Protein 6FPG (pdb70)

Solvent-accessible surface area: 72710 Å² total; per-residue (Å²): 120,86,74,60,23,48,117,4,0,77,114,0,12,48,4,48,41,47,28,29,74,18,2,16,0,0,0,0,1,24,0,0,17,15,17,9,7,15,32,5,103,68,1,63,104,56,12,99,44,3,3,64,117,19,62,49,112,42,66,129,99,20,29,105,13,7,111,60,86,14,0,33,103,2,124,16,96,182,41,15,12,20,0,0,55,21,90,6,88,70,99,25,75,165,99,37,72,29,47,132,46,38,80,22,150,3,10,2,36,32,3,14,42,82,93,8,32,56,12,0,14,81,5,26,38,57,25,18,87,81,30,122,154,21,114,87,20,39,55,10,0,0,0,7,1,19,13,0,18,10,14,0,0,4,13,8,0,18,23,0,29,30,2,0,60,4,25,8,65,3,20,54,103,18,1,12,147,21,6,74,49,48,116,38,56,95,80,86,44,34,57,62,0,44,127,64,16,52,30,59,25,42,20,0,23,31,0,9,7,0,39,67,1,1,116,45,2,9,106,83,19,43,112,31,82,90,34,42,120,124,14,65,73,66,0,12,20,0,0,0,0,1,0,14,15,1,6,20,19,0,9,0,0,0,0,16,60,35,22,111,136,62,72,200,79,65,62,56,18,35,109,0,0,72,84,0,12,51,27,47,49,48,30,39,76,18,4,16,0,0,0,0,1,25,0,0,18,17,13,9,5,16,65,2,71,74,5,70,98,53,12,94,26,5,3,67,138,15,39,37,120,47,64,142,90,16,36,101,10,8,117,61,151,14,0,27,112,3,120,14,92,176,31,13,14,17,0,0,48,25,92,7,87,70,100,26,62,162,121,33,60,30,66,125,28,40,76,18,153,3,12,2,35,34,2,14,43,73,70,8,32,56,11,0,22,80,4,29,30,56,27,18,88,87,29,128,117,20,111,87,20,38,54,10,0,0,0,8,1,19,12,0,18,10,14,0,0,5,14,10,0,23,22,0,20,47,2,0,50,0,28,7,60,4,19,65,100,20,1,14,144,21,10,81,52,139,113,32,55,131,82,89,41,44,57,61,0,42,128,65,17,49,34,60,35,44,18,0,18,29,0,14,4,0,46,70,1,1,127,45,1,9,104,80,24,57,108,31,74,89,35,40,117,124,14,69,74,68,0,10,20,0,0,0,0,1,0,14,14,1,5,19,31,0,9,0,2,0,0,26,51,38,37,140,112,65,176,37,120,68,56,26,32,2,6,0,10,46,51,128,30,169,165,13,1,112,90,75,136,100,24,66,3,50,45,41,15,46,110,62,74,69,68,4,194,2,10,0,23,66,58,58,15,45,112,68,123,88,33,0,3,1,0,7,10,111,49,32,75,61,77,106,102,4,0,2,0,0,23,18,2,15,86,76,0,36,30,0,101,94,67,0,49,0,80,7,80,87,66,65,55,13,38,0,42,0,0,8,18,18,10,0,49,18,0,0,0,97,66,37,80,15,71,29,13,18,110,23,43,3,0,20,0,1,24,15,0,0,84,40,0,53,35,86,80,131,95,38,82,17,128,6,33,0,23,75,60,166,178,168,37,110,67,59,28,34,2,4,0,8,34,53,136,33,129,141,122,118,4,0,116,94,54,121,91,17,67,4,49,44,41,14,44,105,65,94,47,69,4,180,2,10,0,19,66,44,44,18,30,93,73,58,110,47,48,32,0,2,1,0,7,5,124,41,36,77,59,82,105,82,4,0,3,0,0,22,20,2,13,86,74,0,35,30,0,102,88,80,0,48,0,74,10,81,81,66,61,53,14,33,0,42,0,0,11,18,20,11,0,54,17,0,0,0,81,64,39,56,15,44,28,12,19,117,23,40,4,0,19,0,1,26,18,0,0,85,46,0,53,36,101,80,133,79,38,76,10,126,8,35,0,25,41,62,158,218,88,183,71,71,59,58,24,50,88,0,0,66,96,0,11,51,20,48,52,52,28,38,75,18,4,16,0,0,0,0,0,23,0,0,18,17,15,10,6,15,60,3,76,70,2,65,103,51,11,100,35,6,5,67,101,12,53,50,106,40,66,137,100,19,47,113,13,8,126,62,165,25,0,33,117,2,120,13,91,172,33,13,13,18,1,0,56,23,91,5,82,68,101,28,70,164,102,36,74,29,45,130,44,40,81,20,153,3,10,3,35,33,3,14,44,82,91,8,30,54,12,0,19,80,5,29,41,58,28,20,85,84,24,128,117,18,113,85,20,37,54,9,0,0,1,8,0,20,14,0,17,11,13,0,0,5,16,12,0,24,22,0,22,43,3,0,60,1,22,6,57,3,13,55,104,8,0,14,136,17,18,81,43,129,118,28,55,154,84,86,42,57,57,55,0,43,139,51,14,53,31,58,29,42,18,0,21,34,0,7,7,0,29,65,1,0,117,52,2,22,101,79,15,46,104,29,78,88,35,38,118,125,14,39,64,64,0,7,19,1,0,0,0,2,0,15,14,0,6,21,27,0,9,0,2,0,0,53,49,49,38,112,109,21,91,224,92,182,70,70,57,59,22,42,86,0,0,76,84,0,11,52,24,48,44,45,29,34,73,16,3,14,0,0,0,0,0,23,0,0,16,16,17,10,6,14,43,2,54,36,1,46,43,49,9,99,17,5,4,54,75,10,62,44,125,38,66,153,87,16,30,110,10,8,126,63,165,24,0,32,112,1,118,14,95,185,41,16,12,18,0,0,52,24,91,7,82,69,100,28,60,161,118,33,61,26,68,125,25,38,78,20,152,4,10,2,37,35,2,13,43,73,72,7,34,56,11,0,12,83,4,25,42,59,28,20,93,84,25,124,100,20,114,84,19,41,54,8,0,0,1,9,1,19,10,0,20,11,14,0,0,5,13,11,0,15,21,0,19,40,2,0,41,0,24,0,34,2,18,54,102,17,1,14,145,25,16,82,47,132,122,40,61,195,67,92,30,47,57,59,0,44,115,64,13,38,33,60,24,43,19,0,17,30,0,16,4,0,53,65,0,1,121,45,1,9,105,79,22,54,117,28,80,91,34,39,118,124,12,75,76,67,1,12,21,0,0,0,0,2,0,14,14,0,6,20,29,0,9,0,1,0,0,65,54,38,45,114,77,21,170,174,37,122,68,64,27,33,2,8,0,7,39,54,135,32,117,131,159,139,24,0,133,92,59,130,88,13,65,4,49,45,42,15,46,105,62,79,66,66,4,176,2,10,0,20,66,53,59,15,42,103,75,116,81,32,0,3,1,0,6,10,109,48,32,76,60,80,107,97,5,0,2,0,0,22,19,2,14,83,76,0,35,30,0,102,88,82,0,50,0,79,7,81,89,64,67,56,14,38,0,43,0,0,12,20,19,11,0,54,16,0,0,0,90,62,38,74,16,78,30,12,19,116,22,44,4,0,20,0,1,22,13,0,0,83,38,0,53,35,84,79,131,93,37,80,15,112,6,36,0,22,77,63,228,179,35,125,64,52,21,34,0,7,0,10,31,53,120,18,126,122,134,134,5,0,95,101,75,127,87,18,68,0,48,45,41,15,46,105,63,101,48,68,3,198,3,11,0,21,68,53,57,17,38,117,72,109,98,36,0,3,1,1,6,5,126,44,36,89,61,83,106,100,3,0,2,0,0,22,21,2,13,84,76,0,37,32,0,101,91,82,0,48,0,76,9,81,83,66,64,49,14,37,0,42,0,0,11,18,20,13,0,44,16,0,0,0,106,67,38,72,15,56,34,14,21,117,24,41,4,0,20,0,0,25,19,0,1,82,46,0,54,39,80,77,130,99,38,82,17,125,7,34,0,24,44,76,210

Secondary structure (DSSP, 8-state):
-HHHHHHHHHHHHHHHHHHHHHTTHHHHHHHHHHHHHH-SBPTTHHHHHHHHHHHSPPPPPHHHHHHTTSHHHHTTPPSTTSPTTTT--PPP-S-TT---SS-BTTTBS---S--TTS-SSHHHHHHHHHHTSPB-SSS-HHHHHHHHHHHHHHHHHHHHTHHHHHHHHHHHTHHHHHHHHT-TTS-HHHHHHHHHHHH--HHHHHHHHHHHHHHHHHHT---TTPPPPPTTHHHHHHHIIIIIIHHHHHHHHHHHHHHTGGG-/-HHHHHHHHHHHHHHHHHHHTTHHHHHHHHHHHHHH-SBPTTHHHHHHHHHHHT-PPPPHHHHHHTTSTTGGGGPPSTTSPTTTT--PPP-S-TT---SS-BTTTBS---S--TTS-SSHHHHHHHHHHTSPB-SSS-HHHHHHHHHHHHHHHHHHHHTHHHHHHHHHHHTHHHHHHHHT-TTS-HHHHHHHHHHHH--HHHHHHHHHHHHHHHHHHT---TTPPPPPTTHHHHHHHIIIIIIHHHHHHHHHHHHHT-GGG-/-----EEEE---TT------TT-EEEE-S--S---TTEEEEEEE----S---PPPTTTS----TTS-EEEEEHHHHGGGTTTT-EEEEEETTS-EEEEEEEEEE--S--SSGGGTTPPPPPSSEEEE-HHHHHHTT--GGG-EEEEEEEE---/-----EEEE---TT----PPP-TT-EEEE-S--S---SSEEEEEEE----STT-S----TTTS----TTS-EEEEEHHHHGGGTTTT-EEEEEETTS-EEEEEEEEEE--S--SSGGGTTPPPPPSSEEEE-HHHHHHHT--GGGSEEEEEEEE---/-HHHHHHHHHHHHHHHHHHHHHTTHHHHHHHHHHHHHH-SBPTTHHHHHHHHHHHS--PPPHHHHHHTTSTTGGGGPPSTTSPTTTT--PPB-S-TT---SS-BTTTBS---SB-TTS-SSHHHHHHHHHHTSPB-SSS-HHHHHHHHHHHHHHHHHHHHTHHHHHHHHHHHTHHHHHHHHT-TTS-HHHHHHHHHHHH--HHHHHHHHHHHHHHHHHHT---TTPPPPPTTHHHHHHHIIIIIIHHHHHHHHHHHHHHTGGG---/-HHHHHHHHHHHHHHHHHHHHHTTHHHHHHHHHHHHHH-SBPTTHHHHHHHHHHHS-----HHHHHHTTSTTGGGGPPSTTSPTTTT--PPB-S-TT---SS-BTTTBS---SB-TTS-SSHHHHHHHHHHTSPB-SSS-HHHHHHHHHHHHHHHHHHHHTHHHHHHHHHHHTHHHHHHHHS-TTS-HHHHHHHHHHHH--HHHHHHHHHHHHHHHHHHT---TTPPPPPTTHHHHHHHIIIIIIHHHHHHHHHHHHHHTGGG--/-----EEEE---TT-----PPPTT-EEEE-S------TTEEEEEEE---SS------TTTS----TTS-EEEEEHHHHGGGTTTT-EEEEEETTS-EEEEEEEEEE--S--SSGGGTTPPPPPSSEEEE-HHHHHHTT--GGG-EEEEEEEE--/-----EEEE---TT----PPP-TT-EEEE-S------SSEEEEEEE----S------TTTS----TTS-EEEEEHHHHGGGTTTT-EEEEEETTS-EEEEEEEEEE--S--SSGGGTTPPPPPSSEEEE-HHHHHHTT--GGG-EEEEEEEE--

GO terms:
  GO:0004106 chorismate mutase activity (F, IDA)
  GO:0140502 effector-mediated suppression of host salicylic acid-mediated innate immune signaling (P, IDA)
  GO:0044164 host cell cytosol (C, TAS)
  GO:0140593 host apoplast (C, TAS)
  GO:0005576 extracellular region (C, EXP)
  GO:0004106 chorismate mutase activity (F, EXP)

Organism: Mycosarcoma maydis (NCBI:txid5270)

Radius of gyration: 48.27 Å; Cα contacts (8 Å, |Δi|>4): 3319; chains: 8; bounding box: 106×134×122 Å

B-factor: mean 40.71, std 14.84, range [15.32, 191.46]

Nearest PDB structures (foldseek):
  6fpg-assembly1_C  TM=9.998E-01  e=3.090E-37  Mycosarcoma maydis
  6h3p-assembly1_B  TM=5.579E-01  e=9.752E-06  Zea mays
  5w6y-assembly1_A  TM=5.296E-01  e=7.271E-04  Physcomitrium patens
  6fpg-assembly2_H  TM=1.007E+00  e=1.158E-33  Zea mays
  6fpg-assembly1_D  TM=1.001E+00  e=5.281E-32  Zea mays

Sequence (1675 aa):
SEAAEIEAGDRLDALRDQLQRYETPIIQTILARSALGGRAPSEQDEVRAALSRNAFEPSEVISEWLQTESGARFRSTRPLPPAVEFITPVVLSRDTVLDKPVVGKGIFPIGRRPQDPTNMDEFLDTSLLSLNQSSTVDLASAVSLDVSLLHLVSARVLLGYPIALAKFDWLHDNFCHILTNTTLSKSQKLANIIQQLTDHKQEVNVLSRVEQKSKSLSHLFRNDIPYPPHTQDRILRLFQAYLIPITTQIEAAAILDHANKCGKSEAAEIEAGDRLDALRDQLQRYETPIIQTILARSALGGRAPSEQDEVRAALSRNAFEPSEVISEWLQTESGARFRSTRPLPPAVEFITPVVLSRDTVLDKPVVGKGIFPIGRRPQDPTNMDEFLDTSLLSLNQSSTVDLASAVSLDVSLLHLVSARVLLGYPIALAKFDWLHDNFCHILTNTTLSKSQKLANIIQQLTDHKQEVNVLSRVEQKSKSLSHLFRNDIPYPPHTQDRILRLFQAYLIPITTQIEAAAILDHANKCTCQPSGSIQGRSGNCNECCKNGRRYTTYGCSPPVTGSTRAVLTLNSFAEGGGGAAACTGKFYDDSKKVVALSTGWYNGGSRCRKHIMIHAGNGNSVSALVVDECDSTVGCDKDHNFEPPCRNNIVDGSPAVWDALGLNKDDGQAQITWSDELETCQPSGSIQGRSGNCNTSECCKNGRRYTTYGCSPPVTGSTRAVLTLNSFAEGGDGGGAAACTGKFYDDSKKVVALSTGWYNGGSRCRKHIMIHAGNGNSVSALVVDECDSTVGCDKDHNFEPPCRNNIVDGSPAVWDALGLNKDDGQAQITWSDELEGKSEAAEIEAGDRLDALRDQLQRYETPIIQTILARSALGGRAPSEQDEVRAALSRNAFEPSEVISEWLQTESGARFRSTRPLPPAVEFITPVVLSRDTVLDKPVVGKGIFPIGRRPQDPTNMDEFLDTSLLSLNQSSTVDLASAVSLDVSLLHLVSARVLLGYPIALAKFDWLHDNFCHILTNTTLSKSQKLANIIQQLTDHKQEVNVLSRVEQKSKSLSHLFRNDIPYPPHTQQDRILRLFQAYLIPITTQIEAAAILDHANKCTLGKSEAAEIEAGDRLDALRDQLQRYETPIIQTILARSALGGRAPSEQDEVRAALSRNAFEPSEVISEWLQTESGARFRSTRPLPPAVEFITPVVLSRDTVLDKPVVGKGIFPIGRRPQDPTNMDEFLDTSLLSLNQSSTVDLASAVSLDVSLLHLVSARVLLGYPIALAKFDWLHDNFCHILTNTTLSKSQKLANIIQQLTDHKQEVNVLSRVEQKSKSLSHLFRNDIPYPPHTQDRILRLFQAYLIPITTQIEAAAILDHANKCTTCQPSGSIQGRSGNCNTEECCKNGRRYTTYGCSPPVTGSTRAVLTLNSFAEGGGGAAACTGKFYDDSKKVVALSTGWYNGGSRCRKHIMIHAGNGNSVSALVVDECDSTVGCDKDHNFEPPCRNNIVDGSPAVWDALGLNKDDGQAQITWSDELTCQPSGSIQGRSGNCNTSECCKNGRRYTTYGCSPPVTGSTRAVLTLNSFAEGGGGAAACTGKFYDDSKKVVALSTGWYNGGSRCRKHIMIHAGNGNSVSALVVDECDSTVGCDKDHNFEPPCRNNIVDGSPAVWDALGLNKDDGQAQITWSDEL

Foldseek 3Di:
DVVLLVVLVVVLVVLVVVLLVLLLVLLVLLLVLLLQAAAEVCLVVVLLVVLVVPQDDDDPVLVVLCVDPLNVLQCDDPPAATNQQRFDDADDEPPDDAADQDPPPGHHAFADYPPADGGNVVLVVVVNVVGDYDPPGDSVVNSVSSNVNRVSLRVSLLSLQSSLVSVCSNVVVLLLVLQVPPVDDLVRSLVSQLVVLDDVVVVCVSLVVSLVSNVVVLDDDDPRDHGPPCSSVSSSCCVRHHSVSSSSSSSSSNSNVCNVVD/DVLVVLLVVLVVLLVVLVVVLLVLLLVLLVLLLVLLQQAAAAVCLLVVLLVVLQVDPDDDDVVLVVLCVPVLNVLQPDDPPAAGNQQRFDDADDEPPDDAADQDPPPGHHAFADYPPADGGNSVLVVVVNVVGDHDPPGDSVVNSVSVNVNRVSLRVSLLSLQSSLVSVCSNVVVVLLVLLVPPVDDPVRSLVVQLVVLDDVVVVCVSLVVSLVSNVVVLDDDPPRDHGPPCSSVSSSCCVRHHSVVSSSSSSSSNSNVVNVVD/DWDWPAKAAADQDPQPVATDHPDIAIFGQAAPDADQWAKFKEFEDAQADDPDFAAPLPRHGDGLQAWEWAAENRVCPVVPQAQFWKWKAAPVGFIDIGGYGHHQARHDACDVNNSRHHGGDRRYIYTGNNRCVSNVHDNVVRIGIMIMHTDDD/DWDWPAKAAADQPPPPVLDFTDHPDIATFGQAADDQDQFAKFKEFEDAQADVPPQAFAAPLPRHGDGLQAWEWAAENRVCPVPPQAQFWKWKAFPVGFIDIGGYGHHQYRHDACDVNNSRNGRGDRRYIYTGNNNCVRNVHDNVVRIGIITMGTDDD/DVLVVLLVVLVVVLVVLVVVLLVLLLVLLVLLLVLLQQAAAEVCLVVVLQVVLQVDPDDDDPVLVVLCVDPLNVLQCDDPPAATNQQRFDDADDEPPDDAADQDVPPGHHAFADYPPADGGNVRLVVVVRVVGDYDPPGDSVVNSVSVNVSRVSLNVSLLSLQSSLVSVCSNVVVLLLVLLPPPVDDPVVSLVSLLVVVDDVVVVCVSLVVSLVCLVVVLDDDDPRDHGPPCSSVSSSCCVRHHSVVSSSSSSSSNSNVVNVVNDD/DVLVVLLVVLVVLLVVLVVVLLVLLLVLLVLLLVLLQQAAAEVCLVVVLLVVLQVDPDADDPVLVVLCVDPLNVLQCDDPPAYTNQQRFDDADDEPPDDAADQDPPPGHHAFADYPPQDGGNVVLVVVVNVPGDYDPPRDSVVNSVSVNVNRVSLRVSLLSLQSSLVSVCSNVVVLLLVLLPPPPDDVVSSVVSLLVVVDDVVVVCVSLVVSLVSNVVVQDDDPPGDHGPPCSSVSSSCCVRHHSVVSSSSSSSSNSNVVNVVRD/DWDFPAKAAADQPPQDPVFATDHPDIATFGQAADDADQWAKFKEFEDAQAPPPDFAAPLPRHGDGLQAWEWAAENRVCPVPPQAQFWKWKAAPVGFIDIGGYGHHQHRHDACDVVNSRGHRGDRRYIYTGNNRCVSNVHDNVVRIGIMIMHTDD/DWDWPAKAAADQPPADDLDATDHPDIATFGQAADDADQFAKFKEFEDAQADPDAFAAPLPRHGDGLQAWEKAAENRVCPVVPQAQFWKWKAFPVGFIDIGGYGHHQYRHDACDVNHSRHGGGDRRYIYTRNNRCVSNVHDNVVRIGIITMGTDD

Structure (mmCIF, N/CA/C/O backbone):
data_6FPG
#
_entry.id   6FPG
#
_cell.length_a   59.507
_cell.length_b   85.660
_cell.length_c   95.785
_cell.angle_alpha   96.16
_cell.angle_beta   92.39
_cell.angle_gamma   90.37
#
_symmetry.space_group_name_H-M   'P 1'
#
loop_
_entity.id
_entity.type
_entity.pdbx_description
1 polymer 'Chromosome 16, whole genome shotgun sequence'
2 polymer 'Ripening-related protein 3'
3 non-polymer 'CITRIC ACID'
4 water water
#
loop_
_atom_site.group_PDB
_atom_site.id
_atom_site.type_symbol
_atom_site.label_atom_id
_atom_site.label_alt_id
_atom_site.label_comp_id
_atom_site.label_asym_id
_atom_site.label_entity_id
_atom_site.label_seq_id
_atom_site.pdbx_PDB_ins_code
_atom_site.Cartn_x
_atom_site.Cartn_y
_atom_site.Cartn_z
_atom_site.occupancy
_atom_site.B_iso_or_equiv
_atom_site.auth_seq_id
_atom_site.auth_comp_id
_atom_site.auth_asym_id
_atom_site.auth_atom_id
_atom_site.pdbx_PDB_model_num
ATOM 1 N N . SER A 1 8 ? 41.636 16.118 -27.203 1.00 75.74 28 SER C N 1
ATOM 2 C CA . SER A 1 8 ? 40.443 15.566 -27.834 1.00 72.07 28 SER C CA 1
ATOM 3 C C . SER A 1 8 ? 40.833 15.027 -29.224 1.00 76.25 28 SER C C 1
ATOM 4 O O . SER A 1 8 ? 40.442 13.876 -29.530 1.00 78.97 28 SER C O 1
ATOM 7 N N . GLU A 1 9 ? 41.562 15.786 -30.080 1.00 73.44 29 GLU C N 1
ATOM 8 C CA . GLU A 1 9 ? 42.134 15.069 -31.230 1.00 71.00 29 GLU C CA 1
ATOM 9 C C . GLU A 1 9 ? 43.034 13.982 -30.778 1.00 73.33 29 GLU C C 1
ATOM 10 O O . GLU A 1 9 ? 43.019 12.865 -31.319 1.00 69.78 29 GLU C O 1
ATOM 16 N N . ALA A 1 10 ? 43.907 14.329 -29.871 1.00 68.92 30 ALA C N 1
ATOM 17 C CA . ALA A 1 10 ? 45.014 13.472 -29.558 1.00 64.47 30 ALA C CA 1
ATOM 18 C C . ALA A 1 10 ? 44.516 12.178 -28.966 1.00 64.97 30 ALA C C 1
ATOM 19 O O . ALA A 1 10 ? 45.015 11.097 -29.289 1.00 61.73 30 ALA C O 1
ATOM 21 N N . ALA A 1 11 ? 43.463 12.277 -28.154 1.00 57.41 31 ALA C N 1
ATOM 22 C CA . ALA A 1 11 ? 42.906 11.075 -27.554 1.00 57.70 31 ALA C CA 1
ATOM 23 C C . ALA A 1 11 ? 42.286 10.158 -28.604 1.00 58.04 31 ALA C C 1
ATOM 24 O O . ALA A 1 11 ? 42.404 8.936 -28.499 1.00 62.62 31 ALA C O 1
ATOM 26 N N . GLU A 1 12 ? 41.624 10.725 -29.625 1.00 52.38 32 GLU C N 1
ATOM 27 C CA . GLU A 1 12 ? 41.052 9.894 -30.688 1.00 58.16 32 GLU C CA 1
ATOM 28 C C . GLU A 1 12 ? 42.140 9.217 -31.508 1.00 54.82 32 GLU C C 1
ATOM 29 O O . GLU A 1 12 ? 41.972 8.071 -31.944 1.00 50.24 32 GLU C O 1
ATOM 35 N N . ILE A 1 13 ? 43.210 9.929 -31.737 1.00 47.91 33 ILE C N 1
ATOM 36 C CA . ILE A 1 13 ? 44.298 9.365 -32.456 1.00 47.01 33 ILE C CA 1
ATOM 37 C C . ILE A 1 13 ? 44.900 8.235 -31.690 1.00 42.75 33 ILE C C 1
ATOM 38 O O . ILE A 1 13 ? 45.102 7.214 -32.219 1.00 38.91 33 ILE C O 1
ATOM 43 N N . GLU A 1 14 ? 45.090 8.422 -30.413 1.00 36.37 34 GLU C N 1
ATOM 44 C CA . GLU A 1 14 ? 45.668 7.406 -29.633 1.00 45.36 34 GLU C CA 1
ATOM 45 C C . GLU A 1 14 ? 44.811 6.168 -29.625 1.00 48.18 34 GLU C C 1
ATOM 46 O O . GLU A 1 14 ? 45.294 5.112 -29.723 1.00 40.88 34 GLU C O 1
ATOM 52 N N . ALA A 1 15 ? 43.527 6.377 -29.503 1.00 43.29 35 ALA C N 1
ATOM 53 C CA . ALA A 1 15 ? 42.580 5.254 -29.500 1.00 34.25 35 ALA C CA 1
ATOM 54 C C . ALA A 1 15 ? 42.595 4.494 -30.821 1.00 31.25 35 ALA C C 1
ATOM 55 O O . ALA A 1 15 ? 42.485 3.264 -30.830 1.00 36.35 35 ALA C O 1
ATOM 57 N N . GLY A 1 16 ? 42.640 5.203 -31.948 1.00 33.10 36 GLY C N 1
ATOM 58 C CA . GLY A 1 16 ? 42.766 4.523 -33.224 1.00 45.21 36 GLY C CA 1
ATOM 59 C C . GLY A 1 16 ? 44.006 3.654 -33.280 1.00 50.05 36 GLY C C 1
ATOM 60 O O . GLY A 1 16 ? 43.969 2.530 -33.788 1.00 35.95 36 GLY C O 1
ATOM 61 N N . ASP A 1 17 ? 45.095 4.135 -32.741 1.00 42.12 37 ASP C N 1
ATOM 62 C CA . ASP A 1 17 ? 46.292 3.390 -32.752 1.00 35.38 37 ASP C CA 1
ATOM 63 C C . ASP A 1 17 ? 46.121 2.165 -31.905 1.00 29.89 37 ASP C C 1
ATOM 64 O O . ASP A 1 17 ? 46.517 1.150 -32.223 1.00 33.12 37 ASP C O 1
ATOM 69 N N . ARG A 1 18 ? 45.525 2.338 -30.796 1.00 30.10 38 ARG C N 1
ATOM 70 C CA . ARG A 1 18 ? 45.320 1.282 -29.884 1.00 32.79 38 ARG C CA 1
ATOM 71 C C . ARG A 1 18 ? 44.391 0.172 -30.473 1.00 33.19 38 ARG C C 1
ATOM 72 O O . ARG A 1 18 ? 44.589 -0.970 -30.275 1.00 34.56 38 ARG C O 1
ATOM 80 N N . LEU A 1 19 ? 43.388 0.593 -31.198 1.00 36.46 39 LEU C N 1
ATOM 81 C CA . LEU A 1 19 ? 42.454 -0.294 -31.840 1.00 39.26 39 LEU C CA 1
ATOM 82 C C . LEU A 1 19 ? 43.134 -1.140 -32.872 1.00 30.91 39 LEU C C 1
ATOM 83 O O . LEU A 1 19 ? 42.946 -2.282 -32.912 1.00 30.83 39 LEU C O 1
ATOM 88 N N . ASP A 1 20 ? 44.006 -0.538 -33.635 1.00 29.57 40 ASP C N 1
ATOM 89 C CA . ASP A 1 20 ? 44.747 -1.247 -34.664 1.00 38.98 40 ASP C CA 1
ATOM 90 C C . ASP A 1 20 ? 45.561 -2.362 -34.053 1.00 33.41 40 ASP C C 1
ATOM 91 O O . ASP A 1 20 ? 45.596 -3.412 -34.583 1.00 27.47 40 ASP C O 1
ATOM 96 N N . ALA A 1 21 ? 46.192 -2.093 -32.924 1.00 30.25 41 ALA C N 1
ATOM 97 C CA . ALA A 1 21 ? 47.001 -3.102 -32.249 1.00 35.86 41 ALA C CA 1
ATOM 98 C C . ALA A 1 21 ? 46.137 -4.220 -31.688 1.00 33.72 41 ALA C C 1
ATOM 99 O O . ALA A 1 21 ? 46.493 -5.400 -31.794 1.00 27.23 41 ALA C O 1
ATOM 101 N N . LEU A 1 22 ? 44.996 -3.868 -31.090 1.00 28.56 42 LEU C N 1
ATOM 102 C CA . LEU A 1 22 ? 44.112 -4.879 -30.522 1.00 26.21 42 LEU C CA 1
ATOM 103 C C . LEU A 1 22 ? 43.478 -5.757 -31.607 1.00 21.45 42 LEU C C 1
ATOM 104 O O . LEU A 1 22 ? 43.230 -6.949 -31.377 1.00 26.30 42 LEU C O 1
ATOM 109 N N . ARG A 1 23 ? 43.174 -5.178 -32.761 1.00 28.88 43 ARG C N 1
ATOM 110 C CA . ARG A 1 23 ? 42.654 -5.965 -33.875 1.00 28.56 43 ARG C CA 1
ATOM 111 C C . ARG A 1 23 ? 43.690 -6.968 -34.364 1.00 33.31 43 ARG C C 1
ATOM 112 O O . ARG A 1 23 ? 43.349 -8.103 -34.730 1.00 26.61 43 ARG C O 1
ATOM 120 N N . ASP A 1 24 ? 44.964 -6.558 -34.402 1.00 30.88 44 ASP C N 1
ATOM 121 C CA . ASP A 1 24 ? 46.027 -7.514 -34.712 1.00 28.74 44 ASP C CA 1
ATOM 122 C C . ASP A 1 24 ? 46.065 -8.642 -33.683 1.00 27.04 44 ASP C C 1
ATOM 123 O O . ASP A 1 24 ? 46.286 -9.802 -34.038 1.00 25.20 44 ASP C O 1
ATOM 128 N N . GLN A 1 25 ? 45.868 -8.319 -32.400 1.00 22.70 45 GLN C N 1
ATOM 129 C CA . GLN A 1 25 ? 45.842 -9.354 -31.374 1.00 23.94 45 GLN C CA 1
ATOM 130 C C . GLN A 1 25 ? 44.654 -10.280 -31.572 1.00 23.69 45 GLN C C 1
ATOM 131 O O . GLN A 1 25 ? 44.758 -11.487 -31.334 1.00 27.60 45 GLN C O 1
ATOM 137 N N . LEU A 1 26 ? 43.519 -9.725 -31.996 1.00 24.23 46 LEU C N 1
ATOM 138 C CA . LEU A 1 26 ? 42.339 -10.553 -32.228 1.00 26.04 46 LEU C CA 1
ATOM 139 C C . LEU A 1 26 ? 42.581 -11.527 -33.373 1.00 24.70 46 LEU C C 1
ATOM 140 O O . LEU A 1 26 ? 42.330 -12.735 -33.234 1.00 23.26 46 LEU C O 1
ATOM 145 N N . GLN A 1 27 ? 43.123 -11.024 -34.491 1.00 26.07 47 GLN C N 1
ATOM 146 C CA . GLN A 1 27 ? 43.390 -11.870 -35.655 1.00 22.14 47 GLN C CA 1
ATOM 147 C C . GLN A 1 27 ? 44.393 -12.962 -35.325 1.00 25.47 47 GLN C C 1
ATOM 148 O O . GLN A 1 27 ? 44.332 -14.064 -35.884 1.00 25.94 47 GLN C O 1
ATOM 154 N N . ARG A 1 28 ? 45.296 -12.685 -34.392 1.00 24.64 48 ARG C N 1
ATOM 155 C CA . ARG A 1 28 ? 46.316 -13.651 -34.015 1.00 24.42 48 ARG C CA 1
ATOM 156 C C . ARG A 1 28 ? 45.740 -14.937 -33.436 1.00 24.42 48 ARG C C 1
ATOM 157 O O . ARG A 1 28 ? 46.429 -15.960 -33.444 1.00 25.36 48 ARG C O 1
ATOM 165 N N . TYR A 1 29 ? 44.507 -14.921 -32.929 1.00 23.86 49 TYR C N 1
ATOM 166 C CA . TYR A 1 29 ? 43.905 -16.151 -32.424 1.00 24.14 49 TYR C CA 1
ATOM 167 C C . TYR A 1 29 ? 43.442 -17.086 -33.531 1.00 21.66 49 TYR C C 1
ATOM 168 O O . TYR A 1 29 ? 43.154 -18.252 -33.250 1.00 23.13 49 TYR C O 1
ATOM 177 N N . GLU A 1 30 ? 43.349 -16.600 -34.765 1.00 22.28 50 GLU C N 1
ATOM 178 C CA . GLU A 1 30 ? 42.730 -17.385 -35.837 1.00 23.08 50 GLU C CA 1
ATOM 179 C C . GLU A 1 30 ? 43.463 -18.699 -36.043 1.00 24.52 50 GLU C C 1
ATOM 180 O O . GLU A 1 30 ? 42.879 -19.785 -35.975 1.00 23.63 50 GLU C O 1
ATOM 186 N N . THR A 1 31 ? 44.752 -18.607 -36.331 1.00 20.66 51 THR C N 1
ATOM 187 C CA . THR A 1 31 ? 45.536 -19.802 -36.611 1.00 23.36 51 THR C CA 1
ATOM 188 C C . THR A 1 31 ? 45.653 -20.721 -35.407 1.00 23.60 51 THR C C 1
ATOM 189 O O . THR A 1 31 ? 45.454 -21.930 -35.577 1.00 20.17 51 THR C O 1
ATOM 193 N N . PRO A 1 32 ? 45.949 -20.250 -34.185 1.00 23.01 52 PRO C N 1
ATOM 194 C CA . PRO A 1 32 ? 45.987 -21.203 -33.057 1.00 20.50 52 PRO C CA 1
ATOM 195 C C . PRO A 1 32 ? 44.674 -21.938 -32.845 1.00 23.31 52 PRO C C 1
ATOM 196 O O . PRO A 1 32 ? 44.690 -23.141 -32.572 1.00 21.20 52 PRO C O 1
ATOM 200 N N . ILE A 1 33 ? 43.534 -21.254 -32.973 1.00 18.36 53 ILE C N 1
ATOM 201 C CA . ILE A 1 33 ? 42.256 -21.933 -32.797 1.00 19.23 53 ILE C CA 1
ATOM 202 C C . ILE A 1 33 ? 42.097 -23.025 -33.846 1.00 24.86 53 ILE C C 1
ATOM 203 O O . ILE A 1 33 ? 41.664 -24.142 -33.546 1.00 20.61 53 ILE C O 1
ATOM 208 N N . ILE A 1 34 ? 42.431 -22.706 -35.096 1.00 20.79 54 ILE C N 1
ATOM 209 C CA . ILE A 1 34 ? 42.238 -23.679 -36.169 1.00 18.70 54 ILE C CA 1
ATOM 210 C C . ILE A 1 34 ? 43.195 -24.853 -36.015 1.00 19.08 54 ILE C C 1
ATOM 211 O O . ILE A 1 34 ? 42.795 -26.019 -36.166 1.00 19.71 54 ILE C O 1
ATOM 216 N N . GLN A 1 35 ? 44.465 -24.575 -35.699 1.00 23.66 55 GLN C N 1
ATOM 217 C CA . GLN A 1 35 ? 45.436 -25.656 -35.531 1.00 22.13 55 GLN C CA 1
ATOM 218 C C . GLN A 1 35 ? 45.050 -26.546 -34.368 1.00 23.70 55 GLN C C 1
ATOM 219 O O . GLN A 1 35 ? 45.283 -27.756 -34.407 1.00 22.45 55 GLN C O 1
ATOM 225 N N . THR A 1 36 ? 44.527 -25.941 -33.292 1.00 21.81 56 THR C N 1
ATOM 226 C CA . THR A 1 36 ? 44.153 -26.735 -32.129 1.00 22.31 56 THR C CA 1
ATOM 227 C C . THR A 1 36 ? 42.950 -27.632 -32.450 1.00 28.62 56 THR C C 1
ATOM 228 O O . THR A 1 36 ? 42.924 -28.808 -32.066 1.00 25.55 56 THR C O 1
ATOM 232 N N . ILE A 1 37 ? 41.963 -27.117 -33.193 1.00 25.27 57 ILE C N 1
ATOM 233 C CA . ILE A 1 37 ? 40.861 -27.980 -33.621 1.00 22.02 57 ILE C CA 1
ATOM 234 C C . ILE A 1 37 ? 41.390 -29.125 -34.469 1.00 23.60 57 ILE C C 1
ATOM 235 O O . ILE A 1 37 ? 41.011 -30.287 -34.273 1.00 23.77 57 ILE C O 1
ATOM 240 N N . LEU A 1 38 ? 42.261 -28.809 -35.438 1.00 22.83 58 LEU C N 1
ATOM 241 C CA . LEU A 1 38 ? 42.806 -29.839 -36.326 1.00 26.21 58 LEU C CA 1
ATOM 242 C C . LEU A 1 38 ? 43.663 -30.848 -35.568 1.00 25.66 58 LEU C C 1
ATOM 243 O O . LEU A 1 38 ? 43.627 -32.048 -35.864 1.00 24.10 58 LEU C O 1
ATOM 248 N N . ALA A 1 39 ? 44.455 -30.386 -34.587 1.00 23.55 59 ALA C N 1
ATOM 249 C CA . ALA A 1 39 ? 45.257 -31.334 -33.810 1.00 20.98 59 ALA C CA 1
ATOM 250 C C . ALA A 1 39 ? 44.359 -32.357 -33.127 1.00 22.12 59 ALA C C 1
ATOM 251 O O . ALA A 1 39 ? 44.650 -33.561 -33.132 1.00 24.50 59 ALA 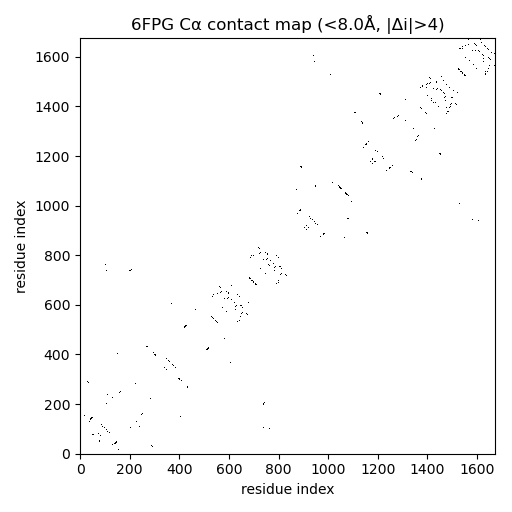C O 1
ATOM 253 N N . ARG A 1 40 ? 43.277 -31.886 -32.503 1.00 22.03 60 ARG C N 1
ATOM 254 C CA . ARG A 1 40 ? 42.372 -32.801 -31.808 1.00 23.98 60 ARG C CA 1
ATOM 255 C C . ARG A 1 40 ? 41.654 -33.703 -32.808 1.00 27.14 60 ARG C C 1
ATOM 256 O O . ARG A 1 40 ? 41.447 -34.893 -32.547 1.00 26.90 60 ARG C O 1
ATOM 264 N N . SER A 1 41 ? 41.288 -33.155 -33.971 1.00 26.54 61 SER C N 1
ATOM 265 C CA . SER A 1 41 ? 40.600 -33.961 -34.980 1.00 22.70 61 SER C CA 1
ATOM 266 C C . SER A 1 41 ? 41.511 -34.992 -35.620 1.00 22.40 61 SER C C 1
ATOM 267 O O . SER A 1 41 ? 41.046 -36.078 -36.008 1.00 29.48 61 SER C O 1
ATOM 270 N N . ALA A 1 42 ? 42.787 -34.662 -35.799 1.00 23.91 62 ALA C N 1
ATOM 271 C CA . ALA A 1 42 ? 43.714 -35.624 -36.370 1.00 29.64 62 ALA C CA 1
ATOM 272 C C . ALA A 1 42 ? 44.057 -36.722 -35.375 1.00 32.34 62 ALA C C 1
ATOM 273 O O . ALA A 1 42 ? 44.440 -37.829 -35.774 1.00 28.87 62 ALA C O 1
ATOM 275 N N . LEU A 1 43 ? 43.939 -36.417 -34.079 1.00 29.12 63 LEU C N 1
ATOM 276 C CA . LEU A 1 43 ? 44.470 -37.284 -33.035 1.00 30.73 63 LEU C CA 1
ATOM 277 C C . LEU A 1 43 ? 43.706 -38.602 -32.958 1.00 25.71 63 LEU C C 1
ATOM 278 O O . LEU A 1 43 ? 44.318 -39.675 -32.900 1.00 31.74 63 LEU C O 1
ATOM 283 N N . GLY A 1 44 ? 42.386 -38.557 -33.002 1.00 31.50 64 GLY C N 1
ATOM 284 C CA . GLY A 1 44 ? 41.622 -39.780 -32.878 1.00 37.42 64 GLY C CA 1
ATOM 285 C C . GLY A 1 44 ? 40.225 -39.498 -32.369 1.00 33.48 64 GLY C C 1
ATOM 286 O O . GLY A 1 44 ? 39.791 -38.354 -32.280 1.00 30.44 64 GLY C O 1
ATOM 287 N N . GLY A 1 45 ? 39.536 -40.584 -32.035 1.00 38.36 65 GLY C N 1
ATOM 288 C CA . GLY A 1 45 ? 38.171 -40.510 -31.579 1.00 29.65 65 GLY C CA 1
ATOM 289 C C . GLY A 1 45 ? 38.078 -40.023 -30.150 1.00 36.51 65 GLY C C 1
ATOM 290 O O . GLY A 1 45 ? 39.022 -39.484 -29.567 1.00 35.81 65 GLY C O 1
ATOM 291 N N . ARG A 1 46 ? 36.883 -40.187 -29.592 1.00 42.07 66 ARG C N 1
ATOM 292 C CA . ARG A 1 46 ? 36.597 -39.705 -28.255 1.00 43.83 66 ARG C CA 1
ATOM 293 C C . ARG A 1 46 ? 36.929 -40.778 -27.222 1.00 42.63 66 ARG C C 1
ATOM 294 O O . ARG A 1 46 ? 36.620 -41.965 -27.414 1.00 34.78 66 ARG C O 1
ATOM 302 N N . ALA A 1 47 ? 37.616 -40.366 -26.152 1.00 39.30 67 ALA C N 1
ATOM 303 C CA . ALA A 1 47 ? 37.973 -41.292 -25.096 1.00 44.26 67 ALA C CA 1
ATOM 304 C C . ALA A 1 47 ? 36.776 -41.513 -24.176 1.00 42.45 67 ALA C C 1
ATOM 305 O O . ALA A 1 47 ? 35.905 -40.644 -24.059 1.00 38.39 67 ALA C O 1
ATOM 307 N N . PRO A 1 48 ? 36.699 -42.675 -23.530 1.00 45.36 68 PRO C N 1
ATOM 308 C CA . PRO A 1 48 ? 35.671 -42.865 -22.493 1.00 51.56 68 PRO C CA 1
ATOM 309 C C . PRO A 1 48 ? 35.789 -41.776 -21.431 1.00 46.24 68 PRO C C 1
ATOM 310 O O . PRO A 1 48 ? 36.882 -41.488 -20.932 1.00 45.10 68 PRO C O 1
ATOM 314 N N . SER A 1 49 ? 34.654 -41.140 -21.122 1.00 41.74 69 SER C N 1
ATOM 315 C CA . SER A 1 49 ? 34.537 -40.112 -20.079 1.00 46.25 69 SER C CA 1
ATOM 316 C C . SER A 1 49 ? 35.369 -38.866 -20.383 1.00 45.83 69 SER C C 1
ATOM 317 O O . SER A 1 49 ? 35.761 -38.130 -19.471 1.00 40.69 69 SER C O 1
ATOM 320 N N . GLU A 1 50 ? 35.623 -38.600 -21.649 1.00 43.82 70 GLU C N 1
ATOM 321 C CA . GLU A 1 50 ? 36.406 -37.431 -21.994 1.00 44.24 70 GLU C CA 1
ATOM 322 C C . GLU A 1 50 ? 35.762 -36.149 -21.551 1.00 40.33 70 GLU C C 1
ATOM 323 O O . GLU A 1 50 ? 36.405 -35.309 -21.062 1.00 36.42 70 GLU C O 1
ATOM 329 N N . GLN A 1 51 ? 34.482 -36.029 -21.711 1.00 35.57 71 GLN C N 1
ATOM 330 C CA . GLN A 1 51 ? 33.838 -34.857 -21.298 1.00 41.47 71 GLN C CA 1
ATOM 331 C C . GLN A 1 51 ? 33.960 -34.619 -19.807 1.00 46.20 71 GLN C C 1
ATOM 332 O O . GLN A 1 51 ? 34.138 -33.540 -19.395 1.00 50.15 71 GLN C O 1
ATOM 338 N N . ASP A 1 52 ? 33.837 -35.638 -18.994 1.00 49.98 72 ASP C N 1
ATOM 339 C CA . ASP A 1 52 ? 33.971 -35.443 -17.599 1.00 52.74 72 ASP C CA 1
ATOM 340 C C . ASP A 1 52 ? 35.358 -35.019 -17.254 1.00 44.82 72 ASP C C 1
ATOM 341 O O . ASP A 1 52 ? 35.546 -34.236 -16.398 1.00 41.31 72 ASP C O 1
ATOM 346 N N . GLU A 1 53 ? 36.326 -35.642 -17.866 1.00 37.70 73 GLU C N 1
ATOM 347 C CA . GLU A 1 53 ? 37.719 -35.299 -17.616 1.00 36.35 73 GLU C CA 1
ATOM 348 C C . GLU A 1 53 ? 38.034 -33.854 -18.002 1.00 36.91 73 GLU C C 1
ATOM 349 O O . GLU A 1 53 ? 38.866 -33.209 -17.349 1.00 40.81 73 GLU C O 1
ATOM 355 N N . VAL A 1 54 ? 37.386 -33.328 -19.049 1.00 36.05 74 VAL C N 1
ATOM 356 C CA . VAL A 1 54 ? 37.550 -31.922 -19.417 1.00 29.97 74 VAL C CA 1
ATOM 357 C C . VAL A 1 54 ? 37.079 -31.012 -18.287 1.00 38.34 74 VAL C C 1
ATOM 358 O O . VAL A 1 54 ? 37.762 -30.049 -17.919 1.00 40.50 74 VAL C O 1
ATOM 362 N N . ARG A 1 55 ? 35.902 -31.303 -17.718 1.00 47.45 75 ARG C N 1
ATOM 363 C CA . ARG A 1 55 ? 35.396 -30.513 -16.595 1.00 43.74 75 ARG C CA 1
ATOM 364 C C . ARG A 1 55 ? 36.331 -30.608 -15.393 1.00 41.28 75 ARG C C 1
ATOM 365 O O . ARG A 1 55 ? 36.616 -29.600 -14.733 1.00 42.25 75 ARG C O 1
ATOM 373 N N . ALA A 1 56 ? 36.817 -31.814 -15.092 1.00 43.82 76 ALA C N 1
ATOM 374 C CA . ALA A 1 56 ? 37.729 -31.980 -13.962 1.00 46.49 76 ALA C CA 1
ATOM 375 C C . ALA A 1 56 ? 39.040 -31.249 -14.198 1.00 48.96 76 ALA C C 1
ATOM 376 O O . ALA A 1 56 ? 39.582 -30.628 -13.282 1.00 40.98 76 ALA C O 1
ATOM 378 N N . ALA A 1 57 ? 39.557 -31.293 -15.426 1.00 44.47 77 ALA C N 1
ATOM 379 C CA . ALA A 1 57 ? 40.787 -30.569 -15.725 1.00 37.04 77 ALA C CA 1
ATOM 380 C C . ALA A 1 57 ? 40.590 -29.074 -15.554 1.00 34.30 77 ALA C C 1
ATOM 381 O O . ALA A 1 57 ? 41.464 -28.380 -15.015 1.00 34.86 77 ALA C O 1
ATOM 383 N N . LEU A 1 58 ? 39.454 -28.550 -16.020 1.00 36.06 78 LEU C N 1
ATOM 384 C CA . LEU A 1 58 ? 39.184 -27.130 -15.835 1.00 35.13 78 LEU C CA 1
ATOM 385 C C . LEU A 1 58 ? 39.116 -26.769 -14.353 1.00 40.13 78 LEU C C 1
ATOM 386 O O . LEU A 1 58 ? 39.509 -25.664 -13.965 1.00 38.03 78 LEU C O 1
ATOM 391 N N . SER A 1 59 ? 38.571 -27.663 -13.522 1.00 41.15 79 SER C N 1
ATOM 392 C CA . SER A 1 59 ? 38.516 -27.408 -12.077 1.00 46.61 79 SER C CA 1
ATOM 393 C C . SER A 1 59 ? 39.902 -27.456 -11.439 1.00 39.92 79 SER C C 1
ATOM 394 O O . SER A 1 59 ? 40.238 -26.612 -10.602 1.00 43.59 79 SER C O 1
ATOM 397 N N . ARG A 1 60 ? 40.723 -28.435 -11.818 1.00 40.79 80 ARG C N 1
ATOM 398 C CA . ARG A 1 60 ? 42.001 -28.620 -11.147 1.00 37.69 80 ARG C CA 1
ATOM 399 C C . ARG A 1 60 ? 43.010 -27.570 -11.573 1.00 44.02 80 ARG C C 1
ATOM 400 O O . ARG A 1 60 ? 43.909 -27.214 -10.801 1.00 39.55 80 ARG C O 1
ATOM 408 N N . ASN A 1 61 ? 42.872 -27.055 -12.787 1.00 39.44 81 ASN C N 1
ATOM 409 C CA . ASN A 1 61 ? 43.766 -26.029 -13.310 1.00 42.04 81 ASN C CA 1
ATOM 410 C C . ASN A 1 61 ? 42.904 -24.821 -13.617 1.00 48.73 81 ASN C C 1
ATOM 411 O O . ASN A 1 61 ? 42.627 -24.506 -14.783 1.00 42.60 81 ASN C O 1
ATOM 416 N N . ALA A 1 62 ? 42.466 -24.144 -12.556 1.00 43.06 82 ALA C N 1
ATOM 417 C CA . ALA A 1 62 ? 41.523 -23.045 -12.679 1.00 44.10 82 ALA C CA 1
ATOM 418 C C . ALA A 1 62 ? 42.332 -21.789 -12.932 1.00 46.14 82 ALA C C 1
ATOM 419 O O . ALA A 1 62 ? 43.012 -21.289 -12.032 1.00 53.78 82 ALA C O 1
ATOM 421 N N . PHE A 1 63 ? 42.236 -21.246 -14.134 1.00 38.25 83 PHE C N 1
ATOM 422 C CA . PHE A 1 63 ? 42.944 -20.020 -14.438 1.00 36.36 83 PHE C CA 1
ATOM 423 C C . PHE A 1 63 ? 41.974 -18.879 -14.196 1.00 44.02 83 PHE C C 1
ATOM 424 O O . PHE A 1 63 ? 40.896 -18.835 -14.798 1.00 50.24 83 PHE C O 1
ATOM 432 N N . GLU A 1 64 ? 42.377 -17.963 -13.406 1.00 42.02 84 GLU C N 1
ATOM 433 C CA . GLU A 1 64 ? 41.397 -16.923 -13.182 1.00 45.31 84 GLU C CA 1
ATOM 434 C C . GLU A 1 64 ? 41.647 -15.824 -14.195 1.00 41.82 84 GLU C C 1
ATOM 435 O O . GLU A 1 64 ? 42.786 -15.636 -14.640 1.00 44.47 84 GLU C O 1
ATOM 441 N N . PRO A 1 65 ? 40.612 -15.124 -14.643 1.00 40.67 85 PRO C N 1
ATOM 442 C CA . PRO A 1 65 ? 40.837 -14.034 -15.596 1.00 41.17 85 PRO C CA 1
ATOM 443 C C . PRO A 1 65 ? 41.628 -12.905 -14.953 1.00 48.97 85 PRO C C 1
ATOM 444 O O . PRO A 1 65 ? 41.888 -12.884 -13.746 1.00 44.35 85 PRO C O 1
ATOM 448 N N . SER A 1 66 ? 42.031 -11.959 -15.796 1.00 47.86 86 SER C N 1
ATOM 449 C CA . SER A 1 66 ? 42.746 -10.795 -15.306 1.00 50.74 86 SER C CA 1
ATOM 450 C C . SER A 1 66 ? 41.852 -10.014 -14.352 1.00 50.47 86 SER C C 1
ATOM 451 O O . SER A 1 66 ? 40.627 -10.137 -14.368 1.00 36.68 86 SER C O 1
ATOM 454 N N . GLU A 1 67 ? 42.470 -9.160 -13.537 1.00 47.66 87 GLU C N 1
ATOM 455 C CA . GLU A 1 67 ? 41.660 -8.383 -12.614 1.00 44.27 87 GLU C CA 1
ATOM 456 C C . GLU A 1 67 ? 40.729 -7.441 -13.377 1.00 45.07 87 GLU C C 1
ATOM 457 O O . GLU A 1 67 ? 39.588 -7.215 -12.961 1.00 44.41 87 GLU C O 1
ATOM 463 N N . VAL A 1 68 ? 41.173 -6.921 -14.525 1.00 41.89 88 VAL C N 1
ATOM 464 C CA . VAL A 1 68 ? 40.293 -6.060 -15.310 1.00 47.62 88 VAL C CA 1
ATOM 465 C C . VAL A 1 68 ? 39.082 -6.859 -15.788 1.00 47.79 88 VAL C C 1
ATOM 466 O O . VAL A 1 68 ? 37.936 -6.412 -15.677 1.00 44.03 88 VAL C O 1
ATOM 470 N N . ILE A 1 69 ? 39.318 -8.068 -16.307 1.00 48.64 89 ILE C N 1
ATOM 471 C CA . ILE A 1 69 ? 38.210 -8.900 -16.782 1.00 45.78 89 ILE C CA 1
ATOM 472 C C . ILE A 1 69 ? 37.344 -9.388 -15.623 1.00 48.76 89 ILE C C 1
ATOM 473 O O . ILE A 1 69 ? 36.109 -9.321 -15.683 1.00 41.34 89 ILE C O 1
ATOM 478 N N . SER A 1 70 ? 37.970 -9.878 -14.548 1.00 48.32 90 SER C N 1
ATOM 479 C CA . SER A 1 70 ? 37.190 -10.396 -13.425 1.00 50.50 90 SER C CA 1
ATOM 480 C C . SER A 1 70 ? 36.299 -9.306 -12.824 1.00 41.40 90 SER C C 1
ATOM 481 O O . SER A 1 70 ? 35.192 -9.597 -12.365 1.00 49.89 90 SER C O 1
ATOM 484 N N . GLU A 1 71 ? 36.760 -8.046 -12.808 1.00 47.20 91 GLU C N 1
ATOM 485 C CA . GLU A 1 71 ? 35.901 -6.992 -12.282 1.00 55.04 91 GLU C CA 1
ATOM 486 C C . GLU A 1 71 ? 34.814 -6.599 -13.277 1.00 56.33 91 GLU C C 1
ATOM 487 O O . GLU A 1 71 ? 33.669 -6.343 -12.881 1.00 59.33 91 GLU C O 1
ATOM 493 N N . TRP A 1 72 ? 35.128 -6.583 -14.575 1.00 47.73 92 TRP C N 1
ATOM 494 C CA . TRP A 1 72 ? 34.074 -6.349 -15.563 1.00 48.23 92 TRP C CA 1
ATOM 495 C C . TRP A 1 72 ? 32.987 -7.416 -15.463 1.00 40.23 92 TRP C C 1
ATOM 496 O O . TRP A 1 72 ? 31.793 -7.107 -15.526 1.00 44.58 92 TRP C O 1
ATOM 507 N N . LEU A 1 73 ? 33.385 -8.678 -15.272 1.00 38.77 93 LEU C N 1
ATOM 508 C CA . LEU A 1 73 ? 32.411 -9.757 -15.156 1.00 43.37 93 LEU C CA 1
ATOM 509 C C . LEU A 1 73 ? 31.542 -9.640 -13.914 1.00 54.98 93 LEU C C 1
ATOM 510 O O . LEU A 1 73 ? 30.581 -10.405 -13.789 1.00 53.03 93 LEU C O 1
ATOM 515 N N . GLN A 1 74 ? 31.866 -8.731 -12.990 1.00 60.46 94 GLN C N 1
ATOM 516 C CA . GLN A 1 74 ? 31.000 -8.472 -11.847 1.00 60.87 94 GLN C CA 1
ATOM 517 C C . GLN A 1 74 ? 30.004 -7.348 -12.100 1.00 64.98 94 GLN C C 1
ATOM 518 O O . GLN A 1 74 ? 28.995 -7.264 -11.391 1.00 70.84 94 GLN C O 1
ATOM 524 N N . THR A 1 75 ? 30.249 -6.500 -13.099 1.00 61.43 95 THR C N 1
ATOM 525 C CA . THR A 1 75 ? 29.298 -5.458 -13.445 1.00 53.78 95 THR C CA 1
ATOM 526 C C . THR A 1 75 ? 28.057 -6.070 -14.103 1.00 54.76 95 THR C C 1
ATOM 527 O O . THR A 1 75 ? 28.029 -7.242 -14.480 1.00 55.61 95 THR C O 1
ATOM 531 N N . GLU A 1 76 ? 27.015 -5.243 -14.226 1.00 59.93 96 GLU C N 1
ATOM 532 C CA . GLU A 1 76 ? 25.719 -5.707 -14.711 1.00 61.50 96 GLU C CA 1
ATOM 533 C C . GLU A 1 76 ? 25.776 -6.174 -16.164 1.00 58.85 96 GLU C C 1
ATOM 534 O O . GLU A 1 76 ? 25.224 -7.224 -16.511 1.00 62.26 96 GLU C O 1
ATOM 540 N N . SER A 1 77 ? 26.455 -5.417 -17.030 1.00 62.20 97 SER C N 1
ATOM 541 C CA . SER A 1 77 ? 26.586 -5.841 -18.421 1.00 64.08 97 SER C CA 1
ATOM 542 C C . SER A 1 77 ? 27.581 -6.988 -18.558 1.00 60.19 97 SER C C 1
ATOM 543 O O . SER A 1 77 ? 27.329 -7.948 -19.297 1.00 61.40 97 SER C O 1
ATOM 546 N N . GLY A 1 78 ? 28.711 -6.913 -17.845 1.00 49.50 98 GLY C N 1
ATOM 547 C CA . GLY A 1 78 ? 29.704 -7.970 -17.930 1.00 34.85 98 GLY C CA 1
ATOM 548 C C . GLY A 1 78 ? 29.236 -9.294 -17.363 1.00 42.73 98 GLY C C 1
ATOM 549 O O . GLY A 1 78 ? 29.660 -10.354 -17.836 1.00 44.12 98 GLY C O 1
ATOM 550 N N . ALA A 1 79 ? 28.346 -9.261 -16.364 1.00 48.11 99 ALA C N 1
ATOM 551 C CA . ALA A 1 79 ? 27.888 -10.496 -15.727 1.00 43.48 99 ALA C CA 1
ATOM 552 C C . ALA A 1 79 ? 27.222 -11.449 -16.715 1.00 40.62 99 ALA C C 1
ATOM 553 O O . ALA A 1 79 ? 27.210 -12.662 -16.495 1.00 43.97 99 ALA C O 1
ATOM 555 N N . ARG A 1 80 ? 26.680 -10.929 -17.814 1.00 46.27 100 ARG C N 1
ATOM 556 C CA . ARG A 1 80 ? 26.042 -11.785 -18.807 1.00 45.12 100 ARG C CA 1
ATOM 557 C C . ARG A 1 80 ? 27.027 -12.763 -19.440 1.00 41.44 100 ARG C C 1
ATOM 558 O O . ARG A 1 80 ? 26.603 -13.747 -20.060 1.00 38.32 100 ARG C O 1
ATOM 566 N N . PHE A 1 81 ? 28.328 -12.520 -19.293 1.00 34.81 101 PHE C N 1
ATOM 567 C CA . PHE A 1 81 ? 29.353 -13.368 -19.884 1.00 38.44 101 PHE C CA 1
ATOM 568 C C . PHE A 1 81 ? 30.094 -14.200 -18.858 1.00 36.19 101 PHE C C 1
ATOM 569 O O . PHE A 1 81 ? 31.081 -14.860 -19.196 1.00 34.56 101 PHE C O 1
ATOM 577 N N . ARG A 1 82 ? 29.638 -14.197 -17.612 1.00 39.99 102 ARG C N 1
ATOM 578 C CA . ARG A 1 82 ? 30.260 -15.028 -16.596 1.00 41.28 102 ARG C CA 1
ATOM 579 C C . ARG A 1 82 ? 29.665 -16.423 -16.688 1.00 38.94 102 ARG C C 1
ATOM 580 O O . ARG A 1 82 ? 28.447 -16.578 -16.806 1.00 51.03 102 ARG C O 1
ATOM 588 N N . SER A 1 83 ? 30.525 -17.433 -16.752 1.00 35.77 103 SER C N 1
ATOM 589 C CA . SER A 1 83 ? 30.065 -18.805 -16.908 1.00 40.15 103 SER C CA 1
ATOM 590 C C . SER A 1 83 ? 29.961 -19.515 -15.560 1.00 45.83 103 SER C C 1
ATOM 591 O O . SER A 1 83 ? 30.587 -19.126 -14.577 1.00 36.98 103 SER C O 1
ATOM 594 N N . THR A 1 84 ? 29.182 -20.595 -15.540 1.00 43.72 104 THR C N 1
ATOM 595 C CA . THR A 1 84 ? 29.191 -21.505 -14.403 1.00 52.80 104 THR C CA 1
ATOM 596 C C . THR A 1 84 ? 30.568 -22.137 -14.239 1.00 48.34 104 THR C C 1
ATOM 597 O O . THR A 1 84 ? 31.151 -22.631 -15.211 1.00 37.71 104 THR C O 1
ATOM 601 N N . ARG A 1 85 ? 31.085 -22.126 -13.010 1.00 46.29 105 ARG C N 1
ATOM 602 C CA . ARG A 1 85 ? 32.365 -22.770 -12.740 1.00 46.01 105 ARG C CA 1
ATOM 603 C C . ARG A 1 85 ? 32.272 -24.247 -13.114 1.00 43.57 105 ARG C C 1
ATOM 604 O O . ARG A 1 85 ? 31.219 -24.871 -12.920 1.00 54.58 105 ARG C O 1
ATOM 612 N N . PRO A 1 86 ? 33.334 -24.835 -13.686 1.00 32.98 106 PRO C N 1
ATOM 613 C CA . PRO A 1 86 ? 34.671 -24.289 -13.909 1.00 34.87 106 PRO C CA 1
ATOM 614 C C . PRO A 1 86 ? 34.906 -23.753 -15.321 1.00 42.61 106 PRO C C 1
ATOM 615 O O . PRO A 1 86 ? 36.072 -23.647 -15.713 1.00 40.73 106 PRO C O 1
ATOM 619 N N . LEU A 1 87 ? 33.836 -23.435 -16.054 1.00 39.92 107 LEU C N 1
ATOM 620 C CA . LEU A 1 87 ? 33.972 -23.005 -17.446 1.00 44.89 107 LEU C CA 1
ATOM 621 C C . LEU A 1 87 ? 34.560 -21.596 -17.548 1.00 38.58 107 LEU C C 1
ATOM 622 O O . LEU A 1 87 ? 34.224 -20.714 -16.750 1.00 36.30 107 LEU C O 1
ATOM 627 N N . PRO A 1 88 ? 35.386 -21.332 -18.560 1.00 33.25 108 PRO C N 1
ATOM 628 C CA . PRO A 1 88 ? 35.938 -19.985 -18.738 1.00 37.72 108 PRO C CA 1
ATOM 629 C C . PRO A 1 88 ? 34.870 -19.010 -19.197 1.00 36.51 108 PRO C C 1
ATOM 630 O O . PRO A 1 88 ? 33.791 -19.431 -19.651 1.00 34.03 108 PRO C O 1
ATOM 634 N N . PRO A 1 89 ? 35.145 -17.706 -19.096 1.00 31.84 109 PRO C N 1
ATOM 635 C CA . PRO A 1 89 ? 34.144 -16.690 -19.442 1.00 30.32 109 PRO C CA 1
ATOM 636 C C . PRO A 1 89 ? 33.653 -16.809 -20.879 1.00 36.17 109 PRO C C 1
ATOM 637 O O . PRO A 1 89 ? 34.416 -17.146 -21.784 1.00 32.47 109 PRO C O 1
ATOM 641 N N . ALA A 1 90 ? 32.378 -16.492 -21.078 1.00 31.64 110 ALA C N 1
ATOM 642 C CA . ALA A 1 90 ? 31.721 -16.264 -22.361 1.00 34.19 110 ALA C CA 1
ATOM 643 C C . ALA A 1 90 ? 31.381 -17.555 -23.090 1.00 30.20 110 ALA C C 1
ATOM 644 O O . ALA A 1 90 ? 30.658 -17.499 -24.094 1.00 33.33 110 ALA C O 1
ATOM 646 N N . VAL A 1 91 ? 31.873 -18.719 -22.652 1.00 28.40 111 VAL C N 1
ATOM 647 C CA . VAL A 1 91 ? 31.608 -19.946 -23.406 1.00 28.71 111 VAL C CA 1
ATOM 648 C C . VAL A 1 91 ? 30.205 -20.486 -23.203 1.00 33.19 111 VAL C C 1
ATOM 649 O O . VAL A 1 91 ? 29.820 -21.438 -23.894 1.00 34.18 111 VAL C O 1
ATOM 653 N N . GLU A 1 92 ? 29.428 -19.908 -22.287 1.00 36.40 112 GLU C N 1
ATOM 654 C CA . GLU A 1 92 ? 28.025 -20.263 -22.112 1.00 38.84 112 GLU C CA 1
ATOM 655 C C . GLU A 1 92 ? 27.074 -19.215 -22.662 1.00 39.40 112 GLU C C 1
ATOM 656 O O . GLU A 1 92 ? 25.854 -19.427 -22.613 1.00 39.41 112 GLU C O 1
ATOM 662 N N . PHE A 1 93 ? 27.591 -18.094 -23.171 1.00 36.71 113 PHE C N 1
ATOM 663 C CA . PHE A 1 93 ? 26.732 -17.008 -23.618 1.00 30.89 113 PHE C CA 1
ATOM 664 C C . PHE A 1 93 ? 25.965 -17.416 -24.877 1.00 38.41 113 PHE C C 1
ATOM 665 O O . PHE A 1 93 ? 26.550 -17.926 -25.837 1.00 30.37 113 PHE C O 1
ATOM 673 N N . ILE A 1 94 ? 24.657 -17.157 -24.881 1.00 37.19 114 ILE C N 1
ATOM 674 C CA . ILE A 1 94 ? 23.762 -17.577 -25.955 1.00 34.43 114 ILE C CA 1
ATOM 675 C C . ILE A 1 94 ? 23.362 -16.347 -26.754 1.00 32.17 114 ILE C C 1
ATOM 676 O O . ILE A 1 94 ? 22.697 -15.448 -26.228 1.00 36.29 114 ILE C O 1
ATOM 681 N N . THR A 1 95 ? 23.767 -16.299 -28.034 1.00 33.02 115 THR C N 1
ATOM 682 C CA . THR A 1 95 ? 23.224 -15.233 -28.861 1.00 32.09 115 THR C CA 1
ATOM 683 C C . THR A 1 95 ? 21.823 -15.601 -29.365 1.00 34.87 115 THR C C 1
ATOM 684 O O . THR A 1 95 ? 21.511 -16.773 -29.544 1.00 37.32 115 THR C O 1
ATOM 688 N N . PRO A 1 96 ? 20.954 -14.611 -29.562 1.00 39.29 116 PRO C N 1
ATOM 689 C CA . PRO A 1 96 ? 19.625 -14.893 -30.115 1.00 42.54 116 PRO C CA 1
ATOM 690 C C . PRO A 1 96 ? 19.721 -15.459 -31.525 1.00 44.45 116 PRO C C 1
ATOM 691 O O . PRO A 1 96 ? 20.571 -15.052 -32.320 1.00 44.37 116 PRO C O 1
ATOM 695 N N . VAL A 1 97 ? 18.814 -16.389 -31.839 1.00 43.32 117 VAL C N 1
ATOM 696 C CA . VAL A 1 97 ? 18.695 -16.895 -33.202 1.00 46.30 117 VAL C CA 1
ATOM 697 C C . VAL A 1 97 ? 18.408 -15.736 -34.145 1.00 40.90 117 VAL C C 1
ATOM 698 O O . VAL A 1 97 ? 17.558 -14.884 -33.864 1.00 39.04 117 VAL C O 1
ATOM 702 N N . VAL A 1 98 ? 19.177 -15.649 -35.233 1.00 39.70 118 VAL C N 1
ATOM 703 C CA . VAL A 1 98 ? 18.968 -14.582 -36.211 1.00 36.20 118 VAL C CA 1
ATOM 704 C C . VAL A 1 98 ? 18.837 -15.103 -37.642 1.00 37.55 118 VAL C C 1
ATOM 705 O O . VAL A 1 98 ? 18.466 -14.347 -38.545 1.00 38.36 118 VAL C O 1
ATOM 709 N N . LEU A 1 99 ? 19.162 -16.370 -37.877 1.00 30.44 119 LEU C N 1
ATOM 710 C CA . LEU A 1 99 ? 19.075 -16.974 -39.199 1.00 35.76 119 LEU C CA 1
ATOM 711 C C . LEU A 1 99 ? 17.950 -17.998 -39.239 1.00 42.38 119 LEU C C 1
ATOM 712 O O . LEU A 1 99 ? 17.466 -18.456 -38.198 1.00 31.99 119 LEU C O 1
ATOM 717 N N . SER A 1 100 ? 17.532 -18.332 -40.464 1.00 47.54 120 SER C N 1
ATOM 718 C CA . SER A 1 100 ? 16.531 -19.357 -40.729 1.00 42.98 120 SER C CA 1
ATOM 719 C C . SER A 1 100 ? 17.178 -20.717 -40.923 1.00 45.09 120 SER C C 1
ATOM 720 O O . SER A 1 100 ? 18.374 -20.856 -41.196 1.00 36.81 120 SER C O 1
ATOM 723 N N . ARG A 1 101 ? 16.382 -21.774 -40.819 1.00 39.42 121 ARG C N 1
ATOM 724 C CA . ARG A 1 101 ? 16.904 -23.109 -40.908 1.00 39.46 121 ARG C CA 1
ATOM 725 C C . ARG A 1 101 ? 17.607 -23.350 -42.162 1.00 43.52 121 ARG C C 1
ATOM 726 O O . ARG A 1 101 ? 18.568 -24.000 -42.166 1.00 40.82 121 ARG C O 1
ATOM 734 N N . ASP A 1 102 ? 17.090 -22.845 -43.254 1.00 39.57 122 ASP C N 1
ATOM 735 C CA . ASP A 1 102 ? 17.702 -23.128 -44.509 1.00 43.10 122 ASP C CA 1
ATOM 736 C C . ASP A 1 102 ? 18.668 -22.076 -45.020 1.00 38.64 122 ASP C C 1
ATOM 737 O O . ASP A 1 102 ? 19.059 -22.154 -46.101 1.00 36.70 122 ASP C O 1
ATOM 742 N N . THR A 1 103 ? 19.009 -21.121 -44.199 1.00 35.74 123 THR C N 1
ATOM 743 C CA . THR A 1 103 ? 19.919 -20.056 -44.611 1.00 39.58 123 THR C CA 1
ATOM 744 C C . THR A 1 103 ? 21.190 -20.668 -45.186 1.00 36.17 123 THR C C 1
ATOM 745 O O . THR A 1 103 ? 21.764 -21.604 -44.617 1.00 33.86 123 THR C O 1
ATOM 749 N N . VAL A 1 104 ? 21.611 -20.170 -46.341 1.00 28.76 124 VAL C N 1
ATOM 750 C CA . VAL A 1 104 ? 22.835 -20.658 -46.960 1.00 24.31 124 VAL C CA 1
ATOM 751 C C . VAL A 1 104 ? 24.009 -19.969 -46.264 1.00 31.24 124 VAL C C 1
ATOM 752 O O . VAL A 1 104 ? 24.055 -18.738 -46.195 1.00 29.57 124 VAL C O 1
ATOM 756 N N . LEU A 1 105 ? 24.942 -20.762 -45.722 1.00 30.17 125 LEU C N 1
ATOM 757 C CA . LEU A 1 105 ? 25.962 -20.236 -44.809 1.00 25.71 125 LEU C CA 1
ATOM 758 C C . LEU A 1 105 ? 27.280 -19.886 -45.481 1.00 27.25 125 LEU C C 1
ATOM 759 O O . LEU A 1 105 ? 27.982 -18.986 -45.010 1.00 29.45 125 LEU C O 1
ATOM 764 N N . ASP A 1 106 ? 27.673 -20.604 -46.538 1.00 31.27 126 ASP C N 1
ATOM 765 C CA . ASP A 1 106 ? 29.068 -20.559 -46.960 1.00 30.87 126 ASP C CA 1
ATOM 766 C C . ASP A 1 106 ? 29.210 -20.457 -48.472 1.00 27.52 126 ASP C C 1
ATOM 767 O O . ASP A 1 106 ? 30.271 -20.800 -49.009 1.00 30.74 126 ASP C O 1
ATOM 772 N N . LYS A 1 107 ? 28.182 -19.982 -49.155 1.00 24.48 127 LYS C N 1
ATOM 773 C CA . LYS A 1 107 ? 28.226 -19.799 -50.594 1.00 27.21 127 LYS C CA 1
ATOM 774 C C . LYS A 1 107 ? 27.579 -18.463 -50.919 1.00 26.42 127 LYS C C 1
ATOM 775 O O . LYS A 1 107 ? 26.704 -17.994 -50.176 1.00 27.06 127 LYS C O 1
ATOM 781 N N . PRO A 1 108 ? 27.985 -17.829 -52.017 1.00 34.92 128 PRO C N 1
ATOM 782 C CA . PRO A 1 108 ? 27.435 -16.504 -52.343 1.00 28.24 128 PRO C CA 1
ATOM 783 C C . PRO A 1 108 ? 25.984 -16.659 -52.752 1.00 35.48 128 PRO C C 1
ATOM 784 O O . PRO A 1 108 ? 25.643 -17.552 -53.527 1.00 35.47 128 PRO C O 1
ATOM 788 N N . VAL A 1 109 ? 25.128 -15.805 -52.210 1.00 36.42 129 VAL C N 1
ATOM 789 C CA . VAL A 1 109 ? 23.697 -15.839 -52.487 1.00 38.18 129 VAL C CA 1
ATOM 790 C C . VAL A 1 109 ? 23.328 -14.560 -53.225 1.00 32.05 129 VAL C C 1
ATOM 791 O O . VAL A 1 109 ? 23.619 -13.458 -52.750 1.00 33.80 129 VAL C O 1
ATOM 795 N N . VAL A 1 110 ? 22.701 -14.710 -54.396 1.00 29.18 130 VAL C N 1
ATOM 796 C CA . VAL A 1 110 ? 22.291 -13.544 -55.173 1.00 30.88 130 VAL C CA 1
ATOM 797 C C . VAL A 1 110 ? 21.346 -12.693 -54.340 1.00 32.84 130 VAL C C 1
ATOM 798 O O . VAL A 1 110 ? 20.406 -13.203 -53.718 1.00 39.01 130 VAL C O 1
ATOM 802 N N . GLY A 1 111 ? 21.632 -11.394 -54.266 1.00 31.08 131 GLY C N 1
ATOM 803 C CA . GLY A 1 111 ? 20.769 -10.501 -53.524 1.00 32.55 131 GLY C CA 1
ATOM 804 C C . GLY A 1 111 ? 20.932 -10.525 -52.021 1.00 33.30 131 GLY C C 1
ATOM 805 O O . GLY A 1 111 ? 20.112 -9.917 -51.318 1.00 35.07 131 GLY C O 1
ATOM 806 N N . LYS A 1 112 ? 21.945 -11.216 -51.495 1.00 35.70 132 LYS C N 1
ATOM 807 C CA . LYS A 1 112 ? 22.193 -11.183 -50.056 1.00 34.74 132 LYS C CA 1
ATOM 808 C C . LYS A 1 112 ? 23.669 -11.026 -49.719 1.00 34.46 132 LYS C C 1
ATOM 809 O O . LYS A 1 112 ? 24.024 -10.244 -48.828 1.00 31.42 132 LYS C O 1
ATOM 815 N N . GLY A 1 113 ? 24.527 -11.811 -50.376 1.00 33.24 133 GLY C N 1
ATOM 816 C CA . GLY A 1 113 ? 25.943 -11.855 -50.059 1.00 38.25 133 GLY C CA 1
ATOM 817 C C . GLY A 1 113 ? 26.366 -13.242 -49.575 1.00 30.89 133 GLY C C 1
ATOM 818 O O . GLY A 1 113 ? 25.883 -14.268 -50.063 1.00 28.22 133 GLY C O 1
ATOM 819 N N . ILE A 1 114 ? 27.275 -13.268 -48.596 1.00 30.57 134 ILE C N 1
ATOM 820 C CA . ILE A 1 114 ? 27.874 -14.529 -48.165 1.00 29.41 134 ILE C CA 1
ATOM 821 C C . ILE A 1 114 ? 28.190 -14.451 -46.677 1.00 30.01 134 ILE C C 1
ATOM 822 O O . ILE A 1 114 ? 28.309 -13.366 -46.095 1.00 28.84 134 ILE C O 1
ATOM 827 N N . PHE A 1 115 ? 28.293 -15.630 -46.051 1.00 28.11 135 PHE C N 1
ATOM 828 C CA . PHE A 1 115 ? 28.697 -15.777 -44.651 1.00 27.71 135 PHE C CA 1
ATOM 829 C C . PHE A 1 115 ? 27.806 -14.988 -43.695 1.00 27.96 135 PHE C C 1
ATOM 830 O O . PHE A 1 115 ? 28.322 -14.209 -42.880 1.00 28.14 135 PHE C O 1
ATOM 838 N N . PRO A 1 116 ? 26.486 -15.161 -43.725 1.00 26.65 136 PRO C N 1
ATOM 839 C CA . PRO A 1 116 ? 25.654 -14.487 -42.729 1.00 24.04 136 PRO C CA 1
ATOM 840 C C . PRO A 1 116 ? 25.998 -14.994 -41.330 1.00 27.61 136 PRO C C 1
ATOM 841 O O . PRO A 1 116 ? 26.177 -16.198 -41.122 1.00 28.27 136 PRO C O 1
ATOM 845 N N . ILE A 1 117 ? 26.078 -14.040 -40.368 1.00 24.24 137 ILE C N 1
ATOM 846 C CA . ILE A 1 117 ? 26.553 -14.268 -39.001 1.00 23.41 137 ILE C CA 1
ATOM 847 C C . ILE A 1 117 ? 25.436 -14.795 -38.105 1.00 27.68 137 ILE C C 1
ATOM 848 O O . ILE A 1 117 ? 24.262 -14.438 -38.254 1.00 29.16 137 ILE C O 1
ATOM 853 N N . GLY A 1 118 ? 25.816 -15.609 -37.115 1.00 33.19 138 GLY C N 1
ATOM 854 C CA . GLY A 1 118 ? 24.922 -15.935 -36.021 1.00 30.59 138 GLY C CA 1
ATOM 855 C C . GLY A 1 118 ? 24.303 -17.314 -36.176 1.00 25.11 138 GLY C C 1
ATOM 856 O O . GLY A 1 118 ? 24.636 -18.097 -37.067 1.00 25.90 138 GLY C O 1
ATOM 857 N N . ARG A 1 119 ? 23.386 -17.595 -35.259 1.00 29.39 139 ARG C N 1
ATOM 858 C CA . ARG A 1 119 ? 22.804 -18.917 -35.096 1.00 30.18 139 ARG C CA 1
ATOM 859 C C . ARG A 1 119 ? 21.505 -19.085 -35.876 1.00 32.14 139 ARG C C 1
ATOM 860 O O . ARG A 1 119 ? 20.667 -18.184 -35.903 1.00 30.29 139 ARG C O 1
ATOM 868 N N . ARG A 1 120 ? 21.345 -20.261 -36.471 1.00 33.17 140 ARG C N 1
ATOM 869 C CA . ARG A 1 120 ? 20.060 -20.787 -36.921 1.00 32.60 140 ARG C CA 1
ATOM 870 C C . ARG A 1 120 ? 19.379 -21.458 -35.736 1.00 39.27 140 ARG C C 1
ATOM 871 O O . ARG A 1 120 ? 20.005 -21.673 -34.696 1.00 32.50 140 ARG C O 1
ATOM 879 N N . PRO A 1 121 ? 18.083 -21.771 -35.839 1.00 43.31 141 PRO C N 1
ATOM 880 C CA . PRO A 1 121 ? 17.424 -22.445 -34.707 1.00 41.17 141 PRO C CA 1
ATOM 881 C C . PRO A 1 121 ? 18.085 -23.759 -34.339 1.00 38.11 141 PRO C C 1
ATOM 882 O O . PRO A 1 121 ? 18.136 -24.103 -33.150 1.00 40.98 141 PRO C O 1
ATOM 886 N N . GLN A 1 122 ? 18.627 -24.491 -35.313 1.00 35.38 142 GLN C N 1
ATOM 887 C CA . GLN A 1 122 ? 19.240 -25.777 -35.017 1.00 36.31 142 GLN C CA 1
ATOM 888 C C . GLN A 1 122 ? 20.681 -25.669 -34.516 1.00 33.71 142 GLN C C 1
ATOM 889 O O . GLN A 1 122 ? 21.265 -26.700 -34.165 1.00 32.16 142 GLN C O 1
ATOM 895 N N . ASP A 1 123 ? 21.275 -24.463 -34.477 1.00 29.55 143 ASP C N 1
ATOM 896 C CA . ASP A 1 123 ? 22.651 -24.423 -33.981 1.00 28.97 143 ASP C CA 1
ATOM 897 C C . ASP A 1 123 ? 22.691 -24.555 -32.461 1.00 30.17 143 ASP C C 1
ATOM 898 O O . ASP A 1 123 ? 21.812 -24.037 -31.774 1.00 31.33 143 ASP C O 1
ATOM 903 N N . PRO A 1 124 ? 23.707 -25.225 -31.920 1.00 29.27 144 PRO C N 1
ATOM 904 C CA . PRO A 1 124 ? 23.864 -25.267 -30.463 1.00 26.70 144 PRO C CA 1
ATOM 905 C C . PRO A 1 124 ? 23.844 -23.867 -29.864 1.00 31.26 144 PRO C C 1
ATOM 906 O O . PRO A 1 124 ? 24.210 -22.876 -30.505 1.00 30.32 144 PRO C O 1
ATOM 910 N N . THR A 1 125 ? 23.400 -23.793 -28.609 1.00 26.27 145 THR C N 1
ATOM 911 C CA . THR A 1 125 ? 23.103 -22.508 -27.997 1.00 24.81 145 THR C CA 1
ATOM 912 C C . THR A 1 125 ? 24.359 -21.666 -27.781 1.00 26.70 145 THR C C 1
ATOM 913 O O . THR A 1 125 ? 24.316 -20.436 -27.917 1.00 30.55 145 THR C O 1
ATOM 917 N N . ASN A 1 126 ? 25.467 -22.298 -27.394 1.00 35.35 146 ASN C N 1
ATOM 918 C CA . ASN A 1 126 ? 26.655 -21.567 -26.960 1.00 32.99 146 ASN C CA 1
ATOM 919 C C . ASN A 1 126 ? 27.894 -22.375 -27.340 1.00 27.41 146 ASN C C 1
ATOM 920 O O . ASN A 1 126 ? 27.797 -23.480 -27.873 1.00 28.13 146 ASN C O 1
ATOM 925 N N . MET A 1 127 ? 29.077 -21.811 -27.061 1.00 27.21 147 MET C N 1
ATOM 926 C CA . MET A 1 127 ? 30.305 -22.460 -27.508 1.00 27.29 147 MET C CA 1
ATOM 927 C C . MET A 1 127 ? 30.547 -23.765 -26.772 1.00 27.21 147 MET C C 1
ATOM 928 O O . MET A 1 127 ? 31.021 -24.739 -27.365 1.00 30.59 147 MET C O 1
ATOM 933 N N . ASP A 1 128 ? 30.219 -23.806 -25.480 1.00 28.77 148 ASP C N 1
ATOM 934 C CA . ASP A 1 128 ? 30.359 -25.043 -24.726 1.00 25.16 148 ASP C CA 1
ATOM 935 C C . ASP A 1 128 ? 29.564 -26.167 -25.395 1.00 29.31 148 ASP C C 1
ATOM 936 O O . ASP A 1 128 ? 30.105 -27.241 -25.698 1.00 32.53 148 ASP C O 1
ATOM 941 N N . GLU A 1 129 ? 28.294 -25.904 -25.715 1.00 30.33 149 GLU C N 1
ATOM 942 C CA . GLU A 1 129 ? 27.483 -26.931 -26.371 1.00 30.80 149 GLU C CA 1
ATOM 943 C C . GLU A 1 129 ? 27.999 -27.243 -27.770 1.00 26.65 149 GLU C C 1
ATOM 944 O O . GLU A 1 129 ? 27.986 -28.403 -28.196 1.00 32.15 149 GLU C O 1
ATOM 950 N N . PHE A 1 130 ? 28.455 -26.221 -28.503 1.00 34.22 150 PHE C N 1
ATOM 951 C CA . PHE A 1 130 ? 28.955 -26.461 -29.853 1.00 27.58 150 PHE C CA 1
ATOM 952 C C . PHE A 1 130 ? 30.151 -27.404 -29.829 1.00 28.48 150 PHE C C 1
ATOM 953 O O . PHE A 1 130 ? 30.227 -28.353 -30.612 1.00 27.47 150 PHE C O 1
ATOM 961 N N . LEU A 1 131 ? 31.103 -27.157 -28.922 1.00 34.88 151 LEU C N 1
ATOM 962 C CA . LEU A 1 131 ? 32.283 -28.013 -28.848 1.00 25.64 151 LEU C CA 1
ATOM 963 C C . LEU A 1 131 ? 31.944 -29.374 -28.271 1.00 29.13 151 LEU C C 1
ATOM 964 O O . LEU A 1 131 ? 32.563 -30.372 -28.651 1.00 37.33 151 LEU C O 1
ATOM 969 N N . ASP A 1 132 ? 30.991 -29.432 -27.334 1.00 31.92 152 ASP C N 1
ATOM 970 C CA . ASP A 1 132 ? 30.540 -30.730 -26.838 1.00 35.85 152 ASP C CA 1
ATOM 971 C C . ASP A 1 132 ? 29.878 -31.543 -27.948 1.00 36.79 152 ASP C C 1
ATOM 972 O O . ASP A 1 132 ? 30.123 -32.748 -28.080 1.00 36.89 152 ASP C O 1
ATOM 977 N N . THR A 1 133 ? 29.049 -30.894 -28.765 1.00 32.51 153 THR C N 1
ATOM 978 C CA . THR A 1 133 ? 28.434 -31.583 -29.899 1.00 39.38 153 THR C CA 1
ATOM 979 C C . THR A 1 133 ? 29.494 -32.097 -30.869 1.00 40.75 153 THR C C 1
ATOM 980 O O . THR A 1 133 ? 29.396 -33.224 -31.368 1.00 34.11 153 THR C O 1
ATOM 984 N N . SER A 1 134 ? 30.520 -31.282 -31.148 1.00 41.24 154 SER C N 1
ATOM 985 C CA . SER A 1 134 ? 31.618 -31.734 -32.004 1.00 41.28 154 SER C CA 1
ATOM 986 C C . SER A 1 134 ? 32.297 -32.964 -31.415 1.00 47.40 154 SER C C 1
ATOM 987 O O . SER A 1 134 ? 32.555 -33.945 -32.124 1.00 50.27 154 SER C O 1
ATOM 990 N N . LEU A 1 135 ? 32.591 -32.929 -30.110 1.00 46.07 155 LEU C N 1
ATOM 991 C CA . LEU A 1 135 ? 33.233 -34.070 -29.466 1.00 41.90 155 LEU C CA 1
ATOM 992 C C . LEU A 1 135 ? 32.358 -35.314 -29.559 1.00 46.93 155 LEU C C 1
ATOM 993 O O . LEU A 1 135 ? 32.854 -36.414 -29.836 1.00 48.99 155 LEU C O 1
ATOM 998 N N . LEU A 1 136 ? 31.055 -35.159 -29.330 1.00 41.10 156 LEU C N 1
ATOM 999 C CA . LEU A 1 136 ? 30.145 -36.297 -29.375 1.00 45.86 156 LEU C CA 1
ATOM 1000 C C . LEU A 1 136 ? 29.995 -36.877 -30.774 1.00 45.94 156 LEU C C 1
ATOM 1001 O O . LEU A 1 136 ? 29.610 -38.042 -30.908 1.00 53.81 156 LEU C O 1
ATOM 1006 N N . SER A 1 137 ? 30.294 -36.104 -31.817 1.00 52.52 157 SER C N 1
ATOM 1007 C CA . SER A 1 137 ? 30.181 -36.622 -33.175 1.00 51.62 157 SER C CA 1
ATOM 1008 C C . SER A 1 137 ? 31.329 -37.547 -33.543 1.00 49.77 157 SER C C 1
ATOM 1009 O O . SER A 1 137 ? 31.275 -38.194 -34.598 1.00 43.93 157 SER C O 1
ATOM 1012 N N . LEU A 1 138 ? 32.362 -37.612 -32.711 1.00 45.70 158 LEU C N 1
ATOM 1013 C CA . LEU A 1 138 ? 33.446 -38.547 -32.936 1.00 51.31 158 LEU C CA 1
ATOM 1014 C C . LEU A 1 138 ? 33.045 -39.953 -32.508 1.00 52.44 158 LEU C C 1
ATOM 1015 O O . LEU A 1 138 ? 32.136 -40.165 -31.692 1.00 54.59 158 LEU C O 1
ATOM 1020 N N . ASN A 1 139 ? 33.716 -40.936 -33.049 1.00 55.00 159 ASN C N 1
ATOM 1021 C CA . ASN A 1 139 ? 33.503 -42.304 -32.629 1.00 57.59 159 ASN C CA 1
ATOM 1022 C C . ASN A 1 139 ? 34.268 -42.530 -31.381 1.00 55.63 159 ASN C C 1
ATOM 1023 O O . ASN A 1 139 ? 35.256 -41.901 -31.155 1.00 46.04 159 ASN C O 1
ATOM 1028 N N . GLN A 1 140 ? 33.798 -43.467 -30.586 1.00 47.79 160 GLN C N 1
ATOM 1029 C CA . GLN A 1 140 ? 34.416 -43.790 -29.344 1.00 52.28 160 GLN C CA 1
ATOM 1030 C C . GLN A 1 140 ? 35.675 -44.516 -29.644 1.00 49.61 160 GLN C C 1
ATOM 1031 O O . GLN A 1 140 ? 35.715 -45.281 -30.541 1.00 46.88 160 GLN C O 1
ATOM 1037 N N . SER A 1 141 ? 36.724 -44.229 -28.913 1.00 45.34 161 SER C N 1
ATOM 1038 C CA . SER A 1 141 ? 37.967 -44.869 -29.173 1.00 40.06 161 SER C CA 1
ATOM 1039 C C . SER A 1 141 ? 38.651 -45.373 -27.963 1.00 43.84 161 SER C C 1
ATOM 1040 O O . SER A 1 141 ? 38.717 -44.718 -27.022 1.00 43.31 161 SER C O 1
ATOM 1043 N N . SER A 1 142 ? 39.193 -46.559 -28.047 1.00 46.22 162 SER C N 1
ATOM 1044 C CA . SER A 1 142 ? 39.967 -47.131 -26.958 1.00 45.91 162 SER C CA 1
ATOM 1045 C C . SER A 1 142 ? 41.468 -46.927 -27.129 1.00 47.51 162 SER C C 1
ATOM 1046 O O . SER A 1 142 ? 42.237 -47.351 -26.260 1.00 46.21 162 SER C O 1
ATOM 1049 N N . THR A 1 143 ? 41.912 -46.307 -28.227 1.00 41.26 163 THR C N 1
ATOM 1050 C CA . THR A 1 143 ? 43.335 -46.124 -28.460 1.00 38.62 163 THR C CA 1
ATOM 1051 C C . THR A 1 143 ? 43.788 -44.678 -28.303 1.00 33.00 163 THR C C 1
ATOM 1052 O O . THR A 1 143 ? 44.992 -44.441 -28.167 1.00 34.43 163 THR C O 1
ATOM 1056 N N . VAL A 1 144 ? 42.862 -43.719 -28.305 1.00 35.69 164 VAL C N 1
ATOM 1057 C CA . VAL A 1 144 ? 43.243 -42.320 -28.168 1.00 38.21 164 VAL C CA 1
ATOM 1058 C C . VAL A 1 144 ? 43.753 -42.073 -26.753 1.00 41.25 164 VAL C C 1
ATOM 1059 O O . VAL A 1 144 ? 43.228 -42.616 -25.772 1.00 37.20 164 VAL C O 1
ATOM 1063 N N . ASP A 1 145 ? 44.804 -41.268 -26.645 1.00 30.63 165 ASP C N 1
ATOM 1064 C CA . ASP A 1 145 ? 45.409 -40.956 -25.360 1.00 31.19 165 ASP C CA 1
ATOM 1065 C C . ASP A 1 145 ? 44.555 -39.940 -24.607 1.00 32.57 165 ASP C C 1
ATOM 1066 O O . ASP A 1 145 ? 44.383 -38.809 -25.065 1.00 29.21 165 ASP C O 1
ATOM 1071 N N . LEU A 1 146 ? 44.053 -40.330 -23.433 1.00 27.86 166 LEU C N 1
ATOM 1072 C CA . LEU A 1 146 ? 43.159 -39.458 -22.667 1.00 28.24 166 LEU C CA 1
ATOM 1073 C C . LEU A 1 146 ? 43.804 -38.114 -22.337 1.00 28.62 166 LEU C C 1
ATOM 1074 O O . LEU A 1 146 ? 43.169 -37.061 -22.475 1.00 28.71 166 LEU C O 1
ATOM 1079 N N . ALA A 1 147 ? 45.050 -38.136 -21.842 1.00 27.28 167 ALA C N 1
ATOM 1080 C CA . ALA A 1 147 ? 45.712 -36.905 -21.421 1.00 26.89 167 ALA C CA 1
ATOM 1081 C C . ALA A 1 147 ? 45.832 -35.922 -22.585 1.00 30.55 167 ALA C C 1
ATOM 1082 O O . ALA A 1 147 ? 45.533 -34.729 -22.438 1.00 30.67 167 ALA C O 1
ATOM 1084 N N . SER A 1 148 ? 46.259 -36.420 -23.754 1.00 29.09 168 SER C N 1
ATOM 1085 C CA . SER A 1 148 ? 46.413 -35.553 -24.923 1.00 23.74 168 SER C CA 1
ATOM 1086 C C . SER A 1 148 ? 45.073 -35.003 -25.367 1.00 21.94 168 SER C C 1
ATOM 1087 O O . SER A 1 148 ? 44.934 -33.804 -25.618 1.00 25.98 168 SER C O 1
ATOM 1090 N N . ALA A 1 149 ? 44.070 -35.875 -25.478 1.00 27.10 169 ALA C N 1
ATOM 1091 C CA . ALA A 1 149 ? 42.768 -35.437 -25.958 1.00 25.72 169 ALA C CA 1
ATOM 1092 C C . ALA A 1 149 ? 42.172 -34.378 -25.038 1.00 32.65 169 ALA C C 1
ATOM 1093 O O . ALA A 1 149 ? 41.722 -33.331 -25.500 1.00 27.69 169 ALA C O 1
ATOM 1095 N N . VAL A 1 150 ? 42.157 -34.629 -23.725 1.00 25.47 170 VAL C N 1
ATOM 1096 C CA . VAL A 1 150 ? 41.572 -33.657 -22.808 1.00 24.32 170 VAL C CA 1
ATOM 1097 C C . VAL A 1 150 ? 42.351 -32.351 -22.835 1.00 20.25 170 VAL C C 1
ATOM 1098 O O . VAL A 1 150 ? 41.765 -31.263 -22.780 1.00 25.00 170 VAL C O 1
ATOM 1102 N N . SER A 1 151 ? 43.681 -32.439 -22.883 1.00 24.49 171 SER C N 1
ATOM 1103 C CA . SER A 1 151 ? 44.503 -31.235 -22.869 1.00 25.71 171 SER C CA 1
ATOM 1104 C C . SER A 1 151 ? 44.243 -30.370 -24.107 1.00 21.71 171 SER C C 1
ATOM 1105 O O . SER A 1 151 ? 44.215 -29.137 -24.014 1.00 23.21 171 SER C O 1
ATOM 1108 N N . LEU A 1 152 ? 44.062 -30.997 -25.280 1.00 27.80 172 LEU C N 1
ATOM 1109 C CA . LEU A 1 152 ? 43.686 -30.219 -26.464 1.00 27.12 172 LEU C CA 1
ATOM 1110 C C . LEU A 1 152 ? 42.276 -29.640 -26.340 1.00 25.43 172 LEU C C 1
ATOM 1111 O O . LEU A 1 152 ? 42.035 -28.506 -26.765 1.00 25.46 172 LEU C O 1
ATOM 1116 N N . ASP A 1 153 ? 41.324 -30.397 -25.772 1.00 23.66 173 ASP C N 1
ATOM 1117 C CA . ASP A 1 153 ? 39.980 -29.849 -25.569 1.00 23.77 173 ASP C CA 1
ATOM 1118 C C . ASP A 1 153 ? 40.029 -28.602 -24.698 1.00 31.41 173 ASP C C 1
ATOM 1119 O O . ASP A 1 153 ? 39.354 -27.595 -24.963 1.00 28.19 173 ASP C O 1
ATOM 1124 N N . VAL A 1 154 ? 40.792 -28.679 -23.613 1.00 28.22 174 VAL C N 1
ATOM 1125 C CA . VAL A 1 154 ? 40.887 -27.565 -22.680 1.00 27.13 174 VAL C CA 1
ATOM 1126 C C . VAL A 1 154 ? 41.575 -26.366 -23.323 1.00 23.36 174 VAL C C 1
ATOM 1127 O O . VAL A 1 154 ? 41.168 -25.211 -23.122 1.00 23.95 174 VAL C O 1
ATOM 1131 N N . SER A 1 155 ? 42.641 -26.614 -24.085 1.00 27.52 175 SER C N 1
ATOM 1132 C CA . SER A 1 155 ? 43.287 -25.531 -24.821 1.00 24.29 175 SER C CA 1
ATOM 1133 C C . SER A 1 155 ? 42.281 -24.763 -25.659 1.00 22.73 175 SER C C 1
ATOM 1134 O O . SER A 1 155 ? 42.277 -23.528 -25.682 1.00 24.94 175 SER C O 1
ATOM 1137 N N . LEU A 1 156 ? 41.440 -25.499 -26.402 1.00 25.05 176 LEU C N 1
ATOM 1138 C CA . LEU A 1 156 ? 40.476 -24.858 -27.285 1.00 21.15 176 LEU C CA 1
ATOM 1139 C C . LEU A 1 156 ? 39.481 -24.012 -26.504 1.00 24.92 176 LEU C C 1
ATOM 1140 O O . LEU A 1 156 ? 39.160 -22.888 -26.906 1.00 23.15 176 LEU C O 1
ATOM 1145 N N . LEU A 1 157 ? 38.999 -24.521 -25.365 1.00 23.77 177 LEU C N 1
ATOM 1146 C CA . LEU A 1 157 ? 38.096 -23.720 -24.546 1.00 24.68 177 LEU C CA 1
ATOM 1147 C C . LEU A 1 157 ? 38.773 -22.451 -24.058 1.00 24.32 177 LEU C C 1
ATOM 1148 O O . LEU A 1 157 ? 38.164 -21.378 -24.053 1.00 26.41 177 LEU C O 1
ATOM 1153 N N . HIS A 1 158 ? 40.028 -22.543 -23.634 1.00 24.76 178 HIS C N 1
ATOM 1154 C CA . HIS A 1 158 ? 40.694 -21.323 -23.196 1.00 23.68 178 HIS C CA 1
ATOM 1155 C C . HIS A 1 158 ? 40.918 -20.364 -24.359 1.00 22.62 178 HIS C C 1
ATOM 1156 O O . HIS A 1 158 ? 40.777 -19.151 -24.201 1.00 21.92 178 HIS C O 1
ATOM 1163 N N . LEU A 1 159 ? 41.248 -20.890 -25.537 1.00 27.70 179 LEU C N 1
ATOM 1164 C CA . LEU A 1 159 ? 41.500 -20.029 -26.694 1.00 23.20 179 LEU C CA 1
ATOM 1165 C C . LEU A 1 159 ? 40.252 -19.254 -27.114 1.00 20.62 179 LEU C C 1
ATOM 1166 O O . LEU A 1 159 ? 40.324 -18.053 -27.402 1.00 25.89 179 LEU C O 1
ATOM 1171 N N . VAL A 1 160 ? 39.105 -19.937 -27.214 1.00 24.48 180 VAL C N 1
ATOM 1172 C CA . VAL A 1 160 ? 37.904 -19.257 -27.685 1.00 26.23 180 VAL C CA 1
ATOM 1173 C C . VAL A 1 160 ? 37.429 -18.252 -26.651 1.00 27.20 180 VAL C C 1
ATOM 1174 O O . VAL A 1 160 ? 36.866 -17.212 -26.993 1.00 24.75 180 VAL C O 1
ATOM 1178 N N . SER A 1 161 ? 37.641 -18.529 -25.372 1.00 27.09 181 SER C N 1
ATOM 1179 C CA . SER A 1 161 ? 37.266 -17.540 -24.371 1.00 22.63 181 SER C CA 1
ATOM 1180 C C . SER A 1 161 ? 38.141 -16.293 -24.483 1.00 24.21 181 SER C C 1
ATOM 1181 O O . SER A 1 161 ? 37.638 -15.168 -24.516 1.00 27.53 181 SER C O 1
ATOM 1184 N N . ALA A 1 162 ? 39.464 -16.471 -24.533 1.00 26.37 182 ALA C N 1
ATOM 1185 C CA . ALA A 1 162 ? 40.353 -15.316 -24.640 1.00 27.35 182 ALA C CA 1
ATOM 1186 C C . ALA A 1 162 ? 40.085 -14.536 -25.924 1.00 24.69 182 ALA C C 1
ATOM 1187 O O . ALA A 1 162 ? 40.146 -13.300 -25.947 1.00 24.85 182 ALA C O 1
ATOM 1189 N N . ARG A 1 163 ? 39.773 -15.244 -27.008 1.00 24.13 183 ARG C N 1
ATOM 1190 C CA . ARG A 1 163 ? 39.529 -14.568 -28.278 1.00 23.41 183 ARG C CA 1
ATOM 1191 C C . ARG A 1 163 ? 38.354 -13.600 -28.173 1.00 21.95 183 ARG C C 1
ATOM 1192 O O . ARG A 1 163 ? 38.464 -12.429 -28.564 1.00 26.38 183 ARG C O 1
ATOM 1200 N N . VAL A 1 164 ? 37.211 -14.067 -27.662 1.00 22.46 184 VAL C N 1
ATOM 1201 C CA . VAL A 1 164 ? 36.041 -13.190 -27.640 1.00 23.01 184 VAL C CA 1
ATOM 1202 C C . VAL A 1 164 ? 36.210 -12.115 -26.565 1.00 24.74 184 VAL C C 1
ATOM 1203 O O . VAL A 1 164 ? 35.732 -10.987 -26.735 1.00 24.74 184 VAL C O 1
ATOM 1207 N N . LEU A 1 165 ? 36.947 -12.413 -25.493 1.00 25.44 185 LEU C N 1
ATOM 1208 C CA . LEU A 1 165 ? 37.138 -11.399 -24.448 1.00 34.29 185 LEU C CA 1
ATOM 1209 C C . LEU A 1 165 ? 37.956 -10.205 -24.914 1.00 34.24 185 LEU C C 1
ATOM 1210 O O . LEU A 1 165 ? 37.938 -9.161 -24.253 1.00 27.68 185 LEU C O 1
ATOM 1215 N N . LEU A 1 166 ? 38.687 -10.327 -26.024 1.00 27.90 186 LEU C N 1
ATOM 1216 C CA . LEU A 1 166 ? 39.333 -9.150 -26.574 1.00 24.80 186 LEU C CA 1
ATOM 1217 C C . LEU A 1 166 ? 38.328 -8.093 -26.983 1.00 28.43 186 LEU C C 1
ATOM 1218 O O . LEU A 1 166 ? 38.709 -6.936 -27.155 1.00 29.61 186 LEU C O 1
ATOM 1223 N N . GLY A 1 167 ? 37.061 -8.464 -27.162 1.00 28.72 187 GLY C N 1
ATOM 1224 C CA . GLY A 1 167 ? 36.043 -7.460 -27.444 1.00 26.13 187 GLY C CA 1
ATOM 1225 C C . GLY A 1 167 ? 35.996 -6.359 -26.402 1.00 26.62 187 GLY C C 1
ATOM 1226 O O . GLY A 1 167 ? 35.621 -5.220 -26.701 1.00 26.74 187 GLY C O 1
ATOM 1227 N N . TYR A 1 168 ? 36.348 -6.680 -25.162 1.00 25.42 188 TYR C N 1
ATOM 1228 C CA . TYR A 1 168 ? 36.246 -5.663 -24.116 1.00 28.40 188 TYR C CA 1
ATOM 1229 C C . TYR A 1 168 ? 37.254 -4.544 -24.342 1.00 26.88 188 TYR C C 1
ATOM 1230 O O . TYR A 1 168 ? 36.827 -3.402 -24.582 1.00 30.55 188 TYR C O 1
ATOM 1239 N N . PRO A 1 169 ? 38.570 -4.795 -24.404 1.00 28.45 189 PRO C N 1
ATOM 1240 C CA . PRO A 1 169 ? 39.482 -3.675 -24.704 1.00 34.02 189 PRO C CA 1
ATOM 1241 C C . PRO A 1 169 ? 39.278 -3.079 -26.088 1.00 34.41 189 PRO C C 1
ATOM 1242 O O . PRO A 1 169 ? 39.537 -1.885 -26.283 1.00 26.28 189 PRO C O 1
ATOM 1246 N N . ILE A 1 170 ? 38.843 -3.879 -27.068 1.00 29.82 190 ILE C N 1
ATOM 1247 C CA . ILE A 1 170 ? 38.533 -3.329 -28.378 1.00 29.53 190 ILE C CA 1
ATOM 1248 C C . ILE A 1 170 ? 37.410 -2.307 -28.275 1.00 26.55 190 ILE C C 1
ATOM 1249 O O . ILE A 1 170 ? 37.475 -1.226 -28.870 1.00 28.52 190 ILE C O 1
ATOM 1254 N N . ALA A 1 171 ? 36.372 -2.625 -27.504 1.00 29.18 191 ALA C N 1
ATOM 1255 C CA . ALA A 1 171 ? 35.241 -1.714 -27.388 1.00 28.67 191 ALA C CA 1
ATOM 1256 C C . ALA A 1 171 ? 35.650 -0.399 -26.734 1.00 24.08 191 ALA C C 1
ATOM 1257 O O . ALA A 1 171 ? 35.210 0.676 -27.158 1.00 31.41 191 ALA C O 1
ATOM 1259 N N . LEU A 1 172 ? 36.495 -0.466 -25.702 1.00 33.00 192 LEU C N 1
ATOM 1260 C CA . LEU A 1 172 ? 36.947 0.755 -25.042 1.00 32.38 192 LEU C CA 1
ATOM 1261 C C . LEU A 1 172 ? 37.712 1.644 -26.004 1.00 38.77 192 LEU C C 1
ATOM 1262 O O . LEU A 1 172 ? 37.533 2.869 -26.009 1.00 34.77 192 LEU C O 1
ATOM 1267 N N . ALA A 1 173 ? 38.563 1.039 -26.841 1.00 34.29 193 ALA C N 1
ATOM 1268 C CA . ALA A 1 173 ? 39.297 1.817 -27.831 1.00 36.82 193 ALA C CA 1
ATOM 1269 C C . ALA A 1 173 ? 38.358 2.376 -28.893 1.00 35.09 193 ALA C C 1
ATOM 1270 O O . ALA A 1 173 ? 38.498 3.533 -29.300 1.00 37.88 193 ALA C O 1
ATOM 1272 N N . LYS A 1 174 ? 37.403 1.566 -29.370 1.00 34.54 194 LYS C N 1
ATOM 1273 C CA . LYS A 1 174 ? 36.435 2.063 -30.346 1.00 29.21 194 LYS C CA 1
ATOM 1274 C C . LYS A 1 174 ? 35.635 3.222 -29.776 1.00 32.32 194 LYS C C 1
ATOM 1275 O O . LYS A 1 174 ? 35.304 4.177 -30.491 1.00 31.30 194 LYS C O 1
ATOM 1281 N N . PHE A 1 175 ? 35.300 3.142 -28.490 1.00 36.08 195 PHE C N 1
ATOM 1282 C CA . PHE A 1 175 ? 34.539 4.216 -27.871 1.00 34.25 195 PHE C CA 1
ATOM 1283 C C . PHE A 1 175 ? 35.298 5.535 -27.960 1.00 44.97 195 PHE C C 1
ATOM 1284 O O . PHE A 1 175 ? 34.736 6.557 -28.361 1.00 41.48 195 PHE C O 1
ATOM 1292 N N . ASP A 1 176 ? 36.592 5.527 -27.634 1.00 41.41 196 ASP C N 1
ATOM 1293 C CA . ASP A 1 176 ? 37.368 6.761 -27.745 1.00 45.60 196 ASP C CA 1
ATOM 1294 C C . ASP A 1 176 ? 37.568 7.189 -29.188 1.00 50.79 196 ASP C C 1
ATOM 1295 O O . ASP A 1 176 ? 37.617 8.390 -29.479 1.00 59.59 196 ASP C O 1
ATOM 1300 N N . TRP A 1 177 ? 37.698 6.226 -30.098 1.00 37.80 197 TRP C N 1
ATOM 1301 C CA . TRP A 1 177 ? 37.948 6.544 -31.498 1.00 42.04 197 TRP C CA 1
ATOM 1302 C C . TRP A 1 177 ? 36.700 7.097 -32.175 1.00 41.47 197 TRP C C 1
ATOM 1303 O O . TRP A 1 177 ? 36.788 7.995 -33.023 1.00 44.93 197 TRP C O 1
ATOM 1314 N N . LEU A 1 178 ? 35.536 6.567 -31.821 1.00 41.14 198 LEU C N 1
ATOM 1315 C CA . LEU A 1 178 ? 34.262 6.907 -32.438 1.00 43.64 198 LEU C CA 1
ATOM 1316 C C . LEU A 1 178 ? 33.320 7.482 -31.386 1.00 47.94 198 LEU C C 1
ATOM 1317 O O . LEU A 1 178 ? 32.133 7.149 -31.331 1.00 42.73 198 LEU C O 1
ATOM 1322 N N . HIS A 1 179 ? 33.876 8.358 -30.542 1.00 50.34 199 HIS C N 1
ATOM 1323 C CA . HIS A 1 179 ? 33.191 8.862 -29.354 1.00 50.85 199 HIS C CA 1
ATOM 1324 C C . HIS A 1 179 ? 31.810 9.420 -29.674 1.00 47.01 199 HIS C C 1
ATOM 1325 O O . HIS A 1 179 ? 30.807 8.992 -29.092 1.00 44.08 199 HIS C O 1
ATOM 1332 N N . ASP A 1 180 ? 31.740 10.360 -30.622 1.00 47.54 200 ASP C N 1
ATOM 1333 C CA . ASP A 1 180 ? 30.478 11.031 -30.916 1.00 48.75 200 ASP C CA 1
ATOM 1334 C C . ASP A 1 180 ? 29.423 10.052 -31.414 1.00 55.51 200 ASP C C 1
ATOM 1335 O O . ASP A 1 180 ? 28.242 10.175 -31.064 1.00 53.64 200 ASP C O 1
ATOM 1340 N N . ASN A 1 181 ? 29.828 9.073 -32.231 1.00 51.18 201 ASN C N 1
ATOM 1341 C CA . ASN A 1 181 ? 28.866 8.112 -32.770 1.00 48.55 201 ASN C CA 1
ATOM 1342 C C . ASN A 1 181 ? 28.147 7.369 -31.650 1.00 47.22 201 ASN C C 1
ATOM 1343 O O . ASN A 1 181 ? 26.917 7.246 -31.657 1.00 58.85 201 ASN C O 1
ATOM 1348 N N . PHE A 1 182 ? 28.905 6.850 -30.683 1.00 37.70 202 PHE C N 1
ATOM 1349 C CA . PHE A 1 182 ? 28.295 6.072 -29.616 1.00 38.98 202 PHE C CA 1
ATOM 1350 C C . PHE A 1 182 ? 27.541 6.970 -28.634 1.00 46.73 202 PHE C C 1
ATOM 1351 O O . PHE A 1 182 ? 26.481 6.591 -28.121 1.00 42.07 202 PHE C O 1
ATOM 1359 N N . CYS A 1 183 ? 28.079 8.155 -28.348 1.00 42.06 203 CYS C N 1
ATOM 1360 C CA . CYS A 1 183 ? 27.433 9.050 -27.393 1.00 47.23 203 CYS C CA 1
ATOM 1361 C C . CYS A 1 183 ? 26.077 9.527 -27.893 1.00 46.13 203 CYS C C 1
ATOM 1362 O O . CYS A 1 183 ? 25.155 9.723 -27.092 1.00 41.75 203 CYS C O 1
ATOM 1365 N N . HIS A 1 184 ? 25.931 9.688 -29.207 1.00 42.48 204 HIS C N 1
ATOM 1366 C CA . HIS A 1 184 ? 24.633 10.034 -29.771 1.00 52.14 204 HIS C CA 1
ATOM 1367 C C . HIS A 1 184 ? 23.574 8.987 -29.445 1.00 44.41 204 HIS C C 1
ATOM 1368 O O . HIS A 1 184 ? 22.400 9.326 -29.269 1.00 44.55 204 HIS C O 1
ATOM 1375 N N . ILE A 1 185 ? 23.971 7.724 -29.336 1.00 39.57 205 ILE C N 1
ATOM 1376 C CA . ILE A 1 185 ? 23.047 6.678 -28.913 1.00 42.21 205 ILE C CA 1
ATOM 1377 C C . ILE A 1 185 ? 22.870 6.697 -27.400 1.00 46.95 205 ILE C C 1
ATOM 1378 O O . ILE A 1 185 ? 21.747 6.623 -26.885 1.00 44.40 205 ILE C O 1
ATOM 1383 N N . LEU A 1 186 ? 23.981 6.800 -26.672 1.00 38.87 206 LEU C N 1
ATOM 1384 C CA . LEU A 1 186 ? 23.950 6.612 -25.228 1.00 42.14 206 LEU C CA 1
ATOM 1385 C C . LEU A 1 186 ? 23.186 7.724 -24.512 1.00 47.28 206 LEU C C 1
ATOM 1386 O O . LEU A 1 186 ? 22.558 7.472 -23.478 1.00 39.97 206 LEU C O 1
ATOM 1391 N N . THR A 1 187 ? 23.237 8.948 -25.026 1.00 48.97 207 THR C N 1
ATOM 1392 C CA . THR A 1 187 ? 22.594 10.091 -24.388 1.00 49.82 207 THR C CA 1
ATOM 1393 C C . THR A 1 187 ? 21.196 10.360 -24.924 1.00 50.97 207 THR C C 1
ATOM 1394 O O . THR A 1 187 ? 20.592 11.375 -24.560 1.00 52.90 207 THR C O 1
ATOM 1398 N N . ASN A 1 188 ? 20.679 9.483 -25.781 1.00 41.15 208 ASN C N 1
ATOM 1399 C CA . ASN A 1 188 ? 19.346 9.632 -26.357 1.00 49.13 208 ASN C CA 1
ATOM 1400 C C . ASN A 1 188 ? 18.323 9.159 -25.330 1.00 46.73 208 ASN C C 1
ATOM 1401 O O . ASN A 1 188 ? 18.189 7.953 -25.093 1.00 50.24 208 ASN C O 1
ATOM 1406 N N . THR A 1 189 ? 17.595 10.101 -24.724 1.00 49.08 209 THR C N 1
ATOM 1407 C CA . THR A 1 189 ? 16.654 9.766 -23.657 1.00 56.24 209 THR C CA 1
ATOM 1408 C C . THR A 1 189 ? 15.330 9.207 -24.168 1.00 60.80 209 THR C C 1
ATOM 1409 O O . THR A 1 189 ? 14.500 8.794 -23.352 1.00 57.67 209 THR C O 1
ATOM 1413 N N . THR A 1 190 ? 15.109 9.186 -25.482 1.00 49.28 210 THR C N 1
ATOM 1414 C CA . THR A 1 190 ? 13.932 8.528 -26.038 1.00 56.57 210 THR C CA 1
ATOM 1415 C C . THR A 1 190 ? 14.081 7.014 -26.177 1.00 60.13 210 THR C C 1
ATOM 1416 O O . THR A 1 190 ? 13.065 6.317 -26.294 1.00 55.89 210 THR C O 1
ATOM 1420 N N . LEU A 1 191 ? 15.307 6.484 -26.182 1.00 60.24 211 LEU C N 1
ATOM 1421 C CA . LEU A 1 191 ? 15.527 5.066 -26.454 1.00 59.28 211 LEU C CA 1
ATOM 1422 C C . LEU A 1 191 ? 15.523 4.241 -25.175 1.00 59.38 211 LEU C C 1
ATOM 1423 O O . LEU A 1 191 ? 16.086 4.649 -24.153 1.00 61.19 211 LEU C O 1
ATOM 1428 N N . SER A 1 192 ? 14.894 3.065 -25.248 1.00 51.25 212 SER C N 1
ATOM 1429 C CA . SER A 1 192 ? 14.983 2.095 -24.165 1.00 60.83 212 SER C CA 1
ATOM 1430 C C . SER A 1 192 ? 16.393 1.510 -24.105 1.00 66.34 212 SER C C 1
ATOM 1431 O O . SER A 1 192 ? 17.176 1.614 -25.055 1.00 66.51 212 SER C O 1
ATOM 1434 N N . LYS A 1 193 ? 16.713 0.891 -22.965 1.00 61.79 213 LYS C N 1
ATOM 1435 C CA . LYS A 1 193 ? 17.993 0.201 -22.827 1.00 62.20 213 LYS C CA 1
ATOM 1436 C C . LYS A 1 193 ? 18.254 -0.774 -23.970 1.00 61.13 213 LYS C C 1
ATOM 1437 O O . LYS A 1 193 ? 19.355 -0.804 -24.535 1.00 58.10 213 LYS C O 1
ATOM 1443 N N . SER A 1 194 ? 17.253 -1.590 -24.318 1.00 63.03 214 SER C N 1
ATOM 1444 C CA . SER A 1 194 ? 17.451 -2.590 -25.361 1.00 60.13 214 SER C CA 1
ATOM 1445 C C . SER A 1 194 ? 17.567 -1.943 -26.739 1.00 55.87 214 SER C C 1
ATOM 1446 O O . SER A 1 194 ? 18.297 -2.458 -27.592 1.00 64.42 214 SER C O 1
ATOM 1449 N N . GLN A 1 195 ? 16.840 -0.852 -27.003 1.00 51.30 215 GLN C N 1
ATOM 1450 C CA . GLN A 1 195 ? 17.042 -0.166 -28.281 1.00 54.52 215 GLN C CA 1
ATOM 1451 C C . GLN A 1 195 ? 18.439 0.441 -28.367 1.00 49.87 215 GLN C C 1
ATOM 1452 O O . GLN A 1 195 ? 19.028 0.501 -29.451 1.00 43.27 215 GLN C O 1
ATOM 1458 N N . LYS A 1 196 ? 18.990 0.904 -27.244 1.00 44.39 216 LYS C N 1
ATOM 1459 C CA . LYS A 1 196 ? 20.366 1.388 -27.264 1.00 49.28 216 LYS C CA 1
ATOM 1460 C C . LYS A 1 196 ? 21.323 0.237 -27.558 1.00 46.90 216 LYS C C 1
ATOM 1461 O O . LYS A 1 196 ? 22.256 0.372 -28.357 1.00 46.56 216 LYS C O 1
ATOM 1467 N N . LEU A 1 197 ? 21.083 -0.921 -26.940 1.00 45.09 217 LEU C N 1
ATOM 1468 C CA . LEU A 1 197 ? 21.902 -2.096 -27.219 1.00 54.55 217 LEU C CA 1
ATOM 1469 C C . LEU A 1 197 ? 21.835 -2.467 -28.699 1.00 48.88 217 LEU C C 1
ATOM 1470 O O . LEU A 1 197 ? 22.865 -2.730 -29.331 1.00 43.26 217 LEU C O 1
ATOM 1475 N N . ALA A 1 198 ? 20.626 -2.486 -29.271 1.00 46.22 218 ALA C N 1
ATOM 1476 C CA . ALA A 1 198 ? 20.473 -2.805 -30.691 1.00 43.49 218 ALA C CA 1
ATOM 1477 C C . ALA A 1 198 ? 21.201 -1.798 -31.566 1.00 41.19 218 ALA C C 1
ATOM 1478 O O . ALA A 1 198 ? 21.863 -2.172 -32.539 1.00 45.85 218 ALA C O 1
ATOM 1480 N N . ASN A 1 199 ? 21.041 -0.504 -31.272 1.00 45.61 219 ASN C N 1
ATOM 1481 C CA . ASN A 1 199 ? 21.673 0.519 -32.100 1.00 42.20 219 ASN C CA 1
ATOM 1482 C C . ASN A 1 199 ? 23.190 0.474 -31.982 1.00 42.91 219 ASN C C 1
ATOM 1483 O O . ASN A 1 199 ? 23.901 0.748 -32.955 1.00 42.98 219 ASN C O 1
ATOM 1488 N N . ILE A 1 200 ? 23.699 0.158 -30.791 1.00 40.25 220 ILE C N 1
ATOM 1489 C CA . ILE A 1 200 ? 25.141 0.039 -30.589 1.00 37.12 220 ILE C CA 1
ATOM 1490 C C . ILE A 1 200 ? 25.692 -1.168 -31.345 1.00 39.06 220 ILE C C 1
ATOM 1491 O O . ILE A 1 200 ? 26.737 -1.078 -32.002 1.00 34.80 220 ILE C O 1
ATOM 1496 N N . ILE A 1 201 ? 25.009 -2.319 -31.247 1.00 39.68 221 ILE C N 1
ATOM 1497 C CA . ILE A 1 201 ? 25.424 -3.509 -31.994 1.00 38.42 221 ILE C CA 1
ATOM 1498 C C . ILE A 1 201 ? 25.482 -3.209 -33.483 1.00 37.39 221 ILE C C 1
ATOM 1499 O O . ILE A 1 201 ? 26.408 -3.637 -34.180 1.00 40.14 221 ILE C O 1
ATOM 1504 N N . GLN A 1 202 ? 24.502 -2.464 -33.995 1.00 35.90 222 GLN C N 1
ATOM 1505 C CA . GLN A 1 202 ? 24.496 -2.150 -35.417 1.00 39.75 222 GLN C CA 1
ATOM 1506 C C . GLN A 1 202 ? 25.664 -1.236 -35.769 1.00 39.89 222 GLN C C 1
ATOM 1507 O O . GLN A 1 202 ? 26.318 -1.414 -36.802 1.00 35.26 222 GLN C O 1
ATOM 1513 N N . GLN A 1 203 ? 25.938 -0.242 -34.919 1.00 38.35 223 GLN C N 1
ATOM 1514 C CA . GLN A 1 203 ? 27.108 0.606 -35.128 1.00 39.43 223 GLN C CA 1
ATOM 1515 C C . GLN A 1 203 ? 28.404 -0.201 -35.125 1.00 30.93 223 GLN C C 1
ATOM 1516 O O . GLN A 1 203 ? 29.317 0.094 -35.903 1.00 34.31 223 GLN C O 1
ATOM 1522 N N . LEU A 1 204 ? 28.484 -1.250 -34.297 1.00 30.84 224 LEU C N 1
ATOM 1523 C CA . LEU A 1 204 ? 29.684 -2.079 -34.202 1.00 31.43 224 LEU C CA 1
ATOM 1524 C C . LEU A 1 204 ? 29.817 -3.090 -35.331 1.00 31.68 224 LEU C C 1
ATOM 1525 O O . LEU A 1 204 ? 30.898 -3.668 -35.492 1.00 32.06 224 LEU C O 1
ATOM 1530 N N . THR A 1 205 ? 28.769 -3.317 -36.110 1.00 32.47 225 THR C N 1
ATOM 1531 C CA . THR A 1 205 ? 28.766 -4.414 -37.070 1.00 30.65 225 THR C CA 1
ATOM 1532 C C . THR A 1 205 ? 29.252 -3.916 -38.422 1.00 31.91 225 THR C C 1
ATOM 1533 O O . THR A 1 205 ? 28.724 -2.942 -38.960 1.00 32.62 225 THR C O 1
ATOM 1537 N N . ASP A 1 206 ? 30.281 -4.574 -38.958 1.00 26.83 226 ASP C N 1
ATOM 1538 C CA . ASP A 1 206 ? 30.773 -4.288 -40.302 1.00 28.62 226 ASP C CA 1
ATOM 1539 C C . ASP A 1 206 ? 30.893 -5.613 -41.052 1.00 27.43 226 ASP C C 1
ATOM 1540 O O . ASP A 1 206 ? 31.892 -6.324 -40.919 1.00 26.91 226 ASP C O 1
ATOM 1545 N N . HIS A 1 207 ? 29.881 -5.944 -41.850 1.00 29.30 227 HIS C N 1
ATOM 1546 C CA . HIS A 1 207 ? 29.867 -7.268 -42.455 1.00 26.38 227 HIS C CA 1
ATOM 1547 C C . HIS A 1 207 ? 30.977 -7.449 -43.485 1.00 29.50 227 HIS C C 1
ATOM 1548 O O . HIS A 1 207 ? 31.450 -8.576 -43.687 1.00 28.01 227 HIS C O 1
ATOM 1555 N N . LYS A 1 208 ? 31.413 -6.370 -44.147 1.00 28.33 228 LYS C N 1
ATOM 1556 C CA . LYS A 1 208 ? 32.512 -6.519 -45.094 1.00 24.16 228 LYS C CA 1
ATOM 1557 C C . LYS A 1 208 ? 33.772 -7.015 -44.399 1.00 27.07 228 LYS C C 1
ATOM 1558 O O . LYS A 1 208 ? 34.480 -7.870 -44.939 1.00 25.18 228 LYS C O 1
ATOM 1564 N N . GLN A 1 209 ? 34.060 -6.507 -43.190 1.00 27.80 229 GLN C N 1
ATOM 1565 C CA . GLN A 1 209 ? 35.180 -7.028 -42.401 1.00 25.10 229 GLN C CA 1
ATOM 1566 C C . GLN A 1 209 ? 34.915 -8.460 -41.937 1.00 28.63 229 GLN C C 1
ATOM 1567 O O . GLN A 1 209 ? 35.843 -9.266 -41.833 1.00 27.83 229 GLN C O 1
ATOM 1573 N N . GLU A 1 210 ? 33.664 -8.779 -41.620 1.00 24.04 230 GLU C N 1
ATOM 1574 C CA . GLU A 1 210 ? 33.326 -10.149 -41.253 1.00 25.48 230 GLU C CA 1
ATOM 1575 C C . GLU A 1 210 ? 33.598 -11.117 -42.411 1.00 24.95 230 GLU C C 1
ATOM 1576 O O . GLU A 1 210 ? 34.135 -12.219 -42.211 1.00 24.52 230 GLU C O 1
ATOM 1582 N N . VAL A 1 211 ? 33.218 -10.730 -43.631 1.00 24.43 231 VAL C N 1
ATOM 1583 C CA . VAL A 1 211 ? 33.489 -11.571 -44.793 1.00 20.62 231 VAL C CA 1
ATOM 1584 C C . VAL A 1 211 ? 34.988 -11.724 -44.991 1.00 31.67 231 VAL C C 1
ATOM 1585 O O . VAL A 1 211 ? 35.474 -12.782 -45.407 1.00 24.44 231 VAL C O 1
ATOM 1589 N N . ASN A 1 212 ? 35.749 -10.657 -44.728 1.00 26.11 232 ASN C N 1
ATOM 1590 C CA . ASN A 1 212 ? 37.199 -10.754 -44.860 1.00 30.16 232 ASN C CA 1
ATOM 1591 C C . ASN A 1 212 ? 37.774 -11.814 -43.923 1.00 24.83 232 ASN C C 1
ATOM 1592 O O . ASN A 1 212 ? 38.583 -12.658 -44.341 1.00 24.17 232 ASN C O 1
ATOM 1597 N N . VAL A 1 213 ? 37.354 -11.793 -42.651 1.00 22.14 233 VAL C N 1
ATOM 1598 C CA . VAL A 1 213 ? 37.808 -12.788 -41.682 1.00 25.51 233 VAL C CA 1
ATOM 1599 C C . VAL A 1 213 ? 37.359 -14.185 -42.092 1.00 21.80 233 VAL C C 1
ATOM 1600 O O . VAL A 1 213 ? 38.148 -15.135 -42.109 1.00 26.17 233 VAL C O 1
ATOM 1604 N N . LEU A 1 214 ? 36.077 -14.339 -42.408 1.00 19.06 234 LEU C N 1
ATOM 1605 C CA . LEU A 1 214 ? 35.569 -15.696 -42.627 1.00 24.23 234 LEU C CA 1
ATOM 1606 C C . LEU A 1 214 ? 36.106 -16.302 -43.923 1.00 25.94 234 LEU C C 1
ATOM 1607 O O . LEU A 1 214 ? 36.372 -17.513 -43.992 1.00 22.82 234 LEU C O 1
ATOM 1612 N N . SER A 1 215 ? 36.307 -15.479 -44.948 1.00 22.93 235 SER C N 1
ATOM 1613 C CA . SER A 1 215 ? 37.015 -15.949 -46.131 1.00 26.02 235 SER C CA 1
ATOM 1614 C C . SER A 1 215 ? 38.411 -16.461 -45.782 1.00 27.89 235 SER C C 1
ATOM 1615 O O . SER A 1 215 ? 38.865 -17.476 -46.328 1.00 25.32 235 SER C O 1
ATOM 1618 N N . ARG A 1 216 ? 39.136 -15.739 -44.919 1.00 25.06 236 ARG C N 1
ATOM 1619 C CA . ARG A 1 216 ? 40.476 -16.180 -44.531 1.00 22.00 236 ARG C CA 1
ATOM 1620 C C . ARG A 1 216 ? 40.405 -17.441 -43.667 1.00 27.39 236 ARG C C 1
ATOM 1621 O O . ARG A 1 216 ? 41.213 -18.361 -43.831 1.00 26.80 236 ARG C O 1
ATOM 1629 N N . VAL A 1 217 ? 39.438 -17.511 -42.752 1.00 22.89 237 VAL C N 1
ATOM 1630 C CA . VAL A 1 217 ? 39.277 -18.723 -41.948 1.00 24.28 237 VAL C CA 1
ATOM 1631 C C . VAL A 1 217 ? 39.007 -19.927 -42.845 1.00 31.15 237 VAL C C 1
ATOM 1632 O O . VAL A 1 217 ? 39.555 -21.019 -42.637 1.00 27.30 237 VAL C O 1
ATOM 1636 N N . GLU A 1 218 ? 38.157 -19.757 -43.858 1.00 26.69 238 GLU C N 1
ATOM 1637 C CA . GLU A 1 218 ? 37.910 -20.873 -44.768 1.00 26.75 238 GLU C CA 1
ATOM 1638 C C . GLU A 1 218 ? 39.190 -21.287 -45.496 1.00 26.12 238 GLU C C 1
ATOM 1639 O O . GLU A 1 218 ? 39.472 -22.485 -45.631 1.00 30.54 238 GLU C O 1
ATOM 1645 N N . GLN A 1 219 ? 39.994 -20.318 -45.948 1.00 25.92 239 GLN C N 1
ATOM 1646 C CA . GLN A 1 219 ? 41.254 -20.667 -46.603 1.00 31.30 239 GLN C CA 1
ATOM 1647 C C . GLN A 1 219 ? 42.189 -21.378 -45.645 1.00 32.54 239 GLN C C 1
ATOM 1648 O O . GLN A 1 219 ? 42.819 -22.379 -46.003 1.00 33.45 239 GLN C O 1
ATOM 1654 N N . LYS A 1 220 ? 42.314 -20.854 -44.423 1.00 27.84 240 LYS C N 1
ATOM 1655 C CA . LYS A 1 220 ? 43.192 -21.492 -43.461 1.00 22.34 240 LYS C CA 1
ATOM 1656 C C . LYS A 1 220 ? 42.729 -22.901 -43.177 1.00 22.08 240 LYS C C 1
ATOM 1657 O O . LYS A 1 220 ? 43.542 -23.833 -43.127 1.00 28.24 240 LYS C O 1
ATOM 1663 N N . SER A 1 221 ? 41.420 -23.095 -43.020 1.00 22.74 241 SER C N 1
ATOM 1664 C CA . SER A 1 221 ? 40.963 -24.441 -42.687 1.00 32.03 241 SER C CA 1
ATOM 1665 C C . SER A 1 221 ? 41.255 -25.423 -43.822 1.00 37.71 241 SER C C 1
ATOM 1666 O O . SER A 1 221 ? 41.636 -26.576 -43.564 1.00 25.25 241 SER C O 1
ATOM 1669 N N . LYS A 1 222 ? 41.174 -24.969 -45.074 1.00 31.16 242 LYS C N 1
ATOM 1670 C CA . LYS A 1 222 ? 41.514 -25.852 -46.190 1.00 30.21 242 LYS C CA 1
ATOM 1671 C C . LYS A 1 222 ? 43.011 -26.115 -46.250 1.00 25.57 242 LYS C C 1
ATOM 1672 O O . LYS A 1 222 ? 43.435 -27.267 -46.400 1.00 33.29 242 LYS C O 1
ATOM 1678 N N . SER A 1 223 ? 43.829 -25.058 -46.153 1.00 27.79 243 SER C N 1
ATOM 1679 C CA . SER A 1 223 ? 45.280 -25.233 -46.255 1.00 30.10 243 SER C CA 1
ATOM 1680 C C . SER A 1 223 ? 45.831 -26.058 -45.098 1.00 32.13 243 SER C C 1
ATOM 1681 O O . SER A 1 223 ? 46.622 -26.982 -45.313 1.00 26.19 243 SER C O 1
ATOM 1684 N N . LEU A 1 224 ? 45.415 -25.756 -43.869 1.00 27.82 244 LEU C N 1
ATOM 1685 C CA . LEU A 1 224 ? 45.987 -26.459 -42.724 1.00 26.46 244 LEU C CA 1
ATOM 1686 C C . LEU A 1 224 ? 45.472 -27.888 -42.558 1.00 30.40 244 LEU C C 1
ATOM 1687 O O . LEU A 1 224 ? 46.061 -28.651 -41.782 1.00 27.15 244 LEU C O 1
ATOM 1692 N N . SER A 1 225 ? 44.430 -28.291 -43.286 1.00 23.77 245 SER C N 1
ATOM 1693 C CA . SER A 1 225 ? 43.907 -29.649 -43.207 1.00 23.08 245 SER C CA 1
ATOM 1694 C C . SER A 1 225 ? 44.415 -30.536 -44.351 1.00 26.73 245 SER C C 1
ATOM 1695 O O . SER A 1 225 ? 43.903 -31.638 -44.551 1.00 26.15 245 SER C O 1
ATOM 1698 N N . HIS A 1 226 ? 45.461 -30.095 -45.039 1.00 27.86 246 HIS C N 1
ATOM 1699 C CA . HIS A 1 226 ? 46.059 -30.840 -46.142 1.00 30.31 246 HIS C CA 1
ATOM 1700 C C . HIS A 1 226 ? 46.501 -32.219 -45.660 1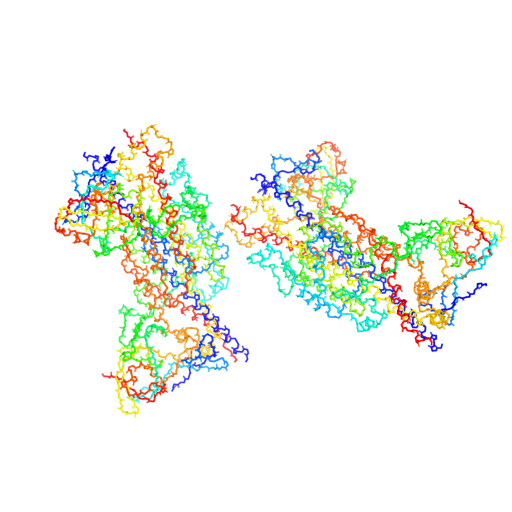.00 40.04 246 HIS C C 1
ATOM 1701 O O . HIS A 1 226 ? 46.969 -32.381 -44.525 1.00 32.18 246 HIS C O 1
ATOM 1708 N N . LEU A 1 227 ? 46.259 -33.234 -46.482 1.00 27.21 247 LEU C N 1
ATOM 1709 C CA . LEU A 1 227 ? 46.664 -34.599 -46.171 1.00 29.38 247 LEU C CA 1
ATOM 1710 C C . LEU A 1 227 ? 47.988 -34.932 -46.836 1.00 36.46 247 LEU C C 1
ATOM 1711 O O . LEU A 1 227 ? 48.251 -34.505 -47.962 1.00 33.35 247 LEU C O 1
ATOM 1716 N N . PHE A 1 228 ? 48.853 -35.615 -46.095 1.00 41.97 248 PHE C N 1
ATOM 1717 C CA . PHE A 1 228 ? 50.156 -36.020 -46.592 1.00 43.33 248 PHE C CA 1
ATOM 1718 C C . PHE A 1 228 ? 50.235 -37.545 -46.678 1.00 39.64 248 PHE C C 1
ATOM 1719 O O . PHE A 1 228 ? 49.290 -38.275 -46.353 1.00 33.29 248 PHE C O 1
ATOM 1727 N N . ARG A 1 229 ? 51.405 -38.019 -47.102 1.00 41.55 249 ARG C N 1
ATOM 1728 C CA . ARG A 1 229 ? 51.638 -39.424 -47.405 1.00 42.39 249 ARG C CA 1
ATOM 1729 C C . ARG A 1 229 ? 51.223 -40.330 -46.250 1.00 45.90 249 ARG C C 1
ATOM 1730 O O . ARG A 1 229 ? 51.764 -40.230 -45.147 1.00 48.17 249 ARG C O 1
ATOM 1738 N N . ASN A 1 230 ? 50.243 -41.203 -46.511 1.00 35.81 250 ASN C N 1
ATOM 1739 C CA . ASN A 1 230 ? 49.742 -42.201 -45.565 1.00 42.23 250 ASN C CA 1
ATOM 1740 C C . ASN A 1 230 ? 48.966 -41.630 -44.378 1.00 37.41 250 ASN C C 1
ATOM 1741 O O . ASN A 1 230 ? 48.686 -42.374 -43.423 1.00 38.99 250 ASN C O 1
ATOM 1746 N N . ASP A 1 231 ? 48.608 -40.348 -44.395 1.00 40.00 251 ASP C N 1
ATOM 1747 C CA . ASP A 1 231 ? 47.809 -39.779 -43.321 1.00 38.35 251 ASP C CA 1
ATOM 1748 C C . ASP A 1 231 ? 46.400 -40.362 -43.323 1.00 42.66 251 ASP C C 1
ATOM 1749 O O . ASP A 1 231 ? 45.818 -40.641 -44.371 1.00 41.09 251 ASP C O 1
ATOM 1754 N N . ILE A 1 232 ? 45.841 -40.502 -42.131 1.00 33.48 252 ILE C N 1
ATOM 1755 C CA . ILE A 1 232 ? 44.419 -40.814 -41.964 1.00 36.96 252 ILE C CA 1
ATOM 1756 C C . ILE A 1 232 ? 43.603 -39.555 -42.256 1.00 46.77 252 ILE C C 1
ATOM 1757 O O . ILE A 1 232 ? 43.958 -38.474 -41.760 1.00 45.28 252 ILE C O 1
ATOM 1762 N N . PRO A 1 233 ? 42.518 -39.639 -43.035 1.00 38.60 253 PRO C N 1
ATOM 1763 C CA . PRO A 1 233 ? 41.710 -38.439 -43.305 1.00 34.56 253 PRO C CA 1
ATOM 1764 C C . PRO A 1 233 ? 41.108 -37.846 -42.035 1.00 34.60 253 PRO C C 1
ATOM 1765 O O . PRO A 1 233 ? 40.948 -38.516 -41.009 1.00 34.10 253 PRO C O 1
ATOM 1769 N N . TYR A 1 234 ? 40.796 -36.554 -42.110 1.00 32.47 254 TYR C N 1
ATOM 1770 C CA . TYR A 1 234 ? 40.045 -35.912 -41.042 1.00 33.63 254 TYR C CA 1
ATOM 1771 C C . TYR A 1 234 ? 38.606 -36.407 -41.072 1.00 36.67 254 TYR C C 1
ATOM 1772 O O . TYR A 1 234 ? 38.108 -36.809 -42.125 1.00 38.97 254 TYR C O 1
ATOM 1781 N N . PRO A 1 235 ? 37.907 -36.372 -39.940 1.00 31.85 255 PRO C N 1
ATOM 1782 C CA . PRO A 1 235 ? 36.498 -36.741 -39.956 1.00 34.30 255 PRO C CA 1
ATOM 1783 C C . PRO A 1 235 ? 35.727 -35.829 -40.894 1.00 38.12 255 PRO C C 1
ATOM 1784 O O . PRO A 1 235 ? 36.109 -34.662 -41.107 1.00 32.30 255 PRO C O 1
ATOM 1788 N N . PRO A 1 236 ? 34.637 -36.320 -41.470 1.00 42.31 256 PRO C N 1
ATOM 1789 C CA . PRO A 1 236 ? 33.823 -35.455 -42.326 1.00 35.00 256 PRO C CA 1
ATOM 1790 C C . PRO A 1 236 ? 33.342 -34.238 -41.550 1.00 31.01 256 PRO C C 1
ATOM 1791 O O . PRO A 1 236 ? 33.146 -34.286 -40.332 1.00 37.85 256 PRO C O 1
ATOM 1795 N N . HIS A 1 237 ? 33.205 -33.126 -42.271 1.00 30.51 257 HIS C N 1
ATOM 1796 C CA . HIS A 1 237 ? 32.684 -31.855 -41.780 1.00 33.62 257 HIS C CA 1
ATOM 1797 C C . HIS A 1 237 ? 33.635 -31.144 -40.832 1.00 29.17 257 HIS C C 1
ATOM 1798 O O . HIS A 1 237 ? 33.225 -30.176 -40.184 1.00 31.43 257 HIS C O 1
ATOM 1805 N N . THR A 1 238 ? 34.883 -31.603 -40.717 1.00 30.52 258 THR C N 1
ATOM 1806 C CA . THR A 1 238 ? 35.834 -30.900 -39.850 1.00 30.62 258 THR C CA 1
ATOM 1807 C C . THR A 1 238 ? 35.983 -29.439 -40.271 1.00 30.06 258 THR C C 1
ATOM 1808 O O . THR A 1 238 ? 35.918 -28.523 -39.435 1.00 27.33 258 THR C O 1
ATOM 1812 N N . GLN A 1 239 ? 36.171 -29.197 -41.570 1.00 30.21 259 GLN C N 1
ATOM 1813 C CA . GLN A 1 239 ? 36.343 -27.821 -42.026 1.00 30.30 259 GLN C CA 1
ATOM 1814 C C . GLN A 1 239 ? 35.059 -27.020 -41.855 1.00 30.25 259 GLN C C 1
ATOM 1815 O O . GLN A 1 239 ? 35.102 -25.824 -41.541 1.00 28.04 259 GLN C O 1
ATOM 1821 N N . ASP A 1 240 ? 33.906 -27.648 -42.088 1.00 27.29 260 ASP C N 1
ATOM 1822 C CA . ASP A 1 240 ? 32.641 -26.943 -41.913 1.00 25.94 260 ASP C CA 1
ATOM 1823 C C . ASP A 1 240 ? 32.492 -26.447 -40.491 1.00 24.29 260 ASP C C 1
ATOM 1824 O O . ASP A 1 240 ? 32.045 -25.314 -40.260 1.00 29.97 260 ASP C O 1
ATOM 1829 N N . ARG A 1 241 ? 32.870 -27.284 -39.515 1.00 24.09 261 ARG C N 1
ATOM 1830 C CA . ARG A 1 241 ? 32.661 -26.899 -38.132 1.00 25.72 261 ARG C CA 1
ATOM 1831 C C . ARG A 1 241 ? 33.668 -25.849 -37.687 1.00 22.04 261 ARG C C 1
ATOM 1832 O O . ARG A 1 241 ? 33.351 -25.045 -36.813 1.00 25.31 261 ARG C O 1
ATOM 1840 N N . ILE A 1 242 ? 34.866 -25.827 -38.277 1.00 27.42 262 ILE C N 1
ATOM 1841 C CA . ILE A 1 242 ? 35.796 -24.734 -37.988 1.00 23.95 262 ILE C CA 1
ATOM 1842 C C . ILE A 1 242 ? 35.188 -23.409 -38.423 1.00 28.88 262 ILE C C 1
ATOM 1843 O O . ILE A 1 242 ? 35.145 -22.443 -37.657 1.00 23.61 262 ILE C O 1
ATOM 1848 N N . LEU A 1 243 ? 34.677 -23.348 -39.659 1.00 25.39 263 LEU C N 1
ATOM 1849 C CA . LEU A 1 243 ? 34.030 -22.115 -40.109 1.00 24.85 263 LEU C CA 1
ATOM 1850 C C . LEU A 1 243 ? 32.843 -21.765 -39.212 1.00 27.08 263 LEU C C 1
ATOM 1851 O O . LEU A 1 243 ? 32.684 -20.616 -38.781 1.00 27.35 263 LEU C O 1
ATOM 1856 N N . ARG A 1 244 ? 32.020 -22.760 -38.876 1.00 25.31 264 ARG C N 1
ATOM 1857 C CA . ARG A 1 244 ? 30.835 -22.480 -38.066 1.00 23.93 264 ARG C CA 1
ATOM 1858 C C . ARG A 1 244 ? 31.213 -21.881 -36.708 1.00 21.55 264 ARG C C 1
ATOM 1859 O O . ARG A 1 244 ? 30.519 -20.987 -36.201 1.00 21.96 264 ARG C O 1
ATOM 1867 N N . LEU A 1 245 ? 32.303 -22.359 -36.112 1.00 25.51 265 LEU C N 1
ATOM 1868 C CA . LEU A 1 245 ? 32.740 -21.791 -34.830 1.00 24.99 265 LEU C CA 1
ATOM 1869 C C . LEU A 1 245 ? 32.941 -20.279 -34.926 1.00 25.43 265 LEU C C 1
ATOM 1870 O O . LEU A 1 245 ? 32.522 -19.530 -34.035 1.00 26.14 265 LEU C O 1
ATOM 1875 N N . PHE A 1 246 ? 33.601 -19.807 -35.995 1.00 27.36 266 PHE C N 1
ATOM 1876 C CA . PHE A 1 246 ? 33.838 -18.370 -36.143 1.00 24.44 266 PHE C CA 1
ATOM 1877 C C . PHE A 1 246 ? 32.573 -17.634 -36.548 1.00 24.66 266 PHE C C 1
ATOM 1878 O O . PHE A 1 246 ? 32.300 -16.540 -36.054 1.00 24.57 266 PHE C O 1
ATOM 1886 N N . GLN A 1 247 ? 31.816 -18.198 -37.495 1.00 25.74 267 GLN C N 1
ATOM 1887 C CA . GLN A 1 247 ? 30.716 -17.472 -38.112 1.00 24.64 267 GLN C CA 1
ATOM 1888 C C . GLN A 1 247 ? 29.508 -17.379 -37.188 1.00 25.89 267 GLN C C 1
ATOM 1889 O O . GLN A 1 247 ? 28.821 -16.349 -37.158 1.00 23.57 267 GLN C O 1
ATOM 1895 N N . ALA A 1 248 ? 29.227 -18.446 -36.428 1.00 23.95 268 ALA C N 1
ATOM 1896 C CA . ALA A 1 248 ? 28.029 -18.488 -35.600 1.00 31.30 268 ALA C CA 1
ATOM 1897 C C . ALA A 1 248 ? 28.291 -18.140 -34.143 1.00 30.01 268 ALA C C 1
ATOM 1898 O O . ALA A 1 248 ? 27.332 -17.858 -33.417 1.00 24.59 268 ALA C O 1
ATOM 1900 N N . TYR A 1 249 ? 29.550 -18.133 -33.707 1.00 25.33 269 TYR C N 1
ATOM 1901 C CA . TYR A 1 249 ? 29.857 -17.888 -32.297 1.00 23.06 269 TYR C CA 1
ATOM 1902 C C . TYR A 1 249 ? 30.906 -16.789 -32.104 1.00 26.10 269 TYR C C 1
ATOM 1903 O O . TYR A 1 249 ? 30.601 -15.718 -31.558 1.00 27.23 269 TYR C O 1
ATOM 1912 N N . LEU A 1 250 ? 32.140 -17.024 -32.552 1.00 26.93 270 LEU C N 1
ATOM 1913 C CA . LEU A 1 250 ? 33.232 -16.120 -32.169 1.00 24.44 270 LEU C CA 1
ATOM 1914 C C . LEU A 1 250 ? 32.957 -14.690 -32.610 1.00 25.72 270 LEU C C 1
ATOM 1915 O O . LEU A 1 250 ? 33.109 -13.743 -31.824 1.00 24.59 270 LEU C O 1
ATOM 1920 N N . ILE A 1 251 ? 32.572 -14.498 -33.867 1.00 23.56 271 ILE C N 1
ATOM 1921 C CA . ILE A 1 251 ? 32.314 -13.138 -34.340 1.00 24.91 271 ILE C CA 1
ATOM 1922 C C . ILE A 1 251 ? 31.113 -12.518 -33.631 1.00 33.63 271 ILE C C 1
ATOM 1923 O O . ILE A 1 251 ? 31.253 -11.421 -33.062 1.00 28.79 271 ILE C O 1
ATOM 1928 N N . PRO A 1 252 ? 29.917 -13.133 -33.619 1.00 26.35 272 PRO C N 1
ATOM 1929 C CA . PRO A 1 252 ? 28.787 -12.435 -32.965 1.00 24.94 272 PRO C CA 1
ATOM 1930 C C . PRO A 1 252 ? 28.962 -12.270 -31.456 1.00 28.27 272 PRO C C 1
ATOM 1931 O O . PRO A 1 252 ? 28.544 -11.238 -30.913 1.00 31.99 272 PRO C O 1
ATOM 1935 N N . ILE A 1 253 ? 29.587 -13.224 -30.759 1.00 26.50 273 ILE C N 1
ATOM 1936 C CA . ILE A 1 253 ? 29.780 -13.038 -29.313 1.00 27.72 273 ILE C CA 1
ATOM 1937 C C . ILE A 1 253 ? 30.755 -11.894 -29.047 1.00 32.52 273 ILE C C 1
ATOM 1938 O O . ILE A 1 253 ? 30.566 -11.109 -28.107 1.00 29.36 273 ILE C O 1
ATOM 1943 N N . THR A 1 254 ? 31.829 -11.802 -29.839 1.00 28.92 274 THR C N 1
ATOM 1944 C CA . THR A 1 254 ? 32.747 -10.677 -29.716 1.00 32.73 274 THR C CA 1
ATOM 1945 C C . THR A 1 254 ? 32.014 -9.346 -29.892 1.00 33.73 274 THR C C 1
ATOM 1946 O O . THR A 1 254 ? 32.213 -8.411 -29.110 1.00 31.20 274 THR C O 1
ATOM 1950 N N . THR A 1 255 ? 31.139 -9.249 -30.901 1.00 29.07 275 THR C N 1
ATOM 1951 C CA . THR A 1 255 ? 30.387 -8.015 -31.109 1.00 28.91 275 THR C CA 1
ATOM 1952 C C . THR A 1 255 ? 29.481 -7.705 -29.915 1.00 24.52 275 THR C C 1
ATOM 1953 O O . THR A 1 255 ? 29.330 -6.538 -29.529 1.00 27.91 275 THR C O 1
ATOM 1957 N N . GLN A 1 256 ? 28.842 -8.724 -29.340 1.00 27.27 276 GLN C N 1
ATOM 1958 C CA . GLN A 1 256 ? 27.983 -8.471 -28.183 1.00 32.77 276 GLN C CA 1
ATOM 1959 C C . GLN A 1 256 ? 28.790 -8.071 -26.961 1.00 35.75 276 GLN C C 1
ATOM 1960 O O . GLN A 1 256 ? 28.312 -7.285 -26.130 1.00 27.62 276 GLN C O 1
ATOM 1966 N N . ILE A 1 257 ? 29.972 -8.660 -26.791 1.00 26.13 277 ILE C N 1
ATOM 1967 C CA . ILE A 1 257 ? 30.824 -8.222 -25.684 1.00 29.36 277 ILE C CA 1
ATOM 1968 C C . ILE A 1 257 ? 31.177 -6.750 -25.847 1.00 34.06 277 ILE C C 1
ATOM 1969 O O . ILE A 1 257 ? 31.070 -5.960 -24.896 1.00 31.02 277 ILE C O 1
ATOM 1974 N N . GLU A 1 258 ? 31.529 -6.344 -27.070 1.00 30.53 278 GLU C N 1
ATOM 1975 C CA . GLU A 1 258 ? 31.826 -4.940 -27.347 1.00 30.41 278 GLU C CA 1
ATOM 1976 C C . GLU A 1 258 ? 30.621 -4.048 -27.064 1.00 34.32 278 GLU C C 1
ATOM 1977 O O . GLU A 1 258 ? 30.766 -2.953 -26.502 1.00 33.39 278 GLU C O 1
ATOM 1983 N N . ALA A 1 259 ? 29.426 -4.475 -27.483 1.00 29.76 279 ALA C N 1
ATOM 1984 C CA . ALA A 1 259 ? 28.239 -3.664 -27.225 1.00 33.87 279 ALA C CA 1
ATOM 1985 C C . ALA A 1 259 ? 27.980 -3.517 -25.731 1.00 30.75 279 ALA C C 1
ATOM 1986 O O . ALA A 1 259 ? 27.690 -2.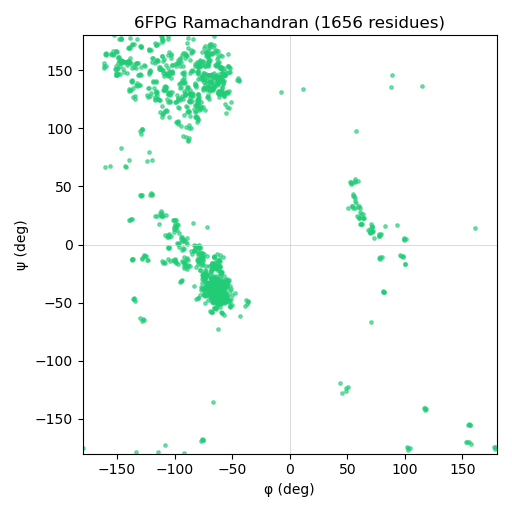416 -25.252 1.00 39.68 279 ALA C O 1
ATOM 1988 N N . ALA A 1 260 ? 28.088 -4.620 -24.984 1.00 35.00 280 ALA C N 1
ATOM 1989 C CA . ALA A 1 260 ? 27.856 -4.577 -23.541 1.00 36.78 280 ALA C CA 1
ATOM 1990 C C . ALA A 1 260 ? 28.819 -3.619 -22.861 1.00 42.95 280 ALA C C 1
ATOM 1991 O O . ALA A 1 260 ? 28.423 -2.852 -21.975 1.00 38.34 280 ALA C O 1
ATOM 1993 N N . ALA A 1 261 ? 30.086 -3.633 -23.282 1.00 35.47 281 ALA C N 1
ATOM 1994 C CA . ALA A 1 261 ? 31.079 -2.744 -22.685 1.00 40.53 281 ALA C CA 1
ATOM 1995 C C . ALA A 1 261 ? 30.746 -1.279 -22.938 1.00 44.63 281 ALA C C 1
ATOM 1996 O O . ALA A 1 261 ? 30.917 -0.434 -22.054 1.00 49.23 281 ALA C O 1
ATOM 1998 N N . ILE A 1 262 ? 30.285 -0.963 -24.148 1.00 36.23 282 ILE C N 1
ATOM 1999 C CA . ILE A 1 262 ? 29.931 0.403 -24.522 1.00 42.63 282 ILE C CA 1
ATOM 2000 C C . ILE A 1 262 ? 28.733 0.892 -23.715 1.00 47.26 282 ILE C C 1
ATOM 2001 O O . ILE A 1 262 ? 28.687 2.051 -23.282 1.00 48.86 282 ILE C O 1
ATOM 2006 N N . LEU A 1 263 ? 27.736 0.018 -23.535 1.00 39.17 283 LEU C N 1
ATOM 2007 C CA . LEU A 1 263 ? 26.404 0.441 -23.114 1.00 36.19 283 LEU C CA 1
ATOM 2008 C C . LEU A 1 263 ? 26.406 1.215 -21.795 1.00 46.13 283 LEU C C 1
ATOM 2009 O O . LEU A 1 263 ? 25.643 2.175 -21.639 1.00 48.88 283 LEU C O 1
ATOM 2014 N N . ASP A 1 264 ? 27.230 0.814 -20.832 1.00 44.79 284 ASP C N 1
ATOM 2015 C CA . ASP A 1 264 ? 27.241 1.514 -19.550 1.00 51.56 284 ASP C CA 1
ATOM 2016 C C . ASP A 1 264 ? 28.125 2.783 -19.523 1.00 55.01 284 ASP C C 1
ATOM 2017 O O . ASP A 1 264 ? 28.417 3.273 -18.424 1.00 47.76 284 ASP C O 1
ATOM 2022 N N . HIS A 1 265 ? 28.503 3.370 -20.662 1.00 53.42 285 HIS C N 1
ATOM 2023 C CA . HIS A 1 265 ? 29.470 4.466 -20.706 1.00 51.03 285 HIS C CA 1
ATOM 2024 C C . HIS A 1 265 ? 28.846 5.826 -21.012 1.00 49.64 285 HIS C C 1
ATOM 2025 O O . HIS A 1 265 ? 29.525 6.713 -21.537 1.00 49.39 285 HIS C O 1
ATOM 2032 N N . ALA A 1 266 ? 27.560 6.018 -20.707 1.00 46.83 286 ALA C N 1
ATOM 2033 C CA . ALA A 1 266 ? 26.965 7.336 -20.924 1.00 49.49 286 ALA C CA 1
ATOM 2034 C C . ALA A 1 266 ? 27.643 8.430 -20.098 1.00 50.57 286 ALA C C 1
ATOM 2035 O O . ALA A 1 266 ? 27.776 9.565 -20.575 1.00 53.30 286 ALA C O 1
ATOM 2037 N N . ASN A 1 267 ? 28.117 8.116 -18.882 1.00 52.58 287 ASN C N 1
ATOM 2038 C CA . ASN A 1 267 ? 28.799 9.152 -18.087 1.00 50.74 287 ASN C CA 1
ATOM 2039 C C . ASN A 1 267 ? 30.081 9.672 -18.723 1.00 57.50 287 ASN C C 1
ATOM 2040 O O . ASN A 1 267 ? 30.601 10.703 -18.281 1.00 60.66 287 ASN C O 1
ATOM 2045 N N . LYS A 1 268 ? 30.606 9.007 -19.743 1.00 50.03 288 LYS C N 1
ATOM 2046 C CA . LYS A 1 268 ? 31.791 9.510 -20.424 1.00 48.91 288 LYS C CA 1
ATOM 2047 C C . LYS A 1 268 ? 31.471 10.372 -21.635 1.00 52.21 288 LYS C C 1
ATOM 2048 O O . LYS A 1 268 ? 32.388 10.779 -22.354 1.00 49.88 288 LYS C O 1
ATOM 2054 N N . CYS A 1 269 ? 30.192 10.644 -21.877 1.00 53.58 289 CYS C N 1
ATOM 2055 C CA . CYS A 1 269 ? 29.771 11.515 -22.961 1.00 62.81 289 CYS C CA 1
ATOM 2056 C C . CYS A 1 269 ? 29.575 12.950 -22.499 1.00 60.58 289 CYS C C 1
ATOM 2057 O O . CYS A 1 269 ? 28.474 13.350 -22.125 1.00 62.44 289 CYS C O 1
ATOM 2060 N N . GLY B 1 6 ? 51.840 -73.305 -38.528 1.00 82.22 26 GLY B N 1
ATOM 2061 C CA . GLY B 1 6 ? 51.664 -74.017 -37.284 1.00 81.28 26 GLY B CA 1
ATOM 2062 C C . GLY B 1 6 ? 51.218 -73.089 -36.213 1.00 77.54 26 GLY B C 1
ATOM 2063 O O . GLY B 1 6 ? 50.817 -71.988 -36.509 1.00 72.73 26 GLY B O 1
ATOM 2064 N N . LYS B 1 7 ? 51.345 -73.495 -34.950 1.00 73.69 27 LYS B N 1
ATOM 2065 C CA . LYS B 1 7 ? 50.944 -72.633 -33.843 1.00 73.97 27 LYS B CA 1
ATOM 2066 C C . LYS B 1 7 ? 51.840 -71.390 -33.841 1.00 75.66 27 LYS B C 1
ATOM 2067 O O . LYS B 1 7 ? 51.399 -70.298 -33.546 1.00 67.19 27 LYS B O 1
ATOM 2073 N N . SER B 1 8 ? 53.113 -71.613 -34.117 1.00 78.73 28 SER B N 1
ATOM 2074 C CA . SER B 1 8 ? 54.084 -70.589 -34.259 1.00 76.12 28 SER B CA 1
ATOM 2075 C C . SER B 1 8 ? 53.791 -69.672 -35.395 1.00 72.10 28 SER B C 1
ATOM 2076 O O . SER B 1 8 ? 53.698 -68.504 -35.203 1.00 74.74 28 SER B O 1
ATOM 2079 N N . GLU B 1 9 ? 53.513 -70.220 -36.555 1.00 70.34 29 GLU B N 1
ATOM 2080 C CA . GLU B 1 9 ? 53.258 -69.417 -37.727 1.00 65.70 29 GLU B CA 1
ATOM 2081 C C . GLU B 1 9 ? 52.038 -68.525 -37.496 1.00 72.90 29 GLU B C 1
ATOM 2082 O O . GLU B 1 9 ? 52.020 -67.361 -37.763 1.00 72.77 29 GLU B O 1
ATOM 2088 N N . ALA B 1 10 ? 51.012 -69.088 -36.931 1.00 69.42 30 ALA B N 1
ATOM 2089 C CA . ALA B 1 10 ? 49.827 -68.276 -36.653 1.00 61.08 30 ALA B CA 1
ATOM 2090 C C . ALA B 1 10 ? 50.139 -67.133 -35.691 1.00 56.91 30 ALA B C 1
ATOM 2091 O O . ALA B 1 10 ? 49.608 -66.023 -35.839 1.00 51.52 30 ALA B O 1
ATOM 2093 N N . ALA B 1 11 ? 50.969 -67.391 -34.675 1.00 58.66 31 ALA B N 1
ATOM 2094 C CA . ALA B 1 11 ? 51.305 -66.344 -33.710 1.00 59.41 31 ALA B CA 1
ATOM 2095 C C . ALA B 1 11 ? 52.092 -65.222 -34.368 1.00 56.61 31 ALA B C 1
ATOM 2096 O O . ALA B 1 11 ? 51.917 -64.047 -34.025 1.00 52.09 31 ALA B O 1
ATOM 2098 N N . GLU B 1 12 ? 52.978 -65.567 -35.300 1.00 58.57 32 GLU B N 1
ATOM 2099 C CA . GLU B 1 12 ? 53.711 -64.539 -36.025 1.00 56.52 32 GLU B CA 1
ATOM 2100 C C . GLU B 1 12 ? 52.771 -63.695 -36.863 1.00 58.78 32 GLU B C 1
ATOM 2101 O O . GLU B 1 12 ? 52.969 -62.487 -37.009 1.00 55.47 32 GLU B O 1
ATOM 2107 N N . ILE B 1 13 ? 51.749 -64.317 -37.429 1.00 49.59 33 ILE B N 1
ATOM 2108 C CA . ILE B 1 13 ? 50.843 -63.581 -38.295 1.00 47.64 33 ILE B CA 1
ATOM 2109 C C . ILE B 1 13 ? 50.008 -62.588 -37.513 1.00 45.43 33 ILE B C 1
ATOM 2110 O O . ILE B 1 13 ? 49.813 -61.448 -37.955 1.00 54.52 33 ILE B O 1
ATOM 2115 N N . GLU B 1 14 ? 49.485 -62.986 -36.347 1.00 46.50 34 GLU B N 1
ATOM 2116 C CA . GLU B 1 14 ? 48.778 -62.027 -35.508 1.00 53.19 34 GLU B CA 1
ATOM 2117 C C . GLU B 1 14 ? 49.694 -60.848 -35.282 1.00 50.31 34 GLU B C 1
ATOM 2118 O O . GLU B 1 14 ? 49.298 -59.676 -35.351 1.00 60.18 34 GLU B O 1
ATOM 2124 N N . ALA B 1 15 ? 50.951 -61.191 -35.002 1.00 49.56 35 ALA B N 1
ATOM 2125 C CA . ALA B 1 15 ? 51.960 -60.244 -34.541 1.00 50.71 35 ALA B CA 1
ATOM 2126 C C . ALA B 1 15 ? 52.204 -59.167 -35.579 1.00 41.82 35 ALA B C 1
ATOM 2127 O O . ALA B 1 15 ? 52.216 -57.973 -35.249 1.00 47.13 35 ALA B O 1
ATOM 2129 N N . GLY B 1 16 ? 52.381 -59.574 -36.835 1.00 44.22 36 GLY B N 1
ATOM 2130 C CA . GLY B 1 16 ? 52.471 -58.613 -37.910 1.00 52.63 36 GLY B CA 1
ATOM 2131 C C . GLY B 1 16 ? 51.219 -57.773 -38.041 1.00 50.36 36 GLY B C 1
ATOM 2132 O O . GLY B 1 16 ? 51.294 -56.555 -38.237 1.00 45.18 36 GLY B O 1
ATOM 2133 N N . ASP B 1 17 ? 50.050 -58.411 -37.942 1.00 50.72 37 ASP B N 1
ATOM 2134 C CA . ASP B 1 17 ? 48.796 -57.665 -37.997 1.00 40.66 37 ASP B CA 1
ATOM 2135 C C . ASP B 1 17 ? 48.756 -56.638 -36.887 1.00 42.93 37 ASP B C 1
ATOM 2136 O O . ASP B 1 17 ? 48.369 -55.485 -37.104 1.00 41.09 37 ASP B O 1
ATOM 2141 N N . ARG B 1 18 ? 49.154 -57.055 -35.685 1.00 38.60 38 ARG B N 1
ATOM 2142 C CA . ARG B 1 18 ? 49.201 -56.177 -34.533 1.00 36.42 38 ARG B CA 1
ATOM 2143 C C . ARG B 1 18 ? 50.204 -55.047 -34.753 1.00 39.07 38 ARG B C 1
ATOM 2144 O O . ARG B 1 18 ? 49.919 -53.886 -34.432 1.00 39.19 38 ARG B O 1
ATOM 2152 N N . LEU B 1 19 ? 51.378 -55.358 -35.325 1.00 43.16 39 LEU B N 1
ATOM 2153 C CA . LEU B 1 19 ? 52.400 -54.335 -35.574 1.00 42.52 39 LEU B CA 1
ATOM 2154 C C . LEU B 1 19 ? 51.922 -53.280 -36.569 1.00 47.86 39 LEU B C 1
ATOM 2155 O O . LEU B 1 19 ? 52.150 -52.080 -36.371 1.00 37.98 39 LEU B O 1
ATOM 2160 N N . ASP B 1 20 ? 51.285 -53.719 -37.665 1.00 48.53 40 ASP B N 1
ATOM 2161 C CA . ASP B 1 20 ? 50.767 -52.790 -38.668 1.00 39.50 40 ASP B CA 1
ATOM 2162 C C . ASP B 1 20 ? 49.837 -51.767 -38.034 1.00 35.85 40 ASP B C 1
ATOM 2163 O O . ASP B 1 20 ? 49.885 -50.571 -38.354 1.00 35.80 40 ASP B O 1
ATOM 2168 N N . ALA B 1 21 ? 48.944 -52.235 -37.166 1.00 37.06 41 ALA B N 1
ATOM 2169 C CA . ALA B 1 21 ? 47.972 -51.348 -36.542 1.00 34.65 41 ALA B CA 1
ATOM 2170 C C . ALA B 1 21 ? 48.650 -50.382 -35.577 1.00 38.71 41 ALA B C 1
ATOM 2171 O O . ALA B 1 21 ? 48.273 -49.211 -35.499 1.00 32.84 41 ALA B O 1
ATOM 2173 N N . LEU B 1 22 ? 49.640 -50.866 -34.823 1.00 36.28 42 LEU B N 1
ATOM 2174 C CA . LEU B 1 22 ? 50.343 -50.002 -33.882 1.00 43.25 42 LEU B CA 1
ATOM 2175 C C . LEU B 1 22 ? 51.169 -48.951 -34.612 1.00 38.77 42 LEU B C 1
ATOM 2176 O O . LEU B 1 22 ? 51.244 -47.796 -34.177 1.00 36.44 42 LEU B O 1
ATOM 2181 N N . ARG B 1 23 ? 51.769 -49.332 -35.741 1.00 31.92 43 ARG B N 1
ATOM 2182 C CA . ARG B 1 23 ? 52.522 -48.377 -36.545 1.00 33.91 43 ARG B CA 1
ATOM 2183 C C . ARG B 1 23 ? 51.618 -47.269 -37.068 1.00 41.47 43 ARG B C 1
ATOM 2184 O O . ARG B 1 23 ? 52.025 -46.098 -37.123 1.00 32.05 43 ARG B O 1
ATOM 2192 N N . ASP B 1 24 ? 50.392 -47.619 -37.473 1.00 34.59 44 ASP B N 1
ATOM 2193 C CA . ASP B 1 24 ? 49.425 -46.593 -37.856 1.00 35.31 44 ASP B CA 1
ATOM 2194 C C . ASP B 1 24 ? 49.142 -45.650 -36.696 1.00 33.63 44 ASP B C 1
ATOM 2195 O O . ASP B 1 24 ? 49.013 -44.434 -36.889 1.00 30.29 44 ASP B O 1
ATOM 2200 N N . GLN B 1 25 ? 49.033 -46.196 -35.487 1.00 33.08 45 GLN B N 1
ATOM 2201 C CA . GLN B 1 25 ? 48.789 -45.367 -34.312 1.00 32.00 45 GLN B CA 1
ATOM 2202 C C . GLN B 1 25 ? 49.971 -44.448 -34.038 1.00 32.57 45 GLN B C 1
ATOM 2203 O O . GLN B 1 25 ? 49.783 -43.293 -33.651 1.00 35.80 45 GLN B O 1
ATOM 2209 N N . LEU B 1 26 ? 51.192 -44.945 -34.253 1.00 35.75 46 LEU B N 1
ATOM 2210 C CA . LEU B 1 26 ? 52.376 -44.118 -34.056 1.00 35.20 46 LEU B CA 1
ATOM 2211 C C . LEU B 1 26 ? 52.378 -42.943 -35.028 1.00 33.17 46 LEU B C 1
ATOM 2212 O O . LEU B 1 26 ? 52.575 -41.789 -34.623 1.00 28.87 46 LEU B O 1
ATOM 2217 N N . GLN B 1 27 ? 52.123 -43.218 -36.317 1.00 28.64 47 GLN B N 1
ATOM 2218 C CA . GLN B 1 27 ? 52.127 -42.147 -37.314 1.00 31.74 47 GLN B CA 1
ATOM 2219 C C . GLN B 1 27 ? 51.038 -41.123 -37.052 1.00 27.89 47 GLN B C 1
ATOM 2220 O O . GLN B 1 27 ? 51.189 -39.947 -37.414 1.00 29.21 47 GLN B O 1
ATOM 2226 N N . ARG B 1 28 ? 49.930 -41.547 -36.446 1.00 25.20 48 ARG B N 1
ATOM 2227 C CA . ARG B 1 28 ? 48.814 -40.641 -36.192 1.00 30.32 48 ARG B CA 1
ATOM 2228 C C . ARG B 1 28 ? 49.172 -39.482 -35.260 1.00 31.54 48 ARG B C 1
ATOM 2229 O O . ARG B 1 28 ? 48.432 -38.489 -35.220 1.00 27.11 48 ARG B O 1
ATOM 2237 N N . TYR B 1 29 ? 50.255 -39.599 -34.488 1.00 25.97 49 TYR B N 1
ATOM 2238 C CA . TYR B 1 29 ? 50.702 -38.505 -33.621 1.00 28.14 49 TYR B CA 1
ATOM 2239 C C . TYR B 1 29 ? 51.421 -37.385 -34.367 1.00 31.15 49 TYR B C 1
ATOM 2240 O O . TYR B 1 29 ? 51.606 -36.304 -33.791 1.00 25.69 49 TYR B O 1
ATOM 2249 N N . GLU B 1 30 ? 51.884 -37.637 -35.596 1.00 26.30 50 GLU B N 1
ATOM 2250 C CA . GLU B 1 30 ? 52.725 -36.675 -36.305 1.00 32.59 50 GLU B CA 1
ATOM 2251 C C . GLU B 1 30 ? 52.020 -35.349 -36.472 1.00 27.21 50 GLU B C 1
ATOM 2252 O O . GLU B 1 30 ? 52.541 -34.293 -36.096 1.00 24.28 50 GLU B O 1
ATOM 2258 N N . THR B 1 31 ? 50.864 -35.377 -37.130 1.00 24.26 51 THR B N 1
ATOM 2259 C CA . THR B 1 31 ? 50.160 -34.128 -37.396 1.00 23.94 51 THR B CA 1
ATOM 2260 C C . THR B 1 31 ? 49.718 -33.435 -36.115 1.00 22.92 51 THR B C 1
ATOM 2261 O O . THR B 1 31 ? 49.956 -32.228 -35.996 1.00 23.50 51 THR B O 1
ATOM 2265 N N . PRO B 1 32 ? 49.111 -34.107 -35.128 1.00 24.41 52 PRO B N 1
ATOM 2266 C CA . PRO B 1 32 ? 48.754 -33.397 -33.881 1.00 22.56 52 PRO B CA 1
ATOM 2267 C C . PRO B 1 32 ? 49.938 -32.753 -33.176 1.00 18.89 52 PRO B C 1
ATOM 2268 O O . PRO B 1 32 ? 49.795 -31.641 -32.655 1.00 21.70 52 PRO B O 1
ATOM 2272 N N . ILE B 1 33 ? 51.092 -33.428 -33.117 1.00 22.56 53 ILE B N 1
ATOM 2273 C CA . ILE B 1 33 ? 52.277 -32.827 -32.504 1.00 22.02 53 ILE B CA 1
ATOM 2274 C C . ILE B 1 33 ? 52.679 -31.569 -33.267 1.00 24.89 53 ILE B C 1
ATOM 2275 O O . ILE B 1 33 ? 52.977 -30.521 -32.681 1.00 23.49 53 ILE B O 1
ATOM 2280 N N . ILE B 1 34 ? 52.690 -31.654 -34.597 1.00 20.48 54 ILE B N 1
ATOM 2281 C CA . ILE B 1 34 ? 53.108 -30.503 -35.391 1.00 21.96 54 ILE B CA 1
ATOM 2282 C C . ILE B 1 34 ? 52.104 -29.352 -35.270 1.00 19.42 54 ILE B C 1
ATOM 2283 O O . ILE B 1 34 ? 52.495 -28.186 -35.121 1.00 19.15 54 ILE B O 1
ATOM 2288 N N . GLN B 1 35 ? 50.804 -29.655 -35.338 1.00 18.28 55 GLN B N 1
ATOM 2289 C CA . GLN B 1 35 ? 49.783 -28.623 -35.204 1.00 18.61 55 GLN B CA 1
ATOM 2290 C C . GLN B 1 35 ? 49.841 -27.977 -33.828 1.00 26.72 55 GLN B C 1
ATOM 2291 O O . GLN B 1 35 ? 49.608 -26.769 -33.688 1.00 21.76 55 GLN B O 1
ATOM 2297 N N . THR B 1 36 ? 50.120 -28.776 -32.800 1.00 21.70 56 THR B N 1
ATOM 2298 C CA . THR B 1 36 ? 50.125 -28.207 -31.449 1.00 17.05 56 THR B CA 1
ATOM 2299 C C . THR B 1 36 ? 51.295 -27.265 -31.265 1.00 22.21 56 THR B C 1
ATOM 2300 O O . THR B 1 36 ? 51.153 -26.198 -30.655 1.00 24.94 56 THR B O 1
ATOM 2304 N N . ILE B 1 37 ? 52.459 -27.634 -31.796 1.00 21.93 57 ILE B N 1
ATOM 2305 C CA . ILE B 1 37 ? 53.617 -26.741 -31.765 1.00 23.47 57 ILE B CA 1
ATOM 2306 C C . ILE B 1 37 ? 53.316 -25.446 -32.507 1.00 21.44 57 ILE B C 1
ATOM 2307 O O . ILE B 1 37 ? 53.624 -24.343 -32.033 1.00 19.65 57 ILE B O 1
ATOM 2312 N N . LEU B 1 38 ? 52.756 -25.566 -33.720 1.00 22.41 58 LEU B N 1
ATOM 2313 C CA . LEU B 1 38 ? 52.453 -24.371 -34.496 1.00 20.07 58 LEU B CA 1
ATOM 2314 C C . LEU B 1 38 ? 51.411 -23.499 -33.799 1.00 23.57 58 LEU B C 1
ATOM 2315 O O . LEU B 1 38 ? 51.509 -22.268 -33.815 1.00 24.45 58 LEU B O 1
ATOM 2320 N N . ALA B 1 39 ? 50.401 -24.112 -33.179 1.00 21.55 59 ALA B N 1
ATOM 2321 C CA . ALA B 1 39 ? 49.403 -23.318 -32.472 1.00 19.05 59 ALA B CA 1
ATOM 2322 C C . ALA B 1 39 ? 50.059 -22.474 -31.376 1.00 21.38 59 ALA B C 1
ATOM 2323 O O . ALA B 1 39 ? 49.782 -21.275 -31.258 1.00 24.03 59 ALA B O 1
ATOM 2325 N N . ARG B 1 40 ? 50.939 -23.085 -30.576 1.00 21.25 60 ARG B N 1
ATOM 2326 C CA . ARG B 1 40 ? 51.600 -22.326 -29.501 1.00 16.56 60 ARG B CA 1
ATOM 2327 C C . ARG B 1 40 ? 52.530 -21.268 -30.086 1.00 24.51 60 ARG B C 1
ATOM 2328 O O . ARG B 1 40 ? 52.625 -20.145 -29.561 1.00 24.07 60 ARG B O 1
ATOM 2336 N N . SER B 1 41 ? 53.234 -21.604 -31.173 1.00 25.34 61 SER B N 1
ATOM 2337 C CA . SER B 1 41 ? 54.162 -20.644 -31.769 1.00 28.57 61 SER B CA 1
ATOM 2338 C C . SER B 1 41 ? 53.425 -19.487 -32.419 1.00 26.42 61 SER B C 1
ATOM 2339 O O . SER B 1 41 ? 53.922 -18.357 -32.405 1.00 24.92 61 SER B O 1
ATOM 2342 N N . ALA B 1 42 ? 52.256 -19.757 -33.000 1.00 20.39 62 ALA B N 1
ATOM 2343 C CA . ALA B 1 42 ? 51.461 -18.696 -33.614 1.00 21.94 62 ALA B CA 1
ATOM 2344 C C . ALA B 1 42 ? 50.831 -17.782 -32.571 1.00 21.97 62 ALA B C 1
ATOM 2345 O O . ALA B 1 42 ? 50.567 -16.604 -32.850 1.00 25.09 62 ALA B O 1
ATOM 2347 N N . LEU B 1 43 ? 50.602 -18.307 -31.360 1.00 22.76 63 LEU B N 1
ATOM 2348 C CA . LEU B 1 43 ? 49.773 -17.624 -30.368 1.00 23.90 63 LEU B CA 1
ATOM 2349 C C . LEU B 1 43 ? 50.449 -16.377 -29.805 1.00 24.65 63 LEU B C 1
ATOM 2350 O O . LEU B 1 43 ? 49.790 -15.346 -29.603 1.00 26.27 63 LEU B O 1
ATOM 2355 N N . GLY B 1 44 ? 51.743 -16.443 -29.533 1.00 25.97 64 GLY B N 1
ATOM 2356 C CA . GLY B 1 44 ? 52.427 -15.292 -28.971 1.00 29.73 64 GLY B CA 1
ATOM 2357 C C . GLY B 1 44 ? 53.690 -15.693 -28.233 1.00 31.50 64 GLY B C 1
ATOM 2358 O O . GLY B 1 44 ? 54.137 -16.838 -28.294 1.00 27.59 64 GLY B O 1
ATOM 2359 N N . GLY B 1 45 ? 54.268 -14.707 -27.538 1.00 27.74 65 GLY B N 1
ATOM 2360 C CA . GLY B 1 45 ? 55.504 -14.916 -26.827 1.00 23.98 65 GLY B CA 1
ATOM 2361 C C . GLY B 1 45 ? 55.281 -15.697 -25.551 1.00 34.55 65 GLY B C 1
ATOM 2362 O O . GLY B 1 45 ? 54.215 -16.267 -25.307 1.00 26.74 65 GLY B O 1
ATOM 2363 N N . ARG B 1 46 ? 56.313 -15.720 -24.710 1.00 28.76 66 ARG B N 1
ATOM 2364 C CA . ARG B 1 46 ? 56.226 -16.522 -23.496 1.00 29.67 66 ARG B CA 1
ATOM 2365 C C . ARG B 1 46 ? 55.626 -15.733 -22.336 1.00 31.78 66 ARG B C 1
ATOM 2366 O O . ARG B 1 46 ? 55.964 -14.567 -22.108 1.00 33.89 66 ARG B O 1
ATOM 2374 N N . ALA B 1 47 ? 54.710 -16.383 -21.615 1.00 26.80 67 ALA B N 1
ATOM 2375 C CA . ALA B 1 47 ? 54.033 -15.746 -20.501 1.00 26.70 67 ALA B CA 1
ATOM 2376 C C . ALA B 1 47 ? 54.961 -15.702 -19.289 1.00 27.38 67 ALA B C 1
ATOM 2377 O O . ALA B 1 47 ? 55.852 -16.541 -19.152 1.00 26.46 67 ALA B O 1
ATOM 2379 N N . PRO B 1 48 ? 54.772 -14.738 -18.393 1.00 39.47 68 PRO B N 1
ATOM 2380 C CA . PRO B 1 48 ? 55.548 -14.743 -17.141 1.00 32.74 68 PRO B CA 1
ATOM 2381 C C . PRO B 1 48 ? 55.384 -16.073 -16.429 1.00 26.60 68 PRO B C 1
ATOM 2382 O O . PRO B 1 48 ? 54.267 -16.579 -16.281 1.00 31.46 68 PRO B O 1
ATOM 2386 N N . SER B 1 49 ? 56.515 -16.660 -16.024 1.00 27.31 69 SER B N 1
ATOM 2387 C CA . SER B 1 49 ? 56.526 -17.880 -15.223 1.00 37.52 69 SER B CA 1
ATOM 2388 C C . SER B 1 49 ? 55.859 -19.035 -15.955 1.00 40.47 69 SER B C 1
ATOM 2389 O O . SER B 1 49 ? 55.294 -19.936 -15.325 1.00 31.11 69 SER B O 1
ATOM 2392 N N . GLU B 1 50 ? 55.937 -19.077 -17.277 1.00 30.33 70 GLU B N 1
ATOM 2393 C CA . GLU B 1 50 ? 55.240 -20.134 -18.013 1.00 24.68 70 GLU B CA 1
ATOM 2394 C C . GLU B 1 50 ? 55.703 -21.503 -17.663 1.00 22.34 70 GLU B C 1
ATOM 2395 O O . GLU B 1 50 ? 54.954 -22.315 -17.456 1.00 28.41 70 GLU B O 1
ATOM 2401 N N . GLN B 1 51 ? 56.980 -21.682 -17.511 1.00 27.18 71 GLN B N 1
ATOM 2402 C CA . GLN B 1 51 ? 57.520 -22.967 -17.189 1.00 33.88 71 GLN B CA 1
ATOM 2403 C C . GLN B 1 51 ? 56.994 -23.470 -15.873 1.00 34.01 71 GLN B C 1
ATOM 2404 O O . GLN B 1 51 ? 56.608 -24.556 -15.759 1.00 29.62 71 GLN B O 1
ATOM 2410 N N . ASP B 1 52 ? 56.965 -22.596 -14.893 1.00 32.25 72 ASP B N 1
ATOM 2411 C CA . ASP B 1 52 ? 56.462 -22.917 -13.608 1.00 26.39 72 ASP B CA 1
ATOM 2412 C C . ASP B 1 52 ? 55.004 -23.265 -13.674 1.00 33.53 72 ASP B C 1
ATOM 2413 O O . ASP B 1 52 ? 54.599 -24.164 -13.028 1.00 29.60 72 ASP B O 1
ATOM 2418 N N . GLU B 1 53 ? 54.248 -22.516 -14.476 1.00 28.02 73 GLU B N 1
ATOM 2419 C CA . GLU B 1 53 ? 52.813 -22.761 -14.615 1.00 24.34 73 GLU B CA 1
ATOM 2420 C C . GLU B 1 53 ? 52.539 -24.095 -15.299 1.00 34.03 73 GLU B C 1
ATOM 2421 O O . GLU B 1 53 ? 51.581 -24.786 -14.942 1.00 29.36 73 GLU B O 1
ATOM 2427 N N . VAL B 1 54 ? 53.391 -24.485 -16.262 1.00 30.28 74 VAL B N 1
ATOM 2428 C CA . VAL B 1 54 ? 53.253 -25.797 -16.896 1.00 28.59 74 VAL B CA 1
ATOM 2429 C C . VAL B 1 54 ? 53.433 -26.918 -15.868 1.00 30.91 74 VAL B C 1
ATOM 2430 O O . VAL B 1 54 ? 52.653 -27.879 -15.823 1.00 29.20 74 VAL B O 1
ATOM 2434 N N . ARG B 1 55 ? 54.466 -26.822 -15.025 1.00 34.19 75 ARG B N 1
ATOM 2435 C CA . ARG B 1 55 ? 54.658 -27.848 -13.993 1.00 29.85 75 ARG B CA 1
ATOM 2436 C C . ARG B 1 55 ? 53.480 -27.891 -13.026 1.00 27.90 75 ARG B C 1
ATOM 2437 O O . ARG B 1 55 ? 53.045 -28.976 -12.620 1.00 35.25 75 ARG B O 1
ATOM 2445 N N . ALA B 1 56 ? 52.974 -26.722 -12.612 1.00 34.82 76 ALA B N 1
ATOM 2446 C CA . ALA B 1 56 ? 51.823 -26.694 -11.716 1.00 32.08 76 ALA B CA 1
ATOM 2447 C C . ALA B 1 56 ? 50.596 -27.296 -12.385 1.00 39.36 76 ALA B C 1
ATOM 2448 O O . ALA B 1 56 ? 49.791 -27.975 -11.737 1.00 35.08 76 ALA B O 1
ATOM 2450 N N . ALA B 1 57 ? 50.418 -27.034 -13.681 1.00 31.57 77 ALA B N 1
ATOM 2451 C CA . ALA B 1 57 ? 49.301 -27.640 -14.399 1.00 26.31 77 ALA B CA 1
ATOM 2452 C C . ALA B 1 57 ? 49.428 -29.156 -14.456 1.00 25.29 77 ALA B C 1
ATOM 2453 O O . ALA B 1 57 ? 48.436 -29.873 -14.281 1.00 32.53 77 ALA B O 1
ATOM 2455 N N . LEU B 1 58 ? 50.634 -29.657 -14.751 1.00 23.92 78 LEU B N 1
ATOM 2456 C CA . LEU B 1 58 ? 50.881 -31.094 -14.787 1.00 25.56 78 LEU B CA 1
ATOM 2457 C C . LEU B 1 58 ? 50.683 -31.722 -13.415 1.00 32.22 78 LEU B C 1
ATOM 2458 O O . LEU B 1 58 ? 50.166 -32.836 -13.297 1.00 28.53 78 LEU B O 1
ATOM 2463 N N . SER B 1 59 ? 51.094 -31.014 -12.365 1.00 34.40 79 SER B N 1
ATOM 2464 C CA . SER B 1 59 ? 50.901 -31.508 -11.006 1.00 39.58 79 SER B CA 1
ATOM 2465 C C . SER B 1 59 ? 49.424 -31.545 -10.621 1.00 37.34 79 SER B C 1
ATOM 2466 O O . SER B 1 59 ? 48.953 -32.525 -10.034 1.00 44.72 79 SER B O 1
ATOM 2469 N N . ARG B 1 60 ? 48.678 -30.492 -10.950 1.00 34.11 80 ARG B N 1
ATOM 2470 C CA . ARG B 1 60 ? 47.284 -30.389 -10.533 1.00 35.29 80 ARG B CA 1
ATOM 2471 C C . ARG B 1 60 ? 46.381 -31.290 -11.348 1.00 41.10 80 ARG B C 1
ATOM 2472 O O . ARG B 1 60 ? 45.316 -31.704 -10.876 1.00 52.99 80 ARG B O 1
ATOM 2480 N N . ASN B 1 61 ? 46.773 -31.584 -12.573 1.00 45.20 81 ASN B N 1
ATOM 2481 C CA . ASN B 1 61 ? 45.984 -32.399 -13.469 1.00 47.41 81 ASN B CA 1
ATOM 2482 C C . ASN B 1 61 ? 46.854 -33.566 -13.911 1.00 51.25 81 ASN B C 1
ATOM 2483 O O . ASN B 1 61 ? 47.336 -33.603 -15.051 1.00 48.36 81 ASN B O 1
ATOM 2488 N N . ALA B 1 62 ? 47.095 -34.505 -12.991 1.00 42.73 82 ALA B N 1
ATOM 2489 C CA . ALA B 1 62 ? 47.985 -35.628 -13.262 1.00 43.90 82 ALA B CA 1
ATOM 2490 C C . ALA B 1 62 ? 47.183 -36.760 -13.859 1.00 49.33 82 ALA B C 1
ATOM 2491 O O . ALA B 1 62 ? 46.282 -37.299 -13.207 1.00 57.96 82 ALA B O 1
ATOM 2493 N N . PHE B 1 63 ? 47.518 -37.134 -15.080 1.00 43.22 83 PHE B N 1
ATOM 2494 C CA . PHE B 1 63 ? 46.871 -38.268 -15.709 1.00 43.38 83 PHE B CA 1
ATOM 2495 C C . PHE B 1 63 ? 47.728 -39.482 -15.439 1.00 51.51 83 PHE B C 1
ATOM 2496 O O . PHE B 1 63 ? 48.925 -39.477 -15.739 1.00 58.23 83 PHE B O 1
ATOM 2504 N N . GLU B 1 64 ? 47.116 -40.530 -14.922 1.00 54.93 84 GLU B N 1
ATOM 2505 C CA . GLU B 1 64 ? 48.121 -41.521 -14.681 1.00 48.62 84 GLU B CA 1
ATOM 2506 C C . GLU B 1 64 ? 48.239 -42.462 -15.864 1.00 40.87 84 GLU B C 1
ATOM 2507 O O . GLU B 1 64 ? 47.282 -42.641 -16.599 1.00 45.72 84 GLU B O 1
ATOM 2513 N N . PRO B 1 65 ? 49.416 -43.059 -16.062 1.00 43.10 85 PRO B N 1
ATOM 2514 C CA . PRO B 1 65 ? 49.557 -44.000 -17.181 1.00 43.57 85 PRO B CA 1
ATOM 2515 C C . PRO B 1 65 ? 48.702 -45.239 -16.959 1.00 54.23 85 PRO B C 1
ATOM 2516 O O . PRO B 1 65 ? 48.172 -45.492 -15.871 1.00 60.70 85 PRO B O 1
ATOM 2520 N N . SER B 1 66 ? 48.608 -46.038 -18.017 1.00 57.25 86 SER B N 1
ATOM 2521 C CA . SER B 1 66 ? 47.904 -47.300 -17.950 1.00 61.29 86 SER B CA 1
ATOM 2522 C C . SER B 1 66 ? 48.565 -48.198 -16.912 1.00 64.91 86 SER B C 1
ATOM 2523 O O . SER B 1 66 ? 49.711 -47.971 -16.495 1.00 60.61 86 SER B O 1
ATOM 2526 N N . GLU B 1 67 ? 47.837 -49.232 -16.482 1.00 69.09 87 GLU B N 1
ATOM 2527 C CA . GLU B 1 67 ? 48.429 -50.114 -15.482 1.00 62.89 87 GLU B CA 1
ATOM 2528 C C . GLU B 1 67 ? 49.639 -50.867 -15.968 1.00 55.77 87 GLU B C 1
ATOM 2529 O O . GLU B 1 67 ? 50.620 -50.985 -15.239 1.00 61.53 87 GLU B O 1
ATOM 2535 N N . VAL B 1 68 ? 49.643 -51.335 -17.185 1.00 60.11 88 VAL B N 1
ATOM 2536 C CA . VAL B 1 68 ? 50.840 -52.002 -17.625 1.00 60.64 88 VAL B CA 1
ATOM 2537 C C . VAL B 1 68 ? 52.031 -51.103 -17.699 1.00 56.93 88 VAL B C 1
ATOM 2538 O O . VAL B 1 68 ? 53.043 -51.457 -17.285 1.00 58.17 88 VAL B O 1
ATOM 2542 N N . ILE B 1 69 ? 51.885 -49.911 -18.228 1.00 54.62 89 ILE B N 1
ATOM 2543 C CA . ILE B 1 69 ? 52.997 -49.010 -18.297 1.00 54.53 89 ILE B CA 1
ATOM 2544 C C . ILE B 1 69 ? 53.459 -48.575 -16.951 1.00 49.90 89 ILE B C 1
ATOM 2545 O O . ILE B 1 69 ? 54.607 -48.491 -16.690 1.00 47.39 89 ILE B O 1
ATOM 2550 N N . SER B 1 70 ? 52.520 -48.332 -16.073 1.00 51.13 90 SER B N 1
ATOM 2551 C CA . SER B 1 70 ? 52.860 -47.869 -14.746 1.00 56.16 90 SER B CA 1
ATOM 2552 C C . SER B 1 70 ? 53.771 -48.824 -13.997 1.00 55.12 90 SER B C 1
ATOM 2553 O O . SER B 1 70 ? 54.728 -48.417 -13.404 1.00 59.43 90 SER B O 1
ATOM 2556 N N . GLU B 1 71 ? 53.467 -50.095 -14.086 1.00 55.75 91 GLU B N 1
ATOM 2557 C CA . GLU B 1 71 ? 54.275 -51.155 -13.537 1.00 68.44 91 GLU B CA 1
ATOM 2558 C C . GLU B 1 71 ? 55.604 -51.249 -14.225 1.00 60.68 91 GLU B C 1
ATOM 2559 O O . GLU B 1 71 ? 56.635 -51.424 -13.602 1.00 54.78 91 GLU B O 1
ATOM 2565 N N . TRP B 1 72 ? 55.583 -51.123 -15.547 1.00 66.26 92 TRP B N 1
ATOM 2566 C CA . TRP B 1 72 ? 56.835 -51.193 -16.280 1.00 60.97 92 TRP B CA 1
ATOM 2567 C C . TRP B 1 72 ? 57.798 -50.128 -15.786 1.00 57.00 92 TRP B C 1
ATOM 2568 O O . TRP B 1 72 ? 58.920 -50.397 -15.505 1.00 53.13 92 TRP B O 1
ATOM 2579 N N . LEU B 1 73 ? 57.282 -48.934 -15.516 1.00 55.60 93 LEU B N 1
ATOM 2580 C CA . LEU B 1 73 ? 58.021 -47.840 -15.001 1.00 52.66 93 LEU B CA 1
ATOM 2581 C C . LEU B 1 73 ? 58.673 -48.098 -13.665 1.00 63.78 93 LEU B C 1
ATOM 2582 O O . LEU B 1 73 ? 59.565 -47.384 -13.336 1.00 61.82 93 LEU B O 1
ATOM 2587 N N . GLN B 1 74 ? 58.099 -48.956 -12.836 1.00 67.87 94 GLN B N 1
ATOM 2588 C CA . GLN B 1 74 ? 58.673 -49.477 -11.599 1.00 65.78 94 GLN B CA 1
ATOM 2589 C C . GLN B 1 74 ? 59.843 -50.419 -11.792 1.00 67.38 94 GLN B C 1
ATOM 2590 O O . GLN B 1 74 ? 60.741 -50.457 -10.983 1.00 66.33 94 GLN B O 1
ATOM 2596 N N . THR B 1 75 ? 59.777 -51.285 -12.777 1.00 59.86 95 THR B N 1
ATOM 2597 C CA . THR B 1 75 ? 60.840 -52.220 -12.996 1.00 60.54 95 THR B CA 1
ATOM 2598 C C . THR B 1 75 ? 62.089 -51.445 -13.361 1.00 75.95 95 THR B C 1
ATOM 2599 O O . THR B 1 75 ? 61.995 -50.342 -13.836 1.00 79.45 95 THR B O 1
ATOM 2603 N N . GLU B 1 76 ? 63.274 -51.972 -13.113 1.00 76.53 96 GLU B N 1
ATOM 2604 C CA . GLU B 1 76 ? 64.446 -51.175 -13.394 1.00 80.02 96 GLU B CA 1
ATOM 2605 C C . GLU B 1 76 ? 64.648 -50.785 -14.818 1.00 78.09 96 GLU B C 1
ATOM 2606 O O . GLU B 1 76 ? 65.234 -49.751 -15.060 1.00 75.14 96 GLU B O 1
ATOM 2612 N N . SER B 1 77 ? 64.329 -51.650 -15.756 1.00 73.60 97 SER B N 1
ATOM 2613 C CA . SER B 1 77 ? 64.540 -51.239 -17.125 1.00 74.55 97 SER B CA 1
ATOM 2614 C C . SER B 1 77 ? 63.636 -50.072 -17.400 1.00 68.99 97 SER B C 1
ATOM 2615 O O . SER B 1 77 ? 64.071 -49.044 -17.775 1.00 71.63 97 SER B O 1
ATOM 2618 N N . GLY B 1 78 ? 62.396 -50.213 -17.014 1.00 64.27 98 GLY B N 1
ATOM 2619 C CA . GLY B 1 78 ? 61.383 -49.211 -17.293 1.00 60.43 98 GLY B CA 1
ATOM 2620 C C . GLY B 1 78 ? 61.578 -47.945 -16.496 1.00 56.31 98 GLY B C 1
ATOM 2621 O O . GLY B 1 78 ? 61.173 -46.860 -16.937 1.00 54.96 98 GLY B O 1
ATOM 2622 N N . ALA B 1 79 ? 62.185 -48.048 -15.309 1.00 49.51 99 ALA B N 1
ATOM 2623 C CA . ALA B 1 79 ? 62.350 -46.849 -14.478 1.00 48.68 99 ALA B CA 1
ATOM 2624 C C . ALA B 1 79 ? 63.190 -45.772 -15.161 1.00 35.21 99 ALA B C 1
ATOM 2625 O O . ALA B 1 79 ? 62.989 -44.592 -14.864 1.00 41.55 99 ALA B O 1
ATOM 2627 N N . ARG B 1 80 ? 64.105 -46.115 -16.077 1.00 46.91 100 ARG B N 1
ATOM 2628 C CA . ARG B 1 80 ? 64.828 -45.050 -16.758 1.00 54.41 100 ARG B CA 1
ATOM 2629 C C . ARG B 1 80 ? 63.917 -44.185 -17.645 1.00 39.19 100 ARG B C 1
ATOM 2630 O O . ARG B 1 80 ? 64.324 -43.099 -18.033 1.00 48.25 100 ARG B O 1
ATOM 2638 N N . PHE B 1 81 ? 62.668 -44.591 -17.885 1.00 39.97 101 PHE B N 1
ATOM 2639 C CA . PHE B 1 81 ? 61.709 -43.746 -18.617 1.00 36.57 101 PHE B CA 1
ATOM 2640 C C . PHE B 1 81 ? 60.659 -43.141 -17.695 1.00 43.26 101 PHE B C 1
ATOM 2641 O O . PHE B 1 81 ? 59.725 -42.482 -18.171 1.00 42.23 101 PHE B O 1
ATOM 2649 N N . ARG B 1 82 ? 60.807 -43.315 -16.384 1.00 41.08 102 ARG B N 1
ATOM 2650 C CA . ARG B 1 82 ? 59.943 -42.676 -15.402 1.00 44.70 102 ARG B CA 1
ATOM 2651 C C . ARG B 1 82 ? 60.494 -41.292 -15.118 1.00 42.65 102 ARG B C 1
ATOM 2652 O O . ARG B 1 82 ? 61.682 -41.148 -14.816 1.00 46.55 102 ARG B O 1
ATOM 2660 N N . SER B 1 83 ? 59.644 -40.279 -15.235 1.00 38.55 103 SER B N 1
ATOM 2661 C CA . SER B 1 83 ? 60.096 -38.922 -15.013 1.00 40.92 103 SER B CA 1
ATOM 2662 C C . SER B 1 83 ? 59.899 -38.531 -13.550 1.00 42.78 103 SER B C 1
ATOM 2663 O O . SER B 1 83 ? 59.096 -39.119 -12.824 1.00 41.42 103 SER B O 1
ATOM 2666 N N . THR B 1 84 ? 60.632 -37.501 -13.144 1.00 40.18 104 THR B N 1
ATOM 2667 C CA . THR B 1 84 ? 60.367 -36.821 -11.888 1.00 43.48 104 THR B CA 1
ATOM 2668 C C . THR B 1 84 ? 58.970 -36.224 -11.936 1.00 52.29 104 THR B C 1
ATOM 2669 O O . THR B 1 84 ? 58.606 -35.564 -12.915 1.00 53.97 104 THR B O 1
ATOM 2673 N N . ARG B 1 85 ? 58.188 -36.449 -10.883 1.00 40.05 105 ARG B N 1
ATOM 2674 C CA . ARG B 1 85 ? 56.864 -35.850 -10.830 1.00 41.40 105 ARG B CA 1
ATOM 2675 C C . ARG B 1 85 ? 56.982 -34.332 -10.941 1.00 42.96 105 ARG B C 1
ATOM 2676 O O . ARG B 1 85 ? 57.885 -33.737 -10.344 1.00 38.18 105 ARG B O 1
ATOM 2684 N N . PRO B 1 86 ? 56.070 -33.666 -11.666 1.00 35.90 106 PRO B N 1
ATOM 2685 C CA . PRO B 1 86 ? 54.863 -34.234 -12.263 1.00 39.42 106 PRO B CA 1
ATOM 2686 C C . PRO B 1 86 ? 54.957 -34.521 -13.774 1.00 34.26 106 PRO B C 1
ATOM 2687 O O . PRO B 1 86 ? 53.915 -34.629 -14.422 1.00 32.04 106 PRO B O 1
ATOM 2691 N N . LEU B 1 87 ? 56.168 -34.649 -14.312 1.00 38.52 107 LEU B N 1
ATOM 2692 C CA . LEU B 1 87 ? 56.336 -34.808 -15.756 1.00 34.00 107 LEU B CA 1
ATOM 2693 C C . LEU B 1 87 ? 55.867 -36.185 -16.235 1.00 37.11 107 LEU B C 1
ATOM 2694 O O . LEU B 1 87 ? 56.005 -37.188 -15.525 1.00 32.44 107 LEU B O 1
ATOM 2699 N N . PRO B 1 88 ? 55.312 -36.261 -17.445 1.00 30.17 108 PRO B N 1
ATOM 2700 C CA . PRO B 1 88 ? 54.853 -37.555 -17.990 1.00 27.76 108 PRO B CA 1
ATOM 2701 C C . PRO B 1 88 ? 56.020 -38.441 -18.386 1.00 24.67 108 PRO B C 1
ATOM 2702 O O . PRO B 1 88 ? 57.168 -37.976 -18.485 1.00 33.02 108 PRO B O 1
ATOM 2706 N N . PRO B 1 89 ? 55.766 -39.732 -18.618 1.00 29.21 109 PRO B N 1
ATOM 2707 C CA . PRO B 1 89 ? 56.855 -40.662 -18.935 1.00 34.50 109 PRO B CA 1
ATOM 2708 C C . PRO B 1 89 ? 57.663 -40.239 -20.156 1.00 41.68 109 PRO B C 1
ATOM 2709 O O . PRO B 1 89 ? 57.126 -39.706 -21.129 1.00 34.69 109 PRO B O 1
ATOM 2713 N N . ALA B 1 90 ? 58.965 -40.510 -20.095 1.00 38.09 110 ALA B N 1
ATOM 2714 C CA . ALA B 1 90 ? 59.959 -40.460 -21.160 1.00 33.09 110 ALA B CA 1
ATOM 2715 C C . ALA B 1 90 ? 60.440 -39.039 -21.477 1.00 30.00 110 ALA B C 1
ATOM 2716 O O . ALA B 1 90 ? 61.463 -38.895 -22.145 1.00 31.88 110 ALA B O 1
ATOM 2718 N N . VAL B 1 91 ? 59.780 -37.986 -20.992 1.00 26.99 111 VAL B N 1
ATOM 2719 C CA . VAL B 1 91 ? 60.188 -36.636 -21.373 1.00 32.05 111 VAL B CA 1
ATOM 2720 C C . VAL B 1 91 ? 61.462 -36.188 -20.683 1.00 36.47 111 VAL B C 1
ATOM 2721 O O . VAL B 1 91 ? 62.001 -35.138 -21.037 1.00 32.08 111 VAL B O 1
ATOM 2725 N N . GLU B 1 92 ? 61.973 -36.955 -19.716 1.00 35.37 112 GLU B N 1
ATOM 2726 C CA . GLU B 1 92 ? 63.272 -36.655 -19.148 1.00 31.12 112 GLU B CA 1
ATOM 2727 C C . GLU B 1 92 ? 64.352 -37.614 -19.611 1.00 38.74 112 GLU B C 1
ATOM 2728 O O . GLU B 1 92 ? 65.518 -37.432 -19.244 1.00 38.29 112 GLU B O 1
ATOM 2734 N N . PHE B 1 93 ? 64.009 -38.618 -20.418 1.00 33.67 113 PHE B N 1
ATOM 2735 C CA . PHE B 1 93 ? 64.999 -39.614 -20.800 1.00 31.78 113 PHE B CA 1
ATOM 2736 C C . PHE B 1 93 ? 66.065 -38.993 -21.691 1.00 35.48 113 PHE B C 1
ATOM 2737 O O . PHE B 1 93 ? 65.752 -38.252 -22.631 1.00 38.46 113 PHE B O 1
ATOM 2745 N N . ILE B 1 94 ? 67.327 -39.298 -21.396 1.00 31.02 114 ILE B N 1
ATOM 2746 C CA . ILE B 1 94 ? 68.467 -38.738 -22.112 1.00 35.30 114 ILE B CA 1
ATOM 2747 C C . ILE B 1 94 ? 69.074 -39.836 -22.970 1.00 43.15 114 ILE B C 1
ATOM 2748 O O . ILE B 1 94 ? 69.584 -40.831 -22.442 1.00 40.36 114 ILE B O 1
ATOM 2753 N N . THR B 1 95 ? 69.010 -39.666 -24.325 1.00 35.42 115 THR B N 1
ATOM 2754 C CA . THR B 1 95 ? 69.752 -40.571 -25.164 1.00 31.84 115 THR B CA 1
ATOM 2755 C C . THR B 1 95 ? 71.212 -40.138 -25.196 1.00 33.44 115 THR B C 1
ATOM 2756 O O . THR B 1 95 ? 71.511 -38.945 -25.119 1.00 35.56 115 THR B O 1
ATOM 2760 N N . PRO B 1 96 ? 72.138 -41.088 -25.289 1.00 39.38 116 PRO B N 1
ATOM 2761 C CA . PRO B 1 96 ? 73.554 -40.723 -25.370 1.00 41.29 116 PRO B CA 1
ATOM 2762 C C . PRO B 1 96 ? 73.834 -39.942 -26.639 1.00 42.24 116 PRO B C 1
ATOM 2763 O O . PRO B 1 96 ? 73.254 -40.211 -27.694 1.00 39.28 116 PRO B O 1
ATOM 2767 N N . VAL B 1 97 ? 74.762 -38.987 -26.537 1.00 32.20 117 VAL B N 1
ATOM 2768 C CA . VAL B 1 97 ? 75.205 -38.279 -27.731 1.00 37.77 117 VAL B CA 1
ATOM 2769 C C . VAL B 1 97 ? 75.743 -39.281 -28.736 1.00 40.68 117 VAL B C 1
ATOM 2770 O O . VAL B 1 97 ? 76.602 -40.105 -28.411 1.00 39.13 117 VAL B O 1
ATOM 2774 N N . VAL B 1 98 ? 75.243 -39.218 -29.970 1.00 37.10 118 VAL B N 1
ATOM 2775 C CA . VAL B 1 98 ? 75.702 -40.113 -31.025 1.00 35.47 118 VAL B CA 1
ATOM 2776 C C . VAL B 1 98 ? 76.212 -39.370 -32.246 1.00 30.76 118 VAL B C 1
ATOM 2777 O O . VAL B 1 98 ? 76.873 -39.984 -33.093 1.00 34.57 118 VAL B O 1
ATOM 2781 N N . LEU B 1 99 ? 75.957 -38.076 -32.362 1.00 31.46 119 LEU B N 1
ATOM 2782 C CA . LEU B 1 99 ? 76.401 -37.316 -33.521 1.00 31.70 119 LEU B CA 1
ATOM 2783 C C . LEU B 1 99 ? 77.510 -36.354 -33.118 1.00 34.83 119 LEU B C 1
ATOM 2784 O O . LEU B 1 99 ? 77.623 -35.941 -31.964 1.00 38.13 119 LEU B O 1
ATOM 2789 N N . SER B 1 100 ? 78.285 -35.951 -34.104 1.00 40.86 120 SER B N 1
ATOM 2790 C CA . SER B 1 100 ? 79.329 -34.990 -33.830 1.00 40.63 120 SER B CA 1
ATOM 2791 C C . SER B 1 100 ? 78.766 -33.581 -33.939 1.00 49.60 120 SER B C 1
ATOM 2792 O O . SER B 1 100 ? 77.748 -33.325 -34.602 1.00 38.65 120 SER B O 1
ATOM 2795 N N . ARG B 1 101 ? 79.470 -32.661 -33.290 1.00 38.56 121 ARG B N 1
ATOM 2796 C CA . ARG B 1 101 ? 79.033 -31.274 -33.222 1.00 36.93 121 ARG B CA 1
ATOM 2797 C C . ARG B 1 101 ? 78.723 -30.717 -34.611 1.00 32.83 121 ARG B C 1
ATOM 2798 O O . ARG B 1 101 ? 77.804 -29.902 -34.772 1.00 40.52 121 ARG B O 1
ATOM 2806 N N . ASP B 1 102 ? 79.480 -31.131 -35.630 1.00 32.45 122 ASP B N 1
ATOM 2807 C CA . ASP B 1 102 ? 79.319 -30.586 -36.973 1.00 29.97 122 ASP B CA 1
ATOM 2808 C C . ASP B 1 102 ? 78.479 -31.473 -37.911 1.00 30.60 122 ASP B C 1
ATOM 2809 O O . ASP B 1 102 ? 78.520 -31.279 -39.129 1.00 26.38 122 ASP B O 1
ATOM 2814 N N . THR B 1 103 ? 77.748 -32.450 -37.383 1.00 31.31 123 THR B N 1
ATOM 2815 C CA . THR B 1 103 ? 76.923 -33.298 -38.245 1.00 31.50 123 THR B CA 1
ATOM 2816 C C . THR B 1 103 ? 75.873 -32.476 -38.991 1.00 27.27 123 THR B C 1
ATOM 2817 O O . THR B 1 103 ? 75.183 -31.650 -38.389 1.00 30.26 123 THR B O 1
ATOM 2821 N N . VAL B 1 104 ? 75.764 -32.692 -40.300 1.00 28.81 124 VAL B N 1
ATOM 2822 C CA . VAL B 1 104 ? 74.764 -31.999 -41.113 1.00 33.40 124 VAL B CA 1
ATOM 2823 C C . VAL B 1 104 ? 73.421 -32.700 -40.951 1.00 35.22 124 VAL B C 1
ATOM 2824 O O . VAL B 1 104 ? 73.295 -33.889 -41.254 1.00 35.18 124 VAL B O 1
ATOM 2828 N N . LEU B 1 105 ? 72.403 -31.950 -40.523 1.00 26.04 125 LEU B N 1
ATOM 2829 C CA . LEU B 1 105 ? 71.164 -32.540 -40.033 1.00 27.10 125 LEU B CA 1
ATOM 2830 C C . LEU B 1 105 ? 70.062 -32.691 -41.073 1.00 32.81 125 LEU B C 1
ATOM 2831 O O . LEU B 1 105 ? 69.214 -33.582 -40.924 1.00 28.98 125 LEU B O 1
ATOM 2836 N N . ASP B 1 106 ? 69.988 -31.807 -42.077 1.00 26.75 126 ASP B N 1
ATOM 2837 C CA . ASP B 1 106 ? 68.739 -31.711 -42.820 1.00 24.78 126 ASP B CA 1
ATOM 2838 C C . ASP B 1 106 ? 68.938 -31.546 -44.319 1.00 31.49 126 ASP B C 1
ATOM 2839 O O . ASP B 1 106 ? 68.025 -31.061 -45.003 1.00 32.78 126 ASP B O 1
ATOM 2844 N N . LYS B 1 107 ? 70.095 -31.913 -44.850 1.00 31.01 127 LYS B N 1
ATOM 2845 C CA . LYS B 1 107 ? 70.298 -31.896 -46.288 1.00 33.73 127 LYS B CA 1
ATOM 2846 C C . LYS B 1 107 ? 71.135 -33.103 -46.689 1.00 30.19 127 LYS B C 1
ATOM 2847 O O . LYS B 1 107 ? 71.911 -33.623 -45.882 1.00 28.68 127 LYS B O 1
ATOM 2853 N N . PRO B 1 108 ? 71.013 -33.559 -47.940 1.00 30.61 128 PRO B N 1
ATOM 2854 C CA . PRO B 1 108 ? 71.699 -34.795 -48.336 1.00 30.20 128 PRO B CA 1
ATOM 2855 C C . PRO B 1 108 ? 73.209 -34.601 -48.335 1.00 33.98 128 PRO B C 1
ATOM 2856 O O . PRO B 1 108 ? 73.720 -33.601 -48.843 1.00 40.21 128 PRO B O 1
ATOM 2860 N N . VAL B 1 109 ? 73.914 -35.562 -47.744 1.00 31.94 129 VAL B N 1
ATOM 2861 C CA . VAL B 1 109 ? 75.370 -35.548 -47.645 1.00 24.39 129 VAL B CA 1
ATOM 2862 C C . VAL B 1 109 ? 75.887 -36.701 -48.496 1.00 37.77 129 VAL B C 1
ATOM 2863 O O . VAL B 1 109 ? 75.464 -37.854 -48.318 1.00 33.44 129 VAL B O 1
ATOM 2867 N N . VAL B 1 110 ? 76.772 -36.381 -49.445 1.00 37.88 130 VAL B N 1
ATOM 2868 C CA . VAL B 1 110 ? 77.348 -37.404 -50.315 1.00 43.09 130 VAL B CA 1
ATOM 2869 C C . VAL B 1 110 ? 78.045 -38.461 -49.471 1.00 42.75 130 VAL B C 1
ATOM 2870 O O . VAL B 1 110 ? 78.818 -38.148 -48.558 1.00 37.90 130 VAL B O 1
ATOM 2874 N N . GLY B 1 111 ? 77.738 -39.726 -49.744 1.00 38.37 131 GLY B N 1
ATOM 2875 C CA . GLY B 1 111 ? 78.361 -40.816 -49.030 1.00 31.69 131 GLY B CA 1
ATOM 2876 C C . GLY B 1 111 ? 77.828 -41.083 -47.641 1.00 33.88 131 GLY B C 1
ATOM 2877 O O . GLY B 1 111 ? 78.405 -41.909 -46.927 1.00 39.07 131 GLY B O 1
ATOM 2878 N N . LYS B 1 112 ? 76.742 -40.419 -47.227 1.00 35.67 132 LYS B N 1
ATOM 2879 C CA . LYS B 1 112 ? 76.148 -40.694 -45.925 1.00 39.61 132 LYS B CA 1
ATOM 2880 C C . LYS B 1 112 ? 74.632 -40.810 -45.982 1.00 34.55 132 LYS B C 1
ATOM 2881 O O . LYS B 1 112 ? 74.065 -41.714 -45.364 1.00 39.29 132 LYS B O 1
ATOM 2887 N N . GLY B 1 113 ? 73.962 -39.883 -46.671 1.00 36.22 133 GLY B N 1
ATOM 2888 C CA . GLY B 1 113 ? 72.512 -39.843 -46.703 1.00 34.71 133 GLY B CA 1
ATOM 2889 C C . GLY B 1 113 ? 71.973 -38.542 -46.113 1.00 33.85 133 GLY B C 1
ATOM 2890 O O . GLY B 1 113 ? 72.516 -37.462 -46.352 1.00 31.18 133 GLY B O 1
ATOM 2891 N N . ILE B 1 114 ? 70.867 -38.661 -45.373 1.00 27.15 134 ILE B N 1
ATOM 2892 C CA . ILE B 1 114 ? 70.163 -37.498 -44.846 1.00 27.53 134 ILE B CA 1
ATOM 2893 C C . ILE B 1 114 ? 69.493 -37.874 -43.534 1.00 32.46 134 ILE B C 1
ATOM 2894 O O . ILE B 1 114 ? 69.197 -39.043 -43.272 1.00 24.32 134 ILE B O 1
ATOM 2899 N N . PHE B 1 115 ? 69.240 -36.850 -42.706 1.00 25.67 135 PHE B N 1
ATOM 2900 C CA . PHE B 1 115 ? 68.496 -36.934 -41.461 1.00 24.50 135 PHE B CA 1
ATOM 2901 C C . PHE B 1 115 ? 69.139 -37.915 -40.488 1.00 30.29 135 PHE B C 1
ATOM 2902 O O . PHE B 1 115 ? 68.451 -38.799 -39.977 1.00 24.75 135 PHE B O 1
ATOM 2910 N N . PRO B 1 116 ? 70.422 -37.771 -40.164 1.00 27.18 136 PRO B N 1
ATOM 2911 C CA . PRO B 1 116 ? 71.008 -38.658 -39.150 1.00 27.32 136 PRO B CA 1
ATOM 2912 C C . PRO B 1 116 ? 70.303 -38.456 -37.817 1.00 27.36 136 PRO B C 1
ATOM 2913 O O . PRO B 1 116 ? 69.973 -37.336 -37.435 1.00 25.70 136 PRO B O 1
ATOM 2917 N N . ILE B 1 117 ? 70.027 -39.569 -37.133 1.00 28.86 137 ILE B N 1
ATOM 2918 C CA . ILE B 1 117 ? 69.207 -39.593 -35.925 1.00 25.94 137 ILE B CA 1
ATOM 2919 C C . ILE B 1 117 ? 70.045 -39.282 -34.684 1.00 21.36 137 ILE B C 1
ATOM 2920 O O . ILE B 1 117 ? 71.237 -39.574 -34.631 1.00 31.41 137 ILE B O 1
ATOM 2925 N N . GLY B 1 118 ? 69.412 -38.685 -33.679 1.00 23.75 138 GLY B N 1
ATOM 2926 C CA . GLY B 1 118 ? 69.979 -38.617 -32.340 1.00 25.88 138 GLY B CA 1
ATOM 2927 C C . GLY B 1 118 ? 70.572 -37.259 -32.017 1.00 27.78 138 GLY B C 1
ATOM 2928 O O . GLY B 1 118 ? 70.523 -36.306 -32.801 1.00 25.90 138 GLY B O 1
ATOM 2929 N N . ARG B 1 119 ? 71.169 -37.183 -30.824 1.00 28.15 139 ARG B N 1
ATOM 2930 C CA . ARG B 1 119 ? 71.657 -35.913 -30.294 1.00 28.18 139 ARG B CA 1
ATOM 2931 C C . ARG B 1 119 ? 73.120 -35.654 -30.639 1.00 28.24 139 ARG B C 1
ATOM 2932 O O . ARG B 1 119 ? 73.965 -36.554 -30.557 1.00 29.50 139 ARG B O 1
ATOM 2940 N N . ARG B 1 120 ? 73.410 -34.403 -30.989 1.00 26.82 140 ARG B N 1
ATOM 2941 C CA . ARG B 1 120 ? 74.756 -33.840 -30.977 1.00 29.07 140 ARG B CA 1
ATOM 2942 C C . ARG B 1 120 ? 75.068 -33.337 -29.576 1.00 31.13 140 ARG B C 1
ATOM 2943 O O . ARG B 1 120 ? 74.155 -33.122 -28.774 1.00 32.54 140 ARG B O 1
ATOM 2951 N N . PRO B 1 121 ? 76.342 -33.060 -29.268 1.00 29.53 141 PRO B N 1
ATOM 2952 C CA . PRO B 1 121 ? 76.657 -32.549 -27.923 1.00 32.03 141 PRO B CA 1
ATOM 2953 C C . PRO B 1 121 ? 75.904 -31.283 -27.556 1.00 35.85 141 PRO B C 1
ATOM 2954 O O . PRO B 1 121 ? 75.522 -31.112 -26.388 1.00 38.10 141 PRO B O 1
ATOM 2958 N N . GLN B 1 122 ? 75.647 -30.401 -28.516 1.00 40.72 142 GLN B N 1
ATOM 2959 C CA . GLN B 1 122 ? 74.980 -29.147 -28.196 1.00 38.25 142 GLN B CA 1
ATOM 2960 C C . GLN B 1 122 ? 73.459 -29.277 -28.121 1.00 38.90 142 GLN B C 1
ATOM 2961 O O . GLN B 1 122 ? 72.800 -28.318 -27.731 1.00 32.49 142 GLN B O 1
ATOM 2967 N N . ASP B 1 123 ? 72.870 -30.452 -28.452 1.00 38.92 143 ASP B N 1
ATOM 2968 C CA . ASP B 1 123 ? 71.416 -30.552 -28.318 1.00 26.29 143 ASP B CA 1
ATOM 2969 C C . ASP B 1 123 ? 71.011 -30.707 -26.854 1.00 28.21 143 ASP B C 1
ATOM 2970 O O . ASP B 1 123 ? 71.707 -31.380 -26.090 1.00 30.02 143 ASP B O 1
ATOM 2975 N N . PRO B 1 124 ? 69.878 -30.132 -26.448 1.00 30.05 144 PRO B N 1
ATOM 2976 C CA . PRO B 1 124 ? 69.391 -30.349 -25.077 1.00 33.26 144 PRO B CA 1
ATOM 2977 C C . PRO B 1 124 ? 69.274 -31.833 -24.737 1.00 40.07 144 PRO B C 1
ATOM 2978 O O . PRO B 1 124 ? 69.112 -32.688 -25.609 1.00 30.78 144 PRO B O 1
ATOM 2982 N N . THR B 1 125 ? 69.387 -32.137 -23.440 1.00 30.11 145 THR B N 1
ATOM 2983 C CA . THR B 1 125 ? 69.552 -33.527 -23.018 1.00 30.98 145 THR B CA 1
ATOM 2984 C C . THR B 1 125 ? 68.307 -34.369 -23.291 1.00 31.35 145 THR B C 1
ATOM 2985 O O . THR B 1 125 ? 68.421 -35.549 -23.657 1.00 31.07 145 THR B O 1
ATOM 2989 N N . ASN B 1 126 ? 67.120 -33.793 -23.093 1.00 30.83 146 ASN B N 1
ATOM 2990 C CA . ASN B 1 126 ? 65.867 -34.538 -23.129 1.00 29.14 146 ASN B CA 1
ATOM 2991 C C . ASN B 1 126 ? 64.766 -33.634 -23.689 1.00 28.58 146 ASN B C 1
ATOM 2992 O O . ASN B 1 126 ? 65.001 -32.477 -24.046 1.00 29.77 146 ASN B O 1
ATOM 2997 N N . MET B 1 127 ? 63.560 -34.197 -23.826 1.00 36.40 147 MET B N 1
ATOM 2998 C CA . MET B 1 127 ? 62.468 -33.456 -24.455 1.00 29.86 147 MET B CA 1
ATOM 2999 C C . MET B 1 127 ? 61.991 -32.307 -23.576 1.00 38.44 147 MET B C 1
ATOM 3000 O O . MET B 1 127 ? 61.622 -31.239 -24.083 1.00 28.49 147 MET B O 1
ATOM 3005 N N . ASP B 1 128 ? 61.967 -32.512 -22.256 1.00 29.80 148 ASP B N 1
ATOM 3006 C CA . ASP B 1 128 ? 61.617 -31.423 -21.355 1.00 31.73 148 ASP B CA 1
ATOM 3007 C C . ASP B 1 128 ? 62.537 -30.235 -21.566 1.00 25.81 148 ASP B C 1
ATOM 3008 O O . ASP B 1 128 ? 62.071 -29.097 -21.680 1.00 29.26 148 ASP B O 1
ATOM 3013 N N . GLU B 1 129 ? 63.848 -30.471 -21.594 1.00 27.01 149 GLU B N 1
ATOM 3014 C CA . GLU B 1 129 ? 64.748 -29.345 -21.780 1.00 30.95 149 GLU B CA 1
ATOM 3015 C C . GLU B 1 129 ? 64.663 -28.774 -23.182 1.00 28.72 149 GLU B C 1
ATOM 3016 O O . GLU B 1 129 ? 64.837 -27.569 -23.358 1.00 31.77 149 GLU B O 1
ATOM 3022 N N . PHE B 1 130 ? 64.441 -29.623 -24.191 1.00 28.35 150 PHE B N 1
ATOM 3023 C CA . PHE B 1 130 ? 64.322 -29.129 -25.561 1.00 28.62 150 PHE B CA 1
ATOM 3024 C C . PHE B 1 130 ? 63.148 -28.166 -25.684 1.00 22.13 150 PHE B C 1
ATOM 3025 O O . PHE B 1 130 ? 63.259 -27.088 -26.281 1.00 30.15 150 PHE B O 1
ATOM 3033 N N . LEU B 1 131 ? 62.005 -28.538 -25.116 1.00 26.82 151 LEU B N 1
ATOM 3034 C CA . LEU B 1 131 ? 60.832 -27.683 -25.205 1.00 26.77 151 LEU B CA 1
ATOM 3035 C C . LEU B 1 131 ? 60.975 -26.464 -24.312 1.00 29.67 151 LEU B C 1
ATOM 3036 O O . LEU B 1 131 ? 60.482 -25.383 -24.651 1.00 33.54 151 LEU B O 1
ATOM 3041 N N . ASP B 1 132 ? 61.635 -26.625 -23.166 1.00 28.27 152 ASP B N 1
ATOM 3042 C CA . ASP B 1 132 ? 61.921 -25.484 -22.309 1.00 33.37 152 ASP B CA 1
ATOM 3043 C C . ASP B 1 132 ? 62.803 -24.468 -23.016 1.00 29.18 152 ASP B C 1
ATOM 3044 O O . ASP B 1 132 ? 62.540 -23.259 -22.973 1.00 32.51 152 ASP B O 1
ATOM 3049 N N . THR B 1 133 ? 63.840 -24.953 -23.696 1.00 33.91 153 THR B N 1
ATOM 3050 C CA . THR B 1 133 ? 64.731 -24.085 -24.454 1.00 32.82 153 THR B CA 1
ATOM 3051 C C . THR B 1 133 ? 63.984 -23.346 -25.557 1.00 39.62 153 THR B C 1
ATOM 3052 O O . THR B 1 133 ? 64.209 -22.149 -25.779 1.00 38.59 153 THR B O 1
ATOM 3056 N N . SER B 1 134 ? 63.100 -24.047 -26.269 1.00 33.80 154 SER B N 1
ATOM 3057 C CA . SER B 1 134 ? 62.276 -23.385 -27.278 1.00 40.61 154 SER B CA 1
ATOM 3058 C C . SER B 1 134 ? 61.458 -22.262 -26.651 1.00 46.35 154 SER B C 1
ATOM 3059 O O . SER B 1 134 ? 61.393 -21.145 -27.182 1.00 49.35 154 SER B O 1
ATOM 3062 N N . LEU B 1 135 ? 60.827 -22.545 -25.512 1.00 40.10 155 LEU B N 1
ATOM 3063 C CA . LEU B 1 135 ? 60.001 -21.542 -24.848 1.00 35.29 155 LEU B CA 1
ATOM 3064 C C . LEU B 1 135 ? 60.831 -20.341 -24.413 1.00 37.02 155 LEU B C 1
ATOM 3065 O O . LEU B 1 135 ? 60.396 -19.190 -24.548 1.00 40.98 155 LEU B O 1
ATOM 3070 N N . LEU B 1 136 ? 62.023 -20.590 -23.867 1.00 36.14 156 LEU B N 1
ATOM 3071 C CA . LEU B 1 136 ? 62.870 -19.500 -23.401 1.00 36.83 156 LEU B CA 1
ATOM 3072 C C . LEU B 1 136 ? 63.383 -18.622 -24.529 1.00 45.84 156 LEU B C 1
ATOM 3073 O O . LEU B 1 136 ? 63.788 -17.482 -24.269 1.00 43.38 156 LEU B O 1
ATOM 3078 N N . SER B 1 137 ? 63.383 -19.119 -25.762 1.00 41.60 157 SER B N 1
ATOM 3079 C CA . SER B 1 137 ? 63.852 -18.332 -26.893 1.00 47.33 157 SER B CA 1
ATOM 3080 C C . SER B 1 137 ? 62.844 -17.280 -27.338 1.00 49.60 157 SER B C 1
ATOM 3081 O O . SER B 1 137 ? 63.187 -16.431 -28.170 1.00 45.12 157 SER B O 1
ATOM 3084 N N . LEU B 1 138 ? 61.608 -17.347 -26.844 1.00 41.63 158 LEU B N 1
ATOM 3085 C CA . LEU B 1 138 ? 60.613 -16.306 -27.040 1.00 37.21 158 LEU B CA 1
ATOM 3086 C C . LEU B 1 138 ? 60.841 -15.192 -26.023 1.00 45.11 158 LEU B C 1
ATOM 3087 O O . LEU B 1 138 ? 61.396 -15.418 -24.946 1.00 43.08 158 LEU B O 1
ATOM 3092 N N . ASN B 1 139 ? 60.387 -13.987 -26.358 1.00 50.67 159 ASN B N 1
ATOM 3093 C CA . ASN B 1 139 ? 60.427 -12.880 -25.407 1.00 48.83 159 ASN B CA 1
ATOM 3094 C C . ASN B 1 139 ? 59.235 -12.944 -24.460 1.00 39.37 159 ASN B C 1
ATOM 3095 O O . ASN B 1 139 ? 58.179 -13.492 -24.802 1.00 42.89 159 ASN B O 1
ATOM 3100 N N . GLN B 1 140 ? 59.400 -12.379 -23.259 1.00 39.14 160 GLN B N 1
ATOM 3101 C CA . GLN B 1 140 ? 58.272 -12.362 -22.335 1.00 34.27 160 GLN B CA 1
ATOM 3102 C C . GLN B 1 140 ? 57.183 -11.470 -22.901 1.00 37.63 160 GLN B C 1
ATOM 3103 O O . GLN B 1 140 ? 57.444 -10.331 -23.307 1.00 39.45 160 GLN B O 1
ATOM 3109 N N . SER B 1 141 ? 55.952 -11.963 -22.888 1.00 31.34 161 SER B N 1
ATOM 3110 C CA . SER B 1 141 ? 54.838 -11.242 -23.484 1.00 33.60 161 SER B CA 1
ATOM 3111 C C . SER B 1 141 ? 53.836 -10.928 -22.389 1.00 31.31 161 SER B C 1
ATOM 3112 O O . SER B 1 141 ? 53.496 -11.796 -21.583 1.00 37.72 161 SER B O 1
ATOM 3115 N N . SER B 1 142 ? 53.358 -9.690 -22.376 1.00 33.08 162 SER B N 1
ATOM 3116 C CA . SER B 1 142 ? 52.335 -9.276 -21.433 1.00 37.36 162 SER B CA 1
ATOM 3117 C C . SER B 1 142 ? 50.929 -9.424 -21.998 1.00 42.13 162 SER B C 1
ATOM 3118 O O . SER B 1 142 ? 49.955 -9.188 -21.276 1.00 52.88 162 SER B O 1
ATOM 3121 N N . THR B 1 143 ? 50.800 -9.831 -23.260 1.00 36.00 163 THR B N 1
ATOM 3122 C CA . THR B 1 143 ? 49.498 -9.969 -23.886 1.00 34.63 163 THR B CA 1
ATOM 3123 C C . THR B 1 143 ? 49.098 -11.414 -24.143 1.00 31.34 163 THR B C 1
ATOM 3124 O O . THR B 1 143 ? 47.911 -11.674 -24.336 1.00 37.74 163 THR B O 1
ATOM 3128 N N . VAL B 1 144 ? 50.034 -12.360 -24.097 1.00 28.92 164 VAL B N 1
ATOM 3129 C CA . VAL B 1 144 ? 49.677 -13.751 -24.365 1.00 27.65 164 VAL B CA 1
ATOM 3130 C C . VAL B 1 144 ? 48.806 -14.298 -23.237 1.00 32.21 164 VAL B C 1
ATOM 3131 O O . VAL B 1 144 ? 49.006 -13.995 -22.047 1.00 27.59 164 VAL B O 1
ATOM 3135 N N . ASP B 1 145 ? 47.805 -15.087 -23.607 1.00 25.05 165 ASP B N 1
ATOM 3136 C CA . ASP B 1 145 ? 46.889 -15.652 -22.626 1.00 23.30 165 ASP B CA 1
ATOM 3137 C C . ASP B 1 145 ? 47.553 -16.816 -21.909 1.00 27.54 165 ASP B C 1
ATOM 3138 O O . ASP B 1 145 ? 47.831 -17.857 -22.518 1.00 26.62 165 ASP B O 1
ATOM 3143 N N . LEU B 1 146 ? 47.747 -16.673 -20.591 1.00 24.88 166 LEU B N 1
ATOM 3144 C CA . LEU B 1 146 ? 48.433 -17.714 -19.830 1.00 26.38 166 LEU B CA 1
ATOM 3145 C C . LEU B 1 146 ? 47.715 -19.061 -19.938 1.00 19.16 166 LEU B C 1
ATOM 3146 O O . LEU B 1 146 ? 48.357 -20.101 -20.134 1.00 24.06 166 LEU B O 1
ATOM 3151 N N . ALA B 1 147 ? 46.388 -19.069 -19.761 1.00 20.41 167 ALA B N 1
ATOM 3152 C CA . ALA B 1 147 ? 45.639 -20.327 -19.780 1.00 22.33 167 ALA B CA 1
ATOM 3153 C C . ALA B 1 147 ? 45.810 -21.056 -21.113 1.00 20.87 167 ALA B C 1
ATOM 3154 O O . ALA B 1 147 ? 46.048 -22.271 -21.155 1.00 24.95 167 ALA B O 1
ATOM 3156 N N . SER B 1 148 ? 45.683 -20.322 -22.205 1.00 23.74 168 SER B N 1
ATOM 3157 C CA . SER B 1 148 ? 45.832 -20.937 -23.525 1.00 26.65 168 SER B CA 1
ATOM 3158 C C . SER B 1 148 ? 47.253 -21.439 -23.735 1.00 21.20 168 SER B C 1
ATOM 3159 O O . SER B 1 148 ? 47.470 -22.570 -24.179 1.00 22.29 168 SER B O 1
ATOM 3162 N N . ALA B 1 149 ? 48.240 -20.608 -23.401 1.00 21.88 169 ALA B N 1
ATOM 3163 C CA . ALA B 1 149 ? 49.627 -20.968 -23.648 1.00 20.20 169 ALA B CA 1
ATOM 3164 C C . ALA B 1 149 ? 50.013 -22.203 -22.861 1.00 27.73 169 ALA B C 1
ATOM 3165 O O . ALA B 1 149 ? 50.575 -23.164 -23.408 1.00 22.05 169 ALA B O 1
ATOM 3167 N N . VAL B 1 150 ? 49.727 -22.189 -21.554 1.00 22.87 170 VAL B N 1
ATOM 3168 C CA . VAL B 1 150 ? 50.074 -23.327 -20.713 1.00 21.99 170 VAL B CA 1
ATOM 3169 C C . VAL B 1 150 ? 49.334 -24.573 -21.174 1.00 20.26 170 VAL B C 1
ATOM 3170 O O . VAL B 1 150 ? 49.894 -25.671 -21.169 1.00 23.44 170 VAL B O 1
ATOM 3174 N N . SER B 1 151 ? 48.056 -24.432 -21.538 1.00 26.20 171 SER B N 1
ATOM 3175 C CA . SER B 1 151 ? 47.284 -25.601 -21.953 1.00 24.52 171 SER B CA 1
ATOM 3176 C C . SER B 1 151 ? 47.865 -26.242 -23.211 1.00 24.26 171 SER B C 1
ATOM 3177 O O . SER B 1 151 ? 47.905 -27.476 -23.324 1.00 23.15 171 SER B O 1
ATOM 3180 N N . LEU B 1 152 ? 48.303 -25.422 -24.173 1.00 24.86 172 LEU B N 1
ATOM 3181 C CA . LEU B 1 152 ? 48.967 -25.964 -25.359 1.00 21.64 172 LEU B CA 1
ATOM 3182 C C . LEU B 1 152 ? 50.314 -26.582 -25.002 1.00 24.82 172 LEU B C 1
ATOM 3183 O O . LEU B 1 152 ? 50.684 -27.622 -25.557 1.00 19.29 172 LEU B O 1
ATOM 3188 N N . ASP B 1 153 ? 51.068 -25.962 -24.072 1.00 25.11 173 ASP B N 1
ATOM 3189 C CA . ASP B 1 153 ? 52.332 -26.573 -23.630 1.00 25.97 173 ASP B CA 1
ATOM 3190 C C . ASP B 1 153 ? 52.097 -27.954 -23.049 1.00 23.91 173 ASP B C 1
ATOM 3191 O O . ASP B 1 153 ? 52.868 -28.891 -23.303 1.00 22.35 173 ASP B O 1
ATOM 3196 N N . VAL B 1 154 ? 51.081 -28.072 -22.190 1.00 24.62 174 VAL B N 1
ATOM 3197 C CA . VAL B 1 154 ? 50.748 -29.325 -21.531 1.00 22.69 174 VAL B CA 1
ATOM 3198 C C . VAL B 1 154 ? 50.263 -30.346 -22.544 1.00 20.95 174 VAL B C 1
ATOM 3199 O O . VAL B 1 154 ? 50.605 -31.528 -22.473 1.00 23.96 174 VAL B O 1
ATOM 3203 N N . SER B 1 155 ? 49.446 -29.901 -23.491 1.00 20.93 175 SER B N 1
ATOM 3204 C CA . SER B 1 155 ? 49.040 -30.799 -24.573 1.00 20.64 175 SER B CA 1
ATOM 3205 C C . SER B 1 155 ? 50.248 -31.426 -25.246 1.00 22.21 175 SER B C 1
ATOM 3206 O O . SER B 1 155 ? 50.275 -32.638 -25.498 1.00 23.50 175 SER B O 1
ATOM 3209 N N . LEU B 1 156 ? 51.242 -30.600 -25.593 1.00 22.32 176 LEU B N 1
ATOM 3210 C CA . LEU B 1 156 ? 52.414 -31.102 -26.309 1.00 22.51 176 LEU B CA 1
ATOM 3211 C C . LEU B 1 156 ? 53.190 -32.121 -25.488 1.00 26.44 176 LEU B C 1
ATOM 3212 O O . LEU B 1 156 ? 53.673 -33.121 -26.031 1.00 21.95 176 LEU B O 1
ATOM 3217 N N . LEU B 1 157 ? 53.363 -31.862 -24.187 1.00 28.01 177 LEU B N 1
ATOM 3218 C CA . LEU B 1 157 ? 54.072 -32.815 -23.340 1.00 24.60 177 LEU B CA 1
ATOM 3219 C C . LEU B 1 157 ? 53.350 -34.156 -23.291 1.00 20.48 177 LEU B C 1
ATOM 3220 O O . LEU B 1 157 ? 53.990 -35.211 -23.314 1.00 25.32 177 LEU B O 1
ATOM 3225 N N . HIS B 1 158 ? 52.020 -34.143 -23.199 1.00 22.21 178 HIS B N 1
ATOM 3226 C CA . HIS B 1 158 ? 51.315 -35.417 -23.190 1.00 24.00 178 HIS B CA 1
ATOM 3227 C C . HIS B 1 158 ? 51.428 -36.113 -24.536 1.00 27.35 178 HIS B C 1
ATOM 3228 O O . HIS B 1 158 ? 51.569 -37.340 -24.592 1.00 24.62 178 HIS B O 1
ATOM 3235 N N . LEU B 1 159 ? 51.382 -35.341 -25.631 1.00 24.92 179 LEU B N 1
ATOM 3236 C CA . LEU B 1 159 ? 51.471 -35.937 -26.964 1.00 21.86 179 LEU B CA 1
ATOM 3237 C C . LEU B 1 159 ? 52.814 -36.618 -27.183 1.00 24.79 179 LEU B C 1
ATOM 3238 O O . LEU B 1 159 ? 52.876 -37.735 -27.715 1.00 25.69 179 LEU B O 1
ATOM 3243 N N . VAL B 1 160 ? 53.911 -35.934 -26.841 1.00 22.49 180 VAL B N 1
ATOM 3244 C CA . VAL B 1 160 ? 55.211 -36.527 -27.126 1.00 22.74 180 VAL B CA 1
ATOM 3245 C C . VAL B 1 160 ? 55.449 -37.742 -26.238 1.00 27.22 180 VAL B C 1
ATOM 3246 O O . VAL B 1 160 ? 56.092 -38.710 -26.661 1.00 25.09 180 VAL B O 1
ATOM 3250 N N . SER B 1 161 ? 54.927 -37.721 -25.017 1.00 28.51 181 SER B N 1
ATOM 3251 C CA . SER B 1 161 ? 55.074 -38.881 -24.133 1.00 20.24 181 SER B CA 1
ATOM 3252 C C . SER B 1 161 ? 54.313 -40.081 -24.692 1.00 25.31 181 SER B C 1
ATOM 3253 O O . SER B 1 161 ? 54.869 -41.176 -24.847 1.00 26.84 181 SER B O 1
ATOM 3256 N N . ALA B 1 162 ? 53.041 -39.874 -25.043 1.00 24.62 182 ALA B N 1
ATOM 3257 C CA . ALA B 1 162 ? 52.236 -40.951 -25.612 1.00 26.78 182 ALA B CA 1
ATOM 3258 C C . ALA B 1 162 ? 52.830 -41.471 -26.918 1.00 30.01 182 ALA B C 1
ATOM 3259 O O . ALA B 1 162 ? 52.737 -42.668 -27.209 1.00 28.69 182 ALA B O 1
ATOM 3261 N N . ARG B 1 163 ? 53.397 -40.579 -27.744 1.00 29.47 183 ARG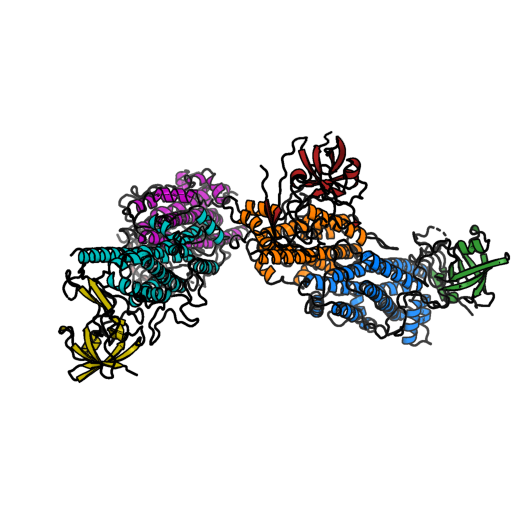 B N 1
ATOM 3262 C CA . ARG B 1 163 ? 53.979 -41.022 -29.008 1.00 28.18 183 ARG B CA 1
ATOM 3263 C C . ARG B 1 163 ? 55.115 -42.014 -28.765 1.00 32.19 183 ARG B C 1
ATOM 3264 O O . ARG B 1 163 ? 55.147 -43.095 -29.365 1.00 29.00 183 ARG B O 1
ATOM 3272 N N . VAL B 1 164 ? 56.065 -41.670 -27.887 1.00 26.61 184 VAL B N 1
ATOM 3273 C CA . VAL B 1 164 ? 57.204 -42.571 -27.723 1.00 30.00 184 VAL B CA 1
ATOM 3274 C C . VAL B 1 164 ? 56.808 -43.820 -26.942 1.00 27.52 184 VAL B C 1
ATOM 3275 O O . VAL B 1 164 ? 57.390 -44.885 -27.154 1.00 29.00 184 VAL B O 1
ATOM 3279 N N . LEU B 1 165 ? 55.811 -43.728 -26.053 1.00 31.16 185 LEU B N 1
ATOM 3280 C CA . LEU B 1 165 ? 55.435 -44.917 -25.280 1.00 36.04 185 LEU B CA 1
ATOM 3281 C C . LEU B 1 165 ? 54.806 -46.000 -26.155 1.00 42.58 185 LEU B C 1
ATOM 3282 O O . LEU B 1 165 ? 54.764 -47.168 -25.743 1.00 38.08 185 LEU B O 1
ATOM 3287 N N . LEU B 1 166 ? 54.345 -45.652 -27.360 1.00 31.99 186 LEU B N 1
ATOM 3288 C CA . LEU B 1 166 ? 53.919 -46.684 -28.294 1.00 29.08 186 LEU B CA 1
ATOM 3289 C C . LEU B 1 166 ? 55.056 -47.624 -28.642 1.00 36.95 186 LEU B C 1
ATOM 3290 O O . LEU B 1 166 ? 54.807 -48.720 -29.151 1.00 32.82 186 LEU B O 1
ATOM 3295 N N . GLY B 1 167 ? 56.297 -47.218 -28.406 1.00 26.24 187 GLY B N 1
ATOM 3296 C CA . GLY B 1 167 ? 57.394 -48.138 -28.601 1.00 27.30 187 GLY B CA 1
ATOM 3297 C C . GLY B 1 167 ? 57.225 -49.415 -27.803 1.00 34.59 187 GLY B C 1
ATOM 3298 O O . GLY B 1 167 ? 57.660 -50.478 -28.236 1.00 33.28 187 GLY B O 1
ATOM 3299 N N . TYR B 1 168 ? 56.575 -49.337 -26.629 1.00 37.15 188 TYR B N 1
ATOM 3300 C CA . TYR B 1 168 ? 56.483 -50.536 -25.794 1.00 32.33 188 TYR B CA 1
ATOM 3301 C C . TYR B 1 168 ? 55.595 -51.593 -26.440 1.00 29.37 188 TYR B C 1
ATOM 3302 O O . TYR B 1 168 ? 56.086 -52.702 -26.715 1.00 42.58 188 TYR B O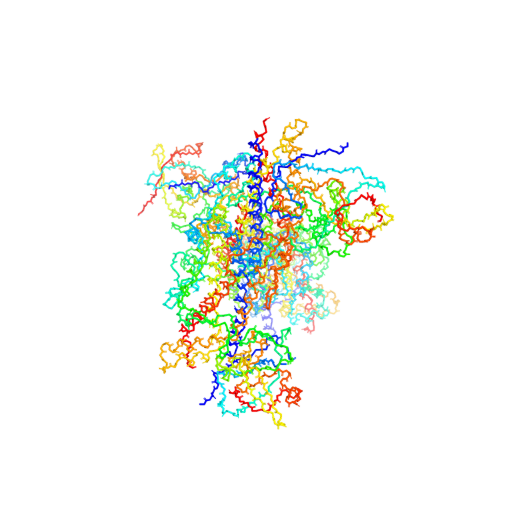 1
ATOM 3311 N N . PRO B 1 169 ? 54.322 -51.324 -26.759 1.00 36.10 189 PRO B N 1
ATOM 3312 C CA . PRO B 1 169 ? 53.540 -52.359 -27.459 1.00 40.81 189 PRO B CA 1
ATOM 3313 C C . PRO B 1 169 ? 54.079 -52.691 -28.841 1.00 40.42 189 PRO B C 1
ATOM 3314 O O . PRO B 1 169 ? 53.983 -53.848 -29.268 1.00 34.65 189 PRO B O 1
ATOM 3318 N N . ILE B 1 170 ? 54.668 -51.723 -29.552 1.00 34.40 190 ILE B N 1
ATOM 3319 C CA . ILE B 1 170 ? 55.294 -52.036 -30.836 1.00 27.89 190 ILE B CA 1
ATOM 3320 C C . ILE B 1 170 ? 56.401 -53.057 -30.631 1.00 30.49 190 ILE B C 1
ATOM 3321 O O . ILE B 1 170 ? 56.558 -53.999 -31.415 1.00 40.45 190 ILE B O 1
ATOM 3326 N N . ALA B 1 171 ? 57.189 -52.880 -29.574 1.00 37.77 191 ALA B N 1
ATOM 3327 C CA . ALA B 1 171 ? 58.291 -53.796 -29.308 1.00 43.57 191 ALA B CA 1
ATOM 3328 C C . ALA B 1 171 ? 57.792 -55.219 -29.049 1.00 39.93 191 ALA B C 1
ATOM 3329 O O . ALA B 1 171 ? 58.382 -56.194 -29.532 1.00 38.79 191 ALA B O 1
ATOM 3331 N N . LEU B 1 172 ? 56.710 -55.357 -28.289 1.00 40.96 192 LEU B N 1
ATOM 3332 C CA . LEU B 1 172 ? 56.163 -56.686 -28.032 1.00 42.04 192 LEU B CA 1
ATOM 3333 C C . LEU B 1 172 ? 55.651 -57.333 -29.311 1.00 42.43 192 LEU B C 1
ATOM 3334 O O . LEU B 1 172 ? 55.828 -58.541 -29.522 1.00 45.63 192 LEU B O 1
ATOM 3339 N N . ALA B 1 173 ? 55.001 -56.549 -30.175 1.00 40.28 193 ALA B N 1
ATOM 3340 C CA . ALA B 1 173 ? 54.537 -57.101 -31.439 1.00 34.88 193 ALA B CA 1
ATOM 3341 C C . ALA B 1 173 ? 55.710 -57.470 -32.335 1.00 41.92 193 ALA B C 1
ATOM 3342 O O . ALA B 1 173 ? 55.728 -58.559 -32.916 1.00 40.82 193 ALA B O 1
ATOM 3344 N N . LYS B 1 174 ? 56.721 -56.598 -32.420 1.00 43.90 194 LYS B N 1
ATOM 3345 C CA . LYS B 1 174 ? 57.906 -56.907 -33.216 1.00 31.66 194 LYS B CA 1
ATOM 3346 C C . LYS B 1 174 ? 58.611 -58.151 -32.698 1.00 37.87 194 LYS B C 1
ATOM 3347 O O . LYS B 1 174 ? 59.161 -58.933 -33.481 1.00 42.61 194 LYS B O 1
ATOM 3353 N N . PHE B 1 175 ? 58.643 -58.325 -31.378 1.00 47.21 195 PHE B N 1
ATOM 3354 C CA . PHE B 1 175 ? 59.315 -59.486 -30.808 1.00 43.29 195 PHE B CA 1
ATOM 3355 C C . PHE B 1 175 ? 58.642 -60.775 -31.274 1.00 44.28 195 PHE B C 1
ATOM 3356 O O . PHE B 1 175 ? 59.309 -61.690 -31.760 1.00 43.08 195 PHE B O 1
ATOM 3364 N N . ASP B 1 176 ? 57.309 -60.839 -31.188 1.00 42.29 196 ASP B N 1
ATOM 3365 C CA . ASP B 1 176 ? 56.591 -62.024 -31.655 1.00 48.40 196 ASP B CA 1
ATOM 3366 C C . ASP B 1 176 ? 56.698 -62.183 -33.166 1.00 55.19 196 ASP B C 1
ATOM 3367 O O . ASP B 1 176 ? 56.724 -63.311 -33.667 1.00 58.08 196 ASP B O 1
ATOM 3372 N N . TRP B 1 177 ? 56.756 -61.071 -33.906 1.00 48.59 197 TRP B N 1
ATOM 3373 C CA . TRP B 1 177 ? 56.806 -61.149 -35.363 1.00 35.69 197 TRP B CA 1
ATOM 3374 C C . TRP B 1 177 ? 58.164 -61.623 -35.854 1.00 46.51 197 TRP B C 1
ATOM 3375 O O . TRP B 1 177 ? 58.247 -62.355 -36.846 1.00 58.47 197 TRP B O 1
ATOM 3386 N N . LEU B 1 178 ? 59.236 -61.200 -35.198 1.00 47.05 198 LEU B N 1
ATOM 3387 C CA . LEU B 1 178 ? 60.596 -61.516 -35.617 1.00 45.69 198 LEU B CA 1
ATOM 3388 C C . LEU B 1 178 ? 61.311 -62.276 -34.507 1.00 52.12 198 LEU B C 1
ATOM 3389 O O . LEU B 1 178 ? 62.465 -62.001 -34.172 1.00 45.24 198 LEU B O 1
ATOM 3394 N N . HIS B 1 179 ? 60.594 -63.243 -33.927 1.00 57.19 199 HIS B N 1
ATOM 3395 C CA . HIS B 1 179 ? 61.042 -63.940 -32.724 1.00 57.87 199 HIS B CA 1
ATOM 3396 C C . HIS B 1 179 ? 62.472 -64.449 -32.863 1.00 51.30 199 HIS B C 1
ATOM 3397 O O . HIS B 1 179 ? 63.326 -64.162 -32.020 1.00 45.39 199 HIS B O 1
ATOM 3404 N N . ASP B 1 180 ? 62.755 -65.186 -33.938 1.00 43.68 200 ASP B N 1
ATOM 3405 C CA . ASP B 1 180 ? 64.069 -65.810 -34.081 1.00 54.54 200 ASP B CA 1
ATOM 3406 C C . ASP B 1 180 ? 65.183 -64.772 -34.143 1.00 55.70 200 ASP B C 1
ATOM 3407 O O . ASP B 1 180 ? 66.259 -64.972 -33.567 1.00 49.70 200 ASP B O 1
ATOM 3412 N N . ASN B 1 181 ? 64.937 -63.650 -34.825 1.00 52.28 201 ASN B N 1
ATOM 3413 C CA . ASN B 1 181 ? 65.951 -62.609 -34.957 1.00 45.72 201 ASN B CA 1
ATOM 3414 C C . ASN B 1 181 ? 66.400 -62.097 -33.594 1.00 48.36 201 ASN B C 1
ATOM 3415 O O . ASN B 1 181 ? 67.601 -62.005 -33.317 1.00 58.12 201 ASN B O 1
ATOM 3420 N N . PHE B 1 182 ? 65.442 -61.752 -32.731 1.00 39.52 202 PHE B N 1
ATOM 3421 C CA . PHE B 1 182 ? 65.794 -61.157 -31.450 1.00 40.48 202 PHE B CA 1
ATOM 3422 C C . PHE B 1 182 ? 66.382 -62.193 -30.505 1.00 51.94 202 PHE B C 1
ATOM 3423 O O . PHE B 1 182 ? 67.343 -61.904 -29.784 1.00 53.94 202 PHE B O 1
ATOM 3431 N N . CYS B 1 183 ? 65.832 -63.409 -30.503 1.00 63.19 203 CYS B N 1
ATOM 3432 C CA . CYS B 1 183 ? 66.349 -64.444 -29.610 1.00 50.65 203 CYS B CA 1
ATOM 3433 C C . CYS B 1 183 ? 67.772 -64.845 -29.980 1.00 55.77 203 CYS B C 1
ATOM 3434 O O . CYS B 1 183 ? 68.567 -65.194 -29.098 1.00 61.34 203 CYS B O 1
ATOM 3437 N N . HIS B 1 184 ? 68.117 -64.791 -31.266 1.00 45.01 204 HIS B N 1
ATOM 3438 C CA . HIS B 1 184 ? 69.502 -65.011 -31.667 1.00 55.78 204 HIS B CA 1
ATOM 3439 C C . HIS B 1 184 ? 70.455 -64.019 -31.010 1.00 54.92 204 HIS B C 1
ATOM 3440 O O . HIS B 1 184 ? 71.624 -64.343 -30.775 1.00 56.30 204 HIS B O 1
ATOM 3447 N N . ILE B 1 185 ? 69.994 -62.805 -30.734 1.00 50.31 205 ILE B N 1
ATOM 3448 C CA . ILE B 1 185 ? 70.812 -61.867 -29.976 1.00 45.76 205 ILE B CA 1
ATOM 3449 C C . ILE B 1 185 ? 70.714 -62.155 -28.483 1.00 48.54 205 ILE B C 1
ATOM 3450 O O . ILE B 1 185 ? 71.730 -62.224 -27.778 1.00 52.97 205 ILE B O 1
ATOM 3455 N N . LEU B 1 186 ? 69.488 -62.341 -27.983 1.00 39.45 206 LEU B N 1
ATOM 3456 C CA . LEU B 1 186 ? 69.261 -62.419 -26.543 1.00 47.02 206 LEU B CA 1
ATOM 3457 C C . LEU B 1 186 ? 69.907 -63.658 -25.923 1.00 52.04 206 LEU B C 1
ATOM 3458 O O . LEU B 1 186 ? 70.346 -63.610 -24.769 1.00 47.19 206 LEU B O 1
ATOM 3463 N N . THR B 1 187 ? 69.982 -64.763 -26.659 1.00 47.32 207 THR B N 1
ATOM 3464 C CA . THR B 1 187 ? 70.545 -65.999 -26.134 1.00 50.62 207 THR B CA 1
ATOM 3465 C C . THR B 1 187 ? 72.032 -66.149 -26.445 1.00 56.75 207 THR B C 1
ATOM 3466 O O . THR B 1 187 ? 72.605 -67.210 -26.180 1.00 63.10 207 THR B O 1
ATOM 3470 N N . ASN B 1 188 ? 72.659 -65.120 -27.008 1.00 53.94 208 ASN B N 1
ATOM 3471 C CA . ASN B 1 188 ? 74.079 -65.160 -27.341 1.00 54.89 208 ASN B CA 1
ATOM 3472 C C . ASN B 1 188 ? 74.877 -64.901 -26.065 1.00 55.46 208 ASN B C 1
ATOM 3473 O O . ASN B 1 188 ? 74.896 -63.777 -25.553 1.00 58.78 208 ASN B O 1
ATOM 3478 N N . THR B 1 189 ? 75.529 -65.943 -25.539 1.00 63.29 209 THR B N 1
ATOM 3479 C CA . THR B 1 189 ? 76.252 -65.847 -24.285 1.00 58.13 209 THR B CA 1
ATOM 3480 C C . THR B 1 189 ? 77.608 -65.168 -24.436 1.00 56.95 209 THR B C 1
ATOM 3481 O O . THR B 1 189 ? 78.302 -64.965 -23.432 1.00 56.83 209 THR B O 1
ATOM 3485 N N . THR B 1 190 ? 77.989 -64.820 -25.658 1.00 58.33 210 THR B N 1
ATOM 3486 C CA . THR B 1 190 ? 79.185 -64.025 -25.953 1.00 59.37 210 THR B CA 1
ATOM 3487 C C . THR B 1 190 ? 79.001 -62.542 -25.633 1.00 57.52 210 THR B C 1
ATOM 3488 O O . THR B 1 190 ? 79.987 -61.868 -25.290 1.00 57.55 210 THR B O 1
ATOM 3492 N N . LEU B 1 191 ? 77.764 -62.050 -25.634 1.00 51.60 211 LEU B N 1
ATOM 3493 C CA . LEU B 1 191 ? 77.474 -60.624 -25.534 1.00 49.28 211 LEU B CA 1
ATOM 3494 C C . LEU B 1 191 ? 77.181 -60.197 -24.105 1.00 48.93 211 LEU B C 1
ATOM 3495 O O . LEU B 1 191 ? 76.459 -60.880 -23.377 1.00 53.59 211 LEU B O 1
ATOM 3500 N N . SER B 1 192 ? 77.703 -59.036 -23.726 1.00 47.19 212 SER B N 1
ATOM 3501 C CA . SER B 1 192 ? 77.268 -58.425 -22.485 1.00 50.02 212 SER B CA 1
ATOM 3502 C C . SER B 1 192 ? 75.838 -57.917 -22.635 1.00 49.31 212 SER B C 1
ATOM 3503 O O . SER B 1 192 ? 75.290 -57.829 -23.742 1.00 45.82 212 SER B O 1
ATOM 3506 N N . LYS B 1 193 ? 75.214 -57.629 -21.492 1.00 44.23 213 LYS B N 1
ATOM 3507 C CA . LYS B 1 193 ? 73.925 -56.954 -21.504 1.00 49.22 213 LYS B CA 1
ATOM 3508 C C . LYS B 1 193 ? 73.991 -55.694 -22.364 1.00 56.19 213 LYS B C 1
ATOM 3509 O O . LYS B 1 193 ? 73.046 -55.374 -23.097 1.00 50.69 213 LYS B O 1
ATOM 3515 N N . SER B 1 194 ? 75.106 -54.958 -22.267 1.00 55.66 214 SER B N 1
ATOM 3516 C CA . SER B 1 194 ? 75.270 -53.718 -23.015 1.00 54.31 214 SER B CA 1
ATOM 3517 C C . SER B 1 194 ? 75.386 -53.980 -24.512 1.00 47.35 214 SER B C 1
ATOM 3518 O O . SER B 1 194 ? 74.780 -53.261 -25.315 1.00 47.39 214 SER B O 1
ATOM 3521 N N . GLN B 1 195 ? 76.156 -55.003 -24.912 1.00 42.93 215 GLN B N 1
ATOM 3522 C CA . GLN B 1 195 ? 76.268 -55.319 -26.339 1.00 51.22 215 GLN B CA 1
ATOM 3523 C C . GLN B 1 195 ? 74.963 -55.846 -26.916 1.00 51.63 215 GLN B C 1
ATOM 3524 O O . GLN B 1 195 ? 74.676 -55.625 -28.096 1.00 53.88 215 GLN B O 1
ATOM 3530 N N . LYS B 1 196 ? 74.172 -56.558 -26.113 1.00 51.03 216 LYS B N 1
ATOM 3531 C CA . LYS B 1 196 ? 72.867 -57.009 -26.583 1.00 52.32 216 LYS B CA 1
ATOM 3532 C C . LYS B 1 196 ? 71.954 -55.820 -26.841 1.00 40.32 216 LYS B C 1
ATOM 3533 O O . LYS B 1 196 ? 71.214 -55.793 -27.829 1.00 40.48 216 LYS B O 1
ATOM 3539 N N . LEU B 1 197 ? 71.986 -54.825 -25.951 1.00 37.81 217 LEU B N 1
ATOM 3540 C CA . LEU B 1 197 ? 71.198 -53.619 -26.176 1.00 46.30 217 LEU B CA 1
ATOM 3541 C C . LEU B 1 197 ? 71.590 -52.950 -27.486 1.00 39.35 217 LEU B C 1
ATOM 3542 O O . LEU B 1 197 ? 70.723 -52.574 -28.282 1.00 40.65 217 LEU B O 1
ATOM 3547 N N . ALA B 1 198 ? 72.896 -52.801 -27.727 1.00 38.06 218 ALA B N 1
ATOM 3548 C CA . ALA B 1 198 ? 73.362 -52.178 -28.964 1.00 42.95 218 ALA B CA 1
ATOM 3549 C C . ALA B 1 198 ? 72.875 -52.949 -30.176 1.00 46.37 218 ALA B C 1
ATOM 3550 O O . ALA B 1 198 ? 72.378 -52.358 -31.144 1.00 37.00 218 ALA B O 1
ATOM 3552 N N . ASN B 1 199 ? 73.035 -54.278 -30.148 1.00 37.98 219 ASN B N 1
ATOM 3553 C CA . ASN B 1 199 ? 72.634 -55.094 -31.288 1.00 38.95 219 ASN B CA 1
ATOM 3554 C C . ASN B 1 199 ? 71.120 -55.103 -31.472 1.00 31.66 219 ASN B C 1
ATOM 3555 O O . ASN B 1 199 ? 70.633 -55.182 -32.606 1.00 39.91 219 ASN B O 1
ATOM 3560 N N . ILE B 1 200 ? 70.363 -55.048 -30.375 1.00 34.36 220 ILE B N 1
ATOM 3561 C CA . ILE B 1 200 ? 68.908 -54.981 -30.482 1.00 29.49 220 ILE B CA 1
ATOM 3562 C C . ILE B 1 200 ? 68.492 -53.663 -31.121 1.00 38.29 220 ILE B C 1
ATOM 3563 O O . ILE B 1 200 ? 67.666 -53.634 -32.042 1.00 35.38 220 ILE B O 1
ATOM 3568 N N . ILE B 1 201 ? 69.068 -52.554 -30.643 1.00 34.55 221 ILE B N 1
ATOM 3569 C CA . ILE B 1 201 ? 68.777 -51.251 -31.235 1.00 35.42 221 ILE B CA 1
ATOM 3570 C C . ILE B 1 201 ? 69.093 -51.274 -32.724 1.00 37.85 221 ILE B C 1
ATOM 3571 O O . ILE B 1 201 ? 68.330 -50.756 -33.553 1.00 38.95 221 ILE B O 1
ATOM 3576 N N . GLN B 1 202 ? 70.209 -51.902 -33.093 1.00 38.79 222 GLN B N 1
ATOM 3577 C CA . GLN B 1 202 ? 70.587 -51.915 -34.498 1.00 43.16 222 GLN B CA 1
ATOM 3578 C C . GLN B 1 202 ? 69.581 -52.721 -35.316 1.00 48.34 222 GLN B C 1
ATOM 3579 O O . GLN B 1 202 ? 69.206 -52.321 -36.426 1.00 42.65 222 GLN B O 1
ATOM 3585 N N . GLN B 1 203 ? 69.140 -53.869 -34.786 1.00 41.79 223 GLN B N 1
ATOM 3586 C CA . GLN B 1 203 ? 68.084 -54.647 -35.435 1.00 46.19 223 GLN B CA 1
ATOM 3587 C C . GLN B 1 203 ? 66.779 -53.864 -35.533 1.00 41.30 223 GLN B C 1
ATOM 3588 O O . GLN B 1 203 ? 66.024 -54.032 -36.498 1.00 43.62 223 GLN B O 1
ATOM 3594 N N . LEU B 1 204 ? 66.496 -53.008 -34.559 1.00 31.54 224 LEU B N 1
ATOM 3595 C CA . LEU B 1 204 ? 65.269 -52.223 -34.568 1.00 28.51 224 LEU B CA 1
ATOM 3596 C C . LEU B 1 204 ? 65.338 -51.005 -35.483 1.00 29.41 224 LEU B C 1
ATOM 3597 O O . LEU B 1 204 ? 64.304 -50.370 -35.719 1.00 35.02 224 LEU B O 1
ATOM 3602 N N . THR B 1 205 ? 66.517 -50.643 -35.969 1.00 30.34 225 THR B N 1
ATOM 3603 C CA . THR B 1 205 ? 66.695 -49.380 -36.669 1.00 37.90 225 THR B CA 1
ATOM 3604 C C . THR B 1 205 ? 66.574 -49.614 -38.168 1.00 30.58 225 THR B C 1
ATOM 3605 O O . THR B 1 205 ? 67.301 -50.435 -38.736 1.00 34.67 225 THR B O 1
ATOM 3609 N N . ASP B 1 206 ? 65.666 -48.877 -38.806 1.00 28.27 226 ASP B N 1
ATOM 3610 C CA . ASP B 1 206 ? 65.511 -48.924 -40.259 1.00 27.58 226 ASP B CA 1
ATOM 3611 C C . ASP B 1 206 ? 65.540 -47.482 -40.734 1.00 25.65 226 ASP B C 1
ATOM 3612 O O . ASP B 1 206 ? 64.512 -46.793 -40.700 1.00 23.07 226 ASP B O 1
ATOM 3617 N N . HIS B 1 207 ? 66.724 -47.028 -41.148 1.00 26.76 227 HIS B N 1
ATOM 3618 C CA . HIS B 1 207 ? 66.875 -45.607 -41.441 1.00 28.40 227 HIS B CA 1
ATOM 3619 C C . HIS B 1 207 ? 66.071 -45.220 -42.673 1.00 25.42 227 HIS B C 1
ATOM 3620 O O . HIS B 1 207 ? 65.616 -44.077 -42.769 1.00 25.40 227 HIS B O 1
ATOM 3627 N N . LYS B 1 208 ? 65.855 -46.147 -43.611 1.00 29.40 228 LYS B N 1
ATOM 3628 C CA . LYS B 1 208 ? 65.043 -45.762 -44.760 1.00 28.85 228 LYS B CA 1
ATOM 3629 C C . LYS B 1 208 ? 63.645 -45.360 -44.317 1.00 29.23 228 LYS B C 1
ATOM 3630 O O . LYS B 1 208 ? 63.085 -44.379 -44.821 1.00 26.92 228 LYS B O 1
ATOM 3636 N N . GLN B 1 209 ? 63.077 -46.090 -43.348 1.00 27.50 229 GLN B N 1
ATOM 3637 C CA . GLN B 1 209 ? 61.791 -45.711 -42.768 1.00 28.00 229 GLN B CA 1
ATOM 3638 C C . GLN B 1 209 ? 61.886 -44.407 -41.982 1.00 25.90 229 GLN B C 1
ATOM 3639 O O . GLN B 1 209 ? 60.928 -43.620 -41.956 1.00 27.91 229 GLN B O 1
ATOM 3645 N N . GLU B 1 210 ? 63.021 -44.181 -41.308 1.00 24.01 230 GLU B N 1
ATOM 3646 C CA . GLU B 1 210 ? 63.223 -42.912 -40.611 1.00 21.43 230 GLU B CA 1
ATOM 3647 C C . GLU B 1 210 ? 63.201 -41.729 -41.579 1.00 23.93 230 GLU B C 1
ATOM 3648 O O . GLU B 1 210 ? 62.566 -40.699 -41.297 1.00 23.92 230 GLU B O 1
ATOM 3654 N N . VAL B 1 211 ? 63.883 -41.868 -42.720 1.00 25.95 231 VAL B N 1
ATOM 3655 C CA . VAL B 1 211 ? 63.909 -40.799 -43.722 1.00 25.28 231 VAL B CA 1
ATOM 3656 C C . VAL B 1 211 ? 62.506 -40.547 -44.259 1.00 26.21 231 VAL B C 1
ATOM 3657 O O . VAL B 1 211 ? 62.104 -39.399 -44.502 1.00 22.08 231 VAL B O 1
ATOM 3661 N N . ASN B 1 212 ? 61.735 -41.613 -44.451 1.00 29.11 232 ASN B N 1
ATOM 3662 C CA . ASN B 1 212 ? 60.362 -41.438 -44.905 1.00 26.87 232 ASN B CA 1
ATOM 3663 C C . ASN B 1 212 ? 59.569 -40.582 -43.934 1.00 24.85 232 ASN B C 1
ATOM 3664 O O . ASN B 1 212 ? 58.870 -39.641 -44.340 1.00 25.67 232 ASN B O 1
ATOM 3669 N N . VAL B 1 213 ? 59.686 -40.875 -42.632 1.00 22.79 233 VAL B N 1
ATOM 3670 C CA . VAL B 1 213 ? 59.003 -40.070 -41.627 1.00 25.23 233 VAL B CA 1
ATOM 3671 C C . VAL B 1 213 ? 59.512 -38.631 -41.639 1.00 21.09 233 VAL B C 1
ATOM 3672 O O . VAL B 1 213 ? 58.728 -37.674 -41.645 1.00 22.40 233 VAL B O 1
ATOM 3676 N N . LEU B 1 214 ? 60.830 -38.450 -41.593 1.00 21.49 234 LEU B N 1
ATOM 3677 C CA . LEU B 1 214 ? 61.345 -37.101 -41.395 1.00 21.47 234 LEU B CA 1
ATOM 3678 C C . LEU B 1 214 ? 61.142 -36.235 -42.630 1.00 23.27 234 LEU B C 1
ATOM 3679 O O . LEU B 1 214 ? 60.895 -35.026 -42.505 1.00 23.34 234 LEU B O 1
ATOM 3684 N N . SER B 1 215 ? 61.204 -36.841 -43.820 1.00 23.19 235 SER B N 1
ATOM 3685 C CA . SER B 1 215 ? 60.846 -36.121 -45.034 1.00 26.33 235 SER B CA 1
ATOM 3686 C C . SER B 1 215 ? 59.428 -35.568 -44.945 1.00 25.69 235 SER B C 1
ATOM 3687 O O . SER B 1 215 ? 59.179 -34.400 -45.289 1.00 26.30 235 SER B O 1
ATOM 3690 N N . ARG B 1 216 ? 58.491 -36.390 -44.469 1.00 23.46 236 ARG B N 1
ATOM 3691 C CA . ARG B 1 216 ? 57.100 -35.978 -44.346 1.00 22.63 236 ARG B CA 1
ATOM 3692 C C . ARG B 1 216 ? 56.930 -34.929 -43.260 1.00 28.09 236 ARG B C 1
ATOM 3693 O O . ARG B 1 216 ? 56.162 -33.975 -43.431 1.00 23.97 236 ARG B O 1
ATOM 3701 N N . VAL B 1 217 ? 57.642 -35.083 -42.138 1.00 22.66 237 VAL B N 1
ATOM 3702 C CA . VAL B 1 217 ? 57.589 -34.071 -41.079 1.00 19.81 237 VAL B CA 1
ATOM 3703 C C . VAL B 1 217 ? 58.057 -32.715 -41.599 1.00 23.36 237 VAL B C 1
ATOM 3704 O O . VAL B 1 217 ? 57.435 -31.680 -41.338 1.00 23.54 237 VAL B O 1
ATOM 3708 N N . GLU B 1 218 ? 59.158 -32.699 -42.338 1.00 25.73 238 GLU B N 1
ATOM 3709 C CA . GLU B 1 218 ? 59.645 -31.443 -42.890 1.00 29.22 238 GLU B CA 1
ATOM 3710 C C . GLU B 1 218 ? 58.607 -30.833 -43.821 1.00 33.32 238 GLU B C 1
ATOM 3711 O O . GLU B 1 218 ? 58.336 -29.621 -43.774 1.00 28.32 238 GLU B O 1
ATOM 3717 N N . GLN B 1 219 ? 57.995 -31.672 -44.653 1.00 33.22 239 GLN B N 1
ATOM 3718 C CA . GLN B 1 219 ? 56.955 -31.223 -45.565 1.00 33.97 239 GLN B CA 1
ATOM 3719 C C . GLN B 1 219 ? 55.756 -30.665 -44.803 1.00 34.67 239 GLN B C 1
ATOM 3720 O O . GLN B 1 219 ? 55.244 -29.588 -45.130 1.00 30.05 239 GLN B O 1
ATOM 3726 N N . LYS B 1 220 ? 55.301 -31.378 -43.768 1.00 26.79 240 LYS B N 1
ATOM 3727 C CA . LYS B 1 220 ? 54.162 -30.898 -42.985 1.00 24.90 240 LYS B CA 1
ATOM 3728 C C . LYS B 1 220 ? 54.463 -29.578 -42.298 1.00 27.27 240 LYS B C 1
ATOM 3729 O O . LYS B 1 220 ? 53.639 -28.657 -42.310 1.00 31.46 240 LYS B O 1
ATOM 3735 N N . SER B 1 221 ? 55.634 -29.460 -41.752 1.00 23.72 241 SER B N 1
ATOM 3736 C CA . SER B 1 221 ? 55.961 -28.263 -41.071 1.00 25.41 241 SER B CA 1
ATOM 3737 C C . SER B 1 221 ? 56.000 -27.054 -42.011 1.00 34.82 241 SER B C 1
ATOM 3738 O O . SER B 1 221 ? 55.636 -26.001 -41.654 1.00 26.72 241 SER B O 1
ATOM 3741 N N . LYS B 1 222 ? 56.515 -27.261 -43.201 1.00 32.55 242 LYS B N 1
ATOM 3742 C CA . LYS B 1 222 ? 56.479 -26.216 -44.186 1.00 36.69 242 LYS B CA 1
ATOM 3743 C C . LYS B 1 222 ? 55.061 -25.885 -44.672 1.00 32.92 242 LYS B C 1
ATOM 3744 O O . LYS B 1 222 ? 54.668 -24.799 -44.614 1.00 36.87 242 LYS B O 1
ATOM 3750 N N . SER B 1 223 ? 54.292 -26.859 -45.045 1.00 28.56 243 SER B N 1
ATOM 3751 C CA . SER B 1 223 ? 52.970 -26.604 -45.492 1.00 37.55 243 SER B CA 1
ATOM 3752 C C . SER B 1 223 ? 52.047 -26.040 -44.456 1.00 38.57 243 SER B C 1
ATOM 3753 O O . SER B 1 223 ? 51.286 -25.197 -44.733 1.00 34.79 243 SER B O 1
ATOM 3756 N N . LEU B 1 224 ? 52.125 -26.545 -43.253 1.00 28.98 244 LEU B N 1
ATOM 3757 C CA . LEU B 1 224 ? 51.203 -26.103 -42.209 1.00 23.68 244 LEU B CA 1
ATOM 3758 C C . LEU B 1 224 ? 51.592 -24.775 -41.565 1.00 29.50 244 LEU B C 1
ATOM 3759 O O . LEU B 1 224 ? 50.831 -24.272 -40.735 1.00 25.15 244 LEU B O 1
ATOM 3764 N N . SER B 1 225 ? 52.767 -24.235 -41.861 1.00 25.85 245 SER B N 1
ATOM 3765 C CA . SER B 1 225 ? 53.189 -22.946 -41.322 1.00 26.34 245 SER B CA 1
ATOM 3766 C C . SER B 1 225 ? 52.992 -21.804 -42.326 1.00 34.13 245 SER B C 1
ATOM 3767 O O . SER B 1 225 ? 53.578 -20.727 -42.167 1.00 31.63 245 SER B O 1
ATOM 3770 N N . HIS B 1 226 ? 52.172 -22.033 -43.358 1.00 30.46 246 HIS B N 1
ATOM 3771 C CA . HIS B 1 226 ? 51.855 -21.005 -44.340 1.00 38.71 246 HIS B CA 1
ATOM 3772 C C . HIS B 1 226 ? 51.208 -19.781 -43.703 1.00 38.51 246 HIS B C 1
ATOM 3773 O O . HIS B 1 226 ? 50.268 -19.898 -42.909 1.00 37.49 246 HIS B O 1
ATOM 3780 N N . LEU B 1 227 ? 51.674 -18.603 -44.107 1.00 33.83 247 LEU B N 1
ATOM 3781 C CA . LEU B 1 227 ? 51.120 -17.337 -43.640 1.00 33.67 247 LEU B CA 1
ATOM 3782 C C . LEU B 1 227 ? 50.059 -16.811 -44.609 1.00 38.23 247 LEU B C 1
ATOM 3783 O O . LEU B 1 227 ? 50.251 -16.822 -45.830 1.00 32.14 247 LEU B O 1
ATOM 3788 N N . PHE B 1 228 ? 48.985 -16.358 -44.039 1.00 36.97 248 PHE B N 1
ATOM 3789 C CA . PHE B 1 228 ? 47.889 -15.796 -44.746 1.00 37.95 248 PHE B CA 1
ATOM 3790 C C . PHE B 1 228 ? 47.872 -14.286 -44.581 1.00 43.22 248 PHE B C 1
ATOM 3791 O O . PHE B 1 228 ? 48.646 -13.758 -43.882 1.00 44.54 248 PHE B O 1
ATOM 3799 N N . ARG B 1 229 ? 46.955 -13.590 -45.214 1.00 45.75 249 ARG B N 1
ATOM 3800 C CA . ARG B 1 229 ? 47.016 -12.145 -45.203 1.00 49.78 249 ARG B CA 1
ATOM 3801 C C . ARG B 1 229 ? 46.910 -11.535 -43.840 1.00 52.71 249 ARG B C 1
ATOM 3802 O O . ARG B 1 229 ? 46.020 -11.853 -43.135 1.00 55.77 249 ARG B O 1
ATOM 3810 N N . ASN B 1 230 ? 47.869 -10.693 -43.539 1.00 44.40 250 ASN B N 1
ATOM 3811 C CA . ASN B 1 230 ? 48.069 -9.971 -42.310 1.00 45.44 250 ASN B CA 1
ATOM 3812 C C . ASN B 1 230 ? 48.481 -10.808 -41.107 1.00 38.39 250 ASN B C 1
ATOM 3813 O O . ASN B 1 230 ? 48.501 -10.295 -40.075 1.00 33.89 250 ASN B O 1
ATOM 3818 N N . ASP B 1 231 ? 48.823 -12.062 -41.269 1.00 41.47 251 ASP B N 1
ATOM 3819 C CA . ASP B 1 231 ? 49.237 -12.910 -40.143 1.00 35.18 251 ASP B CA 1
ATOM 3820 C C . ASP B 1 231 ? 50.582 -12.439 -39.589 1.00 36.74 251 ASP B C 1
ATOM 3821 O O . ASP B 1 231 ? 51.455 -11.992 -40.332 1.00 50.84 251 ASP B O 1
ATOM 3826 N N . ILE B 1 232 ? 50.757 -12.576 -38.286 1.00 42.10 252 ILE B N 1
ATOM 3827 C CA . ILE B 1 232 ? 52.072 -12.360 -37.658 1.00 44.33 252 ILE B CA 1
ATOM 3828 C C . ILE B 1 232 ? 52.975 -13.561 -37.943 1.00 52.50 252 ILE B C 1
ATOM 3829 O O . ILE B 1 232 ? 52.523 -14.714 -37.819 1.00 46.77 252 ILE B O 1
ATOM 3834 N N . PRO B 1 233 ? 54.230 -13.357 -38.361 1.00 54.35 253 PRO B N 1
ATOM 3835 C CA . PRO B 1 233 ? 55.101 -14.499 -38.691 1.00 45.50 253 PRO B CA 1
ATOM 3836 C C . PRO B 1 233 ? 55.376 -15.394 -37.488 1.00 36.16 253 PRO B C 1
ATOM 3837 O O . PRO B 1 233 ? 55.309 -14.977 -36.329 1.00 34.00 253 PRO B O 1
ATOM 3841 N N . TYR B 1 234 ? 55.715 -16.646 -37.786 1.00 36.93 254 TYR B N 1
ATOM 3842 C CA . TYR B 1 234 ? 56.191 -17.543 -36.748 1.00 32.37 254 TYR B CA 1
ATOM 3843 C C . TYR B 1 234 ? 57.587 -17.104 -36.312 1.00 38.32 254 TYR B C 1
ATOM 3844 O O . TYR B 1 234 ? 58.320 -16.489 -37.092 1.00 37.61 254 TYR B O 1
ATOM 3853 N N . PRO B 1 235 ? 57.980 -17.414 -35.080 1.00 31.89 255 PRO B N 1
ATOM 3854 C CA . PRO B 1 235 ? 59.343 -17.111 -34.660 1.00 33.96 255 PRO B CA 1
ATOM 3855 C C . PRO B 1 235 ? 60.339 -17.826 -35.543 1.00 35.99 255 PRO B C 1
ATOM 3856 O O . PRO B 1 235 ? 60.032 -18.880 -36.138 1.00 28.56 255 PRO B O 1
ATOM 3860 N N . PRO B 1 236 ? 61.543 -17.282 -35.686 1.00 38.62 256 PRO B N 1
ATOM 3861 C CA . PRO B 1 236 ? 62.559 -17.957 -36.493 1.00 38.24 256 PRO B CA 1
ATOM 3862 C C . PRO B 1 236 ? 62.844 -19.354 -35.952 1.00 30.41 256 PRO B C 1
ATOM 3863 O O . PRO B 1 236 ? 62.739 -19.612 -34.753 1.00 34.96 256 PRO B O 1
ATOM 3867 N N . HIS B 1 237 ? 63.176 -20.258 -36.870 1.00 39.38 257 HIS B N 1
ATOM 3868 C CA . HIS B 1 237 ? 63.591 -21.626 -36.586 1.00 38.42 257 HIS B CA 1
ATOM 3869 C C . HIS B 1 237 ? 62.447 -22.511 -36.114 1.00 31.38 257 HIS B C 1
ATOM 3870 O O . HIS B 1 237 ? 62.705 -23.615 -35.620 1.00 30.82 257 HIS B O 1
ATOM 3877 N N . THR B 1 238 ? 61.196 -22.052 -36.230 1.00 30.72 258 THR B N 1
ATOM 3878 C CA . THR B 1 238 ? 60.057 -22.873 -35.822 1.00 26.86 258 THR B CA 1
ATOM 3879 C C . THR B 1 238 ? 60.063 -24.205 -36.550 1.00 24.95 258 THR B C 1
ATOM 3880 O O . THR B 1 238 ? 59.946 -25.266 -35.925 1.00 23.05 258 THR B O 1
ATOM 3884 N N . GLN B 1 239 ? 60.207 -24.168 -37.877 1.00 26.18 259 GLN B N 1
ATOM 3885 C CA . GLN B 1 239 ? 60.217 -25.400 -38.655 1.00 26.31 259 GLN B CA 1
ATOM 3886 C C . GLN B 1 239 ? 61.432 -26.249 -38.323 1.00 25.77 259 GLN B C 1
ATOM 3887 O O . GLN B 1 239 ? 61.331 -27.478 -38.226 1.00 24.76 259 GLN B O 1
ATOM 3893 N N . ASP B 1 240 ? 62.591 -25.611 -38.139 1.00 22.52 260 ASP B N 1
ATOM 3894 C CA . ASP B 1 240 ? 63.788 -26.359 -37.775 1.00 27.94 260 ASP B CA 1
ATOM 3895 C C . ASP B 1 240 ? 63.571 -27.126 -36.481 1.00 30.11 260 ASP B C 1
ATOM 3896 O O . ASP B 1 240 ? 64.046 -28.261 -36.337 1.00 28.17 260 ASP B O 1
ATOM 3901 N N . ARG B 1 241 ? 62.908 -26.497 -35.505 1.00 24.57 261 ARG B N 1
ATOM 3902 C CA . ARG B 1 241 ? 62.764 -27.144 -34.200 1.00 28.60 261 ARG B CA 1
ATOM 3903 C C . ARG B 1 241 ? 61.716 -28.244 -34.232 1.00 28.63 261 ARG B C 1
ATOM 3904 O O . ARG B 1 241 ? 61.819 -29.208 -33.467 1.00 23.40 261 ARG B O 1
ATOM 3912 N N . ILE B 1 242 ? 60.702 -28.119 -35.094 1.00 26.47 262 ILE B N 1
ATOM 3913 C CA . ILE B 1 242 ? 59.762 -29.224 -35.298 1.00 23.72 262 ILE B CA 1
ATOM 3914 C C . ILE B 1 242 ? 60.500 -30.448 -35.819 1.00 22.51 262 ILE B C 1
ATOM 3915 O O . ILE B 1 242 ? 60.316 -31.566 -35.319 1.00 23.01 262 ILE B O 1
ATOM 3920 N N . LEU B 1 243 ? 61.330 -30.267 -36.850 1.00 25.12 263 LEU B N 1
ATOM 3921 C CA . LEU B 1 243 ? 62.107 -31.395 -37.357 1.00 24.69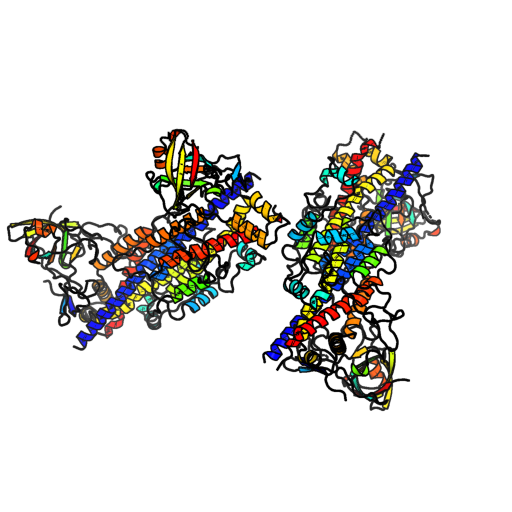 263 LEU B CA 1
ATOM 3922 C C . LEU B 1 243 ? 63.033 -31.960 -36.279 1.00 27.70 263 LEU B C 1
ATOM 3923 O O . LEU B 1 243 ? 63.115 -33.182 -36.091 1.00 22.71 263 LEU B O 1
ATOM 3928 N N . ARG B 1 244 ? 63.729 -31.080 -35.544 1.00 22.12 264 ARG B N 1
ATOM 3929 C CA . ARG B 1 244 ? 64.671 -31.560 -34.545 1.00 25.31 264 ARG B CA 1
ATOM 3930 C C . ARG B 1 244 ? 63.974 -32.412 -33.498 1.00 22.38 264 ARG B C 1
ATOM 3931 O O . ARG B 1 244 ? 64.539 -33.410 -33.036 1.00 23.73 264 ARG B O 1
ATOM 3939 N N . LEU B 1 245 ? 62.750 -32.031 -33.102 1.00 19.07 265 LEU B N 1
ATOM 3940 C CA . LEU B 1 245 ? 62.024 -32.812 -32.103 1.00 26.52 265 LEU B CA 1
ATOM 3941 C C . LEU B 1 245 ? 61.891 -34.263 -32.540 1.00 29.07 265 LEU B C 1
ATOM 3942 O O . LEU B 1 245 ? 62.147 -35.188 -31.755 1.00 21.64 265 LEU B O 1
ATOM 3947 N N . PHE B 1 246 ? 61.530 -34.484 -33.812 1.00 25.09 266 PHE B N 1
ATOM 3948 C CA . PHE B 1 246 ? 61.367 -35.855 -34.286 1.00 20.80 266 PHE B CA 1
ATOM 3949 C C . PHE B 1 246 ? 62.712 -36.533 -34.473 1.00 22.68 266 PHE B C 1
ATOM 3950 O O . PHE B 1 246 ? 62.897 -37.705 -34.101 1.00 23.71 266 PHE B O 1
ATOM 3958 N N . GLN B 1 247 ? 63.655 -35.819 -35.074 1.00 21.08 267 GLN B N 1
ATOM 3959 C CA . GLN B 1 247 ? 64.897 -36.428 -35.517 1.00 21.66 267 GLN B CA 1
ATOM 3960 C C . GLN B 1 247 ? 65.838 -36.709 -34.345 1.00 23.31 267 GLN B C 1
ATOM 3961 O O . GLN B 1 247 ? 66.528 -37.738 -34.332 1.00 26.12 267 GLN B O 1
ATOM 3967 N N . ALA B 1 248 ? 65.888 -35.804 -33.368 1.00 25.41 268 ALA B N 1
ATOM 3968 C CA . ALA B 1 248 ? 66.842 -35.930 -32.274 1.00 24.94 268 ALA B CA 1
ATOM 3969 C C . ALA B 1 248 ? 66.243 -36.559 -31.029 1.00 27.84 268 ALA B C 1
ATOM 3970 O O . ALA B 1 248 ? 67.011 -37.025 -30.180 1.00 28.98 268 ALA B O 1
ATOM 3972 N N . TYR B 1 249 ? 64.909 -36.609 -30.911 1.00 25.12 269 TYR B N 1
ATOM 3973 C CA . TYR B 1 249 ? 64.245 -37.127 -29.709 1.00 30.93 269 TYR B CA 1
ATOM 3974 C C . TYR B 1 249 ? 63.204 -38.212 -29.997 1.00 33.96 269 TYR B C 1
ATOM 3975 O O . TYR B 1 249 ? 63.364 -39.348 -29.539 1.00 32.35 269 TYR B O 1
ATOM 3984 N N . LEU B 1 250 ? 62.117 -37.881 -30.710 1.00 25.82 270 LEU B N 1
ATOM 3985 C CA . LEU B 1 250 ? 60.984 -38.810 -30.771 1.00 25.78 270 LEU B CA 1
ATOM 3986 C C . LEU B 1 250 ? 61.387 -40.151 -31.370 1.00 28.97 270 LEU B C 1
ATOM 3987 O O . LEU B 1 250 ? 61.118 -41.212 -30.779 1.00 25.30 270 LEU B O 1
ATOM 3992 N N . ILE B 1 251 ? 62.060 -40.138 -32.527 1.00 26.36 271 ILE B N 1
ATOM 3993 C CA . ILE B 1 251 ? 62.476 -41.394 -33.161 1.00 26.00 271 ILE B CA 1
ATOM 3994 C C . ILE B 1 251 ? 63.484 -42.153 -32.298 1.00 36.52 271 ILE B C 1
ATOM 3995 O O . ILE B 1 251 ? 63.235 -43.330 -31.986 1.00 33.12 271 ILE B O 1
ATOM 4000 N N . PRO B 1 252 ? 64.612 -41.569 -31.876 1.00 27.88 272 PRO B N 1
ATOM 4001 C CA . PRO B 1 252 ? 65.568 -42.373 -31.097 1.00 30.75 272 PRO B CA 1
ATOM 4002 C C . PRO B 1 252 ? 65.029 -42.821 -29.742 1.00 30.43 272 PRO B C 1
ATOM 4003 O O . PRO B 1 252 ? 65.377 -43.922 -29.291 1.00 31.61 272 PRO B O 1
ATOM 4007 N N . ILE B 1 253 ? 64.195 -42.015 -29.076 1.00 32.76 273 ILE B N 1
ATOM 4008 C CA . ILE B 1 253 ? 63.637 -42.436 -27.794 1.00 36.45 273 ILE B CA 1
ATOM 4009 C C . ILE B 1 253 ? 62.663 -43.590 -27.987 1.00 45.27 273 ILE B C 1
ATOM 4010 O O . ILE B 1 253 ? 62.657 -44.555 -27.206 1.00 34.40 273 ILE B O 1
ATOM 4015 N N . THR B 1 254 ? 61.823 -43.517 -29.025 1.00 30.86 274 THR B N 1
ATOM 4016 C CA . THR B 1 254 ? 60.940 -44.642 -29.325 1.00 31.42 274 THR B CA 1
ATOM 4017 C C . THR B 1 254 ? 61.739 -45.920 -29.544 1.00 28.88 274 THR B C 1
ATOM 4018 O O . THR B 1 254 ? 61.401 -46.972 -28.990 1.00 34.71 274 THR B O 1
ATOM 4022 N N . THR B 1 255 ? 62.795 -45.851 -30.285 1.00 30.05 275 THR B N 1
ATOM 4023 C CA . THR B 1 255 ? 63.600 -47.007 -30.560 1.00 29.46 275 THR B CA 1
ATOM 4024 C C . THR B 1 255 ? 64.204 -47.596 -29.265 1.00 33.50 275 THR B C 1
ATOM 4025 O O . THR B 1 255 ? 64.271 -48.751 -29.089 1.00 31.35 275 THR B O 1
ATOM 4029 N N . GLN B 1 256 ? 64.679 -46.733 -28.405 1.00 33.55 276 GLN B N 1
ATOM 4030 C CA . GLN B 1 256 ? 65.249 -47.126 -27.156 1.00 37.98 276 GLN B CA 1
ATOM 4031 C C . GLN B 1 256 ? 64.227 -47.749 -26.242 1.00 37.62 276 GLN B C 1
ATOM 4032 O O . GLN B 1 256 ? 64.514 -48.672 -25.569 1.00 34.12 276 GLN B O 1
ATOM 4038 N N . ILE B 1 257 ? 63.047 -47.204 -26.206 1.00 31.01 277 ILE B N 1
ATOM 4039 C CA . ILE B 1 257 ? 61.969 -47.835 -25.452 1.00 35.93 277 ILE B CA 1
ATOM 4040 C C . ILE B 1 257 ? 61.698 -49.230 -26.004 1.00 45.80 277 ILE B C 1
ATOM 4041 O O . ILE B 1 257 ? 61.510 -50.194 -25.248 1.00 43.22 277 ILE B O 1
ATOM 4046 N N . GLU B 1 258 ? 61.693 -49.364 -27.331 1.00 30.05 278 GLU B N 1
ATOM 4047 C CA . GLU B 1 258 ? 61.492 -50.675 -27.940 1.00 33.74 278 GLU B CA 1
ATOM 4048 C C . GLU B 1 258 ? 62.581 -51.652 -27.526 1.00 43.31 278 GLU B C 1
ATOM 4049 O O . GLU B 1 258 ? 62.294 -52.790 -27.136 1.00 34.87 278 GLU B O 1
ATOM 4055 N N . ALA B 1 259 ? 63.843 -51.224 -27.601 1.00 32.60 279 ALA B N 1
ATOM 4056 C CA . ALA B 1 259 ? 64.931 -52.107 -27.204 1.00 36.76 279 ALA B CA 1
ATOM 4057 C C . ALA B 1 259 ? 64.817 -52.483 -25.738 1.00 38.21 279 ALA B C 1
ATOM 4058 O O . ALA B 1 259 ? 65.084 -53.630 -25.362 1.00 43.85 279 ALA B O 1
ATOM 4060 N N . ALA B 1 260 ? 64.445 -51.525 -24.893 1.00 40.40 280 ALA B N 1
ATOM 4061 C CA . ALA B 1 260 ? 64.279 -51.820 -23.477 1.00 47.28 280 ALA B CA 1
ATOM 4062 C C . ALA B 1 260 ? 63.228 -52.903 -23.265 1.00 55.15 280 ALA B C 1
ATOM 4063 O O . ALA B 1 260 ? 63.438 -53.844 -22.486 1.00 52.73 280 ALA B O 1
ATOM 4065 N N . ALA B 1 261 ? 62.138 -52.783 -23.940 1.00 46.48 281 ALA B N 1
ATOM 4066 C CA . ALA B 1 261 ? 61.093 -53.718 -23.831 1.00 50.54 281 ALA B CA 1
ATOM 4067 C C . ALA B 1 261 ? 61.456 -55.109 -24.274 1.00 46.76 281 ALA B C 1
ATOM 4068 O O . ALA B 1 261 ? 60.998 -56.042 -23.721 1.00 48.26 281 ALA B O 1
ATOM 4070 N N . ILE B 1 262 ? 62.201 -55.234 -25.331 1.00 39.83 282 ILE B N 1
ATOM 4071 C CA . ILE B 1 262 ? 62.596 -56.525 -25.794 1.00 44.22 282 ILE B CA 1
ATOM 4072 C C . ILE B 1 262 ? 63.504 -57.181 -24.804 1.00 50.34 282 ILE B C 1
ATOM 4073 O O . ILE B 1 262 ? 63.340 -58.291 -24.471 1.00 54.69 282 ILE B O 1
ATOM 4078 N N . LEU B 1 263 ? 64.423 -56.426 -24.283 1.00 47.39 283 LEU B N 1
ATOM 4079 C CA . LEU B 1 263 ? 65.343 -56.923 -23.332 1.00 49.52 283 LEU B CA 1
ATOM 4080 C C . LEU B 1 263 ? 64.630 -57.373 -22.118 1.00 53.77 283 LEU B C 1
ATOM 4081 O O . LEU B 1 263 ? 65.144 -58.199 -21.474 1.00 58.33 283 LEU B O 1
ATOM 4086 N N . ASP B 1 264 ? 63.513 -56.778 -21.751 1.00 52.80 284 ASP B N 1
ATOM 4087 C CA . ASP B 1 264 ? 62.747 -57.206 -20.586 1.00 62.76 284 ASP B CA 1
ATOM 4088 C C . ASP B 1 264 ? 62.083 -58.551 -20.800 1.00 60.68 284 ASP B C 1
ATOM 4089 O O . ASP B 1 264 ? 61.742 -59.225 -19.825 1.00 55.49 284 ASP B O 1
ATOM 4094 N N . HIS B 1 265 ? 61.938 -58.978 -22.047 1.00 62.87 285 HIS B N 1
ATOM 4095 C CA . HIS B 1 265 ? 61.212 -60.196 -22.359 1.00 59.96 285 HIS B CA 1
ATOM 4096 C C . HIS B 1 265 ? 62.157 -61.259 -22.889 1.00 55.68 285 HIS B C 1
ATOM 4097 O O . HIS B 1 265 ? 61.741 -62.149 -23.636 1.00 67.59 285 HIS B O 1
ATOM 4104 N N . ALA B 1 266 ? 63.438 -61.157 -22.518 1.00 54.44 286 ALA B N 1
ATOM 4105 C CA . ALA B 1 266 ? 64.438 -62.135 -22.927 1.00 52.07 286 ALA B CA 1
ATOM 4106 C C . ALA B 1 266 ? 64.092 -63.536 -22.447 1.00 54.74 286 ALA B C 1
ATOM 4107 O O . ALA B 1 266 ? 64.401 -64.517 -23.133 1.00 54.04 286 ALA B O 1
ATOM 4109 N N . ASN B 1 267 ? 63.422 -63.649 -21.297 1.00 57.35 287 ASN B N 1
ATOM 4110 C CA . ASN B 1 267 ? 63.008 -64.947 -20.774 1.00 58.82 287 ASN B CA 1
ATOM 4111 C C . ASN B 1 267 ? 62.075 -65.691 -21.721 1.00 62.56 287 ASN B C 1
ATOM 4112 O O . ASN B 1 267 ? 61.802 -66.874 -21.487 1.00 64.43 287 ASN B O 1
ATOM 4117 N N . LYS B 1 268 ? 61.599 -65.040 -22.785 1.00 65.35 288 LYS B N 1
ATOM 4118 C CA . LYS B 1 268 ? 60.707 -65.678 -23.740 1.00 59.34 288 LYS B CA 1
ATOM 4119 C C . LYS B 1 268 ? 61.472 -66.362 -24.873 1.00 59.40 288 LYS B C 1
ATOM 4120 O O . LYS B 1 268 ? 60.847 -66.836 -25.829 1.00 61.03 288 LYS B O 1
ATOM 4126 N N . CYS B 1 269 ? 62.804 -66.399 -24.804 1.00 57.33 289 CYS B N 1
ATOM 4127 C CA . CYS B 1 269 ? 63.632 -67.141 -25.748 1.00 50.91 289 CYS B CA 1
ATOM 4128 C C . CYS B 1 269 ? 64.003 -68.523 -25.211 1.00 56.11 289 CYS B C 1
ATOM 4129 O O . CYS B 1 269 ? 63.123 -69.345 -24.983 1.00 59.34 289 CYS B O 1
ATOM 4132 N N . THR C 2 10 ? 81.549 -65.028 -45.491 1.00 74.41 41 THR D N 1
ATOM 4133 C CA . THR C 2 10 ? 80.711 -64.734 -46.651 1.00 67.86 41 THR D CA 1
ATOM 4134 C C . THR C 2 10 ? 79.284 -64.385 -46.216 1.00 70.78 41 THR D C 1
ATOM 4135 O O . THR C 2 10 ? 78.884 -64.648 -45.074 1.00 71.03 41 THR D O 1
ATOM 4139 N N . CYS C 2 11 ? 78.515 -63.813 -47.140 1.00 66.31 42 CYS D N 1
ATOM 4140 C CA . CYS C 2 11 ? 77.241 -63.188 -46.804 1.00 64.39 42 CYS D CA 1
ATOM 4141 C C . CYS C 2 11 ? 76.177 -64.257 -46.589 1.00 58.98 42 CYS D C 1
ATOM 4142 O O . CYS C 2 11 ? 75.907 -65.066 -47.481 1.00 64.24 42 CYS D O 1
ATOM 4145 N N . GLN C 2 12 ? 75.579 -64.253 -45.404 1.00 53.35 43 GLN D N 1
ATOM 4146 C CA . GLN C 2 12 ? 74.530 -65.171 -44.992 1.00 54.37 43 GLN D CA 1
ATOM 4147 C C . GLN C 2 12 ? 73.231 -64.444 -44.694 1.00 52.29 43 GLN D C 1
ATOM 4148 O O . GLN C 2 12 ? 73.235 -63.251 -44.371 1.00 54.33 43 GLN D O 1
ATOM 4154 N N . PRO C 2 13 ? 72.099 -65.144 -44.775 1.00 51.32 44 PRO D N 1
ATOM 4155 C CA . PRO C 2 13 ? 70.819 -64.522 -44.422 1.00 43.87 44 PRO D CA 1
ATOM 4156 C C . PRO C 2 13 ? 70.802 -64.056 -42.980 1.00 57.94 44 PRO D C 1
ATOM 4157 O O . PRO C 2 13 ? 71.472 -64.620 -42.111 1.00 57.98 44 PRO D O 1
ATOM 4161 N N . SER C 2 14 ? 70.004 -63.022 -42.734 1.00 55.80 45 SER D N 1
ATOM 4162 C CA . SER C 2 14 ? 69.798 -62.513 -41.389 1.00 58.23 45 SER D CA 1
ATOM 4163 C C . SER C 2 14 ? 68.607 -63.153 -40.696 1.00 54.62 45 SER D C 1
ATOM 4164 O O . SER C 2 14 ? 68.485 -63.041 -39.472 1.00 53.99 45 SER D O 1
ATOM 4167 N N . GLY C 2 15 ? 67.732 -63.812 -41.441 1.00 48.49 46 GLY D N 1
ATOM 4168 C CA . GLY C 2 15 ? 66.545 -64.409 -40.859 1.00 47.71 46 GLY D CA 1
ATOM 4169 C C . GLY C 2 15 ? 65.471 -64.536 -41.920 1.00 50.96 46 GLY D C 1
ATOM 4170 O O . GLY C 2 15 ? 65.767 -64.568 -43.114 1.00 56.37 46 GLY D O 1
ATOM 4171 N N . SER C 2 16 ? 64.223 -64.574 -41.462 1.00 48.33 47 SER D N 1
ATOM 4172 C CA . SER C 2 16 ? 63.116 -64.678 -42.401 1.00 51.59 47 SER D CA 1
ATOM 4173 C C . SER C 2 16 ? 61.840 -64.195 -41.728 1.00 48.63 47 SER D C 1
ATOM 4174 O O . SER C 2 16 ? 61.767 -64.075 -40.502 1.00 59.54 47 SER D O 1
ATOM 4177 N N . ILE C 2 17 ? 60.831 -63.927 -42.552 1.00 50.93 48 ILE D N 1
ATOM 4178 C CA . ILE C 2 17 ? 59.581 -63.312 -42.124 1.00 51.72 48 ILE D CA 1
ATOM 4179 C C . ILE C 2 17 ? 58.422 -64.126 -42.685 1.00 54.02 48 ILE D C 1
ATOM 4180 O O . ILE C 2 17 ? 58.444 -64.526 -43.854 1.00 54.53 48 ILE D O 1
ATOM 4185 N N . GLN C 2 18 ? 57.404 -64.352 -41.860 1.00 48.38 49 GLN D N 1
ATOM 4186 C CA . GLN C 2 18 ? 56.225 -65.089 -42.298 1.00 54.44 49 GLN D CA 1
ATOM 4187 C C . GLN C 2 18 ? 55.376 -64.261 -43.258 1.00 52.92 49 GLN D C 1
ATOM 4188 O O . GLN C 2 18 ? 54.967 -63.146 -42.933 1.00 50.60 49 GLN D O 1
ATOM 4194 N N . GLY C 2 19 ? 55.072 -64.832 -44.421 1.00 51.71 50 GLY D N 1
ATOM 4195 C CA . GLY C 2 19 ? 54.316 -64.096 -45.425 1.00 50.56 50 GLY D CA 1
ATOM 4196 C C . GLY C 2 19 ? 52.926 -63.695 -44.954 1.00 52.27 50 GLY D C 1
ATOM 4197 O O . GLY C 2 19 ? 52.239 -64.440 -44.251 1.00 51.32 50 GLY D O 1
ATOM 4198 N N . ARG C 2 20 ? 52.527 -62.480 -45.329 1.00 57.06 51 ARG D N 1
ATOM 4199 C CA . ARG C 2 20 ? 51.154 -62.006 -45.235 1.00 48.22 51 ARG D CA 1
ATOM 4200 C C . ARG C 2 20 ? 50.870 -61.219 -46.499 1.00 53.26 51 ARG D C 1
ATOM 4201 O O . ARG C 2 20 ? 51.666 -60.356 -46.875 1.00 55.46 51 ARG D O 1
ATOM 4209 N N . SER C 2 21 ? 49.738 -61.489 -47.139 1.00 56.18 52 SER D N 1
ATOM 4210 C CA . SER C 2 21 ? 49.420 -60.781 -48.371 1.00 53.74 52 SER D CA 1
ATOM 4211 C C . SER C 2 21 ? 48.665 -59.488 -48.119 1.00 49.54 52 SER D C 1
ATOM 4212 O O . SER C 2 21 ? 48.634 -58.623 -49.005 1.00 45.61 52 SER D O 1
ATOM 4215 N N . GLY C 2 22 ? 48.111 -59.428 -46.936 1.00 52.54 53 GLY D N 1
ATOM 4216 C CA . GLY C 2 22 ? 47.361 -58.307 -46.481 1.00 55.42 53 GLY D CA 1
ATOM 4217 C C . GLY C 2 22 ? 46.476 -57.876 -47.573 1.00 66.26 53 GLY D C 1
ATOM 4218 O O . GLY C 2 22 ? 45.639 -58.620 -47.997 1.00 65.53 53 GLY D O 1
ATOM 4219 N N . ASN C 2 23 ? 46.639 -56.662 -48.032 1.00 64.63 54 ASN D N 1
ATOM 4220 C CA . ASN C 2 23 ? 45.783 -56.171 -49.065 1.00 62.18 54 ASN D CA 1
ATOM 4221 C C . ASN C 2 23 ? 46.478 -55.926 -50.346 1.00 59.94 54 ASN D C 1
ATOM 4222 O O . ASN C 2 23 ? 46.024 -55.185 -51.128 1.00 66.04 54 ASN D O 1
ATOM 4227 N N . CYS C 2 24 ? 47.642 -56.485 -50.516 1.00 57.09 55 CYS D N 1
ATOM 4228 C CA . CYS C 2 24 ? 48.363 -56.347 -51.747 1.00 59.04 55 CYS D CA 1
ATOM 4229 C C . CYS C 2 24 ? 47.590 -57.143 -52.814 1.00 73.73 55 CYS D C 1
ATOM 4230 O O . CYS C 2 24 ? 47.173 -58.306 -52.573 1.00 75.85 55 CYS D O 1
ATOM 4233 N N . ASN C 2 25 ? 47.464 -56.552 -53.994 1.00 72.01 56 ASN D N 1
ATOM 4234 C CA . ASN C 2 25 ? 46.667 -57.101 -55.091 1.00 74.62 56 ASN D CA 1
ATOM 4235 C C . ASN C 2 25 ? 46.762 -58.595 -55.397 1.00 72.91 56 ASN D C 1
ATOM 4236 O O . ASN C 2 25 ? 47.800 -59.109 -55.710 1.00 72.04 56 ASN D O 1
ATOM 4241 N N . GLU C 2 31 ? 54.710 -57.662 -57.018 1.00 58.65 62 GLU D N 1
ATOM 4242 C CA . GLU C 2 31 ? 54.599 -58.949 -56.334 1.00 62.10 62 GLU D CA 1
ATOM 4243 C C . GLU C 2 31 ? 54.265 -58.819 -54.853 1.00 65.33 62 GLU D C 1
ATOM 4244 O O . GLU C 2 31 ? 54.824 -57.985 -54.145 1.00 68.43 62 GLU D O 1
ATOM 4250 N N . CYS C 2 32 ? 53.335 -59.659 -54.410 1.00 60.08 63 CYS D N 1
ATOM 4251 C CA . CYS C 2 32 ? 52.864 -59.702 -53.036 1.00 64.56 63 CYS D CA 1
ATOM 4252 C C . CYS C 2 32 ? 53.470 -60.874 -52.275 1.00 60.52 63 CYS D C 1
ATOM 4253 O O . CYS C 2 32 ? 53.746 -61.931 -52.844 1.00 60.41 63 CYS D O 1
ATOM 4256 N N . CYS C 2 33 ? 53.683 -60.675 -50.975 1.00 49.94 64 CYS D N 1
ATOM 4257 C CA . CYS C 2 33 ? 53.956 -61.815 -50.111 1.00 52.03 64 CYS D CA 1
ATOM 4258 C C . CYS C 2 33 ? 52.760 -62.763 -50.149 1.00 60.81 64 CYS D C 1
ATOM 4259 O O . CYS C 2 33 ? 51.607 -62.331 -50.270 1.00 53.46 64 CYS D O 1
ATOM 4262 N N . LYS C 2 34 ? 53.037 -64.059 -50.081 1.00 63.92 65 LYS D N 1
ATOM 4263 C CA . LYS C 2 34 ? 51.994 -65.066 -50.035 1.00 60.63 65 LYS D CA 1
ATOM 4264 C C . LYS C 2 34 ? 51.929 -65.649 -48.622 1.00 64.55 65 LYS D C 1
ATOM 4265 O O . LYS C 2 34 ? 52.955 -65.785 -47.944 1.00 67.56 65 LYS D O 1
ATOM 4271 N N . ASN C 2 35 ? 50.718 -66.035 -48.199 1.00 62.31 66 ASN D N 1
ATOM 4272 C CA . ASN C 2 35 ? 50.496 -66.475 -46.816 1.00 72.68 66 ASN D CA 1
ATOM 4273 C C . ASN C 2 35 ? 51.246 -67.736 -46.422 1.00 78.73 66 ASN D C 1
ATOM 4274 O O . ASN C 2 35 ? 51.894 -67.771 -45.369 1.00 91.60 66 ASN D O 1
ATOM 4279 N N . GLY C 2 36 ? 51.186 -68.777 -47.232 1.00 69.50 67 GLY D N 1
ATOM 4280 C CA . GLY C 2 36 ? 51.859 -70.006 -46.832 1.00 73.05 67 GLY D CA 1
ATOM 4281 C C . GLY C 2 36 ? 53.377 -70.089 -46.841 1.00 76.84 67 GLY D C 1
ATOM 4282 O O . GLY C 2 36 ? 53.897 -71.204 -46.719 1.00 80.78 67 GLY D O 1
ATOM 4283 N N . ARG C 2 37 ? 54.110 -68.979 -46.924 1.00 65.73 68 ARG D N 1
ATOM 4284 C CA . ARG C 2 37 ? 55.565 -69.038 -47.022 1.00 62.70 68 ARG D CA 1
ATOM 4285 C C . ARG C 2 37 ? 56.253 -68.080 -46.065 1.00 55.45 68 ARG D C 1
ATOM 4286 O O . ARG C 2 37 ? 55.640 -67.230 -45.416 1.00 58.01 68 ARG D O 1
ATOM 4294 N N . ARG C 2 38 ? 57.551 -68.183 -46.118 1.00 50.37 69 ARG D N 1
ATOM 4295 C CA . ARG C 2 38 ? 58.467 -67.371 -45.412 1.00 53.72 69 ARG D CA 1
ATOM 4296 C C . ARG C 2 38 ? 59.364 -66.706 -46.394 1.00 57.32 69 ARG D C 1
ATOM 4297 O O . ARG C 2 38 ? 59.623 -67.220 -47.439 1.00 50.15 69 ARG D O 1
ATOM 4305 N N . TYR C 2 39 ? 59.773 -65.481 -46.067 1.00 57.86 70 TYR D N 1
ATOM 4306 C CA . TYR C 2 39 ? 60.633 -64.694 -46.904 1.00 55.82 70 TYR D CA 1
ATOM 4307 C C . TYR C 2 39 ? 61.904 -64.308 -46.182 1.00 55.37 70 TYR D C 1
ATOM 4308 O O . TYR C 2 39 ? 61.865 -63.792 -45.122 1.00 57.72 70 TYR D O 1
ATOM 4317 N N . THR C 2 40 ? 63.021 -64.578 -46.793 1.00 49.38 71 THR D N 1
ATOM 4318 C CA . THR C 2 40 ? 64.316 -64.320 -46.268 1.00 48.24 71 THR D CA 1
ATOM 4319 C C . THR C 2 40 ? 64.768 -62.873 -46.260 1.00 49.90 71 THR D C 1
ATOM 4320 O O . THR C 2 40 ? 64.535 -62.156 -47.173 1.00 39.33 71 THR D O 1
ATOM 4324 N N . THR C 2 41 ? 65.466 -62.515 -45.204 1.00 43.00 72 THR D N 1
ATOM 4325 C CA . THR C 2 41 ? 66.008 -61.176 -45.018 1.00 43.63 72 THR D CA 1
ATOM 4326 C C . THR C 2 41 ? 67.532 -61.230 -45.065 1.00 47.82 72 THR D C 1
ATOM 4327 O O . THR C 2 41 ? 68.141 -62.262 -44.769 1.00 48.32 72 THR D O 1
ATOM 4331 N N . TYR C 2 42 ? 68.142 -60.116 -45.473 1.00 46.15 73 TYR D N 1
ATOM 4332 C CA . TYR C 2 42 ? 69.593 -59.992 -45.553 1.00 37.16 73 TYR D CA 1
ATOM 4333 C C . TYR C 2 42 ? 70.048 -58.637 -45.033 1.00 44.81 73 TYR D C 1
ATOM 4334 O O . TYR C 2 42 ? 69.414 -57.613 -45.309 1.00 43.13 73 TYR D O 1
ATOM 4343 N N . GLY C 2 43 ? 71.166 -58.637 -44.305 1.00 44.16 74 GLY D N 1
ATOM 4344 C CA . GLY C 2 43 ? 71.869 -57.411 -43.983 1.00 42.07 74 GLY D CA 1
ATOM 4345 C C . GLY C 2 43 ? 73.073 -57.160 -44.875 1.00 42.51 74 GLY D C 1
ATOM 4346 O O . GLY C 2 43 ? 73.620 -56.056 -44.881 1.00 43.59 74 GLY D O 1
ATOM 4347 N N . CYS C 2 44 ? 73.511 -58.171 -45.628 1.00 32.65 75 CYS D N 1
ATOM 4348 C CA . CYS C 2 44 ? 74.707 -58.060 -46.446 1.00 41.95 75 CYS D CA 1
ATOM 4349 C C . CYS C 2 44 ? 74.374 -58.336 -47.906 1.00 35.32 75 CYS D C 1
ATOM 4350 O O . CYS C 2 44 ? 73.302 -58.843 -48.238 1.00 42.57 75 CYS D O 1
ATOM 4353 N N . SER C 2 45 ? 75.329 -58.025 -48.771 1.00 35.30 76 SER D N 1
ATOM 4354 C CA . SER C 2 45 ? 75.261 -58.285 -50.202 1.00 47.44 76 SER D CA 1
ATOM 4355 C C . SER C 2 45 ? 76.530 -59.000 -50.635 1.00 50.58 76 SER D C 1
ATOM 4356 O O . SER C 2 45 ? 77.488 -59.104 -49.863 1.00 45.34 76 SER D O 1
ATOM 4359 N N . PRO C 2 46 ? 76.578 -59.507 -51.870 1.00 51.31 77 PRO D N 1
ATOM 4360 C CA . PRO C 2 46 ? 77.807 -60.145 -52.363 1.00 51.03 77 PRO D CA 1
ATOM 4361 C C . PRO C 2 46 ? 78.955 -59.153 -52.415 1.00 48.98 77 PRO D C 1
ATOM 4362 O O . PRO C 2 46 ? 78.744 -57.940 -52.263 1.00 45.60 77 PRO D O 1
ATOM 4366 N N . PRO C 2 47 ? 80.192 -59.632 -52.582 1.00 55.41 78 PRO D N 1
ATOM 4367 C CA . PRO C 2 47 ? 81.340 -58.716 -52.607 1.00 51.59 78 PRO D CA 1
ATOM 4368 C C . PRO C 2 47 ? 81.222 -57.720 -53.748 1.00 51.70 78 PRO D C 1
ATOM 4369 O O . PRO C 2 47 ? 80.731 -58.042 -54.828 1.00 46.98 78 PRO D O 1
ATOM 4373 N N . VAL C 2 48 ? 81.676 -56.499 -53.501 1.00 45.78 79 VAL D N 1
ATOM 4374 C CA . VAL C 2 48 ? 81.726 -55.481 -54.540 1.00 50.49 79 VAL D CA 1
ATOM 4375 C C . VAL C 2 48 ? 83.049 -55.583 -55.278 1.00 59.10 79 VAL D C 1
ATOM 4376 O O . VAL C 2 48 ? 84.117 -55.383 -54.693 1.00 61.78 79 VAL D O 1
ATOM 4380 N N . THR C 2 49 ? 82.982 -55.936 -56.546 1.00 58.94 80 THR D N 1
ATOM 4381 C CA . THR C 2 49 ? 84.156 -56.020 -57.392 1.00 59.21 80 THR D CA 1
ATOM 4382 C C . THR C 2 49 ? 84.083 -54.909 -58.430 1.00 58.16 80 THR D C 1
ATOM 4383 O O . THR C 2 49 ? 83.136 -54.116 -58.464 1.00 50.69 80 THR D O 1
ATOM 4387 N N . GLY C 2 50 ? 85.100 -54.848 -59.284 1.00 60.63 81 GLY D N 1
ATOM 4388 C CA . GLY C 2 50 ? 85.082 -53.883 -60.366 1.00 56.76 81 GLY D CA 1
ATOM 4389 C C . GLY C 2 50 ? 84.096 -54.235 -61.456 1.00 56.27 81 GLY D C 1
ATOM 4390 O O . GLY C 2 50 ? 83.859 -53.420 -62.355 1.00 62.70 81 GLY D O 1
ATOM 4391 N N . SER C 2 51 ? 83.536 -55.457 -61.402 1.00 48.37 82 SER D N 1
ATOM 4392 C CA . SER C 2 51 ? 82.480 -55.933 -62.274 1.00 49.38 82 SER D CA 1
ATOM 4393 C C . SER C 2 51 ? 81.470 -56.744 -61.443 1.00 57.70 82 SER D C 1
ATOM 4394 O O . SER C 2 51 ? 81.425 -57.971 -61.469 1.00 53.82 82 SER D O 1
ATOM 4397 N N . THR C 2 52 ? 80.669 -56.053 -60.629 1.00 62.56 83 THR D N 1
ATOM 4398 C CA . THR C 2 52 ? 79.798 -56.744 -59.688 1.00 56.07 83 THR D CA 1
ATOM 4399 C C . THR C 2 52 ? 78.545 -57.242 -60.401 1.00 51.73 83 THR D C 1
ATOM 4400 O O . THR C 2 52 ? 77.761 -56.441 -60.919 1.00 43.53 83 THR D O 1
ATOM 4404 N N . ARG C 2 53 ? 78.331 -58.552 -60.355 1.00 48.78 84 ARG D N 1
ATOM 4405 C CA . ARG C 2 53 ? 77.148 -59.193 -60.919 1.00 48.38 84 ARG D CA 1
ATOM 4406 C C . ARG C 2 53 ? 75.925 -58.886 -60.070 1.00 54.85 84 ARG D C 1
ATOM 4407 O O . ARG C 2 53 ? 75.966 -58.957 -58.840 1.00 45.55 84 ARG D O 1
ATOM 4415 N N . ALA C 2 54 ? 74.842 -58.498 -60.733 1.00 44.62 85 ALA D N 1
ATOM 4416 C CA . ALA C 2 54 ? 73.643 -58.109 -60.021 1.00 42.91 85 ALA D CA 1
ATOM 4417 C C . ALA C 2 54 ? 72.426 -58.409 -60.880 1.00 35.45 85 ALA D C 1
ATOM 4418 O O . ALA C 2 54 ? 72.533 -58.687 -62.074 1.00 37.10 85 ALA D O 1
ATOM 4420 N N . VAL C 2 55 ? 71.262 -58.363 -60.242 1.00 40.89 86 VAL D N 1
ATOM 4421 C CA . VAL C 2 55 ? 69.971 -58.407 -60.918 1.00 37.34 86 VAL D CA 1
ATOM 4422 C C . VAL C 2 55 ? 69.407 -56.990 -60.912 1.00 40.18 86 VAL D C 1
ATOM 4423 O O . VAL C 2 55 ? 69.294 -56.355 -59.853 1.00 37.38 86 VAL D O 1
ATOM 4427 N N . LEU C 2 56 ? 69.112 -56.477 -62.100 1.00 36.71 87 LEU D N 1
ATOM 4428 C CA . LEU C 2 56 ? 68.453 -55.189 -62.268 1.00 37.91 87 LEU D CA 1
ATOM 4429 C C . LEU C 2 56 ? 66.944 -55.399 -62.227 1.00 35.09 87 LEU D C 1
ATOM 4430 O O . LEU C 2 56 ? 66.407 -56.177 -63.019 1.00 43.84 87 LEU D O 1
ATOM 4435 N N . THR C 2 57 ? 66.263 -54.717 -61.318 1.00 31.94 88 THR D N 1
ATOM 4436 C CA . THR C 2 57 ? 64.808 -54.695 -61.336 1.00 27.85 88 THR D CA 1
ATOM 4437 C C . THR C 2 57 ? 64.332 -53.303 -61.745 1.00 29.11 88 THR D C 1
ATOM 4438 O O . THR C 2 57 ? 65.125 -52.380 -61.957 1.00 34.10 88 THR D O 1
ATOM 4442 N N . LEU C 2 58 ? 63.019 -53.165 -61.876 1.00 34.04 89 LEU D N 1
ATOM 4443 C CA . LEU C 2 58 ? 62.385 -51.964 -62.404 1.00 37.22 89 LEU D CA 1
ATOM 4444 C C . LEU C 2 58 ? 61.533 -51.317 -61.326 1.00 36.44 89 LEU D C 1
ATOM 4445 O O . LEU C 2 58 ? 60.702 -51.987 -60.709 1.00 40.35 89 LEU D O 1
ATOM 4450 N N . ASN C 2 59 ? 61.714 -50.014 -61.124 1.00 29.29 90 ASN D N 1
ATOM 4451 C CA . ASN C 2 59 ? 60.924 -49.326 -60.118 1.00 30.64 90 ASN D CA 1
ATOM 4452 C C . ASN C 2 59 ? 60.716 -47.878 -60.541 1.00 32.51 90 ASN D C 1
ATOM 4453 O O . ASN C 2 59 ? 61.546 -47.291 -61.237 1.00 43.09 90 ASN D O 1
ATOM 4458 N N . SER C 2 60 ? 59.611 -47.298 -60.095 1.00 33.26 91 SER D N 1
ATOM 4459 C CA . SER C 2 60 ? 59.385 -45.869 -60.236 1.00 36.97 91 SER D CA 1
ATOM 4460 C C . SER C 2 60 ? 59.659 -45.197 -58.896 1.00 31.81 91 SER D C 1
ATOM 4461 O O . SER C 2 60 ? 59.218 -45.680 -57.846 1.00 35.91 91 SER D O 1
ATOM 4464 N N . PHE C 2 61 ? 60.441 -44.121 -58.930 1.00 32.15 92 PHE D N 1
ATOM 4465 C CA . PHE C 2 61 ? 60.749 -43.354 -57.733 1.00 33.13 92 PHE D CA 1
ATOM 4466 C C . PHE C 2 61 ? 59.902 -42.094 -57.628 1.00 38.00 92 PHE D C 1
ATOM 4467 O O . PHE C 2 61 ? 60.208 -41.214 -56.819 1.00 33.48 92 PHE D O 1
ATOM 4475 N N . ALA C 2 62 ? 58.850 -41.987 -58.438 1.00 40.55 93 ALA D N 1
ATOM 4476 C CA . ALA C 2 62 ? 58.033 -40.786 -58.489 1.00 36.70 93 ALA D CA 1
ATOM 4477 C C . ALA C 2 62 ? 57.043 -40.771 -57.328 1.00 29.76 93 ALA D C 1
ATOM 4478 O O . ALA C 2 62 ? 56.649 -41.818 -56.800 1.00 36.91 93 ALA D O 1
ATOM 4480 N N . GLU C 2 63 ? 56.604 -39.603 -57.002 1.00 39.60 94 GLU D N 1
ATOM 4481 C CA . GLU C 2 63 ? 55.626 -39.385 -55.954 1.00 60.38 94 GLU D CA 1
ATOM 4482 C C . GLU C 2 63 ? 54.190 -39.740 -56.324 1.00 75.27 94 GLU D C 1
ATOM 4483 O O . GLU C 2 63 ? 53.758 -39.597 -57.438 1.00 86.51 94 GLU D O 1
ATOM 4489 N N . GLY C 2 64 ? 53.462 -40.252 -55.363 1.00 73.41 95 GLY D N 1
ATOM 4490 C CA . GLY C 2 64 ? 52.070 -40.544 -55.546 1.00 73.24 95 GLY D CA 1
ATOM 4491 C C . GLY C 2 64 ? 51.623 -41.966 -55.499 1.00 74.41 95 GLY D C 1
ATOM 4492 O O . GLY C 2 64 ? 52.305 -42.851 -55.942 1.00 76.18 95 GLY D O 1
ATOM 4493 N N . GLY C 2 65 ? 50.522 -42.163 -54.808 1.00 73.24 96 GLY D N 1
ATOM 4494 C CA . GLY C 2 65 ? 49.842 -43.441 -54.674 1.00 80.26 96 GLY D CA 1
ATOM 4495 C C . GLY C 2 65 ? 50.765 -44.537 -54.255 1.00 89.15 96 GLY D C 1
ATOM 4496 O O . GLY C 2 65 ? 50.366 -45.394 -53.502 1.00 80.41 96 GLY D O 1
ATOM 4497 N N . GLY C 2 68 ? 54.826 -46.053 -51.731 1.00 87.13 99 GLY D N 1
ATOM 4498 C CA . GLY C 2 68 ? 56.280 -46.091 -51.685 1.00 76.49 99 GLY D CA 1
ATOM 4499 C C . GLY C 2 68 ? 56.855 -44.857 -50.957 1.00 64.79 99 GLY D C 1
ATOM 4500 O O . GLY C 2 68 ? 56.364 -43.787 -51.084 1.00 59.45 99 GLY D O 1
ATOM 4501 N N . GLY C 2 69 ? 57.950 -45.023 -50.253 1.00 58.83 100 GLY D N 1
ATOM 4502 C CA . GLY C 2 69 ? 58.543 -43.943 -49.504 1.00 53.04 100 GLY D CA 1
ATOM 4503 C C . GLY C 2 69 ? 59.557 -43.062 -50.180 1.00 46.23 100 GLY D C 1
ATOM 4504 O O . GLY C 2 69 ? 59.956 -43.315 -51.267 1.00 40.70 100 GLY D O 1
ATOM 4505 N N . ALA C 2 70 ? 59.950 -42.016 -49.493 1.00 37.44 101 ALA D N 1
ATOM 4506 C CA . ALA C 2 70 ? 60.977 -41.111 -49.983 1.00 36.09 101 ALA D CA 1
ATOM 4507 C C . ALA C 2 70 ? 62.290 -41.860 -50.171 1.00 34.81 101 ALA D C 1
ATOM 4508 O O . ALA C 2 70 ? 62.555 -42.871 -49.508 1.00 33.63 101 ALA D O 1
ATOM 4510 N N . ALA C 2 71 ? 63.116 -41.368 -51.094 1.00 30.91 102 ALA D N 1
ATOM 4511 C CA . ALA C 2 71 ? 64.407 -42.005 -51.329 1.00 29.59 102 ALA D CA 1
ATOM 4512 C C . ALA C 2 71 ? 65.293 -41.865 -50.094 1.00 30.14 102 ALA D C 1
ATOM 4513 O O . ALA C 2 71 ? 65.376 -40.797 -49.480 1.00 29.96 102 ALA D O 1
ATOM 4515 N N . ALA C 2 72 ? 65.968 -42.957 -49.734 1.00 29.40 103 ALA D N 1
ATOM 4516 C CA . ALA C 2 72 ? 66.682 -42.980 -48.455 1.00 31.58 103 ALA D CA 1
ATOM 4517 C C . ALA C 2 72 ? 67.818 -41.957 -48.389 1.00 31.06 103 ALA D C 1
ATOM 4518 O O . ALA C 2 72 ? 68.098 -41.404 -47.313 1.00 26.87 103 ALA D O 1
ATOM 4520 N N . CYS C 2 73 ? 68.481 -41.689 -49.512 1.00 32.52 104 CYS D N 1
ATOM 4521 C CA . CYS C 2 73 ? 69.647 -40.807 -49.490 1.00 26.62 104 CYS D CA 1
ATOM 4522 C C . CYS C 2 73 ? 69.267 -39.339 -49.361 1.00 27.66 104 CYS D C 1
ATOM 4523 O O . CYS C 2 73 ? 70.086 -38.524 -48.919 1.00 29.10 104 CYS D O 1
ATOM 4526 N N . THR C 2 74 ? 68.067 -38.963 -49.808 1.00 27.31 105 THR D N 1
ATOM 4527 C CA . THR C 2 74 ? 67.767 -37.549 -50.016 1.00 22.91 105 THR D CA 1
ATOM 4528 C C . THR C 2 74 ? 66.404 -37.132 -49.523 1.00 21.09 105 THR D C 1
ATOM 4529 O O . THR C 2 74 ? 66.144 -35.926 -49.456 1.00 26.44 105 THR D O 1
ATOM 4533 N N . GLY C 2 75 ? 65.523 -38.067 -49.197 1.00 27.39 106 GLY D N 1
ATOM 4534 C CA . GLY C 2 75 ? 64.187 -37.691 -48.806 1.00 28.95 106 GLY D CA 1
ATOM 4535 C C . GLY C 2 75 ? 63.336 -37.190 -49.941 1.00 30.67 106 GLY D C 1
ATOM 4536 O O . GLY C 2 75 ? 62.283 -36.608 -49.690 1.00 31.41 106 GLY D O 1
ATOM 4537 N N . LYS C 2 76 ? 63.749 -37.417 -51.187 1.00 28.43 107 LYS D N 1
ATOM 4538 C CA . LYS C 2 76 ? 63.061 -36.855 -52.332 1.00 32.71 107 LYS D CA 1
ATOM 4539 C C . LYS C 2 76 ? 62.476 -37.955 -53.198 1.00 36.42 107 LYS D C 1
ATOM 4540 O O . LYS C 2 76 ? 62.726 -39.148 -53.002 1.00 32.18 107 LYS D O 1
ATOM 4546 N N . PHE C 2 77 ? 61.685 -37.525 -54.168 1.00 30.83 108 PHE D N 1
ATOM 4547 C CA . PHE C 2 77 ? 61.145 -38.413 -55.180 1.00 37.95 108 PHE D CA 1
ATOM 4548 C C . PHE C 2 77 ? 61.751 -38.011 -56.518 1.00 37.96 108 PHE D C 1
ATOM 4549 O O . PHE C 2 77 ? 62.230 -36.884 -56.680 1.00 32.77 108 PHE D O 1
ATOM 4557 N N . TYR C 2 78 ? 61.747 -38.946 -57.469 1.00 38.50 109 TYR D N 1
ATOM 4558 C CA . TYR C 2 78 ? 62.415 -38.752 -58.752 1.00 36.27 109 TYR D CA 1
ATOM 4559 C C . TYR C 2 78 ? 61.487 -39.207 -59.868 1.00 35.66 109 TYR D C 1
ATOM 4560 O O . TYR C 2 78 ? 61.014 -40.347 -59.861 1.00 35.11 109 TYR D O 1
ATOM 4569 N N . ASP C 2 79 ? 61.231 -38.323 -60.828 1.00 39.56 110 ASP D N 1
ATOM 4570 C CA . ASP C 2 79 ? 60.382 -38.729 -61.933 1.00 35.78 110 ASP D CA 1
ATOM 4571 C C . ASP C 2 79 ? 61.117 -39.753 -62.805 1.00 33.56 110 ASP D C 1
ATOM 4572 O O . ASP C 2 79 ? 62.351 -39.864 -62.788 1.00 36.48 110 ASP D O 1
ATOM 4577 N N . ASP C 2 80 ? 60.328 -40.517 -63.565 1.00 39.20 111 ASP D N 1
ATOM 4578 C CA . ASP C 2 80 ? 60.814 -41.677 -64.313 1.00 38.59 111 ASP D CA 1
ATOM 4579 C C . ASP C 2 80 ? 61.862 -41.344 -65.374 1.00 43.42 111 ASP D C 1
ATOM 4580 O O . ASP C 2 80 ? 62.495 -42.270 -65.902 1.00 35.96 111 ASP D O 1
ATOM 4585 N N . SER C 2 81 ? 62.052 -40.069 -65.713 1.00 40.57 112 SER D N 1
ATOM 4586 C CA . SER C 2 81 ? 63.097 -39.705 -66.662 1.00 45.37 112 SER D CA 1
ATOM 4587 C C . SER C 2 81 ? 64.474 -39.650 -66.026 1.00 42.87 112 SER D C 1
ATOM 4588 O O . SER C 2 81 ? 65.475 -39.616 -66.752 1.00 37.84 112 SER D O 1
ATOM 4591 N N . LYS C 2 82 ? 64.552 -39.634 -64.695 1.00 35.25 113 LYS D N 1
ATOM 4592 C CA . LYS C 2 82 ? 65.831 -39.552 -64.005 1.00 35.14 113 LYS D CA 1
ATOM 4593 C C . LYS C 2 82 ? 66.474 -40.921 -63.922 1.00 30.65 113 LYS D C 1
ATOM 4594 O O . LYS C 2 82 ? 65.807 -41.920 -63.635 1.00 36.39 113 LYS D O 1
ATOM 4600 N N . LYS C 2 83 ? 67.779 -40.960 -64.172 1.00 32.54 114 LYS D N 1
ATOM 4601 C CA . LYS C 2 83 ? 68.549 -42.200 -64.126 1.00 31.98 114 LYS D CA 1
ATOM 4602 C C . LYS C 2 83 ? 69.031 -42.390 -62.694 1.00 34.29 114 LYS D C 1
ATOM 4603 O O . LYS C 2 83 ? 70.113 -41.935 -62.319 1.00 35.40 114 LYS D O 1
ATOM 4609 N N . VAL C 2 84 ? 68.222 -43.073 -61.882 1.00 37.26 115 VAL D N 1
ATOM 4610 C CA . VAL C 2 84 ? 68.516 -43.275 -60.469 1.00 29.99 115 VAL D CA 1
ATOM 4611 C C . VAL C 2 84 ? 68.296 -44.744 -60.124 1.00 33.28 115 VAL D C 1
ATOM 4612 O O . VAL C 2 84 ? 67.578 -45.476 -60.821 1.00 31.95 115 VAL D O 1
ATOM 4616 N N . VAL C 2 85 ? 68.965 -45.194 -59.049 1.00 29.83 116 VAL D N 1
ATOM 4617 C CA . VAL C 2 85 ? 68.848 -46.578 -58.615 1.00 29.46 116 VAL D CA 1
ATOM 4618 C C . VAL C 2 85 ? 68.755 -46.653 -57.096 1.00 33.81 116 VAL D C 1
ATOM 4619 O O . VAL C 2 85 ? 69.189 -45.759 -56.367 1.00 32.14 116 VAL D O 1
ATOM 4623 N N . ALA C 2 86 ? 68.177 -47.753 -56.633 1.00 31.22 117 ALA D N 1
ATOM 4624 C CA . ALA C 2 86 ? 68.295 -48.203 -55.260 1.00 30.38 117 ALA D CA 1
ATOM 4625 C C . ALA C 2 86 ? 69.153 -49.464 -55.229 1.00 28.98 117 ALA D C 1
ATOM 4626 O O . ALA C 2 86 ? 69.135 -50.274 -56.161 1.00 31.50 117 ALA D O 1
ATOM 4628 N N . LEU C 2 87 ? 69.900 -49.634 -54.141 1.00 29.82 118 LEU D N 1
ATOM 4629 C CA . LEU C 2 87 ? 70.808 -50.757 -53.989 1.00 34.02 118 LEU D CA 1
ATOM 4630 C C . LEU C 2 87 ? 70.356 -51.613 -52.826 1.00 33.13 118 LEU D C 1
ATOM 4631 O O . LEU C 2 87 ? 69.924 -51.087 -51.793 1.00 31.09 118 LEU D O 1
ATOM 4636 N N . SER C 2 88 ? 70.449 -52.933 -53.000 1.00 34.68 119 SER D N 1
ATOM 4637 C CA . SER C 2 88 ? 70.285 -53.833 -51.864 1.00 35.75 119 SER D CA 1
ATOM 4638 C C . SER C 2 88 ? 71.058 -53.305 -50.661 1.00 33.09 119 SER D C 1
ATOM 4639 O O . SER C 2 88 ? 72.177 -52.802 -50.789 1.00 32.58 119 SER D O 1
ATOM 4642 N N . THR C 2 89 ? 70.435 -53.452 -49.498 1.00 25.13 120 THR D N 1
ATOM 4643 C CA . THR C 2 89 ? 70.981 -53.018 -48.218 1.00 28.04 120 THR D CA 1
ATOM 4644 C C . THR C 2 89 ? 72.493 -53.191 -48.081 1.00 30.14 120 THR D C 1
ATOM 4645 O O . THR C 2 89 ? 73.189 -52.273 -47.639 1.00 32.80 120 THR D O 1
ATOM 4649 N N . GLY C 2 90 ? 73.017 -54.372 -48.423 1.00 39.48 121 GLY D N 1
ATOM 4650 C CA . GLY C 2 90 ? 74.443 -54.598 -48.250 1.00 38.29 121 GLY D CA 1
ATOM 4651 C C . GLY C 2 90 ? 75.279 -53.654 -49.091 1.00 38.84 121 GLY D C 1
ATOM 4652 O O . GLY C 2 90 ? 76.212 -53.014 -48.595 1.00 40.42 121 GLY D O 1
ATOM 4653 N N . TRP C 2 91 ? 74.947 -53.546 -50.379 1.00 30.93 122 TRP D N 1
ATOM 4654 C CA . TRP C 2 91 ? 75.623 -52.599 -51.265 1.00 34.10 122 TRP D CA 1
ATOM 4655 C C . TRP C 2 91 ? 75.318 -51.155 -50.897 1.00 36.07 122 TRP D C 1
ATOM 4656 O O . TRP C 2 91 ? 76.138 -50.259 -51.140 1.00 34.68 122 TRP D O 1
ATOM 4667 N N . TYR C 2 92 ? 74.123 -50.902 -50.368 1.00 34.41 123 TYR D N 1
ATOM 4668 C CA . TYR C 2 92 ? 73.807 -49.569 -49.889 1.00 31.23 123 TYR D CA 1
ATOM 4669 C C . TYR C 2 92 ? 74.758 -49.168 -48.771 1.00 33.16 123 TYR D C 1
ATOM 4670 O O . TYR C 2 92 ? 75.108 -47.989 -48.644 1.00 35.83 123 TYR D O 1
ATOM 4679 N N . ASN C 2 93 ? 75.179 -50.138 -47.960 1.00 35.46 124 ASN D N 1
ATOM 4680 C CA . ASN C 2 93 ? 76.327 -49.981 -47.067 1.00 38.55 124 ASN D CA 1
ATOM 4681 C C . ASN C 2 93 ? 76.205 -48.735 -46.192 1.00 32.98 124 ASN D C 1
ATOM 4682 O O . ASN C 2 93 ? 77.079 -47.865 -46.176 1.00 34.68 124 ASN D O 1
ATOM 4687 N N . GLY C 2 94 ? 75.082 -48.638 -45.485 1.00 39.88 125 GLY D N 1
ATOM 4688 C CA . GLY C 2 94 ? 74.879 -47.556 -44.540 1.00 43.40 125 GLY D CA 1
ATOM 4689 C C . GLY C 2 94 ? 74.875 -46.168 -45.133 1.00 40.96 125 GLY D C 1
ATOM 4690 O O . GLY C 2 94 ? 75.009 -45.194 -44.394 1.00 38.45 125 GLY D O 1
ATOM 4691 N N . GLY C 2 95 ? 74.700 -46.044 -46.444 1.00 37.15 126 GLY D N 1
ATOM 4692 C CA . GLY C 2 95 ? 74.678 -44.755 -47.100 1.00 36.41 126 GLY D CA 1
ATOM 4693 C C . GLY C 2 95 ? 75.954 -44.356 -47.802 1.00 34.22 126 GLY D C 1
ATOM 4694 O O . GLY C 2 95 ? 76.013 -43.250 -48.347 1.00 31.93 126 GLY D O 1
ATOM 4695 N N . SER C 2 96 ? 76.957 -45.238 -47.860 1.00 38.51 127 SER D N 1
ATOM 4696 C CA . SER C 2 96 ? 78.268 -44.828 -48.358 1.00 41.41 127 SER D CA 1
ATOM 4697 C C . SER C 2 96 ? 78.273 -44.506 -49.842 1.00 41.45 127 SER D C 1
ATOM 4698 O O . SER C 2 96 ? 79.200 -43.832 -50.302 1.00 37.53 127 SER D O 1
ATOM 4701 N N . ARG C 2 97 ? 77.266 -44.949 -50.599 1.00 32.28 128 ARG D N 1
ATOM 4702 C CA . ARG C 2 97 ? 77.178 -44.648 -52.020 1.00 35.88 128 ARG D CA 1
ATOM 4703 C C . ARG C 2 97 ? 76.153 -43.562 -52.328 1.00 35.09 128 ARG D C 1
ATOM 4704 O O . ARG C 2 97 ? 75.899 -43.280 -53.506 1.00 34.99 128 ARG D O 1
ATOM 4712 N N . CYS C 2 98 ? 75.595 -42.921 -51.302 1.00 35.41 129 CYS D N 1
ATOM 4713 C CA . CYS C 2 98 ? 74.538 -41.940 -51.519 1.00 36.75 129 CYS D CA 1
ATOM 4714 C C . CYS C 2 98 ? 75.033 -40.763 -52.349 1.00 43.84 129 CYS D C 1
ATOM 4715 O O . CYS C 2 98 ? 76.058 -40.144 -52.039 1.00 38.34 129 CYS D O 1
ATOM 4718 N N . ARG C 2 99 ? 74.272 -40.437 -53.387 1.00 34.77 130 ARG D N 1
ATOM 4719 C CA . ARG C 2 99 ? 74.575 -39.342 -54.301 1.00 38.30 130 ARG D CA 1
ATOM 4720 C C . ARG C 2 99 ? 75.915 -39.531 -55.009 1.00 38.70 130 ARG D C 1
ATOM 4721 O O . ARG C 2 99 ? 76.494 -38.567 -55.503 1.00 40.31 130 ARG D O 1
ATOM 4729 N N . LYS C 2 100 ? 76.386 -40.776 -55.095 1.00 35.33 131 LYS D N 1
ATOM 4730 C CA . LYS C 2 100 ? 77.469 -41.188 -55.978 1.00 40.36 131 LYS D CA 1
ATOM 4731 C C . LYS C 2 100 ? 76.882 -41.925 -57.176 1.00 45.46 131 LYS D C 1
ATOM 4732 O O . LYS C 2 100 ? 75.715 -42.327 -57.168 1.00 39.60 131 LYS D O 1
ATOM 4738 N N . HIS C 2 101 ? 77.685 -42.071 -58.227 1.00 35.46 132 HIS D N 1
ATOM 4739 C CA . HIS C 2 101 ? 77.228 -42.756 -59.428 1.00 39.21 132 HIS D CA 1
ATOM 4740 C C . HIS C 2 101 ? 77.802 -44.165 -59.519 1.00 41.40 132 HIS D C 1
ATOM 4741 O O . HIS C 2 101 ? 78.916 -44.439 -59.063 1.00 42.75 132 HIS D O 1
ATOM 4748 N N . ILE C 2 102 ? 77.030 -45.063 -60.122 1.00 39.35 133 ILE D N 1
ATOM 4749 C CA . ILE C 2 102 ? 77.552 -46.366 -60.505 1.00 38.47 133 ILE D CA 1
ATOM 4750 C C . ILE C 2 102 ? 77.380 -46.515 -62.009 1.00 37.94 133 ILE D C 1
ATOM 4751 O O . ILE C 2 102 ? 76.455 -45.955 -62.603 1.00 38.77 133 ILE D O 1
ATOM 4756 N N . MET C 2 103 ? 78.297 -47.260 -62.624 1.00 37.59 134 MET D N 1
ATOM 4757 C CA . MET C 2 103 ? 78.241 -47.601 -64.038 1.00 42.26 134 MET D CA 1
ATOM 4758 C C . MET C 2 103 ? 77.663 -49.006 -64.175 1.00 42.39 134 MET D C 1
ATOM 475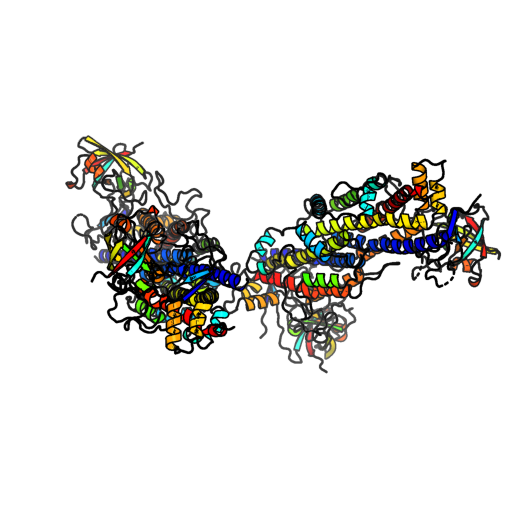9 O O . MET C 2 103 ? 78.214 -49.966 -63.623 1.00 45.89 134 MET D O 1
ATOM 4764 N N . ILE C 2 104 ? 76.569 -49.122 -64.922 1.00 37.10 135 ILE D N 1
ATOM 4765 C CA . ILE C 2 104 ? 75.836 -50.370 -65.081 1.00 39.34 135 ILE D CA 1
ATOM 4766 C C . ILE C 2 104 ? 76.063 -50.869 -66.501 1.00 35.39 135 ILE D C 1
ATOM 4767 O O . ILE C 2 104 ? 75.950 -50.090 -67.454 1.00 42.28 135 ILE D O 1
ATOM 4772 N N . HIS C 2 105 ? 76.383 -52.153 -66.642 1.00 35.41 136 HIS D N 1
ATOM 4773 C CA . HIS C 2 105 ? 76.568 -52.771 -67.955 1.00 47.25 136 HIS D CA 1
ATOM 4774 C C . HIS C 2 105 ? 75.532 -53.863 -68.173 1.00 47.21 136 HIS D C 1
ATOM 4775 O O . HIS C 2 105 ? 75.415 -54.781 -67.354 1.00 40.72 136 HIS D O 1
ATOM 4782 N N . ALA C 2 106 ? 74.815 -53.787 -69.293 1.00 38.85 137 ALA D N 1
ATOM 4783 C CA . ALA C 2 106 ? 73.884 -54.838 -69.669 1.00 37.61 137 ALA D CA 1
ATOM 4784 C C . ALA C 2 106 ? 74.569 -55.822 -70.613 1.00 41.37 137 ALA D C 1
ATOM 4785 O O . ALA C 2 106 ? 75.562 -55.502 -71.274 1.00 41.61 137 ALA D O 1
ATOM 4787 N N . GLY C 2 107 ? 74.026 -57.040 -70.658 1.00 37.77 138 GLY D N 1
ATOM 4788 C CA . GLY C 2 107 ? 74.598 -58.078 -71.500 1.00 39.37 138 GLY D CA 1
ATOM 4789 C C . GLY C 2 107 ? 74.614 -57.738 -72.976 1.00 40.89 138 GLY D C 1
ATOM 4790 O O . GLY C 2 107 ? 75.440 -58.277 -73.718 1.00 45.65 138 GLY D O 1
ATOM 4791 N N . ASN C 2 108 ? 73.733 -56.851 -73.422 1.00 36.26 139 ASN D N 1
ATOM 4792 C CA . ASN C 2 108 ? 73.682 -56.484 -74.834 1.00 40.15 139 ASN D CA 1
ATOM 4793 C C . ASN C 2 108 ? 74.775 -55.495 -75.236 1.00 44.23 139 ASN D C 1
ATOM 4794 O O . ASN C 2 108 ? 74.885 -55.168 -76.429 1.00 38.67 139 ASN D O 1
ATOM 4799 N N . GLY C 2 109 ? 75.594 -55.042 -74.277 1.00 40.40 140 GLY D N 1
ATOM 4800 C CA . GLY C 2 109 ? 76.692 -54.127 -74.519 1.00 42.80 140 GLY D CA 1
ATOM 4801 C C . GLY C 2 109 ? 76.412 -52.672 -74.217 1.00 41.73 140 GLY D C 1
ATOM 4802 O O . GLY C 2 109 ? 77.353 -51.869 -74.223 1.00 46.35 140 GLY D O 1
ATOM 4803 N N . ASN C 2 110 ? 75.164 -52.304 -73.951 1.00 38.28 141 ASN D N 1
ATOM 4804 C CA . ASN C 2 110 ? 74.871 -50.944 -73.517 1.00 38.29 141 ASN D CA 1
ATOM 4805 C C . ASN C 2 110 ? 75.316 -50.736 -72.070 1.00 45.39 141 ASN D C 1
ATOM 4806 O O . ASN C 2 110 ? 75.437 -51.685 -71.284 1.00 39.57 141 ASN D O 1
ATOM 4811 N N . SER C 2 111 ? 75.610 -49.483 -71.728 1.00 48.73 142 SER D N 1
ATOM 4812 C CA . SER C 2 111 ? 75.961 -49.134 -70.355 1.00 40.88 142 SER D CA 1
ATOM 4813 C C . SER C 2 111 ? 75.351 -47.783 -70.001 1.00 46.37 142 SER D C 1
ATOM 4814 O O . SER C 2 111 ? 75.030 -46.979 -70.880 1.00 42.64 142 SER D O 1
ATOM 4817 N N . VAL C 2 112 ? 75.169 -47.539 -68.698 1.00 41.36 143 VAL D N 1
ATOM 4818 C CA . VAL C 2 112 ? 74.642 -46.254 -68.254 1.00 44.21 143 VAL D CA 1
ATOM 4819 C C . VAL C 2 112 ? 75.189 -45.931 -66.871 1.00 43.36 143 VAL D C 1
ATOM 4820 O O . VAL C 2 112 ? 75.415 -46.819 -66.039 1.00 35.09 143 VAL D O 1
ATOM 4824 N N . SER C 2 113 ? 75.406 -44.636 -66.643 1.00 35.52 144 SER D N 1
ATOM 4825 C CA . SER C 2 113 ? 75.748 -44.099 -65.340 1.00 37.11 144 SER D CA 1
ATOM 4826 C C . SER C 2 113 ? 74.450 -43.725 -64.640 1.00 30.33 144 SER D C 1
ATOM 4827 O O . SER C 2 113 ? 73.604 -43.035 -65.221 1.00 35.39 144 SER D O 1
ATOM 4830 N N . ALA C 2 114 ? 74.282 -44.198 -63.412 1.00 37.48 145 ALA D N 1
ATOM 4831 C CA . ALA C 2 114 ? 73.075 -43.925 -62.655 1.00 34.88 145 ALA D CA 1
ATOM 4832 C C . ALA C 2 114 ? 73.452 -43.402 -61.278 1.00 31.61 145 ALA D C 1
ATOM 4833 O O . ALA C 2 114 ? 74.473 -43.796 -60.701 1.00 34.73 145 ALA D O 1
ATOM 4835 N N . LEU C 2 115 ? 72.618 -42.501 -60.766 1.00 29.76 146 LEU D N 1
ATOM 4836 C CA . LEU C 2 115 ? 72.806 -41.908 -59.449 1.00 33.41 146 LEU D CA 1
ATOM 4837 C C . LEU C 2 115 ? 72.174 -42.801 -58.386 1.00 41.09 146 LEU D C 1
ATOM 4838 O O . LEU C 2 115 ? 71.000 -43.180 -58.499 1.00 33.17 146 LEU D O 1
ATOM 4843 N N . VAL C 2 116 ? 72.941 -43.109 -57.343 1.00 33.85 147 VAL D N 1
ATOM 4844 C CA . VAL C 2 116 ? 72.421 -43.890 -56.229 1.00 34.62 147 VAL D CA 1
ATOM 4845 C C . VAL C 2 116 ? 71.639 -42.954 -55.314 1.00 33.33 147 VAL D C 1
ATOM 4846 O O . VAL C 2 116 ? 72.197 -42.003 -54.755 1.00 35.88 147 VAL D O 1
ATOM 4850 N N . VAL C 2 117 ? 70.348 -43.224 -55.144 1.00 25.06 148 VAL D N 1
ATOM 4851 C CA . VAL C 2 117 ? 69.505 -42.356 -54.327 1.00 27.74 148 VAL D CA 1
ATOM 4852 C C . VAL C 2 117 ? 68.781 -43.088 -53.210 1.00 25.60 148 VAL D C 1
ATOM 4853 O O . VAL C 2 117 ? 68.170 -42.427 -52.355 1.00 25.10 148 VAL D O 1
ATOM 4857 N N . ASP C 2 118 ? 68.797 -44.415 -53.183 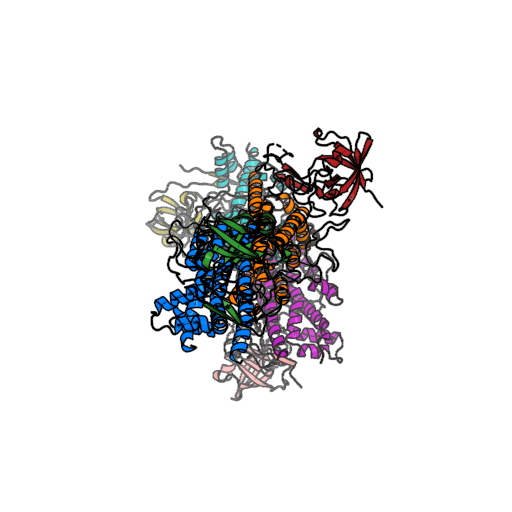1.00 25.10 149 ASP D N 1
ATOM 4858 C CA . ASP C 2 118 ? 67.854 -45.110 -52.318 1.00 28.07 149 ASP D CA 1
ATOM 4859 C C . ASP C 2 118 ? 68.412 -46.473 -51.960 1.00 30.33 149 ASP D C 1
ATOM 4860 O O . ASP C 2 118 ? 69.379 -46.953 -52.561 1.00 29.18 149 ASP D O 1
ATOM 4865 N N . GLU C 2 119 ? 67.811 -47.056 -50.932 1.00 31.29 150 GLU D N 1
ATOM 4866 C CA . GLU C 2 119 ? 68.094 -48.404 -50.475 1.00 24.23 150 GLU D CA 1
ATOM 4867 C C . GLU C 2 119 ? 66.946 -49.319 -50.876 1.00 27.55 150 GLU D C 1
ATOM 4868 O O . GLU C 2 119 ? 65.776 -48.992 -50.642 1.00 29.12 150 GLU D O 1
ATOM 4874 N N . CYS C 2 120 ? 67.288 -50.438 -51.506 1.00 26.70 151 CYS D N 1
ATOM 4875 C CA . CYS C 2 120 ? 66.362 -51.548 -51.709 1.00 26.14 151 CYS D CA 1
ATOM 4876 C C . CYS C 2 120 ? 66.479 -52.427 -50.472 1.00 30.91 151 CYS D C 1
ATOM 4877 O O . CYS C 2 120 ? 67.449 -53.172 -50.313 1.00 35.82 151 CYS D O 1
ATOM 4880 N N . ASP C 2 121 ? 65.497 -52.318 -49.581 1.00 28.98 152 ASP D N 1
ATOM 4881 C CA . ASP C 2 121 ? 65.646 -52.762 -48.194 1.00 34.76 152 ASP D CA 1
ATOM 4882 C C . ASP C 2 121 ? 65.435 -54.271 -48.113 1.00 37.32 152 ASP D C 1
ATOM 4883 O O . ASP C 2 121 ? 64.305 -54.758 -48.240 1.00 34.60 152 ASP D O 1
ATOM 4888 N N . SER C 2 122 ? 66.509 -55.010 -47.861 1.00 30.53 153 SER D N 1
ATOM 4889 C CA . SER C 2 122 ? 66.418 -56.458 -47.732 1.00 34.19 153 SER D CA 1
ATOM 4890 C C . SER C 2 122 ? 66.201 -56.914 -46.293 1.00 39.54 153 SER D C 1
ATOM 4891 O O . SER C 2 122 ? 66.129 -58.122 -46.055 1.00 35.44 153 SER D O 1
ATOM 4894 N N . THR C 2 123 ? 66.052 -55.986 -45.338 1.00 33.21 154 THR D N 1
ATOM 4895 C CA . THR C 2 123 ? 65.948 -56.338 -43.925 1.00 43.20 154 THR D CA 1
ATOM 4896 C C . THR C 2 123 ? 64.519 -56.568 -43.454 1.00 40.02 154 THR D C 1
ATOM 4897 O O . THR C 2 123 ? 64.331 -57.066 -42.337 1.00 48.77 154 THR D O 1
ATOM 4901 N N . VAL C 2 124 ? 63.512 -56.203 -44.247 1.00 36.27 155 VAL D N 1
ATOM 4902 C CA . VAL C 2 124 ? 62.131 -56.194 -43.771 1.00 33.00 155 VAL D CA 1
ATOM 4903 C C . VAL C 2 124 ? 61.199 -56.235 -44.970 1.00 37.34 155 VAL D C 1
ATOM 4904 O O . VAL C 2 124 ? 61.566 -55.825 -46.076 1.00 39.10 155 VAL D O 1
ATOM 4908 N N . GLY C 2 125 ? 60.000 -56.761 -44.751 1.00 42.25 156 GLY D N 1
ATOM 4909 C CA . GLY C 2 125 ? 58.995 -56.836 -45.792 1.00 40.85 156 GLY D CA 1
ATOM 4910 C C . GLY C 2 125 ? 57.752 -57.514 -45.260 1.00 37.94 156 GLY D C 1
ATOM 4911 O O . GLY C 2 125 ? 57.658 -57.834 -44.074 1.00 46.50 156 GLY D O 1
ATOM 4912 N N . CYS C 2 126 ? 56.798 -57.744 -46.164 1.00 48.28 157 CYS D N 1
ATOM 4913 C CA . CYS C 2 126 ? 55.543 -58.426 -45.835 1.00 49.14 157 CYS D CA 1
ATOM 4914 C C . CYS C 2 126 ? 54.807 -57.731 -44.694 1.00 45.52 157 CYS D C 1
ATOM 4915 O O . CYS C 2 126 ? 54.262 -58.375 -43.796 1.00 47.87 157 CYS D O 1
ATOM 4918 N N . ASP C 2 127 ? 54.785 -56.402 -44.726 1.00 41.66 158 ASP D N 1
ATOM 4919 C CA . ASP C 2 127 ? 54.034 -55.628 -43.753 1.00 41.49 158 ASP D CA 1
ATOM 4920 C C . ASP C 2 127 ? 53.376 -54.462 -44.468 1.00 34.82 158 ASP D C 1
ATOM 4921 O O . ASP C 2 127 ? 53.673 -54.172 -45.630 1.00 38.91 158 ASP D O 1
ATOM 4926 N N . LYS C 2 128 ? 52.472 -53.784 -43.763 1.00 42.16 159 LYS D N 1
ATOM 4927 C CA . LYS C 2 128 ? 51.753 -52.675 -44.382 1.00 41.39 159 LYS D CA 1
ATOM 4928 C C . LYS C 2 128 ? 52.704 -51.571 -44.838 1.00 46.74 159 LYS D C 1
ATOM 4929 O O . LYS C 2 128 ? 52.451 -50.928 -45.861 1.00 42.46 159 LYS D O 1
ATOM 4935 N N . ASP C 2 129 ? 53.797 -51.335 -44.094 1.00 39.99 160 ASP D N 1
ATOM 4936 C CA . ASP C 2 129 ? 54.786 -50.342 -44.516 1.00 40.87 160 ASP D CA 1
ATOM 4937 C C . ASP C 2 129 ? 55.309 -50.581 -45.923 1.00 39.85 160 ASP D C 1
ATOM 4938 O O . ASP C 2 129 ? 55.635 -49.620 -46.632 1.00 35.15 160 ASP D O 1
ATOM 4943 N N . HIS C 2 130 ? 55.433 -51.845 -46.340 1.00 36.43 161 HIS D N 1
ATOM 4944 C CA . HIS C 2 130 ? 55.975 -52.173 -47.657 1.00 44.60 161 HIS D CA 1
ATOM 4945 C C . HIS C 2 130 ? 54.922 -52.742 -48.593 1.00 50.64 161 HIS D C 1
ATOM 4946 O O . HIS C 2 130 ? 55.251 -53.486 -49.522 1.00 53.32 161 HIS D O 1
ATOM 4953 N N . ASN C 2 131 ? 53.671 -52.379 -48.365 1.00 45.10 162 ASN D N 1
ATOM 4954 C CA . ASN C 2 131 ? 52.532 -52.778 -49.176 1.00 46.18 162 ASN D CA 1
ATOM 4955 C C . ASN C 2 131 ? 52.448 -54.303 -49.240 1.00 48.14 162 ASN D C 1
ATOM 4956 O O . ASN C 2 131 ? 52.070 -54.876 -50.269 1.00 55.19 162 ASN D O 1
ATOM 4961 N N . PHE C 2 132 ? 52.862 -54.963 -48.203 1.00 44.08 163 PHE D N 1
ATOM 4962 C CA . PHE C 2 132 ? 52.893 -56.390 -48.115 1.00 50.70 163 PHE D CA 1
ATOM 4963 C C . PHE C 2 132 ? 53.691 -57.054 -49.180 1.00 50.89 163 PHE D C 1
ATOM 4964 O O . PHE C 2 132 ? 53.367 -58.115 -49.600 1.00 53.37 163 PHE D O 1
ATOM 4972 N N . GLU C 2 133 ? 54.757 -56.423 -49.566 1.00 40.84 164 GLU D N 1
ATOM 4973 C CA . GLU C 2 133 ? 55.664 -56.925 -50.527 1.00 45.72 164 GLU D CA 1
ATOM 4974 C C . GLU C 2 133 ? 56.850 -57.514 -49.839 1.00 49.66 164 GLU D C 1
ATOM 4975 O O . GLU C 2 133 ? 57.140 -57.193 -48.740 1.00 48.86 164 GLU D O 1
ATOM 4981 N N . PRO C 2 134 ? 57.516 -58.428 -50.489 1.00 48.43 165 PRO D N 1
ATOM 4982 C CA . PRO C 2 134 ? 58.670 -59.025 -49.857 1.00 51.02 165 PRO D CA 1
ATOM 4983 C C . PRO C 2 134 ? 59.860 -58.124 -49.772 1.00 41.32 165 PRO D C 1
ATOM 4984 O O . PRO C 2 134 ? 60.017 -57.234 -50.502 1.00 39.76 165 PRO D O 1
ATOM 4988 N N . PRO C 2 135 ? 60.757 -58.477 -48.915 1.00 38.63 166 PRO D N 1
ATOM 4989 C CA . PRO C 2 135 ? 62.008 -57.815 -48.709 1.00 37.92 166 PRO D CA 1
ATOM 4990 C C . PRO C 2 135 ? 62.848 -57.873 -49.944 1.00 39.91 166 PRO D C 1
ATOM 4991 O O . PRO C 2 135 ? 62.842 -58.784 -50.643 1.00 42.19 166 PRO D O 1
ATOM 4995 N N . CYS C 2 136 ? 63.555 -56.846 -50.223 1.00 41.03 167 CYS D N 1
ATOM 4996 C CA . CYS C 2 136 ? 64.432 -56.843 -51.384 1.00 42.68 167 CYS D CA 1
ATOM 4997 C C . CYS C 2 136 ? 65.375 -58.043 -51.337 1.00 38.70 167 CYS D C 1
ATOM 4998 O O . CYS C 2 136 ? 65.784 -58.496 -50.266 1.00 35.61 167 CYS D O 1
ATOM 5001 N N . ARG C 2 137 ? 65.727 -58.568 -52.510 1.00 38.28 168 ARG D N 1
ATOM 5002 C CA . ARG C 2 137 ? 66.825 -59.523 -52.540 1.00 37.89 168 ARG D CA 1
ATOM 5003 C C . ARG C 2 137 ? 68.130 -58.794 -52.214 1.00 39.20 168 ARG D C 1
ATOM 5004 O O . ARG C 2 137 ? 68.168 -57.569 -52.085 1.00 38.14 168 ARG D O 1
ATOM 5012 N N . ASN C 2 138 ? 69.213 -59.549 -52.050 1.00 40.86 169 ASN D N 1
ATOM 5013 C CA . ASN C 2 138 ? 70.445 -58.934 -51.568 1.00 43.82 169 ASN D CA 1
ATOM 5014 C C . ASN C 2 138 ? 71.420 -58.558 -52.676 1.00 41.40 169 ASN D C 1
ATOM 5015 O O . ASN C 2 138 ? 72.496 -58.031 -52.373 1.00 39.83 169 ASN D O 1
ATOM 5020 N N . ASN C 2 139 ? 71.076 -58.795 -53.945 1.00 36.38 170 ASN D N 1
ATOM 5021 C CA . ASN C 2 139 ? 71.970 -58.509 -55.063 1.00 40.73 170 ASN D CA 1
ATOM 5022 C C . ASN C 2 139 ? 71.251 -57.682 -56.122 1.00 41.02 170 ASN D C 1
ATOM 5023 O O . ASN C 2 139 ? 71.400 -57.901 -57.326 1.00 46.44 170 ASN D O 1
ATOM 5028 N N . ILE C 2 140 ? 70.476 -56.697 -55.683 1.00 40.13 171 ILE D N 1
ATOM 5029 C CA . ILE C 2 140 ? 69.556 -55.964 -56.539 1.00 32.27 171 ILE D CA 1
ATOM 5030 C C . ILE C 2 140 ? 70.090 -54.567 -56.802 1.00 37.56 171 ILE D C 1
ATOM 5031 O O . ILE C 2 140 ? 70.569 -53.885 -55.886 1.00 34.39 171 ILE D O 1
ATOM 5036 N N . VAL C 2 141 ? 70.011 -54.151 -58.058 1.00 34.08 172 VAL D N 1
ATOM 5037 C CA . VAL C 2 141 ? 70.053 -52.751 -58.450 1.00 32.63 172 VAL D CA 1
ATOM 5038 C C . VAL C 2 141 ? 68.647 -52.444 -58.939 1.00 31.10 172 VAL D C 1
ATOM 5039 O O . VAL C 2 141 ? 68.204 -52.999 -59.954 1.00 33.31 172 VAL D O 1
ATOM 5043 N N . ASP C 2 142 ? 67.924 -51.607 -58.215 1.00 31.39 173 ASP D N 1
ATOM 5044 C CA . ASP C 2 142 ? 66.525 -51.317 -58.516 1.00 28.65 173 ASP D CA 1
ATOM 5045 C C . ASP C 2 142 ? 66.504 -50.024 -59.324 1.00 25.59 173 ASP D C 1
ATOM 5046 O O . ASP C 2 142 ? 66.756 -48.948 -58.781 1.00 28.13 173 ASP D O 1
ATOM 5051 N N . GLY C 2 143 ? 66.253 -50.131 -60.635 1.00 28.59 174 GLY D N 1
ATOM 5052 C CA . GLY C 2 143 ? 66.484 -49.035 -61.561 1.00 31.10 174 GLY D CA 1
ATOM 5053 C C . GLY C 2 143 ? 65.213 -48.359 -62.040 1.00 34.03 174 GLY D C 1
ATOM 5054 O O . GLY C 2 143 ? 64.187 -49.004 -62.240 1.00 33.98 174 GLY D O 1
ATOM 5055 N N . SER C 2 144 ? 65.300 -47.048 -62.246 1.00 28.18 175 SER D N 1
ATOM 5056 C CA . SER C 2 144 ? 64.202 -46.283 -62.799 1.00 26.68 175 SER D CA 1
ATOM 5057 C C . SER C 2 144 ? 63.977 -46.688 -64.255 1.00 30.63 175 SER D C 1
ATOM 5058 O O . SER C 2 144 ? 64.822 -47.355 -64.861 1.00 36.64 175 SER D O 1
ATOM 5061 N N . PRO C 2 145 ? 62.832 -46.327 -64.831 1.00 31.51 176 PRO D N 1
ATOM 5062 C CA . PRO C 2 145 ? 62.624 -46.642 -66.255 1.00 30.70 176 PRO D CA 1
ATOM 5063 C C . PRO C 2 145 ? 63.707 -46.076 -67.156 1.00 33.89 176 PRO D C 1
ATOM 5064 O O . PRO C 2 145 ? 64.087 -46.721 -68.142 1.00 41.49 176 PRO D O 1
ATOM 5068 N N . ALA C 2 146 ? 64.216 -44.879 -66.848 1.00 33.29 177 ALA D N 1
ATOM 5069 C CA . ALA C 2 146 ? 65.230 -44.271 -67.703 1.00 35.96 177 ALA D CA 1
ATOM 5070 C C . ALA C 2 146 ? 66.530 -45.066 -67.688 1.00 34.66 177 ALA D C 1
ATOM 5071 O O . ALA C 2 146 ? 67.258 -45.076 -68.687 1.00 39.65 177 ALA D O 1
ATOM 5073 N N . VAL C 2 147 ? 66.823 -45.758 -66.585 1.00 34.40 178 VAL D N 1
ATOM 5074 C CA . VAL C 2 147 ? 67.965 -46.666 -66.566 1.00 30.50 178 VAL D CA 1
ATOM 5075 C C . VAL C 2 147 ? 67.736 -47.803 -67.555 1.00 34.21 178 VAL D C 1
ATOM 5076 O O . VAL C 2 147 ? 68.622 -48.154 -68.339 1.00 38.40 178 VAL D O 1
ATOM 5080 N N . TRP C 2 148 ? 66.539 -48.395 -67.530 1.00 32.88 179 TRP D N 1
ATOM 5081 C CA . TRP C 2 148 ? 66.240 -49.500 -68.436 1.00 35.07 179 TRP D CA 1
ATOM 5082 C C . TRP C 2 148 ? 66.331 -49.056 -69.891 1.00 38.06 179 TRP D C 1
ATOM 5083 O O . TRP C 2 148 ? 66.949 -49.735 -70.719 1.00 37.51 179 TRP D O 1
ATOM 5094 N N . ASP C 2 149 ? 65.732 -47.905 -70.213 1.00 38.58 180 ASP D N 1
ATOM 5095 C CA . ASP C 2 149 ? 65.734 -47.413 -71.590 1.00 44.82 180 ASP D CA 1
ATOM 5096 C C . ASP C 2 149 ? 67.149 -47.143 -72.087 1.00 49.70 180 ASP D C 1
ATOM 5097 O O . ASP C 2 149 ? 67.495 -47.488 -73.228 1.00 41.76 180 ASP D O 1
ATOM 5102 N N . ALA C 2 150 ? 67.986 -46.538 -71.238 1.00 39.03 181 ALA D N 1
ATOM 5103 C CA . ALA C 2 150 ? 69.381 -46.305 -71.593 1.00 37.95 181 ALA D CA 1
ATOM 5104 C C . ALA C 2 150 ? 70.126 -47.608 -71.847 1.00 45.16 181 ALA D C 1
ATOM 5105 O O . ALA C 2 150 ? 71.040 -47.647 -72.680 1.00 48.66 181 ALA D O 1
ATOM 5107 N N . LEU C 2 151 ? 69.768 -48.679 -71.140 1.00 44.40 182 LEU D N 1
ATOM 5108 C CA . LEU C 2 151 ? 70.392 -49.981 -71.365 1.00 37.13 182 LEU D CA 1
ATOM 5109 C C . LEU C 2 151 ? 69.775 -50.747 -72.535 1.00 42.71 182 LEU D C 1
ATOM 5110 O O . LEU C 2 151 ? 70.212 -51.870 -72.822 1.00 38.38 182 LEU D O 1
ATOM 5115 N N . GLY C 2 152 ? 68.768 -50.184 -73.201 1.00 42.58 183 GLY D N 1
ATOM 5116 C CA . GLY C 2 152 ? 68.103 -50.884 -74.287 1.00 43.68 183 GLY D CA 1
ATOM 5117 C C . GLY C 2 152 ? 67.386 -52.144 -73.869 1.00 48.75 183 GLY D C 1
ATOM 5118 O O . GLY C 2 152 ? 67.137 -53.013 -74.706 1.00 47.97 183 GLY D O 1
ATOM 5119 N N . LEU C 2 153 ? 67.027 -52.259 -72.593 1.00 42.92 184 LEU D N 1
ATOM 5120 C CA . LEU C 2 153 ? 66.405 -53.457 -72.055 1.00 40.72 184 LEU D CA 1
ATOM 5121 C C . LEU C 2 153 ? 64.887 -53.350 -72.132 1.00 46.86 184 LEU D C 1
ATOM 5122 O O . LEU C 2 153 ? 64.314 -52.263 -72.029 1.00 47.64 184 LEU D O 1
ATOM 5127 N N . ASN C 2 154 ? 64.234 -54.495 -72.312 1.00 45.52 185 ASN D N 1
ATOM 5128 C CA . ASN C 2 154 ? 62.777 -54.530 -72.385 1.00 45.72 185 ASN D CA 1
ATOM 5129 C C . ASN C 2 154 ? 62.203 -54.528 -70.973 1.00 40.39 185 ASN D C 1
ATOM 5130 O O . ASN C 2 154 ? 62.378 -55.487 -70.216 1.00 37.43 185 ASN D O 1
ATOM 5135 N N . LYS C 2 155 ? 61.500 -53.449 -70.630 1.00 43.67 186 LYS D N 1
ATOM 5136 C CA . LYS C 2 155 ? 60.959 -53.297 -69.285 1.00 44.21 186 LYS D CA 1
ATOM 5137 C C . LYS C 2 155 ? 59.901 -54.349 -68.976 1.00 49.82 186 LYS D C 1
ATOM 5138 O O . LYS C 2 155 ? 59.600 -54.577 -67.802 1.00 50.11 186 LYS D O 1
ATOM 5144 N N . ASP C 2 156 ? 59.331 -54.993 -69.999 1.00 44.14 187 ASP D N 1
ATOM 5145 C CA . ASP C 2 156 ? 58.431 -56.118 -69.753 1.00 52.19 187 ASP D CA 1
ATOM 5146 C C . ASP C 2 156 ? 59.139 -57.309 -69.123 1.00 49.25 187 ASP D C 1
ATOM 5147 O O . ASP C 2 156 ? 58.467 -58.158 -68.531 1.00 58.81 187 ASP D O 1
ATOM 5152 N N . ASP C 2 157 ? 60.466 -57.400 -69.236 1.00 45.32 188 ASP D N 1
ATOM 5153 C CA . ASP C 2 157 ? 61.157 -58.560 -68.675 1.00 48.60 188 ASP D CA 1
ATOM 5154 C C . ASP C 2 157 ? 61.138 -58.554 -67.148 1.00 48.82 188 ASP D C 1
ATOM 5155 O O . ASP C 2 157 ? 61.253 -59.615 -66.528 1.00 55.94 188 ASP D O 1
ATOM 5160 N N . GLY C 2 158 ? 60.992 -57.389 -66.527 1.00 45.38 189 GLY D N 1
ATOM 5161 C CA . GLY C 2 158 ? 60.943 -57.338 -65.079 1.00 45.84 189 GLY D CA 1
ATOM 5162 C C . GLY C 2 158 ? 62.301 -57.392 -64.409 1.00 46.77 189 GLY D C 1
ATOM 5163 O O . GLY C 2 158 ? 62.531 -56.690 -63.414 1.00 47.02 189 GLY D O 1
ATOM 5164 N N . GLN C 2 159 ? 63.208 -58.222 -64.922 1.00 43.21 190 GLN D N 1
ATOM 5165 C CA . GLN C 2 159 ? 64.558 -58.241 -64.382 1.00 45.31 190 GLN D CA 1
ATOM 5166 C C . GLN C 2 159 ? 65.548 -58.589 -65.482 1.00 44.91 190 GLN D C 1
ATOM 5167 O O . GLN C 2 159 ? 65.178 -59.086 -66.551 1.00 42.88 190 GLN D O 1
ATOM 5173 N N . ALA C 2 160 ? 66.814 -58.264 -65.222 1.00 40.52 191 ALA D N 1
ATOM 5174 C CA . ALA C 2 160 ? 67.895 -58.501 -66.168 1.00 45.93 191 ALA D CA 1
ATOM 5175 C C . ALA C 2 160 ? 69.192 -58.730 -65.401 1.00 47.97 191 ALA D C 1
ATOM 5176 O O . ALA C 2 160 ? 69.391 -58.182 -64.312 1.00 40.42 191 ALA D O 1
ATOM 5178 N N . GLN C 2 161 ? 70.064 -59.562 -65.967 1.00 39.38 192 GLN D N 1
ATOM 5179 C CA . GLN C 2 161 ? 71.393 -59.757 -65.398 1.00 41.63 192 GLN D CA 1
ATOM 5180 C C . GLN C 2 161 ? 72.288 -58.593 -65.804 1.00 38.91 192 GLN D C 1
ATOM 5181 O O . GLN C 2 161 ? 72.338 -58.233 -66.982 1.00 38.98 192 GLN D O 1
ATOM 5187 N N . ILE C 2 162 ? 72.971 -57.975 -64.837 1.00 34.83 193 ILE D N 1
ATOM 5188 C CA . ILE C 2 162 ? 73.832 -56.834 -65.123 1.00 37.89 193 ILE D CA 1
ATOM 5189 C C . ILE C 2 162 ? 75.142 -56.975 -64.359 1.00 39.84 193 ILE D C 1
ATOM 5190 O O . ILE C 2 162 ? 75.293 -57.832 -63.489 1.00 42.73 193 ILE D O 1
ATOM 5195 N N . THR C 2 163 ? 76.086 -56.087 -64.678 1.00 33.60 194 THR D N 1
ATOM 5196 C CA . THR C 2 163 ? 77.229 -55.833 -63.814 1.00 42.13 194 THR D CA 1
ATOM 5197 C C . THR C 2 163 ? 77.307 -54.336 -63.530 1.00 44.00 194 THR D C 1
ATOM 5198 O O . THR C 2 163 ? 76.818 -53.516 -64.313 1.00 41.38 194 THR D O 1
ATOM 5202 N N . TRP C 2 164 ? 77.903 -53.985 -62.388 1.00 43.17 195 TRP D N 1
ATOM 5203 C CA . TRP C 2 164 ? 78.040 -52.579 -62.035 1.00 48.25 195 TRP D CA 1
ATOM 5204 C C . TRP C 2 164 ? 79.336 -52.358 -61.266 1.00 40.57 195 TRP D C 1
ATOM 5205 O O . TRP C 2 164 ? 79.868 -53.271 -60.629 1.00 43.52 195 TRP D O 1
ATOM 5216 N N . SER C 2 165 ? 79.822 -51.116 -61.307 1.00 41.66 196 SER D N 1
ATOM 5217 C CA . SER C 2 165 ? 80.992 -50.712 -60.535 1.00 48.52 196 SER D CA 1
ATOM 5218 C C . SER C 2 165 ? 80.818 -49.275 -60.063 1.00 48.14 196 SER D C 1
ATOM 5219 O O . SER C 2 165 ? 80.071 -48.492 -60.653 1.00 55.56 196 SER D O 1
ATOM 5222 N N . ASP C 2 166 ? 81.528 -48.933 -58.991 1.00 48.40 197 ASP D N 1
ATOM 5223 C CA . ASP C 2 166 ? 81.539 -47.550 -58.527 1.00 42.35 197 ASP D CA 1
ATOM 5224 C C . ASP C 2 166 ? 82.241 -46.664 -59.553 1.00 47.47 197 ASP D C 1
ATOM 5225 O O . ASP C 2 166 ? 83.275 -47.039 -60.109 1.00 53.33 197 ASP D O 1
ATOM 5230 N N . GLU C 2 167 ? 81.682 -45.505 -59.801 1.00 44.46 198 GLU D N 1
ATOM 5231 C CA . GLU C 2 167 ? 82.167 -44.577 -60.756 1.00 43.85 198 GLU D CA 1
ATOM 5232 C C . GLU C 2 167 ? 82.852 -43.389 -60.096 1.00 54.92 198 GLU D C 1
ATOM 5233 O O . GLU C 2 167 ? 82.561 -43.066 -58.987 1.00 53.14 198 GLU D O 1
ATOM 5239 N N . LEU C 2 168 ? 83.798 -42.781 -60.777 1.00 53.58 199 LEU D N 1
ATOM 5240 C CA . LEU C 2 168 ? 84.559 -41.697 -60.202 1.00 50.79 199 LEU D CA 1
ATOM 5241 C C . LEU C 2 168 ? 83.915 -40.365 -59.852 1.00 61.05 199 LEU D C 1
ATOM 5242 O O . LEU C 2 168 ? 84.019 -39.969 -58.718 1.00 62.01 199 LEU D O 1
ATOM 5247 N N . GLU C 2 169 ? 83.149 -39.731 -60.708 1.00 65.43 200 GLU D N 1
ATOM 5248 C CA . GLU C 2 169 ? 82.624 -38.403 -60.284 1.00 71.01 200 GLU D CA 1
ATOM 5249 C C . GLU C 2 169 ? 81.335 -37.927 -60.909 1.00 64.49 200 GLU D C 1
ATOM 5250 O O . GLU C 2 169 ? 81.292 -36.859 -61.497 1.00 68.13 200 GLU D O 1
ATOM 5256 N N . THR D 2 10 ? 15.780 12.153 -45.939 1.00 70.79 41 THR E N 1
ATOM 5257 C CA . THR D 2 10 ? 16.897 12.429 -46.833 1.00 66.30 41 THR E CA 1
ATOM 5258 C C . THR D 2 10 ? 18.203 11.936 -46.202 1.00 66.30 41 THR E C 1
ATOM 5259 O O . THR D 2 10 ? 18.267 11.728 -44.990 1.00 68.84 41 THR E O 1
ATOM 5263 N N . CYS D 2 11 ? 19.244 11.751 -47.012 1.00 59.78 42 CYS E N 1
ATOM 5264 C CA . CYS D 2 11 ? 20.476 11.109 -46.554 1.00 51.57 42 CYS E CA 1
ATOM 5265 C C . CYS D 2 11 ? 21.409 12.117 -45.886 1.00 51.73 42 CYS E C 1
ATOM 5266 O O . CYS D 2 11 ? 21.824 13.104 -46.506 1.00 51.82 42 CYS E O 1
ATOM 5269 N N . GLN D 2 12 ? 21.778 11.834 -44.643 1.00 53.83 43 GLN E N 1
ATOM 5270 C CA . GLN D 2 12 ? 22.650 12.665 -43.838 1.00 62.13 43 GLN E CA 1
ATOM 5271 C C . GLN D 2 12 ? 23.893 11.875 -43.468 1.00 61.32 43 GLN E C 1
ATOM 5272 O O . GLN D 2 12 ? 23.868 10.637 -43.463 1.00 63.88 43 GLN E O 1
ATOM 5278 N N . PRO D 2 13 ? 24.995 12.549 -43.145 1.00 56.18 44 PRO E N 1
ATOM 5279 C CA . PRO D 2 13 ? 26.160 11.835 -42.614 1.00 53.99 44 PRO E CA 1
ATOM 5280 C C . PRO D 2 13 ? 25.810 11.117 -41.324 1.00 52.37 44 PRO E C 1
ATOM 5281 O O . PRO D 2 13 ? 24.875 11.491 -40.619 1.00 55.74 44 PRO E O 1
ATOM 5285 N N . SER D 2 14 ? 26.540 10.038 -41.054 1.00 56.18 45 SER E N 1
ATOM 5286 C CA . SER D 2 14 ? 26.419 9.309 -39.800 1.00 47.79 45 SER E CA 1
ATOM 5287 C C . SER D 2 14 ? 27.428 9.764 -38.751 1.00 46.75 45 SER E C 1
ATOM 5288 O O . SER D 2 14 ? 27.286 9.398 -37.582 1.00 57.06 45 SER E O 1
ATOM 5291 N N . GLY D 2 15 ? 28.453 10.509 -39.145 1.00 48.85 46 GLY E N 1
ATOM 5292 C CA . GLY D 2 15 ? 29.496 10.953 -38.230 1.00 47.25 46 GLY E CA 1
ATOM 5293 C C . GLY D 2 15 ? 30.776 11.256 -38.994 1.00 47.15 46 GLY E C 1
ATOM 5294 O O . GLY D 2 15 ? 30.742 11.551 -40.189 1.00 46.96 46 GLY E O 1
ATOM 5295 N N . SER D 2 16 ? 31.902 11.162 -38.286 1.00 46.36 47 SER E N 1
ATOM 5296 C CA . SER D 2 16 ? 33.189 11.441 -38.916 1.00 47.57 47 SER E CA 1
ATOM 5297 C C . SER D 2 16 ? 34.299 10.800 -38.096 1.00 39.16 47 SER E C 1
ATOM 5298 O O . SER D 2 16 ? 34.096 10.421 -36.941 1.00 41.82 47 SER E O 1
ATOM 5301 N N . ILE D 2 17 ? 35.485 10.691 -38.710 1.00 40.55 48 ILE E N 1
ATOM 5302 C CA . ILE D 2 17 ? 36.622 9.983 -38.125 1.00 44.03 48 ILE E CA 1
ATOM 5303 C C . ILE D 2 17 ? 37.876 10.841 -38.246 1.00 46.91 48 ILE E C 1
ATOM 5304 O O . ILE D 2 17 ? 38.124 11.445 -39.294 1.00 48.73 48 ILE E O 1
ATOM 5309 N N . GLN D 2 18 ? 38.687 10.859 -37.185 1.00 43.76 49 GLN E N 1
ATOM 5310 C CA . GLN D 2 18 ? 39.939 11.605 -37.190 1.00 38.87 49 GLN E CA 1
ATOM 5311 C C . GLN D 2 18 ? 40.953 10.943 -38.118 1.00 46.33 49 GLN E C 1
ATOM 5312 O O . GLN D 2 18 ? 41.258 9.756 -37.971 1.00 56.06 49 GLN E O 1
ATOM 5318 N N . GLY D 2 19 ? 41.484 11.716 -39.062 1.00 50.29 50 GLY E N 1
ATOM 5319 C CA . GLY D 2 19 ? 42.456 11.167 -39.995 1.00 51.73 50 GLY E CA 1
ATOM 5320 C C . GLY D 2 19 ? 43.724 10.707 -39.292 1.00 58.35 50 GLY E C 1
ATOM 5321 O O . GLY D 2 19 ? 44.220 11.353 -38.364 1.00 57.91 50 GLY E O 1
ATOM 5322 N N . ARG D 2 20 ? 44.253 9.573 -39.751 1.00 55.72 51 ARG E N 1
ATOM 5323 C CA . ARG D 2 20 ? 45.575 9.085 -39.377 1.00 48.85 51 ARG E CA 1
ATOM 5324 C C . ARG D 2 20 ? 46.228 8.536 -40.631 1.00 53.60 51 ARG E C 1
ATOM 5325 O O . ARG D 2 20 ? 45.591 7.785 -41.377 1.00 48.55 51 ARG E O 1
ATOM 5333 N N . SER D 2 21 ? 47.485 8.899 -40.871 1.00 46.21 52 SER E N 1
ATOM 5334 C CA . SER D 2 21 ? 48.131 8.423 -42.084 1.00 49.53 52 SER E CA 1
ATOM 5335 C C . SER D 2 21 ? 48.815 7.080 -41.895 1.00 41.74 52 SER E C 1
ATOM 5336 O O . SER D 2 21 ? 49.093 6.403 -42.893 1.00 41.96 52 SER E O 1
ATOM 5339 N N . GLY D 2 22 ? 49.075 6.681 -40.648 1.00 44.62 53 GLY E N 1
ATOM 5340 C CA . GLY D 2 22 ? 49.737 5.422 -40.370 1.00 48.64 53 GLY E CA 1
ATOM 5341 C C . GLY D 2 22 ? 51.003 5.257 -41.187 1.00 55.66 53 GLY E C 1
ATOM 5342 O O . GLY D 2 22 ? 51.920 6.079 -41.107 1.00 58.46 53 GLY E O 1
ATOM 5343 N N . ASN D 2 23 ? 51.064 4.179 -41.964 1.00 54.25 54 ASN E N 1
ATOM 5344 C CA . ASN D 2 23 ? 52.156 3.923 -42.891 1.00 52.73 54 ASN E CA 1
ATOM 5345 C C . ASN D 2 23 ? 51.704 3.996 -44.347 1.00 52.40 54 ASN E C 1
ATOM 5346 O O . ASN D 2 23 ? 52.327 3.384 -45.220 1.00 60.06 54 ASN E O 1
ATOM 5351 N N . CYS D 2 24 ? 50.691 4.753 -44.643 1.00 59.25 55 CYS E N 1
ATOM 5352 C CA . CYS D 2 24 ? 50.233 4.862 -45.996 1.00 63.40 55 CYS E CA 1
ATOM 5353 C C . CYS D 2 24 ? 51.068 5.819 -46.864 1.00 62.64 55 CYS E C 1
ATOM 5354 O O . CYS D 2 24 ? 51.484 6.803 -46.378 1.00 61.34 55 CYS E O 1
ATOM 5357 N N . ASN D 2 25 ? 51.276 5.488 -48.136 1.00 64.80 56 ASN E N 1
ATOM 5358 C CA . ASN D 2 25 ? 52.122 6.256 -49.083 1.00 70.29 56 ASN E CA 1
ATOM 5359 C C . ASN D 2 25 ? 51.434 7.427 -49.697 1.00 72.03 56 ASN E C 1
ATOM 5360 O O . ASN D 2 25 ? 50.530 7.238 -50.486 1.00 71.97 56 ASN E O 1
ATOM 5365 N N . THR D 2 26 ? 51.889 8.613 -49.274 1.00 72.29 57 THR E N 1
ATOM 5366 C CA . THR D 2 26 ? 51.565 9.991 -49.697 1.00 71.77 57 THR E CA 1
ATOM 5367 C C . THR D 2 26 ? 50.230 10.599 -49.384 1.00 72.44 57 THR E C 1
ATOM 5368 O O . THR D 2 26 ? 49.275 10.359 -50.111 1.00 71.26 57 THR E O 1
ATOM 5372 N N . SER D 2 30 ? 46.132 5.353 -54.275 1.00 80.14 61 SER E N 1
ATOM 5373 C CA . SER D 2 30 ? 44.926 5.625 -53.533 1.00 76.81 61 SER E CA 1
ATOM 5374 C C . SER D 2 30 ? 45.334 6.493 -52.336 1.00 73.61 61 SER E C 1
ATOM 5375 O O . SER D 2 30 ? 46.318 6.302 -51.690 1.00 69.57 61 SER E O 1
ATOM 5378 N N . GLU D 2 31 ? 44.591 7.556 -52.173 1.00 72.11 62 GLU E N 1
ATOM 5379 C CA . GLU D 2 31 ? 44.869 8.573 -51.193 1.00 71.94 62 GLU E CA 1
ATOM 5380 C C . GLU D 2 31 ? 44.828 8.134 -49.769 1.00 63.18 62 GLU E C 1
ATOM 5381 O O . GLU D 2 31 ? 44.046 7.337 -49.422 1.00 68.44 62 GLU E O 1
ATOM 5387 N N . CYS D 2 32 ? 45.752 8.606 -48.966 1.00 55.40 63 CYS E N 1
ATOM 5388 C CA . CYS D 2 32 ? 45.729 8.310 -47.593 1.00 52.17 63 CYS E CA 1
ATOM 5389 C C . CYS D 2 32 ? 44.970 9.318 -46.865 1.00 53.90 63 CYS E C 1
ATOM 5390 O O . CYS D 2 32 ? 44.693 10.377 -47.328 1.00 51.77 63 CYS E O 1
ATOM 5393 N N . CYS D 2 33 ? 44.633 8.975 -45.653 1.00 46.29 64 CYS E N 1
ATOM 5394 C CA . CYS D 2 33 ? 44.024 9.904 -44.782 1.00 45.63 64 CYS E CA 1
ATOM 5395 C C . CYS D 2 33 ? 45.163 10.825 -44.347 1.00 52.20 64 CYS E C 1
ATOM 5396 O O . CYS D 2 33 ? 46.254 10.397 -44.148 1.00 50.62 64 CYS E O 1
ATOM 5399 N N . LYS D 2 34 ? 44.880 12.078 -44.104 1.00 57.07 65 LYS E N 1
ATOM 5400 C CA . LYS D 2 34 ? 45.880 13.030 -43.658 1.00 52.99 65 LYS E CA 1
ATOM 5401 C C . LYS D 2 34 ? 45.654 13.417 -42.209 1.00 52.87 65 LYS E C 1
ATOM 5402 O O . LYS D 2 34 ? 44.527 13.419 -41.704 1.00 58.19 65 LYS E O 1
ATOM 5408 N N . ASN D 2 35 ? 46.747 13.621 -41.543 1.00 58.35 66 ASN E N 1
ATOM 5409 C CA . ASN D 2 35 ? 46.655 13.982 -40.189 1.00 66.46 66 ASN E CA 1
ATOM 5410 C C . ASN D 2 35 ? 46.092 15.374 -40.065 1.00 67.22 66 ASN E C 1
ATOM 5411 O O . ASN D 2 35 ? 46.356 16.206 -40.881 1.00 68.88 66 ASN E O 1
ATOM 5416 N N . GLY D 2 36 ? 45.328 15.638 -39.032 1.00 67.01 67 GLY E N 1
ATOM 5417 C CA . GLY D 2 36 ? 44.801 16.965 -38.889 1.00 73.61 67 GLY E CA 1
ATOM 5418 C C . GLY D 2 36 ? 43.547 17.362 -39.644 1.00 77.78 67 GLY E C 1
ATOM 5419 O O . GLY D 2 36 ? 43.273 18.532 -39.880 1.00 78.36 67 GLY E O 1
ATOM 5420 N N . ARG D 2 37 ? 42.837 16.382 -40.141 1.00 69.91 68 ARG E N 1
ATOM 5421 C CA . ARG D 2 37 ? 41.527 16.629 -40.703 1.00 58.47 68 ARG E CA 1
ATOM 5422 C C . ARG D 2 37 ? 40.643 15.432 -40.410 1.00 62.22 68 ARG E C 1
ATOM 5423 O O . ARG D 2 37 ? 41.120 14.387 -40.074 1.00 56.60 68 ARG E O 1
ATOM 5431 N N . ARG D 2 38 ? 39.349 15.650 -40.429 1.00 62.09 69 ARG E N 1
ATOM 5432 C CA . ARG D 2 38 ? 38.372 14.602 -40.186 1.00 54.42 69 ARG E CA 1
ATOM 5433 C C . ARG D 2 38 ? 37.749 14.113 -41.489 1.00 54.45 69 ARG E C 1
ATOM 5434 O O . ARG D 2 38 ? 37.728 14.830 -42.496 1.00 56.41 69 ARG E O 1
ATOM 5442 N N . TYR D 2 39 ? 37.267 12.867 -41.471 1.00 52.81 70 TYR E N 1
ATOM 5443 C CA . TYR D 2 39 ? 36.678 12.231 -42.645 1.00 56.05 70 TYR E CA 1
ATOM 5444 C C . TYR D 2 39 ? 35.265 11.747 -42.334 1.00 52.54 70 TYR E C 1
ATOM 5445 O O . TYR D 2 39 ? 35.050 11.050 -41.340 1.00 45.98 70 TYR E O 1
ATOM 5454 N N . THR D 2 40 ? 34.314 12.125 -43.193 1.00 51.81 71 THR E N 1
ATOM 5455 C CA . THR D 2 40 ? 32.890 11.877 -42.977 1.00 47.80 71 THR E CA 1
ATOM 5456 C C . THR D 2 40 ? 32.509 10.422 -43.246 1.00 38.38 71 THR E C 1
ATOM 5457 O O . THR D 2 40 ? 32.996 9.811 -44.203 1.00 48.13 71 THR E O 1
ATOM 5461 N N . THR D 2 41 ? 31.608 9.880 -42.423 1.00 37.74 72 THR E N 1
ATOM 5462 C CA . THR D 2 41 ? 31.044 8.551 -42.645 1.00 41.34 72 THR E CA 1
ATOM 5463 C C . THR D 2 41 ? 29.564 8.655 -43.013 1.00 51.37 72 THR E C 1
ATOM 5464 O O . THR D 2 41 ? 28.872 9.593 -42.610 1.00 46.69 72 THR E O 1
ATOM 5468 N N . TYR D 2 42 ? 29.089 7.670 -43.790 1.00 45.80 73 TYR E N 1
ATOM 5469 C CA . TYR D 2 42 ? 27.702 7.582 -44.237 1.00 42.98 73 TYR E CA 1
ATOM 5470 C C . TYR D 2 42 ? 27.194 6.154 -44.125 1.00 48.73 73 TYR E C 1
ATOM 5471 O O . TYR D 2 42 ? 27.907 5.203 -44.460 1.00 43.57 73 TYR E O 1
ATOM 5480 N N . GLY D 2 43 ? 25.942 6.014 -43.698 1.00 46.76 74 GLY E N 1
ATOM 5481 C CA . GLY D 2 43 ? 25.257 4.745 -43.802 1.00 45.39 74 GLY E CA 1
ATOM 5482 C C . GLY D 2 43 ? 24.329 4.688 -45.000 1.00 49.64 74 GLY E C 1
ATOM 5483 O O . GLY D 2 43 ? 23.889 3.608 -45.404 1.00 50.61 74 GLY E O 1
ATOM 5484 N N . CYS D 2 44 ? 24.050 5.843 -45.598 1.00 47.20 75 CYS E N 1
ATOM 5485 C CA . CYS D 2 44 ? 23.091 5.960 -46.685 1.00 49.91 75 CYS E CA 1
ATOM 5486 C C . CYS D 2 44 ? 23.773 6.506 -47.927 1.00 44.15 75 CYS E C 1
ATOM 5487 O O . CYS D 2 44 ? 24.890 7.024 -47.881 1.00 48.98 75 CYS E O 1
ATOM 5490 N N . SER D 2 45 ? 23.060 6.403 -49.038 1.00 37.32 76 SER E N 1
ATOM 5491 C CA . SER D 2 45 ? 23.462 6.925 -50.334 1.00 37.15 76 SER E CA 1
ATOM 5492 C C . SER D 2 45 ? 22.304 7.744 -50.884 1.00 41.74 76 SER E C 1
ATOM 5493 O O . SER D 2 45 ? 21.211 7.752 -50.309 1.00 45.54 76 SER E O 1
ATOM 5496 N N . PRO D 2 46 ? 22.511 8.468 -51.981 1.00 42.37 77 PRO E N 1
ATOM 5497 C CA . PRO D 2 46 ? 21.396 9.211 -52.592 1.00 47.62 77 PRO E CA 1
ATOM 5498 C C . PRO D 2 46 ? 20.321 8.261 -53.087 1.00 54.69 77 PRO E C 1
ATOM 5499 O O . PRO D 2 46 ? 20.533 7.038 -53.117 1.00 48.29 77 PRO E O 1
ATOM 5503 N N . PRO D 2 47 ? 19.138 8.776 -53.431 1.00 53.81 78 PRO E N 1
ATOM 5504 C CA . PRO D 2 47 ? 18.056 7.894 -53.896 1.00 44.44 78 PRO E CA 1
ATOM 5505 C C . PRO D 2 47 ? 18.438 7.160 -55.167 1.00 38.12 78 PRO E C 1
ATOM 5506 O O . PRO D 2 47 ? 19.096 7.710 -56.055 1.00 45.78 78 PRO E O 1
ATOM 5510 N N . VAL D 2 48 ? 17.984 5.919 -55.272 1.00 39.78 79 VAL E N 1
ATOM 5511 C CA . VAL D 2 48 ? 18.137 5.147 -56.500 1.00 39.60 79 VAL E CA 1
ATOM 5512 C C . VAL D 2 48 ? 16.936 5.477 -57.381 1.00 36.93 79 VAL E C 1
ATOM 5513 O O . VAL D 2 48 ? 15.800 5.138 -57.041 1.00 42.67 79 VAL E O 1
ATOM 5517 N N . THR D 2 49 ? 17.183 6.114 -58.527 1.00 42.27 80 THR E N 1
ATOM 5518 C CA . THR D 2 49 ? 16.091 6.636 -59.340 1.00 44.94 80 THR E CA 1
ATOM 5519 C C . THR D 2 49 ? 15.790 5.807 -60.576 1.00 52.07 80 THR E C 1
ATOM 5520 O O . THR D 2 49 ? 14.728 5.992 -61.180 1.00 58.45 80 THR E O 1
ATOM 5524 N N . GLY D 2 50 ? 16.677 4.899 -60.951 1.00 40.47 81 GLY E N 1
ATOM 5525 C CA . GLY D 2 50 ? 16.601 4.187 -62.198 1.00 37.72 81 GLY E CA 1
ATOM 5526 C C . GLY D 2 50 ? 17.533 4.757 -63.245 1.00 45.60 81 GLY E C 1
ATOM 5527 O O . GLY D 2 50 ? 17.835 4.080 -64.232 1.00 53.16 81 GLY E O 1
ATOM 5528 N N . SER D 2 51 ? 18.014 5.993 -63.030 1.00 49.12 82 SER E N 1
ATOM 5529 C CA . SER D 2 51 ? 19.120 6.574 -63.778 1.00 51.15 82 SER E CA 1
ATOM 5530 C C . SER D 2 51 ? 19.914 7.382 -62.746 1.00 54.08 82 SER E C 1
ATOM 5531 O O . SER D 2 51 ? 20.002 8.609 -62.798 1.00 57.75 82 SER E O 1
ATOM 5534 N N . THR D 2 52 ? 20.527 6.668 -61.804 1.00 47.79 83 THR E N 1
ATOM 5535 C CA . THR D 2 52 ? 21.093 7.289 -60.614 1.00 45.06 83 THR E CA 1
ATOM 5536 C C . THR D 2 52 ? 22.444 7.914 -60.930 1.00 51.66 83 THR E C 1
ATOM 5537 O O . THR D 2 52 ? 23.326 7.254 -61.484 1.00 56.65 83 THR E O 1
ATOM 5541 N N . ARG D 2 53 ? 22.588 9.195 -60.606 1.00 50.57 84 ARG E N 1
ATOM 5542 C CA . ARG D 2 53 ? 23.847 9.892 -60.829 1.00 50.45 84 ARG E CA 1
ATOM 5543 C C . ARG D 2 53 ? 24.885 9.416 -59.820 1.00 34.77 84 ARG E C 1
ATOM 5544 O O . ARG D 2 53 ? 24.595 9.304 -58.628 1.00 44.37 84 ARG E O 1
ATOM 5552 N N . ALA D 2 54 ? 26.094 9.142 -60.300 1.00 47.71 85 ALA E N 1
ATOM 5553 C CA . ALA D 2 54 ? 27.136 8.602 -59.444 1.00 49.57 85 ALA E CA 1
ATOM 5554 C C . ALA D 2 54 ? 28.499 9.054 -59.938 1.00 45.42 85 ALA E C 1
ATOM 5555 O O . ALA D 2 54 ? 28.660 9.530 -61.067 1.00 47.15 85 ALA E O 1
ATOM 5557 N N . VAL D 2 55 ? 29.489 8.877 -59.071 1.00 49.29 86 VAL E N 1
ATOM 5558 C CA . VAL D 2 55 ? 30.888 9.055 -59.422 1.00 38.98 86 VAL E CA 1
ATOM 5559 C C . VAL D 2 55 ? 31.487 7.664 -59.560 1.00 45.08 86 VAL E C 1
ATOM 5560 O O . VAL D 2 55 ? 31.400 6.842 -58.635 1.00 44.37 86 VAL E O 1
ATOM 5564 N N . LEU D 2 56 ? 32.048 7.392 -60.729 1.00 41.66 87 LEU E N 1
ATOM 5565 C CA . LEU D 2 56 ? 32.781 6.163 -60.989 1.00 52.77 87 LEU E CA 1
ATOM 5566 C C . LEU D 2 56 ? 34.228 6.366 -60.568 1.00 58.79 87 LEU E C 1
ATOM 5567 O O . LEU D 2 56 ? 34.894 7.275 -61.066 1.00 63.95 87 LEU E O 1
ATOM 5572 N N . THR D 2 57 ? 34.715 5.529 -59.663 1.00 57.16 88 THR E N 1
ATOM 5573 C CA . THR D 2 57 ? 36.128 5.540 -59.319 1.00 45.95 88 THR E CA 1
ATOM 5574 C C . THR D 2 57 ? 36.795 4.264 -59.832 1.00 43.08 88 THR E C 1
ATOM 5575 O O . THR D 2 57 ? 36.155 3.394 -60.432 1.00 46.41 88 THR E O 1
ATOM 5579 N N . LEU D 2 58 ? 38.111 4.181 -59.635 1.00 46.20 89 LEU E N 1
ATOM 5580 C CA . LEU D 2 58 ? 38.930 3.108 -60.187 1.00 46.54 89 LEU E CA 1
ATOM 5581 C C . LEU D 2 58 ? 39.523 2.289 -59.049 1.00 46.51 89 LEU E C 1
ATOM 5582 O O . LEU D 2 58 ? 40.034 2.853 -58.072 1.00 42.97 89 LEU E O 1
ATOM 5587 N N . ASN D 2 59 ? 39.412 0.964 -59.161 1.00 46.31 90 ASN E N 1
ATOM 5588 C CA . ASN D 2 59 ? 39.904 0.055 -58.134 1.00 41.35 90 ASN E CA 1
ATOM 5589 C C . ASN D 2 59 ? 40.288 -1.283 -58.747 1.00 40.94 90 ASN E C 1
ATOM 5590 O O . ASN D 2 59 ? 39.726 -1.705 -59.764 1.00 43.91 90 ASN E O 1
ATOM 5595 N N . SER D 2 60 ? 41.251 -1.948 -58.108 1.00 43.85 91 SER E N 1
ATOM 5596 C CA . SER D 2 60 ? 41.606 -3.328 -58.421 1.00 44.90 91 SER E CA 1
ATOM 5597 C C . SER D 2 60 ? 41.068 -4.261 -57.340 1.00 30.51 91 SER E C 1
ATOM 5598 O O . SER D 2 60 ? 41.263 -4.016 -56.143 1.00 41.05 91 SER E O 1
ATOM 5601 N N . PHE D 2 61 ? 40.389 -5.320 -57.763 1.00 35.51 92 PHE E N 1
ATOM 5602 C CA . PHE D 2 61 ? 39.854 -6.323 -56.853 1.00 42.19 92 PHE E CA 1
ATOM 5603 C C . PHE D 2 61 ? 40.729 -7.574 -56.785 1.00 49.94 92 PHE E C 1
ATOM 5604 O O . PHE D 2 61 ? 40.288 -8.605 -56.266 1.00 46.68 92 PHE E O 1
ATOM 5612 N N . ALA D 2 62 ? 41.908 -7.541 -57.336 1.00 44.69 93 ALA E N 1
ATOM 5613 C CA . ALA D 2 62 ? 42.805 -8.668 -57.427 1.00 44.80 93 ALA E CA 1
ATOM 5614 C C . ALA D 2 62 ? 43.447 -9.065 -56.162 1.00 43.16 93 ALA E C 1
ATOM 5615 O O . ALA D 2 62 ? 43.727 -8.267 -55.374 1.00 43.25 93 ALA E O 1
ATOM 5617 N N . GLU D 2 63 ? 43.687 -10.333 -56.004 1.00 50.05 94 GLU E N 1
ATOM 5618 C CA . GLU D 2 63 ? 44.235 -10.774 -54.742 1.00 58.70 94 GLU E CA 1
ATOM 5619 C C . GLU D 2 63 ? 45.564 -10.237 -54.371 1.00 59.11 94 GLU E C 1
ATOM 5620 O O . GLU D 2 63 ? 45.704 -9.588 -53.380 1.00 66.63 94 GLU E O 1
ATOM 5626 N N . GLY D 2 64 ? 46.485 -10.293 -55.261 1.00 63.35 95 GLY E N 1
ATOM 5627 C CA . GLY D 2 64 ? 47.798 -9.837 -54.922 1.00 77.81 95 GLY E CA 1
ATOM 5628 C C . GLY D 2 64 ? 47.973 -8.394 -54.552 1.00 89.37 95 GLY E C 1
ATOM 5629 O O . GLY D 2 64 ? 48.686 -8.092 -53.603 1.00 92.50 95 GLY E O 1
ATOM 5630 N N . GLY D 2 65 ? 47.164 -7.552 -55.173 1.00 96.80 96 GLY E N 1
ATOM 5631 C CA . GLY D 2 65 ? 47.328 -6.126 -55.154 1.00 104.34 96 GLY E CA 1
ATOM 5632 C C . GLY D 2 65 ? 47.462 -5.390 -53.862 1.00 110.12 96 GLY E C 1
ATOM 5633 O O . GLY D 2 65 ? 47.987 -4.278 -53.890 1.00 106.45 96 GLY E O 1
ATOM 5634 N N . ASP D 2 66 ? 46.838 -5.895 -52.795 1.00 116.12 97 ASP E N 1
ATOM 5635 C CA . ASP D 2 66 ? 46.862 -5.319 -51.414 1.00 119.71 97 ASP E CA 1
ATOM 5636 C C . ASP D 2 66 ? 46.064 -4.008 -51.330 1.00 122.38 97 ASP E C 1
ATOM 5637 O O . ASP D 2 66 ? 46.340 -3.176 -50.509 1.00 126.15 97 ASP E O 1
ATOM 5642 N N . GLY D 2 67 ? 45.206 -3.765 -52.311 1.00 117.78 98 GLY E N 1
ATOM 5643 C CA . GLY D 2 67 ? 44.282 -2.656 -52.361 1.00 112.80 98 GLY E CA 1
ATOM 5644 C C . GLY D 2 67 ? 43.222 -2.974 -51.351 1.00 105.36 98 GLY E C 1
ATOM 5645 O O . GLY D 2 67 ? 42.794 -2.138 -50.585 1.00 106.96 98 GLY E O 1
ATOM 5646 N N . GLY D 2 68 ? 42.822 -4.231 -51.314 1.00 95.73 99 GLY E N 1
ATOM 5647 C CA . GLY D 2 68 ? 41.757 -4.594 -50.434 1.00 85.23 99 GLY E CA 1
ATOM 5648 C C . GLY D 2 68 ? 41.583 -5.969 -49.854 1.00 77.63 99 GLY E C 1
ATOM 5649 O O . GLY D 2 68 ? 42.356 -6.878 -49.993 1.00 77.84 99 GLY E O 1
ATOM 5650 N N . GLY D 2 69 ? 40.536 -6.042 -49.081 1.00 66.02 100 GLY E N 1
ATOM 5651 C CA . GLY D 2 69 ? 40.090 -7.263 -48.503 1.00 56.98 100 GLY E CA 1
ATOM 5652 C C . GLY D 2 69 ? 39.219 -7.998 -49.505 1.00 47.29 100 GLY E C 1
ATOM 5653 O O . GLY D 2 69 ? 38.943 -7.592 -50.598 1.00 42.22 100 GLY E O 1
ATOM 5654 N N . ALA D 2 70 ? 38.805 -9.149 -49.106 1.00 35.91 101 ALA E N 1
ATOM 5655 C CA . ALA D 2 70 ? 37.959 -9.973 -49.953 1.00 33.40 101 ALA E CA 1
ATOM 5656 C C . ALA D 2 70 ? 36.676 -9.214 -50.275 1.00 27.36 101 ALA E C 1
ATOM 5657 O O . ALA D 2 70 ? 36.218 -8.367 -49.497 1.00 32.66 101 ALA E O 1
ATOM 5659 N N . ALA D 2 71 ? 36.098 -9.520 -51.438 1.00 26.26 102 ALA E N 1
ATOM 5660 C CA . ALA D 2 71 ? 34.856 -8.874 -51.850 1.00 28.73 102 ALA E CA 1
ATOM 5661 C C . ALA D 2 71 ? 33.695 -9.254 -50.933 1.00 32.67 102 ALA E C 1
ATOM 5662 O O . ALA D 2 71 ? 33.487 -10.423 -50.610 1.00 30.88 102 ALA E O 1
ATOM 5664 N N . ALA D 2 72 ? 32.902 -8.247 -50.550 1.00 31.35 103 ALA E N 1
ATOM 5665 C CA . ALA D 2 72 ? 31.864 -8.462 -49.549 1.00 30.55 103 ALA E CA 1
ATOM 5666 C C . ALA D 2 72 ? 30.798 -9.452 -50.011 1.00 28.99 103 ALA E C 1
ATOM 5667 O O . ALA D 2 72 ? 30.243 -10.189 -49.183 1.00 28.94 103 ALA E O 1
ATOM 5669 N N . CYS D 2 73 ? 30.473 -9.475 -51.309 1.00 26.50 104 CYS E N 1
ATOM 5670 C CA . CYS D 2 73 ? 29.375 -10.333 -51.759 1.00 32.30 104 CYS E CA 1
ATOM 5671 C C . CYS D 2 73 ? 29.758 -11.802 -51.815 1.00 30.89 104 CYS E C 1
ATOM 5672 O O . CYS D 2 73 ? 28.873 -12.671 -51.787 1.00 29.50 104 CYS E O 1
ATOM 5675 N N . THR D 2 74 ? 31.046 -12.103 -51.977 1.00 27.42 105 THR E N 1
ATOM 5676 C CA . THR D 2 74 ? 31.452 -13.450 -52.368 1.00 33.55 105 THR E CA 1
ATOM 5677 C C . THR D 2 74 ? 32.655 -13.982 -51.611 1.00 30.54 105 THR E C 1
ATOM 5678 O O . THR D 2 74 ? 32.932 -15.178 -51.734 1.00 31.88 105 THR E O 1
ATOM 5682 N N . GLY D 2 75 ? 33.399 -13.151 -50.884 1.00 28.33 106 GLY E N 1
ATOM 5683 C CA . GLY D 2 75 ? 34.614 -13.588 -50.228 1.00 31.34 106 GLY E CA 1
ATOM 5684 C C . GLY D 2 75 ? 35.764 -13.857 -51.160 1.00 35.22 106 GLY E C 1
ATOM 5685 O O . GLY D 2 75 ? 36.748 -14.486 -50.756 1.00 34.02 106 GLY E O 1
ATOM 5686 N N . LYS D 2 76 ? 35.673 -13.393 -52.399 1.00 36.13 107 LYS E N 1
ATOM 5687 C CA . LYS D 2 76 ? 36.624 -13.730 -53.440 1.00 37.28 107 LYS E CA 1
ATOM 5688 C C . LYS D 2 76 ? 37.361 -12.480 -53.894 1.00 35.19 107 LYS E C 1
ATOM 5689 O O . LYS D 2 76 ? 37.049 -11.356 -53.496 1.00 36.00 107 LYS E O 1
ATOM 5695 N N . PHE D 2 77 ? 38.369 -12.697 -54.720 1.00 38.86 108 PHE E N 1
ATOM 5696 C CA . PHE D 2 77 ? 39.093 -11.624 -55.377 1.00 40.76 108 PHE E CA 1
ATOM 5697 C C . PHE D 2 77 ? 38.850 -11.766 -56.871 1.00 29.97 108 PHE E C 1
ATOM 5698 O O . PHE D 2 77 ? 38.470 -12.837 -57.351 1.00 33.57 108 PHE E O 1
ATOM 5706 N N . TYR D 2 78 ? 39.048 -10.670 -57.605 1.00 36.29 109 TYR E N 1
ATOM 5707 C CA . TYR D 2 78 ? 38.744 -10.656 -59.034 1.00 37.26 109 TYR E CA 1
ATOM 5708 C C . TYR D 2 78 ? 39.889 -9.997 -59.783 1.00 36.13 109 TYR E C 1
ATOM 5709 O O . TYR D 2 78 ? 40.323 -8.904 -59.409 1.00 41.16 109 TYR E O 1
ATOM 5718 N N . ASP D 2 79 ? 40.403 -10.680 -60.803 1.00 40.17 110 ASP E N 1
ATOM 5719 C CA . ASP D 2 79 ? 41.468 -10.085 -61.601 1.00 46.30 110 ASP E CA 1
ATOM 5720 C C . ASP D 2 79 ? 40.915 -8.934 -62.444 1.00 43.81 110 ASP E C 1
ATOM 5721 O O . ASP D 2 79 ? 39.721 -8.876 -62.758 1.00 41.88 110 ASP E O 1
ATOM 5726 N N . ASP D 2 80 ? 41.815 -8.022 -62.832 1.00 51.71 111 ASP E N 1
ATOM 5727 C CA . ASP D 2 80 ? 41.422 -6.753 -63.446 1.00 53.58 111 ASP E CA 1
ATOM 5728 C C . ASP D 2 80 ? 40.660 -6.887 -64.758 1.00 46.32 111 ASP E C 1
ATOM 5729 O O . ASP D 2 80 ? 40.059 -5.898 -65.190 1.00 50.96 111 ASP E O 1
ATOM 5734 N N . SER D 2 81 ? 40.652 -8.051 -65.402 1.00 47.57 112 SER E N 1
ATOM 5735 C CA . SER D 2 81 ? 39.875 -8.188 -66.631 1.00 47.27 112 SER E CA 1
ATOM 5736 C C . SER D 2 81 ? 38.389 -8.394 -66.373 1.00 49.24 112 SER E C 1
ATOM 5737 O O . SER D 2 81 ? 37.605 -8.342 -67.325 1.00 43.77 112 SER E O 1
ATOM 5740 N N . LYS D 2 82 ? 37.989 -8.679 -65.132 1.00 45.31 113 LYS E N 1
ATOM 5741 C CA . LYS D 2 82 ? 36.584 -8.892 -64.821 1.00 47.10 113 LYS E CA 1
ATOM 5742 C C . LYS D 2 82 ? 35.904 -7.541 -64.646 1.00 46.20 113 LYS E C 1
ATOM 5743 O O . LYS D 2 82 ? 36.436 -6.647 -63.978 1.00 41.24 113 LYS E O 1
ATOM 5749 N N . LYS D 2 83 ? 34.717 -7.395 -65.228 1.00 41.73 114 LYS E N 1
ATOM 5750 C CA . LYS D 2 83 ? 33.965 -6.149 -65.080 1.00 47.09 114 LYS E CA 1
ATOM 5751 C C . LYS D 2 83 ? 33.077 -6.271 -63.846 1.00 36.39 114 LYS E C 1
ATOM 5752 O O . LYS D 2 83 ? 31.949 -6.763 -63.896 1.00 39.49 114 LYS E O 1
ATOM 5758 N N . VAL D 2 84 ? 33.622 -5.813 -62.721 1.00 38.64 115 VAL E N 1
ATOM 5759 C CA . VAL D 2 84 ? 32.981 -5.914 -61.421 1.00 34.65 115 VAL E CA 1
ATOM 5760 C C . VAL D 2 84 ? 33.072 -4.544 -60.769 1.00 43.48 115 VAL E C 1
ATOM 5761 O O . VAL D 2 84 ? 33.930 -3.726 -61.108 1.00 47.37 115 VAL E O 1
ATOM 5765 N N . VAL D 2 85 ? 32.151 -4.285 -59.840 1.00 38.98 116 VAL E N 1
ATOM 5766 C CA . VAL D 2 85 ? 32.106 -3.015 -59.129 1.00 35.44 116 VAL E CA 1
ATOM 5767 C C . VAL D 2 85 ? 31.789 -3.240 -57.659 1.00 35.54 116 VAL E C 1
ATOM 5768 O O . VAL D 2 85 ? 31.240 -4.271 -57.264 1.00 34.02 116 VAL E O 1
ATOM 5772 N N . ALA D 2 86 ? 32.171 -2.250 -56.851 1.00 30.77 117 ALA E N 1
ATOM 5773 C CA . ALA D 2 86 ? 31.685 -2.056 -55.498 1.00 36.73 117 ALA E CA 1
ATOM 5774 C C . ALA D 2 86 ? 30.797 -0.817 -55.470 1.00 35.10 117 ALA E C 1
ATOM 5775 O O . ALA D 2 86 ? 30.973 0.107 -56.269 1.00 38.29 117 ALA E O 1
ATOM 5777 N N . LEU D 2 87 ? 29.821 -0.827 -54.567 1.00 33.07 118 LEU E N 1
ATOM 5778 C CA . LEU D 2 87 ? 28.867 0.263 -54.398 1.00 35.66 118 LEU E CA 1
ATOM 5779 C C . LEU D 2 87 ? 28.972 0.843 -52.994 1.00 33.82 118 LEU E C 1
ATOM 5780 O O . LEU D 2 87 ? 29.147 0.107 -52.019 1.00 37.27 118 LEU E O 1
ATOM 5785 N N . SER D 2 88 ? 28.865 2.171 -52.897 1.00 29.46 119 SER E N 1
ATOM 5786 C CA . SER D 2 88 ? 28.746 2.827 -51.600 1.00 32.56 119 SER E CA 1
ATOM 5787 C C . SER D 2 88 ? 27.726 2.108 -50.728 1.00 33.84 119 SER E C 1
ATOM 5788 O O . SER D 2 88 ? 26.687 1.651 -51.210 1.00 38.48 119 SER E O 1
ATOM 5791 N N . THR D 2 89 ? 28.044 2.020 -49.436 1.00 30.81 120 THR E N 1
ATOM 5792 C CA . THR D 2 89 ? 27.224 1.328 -48.445 1.00 34.06 120 THR E CA 1
ATOM 5793 C C . THR D 2 89 ? 25.714 1.449 -48.662 1.00 37.65 120 THR E C 1
ATOM 5794 O O . THR D 2 89 ? 24.998 0.447 -48.601 1.00 31.90 120 THR E O 1
ATOM 5798 N N . GLY D 2 90 ? 25.204 2.669 -48.870 1.00 34.44 121 GLY E N 1
ATOM 5799 C CA . GLY D 2 90 ? 23.760 2.838 -49.020 1.00 33.81 121 GLY E CA 1
ATOM 5800 C C . GLY D 2 90 ? 23.208 2.098 -50.229 1.00 38.59 121 GLY E C 1
ATOM 5801 O O . GLY D 2 90 ? 22.206 1.378 -50.135 1.00 36.28 121 GLY E O 1
ATOM 5802 N N . TRP D 2 91 ? 23.850 2.275 -51.385 1.00 35.45 122 TRP E N 1
ATOM 5803 C CA . TRP D 2 91 ? 23.462 1.540 -52.590 1.00 33.92 122 TRP E CA 1
ATOM 5804 C C . TRP D 2 91 ? 23.753 0.046 -52.467 1.00 32.47 122 TRP E C 1
ATOM 5805 O O . TRP D 2 91 ? 23.069 -0.777 -53.092 1.00 31.24 122 TRP E O 1
ATOM 5816 N N . TYR D 2 92 ? 24.797 -0.318 -51.723 1.00 32.65 123 TYR E N 1
ATOM 5817 C CA . TYR D 2 92 ? 25.055 -1.729 -51.464 1.00 36.97 123 TYR E CA 1
ATOM 5818 C C . TYR D 2 92 ? 23.886 -2.372 -50.730 1.00 38.31 123 TYR E C 1
ATOM 5819 O O . TYR D 2 92 ? 23.583 -3.552 -50.959 1.00 32.48 123 TYR E O 1
ATOM 5828 N N . ASN D 2 93 ? 23.225 -1.605 -49.857 1.00 33.23 124 ASN E N 1
ATOM 5829 C CA . ASN D 2 93 ? 21.912 -1.942 -49.307 1.00 32.95 124 ASN E CA 1
ATOM 5830 C C . ASN D 2 93 ? 21.885 -3.330 -48.665 1.00 33.52 124 ASN E C 1
ATOM 5831 O O . ASN D 2 93 ? 21.013 -4.157 -48.947 1.00 31.76 124 ASN E O 1
ATOM 5836 N N . GLY D 2 94 ? 22.822 -3.575 -47.754 1.00 34.02 125 GLY E N 1
ATOM 5837 C CA . GLY D 2 94 ? 22.818 -4.836 -47.026 1.00 33.46 125 GLY E CA 1
ATOM 5838 C C . GLY D 2 94 ? 23.010 -6.081 -47.872 1.00 38.41 125 GLY E C 1
ATOM 5839 O O . GLY D 2 94 ? 22.703 -7.184 -47.412 1.00 37.56 125 GLY E O 1
ATOM 5840 N N . GLY D 2 95 ? 23.517 -5.938 -49.094 1.00 33.27 126 GLY E N 1
ATOM 5841 C CA . GLY D 2 95 ? 23.744 -7.062 -49.982 1.00 31.87 126 GLY E CA 1
ATOM 5842 C C . GLY D 2 95 ? 22.681 -7.291 -51.047 1.00 32.42 126 GLY E C 1
ATOM 5843 O O . GLY D 2 95 ? 22.783 -8.267 -51.797 1.00 29.43 126 GLY E O 1
ATOM 5844 N N . SER D 2 96 ? 21.689 -6.409 -51.164 1.00 34.27 127 SER E N 1
ATOM 5845 C CA . SER D 2 96 ? 20.555 -6.695 -52.044 1.00 35.24 127 SER E CA 1
ATOM 5846 C C . SER D 2 96 ? 20.926 -6.707 -53.521 1.00 33.92 127 SER E C 1
ATOM 5847 O O . SER D 2 96 ? 20.144 -7.207 -54.336 1.00 35.89 127 SER E O 1
ATOM 5850 N N . ARG D 2 97 ? 22.081 -6.159 -53.888 1.00 26.94 128 ARG E N 1
ATOM 5851 C CA . ARG D 2 97 ? 22.551 -6.170 -55.265 1.00 29.97 128 ARG E CA 1
ATOM 5852 C C . ARG D 2 97 ? 23.686 -7.163 -55.490 1.00 30.91 128 ARG E C 1
ATOM 5853 O O . ARG D 2 97 ? 24.277 -7.167 -56.576 1.00 30.90 128 ARG E O 1
ATOM 5861 N N . CYS D 2 98 ? 24.003 -7.995 -54.493 1.00 29.25 129 CYS E N 1
ATOM 5862 C CA . CYS D 2 98 ? 25.119 -8.926 -54.616 1.00 32.72 129 CYS E CA 1
ATOM 5863 C C . CYS D 2 98 ? 24.893 -9.898 -55.759 1.00 35.01 129 CYS E C 1
ATOM 5864 O O . CYS D 2 98 ? 23.817 -10.487 -55.879 1.00 33.14 129 CYS E O 1
ATOM 5867 N N . ARG D 2 99 ? 25.909 -10.034 -56.613 1.00 33.09 130 ARG E N 1
ATOM 5868 C CA . ARG D 2 99 ? 25.884 -10.905 -57.786 1.00 37.61 130 ARG E CA 1
ATOM 5869 C C . ARG D 2 99 ? 24.750 -10.557 -58.749 1.00 36.93 130 ARG E C 1
ATOM 5870 O O . ARG D 2 99 ? 24.290 -11.412 -59.512 1.00 32.09 130 ARG E O 1
ATOM 5878 N N . LYS D 2 100 ? 24.280 -9.319 -58.712 1.00 32.18 131 LYS E N 1
ATOM 5879 C CA . LYS D 2 100 ? 23.436 -8.761 -59.762 1.00 36.71 131 LYS E CA 1
ATOM 5880 C C . LYS D 2 100 ? 24.259 -7.802 -60.613 1.00 37.25 131 LYS E C 1
ATOM 5881 O O . LYS D 2 100 ? 25.364 -7.399 -60.245 1.00 35.19 131 LYS E O 1
ATOM 5887 N N . HIS D 2 101 ? 23.716 -7.454 -61.773 1.00 36.69 132 HIS E N 1
ATOM 5888 C CA . HIS D 2 101 ? 24.386 -6.547 -62.689 1.00 38.73 132 HIS E CA 1
ATOM 5889 C C . HIS D 2 101 ? 23.765 -5.155 -62.639 1.00 44.89 132 HIS E C 1
ATOM 5890 O O . HIS D 2 101 ? 22.568 -4.988 -62.387 1.00 43.59 132 HIS E O 1
ATOM 5897 N N . ILE D 2 102 ? 24.604 -4.150 -62.869 1.00 44.95 133 ILE E N 1
ATOM 5898 C CA . ILE D 2 102 ? 24.133 -2.797 -63.122 1.00 42.04 133 ILE E CA 1
ATOM 5899 C C . ILE D 2 102 ? 24.645 -2.373 -64.488 1.00 46.14 133 ILE E C 1
ATOM 5900 O O . ILE D 2 102 ? 25.711 -2.803 -64.940 1.00 36.38 133 ILE E O 1
ATOM 5905 N N . MET D 2 103 ? 23.862 -1.535 -65.152 1.00 41.99 134 MET E N 1
ATOM 5906 C CA . MET D 2 103 ? 24.249 -0.925 -66.411 1.00 42.45 134 MET E CA 1
ATOM 5907 C C . MET D 2 103 ? 24.784 0.461 -66.089 1.00 48.30 134 MET E C 1
ATOM 5908 O O . MET D 2 103 ? 24.124 1.228 -65.381 1.00 46.21 134 MET E O 1
ATOM 5913 N N . ILE D 2 104 ? 26.005 0.748 -66.538 1.00 48.56 135 ILE E N 1
ATOM 5914 C CA . ILE D 2 104 ? 26.674 2.015 -66.259 1.00 37.00 135 ILE E CA 1
ATOM 5915 C C . ILE D 2 104 ? 26.710 2.811 -67.551 1.00 45.31 135 ILE E C 1
ATOM 5916 O O . ILE D 2 104 ? 27.047 2.265 -68.606 1.00 44.90 135 ILE E O 1
ATOM 5921 N N . HIS D 2 105 ? 26.349 4.092 -67.475 1.00 46.37 136 HIS E N 1
ATOM 5922 C CA . HIS D 2 105 ? 26.373 4.978 -68.636 1.00 48.71 136 HIS E CA 1
ATOM 5923 C C . HIS D 2 105 ? 27.366 6.101 -68.381 1.00 42.19 136 HIS E C 1
ATOM 5924 O O . HIS D 2 105 ? 27.244 6.825 -67.389 1.00 46.42 136 HIS E O 1
ATOM 5931 N N . ALA D 2 106 ? 28.329 6.255 -69.283 1.00 52.54 137 ALA E N 1
ATOM 5932 C CA . ALA D 2 106 ? 29.304 7.333 -69.209 1.00 57.38 137 ALA E CA 1
ATOM 5933 C C . ALA D 2 106 ? 28.891 8.507 -70.094 1.00 62.54 137 ALA E C 1
ATOM 5934 O O . ALA D 2 106 ? 28.105 8.362 -71.036 1.00 59.44 137 ALA E O 1
ATOM 5936 N N . GLY D 2 107 ? 29.447 9.681 -69.775 1.00 61.20 138 GLY E N 1
ATOM 5937 C CA . GLY D 2 107 ? 29.149 10.896 -70.516 1.00 66.25 138 GLY E CA 1
ATOM 5938 C C . GLY D 2 107 ? 29.506 10.834 -71.988 1.00 68.73 138 GLY E C 1
ATOM 5939 O O . GLY D 2 107 ? 28.929 11.577 -72.787 1.00 69.32 138 GLY E O 1
ATOM 5940 N N . ASN D 2 108 ? 30.446 9.972 -72.368 1.00 65.00 139 ASN E N 1
ATOM 5941 C CA . ASN D 2 108 ? 30.823 9.836 -73.768 1.00 59.64 139 ASN E CA 1
ATOM 5942 C C . ASN D 2 108 ? 29.840 8.995 -74.572 1.00 61.48 139 ASN E C 1
ATOM 5943 O O . ASN D 2 108 ? 30.072 8.776 -75.762 1.00 66.60 139 ASN E O 1
ATOM 5948 N N . GLY D 2 109 ? 28.778 8.480 -73.960 1.00 65.38 140 GLY E N 1
ATOM 5949 C CA . GLY D 2 109 ? 27.792 7.711 -74.688 1.00 65.60 140 GLY E CA 1
ATOM 5950 C C . GLY D 2 109 ? 27.990 6.210 -74.633 1.00 71.63 140 GLY E C 1
ATOM 5951 O O . GLY D 2 109 ? 27.122 5.469 -75.120 1.00 66.58 140 GLY E O 1
ATOM 5952 N N . ASN D 2 110 ? 29.121 5.743 -74.103 1.00 70.93 141 ASN E N 1
ATOM 5953 C CA . ASN D 2 110 ? 29.350 4.319 -73.914 1.00 65.59 141 ASN E CA 1
ATOM 5954 C C . ASN D 2 110 ? 28.621 3.804 -72.679 1.00 53.13 141 ASN E C 1
ATOM 5955 O O . ASN D 2 110 ? 28.387 4.538 -71.714 1.00 50.64 141 ASN E O 1
ATOM 5960 N N . SER D 2 111 ? 28.285 2.518 -72.707 1.00 56.76 142 SER E N 1
ATOM 5961 C CA . SER D 2 111 ? 27.675 1.863 -71.560 1.00 61.96 142 SER E CA 1
ATOM 5962 C C . SER D 2 111 ? 28.259 0.465 -71.416 1.00 60.69 142 SER E C 1
ATOM 5963 O O . SER D 2 111 ? 28.752 -0.127 -72.380 1.00 61.90 142 SER E O 1
ATOM 5966 N N . VAL D 2 112 ? 28.200 -0.058 -70.190 1.00 57.28 143 VAL E N 1
ATOM 5967 C CA . VAL D 2 112 ? 28.705 -1.393 -69.900 1.00 50.43 143 VAL E CA 1
ATOM 5968 C C . VAL D 2 112 ? 27.904 -1.981 -68.747 1.00 46.27 143 VAL E C 1
ATOM 5969 O O . VAL D 2 112 ? 27.463 -1.269 -67.838 1.00 43.05 143 VAL E O 1
ATOM 5973 N N . SER D 2 113 ? 27.713 -3.295 -68.806 1.00 44.31 144 SER E N 1
ATOM 5974 C CA . SER D 2 113 ? 27.112 -4.069 -67.733 1.00 41.65 144 SER E CA 1
ATOM 5975 C C . SER D 2 113 ? 28.216 -4.566 -66.811 1.00 41.67 144 SER E C 1
ATOM 5976 O O . SER D 2 113 ? 29.228 -5.103 -67.278 1.00 44.66 144 SER E O 1
ATOM 5979 N N . ALA D 2 114 ? 28.046 -4.349 -65.510 1.00 43.70 145 ALA E N 1
ATOM 5980 C CA . ALA D 2 114 ? 29.050 -4.742 -64.538 1.00 37.94 145 ALA E CA 1
ATOM 5981 C C . ALA D 2 114 ? 28.390 -5.514 -63.407 1.00 40.33 145 ALA E C 1
ATOM 5982 O O . ALA D 2 114 ? 27.250 -5.236 -63.029 1.00 43.25 145 ALA E O 1
ATOM 5984 N N . LEU D 2 115 ? 29.126 -6.485 -62.873 1.00 42.38 146 LEU E N 1
ATOM 5985 C CA . LEU D 2 115 ? 28.671 -7.318 -61.769 1.00 37.99 146 LEU E CA 1
ATOM 5986 C C . LEU D 2 115 ? 28.984 -6.645 -60.434 1.00 39.98 146 LEU E C 1
ATOM 5987 O O . LEU D 2 115 ? 30.124 -6.231 -60.191 1.00 33.23 146 LEU E O 1
ATOM 5992 N N . VAL D 2 116 ? 27.979 -6.547 -59.565 1.00 37.50 147 VAL E N 1
ATOM 5993 C CA . VAL D 2 116 ? 28.190 -6.016 -58.220 1.00 33.40 147 VAL E CA 1
ATOM 5994 C C . VAL D 2 116 ? 28.748 -7.125 -57.337 1.00 30.94 147 VAL E C 1
ATOM 5995 O O . VAL D 2 116 ? 28.099 -8.160 -57.143 1.00 31.28 147 VAL E O 1
ATOM 5999 N N . VAL D 2 117 ? 29.943 -6.908 -56.783 1.00 31.23 148 VAL E N 1
ATOM 6000 C CA . VAL D 2 117 ? 30.589 -7.946 -55.979 1.00 32.07 148 VAL E CA 1
ATOM 6001 C C . VAL D 2 117 ? 31.002 -7.459 -54.597 1.00 34.79 148 VAL E C 1
ATOM 6002 O O . VAL D 2 117 ? 31.426 -8.257 -53.753 1.00 32.70 148 VAL E O 1
ATOM 6006 N N . ASP D 2 118 ? 30.919 -6.157 -54.341 1.00 34.79 149 ASP E N 1
ATOM 6007 C CA . ASP D 2 118 ? 31.595 -5.640 -53.157 1.00 34.12 149 ASP E CA 1
ATOM 6008 C C . ASP D 2 118 ? 30.915 -4.373 -52.667 1.00 30.63 149 ASP E C 1
ATOM 6009 O O . ASP D 2 118 ? 30.160 -3.729 -53.400 1.00 29.15 149 ASP E O 1
ATOM 6014 N N . GLU D 2 119 ? 31.212 -4.021 -51.418 1.00 32.20 150 GLU E N 1
ATOM 6015 C CA . GLU D 2 119 ? 30.747 -2.786 -50.800 1.00 32.74 150 GLU E CA 1
ATOM 6016 C C . GLU D 2 119 ? 31.905 -1.800 -50.758 1.00 36.19 150 GLU E C 1
ATOM 6017 O O . GLU D 2 119 ? 33.005 -2.152 -50.325 1.00 30.29 150 GLU E O 1
ATOM 6023 N N . CYS D 2 120 ? 31.664 -0.580 -51.239 1.00 33.04 151 CYS E N 1
ATOM 6024 C CA . CYS D 2 120 ? 32.577 0.538 -51.016 1.00 32.29 151 CYS E CA 1
ATOM 6025 C C . CYS D 2 120 ? 32.139 1.141 -49.692 1.00 28.91 151 CYS E C 1
ATOM 6026 O O . CYS D 2 120 ? 31.140 1.860 -49.623 1.00 34.41 151 CYS E O 1
ATOM 6029 N N . ASP D 2 121 ? 32.863 0.799 -48.623 1.00 24.59 152 ASP E N 1
ATOM 6030 C CA . ASP D 2 121 ? 32.379 0.944 -47.256 1.00 33.61 152 ASP E CA 1
ATOM 6031 C C . ASP D 2 121 ? 32.564 2.380 -46.803 1.00 38.28 152 ASP E C 1
ATOM 6032 O O . ASP D 2 121 ? 33.697 2.821 -46.586 1.00 30.03 152 ASP E O 1
ATOM 6037 N N . SER D 2 122 ? 31.454 3.100 -46.637 1.00 39.81 153 SER E N 1
ATOM 6038 C CA . SER D 2 122 ? 31.465 4.493 -46.208 1.00 42.23 153 SER E CA 1
ATOM 6039 C C . SER D 2 122 ? 31.310 4.661 -44.702 1.00 44.05 153 SER E C 1
ATOM 6040 O O . SER D 2 122 ? 31.237 5.802 -44.229 1.00 43.12 153 SER E O 1
ATOM 6043 N N . THR D 2 123 ? 31.247 3.563 -43.938 1.00 32.80 154 THR E N 1
ATOM 6044 C CA . THR D 2 123 ? 30.992 3.607 -42.507 1.00 34.09 154 THR E CA 1
ATOM 6045 C C . THR D 2 123 ? 32.269 3.679 -41.676 1.00 39.92 154 THR E C 1
ATOM 6046 O O . THR D 2 123 ? 32.185 3.890 -40.460 1.00 35.12 154 THR E O 1
ATOM 6050 N N . VAL D 2 124 ? 33.440 3.480 -42.283 1.00 37.54 155 VAL E N 1
ATOM 6051 C CA . VAL D 2 124 ? 34.668 3.304 -41.513 1.00 38.91 155 VAL E CA 1
ATOM 6052 C C . VAL D 2 124 ? 35.853 3.574 -42.431 1.00 38.54 155 VAL E C 1
ATOM 6053 O O . VAL D 2 124 ? 35.769 3.384 -43.646 1.00 36.67 155 VAL E O 1
ATOM 6057 N N . GLY D 2 125 ? 36.963 4.023 -41.845 1.00 37.85 156 GLY E N 1
ATOM 6058 C CA . GLY D 2 125 ? 38.167 4.296 -42.615 1.00 32.22 156 GLY E CA 1
ATOM 6059 C C . GLY D 2 125 ? 39.258 4.836 -41.708 1.00 30.44 156 GLY E C 1
ATOM 6060 O O . GLY D 2 125 ? 39.082 4.946 -40.495 1.00 32.38 156 GLY E O 1
ATOM 6061 N N . CYS D 2 126 ? 40.392 5.196 -42.324 1.00 36.74 157 CYS E N 1
ATOM 6062 C CA . CYS D 2 126 ? 41.535 5.755 -41.583 1.00 38.17 157 CYS E CA 1
ATOM 6063 C C . CYS D 2 126 ? 41.968 4.836 -40.444 1.00 38.68 157 CYS E C 1
ATOM 6064 O O . CYS D 2 126 ? 42.226 5.276 -39.321 1.00 38.12 157 CYS E O 1
ATOM 6067 N N . ASP D 2 127 ? 42.019 3.536 -40.728 1.00 30.54 158 ASP E N 1
ATOM 6068 C CA . ASP D 2 127 ? 42.515 2.560 -39.768 1.00 30.59 158 ASP E CA 1
ATOM 6069 C C . ASP D 2 127 ? 43.365 1.529 -40.501 1.00 25.52 158 ASP E C 1
ATOM 6070 O O . ASP D 2 127 ? 43.424 1.497 -41.732 1.00 33.53 158 ASP E O 1
ATOM 6075 N N . LYS D 2 128 ? 44.070 0.704 -39.726 1.00 34.91 159 LYS E N 1
ATOM 6076 C CA . LYS D 2 128 ? 44.957 -0.273 -40.345 1.00 31.28 159 LYS E CA 1
ATOM 6077 C C . LYS D 2 128 ? 44.186 -1.233 -41.241 1.00 30.33 159 LYS E C 1
ATOM 6078 O O . LYS D 2 128 ? 44.680 -1.618 -42.307 1.00 30.70 159 LYS E O 1
ATOM 6084 N N . ASP D 2 129 ? 42.955 -1.585 -40.853 1.00 34.54 160 ASP E N 1
ATOM 6085 C CA . ASP D 2 129 ? 42.121 -2.457 -41.685 1.00 33.64 160 ASP E CA 1
ATOM 6086 C C . ASP D 2 129 ? 41.975 -1.932 -43.109 1.00 32.65 160 ASP E C 1
ATOM 6087 O O . ASP D 2 129 ? 41.819 -2.718 -44.050 1.00 38.98 160 ASP E O 1
ATOM 6092 N N . HIS D 2 130 ? 41.972 -0.610 -43.288 1.00 35.54 161 HIS E N 1
ATOM 6093 C CA . HIS D 2 130 ? 41.806 -0.018 -44.609 1.00 37.53 161 HIS E CA 1
ATOM 6094 C C . HIS D 2 130 ? 43.071 0.676 -45.103 1.00 43.67 161 HIS E C 1
ATOM 6095 O O . HIS D 2 130 ? 42.989 1.561 -45.961 1.00 40.89 161 HIS E O 1
ATOM 6102 N N . ASN D 2 131 ? 44.240 0.269 -44.598 1.00 45.44 162 ASN E N 1
ATOM 6103 C CA . ASN D 2 131 ? 45.527 0.841 -45.020 1.00 45.14 162 ASN E CA 1
ATOM 6104 C C . ASN D 2 131 ? 45.538 2.362 -44.872 1.00 41.97 162 ASN E C 1
ATOM 6105 O O . ASN D 2 131 ? 46.169 3.073 -45.658 1.00 44.51 162 ASN E O 1
ATOM 6110 N N . PHE D 2 132 ? 44.853 2.850 -43.896 1.00 33.24 163 PHE E N 1
ATOM 6111 C CA . PHE D 2 132 ? 44.759 4.237 -43.614 1.00 40.16 163 PHE E CA 1
ATOM 6112 C C . PHE D 2 132 ? 44.171 5.104 -44.729 1.00 44.10 163 PHE E C 1
ATOM 6113 O O . PHE D 2 132 ? 44.548 6.197 -44.918 1.00 44.53 163 PHE E O 1
ATOM 6121 N N . GLU D 2 133 ? 43.247 4.557 -45.470 1.00 41.52 164 GLU E N 1
ATOM 6122 C CA . GLU D 2 133 ? 42.509 5.258 -46.475 1.00 44.15 164 GLU E CA 1
ATOM 6123 C C . GLU D 2 133 ? 41.176 5.756 -45.910 1.00 43.44 164 GLU E C 1
ATOM 6124 O O . GLU D 2 133 ? 40.651 5.219 -45.012 1.00 41.98 164 GLU E O 1
ATOM 6130 N N . PRO D 2 134 ? 40.623 6.814 -46.465 1.00 43.77 165 PRO E N 1
ATOM 6131 C CA . PRO D 2 134 ? 39.385 7.339 -45.919 1.00 44.84 165 PRO E CA 1
ATOM 6132 C C . PRO D 2 134 ? 38.192 6.470 -46.221 1.00 38.92 165 PRO E C 1
ATOM 6133 O O . PRO D 2 134 ? 38.200 5.679 -47.091 1.00 39.80 165 PRO E O 1
ATOM 6137 N N . PRO D 2 135 ? 37.107 6.690 -45.530 1.00 40.23 166 PRO E N 1
ATOM 6138 C CA . PRO D 2 135 ? 35.878 5.987 -45.821 1.00 40.34 166 PRO E CA 1
ATOM 6139 C C . PRO D 2 135 ? 35.383 6.284 -47.213 1.00 43.04 166 PRO E C 1
ATOM 6140 O O . PRO D 2 135 ? 35.526 7.343 -47.683 1.00 37.49 166 PRO E O 1
ATOM 6144 N N . CYS D 2 136 ? 34.842 5.302 -47.886 1.00 37.00 167 CYS E N 1
ATOM 6145 C CA . CYS D 2 136 ? 34.269 5.559 -49.194 1.00 33.70 167 CYS E CA 1
ATOM 6146 C C . CYS D 2 136 ? 33.295 6.724 -49.098 1.00 35.20 167 CYS E C 1
ATOM 6147 O O . CYS D 2 136 ? 32.677 6.956 -48.053 1.00 34.58 167 CYS E O 1
ATOM 6150 N N . ARG D 2 137 ? 33.198 7.488 -50.183 1.00 44.15 168 ARG E N 1
ATOM 6151 C CA . ARG D 2 137 ? 32.111 8.446 -50.317 1.00 49.05 168 ARG E CA 1
ATOM 6152 C C . ARG D 2 137 ? 30.790 7.694 -50.503 1.00 49.04 168 ARG E C 1
ATOM 6153 O O . ARG D 2 137 ? 30.762 6.479 -50.705 1.00 41.80 168 ARG E O 1
ATOM 6161 N N . ASN D 2 138 ? 29.679 8.426 -50.456 1.00 49.60 169 ASN E N 1
ATOM 6162 C CA . ASN D 2 138 ? 28.370 7.786 -50.409 1.00 37.79 169 ASN E CA 1
ATOM 6163 C C . ASN D 2 138 ? 27.687 7.660 -51.768 1.00 40.09 169 ASN E C 1
ATOM 6164 O O . ASN D 2 138 ? 26.556 7.169 -51.829 1.00 43.27 169 ASN E O 1
ATOM 6169 N N . ASN D 2 139 ? 28.321 8.100 -52.849 1.00 37.99 170 ASN E N 1
ATOM 6170 C CA . ASN D 2 139 ? 27.692 8.049 -54.163 1.00 44.05 170 ASN E CA 1
ATOM 6171 C C . ASN D 2 139 ? 28.628 7.416 -55.182 1.00 38.99 170 ASN E C 1
ATOM 6172 O O . ASN D 2 139 ? 28.743 7.882 -56.317 1.00 41.21 170 ASN E O 1
ATOM 6177 N N . ILE D 2 140 ? 29.309 6.337 -54.799 1.00 42.82 171 ILE E N 1
ATOM 6178 C CA . ILE D 2 140 ? 30.410 5.779 -55.580 1.00 39.26 171 ILE E CA 1
ATOM 6179 C C . ILE D 2 140 ? 30.010 4.464 -56.233 1.00 33.95 171 ILE E C 1
ATOM 6180 O O . ILE D 2 140 ? 29.381 3.604 -55.605 1.00 38.49 171 ILE E O 1
ATOM 6185 N N . VAL D 2 141 ? 30.388 4.309 -57.495 1.00 39.35 172 VAL E N 1
ATOM 6186 C CA . VAL D 2 141 ? 30.516 3.013 -58.142 1.00 38.11 172 VAL E CA 1
ATOM 6187 C C . VAL D 2 141 ? 32.007 2.812 -58.361 1.00 45.92 172 VAL E C 1
ATOM 6188 O O . VAL D 2 141 ? 32.611 3.470 -59.216 1.00 38.73 172 VAL E O 1
ATOM 6192 N N . ASP D 2 142 ? 32.604 1.881 -57.616 1.00 41.10 173 ASP E N 1
ATOM 6193 C CA . ASP D 2 142 ? 34.048 1.670 -57.643 1.00 36.81 173 ASP E CA 1
ATOM 6194 C C . ASP D 2 142 ? 34.307 0.518 -58.607 1.00 40.92 173 ASP E C 1
ATOM 6195 O O . ASP D 2 142 ? 34.020 -0.639 -58.291 1.00 38.87 173 ASP E O 1
ATOM 6200 N N . GLY D 2 143 ? 34.819 0.846 -59.798 1.00 39.05 174 GLY E N 1
ATOM 6201 C CA . GLY D 2 143 ? 34.855 -0.070 -60.924 1.00 41.42 174 GLY E CA 1
ATOM 6202 C C . GLY D 2 143 ? 36.244 -0.625 -61.183 1.00 44.63 174 GLY E C 1
ATOM 6203 O O . GLY D 2 143 ? 37.254 0.019 -60.886 1.00 40.25 174 GLY E O 1
ATOM 6204 N N . SER D 2 144 ? 36.284 -1.856 -61.684 1.00 43.34 175 SER E N 1
ATOM 6205 C CA . SER D 2 144 ? 37.529 -2.490 -62.084 1.00 50.48 175 SER E CA 1
ATOM 6206 C C . SER D 2 144 ? 38.090 -1.836 -63.349 1.00 55.24 175 SER E C 1
ATOM 6207 O O . SER D 2 144 ? 37.360 -1.171 -64.092 1.00 48.85 175 SER E O 1
ATOM 6210 N N . PRO D 2 145 ? 39.381 -2.053 -63.642 1.00 50.75 176 PRO E N 1
ATOM 6211 C CA . PRO D 2 145 ? 39.945 -1.496 -64.885 1.00 44.26 176 PRO E CA 1
ATOM 6212 C C . PRO D 2 145 ? 39.176 -1.900 -66.121 1.00 52.64 176 PRO E C 1
ATOM 6213 O O . PRO D 2 145 ? 39.037 -1.093 -67.048 1.00 65.66 176 PRO E O 1
ATOM 6217 N N . ALA D 2 146 ? 38.673 -3.135 -66.169 1.00 51.90 177 ALA E N 1
ATOM 6218 C CA . ALA D 2 146 ? 37.920 -3.557 -67.342 1.00 46.80 177 ALA E CA 1
ATOM 6219 C C . ALA D 2 146 ? 36.625 -2.770 -67.477 1.00 52.07 177 ALA E C 1
ATOM 6220 O O . ALA D 2 146 ? 36.115 -2.615 -68.591 1.00 51.42 177 ALA E O 1
ATOM 6222 N N . VAL D 2 147 ? 36.071 -2.281 -66.361 1.00 57.40 178 VAL E N 1
ATOM 6223 C CA . VAL D 2 147 ? 34.897 -1.411 -66.437 1.00 52.44 178 VAL E CA 1
ATOM 6224 C C . VAL D 2 147 ? 35.254 -0.099 -67.126 1.00 53.60 178 VAL E C 1
ATOM 6225 O O . VAL D 2 147 ? 34.556 0.352 -68.040 1.00 53.86 178 VAL E O 1
ATOM 6229 N N . TRP D 2 148 ? 36.350 0.531 -66.702 1.00 57.39 179 TRP E N 1
ATOM 6230 C CA . TRP D 2 148 ? 36.767 1.780 -67.333 1.00 58.11 179 TRP E CA 1
ATOM 6231 C C . TRP D 2 148 ? 37.093 1.573 -68.813 1.00 57.39 179 TRP E C 1
ATOM 6232 O O . TRP D 2 148 ? 36.647 2.347 -69.670 1.00 63.57 179 TRP E O 1
ATOM 6243 N N . ASP D 2 149 ? 37.857 0.517 -69.140 1.00 59.28 180 ASP E N 1
ATOM 6244 C CA . ASP D 2 149 ? 38.225 0.279 -70.536 1.00 55.79 180 ASP E CA 1
ATOM 6245 C C . ASP D 2 149 ? 36.987 0.077 -71.396 1.00 61.39 180 ASP E C 1
ATOM 6246 O O . ASP D 2 149 ? 36.918 0.570 -72.529 1.00 58.39 180 ASP E O 1
ATOM 6251 N N . ALA D 2 150 ? 36.008 -0.674 -70.885 1.00 57.74 181 ALA E N 1
ATOM 6252 C CA . ALA D 2 150 ? 34.771 -0.874 -71.633 1.00 58.03 181 ALA E CA 1
ATOM 6253 C C . ALA D 2 150 ? 34.021 0.436 -71.855 1.00 56.86 181 ALA E C 1
ATOM 6254 O O . ALA D 2 150 ? 33.372 0.610 -72.893 1.00 65.24 181 ALA E O 1
ATOM 6256 N N . LEU D 2 151 ? 34.098 1.367 -70.905 1.00 58.60 182 LEU E N 1
ATOM 6257 C CA . LEU D 2 151 ? 33.446 2.663 -71.052 1.00 63.42 182 LEU E CA 1
ATOM 6258 C C . LEU D 2 151 ? 34.263 3.646 -71.884 1.00 70.69 182 LEU E C 1
ATOM 6259 O O . LEU D 2 151 ? 33.801 4.769 -72.120 1.00 67.50 182 LEU E O 1
ATOM 6264 N N . GLY D 2 152 ? 35.449 3.248 -72.341 1.00 70.77 183 GLY E N 1
ATOM 6265 C CA . GLY D 2 152 ? 36.306 4.140 -73.098 1.00 67.84 183 GLY E CA 1
ATOM 6266 C C . GLY D 2 152 ? 36.809 5.333 -72.325 1.00 72.01 183 GLY E C 1
ATOM 6267 O O . GLY D 2 152 ? 37.166 6.348 -72.932 1.00 76.48 183 GLY E O 1
ATOM 6268 N N . LEU D 2 153 ? 36.835 5.249 -70.998 1.00 59.04 184 LEU E N 1
ATOM 6269 C CA . LEU D 2 153 ? 37.293 6.358 -70.179 1.00 63.35 184 LEU E CA 1
ATOM 6270 C C . LEU D 2 153 ? 38.776 6.240 -69.893 1.00 69.69 184 LEU E C 1
ATOM 6271 O O . LEU D 2 153 ? 39.327 5.142 -69.766 1.00 69.38 184 LEU E O 1
ATOM 6276 N N . ASN D 2 154 ? 39.425 7.396 -69.793 1.00 74.38 185 ASN E N 1
ATOM 6277 C CA . ASN D 2 154 ? 40.843 7.422 -69.486 1.00 72.57 185 ASN E CA 1
ATOM 6278 C C . ASN D 2 154 ? 41.006 7.256 -67.993 1.00 70.73 185 ASN E C 1
ATOM 6279 O O . ASN D 2 154 ? 40.601 8.124 -67.210 1.00 69.63 185 ASN E O 1
ATOM 6284 N N . LYS D 2 155 ? 41.620 6.142 -67.608 1.00 66.55 186 LYS E N 1
ATOM 6285 C CA . LYS D 2 155 ? 41.796 5.824 -66.197 1.00 62.26 186 LYS E CA 1
ATOM 6286 C C . LYS D 2 155 ? 42.627 6.851 -65.485 1.00 62.48 186 LYS E C 1
ATOM 6287 O O . LYS D 2 155 ? 42.689 6.827 -64.249 1.00 62.56 186 LYS E O 1
ATOM 6293 N N . ASP D 2 156 ? 43.318 7.728 -66.230 1.00 69.03 187 ASP E N 1
ATOM 6294 C CA . ASP D 2 156 ? 44.055 8.738 -65.510 1.00 65.59 187 ASP E CA 1
ATOM 6295 C C . ASP D 2 156 ? 43.103 9.783 -64.909 1.00 64.76 187 ASP E C 1
ATOM 6296 O O . ASP D 2 156 ? 43.521 10.543 -64.040 1.00 64.02 187 ASP E O 1
ATOM 6301 N N . ASP D 2 157 ? 41.845 9.858 -65.415 1.00 67.59 188 ASP E N 1
ATOM 6302 C CA . ASP D 2 157 ? 40.756 10.517 -64.681 1.00 69.78 188 ASP E CA 1
ATOM 6303 C C . ASP D 2 157 ? 40.758 10.290 -63.187 1.00 69.98 188 ASP E C 1
ATOM 6304 O O . ASP D 2 157 ? 40.589 11.247 -62.418 1.00 71.59 188 ASP E O 1
ATOM 6309 N N . GLY D 2 158 ? 40.799 9.047 -62.767 1.00 69.32 189 GLY E N 1
ATOM 6310 C CA . GLY D 2 158 ? 40.569 8.789 -61.366 1.00 70.64 189 GLY E CA 1
ATOM 6311 C C . GLY D 2 158 ? 39.092 8.755 -61.018 1.00 72.94 189 GLY E C 1
ATOM 6312 O O . GLY D 2 158 ? 38.703 7.915 -60.214 1.00 68.06 189 GLY E O 1
ATOM 6313 N N . GLN D 2 159 ? 38.256 9.652 -61.566 1.00 69.32 190 GLN E N 1
ATOM 6314 C CA . GLN D 2 159 ? 36.810 9.560 -61.340 1.00 60.00 190 GLN E CA 1
ATOM 6315 C C . GLN D 2 159 ? 36.012 10.130 -62.503 1.00 66.06 190 GLN E C 1
ATOM 6316 O O . GLN D 2 159 ? 36.419 11.108 -63.130 1.00 66.04 190 GLN E O 1
ATOM 6322 N N . ALA D 2 160 ? 34.781 9.629 -62.659 1.00 61.41 191 ALA E N 1
ATOM 6323 C CA . ALA D 2 160 ? 33.984 10.094 -63.785 1.00 56.16 191 ALA E CA 1
ATOM 6324 C C . ALA D 2 160 ? 32.525 10.201 -63.391 1.00 58.57 191 ALA E C 1
ATOM 6325 O O . ALA D 2 160 ? 32.054 9.474 -62.519 1.00 45.43 191 ALA E O 1
ATOM 6327 N N . GLN D 2 161 ? 31.833 11.161 -64.011 1.00 58.77 192 GLN E N 1
ATOM 6328 C CA . GLN D 2 161 ? 30.403 11.301 -63.797 1.00 55.12 192 GLN E CA 1
ATOM 6329 C C . GLN D 2 161 ? 29.673 10.265 -64.633 1.00 48.13 192 GLN E C 1
ATOM 6330 O O . GLN D 2 161 ? 29.896 10.154 -65.840 1.00 50.50 192 GLN E O 1
ATOM 6336 N N . ILE D 2 162 ? 28.809 9.495 -63.982 1.00 58.07 193 ILE E N 1
ATOM 6337 C CA . ILE D 2 162 ? 28.079 8.419 -64.636 1.00 55.90 193 ILE E CA 1
ATOM 6338 C C . ILE D 2 162 ? 26.642 8.426 -64.141 1.00 47.64 193 ILE E C 1
ATOM 6339 O O . ILE D 2 162 ? 26.281 9.125 -63.192 1.00 42.12 193 ILE E O 1
ATOM 6344 N N . THR D 2 163 ? 25.901 7.532 -64.713 1.00 42.87 194 THR E N 1
ATOM 6345 C CA . THR D 2 163 ? 24.606 7.173 -64.243 1.00 50.77 194 THR E CA 1
ATOM 6346 C C . THR D 2 163 ? 24.554 5.653 -64.243 1.00 51.51 194 THR E C 1
ATOM 6347 O O . THR D 2 163 ? 25.239 5.014 -64.971 1.00 45.37 194 THR E O 1
ATOM 6351 N N . TRP D 2 164 ? 23.755 5.078 -63.376 1.00 43.10 195 TRP E N 1
ATOM 6352 C CA . TRP D 2 164 ? 23.636 3.665 -63.364 1.00 45.23 195 TRP E CA 1
ATOM 6353 C C . TRP D 2 164 ? 22.244 3.218 -63.069 1.00 44.81 195 TRP E C 1
ATOM 6354 O O . TRP D 2 164 ? 21.497 3.909 -62.504 1.00 40.12 195 TRP E O 1
ATOM 6365 N N . SER D 2 165 ? 21.960 2.014 -63.486 1.00 44.22 196 SER E N 1
ATOM 6366 C CA . SER D 2 165 ? 20.698 1.400 -63.217 1.00 53.13 196 SER E CA 1
ATOM 6367 C C . SER D 2 165 ? 20.796 -0.094 -62.990 1.00 44.07 196 SER E C 1
ATOM 6368 O O . SER D 2 165 ? 21.621 -0.725 -63.512 1.00 46.39 196 SER E O 1
ATOM 6371 N N . ASP D 2 166 ? 19.904 -0.627 -62.220 1.00 35.87 197 ASP E N 1
ATOM 6372 C CA . ASP D 2 166 ? 19.857 -2.002 -61.992 1.00 38.08 197 ASP E CA 1
ATOM 6373 C C . ASP D 2 166 ? 19.445 -2.716 -63.260 1.00 41.81 197 ASP E C 1
ATOM 6374 O O . ASP D 2 166 ? 18.603 -2.247 -63.928 1.00 44.05 197 ASP E O 1
ATOM 6379 N N . GLU D 2 167 ? 20.007 -3.867 -63.549 1.00 39.23 198 GLU E N 1
ATOM 6380 C CA . GLU D 2 167 ? 19.614 -4.642 -64.719 1.00 41.75 198 GLU E CA 1
ATOM 6381 C C . GLU D 2 167 ? 18.632 -5.668 -64.188 1.00 51.89 198 GLU E C 1
ATOM 6382 O O . GLU D 2 167 ? 19.017 -6.617 -63.499 1.00 53.93 198 GLU E O 1
ATOM 6388 N N . LEU D 2 168 ? 17.350 -5.427 -64.433 1.00 51.11 199 LEU E N 1
ATOM 6389 C CA . LEU D 2 168 ? 16.294 -6.286 -63.931 1.00 59.56 199 LEU E CA 1
ATOM 6390 C C . LEU D 2 168 ? 16.020 -7.406 -64.926 1.00 70.29 199 LEU E C 1
ATOM 6391 O O . LEU D 2 168 ? 16.522 -7.408 -66.054 1.00 69.48 199 LEU E O 1
ATOM 6396 N N . GLU D 2 169 ? 15.242 -8.388 -64.480 1.00 76.97 200 GLU E N 1
ATOM 6397 C CA . GLU D 2 169 ? 15.020 -9.596 -65.275 1.00 86.38 200 GLU E CA 1
ATOM 6398 C C . GLU D 2 169 ? 13.552 -10.019 -65.290 1.00 85.65 200 GLU E C 1
ATOM 6399 O O . GLU D 2 169 ? 12.812 -9.768 -64.337 1.00 82.39 200 GLU E O 1
ATOM 6405 N N . GLY E 1 6 ? 7.328 -34.220 1.579 1.00 70.22 26 GLY F N 1
ATOM 6406 C CA . GLY E 1 6 ? 8.718 -33.886 1.332 1.00 65.63 26 GLY F CA 1
ATOM 6407 C C . GLY E 1 6 ? 8.910 -32.538 0.654 1.00 70.15 26 GLY F C 1
ATOM 6408 O O . GLY E 1 6 ? 9.391 -31.582 1.275 1.00 66.50 26 GLY F O 1
ATOM 6409 N N . LYS E 1 7 ? 8.543 -32.460 -0.625 1.00 73.82 27 LYS F N 1
ATOM 6410 C CA . LYS E 1 7 ? 8.672 -31.198 -1.345 1.00 75.08 27 LYS F CA 1
ATOM 6411 C C . LYS E 1 7 ? 7.555 -30.215 -1.014 1.00 66.21 27 LYS F C 1
ATOM 6412 O O . LYS E 1 7 ? 7.732 -29.006 -1.210 1.00 50.89 27 LYS F O 1
ATOM 6418 N N . SER E 1 8 ? 6.417 -30.704 -0.516 1.00 58.09 28 SER F N 1
ATOM 6419 C CA . SER E 1 8 ? 5.386 -29.819 0.017 1.00 51.68 28 SER F CA 1
ATOM 6420 C C . SER E 1 8 ? 5.927 -28.982 1.176 1.00 56.48 28 SER F C 1
ATOM 6421 O O . SER E 1 8 ? 5.777 -27.753 1.199 1.00 46.16 28 SER F O 1
ATOM 6424 N N . GLU E 1 9 ? 6.558 -29.640 2.154 1.00 62.13 29 GLU F N 1
ATOM 6425 C CA . GLU E 1 9 ? 7.169 -28.929 3.276 1.00 56.56 29 GLU F CA 1
ATOM 6426 C C . GLU E 1 9 ? 8.274 -27.993 2.801 1.00 50.39 29 GLU F C 1
ATOM 6427 O O . GLU E 1 9 ? 8.406 -26.867 3.297 1.00 43.75 29 GLU F O 1
ATOM 6433 N N . ALA E 1 10 ? 9.086 -28.446 1.841 1.00 42.28 30 ALA F N 1
ATOM 6434 C CA . ALA E 1 10 ? 10.176 -27.612 1.340 1.00 41.81 30 ALA F CA 1
ATOM 6435 C C . ALA E 1 10 ? 9.647 -26.333 0.702 1.00 34.14 30 ALA F C 1
ATOM 6436 O O . ALA E 1 10 ? 10.249 -25.263 0.851 1.00 37.92 30 ALA F O 1
ATOM 6438 N N . ALA E 1 11 ? 8.538 -26.424 -0.039 1.00 36.19 31 ALA F N 1
ATOM 6439 C CA . ALA E 1 11 ? 7.993 -25.224 -0.668 1.00 42.53 31 ALA F CA 1
ATOM 6440 C C . ALA E 1 11 ? 7.461 -24.249 0.382 1.00 33.65 31 ALA F C 1
ATOM 6441 O O . ALA E 1 11 ? 7.641 -23.032 0.256 1.00 32.40 31 ALA F O 1
ATOM 6443 N N . GLU E 1 12 ? 6.831 -24.769 1.440 1.00 39.04 32 GLU F N 1
ATOM 6444 C CA . GLU E 1 12 ? 6.345 -23.895 2.508 1.00 36.48 32 GLU F CA 1
ATOM 6445 C C . GLU E 1 12 ? 7.508 -23.212 3.224 1.00 38.78 32 GLU F C 1
ATOM 6446 O O . GLU E 1 12 ? 7.419 -22.027 3.588 1.00 32.43 32 GLU F O 1
ATOM 6452 N N . ILE E 1 13 ? 8.601 -23.905 3.401 1.00 34.68 33 ILE F N 1
ATOM 6453 C CA . ILE E 1 13 ? 9.743 -23.336 4.031 1.00 37.92 33 ILE F CA 1
ATOM 6454 C C . ILE E 1 13 ? 10.348 -22.213 3.233 1.00 33.41 33 ILE F C 1
ATOM 6455 O O . ILE E 1 13 ? 10.680 -21.235 3.734 1.00 32.44 33 ILE F O 1
ATOM 6460 N N . GLU E 1 14 ? 10.446 -22.400 1.957 1.00 34.48 34 GLU F N 1
ATOM 6461 C CA . GLU E 1 14 ? 10.966 -21.397 1.071 1.00 32.66 34 GLU F CA 1
ATOM 6462 C C . GLU E 1 14 ? 10.050 -20.183 1.047 1.00 30.12 34 GLU F C 1
ATOM 6463 O O . GLU E 1 14 ? 10.480 -19.122 0.981 1.00 33.22 34 GLU F O 1
ATOM 6469 N N . ALA E 1 15 ? 8.774 -20.405 1.056 1.00 31.18 35 ALA F N 1
ATOM 6470 C CA . ALA E 1 15 ? 7.829 -19.314 1.075 1.00 35.88 35 ALA F CA 1
ATOM 6471 C C . ALA E 1 15 ? 7.924 -18.497 2.337 1.00 31.38 35 ALA F C 1
ATOM 6472 O O . ALA E 1 15 ? 7.910 -17.329 2.283 1.00 30.29 35 ALA F O 1
ATOM 6474 N N . GLY E 1 16 ? 8.027 -19.130 3.470 1.00 26.62 36 GLY F N 1
ATOM 6475 C CA . GLY E 1 16 ? 8.247 -18.386 4.707 1.00 28.92 36 GLY F CA 1
ATOM 6476 C C . GLY E 1 16 ? 9.513 -17.552 4.663 1.00 34.99 36 GLY F C 1
ATOM 6477 O O . GLY E 1 16 ? 9.533 -16.393 5.107 1.00 28.20 36 GLY F O 1
ATOM 6478 N N . ASP E 1 17 ? 10.554 -18.091 4.078 1.00 25.77 37 ASP F N 1
ATOM 6479 C CA . ASP E 1 17 ? 11.760 -17.371 3.943 1.00 29.89 37 ASP F CA 1
ATOM 6480 C C . ASP E 1 17 ? 11.578 -16.144 3.049 1.00 31.25 37 ASP F C 1
ATOM 6481 O O . ASP E 1 17 ? 11.973 -15.113 3.386 1.00 29.36 37 ASP F O 1
ATOM 6486 N N . ARG E 1 18 ? 10.923 -16.325 1.942 1.00 23.51 38 ARG F N 1
ATOM 6487 C CA . ARG E 1 18 ? 10.664 -15.258 1.032 1.00 26.72 38 ARG F CA 1
ATOM 6488 C C . ARG E 1 18 ? 9.825 -14.180 1.677 1.00 27.30 38 ARG F C 1
ATOM 6489 O O . ARG E 1 18 ? 10.060 -13.055 1.509 1.00 26.25 38 ARG F O 1
ATOM 6497 N N . LEU E 1 19 ? 8.845 -14.603 2.437 1.00 27.76 39 LEU F N 1
ATOM 6498 C CA . LEU E 1 19 ? 7.947 -13.691 3.143 1.00 28.86 39 LEU F CA 1
ATOM 6499 C C . LEU E 1 19 ? 8.705 -12.827 4.149 1.00 26.58 39 LEU F C 1
ATOM 6500 O O . LEU E 1 19 ? 8.497 -11.610 4.220 1.00 25.11 39 LEU F O 1
ATOM 6505 N N . ASP E 1 20 ? 9.600 -13.448 4.932 1.00 25.93 40 ASP F N 1
ATOM 6506 C CA . ASP E 1 20 ? 10.420 -12.690 5.879 1.00 31.12 40 ASP F CA 1
ATOM 6507 C C . ASP E 1 20 ? 11.172 -11.578 5.161 1.00 26.64 40 ASP F C 1
ATOM 6508 O O . ASP E 1 20 ? 11.267 -10.444 5.647 1.00 24.50 40 ASP F O 1
ATOM 6513 N N . ALA E 1 21 ? 11.761 -11.910 4.009 1.00 24.15 41 ALA F N 1
ATOM 6514 C CA . ALA E 1 21 ? 12.553 -10.927 3.281 1.00 21.92 41 ALA F CA 1
ATOM 6515 C C . ALA E 1 21 ? 11.681 -9.822 2.703 1.00 24.09 41 ALA F C 1
ATOM 6516 O O . ALA E 1 21 ? 12.080 -8.650 2.697 1.00 26.44 41 ALA F O 1
ATOM 6518 N N . LEU E 1 22 ? 10.516 -10.180 2.161 1.00 24.16 42 LEU F N 1
ATOM 6519 C CA . LEU E 1 22 ? 9.638 -9.170 1.581 1.00 25.05 42 LEU F CA 1
ATOM 6520 C C . LEU E 1 22 ? 9.106 -8.248 2.667 1.00 24.51 42 LEU F C 1
ATOM 6521 O O . LEU E 1 22 ? 8.926 -7.045 2.441 1.00 24.29 42 LEU F O 1
ATOM 6526 N N . ARG E 1 23 ? 8.843 -8.801 3.851 1.00 19.38 43 ARG F N 1
ATOM 6527 C CA . ARG E 1 23 ? 8.418 -7.943 4.957 1.00 24.85 43 ARG F CA 1
ATOM 6528 C C . ARG E 1 23 ? 9.517 -6.960 5.338 1.00 32.12 43 ARG F C 1
ATOM 6529 O O . ARG E 1 23 ? 9.238 -5.806 5.694 1.00 26.02 43 ARG F O 1
ATOM 6537 N N . ASP E 1 24 ? 10.774 -7.414 5.320 1.00 26.46 44 ASP F N 1
ATOM 6538 C CA . ASP E 1 24 ? 11.888 -6.496 5.551 1.00 27.86 44 ASP F CA 1
ATOM 6539 C C . ASP E 1 24 ? 11.928 -5.406 4.495 1.00 25.89 44 ASP F C 1
ATOM 6540 O O . ASP E 1 24 ? 12.207 -4.246 4.810 1.00 26.25 44 ASP F O 1
ATOM 6545 N N . GLN E 1 25 ? 11.662 -5.754 3.233 1.00 26.71 45 GLN F N 1
ATOM 6546 C CA . GLN E 1 25 ? 11.658 -4.731 2.192 1.00 27.11 45 GLN F CA 1
ATOM 6547 C C . GLN E 1 25 ? 10.530 -3.732 2.425 1.00 29.44 45 GLN F C 1
ATOM 6548 O O . GLN E 1 25 ? 10.693 -2.527 2.197 1.00 26.89 45 GLN F O 1
ATOM 6554 N N . LEU E 1 26 ? 9.387 -4.224 2.892 1.00 24.14 46 LEU F N 1
ATOM 6555 C CA . LEU E 1 26 ? 8.252 -3.358 3.189 1.00 24.40 46 LEU F CA 1
ATOM 6556 C C . LEU E 1 26 ? 8.581 -2.382 4.323 1.00 23.64 46 LEU F C 1
ATOM 6557 O O . LEU E 1 26 ? 8.321 -1.171 4.209 1.00 22.02 46 LEU F O 1
ATOM 6562 N N . GLN E 1 27 ? 9.159 -2.885 5.418 1.00 21.10 47 GLN F N 1
ATOM 6563 C CA . GLN E 1 27 ? 9.447 -2.009 6.548 1.00 22.27 47 GLN F CA 1
ATOM 6564 C C . GLN E 1 27 ? 10.485 -0.961 6.163 1.00 25.80 47 GLN F C 1
ATOM 6565 O O . GLN E 1 27 ? 10.469 0.161 6.685 1.00 27.48 47 GLN F O 1
ATOM 6571 N N . ARG E 1 28 ? 11.362 -1.288 5.218 1.00 23.91 48 ARG F N 1
ATOM 6572 C CA . ARG E 1 28 ? 12.409 -0.358 4.820 1.00 25.44 48 ARG F CA 1
ATOM 6573 C C . ARG E 1 28 ? 11.867 0.935 4.199 1.00 26.91 48 ARG F C 1
ATOM 6574 O O . ARG E 1 28 ? 12.614 1.911 4.104 1.00 25.78 48 ARG F O 1
ATOM 6582 N N . TYR E 1 29 ? 10.612 0.949 3.734 1.00 21.90 49 TYR F N 1
ATOM 6583 C CA . TYR E 1 29 ? 10.004 2.176 3.214 1.00 21.13 49 TYR F CA 1
ATOM 6584 C C . TYR E 1 29 ? 9.591 3.173 4.303 1.00 20.36 49 TYR F C 1
ATOM 6585 O O . TYR E 1 29 ? 9.282 4.330 3.972 1.00 19.54 49 TYR F O 1
ATOM 6594 N N . GLU E 1 30 ? 9.475 2.734 5.548 1.00 17.88 50 GLU F N 1
ATOM 6595 C CA . GLU E 1 30 ? 8.908 3.575 6.606 1.00 25.00 50 GLU F CA 1
ATOM 6596 C C . GLU E 1 30 ? 9.678 4.869 6.754 1.00 22.93 50 GLU F C 1
ATOM 6597 O O . GLU E 1 30 ? 9.127 5.974 6.623 1.00 21.39 50 GLU F O 1
ATOM 6603 N N . THR E 1 31 ? 10.955 4.746 7.067 1.00 17.22 51 THR F N 1
ATOM 6604 C CA . THR E 1 31 ? 11.756 5.948 7.296 1.00 23.90 51 THR F CA 1
ATOM 6605 C C . THR E 1 31 ? 11.873 6.812 6.051 1.00 23.37 51 THR F C 1
ATOM 6606 O O . THR E 1 31 ? 11.654 8.031 6.156 1.00 21.18 51 THR F O 1
ATOM 6610 N N . PRO E 1 32 ? 12.160 6.281 4.855 1.00 21.96 52 PRO F N 1
ATOM 6611 C CA . PRO E 1 32 ? 12.194 7.166 3.675 1.00 17.87 52 PRO F CA 1
ATOM 6612 C C . PRO E 1 32 ? 10.899 7.918 3.442 1.00 20.47 52 PRO F C 1
ATOM 6613 O O . PRO E 1 32 ? 10.930 9.097 3.087 1.00 20.76 52 PRO F O 1
ATOM 6617 N N . ILE E 1 33 ? 9.755 7.257 3.604 1.00 15.49 53 ILE F N 1
ATOM 6618 C CA . ILE E 1 33 ? 8.490 7.949 3.406 1.00 18.54 53 ILE F CA 1
ATOM 6619 C C . ILE E 1 33 ? 8.345 9.076 4.422 1.00 18.02 53 ILE F C 1
ATOM 6620 O O . ILE E 1 33 ? 7.967 10.199 4.079 1.00 20.57 53 ILE F O 1
ATOM 6625 N N . ILE E 1 34 ? 8.659 8.797 5.680 1.00 17.30 54 ILE F N 1
ATOM 6626 C CA . ILE E 1 34 ? 8.477 9.832 6.701 1.00 19.00 54 ILE F CA 1
ATOM 6627 C C . ILE E 1 34 ? 9.431 11.009 6.472 1.00 21.50 54 ILE F C 1
ATOM 6628 O O . ILE E 1 34 ? 9.022 12.182 6.507 1.00 17.94 54 ILE F O 1
ATOM 6633 N N . GLN E 1 35 ? 10.698 10.717 6.181 1.00 17.07 55 GLN F N 1
ATOM 6634 C CA . GLN E 1 35 ? 11.682 11.773 5.922 1.00 20.49 55 GLN F CA 1
ATOM 6635 C C . GLN E 1 35 ? 11.309 12.605 4.707 1.00 23.31 55 GLN F C 1
ATOM 6636 O O . GLN E 1 35 ? 11.577 13.810 4.671 1.00 17.09 55 GLN F O 1
ATOM 6642 N N . THR E 1 36 ? 10.762 11.964 3.668 1.00 19.83 56 THR F N 1
ATOM 6643 C CA . THR E 1 36 ? 10.413 12.696 2.453 1.00 15.93 56 THR F CA 1
ATOM 6644 C C . THR E 1 36 ? 9.223 13.623 2.704 1.00 20.97 56 THR F C 1
ATOM 6645 O O . THR E 1 36 ? 9.187 14.749 2.193 1.00 20.60 56 THR F O 1
ATOM 6649 N N . ILE E 1 37 ? 8.233 13.159 3.467 1.00 19.04 57 ILE F N 1
ATOM 6650 C CA . ILE E 1 37 ? 7.129 14.038 3.862 1.00 18.40 57 ILE F CA 1
ATOM 6651 C C . ILE E 1 37 ? 7.665 15.237 4.637 1.00 20.11 57 ILE F C 1
ATOM 6652 O O . ILE E 1 37 ? 7.292 16.392 4.371 1.00 23.22 57 ILE F O 1
ATOM 6657 N N . LEU E 1 38 ? 8.531 14.971 5.613 1.00 19.27 58 LEU F N 1
ATOM 6658 C CA . LEU E 1 38 ? 9.100 16.038 6.447 1.00 19.13 58 LEU F CA 1
ATOM 6659 C C . LEU E 1 38 ? 9.981 16.984 5.638 1.00 25.09 58 LEU F C 1
ATOM 6660 O O . LEU E 1 38 ? 9.968 18.199 5.871 1.00 22.67 58 LEU F O 1
ATOM 6665 N N . ALA E 1 39 ? 10.761 16.456 4.688 1.00 21.58 59 ALA F N 1
ATOM 6666 C CA . ALA E 1 39 ? 11.552 17.350 3.838 1.00 21.37 59 ALA F CA 1
ATOM 6667 C C . ALA E 1 39 ? 10.662 18.340 3.098 1.00 20.69 59 ALA F C 1
ATOM 6668 O O . ALA E 1 39 ? 10.961 19.541 3.044 1.00 20.58 59 ALA F O 1
ATOM 6670 N N . ARG E 1 40 ? 9.567 17.852 2.509 1.00 20.50 60 ARG F N 1
ATOM 6671 C CA . ARG E 1 40 ? 8.664 18.729 1.787 1.00 20.35 60 ARG F CA 1
ATOM 6672 C C . ARG E 1 40 ? 7.965 19.685 2.745 1.00 20.28 60 ARG F C 1
ATOM 6673 O O . ARG E 1 40 ? 7.779 20.864 2.426 1.00 21.57 60 ARG F O 1
ATOM 6681 N N . SER E 1 41 ? 7.594 19.193 3.924 1.00 21.08 61 SER F N 1
ATOM 6682 C CA . SER E 1 41 ? 6.879 20.048 4.873 1.00 22.05 61 SER F CA 1
ATOM 6683 C C . SER E 1 41 ? 7.789 21.128 5.437 1.00 25.70 61 SER F C 1
ATOM 6684 O O . SER E 1 41 ? 7.328 22.242 5.716 1.00 26.22 61 SER F O 1
ATOM 6687 N N . ALA E 1 42 ? 9.070 20.798 5.640 1.00 18.88 62 ALA F N 1
ATOM 6688 C CA . ALA E 1 42 ? 10.042 21.755 6.157 1.00 23.67 62 ALA F CA 1
ATOM 6689 C C . ALA E 1 42 ? 10.398 22.805 5.118 1.00 24.61 62 ALA F C 1
ATOM 6690 O O . ALA E 1 42 ? 10.790 23.924 5.467 1.00 24.18 62 ALA F O 1
ATOM 6692 N N . LEU E 1 43 ? 10.264 22.463 3.844 1.00 18.67 63 LEU F N 1
ATOM 6693 C CA . LEU E 1 43 ? 10.813 23.299 2.778 1.00 21.36 63 LEU F CA 1
ATOM 6694 C C . LEU E 1 43 ? 10.069 24.622 2.649 1.00 27.25 63 LEU F C 1
ATOM 6695 O O . LEU E 1 43 ? 10.687 25.668 2.402 1.00 27.92 63 LEU F O 1
ATOM 6700 N N . GLY E 1 44 ? 8.754 24.599 2.762 1.00 26.35 64 GLY F N 1
ATOM 6701 C CA . GLY E 1 44 ? 7.988 25.814 2.563 1.00 33.00 64 GLY F CA 1
ATOM 6702 C C . GLY E 1 44 ? 6.585 25.502 2.082 1.00 30.10 64 GLY F C 1
ATOM 6703 O O . GLY E 1 44 ? 6.142 24.353 2.096 1.00 25.84 64 GLY F O 1
ATOM 6704 N N . GLY E 1 45 ? 5.888 26.567 1.680 1.00 32.86 65 GLY F N 1
ATOM 6705 C CA . GLY E 1 45 ? 4.511 26.481 1.247 1.00 28.86 65 GLY F CA 1
ATOM 6706 C C . GLY E 1 45 ? 4.388 25.921 -0.151 1.00 29.05 65 GLY F C 1
ATOM 6707 O O . GLY E 1 45 ? 5.343 25.426 -0.749 1.00 32.19 65 GLY F O 1
ATOM 6708 N N . ARG E 1 46 ? 3.178 26.020 -0.694 1.00 30.61 66 ARG F N 1
ATOM 6709 C CA . ARG E 1 46 ? 2.918 25.431 -1.997 1.00 31.90 66 ARG F CA 1
ATOM 6710 C C . ARG E 1 46 ? 3.232 26.412 -3.124 1.00 29.65 66 ARG F C 1
ATOM 6711 O O . ARG E 1 46 ? 2.907 27.606 -3.049 1.00 32.89 66 ARG F O 1
ATOM 6719 N N . ALA E 1 47 ? 3.912 25.905 -4.149 1.00 28.64 67 ALA F N 1
ATOM 6720 C CA . ALA E 1 47 ? 4.315 26.708 -5.286 1.00 27.74 67 ALA F CA 1
ATOM 6721 C C . ALA E 1 47 ? 3.143 26.906 -6.240 1.00 28.87 67 ALA F C 1
ATOM 6722 O O . ALA E 1 47 ? 2.233 26.073 -6.297 1.00 33.47 67 ALA F O 1
ATOM 6724 N N . PRO E 1 48 ? 3.148 27.998 -7.001 1.00 34.46 68 PRO F N 1
ATOM 6725 C CA . PRO E 1 48 ? 2.138 28.156 -8.053 1.00 36.52 68 PRO F CA 1
ATOM 6726 C C . PRO E 1 48 ? 2.128 26.948 -8.975 1.00 35.52 68 PRO F C 1
ATOM 6727 O O . PRO E 1 48 ? 3.170 26.500 -9.458 1.00 43.46 68 PRO F O 1
ATOM 6731 N N . SER E 1 49 ? 0.933 26.407 -9.202 1.00 35.04 69 SER F N 1
ATOM 6732 C CA . SER E 1 49 ? 0.731 25.317 -10.157 1.00 37.73 69 SER F CA 1
ATOM 6733 C C . SER E 1 49 ? 1.531 24.077 -9.784 1.00 39.17 69 SER F C 1
ATOM 6734 O O . SER E 1 49 ? 1.913 23.294 -10.655 1.00 48.20 69 SER F O 1
ATOM 6737 N N . GLU E 1 50 ? 1.792 23.894 -8.488 1.00 32.48 70 GLU F N 1
ATOM 6738 C CA . GLU E 1 50 ? 2.601 22.754 -8.075 1.00 28.97 70 GLU F CA 1
ATOM 6739 C C . GLU E 1 50 ? 1.958 21.448 -8.512 1.00 26.54 70 GLU F C 1
ATOM 6740 O O . GLU E 1 50 ? 2.640 20.556 -9.015 1.00 24.03 70 GLU F O 1
ATOM 6746 N N . GLN E 1 51 ? 0.641 21.329 -8.341 1.00 25.86 71 GLN F N 1
ATOM 6747 C CA . GLN E 1 51 ? -0.050 20.079 -8.638 1.00 35.31 71 GLN F CA 1
ATOM 6748 C C . GLN E 1 51 ? 0.027 19.746 -10.122 1.00 37.87 71 GLN F C 1
ATOM 6749 O O . GLN E 1 51 ? 0.247 18.588 -10.497 1.00 29.18 71 GLN F O 1
ATOM 6755 N N . ASP E 1 52 ? -0.120 20.760 -10.979 1.00 32.08 72 ASP F N 1
ATOM 6756 C CA . ASP E 1 52 ? 0.028 20.562 -12.418 1.00 31.69 72 ASP F CA 1
ATOM 6757 C C . ASP E 1 52 ? 1.460 20.172 -12.772 1.00 31.43 72 ASP F C 1
ATOM 6758 O O . ASP E 1 52 ? 1.687 19.317 -13.641 1.00 27.80 72 ASP F O 1
ATOM 6763 N N . GLU E 1 53 ? 2.445 20.801 -12.112 1.00 26.86 73 GLU F N 1
ATOM 6764 C CA . GLU E 1 53 ? 3.848 20.498 -12.392 1.00 23.46 73 GLU F CA 1
ATOM 6765 C C . GLU E 1 53 ? 4.216 19.085 -11.950 1.00 25.84 73 GLU F C 1
ATOM 6766 O O . GLU E 1 53 ? 5.034 18.427 -12.600 1.00 27.90 73 GLU F O 1
ATOM 6772 N N . VAL E 1 54 ? 3.618 18.595 -10.860 1.00 25.96 74 VAL F N 1
ATOM 6773 C CA . VAL E 1 54 ? 3.834 17.208 -10.449 1.00 20.53 74 VAL F CA 1
ATOM 6774 C C . VAL E 1 54 ? 3.357 16.245 -11.535 1.00 24.89 74 VAL F C 1
ATOM 6775 O O . VAL E 1 54 ? 4.067 15.296 -11.914 1.00 26.54 74 VAL F O 1
ATOM 6779 N N . ARG E 1 55 ? 2.150 16.477 -12.056 1.00 26.72 75 ARG F N 1
ATOM 6780 C CA . ARG E 1 55 ? 1.633 15.600 -13.108 1.00 30.96 75 ARG F CA 1
ATOM 6781 C C . ARG E 1 55 ? 2.515 15.661 -14.348 1.00 25.54 75 ARG F C 1
ATOM 6782 O O . ARG E 1 55 ? 2.854 14.621 -14.925 1.00 24.80 75 ARG F O 1
ATOM 6790 N N . ALA E 1 56 ? 2.933 16.872 -14.743 1.00 27.19 76 ALA F N 1
ATOM 6791 C CA . ALA E 1 56 ? 3.796 17.029 -15.911 1.00 27.87 76 ALA F CA 1
ATOM 6792 C C . ALA E 1 56 ? 5.127 16.330 -15.702 1.00 26.85 76 ALA F C 1
ATOM 6793 O O . ALA E 1 56 ? 5.647 15.688 -16.619 1.00 28.49 76 ALA F O 1
ATOM 6795 N N . ALA E 1 57 ? 5.681 16.403 -14.477 1.00 25.13 77 ALA F N 1
ATOM 6796 C CA . ALA E 1 57 ? 6.921 15.697 -14.182 1.00 29.83 77 ALA F CA 1
ATOM 6797 C C . ALA E 1 57 ? 6.737 14.189 -14.281 1.00 25.78 77 ALA F C 1
ATOM 6798 O O . ALA E 1 57 ? 7.616 13.477 -14.786 1.00 30.15 77 ALA F O 1
ATOM 6800 N N . LEU E 1 58 ? 5.632 13.674 -13.736 1.00 24.29 78 LEU F N 1
ATOM 6801 C CA . LEU E 1 58 ? 5.358 12.242 -13.832 1.00 23.93 78 LEU F CA 1
ATOM 6802 C C . LEU E 1 58 ? 5.224 11.798 -15.292 1.00 23.79 78 LEU F C 1
ATOM 6803 O O . LEU E 1 58 ? 5.638 10.686 -15.642 1.00 28.76 78 LEU F O 1
ATOM 6808 N N . SER E 1 59 ? 4.621 12.636 -16.138 1.00 31.74 79 SER F N 1
ATOM 6809 C CA . SER E 1 59 ? 4.489 12.294 -17.558 1.00 30.20 79 SER F CA 1
ATOM 6810 C C . SER E 1 59 ? 5.848 12.251 -18.249 1.00 38.01 79 SER F C 1
ATOM 6811 O O . SER E 1 59 ? 6.112 11.360 -19.074 1.00 35.21 79 SER F O 1
ATOM 6814 N N . ARG E 1 60 ? 6.699 13.182 -17.972 1.00 34.05 80 ARG F N 1
ATOM 6815 C CA . ARG E 1 60 ? 8.005 13.225 -18.564 1.00 33.14 80 ARG F CA 1
ATOM 6816 C C . ARG E 1 60 ? 8.967 12.200 -18.165 1.00 36.22 80 ARG F C 1
ATOM 6817 O O . ARG E 1 60 ? 9.775 11.822 -18.892 1.00 33.52 80 ARG F O 1
ATOM 6825 N N . ASN E 1 61 ? 8.905 11.809 -16.926 1.00 30.53 81 ASN F N 1
ATOM 6826 C CA . ASN E 1 61 ? 9.812 10.839 -16.443 1.00 37.16 81 ASN F CA 1
ATOM 6827 C C . ASN E 1 61 ? 8.964 9.753 -15.937 1.00 44.95 81 ASN F C 1
ATOM 6828 O O . ASN E 1 61 ? 8.736 9.652 -14.780 1.00 34.11 81 ASN F O 1
ATOM 6833 N N . ALA E 1 62 ? 8.499 8.956 -16.866 1.00 36.10 82 ALA F N 1
ATOM 6834 C CA . ALA E 1 62 ? 7.626 7.895 -16.573 1.00 36.35 82 ALA F CA 1
ATOM 6835 C C . ALA E 1 62 ? 8.372 6.666 -16.285 1.00 37.42 82 ALA F C 1
ATOM 6836 O O . ALA E 1 62 ? 9.050 6.154 -17.072 1.00 58.33 82 ALA F O 1
ATOM 6838 N N . PHE E 1 63 ? 8.215 6.145 -15.114 1.00 35.87 83 PHE F N 1
ATOM 6839 C CA . PHE E 1 63 ? 8.887 4.951 -14.818 1.00 31.14 83 PHE F CA 1
ATOM 6840 C C . PHE E 1 63 ? 7.805 3.898 -14.863 1.00 46.16 83 PHE F C 1
ATOM 6841 O O . PHE E 1 63 ? 7.011 3.831 -14.020 1.00 43.47 83 PHE F O 1
ATOM 6849 N N . GLU E 1 64 ? 7.817 3.054 -15.849 1.00 47.95 84 GLU F N 1
ATOM 6850 C CA . GLU E 1 64 ? 6.821 2.035 -15.919 1.00 42.97 84 GLU F CA 1
ATOM 6851 C C . GLU E 1 64 ? 7.067 0.949 -14.946 1.00 40.15 84 GLU F C 1
ATOM 6852 O O . GLU E 1 64 ? 8.119 0.715 -14.521 1.00 49.62 84 GLU F O 1
ATOM 6858 N N . PRO E 1 65 ? 6.053 0.232 -14.599 1.00 44.63 85 PRO F N 1
ATOM 6859 C CA . PRO E 1 65 ? 6.192 -0.858 -13.646 1.00 42.69 85 PRO F CA 1
ATOM 6860 C C . PRO E 1 65 ? 6.849 -2.078 -14.208 1.00 35.78 85 PRO F C 1
ATOM 6861 O O . PRO E 1 65 ? 7.083 -2.199 -15.352 1.00 51.04 85 PRO F O 1
ATOM 6865 N N . SER E 1 66 ? 7.199 -2.989 -13.373 1.00 39.21 86 SER F N 1
ATOM 6866 C CA . SER E 1 66 ? 7.789 -4.224 -13.860 1.00 49.13 86 SER F CA 1
ATOM 6867 C C . SER E 1 66 ? 6.810 -4.920 -14.810 1.00 54.54 86 SER F C 1
ATOM 6868 O O . SER E 1 66 ? 5.614 -4.618 -14.845 1.00 50.61 86 SER F O 1
ATOM 6871 N N . GLU E 1 67 ? 7.326 -5.852 -15.610 1.00 52.83 87 GLU F N 1
ATOM 6872 C CA . GLU E 1 67 ? 6.442 -6.540 -16.547 1.00 51.93 87 GLU F CA 1
ATOM 6873 C C . GLU E 1 67 ? 5.382 -7.355 -15.814 1.00 40.47 87 GLU F C 1
ATOM 6874 O O . GLU E 1 67 ? 4.229 -7.422 -16.256 1.00 41.14 87 GLU F O 1
ATOM 6880 N N . VAL E 1 68 ? 5.741 -7.952 -14.675 1.00 44.34 88 VAL F N 1
ATOM 6881 C CA . VAL E 1 68 ? 4.770 -8.731 -13.912 1.00 41.37 88 VAL F CA 1
ATOM 6882 C C . VAL E 1 68 ? 3.648 -7.823 -13.411 1.00 42.17 88 VAL F C 1
ATOM 6883 O O . VAL E 1 68 ? 2.459 -8.124 -13.577 1.00 37.23 88 VAL F O 1
ATOM 6887 N N . ILE E 1 69 ? 4.012 -6.675 -12.830 1.00 42.34 89 ILE F N 1
ATOM 6888 C CA . ILE E 1 69 ? 3.008 -5.743 -12.317 1.00 39.02 89 ILE F CA 1
ATOM 6889 C C . ILE E 1 69 ? 2.203 -5.138 -13.455 1.00 35.49 89 ILE F C 1
ATOM 6890 O O . ILE E 1 69 ? 0.971 -5.046 -13.385 1.00 33.81 89 ILE F O 1
ATOM 6895 N N . SER E 1 70 ? 2.877 -4.711 -14.524 1.00 36.10 90 SER F N 1
ATOM 6896 C CA . SER E 1 70 ? 2.141 -4.119 -15.632 1.00 32.06 90 SER F CA 1
ATOM 6897 C C . SER E 1 70 ? 1.142 -5.110 -16.221 1.00 32.44 90 SER F C 1
ATOM 6898 O O . SER E 1 70 ? 0.023 -4.733 -16.591 1.00 35.08 90 SER F O 1
ATOM 6901 N N . GLU E 1 71 ? 1.501 -6.391 -16.274 1.00 37.34 91 GLU F N 1
ATOM 6902 C CA . GLU E 1 71 ? 0.540 -7.363 -16.791 1.00 41.00 91 GLU F CA 1
ATOM 6903 C C . GLU E 1 71 ? -0.581 -7.635 -15.797 1.00 34.90 91 GLU F C 1
ATOM 6904 O O . GLU E 1 71 ? -1.742 -7.778 -16.193 1.00 30.72 91 GLU F O 1
ATOM 6910 N N . TRP E 1 72 ? -0.270 -7.658 -14.503 1.00 37.65 92 TRP F N 1
ATOM 6911 C CA . TRP E 1 72 ? -1.337 -7.778 -13.513 1.00 34.54 92 TRP F CA 1
ATOM 6912 C C . TRP E 1 72 ? -2.312 -6.612 -13.614 1.00 28.30 92 TRP F C 1
ATOM 6913 O O . TRP E 1 72 ? -3.534 -6.799 -13.503 1.00 28.26 92 TRP F O 1
ATOM 6924 N N . LEU E 1 73 ? -1.791 -5.400 -13.829 1.00 29.77 93 LEU F N 1
ATOM 6925 C CA . LEU E 1 73 ? -2.629 -4.213 -13.923 1.00 28.95 93 LEU F CA 1
ATOM 6926 C C . LEU E 1 73 ? -3.546 -4.220 -15.128 1.00 33.74 93 LEU F C 1
ATOM 6927 O O . LEU E 1 73 ? -4.434 -3.364 -15.207 1.00 30.60 93 LEU F O 1
ATOM 6932 N N . GLN E 1 74 ? -3.356 -5.148 -16.063 1.00 38.61 94 GLN F N 1
ATOM 6933 C CA . GLN E 1 74 ? -4.295 -5.308 -17.160 1.00 38.67 94 GLN F CA 1
ATOM 6934 C C . GLN E 1 74 ? -5.395 -6.312 -16.848 1.00 38.23 94 GLN F C 1
ATOM 6935 O O . GLN E 1 74 ? -6.403 -6.343 -17.561 1.00 46.25 94 GLN F O 1
ATOM 6941 N N . THR E 1 75 ? -5.215 -7.157 -15.833 1.00 30.88 95 THR F N 1
ATOM 6942 C CA . THR E 1 75 ? -6.257 -8.099 -15.440 1.00 34.71 95 THR F CA 1
ATOM 6943 C C . THR E 1 75 ? -7.404 -7.367 -14.745 1.00 41.73 95 THR F C 1
ATOM 6944 O O . THR E 1 75 ? -7.275 -6.224 -14.304 1.00 38.28 95 THR F O 1
ATOM 6948 N N . GLU E 1 76 ? -8.531 -8.064 -14.611 1.00 38.84 96 GLU F N 1
ATOM 6949 C CA . GLU E 1 76 ? -9.731 -7.440 -14.062 1.00 38.73 96 GLU F CA 1
ATOM 6950 C C . GLU E 1 76 ? -9.539 -7.035 -12.600 1.00 38.53 96 GLU F C 1
ATOM 6951 O O . GLU E 1 76 ? -9.958 -5.948 -12.183 1.00 39.22 96 GLU F O 1
ATOM 6957 N N . SER E 1 77 ? -8.920 -7.896 -11.793 1.00 38.95 97 SER F N 1
ATOM 6958 C CA . SER E 1 77 ? -8.683 -7.496 -10.406 1.00 37.76 97 SER F CA 1
ATOM 6959 C C . SER E 1 77 ? -7.554 -6.468 -10.305 1.00 36.23 97 SER F C 1
ATOM 6960 O O . SER E 1 77 ? -7.666 -5.494 -9.553 1.00 35.90 97 SER F O 1
ATOM 6963 N N . GLY E 1 78 ? -6.458 -6.666 -11.046 1.00 33.36 98 GLY F N 1
ATOM 6964 C CA . GLY E 1 78 ? -5.353 -5.725 -10.966 1.00 33.00 98 GLY F CA 1
ATOM 6965 C C . GLY E 1 78 ? -5.693 -4.344 -11.498 1.00 35.96 98 GLY F C 1
ATOM 6966 O O . GLY E 1 78 ? -5.166 -3.342 -11.006 1.00 32.54 98 GLY F O 1
ATOM 6967 N N . ALA E 1 79 ? -6.588 -4.266 -12.489 1.00 32.12 99 ALA F N 1
ATOM 6968 C CA . ALA E 1 79 ? -6.963 -2.979 -13.067 1.00 36.60 99 ALA F CA 1
ATOM 6969 C C . ALA E 1 79 ? -7.540 -2.030 -12.019 1.00 33.63 99 ALA F C 1
ATOM 6970 O O . ALA E 1 79 ? -7.524 -0.810 -12.224 1.00 31.80 99 ALA F O 1
ATOM 6972 N N . ARG E 1 80 ? -8.071 -2.560 -10.915 1.00 31.13 100 ARG F N 1
ATOM 6973 C CA . ARG E 1 80 ? -8.598 -1.686 -9.877 1.00 29.58 100 ARG F CA 1
ATOM 6974 C C . ARG E 1 80 ? -7.507 -0.857 -9.211 1.00 34.06 100 ARG F C 1
ATOM 6975 O O . ARG E 1 80 ? -7.824 0.144 -8.558 1.00 28.20 100 ARG F O 1
ATOM 6983 N N . PHE E 1 81 ? -6.244 -1.249 -9.369 1.00 25.67 101 PHE F N 1
ATOM 6984 C CA . PHE E 1 81 ? -5.100 -0.535 -8.814 1.00 26.22 101 PHE F CA 1
ATOM 6985 C C . PHE E 1 81 ? -4.314 0.209 -9.880 1.00 25.48 101 PHE F C 1
ATOM 6986 O O . PHE E 1 81 ? -3.234 0.734 -9.592 1.00 24.82 101 PHE F O 1
ATOM 6994 N N . ARG E 1 82 ? -4.809 0.241 -11.118 1.00 24.95 102 ARG F N 1
ATOM 6995 C CA . ARG E 1 82 ? -4.154 1.002 -12.170 1.00 24.09 102 ARG F CA 1
ATOM 6996 C C . ARG E 1 82 ? -4.671 2.430 -12.113 1.00 24.18 102 ARG F C 1
ATOM 6997 O O . ARG E 1 82 ? -5.882 2.653 -12.203 1.00 29.63 102 ARG F O 1
ATOM 7005 N N . SER E 1 83 ? -3.762 3.397 -12.025 1.00 22.70 103 SER F N 1
ATOM 7006 C CA . SER E 1 83 ? -4.201 4.781 -11.922 1.00 19.76 103 SER F CA 1
ATOM 7007 C C . SER E 1 83 ? -4.338 5.407 -13.294 1.00 25.31 103 SER F C 1
ATOM 7008 O O . SER E 1 83 ? -3.824 4.898 -14.292 1.00 30.58 103 SER F O 1
ATOM 7011 N N . THR E 1 84 ? -5.064 6.521 -13.325 1.00 26.69 104 THR F N 1
ATOM 7012 C CA . THR E 1 84 ? -5.090 7.377 -14.507 1.00 31.40 104 THR F CA 1
ATOM 7013 C C . THR E 1 84 ? -3.680 7.858 -14.810 1.00 35.75 104 THR F C 1
ATOM 7014 O O . THR E 1 84 ? -2.965 8.315 -13.912 1.00 28.80 104 THR F O 1
ATOM 7018 N N . ARG E 1 85 ? -3.263 7.748 -16.066 1.00 28.16 105 ARG F N 1
ATOM 7019 C CA . ARG E 1 85 ? -1.945 8.266 -16.409 1.00 25.14 105 ARG F CA 1
ATOM 7020 C C . ARG E 1 85 ? -1.889 9.752 -16.080 1.00 26.10 105 ARG F C 1
ATOM 7021 O O . ARG E 1 85 ? -2.895 10.452 -16.232 1.00 28.28 105 ARG F O 1
ATOM 7029 N N . PRO E 1 86 ? -0.741 10.266 -15.568 1.00 25.51 106 PRO F N 1
ATOM 7030 C CA . PRO E 1 86 ? 0.542 9.589 -15.388 1.00 23.33 106 PRO F CA 1
ATOM 7031 C C . PRO E 1 86 ? 0.801 9.108 -13.947 1.00 27.19 106 PRO F C 1
ATOM 7032 O O . PRO E 1 86 ? 1.947 8.919 -13.580 1.00 25.48 106 PRO F O 1
ATOM 7036 N N . LEU E 1 87 ? -0.237 8.943 -13.146 1.00 25.63 107 LEU F N 1
ATOM 7037 C CA . LEU E 1 87 ? -0.039 8.570 -11.748 1.00 23.10 107 LEU F CA 1
ATOM 7038 C C . LEU E 1 87 ? 0.462 7.127 -11.611 1.00 25.67 107 LEU F C 1
ATOM 7039 O O . LEU E 1 87 ? 0.091 6.245 -12.397 1.00 25.98 107 LEU F O 1
ATOM 7044 N N . PRO E 1 88 ? 1.299 6.863 -10.614 1.00 21.66 108 PRO F N 1
ATOM 7045 C CA . PRO E 1 88 ? 1.809 5.498 -10.388 1.00 21.68 108 PRO F CA 1
ATOM 7046 C C . PRO E 1 88 ? 0.724 4.594 -9.832 1.00 25.90 108 PRO F C 1
ATOM 7047 O O . PRO E 1 88 ? -0.330 5.072 -9.382 1.00 22.17 108 PRO F O 1
ATOM 7051 N N . PRO E 1 89 ? 0.936 3.277 -9.872 1.00 23.96 109 PRO F N 1
ATOM 7052 C CA . PRO E 1 89 ? -0.111 2.341 -9.441 1.00 22.87 109 PRO F CA 1
ATOM 7053 C C . PRO E 1 89 ? -0.537 2.559 -7.997 1.00 18.76 109 PRO F C 1
ATOM 7054 O O . PRO E 1 89 ? 0.261 2.943 -7.139 1.00 21.99 109 PRO F O 1
ATOM 7058 N N . ALA E 1 90 ? -1.830 2.337 -7.754 1.00 18.58 110 ALA F N 1
ATOM 7059 C CA . ALA E 1 90 ? -2.439 2.197 -6.437 1.00 21.31 110 ALA F CA 1
ATOM 7060 C C . ALA E 1 90 ? -2.694 3.538 -5.750 1.00 23.59 110 ALA F C 1
ATOM 7061 O O . ALA E 1 90 ? -3.370 3.556 -4.710 1.00 23.77 110 ALA F O 1
ATOM 7063 N N . VAL E 1 91 ? -2.167 4.658 -6.256 1.00 23.01 111 VAL F N 1
ATOM 7064 C CA . VAL E 1 91 ? -2.387 5.917 -5.539 1.00 24.11 111 VAL F CA 1
ATOM 7065 C C . VAL E 1 91 ? -3.789 6.482 -5.739 1.00 26.94 111 VAL F C 1
ATOM 7066 O O . VAL E 1 91 ? -4.131 7.467 -5.081 1.00 25.07 111 VAL F O 1
ATOM 7070 N N . GLU E 1 92 ? -4.621 5.905 -6.623 1.00 19.68 112 GLU F N 1
ATOM 7071 C CA . GLU E 1 92 ? -6.024 6.312 -6.714 1.00 23.29 112 GLU F CA 1
ATOM 7072 C C . GLU E 1 92 ? -6.981 5.298 -6.101 1.00 25.00 112 GLU F C 1
ATOM 7073 O O . GLU E 1 92 ? -8.188 5.551 -6.068 1.00 23.69 112 GLU F O 1
ATOM 7079 N N . PHE E 1 93 ? -6.488 4.165 -5.607 1.00 22.06 113 PHE F N 1
ATOM 7080 C CA . PHE E 1 93 ? -7.393 3.138 -5.112 1.00 22.61 113 PHE F CA 1
ATOM 7081 C C . PHE E 1 93 ? -8.099 3.589 -3.833 1.00 22.42 113 PHE F C 1
ATOM 7082 O O . PHE E 1 93 ? -7.445 4.036 -2.884 1.00 22.67 113 PHE F O 1
ATOM 7090 N N . ILE E 1 94 ? -9.418 3.384 -3.779 1.00 25.56 114 ILE F N 1
ATOM 7091 C CA . ILE E 1 94 ? -10.252 3.849 -2.664 1.00 23.09 114 ILE F CA 1
ATOM 7092 C C . ILE E 1 94 ? -10.650 2.645 -1.821 1.00 21.44 114 ILE F C 1
ATOM 7093 O O . ILE E 1 94 ? -11.385 1.763 -2.292 1.00 24.33 114 ILE F O 1
ATOM 7098 N N . THR E 1 95 ? -10.177 2.600 -0.560 1.00 22.96 115 THR F N 1
ATOM 7099 C CA . THR E 1 95 ? -10.679 1.571 0.337 1.00 26.71 115 THR F CA 1
ATOM 7100 C C . THR E 1 95 ? -12.043 1.981 0.892 1.00 25.28 115 THR F C 1
ATOM 7101 O O . THR E 1 95 ? -12.335 3.175 1.033 1.00 28.50 115 THR F O 1
ATOM 7105 N N . PRO E 1 96 ? -12.906 1.009 1.185 1.00 30.80 116 PRO F N 1
ATOM 7106 C CA . PRO E 1 96 ? -14.215 1.336 1.765 1.00 33.29 116 PRO F CA 1
ATOM 7107 C C . PRO E 1 96 ? -14.069 1.973 3.136 1.00 32.96 116 PRO F C 1
ATOM 7108 O O . PRO E 1 96 ? -13.122 1.692 3.878 1.00 34.61 116 PRO F O 1
ATOM 7112 N N . VAL E 1 97 ? -14.981 2.902 3.441 1.00 27.65 117 VAL F N 1
ATOM 7113 C CA . VAL E 1 97 ? -15.047 3.448 4.795 1.00 27.68 117 VAL F CA 1
ATOM 7114 C C . VAL E 1 97 ? -15.355 2.316 5.757 1.00 31.08 117 VAL F C 1
ATOM 7115 O O . VAL E 1 97 ? -16.270 1.521 5.517 1.00 34.80 117 VAL F O 1
ATOM 7119 N N . VAL E 1 98 ? -14.563 2.201 6.829 1.00 31.55 118 VAL F N 1
ATOM 7120 C CA . VAL E 1 98 ? -14.801 1.168 7.838 1.00 30.96 118 VAL F CA 1
ATOM 7121 C C . VAL E 1 98 ? -14.866 1.755 9.249 1.00 31.36 118 VAL F C 1
ATOM 7122 O O . VAL E 1 98 ? -15.238 1.054 10.198 1.00 30.20 118 VAL F O 1
ATOM 7126 N N . LEU E 1 99 ? -14.478 3.013 9.420 1.00 27.04 119 LEU F N 1
ATOM 7127 C CA . LEU E 1 99 ? -14.512 3.634 10.744 1.00 22.51 119 LEU F CA 1
ATOM 7128 C C . LEU E 1 99 ? -15.596 4.704 10.766 1.00 29.52 119 LEU F C 1
ATOM 7129 O O . LEU E 1 99 ? -16.081 5.133 9.722 1.00 32.90 119 LEU F O 1
ATOM 7134 N N . SER E 1 100 ? -16.014 5.099 11.964 1.00 31.43 120 SER F N 1
ATOM 7135 C CA . SER E 1 100 ? -16.998 6.170 12.077 1.00 34.68 120 SER F CA 1
ATOM 7136 C C . SER E 1 100 ? -16.313 7.530 12.236 1.00 33.27 120 SER F C 1
ATOM 7137 O O . SER E 1 100 ? -15.113 7.630 12.498 1.00 31.28 120 SER F O 1
ATOM 7140 N N . ARG E 1 101 ? -17.101 8.592 12.034 1.00 31.01 121 ARG F N 1
ATOM 7141 C CA . ARG E 1 101 ? -16.565 9.950 12.097 1.00 24.22 121 ARG F CA 1
ATOM 7142 C C . ARG E 1 101 ? -15.752 10.195 13.358 1.00 28.57 121 ARG F C 1
ATOM 7143 O O . ARG E 1 101 ? -14.685 10.817 13.309 1.00 29.55 121 ARG F O 1
ATOM 7151 N N . ASP E 1 102 ? -16.245 9.731 14.498 1.00 26.53 122 ASP F N 1
ATOM 7152 C CA . ASP E 1 102 ? -15.660 10.082 15.780 1.00 26.32 122 ASP F CA 1
ATOM 7153 C C . ASP E 1 102 ? -14.742 9.004 16.323 1.00 29.05 122 ASP F C 1
ATOM 7154 O O . ASP E 1 102 ? -14.372 9.060 17.494 1.00 30.53 122 ASP F O 1
ATOM 7159 N N . THR E 1 103 ? -14.366 8.028 15.502 1.00 27.20 123 THR F N 1
ATOM 7160 C CA . THR E 1 103 ? -13.484 6.964 15.968 1.00 25.44 123 THR F CA 1
ATOM 7161 C C . THR E 1 103 ? -12.169 7.549 16.462 1.00 23.08 123 THR F C 1
ATOM 7162 O O . THR E 1 103 ? -11.571 8.405 15.809 1.00 33.17 123 THR F O 1
ATOM 7166 N N . VAL E 1 104 ? -11.738 7.109 17.636 1.00 21.74 124 VAL F N 1
ATOM 7167 C CA . VAL E 1 104 ? -10.484 7.582 18.214 1.00 27.29 124 VAL F CA 1
ATOM 7168 C C . VAL E 1 104 ? -9.328 6.850 17.533 1.00 28.98 124 VAL F C 1
ATOM 7169 O O . VAL E 1 104 ? -9.287 5.619 17.530 1.00 28.60 124 VAL F O 1
ATOM 7173 N N . LEU E 1 105 ? -8.389 7.609 16.958 1.00 27.85 125 LEU F N 1
ATOM 7174 C CA . LEU E 1 105 ? -7.397 7.041 16.043 1.00 27.80 125 LEU F CA 1
ATOM 7175 C C . LEU E 1 105 ? -6.097 6.652 16.708 1.00 29.37 125 LEU F C 1
ATOM 7176 O O . LEU E 1 105 ? -5.424 5.726 16.236 1.00 25.59 125 LEU F O 1
ATOM 7181 N N . ASP E 1 106 ? -5.693 7.361 17.759 1.00 25.64 126 ASP F N 1
ATOM 7182 C CA . ASP E 1 106 ? -4.310 7.256 18.200 1.00 22.77 126 ASP F CA 1
ATOM 7183 C C . ASP E 1 106 ? -4.185 7.204 19.720 1.00 24.90 126 ASP F C 1
ATOM 7184 O O . ASP E 1 106 ? -3.101 7.459 20.251 1.00 26.23 126 ASP F O 1
ATOM 7189 N N . LYS E 1 107 ? -5.241 6.833 20.428 1.00 27.32 127 LYS F N 1
ATOM 7190 C CA . LYS E 1 107 ? -5.165 6.691 21.873 1.00 27.71 127 LYS F CA 1
ATOM 7191 C C . LYS E 1 107 ? -5.847 5.397 22.276 1.00 26.84 127 LYS F C 1
ATOM 7192 O O . LYS E 1 107 ? -6.740 4.919 21.575 1.00 26.46 127 LYS F O 1
ATOM 7198 N N . PRO E 1 108 ? -5.447 4.808 23.396 1.00 26.09 128 PRO F N 1
ATOM 7199 C CA . PRO E 1 108 ? -6.016 3.505 23.776 1.00 28.04 128 PRO F CA 1
ATOM 7200 C C . PRO E 1 108 ? -7.476 3.660 24.179 1.00 29.64 128 PRO F C 1
ATOM 7201 O O . PRO E 1 108 ? -7.826 4.539 24.964 1.00 33.61 128 PRO F O 1
ATOM 7205 N N . VAL E 1 109 ? -8.325 2.798 23.645 1.00 27.67 129 VAL F N 1
ATOM 7206 C CA . VAL E 1 109 ? -9.759 2.854 23.899 1.00 29.04 129 VAL F CA 1
ATOM 7207 C C . VAL E 1 109 ? -10.133 1.625 24.699 1.00 33.51 129 VAL F C 1
ATOM 7208 O O . VAL E 1 109 ? -9.850 0.500 24.280 1.00 29.07 129 VAL F O 1
ATOM 7212 N N . VAL E 1 110 ? -10.755 1.835 25.863 1.00 38.01 130 VAL F N 1
ATOM 7213 C CA . VAL E 1 110 ? -11.193 0.707 26.676 1.00 29.92 130 VAL F CA 1
ATOM 7214 C C . VAL E 1 110 ? -12.148 -0.147 25.857 1.00 31.24 130 VAL F C 1
ATOM 7215 O O . VAL E 1 110 ? -13.073 0.371 25.217 1.00 30.93 130 VAL F O 1
ATOM 7219 N N . GLY E 1 111 ? -11.904 -1.458 25.832 1.00 29.45 131 GLY F N 1
ATOM 7220 C CA . GLY E 1 111 ? -12.775 -2.354 25.093 1.00 29.88 131 GLY F CA 1
ATOM 7221 C C . GLY E 1 111 ? -12.581 -2.374 23.592 1.00 30.00 131 GLY F C 1
ATOM 7222 O O . GLY E 1 111 ? -13.362 -3.032 22.896 1.00 31.86 131 GLY F O 1
ATOM 7223 N N . LYS E 1 112 ? -11.560 -1.701 23.060 1.00 28.03 132 LYS F N 1
ATOM 7224 C CA . LYS E 1 112 ? -11.284 -1.793 21.624 1.00 25.08 132 LYS F CA 1
ATOM 7225 C C . LYS E 1 112 ? -9.806 -1.989 21.308 1.00 27.12 132 LYS F C 1
ATOM 7226 O O . LYS E 1 112 ? -9.455 -2.837 20.485 1.00 28.69 132 LYS F O 1
ATOM 7232 N N . GLY E 1 113 ? -8.937 -1.195 21.934 1.00 26.52 133 GLY F N 1
ATOM 7233 C CA . GLY E 1 113 ? -7.521 -1.209 21.641 1.00 22.83 133 GLY F CA 1
ATOM 7234 C C . GLY E 1 113 ? -7.081 0.137 21.100 1.00 26.25 133 GLY F C 1
ATOM 7235 O O . GLY E 1 113 ? -7.575 1.186 21.530 1.00 25.61 133 GLY F O 1
ATOM 7236 N N . ILE E 1 114 ? -6.189 0.108 20.107 1.00 22.13 134 ILE F N 1
ATOM 7237 C CA . ILE E 1 114 ? -5.582 1.336 19.614 1.00 21.98 134 ILE F CA 1
ATOM 7238 C C . ILE E 1 114 ? -5.292 1.198 18.124 1.00 21.68 134 ILE F C 1
ATOM 7239 O O . ILE E 1 114 ? -5.225 0.089 17.583 1.00 23.31 134 ILE F O 1
ATOM 7244 N N . PHE E 1 115 ? -5.164 2.353 17.446 1.00 23.55 135 PHE F N 1
ATOM 7245 C CA . PHE E 1 115 ? -4.766 2.433 16.038 1.00 25.21 135 PHE F CA 1
ATOM 7246 C C . PHE E 1 115 ? -5.690 1.631 15.127 1.00 25.12 135 PHE F C 1
ATOM 7247 O O . PHE E 1 115 ? -5.191 0.809 14.334 1.00 26.46 135 PHE F O 1
ATOM 7255 N N . PRO E 1 116 ? -7.014 1.860 15.155 1.00 26.86 136 PRO F N 1
ATOM 7256 C CA . PRO E 1 116 ? -7.896 1.159 14.208 1.00 24.79 136 PRO F CA 1
ATOM 7257 C C . PRO E 1 116 ? -7.546 1.548 12.777 1.00 22.37 136 PRO F C 1
ATOM 7258 O O . PRO E 1 116 ? -7.218 2.698 12.500 1.00 24.86 136 PRO F O 1
ATOM 7262 N N . ILE E 1 117 ? -7.562 0.561 11.878 1.00 22.34 137 ILE F N 1
ATOM 7263 C CA . ILE E 1 117 ? -7.103 0.722 10.495 1.00 23.96 137 ILE F CA 1
ATOM 7264 C C . ILE E 1 117 ? -8.230 1.241 9.602 1.00 20.82 137 ILE F C 1
ATOM 7265 O O . ILE E 1 117 ? -9.393 0.848 9.750 1.00 26.56 137 ILE F O 1
ATOM 7270 N N . GLY E 1 118 ? -7.878 2.042 8.588 1.00 21.93 138 GLY F N 1
ATOM 7271 C CA . GLY E 1 118 ? -8.788 2.361 7.498 1.00 21.89 138 GLY F CA 1
ATOM 7272 C C . GLY E 1 118 ? -9.373 3.762 7.580 1.00 23.04 138 GLY F C 1
ATOM 7273 O O . GLY E 1 118 ? -9.033 4.571 8.446 1.00 22.33 138 GLY F O 1
ATOM 7274 N N . ARG E 1 119 ? -10.286 4.035 6.649 1.00 23.03 139 ARG F N 1
ATOM 7275 C CA . ARG E 1 119 ? -10.844 5.370 6.458 1.00 20.35 139 ARG F CA 1
ATOM 7276 C C . ARG E 1 119 ? -12.125 5.582 7.269 1.00 24.00 139 ARG F C 1
ATOM 7277 O O . ARG E 1 119 ? -12.964 4.685 7.377 1.00 25.23 139 ARG F O 1
ATOM 7285 N N . ARG E 1 120 ? -12.259 6.791 7.815 1.00 24.09 140 ARG F N 1
ATOM 7286 C CA . ARG E 1 120 ? -13.521 7.373 8.264 1.00 21.40 140 ARG F CA 1
ATOM 7287 C C . ARG E 1 120 ? -14.215 8.051 7.093 1.00 28.30 140 ARG F C 1
ATOM 7288 O O . ARG E 1 120 ? -13.593 8.337 6.053 1.00 25.36 140 ARG F O 1
ATOM 7296 N N . PRO E 1 121 ? -15.510 8.371 7.227 1.00 28.72 141 PRO F N 1
ATOM 7297 C CA . PRO E 1 121 ? -16.212 9.027 6.106 1.00 28.61 141 PRO F CA 1
ATOM 7298 C C . PRO E 1 121 ? -15.552 10.310 5.655 1.00 26.58 141 PRO F C 1
ATOM 7299 O O . PRO E 1 121 ? -15.599 10.633 4.464 1.00 30.96 141 PRO F O 1
ATOM 7303 N N . GLN E 1 122 ? -14.947 11.058 6.563 1.00 27.95 142 GLN F N 1
ATOM 7304 C CA . GLN E 1 122 ? -14.342 12.328 6.206 1.00 29.07 142 GLN F CA 1
ATOM 7305 C C . GLN E 1 122 ? -12.910 12.213 5.690 1.00 33.48 142 GLN F C 1
ATOM 7306 O O . GLN E 1 122 ? -12.353 13.228 5.265 1.00 29.53 142 GLN F O 1
ATOM 7312 N N . ASP E 1 123 ? -12.289 11.024 5.708 1.00 28.59 143 ASP F N 1
ATOM 7313 C CA . ASP E 1 123 ? -10.932 10.933 5.183 1.00 22.14 143 ASP F CA 1
ATOM 7314 C C . ASP E 1 123 ? -10.950 11.020 3.657 1.00 20.33 143 ASP F C 1
ATOM 7315 O O . ASP E 1 123 ? -11.894 10.570 3.009 1.00 23.11 143 ASP F O 1
ATOM 7320 N N . PRO E 1 124 ? -9.929 11.627 3.062 1.00 23.71 144 PRO F N 1
ATOM 7321 C CA . PRO E 1 124 ? -9.830 11.638 1.592 1.00 22.92 144 PRO F CA 1
ATOM 7322 C C . PRO E 1 124 ? -9.917 10.235 0.991 1.00 21.47 144 PRO F C 1
ATOM 7323 O O . PRO E 1 124 ? -9.586 9.236 1.638 1.00 22.74 144 PRO F O 1
ATOM 7327 N N . THR E 1 125 ? -10.384 10.161 -0.259 1.00 22.16 145 THR F N 1
ATOM 7328 C CA . THR E 1 125 ? -10.735 8.852 -0.805 1.00 22.07 145 THR F CA 1
ATOM 7329 C C . THR E 1 125 ? -9.499 7.974 -1.003 1.00 24.48 145 THR F C 1
ATOM 7330 O O . THR E 1 125 ? -9.553 6.766 -0.741 1.00 24.90 145 THR F O 1
ATOM 7334 N N . ASN E 1 126 ? -8.385 8.560 -1.460 1.00 21.70 146 ASN F N 1
ATOM 7335 C CA . ASN E 1 126 ? -7.217 7.786 -1.887 1.00 21.36 146 ASN F CA 1
ATOM 7336 C C . ASN E 1 126 ? -5.933 8.562 -1.573 1.00 23.22 146 ASN F C 1
ATOM 7337 O O . ASN E 1 126 ? -5.975 9.686 -1.069 1.00 22.13 146 ASN F O 1
ATOM 7342 N N . MET E 1 127 ? -4.774 7.958 -1.852 1.00 22.54 147 MET F N 1
ATOM 7343 C CA . MET E 1 127 ? -3.533 8.628 -1.469 1.00 20.98 147 MET F CA 1
ATOM 7344 C C . MET E 1 127 ? -3.303 9.887 -2.276 1.00 25.63 147 MET F C 1
ATOM 7345 O O . MET E 1 127 ? -2.776 10.869 -1.755 1.00 22.57 147 MET F O 1
ATOM 7350 N N . ASP E 1 128 ? -3.673 9.874 -3.551 1.00 20.73 148 ASP F N 1
ATOM 7351 C CA . ASP E 1 128 ? -3.511 11.078 -4.364 1.00 22.10 148 ASP F CA 1
ATOM 7352 C C . ASP E 1 128 ? -4.265 12.261 -3.748 1.00 23.58 148 ASP F C 1
ATOM 7353 O O . ASP E 1 128 ? -3.723 13.368 -3.609 1.00 27.14 148 ASP F O 1
ATOM 7358 N N . GLU E 1 129 ? -5.525 12.035 -3.374 1.00 20.78 149 GLU F N 1
ATOM 7359 C CA . GLU E 1 129 ? -6.325 13.084 -2.743 1.00 23.01 149 GLU F CA 1
ATOM 7360 C C . GLU E 1 129 ? -5.791 13.426 -1.365 1.00 24.97 149 GLU F C 1
ATOM 7361 O O . GLU E 1 129 ? -5.821 14.597 -0.952 1.00 23.34 149 GLU F O 1
ATOM 7367 N N . PHE E 1 130 ? -5.339 12.417 -0.619 1.00 21.93 150 PHE F N 1
ATOM 7368 C CA . PHE E 1 130 ? -4.812 12.699 0.710 1.00 21.54 150 PHE F CA 1
ATOM 7369 C C . PHE E 1 130 ? -3.597 13.607 0.612 1.00 29.75 150 PHE F C 1
ATOM 7370 O O . PHE E 1 130 ? -3.450 14.566 1.383 1.00 26.05 150 PHE F O 1
ATOM 7378 N N . LEU E 1 131 ? -2.692 13.301 -0.313 1.00 20.31 151 LEU F N 1
ATOM 7379 C CA . LEU E 1 131 ? -1.496 14.124 -0.431 1.00 24.64 151 LEU F CA 1
ATOM 7380 C C . LEU E 1 131 ? -1.823 15.484 -1.045 1.00 26.53 151 LEU F C 1
ATOM 7381 O O . LEU E 1 131 ? -1.213 16.501 -0.685 1.00 31.96 151 LEU F O 1
ATOM 7386 N N . ASP E 1 132 ? -2.774 15.518 -1.969 1.00 21.61 152 ASP F N 1
ATOM 7387 C CA . ASP E 1 132 ? -3.202 16.793 -2.544 1.00 27.79 152 ASP F CA 1
ATOM 7388 C C . ASP E 1 132 ? -3.829 17.681 -1.474 1.00 28.70 152 ASP F C 1
ATOM 7389 O O . ASP E 1 132 ? -3.572 18.890 -1.420 1.00 29.68 152 ASP F O 1
ATOM 7394 N N . THR E 1 133 ? -4.639 17.084 -0.598 1.00 37.82 153 THR F N 1
ATOM 7395 C CA . THR E 1 133 ? -5.234 17.822 0.512 1.00 33.59 153 THR F CA 1
ATOM 7396 C C . THR E 1 133 ? -4.167 18.410 1.420 1.00 37.93 153 THR F C 1
ATOM 7397 O O . THR E 1 133 ? -4.257 19.583 1.813 1.00 35.04 153 THR F O 1
ATOM 7401 N N . SER E 1 134 ? -3.132 17.620 1.740 1.00 32.12 154 SER F N 1
ATOM 7402 C CA . SER E 1 134 ? -2.016 18.134 2.530 1.00 39.46 154 SER F CA 1
ATOM 7403 C C . SER E 1 134 ? -1.378 19.326 1.833 1.00 38.12 154 SER F C 1
ATOM 7404 O O . SER E 1 134 ? -1.137 20.369 2.451 1.00 36.95 154 SER F O 1
ATOM 7407 N N . LEU E 1 135 ? -1.121 19.197 0.531 1.00 31.50 155 LEU F N 1
ATOM 7408 C CA . LEU E 1 135 ? -0.495 20.292 -0.191 1.00 37.83 155 LEU F CA 1
ATOM 7409 C C . LEU E 1 135 ? -1.370 21.543 -0.173 1.00 40.20 155 LEU F C 1
ATOM 7410 O O . LEU E 1 135 ? -0.878 22.647 0.077 1.00 40.12 155 LEU F O 1
ATOM 7415 N N . LEU E 1 136 ? -2.673 21.385 -0.403 1.00 37.50 156 LEU F N 1
ATOM 7416 C CA . LEU E 1 136 ? -3.560 22.541 -0.473 1.00 41.29 156 LEU F CA 1
ATOM 7417 C C . LEU E 1 136 ? -3.726 23.238 0.867 1.00 40.65 156 LEU F C 1
ATOM 7418 O O . LEU E 1 136 ? -4.104 24.415 0.892 1.00 43.24 156 LEU F O 1
ATOM 7423 N N . SER E 1 137 ? -3.461 22.545 1.970 1.00 37.02 157 SER F N 1
ATOM 7424 C CA . SER E 1 137 ? -3.578 23.153 3.283 1.00 43.84 157 SER F CA 1
ATOM 7425 C C . SER E 1 137 ? -2.414 24.078 3.581 1.00 45.69 157 SER F C 1
ATOM 7426 O O . SER E 1 137 ? -2.442 24.780 4.600 1.00 46.33 157 SER F O 1
ATOM 7429 N N . LEU E 1 138 ? -1.376 24.053 2.751 1.00 38.56 158 LEU F N 1
ATOM 7430 C CA . LEU E 1 138 ? -0.275 24.987 2.880 1.00 35.95 158 LEU F CA 1
ATOM 7431 C C . LEU E 1 138 ? -0.652 26.333 2.270 1.00 43.12 158 LEU F C 1
ATOM 7432 O O . LEU E 1 138 ? -1.522 26.432 1.398 1.00 46.95 158 LEU F O 1
ATOM 7437 N N . ASN E 1 139 ? 0.019 27.382 2.733 1.00 47.19 159 ASN F N 1
ATOM 7438 C CA . ASN E 1 139 ? -0.167 28.670 2.090 1.00 51.26 159 ASN F CA 1
ATOM 7439 C C . ASN E 1 139 ? 0.656 28.714 0.817 1.00 39.68 159 ASN F C 1
ATOM 7440 O O . ASN E 1 139 ? 1.741 28.119 0.736 1.00 38.28 159 ASN F O 1
ATOM 7445 N N . GLN E 1 140 ? 0.147 29.439 -0.176 1.00 31.41 160 GLN F N 1
ATOM 7446 C CA . GLN E 1 140 ? 0.885 29.564 -1.421 1.00 42.84 160 GLN F CA 1
ATOM 7447 C C . GLN E 1 140 ? 2.107 30.438 -1.176 1.00 45.00 160 GLN F C 1
ATOM 7448 O O . GLN E 1 140 ? 2.042 31.451 -0.473 1.00 45.65 160 GLN F O 1
ATOM 7454 N N . SER E 1 141 ? 3.238 30.007 -1.711 1.00 33.70 161 SER F N 1
ATOM 7455 C CA . SER E 1 141 ? 4.513 30.645 -1.449 1.00 30.98 161 SER F CA 1
ATOM 7456 C C . SER E 1 141 ? 5.159 31.107 -2.742 1.00 35.99 161 SER F C 1
ATOM 7457 O O . SER E 1 141 ? 5.229 30.353 -3.721 1.00 37.28 161 SER F O 1
ATOM 7460 N N . SER E 1 142 ? 5.671 32.334 -2.722 1.00 34.10 162 SER F N 1
ATOM 7461 C CA . SER E 1 142 ? 6.436 32.891 -3.825 1.00 34.10 162 SER F CA 1
ATOM 7462 C C . SER E 1 142 ? 7.934 32.650 -3.677 1.00 37.87 162 SER F C 1
ATOM 7463 O O . SER E 1 142 ? 8.699 32.989 -4.581 1.00 38.80 162 SER F O 1
ATOM 7466 N N . THR E 1 143 ? 8.369 32.060 -2.566 1.00 33.23 163 THR F N 1
ATOM 7467 C CA . THR E 1 143 ? 9.782 31.843 -2.324 1.00 27.91 163 THR F CA 1
ATOM 7468 C C . THR E 1 143 ? 10.190 30.375 -2.366 1.00 31.52 163 THR F C 1
ATOM 7469 O O . THR E 1 143 ? 11.391 30.087 -2.397 1.00 32.49 163 THR F O 1
ATOM 7473 N N . VAL E 1 144 ? 9.238 29.443 -2.327 1.00 28.38 164 VAL F N 1
ATOM 7474 C CA . VAL E 1 144 ? 9.604 28.032 -2.407 1.00 24.08 164 VAL F CA 1
ATOM 7475 C C . VAL E 1 144 ? 10.102 27.721 -3.816 1.00 29.06 164 VAL F C 1
ATOM 7476 O O . VAL E 1 144 ? 9.592 28.260 -4.815 1.00 29.48 164 VAL F O 1
ATOM 7480 N N . ASP E 1 145 ? 11.147 26.898 -3.903 1.00 23.63 165 ASP F N 1
ATOM 7481 C CA . ASP E 1 145 ? 11.728 26.511 -5.185 1.00 24.05 165 ASP F CA 1
ATOM 7482 C C . ASP E 1 145 ? 10.859 25.435 -5.845 1.00 23.15 165 ASP F C 1
ATOM 7483 O O . ASP E 1 145 ? 10.698 24.341 -5.295 1.00 23.37 165 ASP F O 1
ATOM 7488 N N . LEU E 1 146 ? 10.330 25.736 -7.038 1.00 22.12 166 LEU F N 1
ATOM 7489 C CA . LEU E 1 146 ? 9.413 24.818 -7.714 1.00 23.38 166 LEU F CA 1
ATOM 7490 C C . LEU E 1 146 ? 10.070 23.468 -7.961 1.00 22.18 166 LEU F C 1
ATOM 7491 O O . LEU E 1 146 ? 9.483 22.424 -7.674 1.00 23.55 166 LEU F O 1
ATOM 7496 N N . ALA E 1 147 ? 11.290 23.477 -8.499 1.00 20.60 167 ALA F N 1
ATOM 7497 C CA . ALA E 1 147 ? 11.968 22.228 -8.826 1.00 22.27 167 ALA F CA 1
ATOM 7498 C C . ALA E 1 147 ? 12.123 21.351 -7.586 1.00 22.77 167 ALA F C 1
ATOM 7499 O O . ALA E 1 147 ? 11.827 20.153 -7.616 1.00 22.99 167 ALA F O 1
ATOM 7501 N N . SER E 1 148 ? 12.563 21.934 -6.472 1.00 21.42 168 SER F N 1
ATOM 7502 C CA . SER E 1 148 ? 12.754 21.131 -5.270 1.00 20.28 168 SER F CA 1
ATOM 7503 C C . SER E 1 148 ? 11.425 20.577 -4.767 1.00 19.36 168 SER F C 1
ATOM 7504 O O . SER E 1 148 ? 11.335 19.414 -4.369 1.00 21.86 168 SER F O 1
ATOM 7507 N N . ALA E 1 149 ? 10.394 21.425 -4.733 1.00 20.74 169 ALA F N 1
ATOM 7508 C CA . ALA E 1 149 ? 9.090 21.026 -4.213 1.00 17.45 169 ALA F CA 1
ATOM 7509 C C . ALA E 1 149 ? 8.486 19.892 -5.032 1.00 19.89 169 ALA F C 1
ATOM 7510 O O . ALA E 1 149 ? 8.058 18.869 -4.485 1.00 22.17 169 ALA F O 1
ATOM 7512 N N . VAL E 1 150 ? 8.429 20.075 -6.348 1.00 18.98 170 VAL F N 1
ATOM 7513 C CA . VAL E 1 150 ? 7.865 19.071 -7.241 1.00 20.44 170 VAL F CA 1
ATOM 7514 C C . VAL E 1 150 ? 8.658 17.775 -7.155 1.00 21.94 170 VAL F C 1
ATOM 7515 O O . VAL E 1 150 ? 8.085 16.680 -7.150 1.00 21.32 170 VAL F O 1
ATOM 7519 N N . SER E 1 151 ? 9.988 17.877 -7.098 1.00 20.36 171 SER F N 1
ATOM 7520 C CA . SER E 1 151 ? 10.795 16.663 -7.038 1.00 21.33 171 SER F CA 1
ATOM 7521 C C . SER E 1 151 ? 10.529 15.864 -5.762 1.00 22.38 171 SER F C 1
ATOM 7522 O O . SER E 1 151 ? 10.457 14.636 -5.809 1.00 21.60 171 SER F O 1
ATOM 7525 N N . LEU E 1 152 ? 10.397 16.541 -4.603 1.00 18.40 172 LEU F N 1
ATOM 7526 C CA . LEU E 1 152 ? 10.028 15.812 -3.392 1.00 16.03 172 LEU F CA 1
ATOM 7527 C C . LEU E 1 152 ? 8.607 15.230 -3.476 1.00 21.09 172 LEU F C 1
ATOM 7528 O O . LEU E 1 152 ? 8.356 14.132 -2.955 1.00 19.26 172 LEU F O 1
ATOM 7533 N N . ASP E 1 153 ? 7.650 15.975 -4.063 1.00 21.00 173 ASP F N 1
ATOM 7534 C CA . ASP E 1 153 ? 6.293 15.445 -4.247 1.00 16.52 173 ASP F CA 1
ATOM 7535 C C . ASP E 1 153 ? 6.323 14.182 -5.083 1.00 22.61 173 ASP F C 1
ATOM 7536 O O . ASP E 1 153 ? 5.642 13.199 -4.778 1.00 20.91 173 ASP F O 1
ATOM 7541 N N . VAL E 1 154 ? 7.072 14.224 -6.181 1.00 18.58 174 VAL F N 1
ATOM 7542 C CA . VAL E 1 154 ? 7.154 13.068 -7.068 1.00 21.52 174 VAL F CA 1
ATOM 7543 C C . VAL E 1 154 ? 7.804 11.905 -6.345 1.00 21.22 174 VAL F C 1
ATOM 7544 O O . VAL E 1 154 ? 7.346 10.756 -6.438 1.00 21.48 174 VAL F O 1
ATOM 7548 N N . SER E 1 155 ? 8.874 12.190 -5.590 1.00 18.01 175 SER F N 1
ATOM 7549 C CA . SER E 1 155 ? 9.507 11.148 -4.781 1.00 16.14 175 SER F CA 1
ATOM 7550 C C . SER E 1 155 ? 8.508 10.449 -3.886 1.00 24.31 175 SER F C 1
ATOM 7551 O O . SER E 1 155 ? 8.478 9.213 -3.817 1.00 19.90 175 SER F O 1
ATOM 7554 N N . LEU E 1 156 ? 7.701 11.225 -3.157 1.00 19.09 176 LEU F N 1
ATOM 7555 C CA . LEU E 1 156 ? 6.737 10.620 -2.246 1.00 18.45 176 LEU F CA 1
ATOM 7556 C C . LEU E 1 156 ? 5.719 9.751 -2.990 1.00 17.88 176 LEU F C 1
ATOM 7557 O O . LEU E 1 156 ? 5.331 8.679 -2.497 1.00 16.79 176 LEU F O 1
ATOM 7562 N N . LEU E 1 157 ? 5.240 10.212 -4.153 1.00 21.15 177 LEU F N 1
ATOM 7563 C CA . LEU E 1 157 ? 4.290 9.401 -4.918 1.00 19.56 177 LEU F CA 1
ATOM 7564 C C . LEU E 1 157 ? 4.905 8.072 -5.353 1.00 21.60 177 LEU F C 1
ATOM 7565 O O . LEU E 1 157 ? 4.266 7.021 -5.225 1.00 23.20 177 LEU F O 1
ATOM 7570 N N . HIS E 1 158 ? 6.160 8.079 -5.812 1.00 18.69 178 HIS F N 1
ATOM 7571 C CA . HIS E 1 158 ? 6.787 6.804 -6.175 1.00 20.76 178 HIS F CA 1
ATOM 7572 C C . HIS E 1 158 ? 6.997 5.917 -4.955 1.00 19.42 178 HIS F C 1
ATOM 7573 O O . HIS E 1 158 ? 6.801 4.705 -5.027 1.00 21.54 178 HIS F O 1
ATOM 7580 N N . LEU E 1 159 ? 7.373 6.515 -3.820 1.00 20.46 179 LEU F N 1
ATOM 7581 C CA . LEU E 1 159 ? 7.602 5.765 -2.592 1.00 15.54 179 LEU F CA 1
ATOM 7582 C C . LEU E 1 159 ? 6.330 5.070 -2.121 1.00 18.11 179 LEU F C 1
ATOM 7583 O O . LEU E 1 159 ? 6.365 3.902 -1.732 1.00 19.14 179 LEU F O 1
ATOM 7588 N N . VAL E 1 160 ? 5.200 5.793 -2.087 1.00 18.51 180 VAL F N 1
ATOM 7589 C CA . VAL E 1 160 ? 3.993 5.140 -1.551 1.00 19.28 180 VAL F CA 1
ATOM 7590 C C . VAL E 1 160 ? 3.486 4.077 -2.508 1.00 21.09 180 VAL F C 1
ATOM 7591 O O . VAL E 1 160 ? 2.931 3.050 -2.078 1.00 17.77 180 VAL F O 1
ATOM 7595 N N . SER E 1 161 ? 3.677 4.287 -3.797 1.00 19.38 181 SER F N 1
ATOM 7596 C CA . SER E 1 161 ? 3.209 3.293 -4.754 1.00 19.60 181 SER F CA 1
ATOM 7597 C C . SER E 1 161 ? 4.039 2.021 -4.625 1.00 20.94 181 SER F C 1
ATOM 7598 O O . SER E 1 161 ? 3.490 0.923 -4.497 1.00 20.98 181 SER F O 1
ATOM 7601 N N . ALA E 1 162 ? 5.359 2.149 -4.595 1.00 19.79 182 ALA F N 1
ATOM 7602 C CA . ALA E 1 162 ? 6.209 0.979 -4.404 1.00 24.14 182 ALA F CA 1
ATOM 7603 C C . ALA E 1 162 ? 5.929 0.274 -3.071 1.00 25.35 182 ALA F C 1
ATOM 7604 O O . ALA E 1 162 ? 5.891 -0.958 -3.007 1.00 19.99 182 ALA F O 1
ATOM 7606 N N . ARG E 1 163 ? 5.704 1.040 -2.003 1.00 18.19 183 ARG F N 1
ATOM 7607 C CA . ARG E 1 163 ? 5.474 0.439 -0.692 1.00 16.12 183 ARG F CA 1
ATOM 7608 C C . ARG E 1 163 ? 4.251 -0.474 -0.722 1.00 17.98 183 ARG F C 1
ATOM 7609 O O . ARG E 1 163 ? 4.298 -1.608 -0.235 1.00 18.96 183 ARG F O 1
ATOM 7617 N N . VAL E 1 164 ? 3.126 0.013 -1.258 1.00 18.10 184 VAL F N 1
ATOM 7618 C CA . VAL E 1 164 ? 1.924 -0.824 -1.219 1.00 18.20 184 VAL F CA 1
ATOM 7619 C C . VAL E 1 164 ? 2.005 -1.950 -2.239 1.00 20.84 184 VAL F C 1
ATOM 7620 O O . VAL E 1 164 ? 1.470 -3.036 -1.992 1.00 19.95 184 VAL F O 1
ATOM 7624 N N . LEU E 1 165 ? 2.705 -1.749 -3.360 1.00 24.03 185 LEU F N 1
ATOM 7625 C CA . LEU E 1 165 ? 2.777 -2.822 -4.352 1.00 25.27 185 LEU F CA 1
ATOM 7626 C C . LEU E 1 165 ? 3.525 -4.037 -3.834 1.00 23.43 185 LEU F C 1
ATOM 7627 O O . LEU E 1 165 ? 3.378 -5.125 -4.402 1.00 27.78 185 LEU F O 1
ATOM 7632 N N . LEU E 1 166 ? 4.304 -3.893 -2.764 1.00 23.85 186 LEU F N 1
ATOM 7633 C CA . LEU E 1 166 ? 4.884 -5.071 -2.129 1.00 20.86 186 LEU F CA 1
ATOM 7634 C C . LEU E 1 166 ? 3.828 -6.037 -1.620 1.00 20.37 186 LEU F C 1
ATOM 7635 O O . LEU E 1 166 ? 4.135 -7.214 -1.409 1.00 23.92 186 LEU F O 1
ATOM 7640 N N . GLY E 1 167 ? 2.586 -5.588 -1.435 1.00 23.30 187 GLY F N 1
ATOM 7641 C CA . GLY E 1 167 ? 1.525 -6.511 -1.071 1.00 22.17 187 GLY F CA 1
ATOM 7642 C C . GLY E 1 167 ? 1.362 -7.652 -2.058 1.00 28.01 187 GLY F C 1
ATOM 7643 O O . GLY E 1 167 ? 0.954 -8.753 -1.687 1.00 19.24 187 GLY F O 1
ATOM 7644 N N . TYR E 1 168 ? 1.661 -7.404 -3.332 1.00 22.54 188 TYR F N 1
ATOM 7645 C CA . TYR E 1 168 ? 1.439 -8.454 -4.324 1.00 26.76 188 TYR F CA 1
ATOM 7646 C C . TYR E 1 168 ? 2.403 -9.620 -4.094 1.00 18.38 188 TYR F C 1
ATOM 7647 O O . TYR E 1 168 ? 1.935 -10.735 -3.812 1.00 24.21 188 TYR F O 1
ATOM 7656 N N . PRO E 1 169 ? 3.728 -9.435 -4.109 1.00 20.89 189 PRO F N 1
ATOM 7657 C CA . PRO E 1 169 ? 4.607 -10.586 -3.822 1.00 25.42 189 PRO F CA 1
ATOM 7658 C C . PRO E 1 169 ? 4.475 -11.107 -2.407 1.00 28.24 189 PRO F C 1
ATOM 7659 O O . PRO E 1 169 ? 4.649 -12.310 -2.183 1.00 21.57 189 PRO F O 1
ATOM 7663 N N . ILE E 1 170 ? 4.173 -10.244 -1.437 1.00 24.71 190 ILE F N 1
ATOM 7664 C CA . ILE E 1 170 ? 3.949 -10.726 -0.080 1.00 23.24 190 ILE F CA 1
ATOM 7665 C C . ILE E 1 170 ? 2.798 -11.721 -0.055 1.00 19.70 190 ILE F C 1
ATOM 7666 O O . ILE E 1 170 ? 2.889 -12.796 0.561 1.00 20.89 190 ILE F O 1
ATOM 7671 N N . ALA E 1 171 ? 1.704 -11.393 -0.742 1.00 22.73 191 ALA F N 1
ATOM 7672 C CA . ALA E 1 171 ? 0.535 -12.265 -0.736 1.00 21.10 191 ALA F CA 1
ATOM 7673 C C . ALA E 1 171 ? 0.848 -13.607 -1.391 1.00 24.64 191 ALA F C 1
ATOM 7674 O O . ALA E 1 171 ? 0.372 -14.649 -0.934 1.00 24.86 191 ALA F O 1
ATOM 7676 N N . LEU E 1 172 ? 1.628 -13.596 -2.471 1.00 24.93 192 LEU F N 1
ATOM 7677 C CA . LEU E 1 172 ? 1.991 -14.871 -3.098 1.00 23.54 192 LEU F CA 1
ATOM 7678 C C . LEU E 1 172 ? 2.794 -15.735 -2.134 1.00 25.63 192 LEU F C 1
ATOM 7679 O O . LEU E 1 172 ? 2.577 -16.950 -2.043 1.00 27.12 192 LEU F O 1
ATOM 7684 N N . ALA E 1 173 ? 3.701 -15.112 -1.377 1.00 27.45 193 ALA F N 1
ATOM 7685 C CA . ALA E 1 173 ? 4.486 -15.848 -0.391 1.00 28.47 193 ALA F CA 1
ATOM 7686 C C . ALA E 1 173 ? 3.608 -16.343 0.737 1.00 31.80 193 ALA F C 1
ATOM 7687 O O . ALA E 1 173 ? 3.710 -17.508 1.143 1.00 26.85 193 ALA F O 1
ATOM 7689 N N . LYS E 1 174 ? 2.708 -15.479 1.232 1.00 26.27 194 LYS F N 1
ATOM 7690 C CA . LYS E 1 174 ? 1.789 -15.895 2.283 1.00 23.67 194 LYS F CA 1
ATOM 7691 C C . LYS E 1 174 ? 0.914 -17.044 1.815 1.00 27.75 194 LYS F C 1
ATOM 7692 O O . LYS E 1 174 ? 0.610 -17.965 2.587 1.00 23.53 194 LYS F O 1
ATOM 7698 N N . PHE E 1 175 ? 0.491 -17.001 0.549 1.00 26.77 195 PHE F N 1
ATOM 7699 C CA . PHE E 1 175 ? -0.351 -18.070 0.033 1.00 22.67 195 PHE F CA 1
ATOM 7700 C C . PHE E 1 175 ? 0.378 -19.408 0.052 1.00 24.06 195 PHE F C 1
ATOM 7701 O O . PHE E 1 175 ? -0.183 -20.422 0.460 1.00 30.85 195 PHE F O 1
ATOM 7709 N N . ASP E 1 176 ? 1.621 -19.440 -0.417 1.00 26.76 196 ASP F N 1
ATOM 7710 C CA . ASP E 1 176 ? 2.351 -20.700 -0.387 1.00 29.64 196 ASP F CA 1
ATOM 7711 C C . ASP E 1 176 ? 2.669 -21.124 1.049 1.00 31.93 196 ASP F C 1
ATOM 7712 O O . ASP E 1 176 ? 2.677 -22.319 1.361 1.00 34.59 196 ASP F O 1
ATOM 7717 N N . TRP E 1 177 ? 2.897 -20.157 1.938 1.00 28.83 197 TRP F N 1
ATOM 7718 C CA . TRP E 1 177 ? 3.248 -20.462 3.324 1.00 26.39 197 TRP F CA 1
ATOM 7719 C C . TRP E 1 177 ? 2.050 -20.981 4.113 1.00 30.30 197 TRP F C 1
ATOM 7720 O O . TRP E 1 177 ? 2.197 -21.848 4.991 1.00 31.44 197 TRP F O 1
ATOM 7731 N N . LEU E 1 178 ? 0.861 -20.443 3.847 1.00 30.30 198 LEU F N 1
ATOM 7732 C CA . LEU E 1 178 ? -0.360 -20.768 4.580 1.00 25.81 198 LEU F CA 1
ATOM 7733 C C . LEU E 1 178 ? -1.431 -21.325 3.646 1.00 31.43 198 LEU F C 1
ATOM 7734 O O . LEU E 1 178 ? -2.615 -20.998 3.752 1.00 31.03 198 LEU F O 1
ATOM 7739 N N . HIS E 1 179 ? -1.012 -22.199 2.731 1.00 35.82 199 HIS F N 1
ATOM 7740 C CA . HIS E 1 179 ? -1.883 -22.671 1.656 1.00 35.26 199 HIS F CA 1
ATOM 7741 C C . HIS E 1 179 ? -3.221 -23.193 2.168 1.00 30.98 199 HIS F C 1
ATOM 7742 O O . HIS E 1 179 ? -4.291 -22.787 1.690 1.00 32.75 199 HIS F O 1
ATOM 7749 N N . ASP E 1 180 ? -3.187 -24.123 3.124 1.00 33.86 200 ASP F N 1
ATOM 7750 C CA . ASP E 1 180 ? -4.430 -24.735 3.582 1.00 39.84 200 ASP F CA 1
ATOM 7751 C C . ASP E 1 180 ? -5.372 -23.710 4.204 1.00 34.91 200 ASP F C 1
ATOM 7752 O O . ASP E 1 180 ? -6.593 -23.796 4.022 1.00 34.78 200 ASP F O 1
ATOM 7757 N N . ASN E 1 181 ? -4.825 -22.735 4.943 1.00 30.91 201 ASN F N 1
ATOM 7758 C CA . ASN E 1 181 ? -5.657 -21.717 5.588 1.00 35.20 201 ASN F CA 1
ATOM 7759 C C . ASN E 1 181 ? -6.468 -20.946 4.559 1.00 33.92 201 ASN F C 1
ATOM 7760 O O . ASN E 1 181 ? -7.684 -20.777 4.701 1.00 39.45 201 ASN F O 1
ATOM 7765 N N . PHE E 1 182 ? -5.800 -20.459 3.513 1.00 28.38 202 PHE F N 1
ATOM 7766 C CA . PHE E 1 182 ? -6.499 -19.656 2.518 1.00 30.97 202 PHE F CA 1
ATOM 7767 C C . PHE E 1 182 ? -7.438 -20.513 1.680 1.00 28.70 202 PHE F C 1
ATOM 7768 O O . PHE E 1 182 ? -8.553 -20.086 1.356 1.00 34.81 202 PHE F O 1
ATOM 7776 N N . CYS E 1 183 ? -7.015 -21.727 1.335 1.00 35.83 203 CYS F N 1
ATOM 7777 C CA . CYS E 1 183 ? -7.870 -22.588 0.517 1.00 38.07 203 CYS F CA 1
ATOM 7778 C C . CYS E 1 183 ? -9.153 -22.991 1.246 1.00 42.34 203 CYS F C 1
ATOM 7779 O O . CYS E 1 183 ? -10.195 -23.146 0.601 1.00 41.09 203 CYS F O 1
ATOM 7782 N N . HIS E 1 184 ? -9.106 -23.141 2.577 1.00 39.53 204 HIS F N 1
ATOM 7783 C CA . HIS E 1 184 ? -10.325 -23.378 3.350 1.00 47.52 204 HIS F CA 1
ATOM 7784 C C . HIS E 1 184 ? -11.351 -22.262 3.147 1.00 54.43 204 HIS F C 1
ATOM 7785 O O . HIS E 1 184 ? -12.564 -22.521 3.108 1.00 52.52 204 HIS F O 1
ATOM 7792 N N . ILE E 1 185 ? -10.888 -21.017 2.964 1.00 41.70 205 ILE F N 1
ATOM 7793 C CA . ILE E 1 185 ? -11.813 -19.931 2.669 1.00 45.57 205 ILE F CA 1
ATOM 7794 C C . ILE E 1 185 ? -12.204 -19.951 1.198 1.00 43.75 205 ILE F C 1
ATOM 7795 O O . ILE E 1 185 ? -13.377 -19.809 0.850 1.00 45.99 205 ILE F O 1
ATOM 7800 N N . LEU E 1 186 ? -11.220 -20.110 0.308 1.00 36.43 206 LEU F N 1
ATOM 7801 C CA . LEU E 1 186 ? -11.478 -19.913 -1.117 1.00 40.32 206 LEU F CA 1
ATOM 7802 C C . LEU E 1 186 ? -12.428 -20.962 -1.692 1.00 54.40 206 LEU F C 1
ATOM 7803 O O . LEU E 1 186 ? -13.214 -20.649 -2.591 1.00 59.57 206 LEU F O 1
ATOM 7808 N N . THR E 1 187 ? -12.383 -22.195 -1.196 1.00 57.60 207 THR F N 1
ATOM 7809 C CA . THR E 1 187 ? -13.240 -23.247 -1.738 1.00 52.85 207 THR F CA 1
ATOM 7810 C C . THR E 1 187 ? -14.537 -23.406 -0.967 1.00 54.03 207 THR F C 1
ATOM 7811 O O . THR E 1 187 ? -15.324 -24.306 -1.275 1.00 60.67 207 THR F O 1
ATOM 7815 N N . ASN E 1 188 ? -14.790 -22.543 0.003 1.00 57.69 208 ASN F N 1
ATOM 7816 C CA . ASN E 1 188 ? -16.010 -22.624 0.787 1.00 60.64 208 ASN F CA 1
ATOM 7817 C C . ASN E 1 188 ? -17.158 -21.996 0.000 1.00 68.51 208 ASN F C 1
ATOM 7818 O O . ASN E 1 188 ? -17.247 -20.770 -0.117 1.00 66.43 208 ASN F O 1
ATOM 7823 N N . THR E 1 189 ? -18.046 -22.833 -0.538 1.00 75.02 209 THR F N 1
ATOM 7824 C CA . THR E 1 189 ? -19.196 -22.340 -1.284 1.00 72.85 209 THR F CA 1
ATOM 7825 C C . THR E 1 189 ? -20.329 -21.881 -0.365 1.00 72.13 209 THR F C 1
ATOM 7826 O O . THR E 1 189 ? -21.340 -21.370 -0.856 1.00 71.72 209 THR F O 1
ATOM 7830 N N . THR E 1 190 ? -20.159 -22.015 0.956 1.00 72.23 210 THR F N 1
ATOM 7831 C CA . THR E 1 190 ? -21.104 -21.479 1.935 1.00 75.52 210 THR F CA 1
ATOM 7832 C C . THR E 1 190 ? -21.019 -19.965 2.037 1.00 82.24 210 THR F C 1
ATOM 7833 O O . THR E 1 190 ? -21.999 -19.314 2.420 1.00 81.53 210 THR F O 1
ATOM 7837 N N . LEU E 1 191 ? -19.888 -19.392 1.654 1.00 83.81 211 LEU F N 1
ATOM 7838 C CA . LEU E 1 191 ? -19.641 -17.966 1.776 1.00 76.42 211 LEU F CA 1
ATOM 7839 C C . LEU E 1 191 ? -20.056 -17.284 0.484 1.00 71.27 211 LEU F C 1
ATOM 7840 O O . LEU E 1 191 ? -20.057 -17.914 -0.575 1.00 72.26 211 LEU F O 1
ATOM 7845 N N . SER E 1 192 ? -20.604 -16.077 0.598 1.00 69.42 212 SER F N 1
ATOM 7846 C CA . SER E 1 192 ? -20.713 -15.244 -0.594 1.00 71.64 212 SER F CA 1
ATOM 7847 C C . SER E 1 192 ? -19.342 -14.663 -0.929 1.00 81.72 212 SER F C 1
ATOM 7848 O O . SER E 1 192 ? -18.426 -14.663 -0.102 1.00 81.58 212 SER F O 1
ATOM 7851 N N . LYS E 1 193 ? -19.224 -14.130 -2.152 1.00 86.68 213 LYS F N 1
ATOM 7852 C CA . LYS E 1 193 ? -18.018 -13.405 -2.561 1.00 85.42 213 LYS F CA 1
ATOM 7853 C C . LYS E 1 193 ? -17.594 -12.385 -1.505 1.00 84.18 213 LYS F C 1
ATOM 7854 O O . LYS E 1 193 ? -16.398 -12.225 -1.225 1.00 86.84 213 LYS F O 1
ATOM 7860 N N . SER E 1 194 ? -18.560 -11.671 -0.922 1.00 80.00 214 SER F N 1
ATOM 7861 C CA . SER E 1 194 ? -18.240 -10.625 0.047 1.00 78.23 214 SER F CA 1
ATOM 7862 C C . SER E 1 194 ? -17.703 -11.192 1.362 1.00 82.39 214 SER F C 1
ATOM 7863 O O . SER E 1 194 ? -16.733 -10.660 1.922 1.00 85.19 214 SER F O 1
ATOM 7866 N N . GLN E 1 195 ? -18.339 -12.252 1.889 1.00 77.42 215 GLN F N 1
ATOM 7867 C CA . GLN E 1 195 ? -17.836 -12.906 3.093 1.00 71.11 215 GLN F CA 1
ATOM 7868 C C . GLN E 1 195 ? -16.514 -13.561 2.767 1.00 67.13 215 GLN F C 1
ATOM 7869 O O . GLN E 1 195 ? -15.661 -13.733 3.653 1.00 65.20 215 GLN F O 1
ATOM 7875 N N . LYS E 1 196 ? -16.381 -13.966 1.487 1.00 63.43 216 LYS F N 1
ATOM 7876 C CA . LYS E 1 196 ? -15.166 -14.607 1.002 1.00 55.84 216 LYS F CA 1
ATOM 7877 C C . LYS E 1 196 ? -13.996 -13.645 1.051 1.00 60.13 216 LYS F C 1
ATOM 7878 O O . LYS E 1 196 ? -12.958 -13.953 1.663 1.00 53.34 216 LYS F O 1
ATOM 7884 N N . LEU E 1 197 ? -14.177 -12.418 0.581 1.00 60.08 217 LEU F N 1
ATOM 7885 C CA . LEU E 1 197 ? -13.170 -11.371 0.731 1.00 52.29 217 LEU F CA 1
ATOM 7886 C C . LEU E 1 197 ? -12.906 -11.007 2.190 1.00 54.07 217 LEU F C 1
ATOM 7887 O O . LEU E 1 197 ? -11.760 -10.797 2.588 1.00 52.78 217 LEU F O 1
ATOM 7892 N N . ALA E 1 198 ? -13.968 -10.871 2.990 1.00 54.25 218 ALA F N 1
ATOM 7893 C CA . ALA E 1 198 ? -13.778 -10.480 4.384 1.00 54.77 218 ALA F CA 1
ATOM 7894 C C . ALA E 1 198 ? -12.907 -11.477 5.135 1.00 55.27 218 ALA F C 1
ATOM 7895 O O . ALA E 1 198 ? -11.956 -11.094 5.826 1.00 55.73 218 ALA F O 1
ATOM 7897 N N . ASN E 1 199 ? -13.201 -12.769 4.982 1.00 44.67 219 ASN F N 1
ATOM 7898 C CA . ASN E 1 199 ? -12.442 -13.791 5.697 1.00 44.73 219 ASN F CA 1
ATOM 7899 C C . ASN E 1 199 ? -10.982 -13.821 5.246 1.00 36.00 219 ASN F C 1
ATOM 7900 O O . ASN E 1 199 ? -10.086 -14.093 6.053 1.00 36.93 219 ASN F O 1
ATOM 7905 N N . ILE E 1 200 ? -10.728 -13.554 3.959 1.00 33.18 220 ILE F N 1
ATOM 7906 C CA . ILE E 1 200 ? -9.358 -13.514 3.446 1.00 29.79 220 ILE F CA 1
ATOM 7907 C C . ILE E 1 200 ? -8.602 -12.340 4.043 1.00 28.80 220 ILE F C 1
ATOM 7908 O O . ILE E 1 200 ? -7.484 -12.480 4.544 1.00 29.28 220 ILE F O 1
ATOM 7913 N N . ILE E 1 201 ? -9.222 -11.199 4.076 1.00 35.69 221 ILE F N 1
ATOM 7914 C CA . ILE E 1 201 ? -8.639 -10.040 4.678 1.00 32.68 221 ILE F CA 1
ATOM 7915 C C . ILE E 1 201 ? -8.353 -10.301 6.135 1.00 32.00 221 ILE F C 1
ATOM 7916 O O . ILE E 1 201 ? -7.364 -9.978 6.585 1.00 35.21 221 ILE F O 1
ATOM 7921 N N . GLN E 1 202 ? -9.226 -10.976 6.854 1.00 36.76 222 GLN F N 1
ATOM 7922 C CA . GLN E 1 202 ? -8.964 -11.272 8.238 1.00 36.76 222 GLN F CA 1
ATOM 7923 C C . GLN E 1 202 ? -7.778 -12.127 8.387 1.00 43.12 222 GLN F C 1
ATOM 7924 O O . GLN E 1 202 ? -7.002 -11.918 9.221 1.00 36.88 222 GLN F O 1
ATOM 7930 N N . GLN E 1 203 ? -7.645 -13.124 7.550 1.00 35.22 223 GLN F N 1
ATOM 7931 C CA . GLN E 1 203 ? -6.518 -13.959 7.618 1.00 31.70 223 GLN F CA 1
ATOM 7932 C C . GLN E 1 203 ? -5.266 -13.240 7.287 1.00 32.73 223 GLN F C 1
ATOM 7933 O O . GLN E 1 203 ? -4.252 -13.642 7.707 1.00 35.20 223 GLN F O 1
ATOM 7939 N N . LEU E 1 204 ? -5.343 -12.251 6.413 1.00 30.19 224 LEU F N 1
ATOM 7940 C CA . LEU E 1 204 ? -4.153 -11.491 6.061 1.00 31.28 224 LEU F CA 1
ATOM 7941 C C . LEU E 1 204 ? -3.803 -10.445 7.111 1.00 35.06 224 LEU F C 1
ATOM 7942 O O . LEU E 1 204 ? -2.671 -9.957 7.126 1.00 37.53 224 LEU F O 1
ATOM 7947 N N . THR E 1 205 ? -4.745 -10.120 7.994 1.00 33.65 225 THR F N 1
ATOM 7948 C CA . THR E 1 205 ? -4.623 -8.990 8.913 1.00 33.07 225 THR F CA 1
ATOM 7949 C C . THR E 1 205 ? -4.142 -9.473 10.271 1.00 32.79 225 THR F C 1
ATOM 7950 O O . THR E 1 205 ? -4.724 -10.400 10.840 1.00 35.89 225 THR F O 1
ATOM 7954 N N . ASP E 1 206 ? -3.096 -8.846 10.796 1.00 34.33 226 ASP F N 1
ATOM 7955 C CA . ASP E 1 206 ? -2.664 -9.142 12.161 1.00 36.21 226 ASP F CA 1
ATOM 7956 C C . ASP E 1 206 ? -2.546 -7.825 12.920 1.00 24.84 226 ASP F C 1
ATOM 7957 O O . ASP E 1 206 ? -1.559 -7.101 12.761 1.00 25.75 226 ASP F O 1
ATOM 7962 N N . HIS E 1 207 ? -3.574 -7.503 13.711 1.00 28.90 227 HIS F N 1
ATOM 7963 C CA . HIS E 1 207 ? -3.620 -6.162 14.290 1.00 33.13 227 HIS F CA 1
ATOM 7964 C C . HIS E 1 207 ? -2.525 -5.934 15.321 1.00 28.89 227 HIS F C 1
ATOM 7965 O O . HIS E 1 207 ? -2.068 -4.798 15.486 1.00 27.15 227 HIS F O 1
ATOM 7972 N N . LYS E 1 208 ? -2.082 -6.981 16.020 1.00 25.97 228 LYS F N 1
ATOM 7973 C CA . LYS E 1 208 ? -0.976 -6.791 16.955 1.00 28.75 228 LYS F CA 1
ATOM 7974 C C . LYS E 1 208 ? 0.274 -6.316 16.220 1.00 29.45 228 LYS F C 1
ATOM 7975 O O . LYS E 1 208 ? 0.984 -5.418 16.694 1.00 25.99 228 LYS F O 1
ATOM 7981 N N . GLN E 1 209 ? 0.537 -6.870 15.032 1.00 22.91 229 GLN F N 1
ATOM 7982 C CA . GLN E 1 209 ? 1.635 -6.361 14.210 1.00 24.41 229 GLN F CA 1
ATOM 7983 C C . GLN E 1 209 ? 1.358 -4.940 13.709 1.00 22.65 229 GLN F C 1
ATOM 7984 O O . GLN E 1 209 ? 2.280 -4.132 13.583 1.00 27.55 229 GLN F O 1
ATOM 7990 N N . GLU E 1 210 ? 0.105 -4.628 13.384 1.00 23.27 230 GLU F N 1
ATOM 7991 C CA . GLU E 1 210 ? -0.213 -3.270 12.955 1.00 25.63 230 GLU F CA 1
ATOM 7992 C C . GLU E 1 210 ? 0.079 -2.268 14.064 1.00 24.74 230 GLU F C 1
ATOM 7993 O O . GLU E 1 210 ? 0.594 -1.172 13.804 1.00 21.76 230 GLU F O 1
ATOM 7999 N N . VAL E 1 211 ? -0.260 -2.622 15.310 1.00 23.10 231 VAL F N 1
ATOM 8000 C CA . VAL E 1 211 ? 0.034 -1.725 16.432 1.00 21.59 231 VAL F CA 1
ATOM 8001 C C . VAL E 1 211 ? 1.533 -1.517 16.591 1.00 25.39 231 VAL F C 1
ATOM 8002 O O . VAL E 1 211 ? 1.999 -0.407 16.871 1.00 20.16 231 VAL F O 1
ATOM 8006 N N . ASN E 1 212 ? 2.316 -2.575 16.401 1.00 25.74 232 ASN F N 1
ATOM 8007 C CA . ASN E 1 212 ? 3.764 -2.452 16.488 1.00 27.20 232 ASN F CA 1
ATOM 8008 C C . ASN E 1 212 ? 4.299 -1.457 15.456 1.00 24.08 232 ASN F C 1
ATOM 8009 O O . ASN E 1 212 ? 5.125 -0.587 15.776 1.00 22.56 232 ASN F O 1
ATOM 8014 N N . VAL E 1 213 ? 3.834 -1.579 14.211 1.00 22.83 233 VAL F N 1
ATOM 8015 C CA . VAL E 1 213 ? 4.250 -0.666 13.148 1.00 21.17 233 VAL F CA 1
ATOM 8016 C C . VAL E 1 213 ? 3.819 0.761 13.469 1.00 21.17 233 VAL F C 1
ATOM 8017 O O . VAL E 1 213 ? 4.615 1.700 13.396 1.00 22.92 233 VAL F O 1
ATOM 8021 N N . LEU E 1 214 ? 2.540 0.945 13.804 1.00 20.98 234 LEU F N 1
ATOM 8022 C CA . LEU E 1 214 ? 2.016 2.302 13.933 1.00 21.60 234 LEU F CA 1
ATOM 8023 C C . LEU E 1 214 ? 2.560 2.987 15.176 1.00 21.30 234 LEU F C 1
ATOM 8024 O O . LEU E 1 214 ? 2.760 4.205 15.166 1.00 21.43 234 LEU F O 1
ATOM 8029 N N . SER E 1 215 ? 2.806 2.228 16.250 1.00 25.73 235 SER F N 1
ATOM 8030 C CA . SER E 1 215 ? 3.525 2.796 17.382 1.00 24.20 235 SER F CA 1
ATOM 8031 C C . SER E 1 215 ? 4.882 3.338 16.945 1.00 25.45 235 SER F C 1
ATOM 8032 O O . SER E 1 215 ? 5.276 4.440 17.341 1.00 26.81 235 SER F O 1
ATOM 8035 N N . ARG E 1 216 ? 5.608 2.582 16.111 1.00 24.77 236 ARG F N 1
ATOM 8036 C CA . ARG E 1 216 ? 6.922 3.038 15.655 1.00 21.80 236 ARG F CA 1
ATOM 8037 C C . ARG E 1 216 ? 6.806 4.226 14.690 1.00 24.78 236 ARG F C 1
ATOM 8038 O O . ARG E 1 216 ? 7.611 5.167 14.751 1.00 22.62 236 ARG F O 1
ATOM 8046 N N . VAL E 1 217 ? 5.827 4.202 13.780 1.00 20.41 237 VAL F N 1
ATOM 8047 C CA . VAL E 1 217 ? 5.629 5.341 12.884 1.00 22.74 237 VAL F CA 1
ATOM 8048 C C . VAL E 1 217 ? 5.322 6.604 13.687 1.00 22.71 237 VAL F C 1
ATOM 8049 O O . VAL E 1 217 ? 5.803 7.700 13.360 1.00 20.76 237 VAL F O 1
ATOM 8053 N N . GLU E 1 218 ? 4.482 6.478 14.716 1.00 23.60 238 GLU F N 1
ATOM 8054 C CA . GLU E 1 218 ? 4.178 7.638 15.556 1.00 28.02 238 GLU F CA 1
ATOM 8055 C C . GLU E 1 218 ? 5.440 8.178 16.216 1.00 26.39 238 GLU F C 1
ATOM 8056 O O . GLU E 1 218 ? 5.690 9.391 16.199 1.00 25.34 238 GLU F O 1
ATOM 8062 N N . GLN E 1 219 ? 6.263 7.280 16.763 1.00 25.83 239 GLN F N 1
ATOM 8063 C CA . GLN E 1 219 ? 7.526 7.674 17.372 1.00 28.16 239 GLN F CA 1
ATOM 8064 C C . GLN E 1 219 ? 8.438 8.346 16.355 1.00 30.39 239 GLN F C 1
ATOM 8065 O O . GLN E 1 219 ? 9.034 9.390 16.642 1.00 29.73 239 GLN F O 1
ATOM 8071 N N . LYS E 1 220 ? 8.566 7.761 15.157 1.00 27.55 240 LYS F N 1
ATOM 8072 C CA . LYS E 1 220 ? 9.392 8.388 14.127 1.00 27.43 240 LYS F CA 1
ATOM 8073 C C . LYS E 1 220 ? 8.853 9.756 13.750 1.00 23.43 240 LYS F C 1
ATOM 8074 O O . LYS E 1 220 ? 9.625 10.706 13.573 1.00 30.34 240 LYS F O 1
ATOM 8080 N N . SER E 1 221 ? 7.530 9.881 13.585 1.00 23.03 241 SER F N 1
ATOM 8081 C CA . SER E 1 221 ? 7.000 11.166 13.145 1.00 25.07 241 SER F CA 1
ATOM 8082 C C . SER E 1 221 ? 7.265 12.253 14.181 1.00 30.64 241 SER F C 1
ATOM 8083 O O . SER E 1 221 ? 7.519 13.400 13.811 1.00 35.32 241 SER F O 1
ATOM 8086 N N . LYS E 1 222 ? 7.244 11.902 15.470 1.00 28.02 242 LYS F N 1
ATOM 8087 C CA . LYS E 1 222 ? 7.542 12.872 16.530 1.00 23.94 242 LYS F CA 1
ATOM 8088 C C . LYS E 1 222 ? 9.036 13.187 16.587 1.00 23.29 242 LYS F C 1
ATOM 8089 O O . LYS E 1 222 ? 9.439 14.359 16.570 1.00 32.62 242 LYS F O 1
ATOM 8095 N N . SER E 1 223 ? 9.872 12.150 16.633 1.00 28.32 243 SER F N 1
ATOM 8096 C CA . SER E 1 223 ? 11.315 12.343 16.754 1.00 36.94 243 SER F CA 1
ATOM 8097 C C . SER E 1 223 ? 11.916 13.020 15.527 1.00 38.97 243 SER F C 1
ATOM 8098 O O . SER E 1 223 ? 12.782 13.892 15.659 1.00 29.25 243 SER F O 1
ATOM 8101 N N . LEU E 1 224 ? 11.516 12.603 14.328 1.00 25.95 244 LEU F N 1
ATOM 8102 C CA . LEU E 1 224 ? 12.150 13.168 13.143 1.00 26.58 244 LEU F CA 1
ATOM 8103 C C . LEU E 1 224 ? 11.657 14.571 12.815 1.00 24.03 244 LEU F C 1
ATOM 8104 O O . LEU E 1 224 ? 12.251 15.233 11.952 1.00 24.93 244 LEU F O 1
ATOM 8109 N N . SER E 1 225 ? 10.584 15.036 13.461 1.00 24.16 245 SER F N 1
ATOM 8110 C CA . SER E 1 225 ? 10.062 16.384 13.270 1.00 22.70 245 SER F CA 1
ATOM 8111 C C . SER E 1 225 ? 10.548 17.335 14.367 1.00 24.45 245 SER F C 1
ATOM 8112 O O . SER E 1 225 ? 10.003 18.430 14.537 1.00 24.32 245 SER F O 1
ATOM 8115 N N . HIS E 1 226 ? 11.597 16.943 15.058 1.00 24.34 246 HIS F N 1
ATOM 8116 C CA . HIS E 1 226 ? 12.188 17.787 16.091 1.00 30.08 246 HIS F CA 1
ATOM 8117 C C . HIS E 1 226 ? 12.612 19.140 15.509 1.00 40.02 246 HIS F C 1
ATOM 8118 O O . HIS E 1 226 ? 13.092 19.229 14.374 1.00 28.43 246 HIS F O 1
ATOM 8125 N N . LEU E 1 227 ? 12.351 20.213 16.258 1.00 28.10 247 LEU F N 1
ATOM 8126 C CA . LEU E 1 227 ? 12.769 21.555 15.876 1.00 27.67 247 LEU F CA 1
ATOM 8127 C C . LEU E 1 227 ? 14.091 21.886 16.540 1.00 31.71 247 LEU F C 1
ATOM 8128 O O . LEU E 1 227 ? 14.278 21.651 17.736 1.00 26.91 247 LEU F O 1
ATOM 8133 N N . PHE E 1 228 ? 14.997 22.439 15.765 1.00 25.95 248 PHE F N 1
ATOM 8134 C CA . PHE E 1 228 ? 16.300 22.810 16.276 1.00 30.78 248 PHE F CA 1
ATOM 8135 C C . PHE E 1 228 ? 16.409 24.327 16.292 1.00 25.33 248 PHE F C 1
ATOM 8136 O O . PHE E 1 228 ? 15.502 25.046 15.871 1.00 31.19 248 PHE F O 1
ATOM 8144 N N . ARG E 1 229 ? 17.552 24.811 16.766 1.00 32.72 249 ARG F N 1
ATOM 8145 C CA . ARG E 1 229 ? 17.730 26.230 17.050 1.00 32.07 249 ARG F CA 1
ATOM 8146 C C . ARG E 1 229 ? 17.398 27.105 15.844 1.00 34.86 249 ARG F C 1
ATOM 8147 O O . ARG E 1 229 ? 18.014 26.985 14.778 1.00 31.74 249 ARG F O 1
ATOM 8155 N N . ASN E 1 230 ? 16.392 27.974 16.013 1.00 27.92 250 ASN F N 1
ATOM 8156 C CA . ASN E 1 230 ? 15.894 28.945 15.042 1.00 28.47 250 ASN F CA 1
ATOM 8157 C C . ASN E 1 230 ? 15.161 28.333 13.851 1.00 27.32 250 ASN F C 1
ATOM 8158 O O . ASN E 1 230 ? 14.837 29.074 12.904 1.00 32.59 250 ASN F O 1
ATOM 8163 N N . ASP E 1 231 ? 14.837 27.041 13.878 1.00 34.28 251 ASP F N 1
ATOM 8164 C CA . ASP E 1 231 ? 14.065 26.450 12.787 1.00 24.78 251 ASP F CA 1
ATOM 8165 C C . ASP E 1 231 ? 12.667 27.046 12.752 1.00 30.53 251 ASP F C 1
ATOM 8166 O O . ASP E 1 231 ? 12.078 27.363 13.783 1.00 36.69 251 ASP F O 1
ATOM 8171 N N . ILE E 1 232 ? 12.125 27.150 11.554 1.00 26.97 252 ILE F N 1
ATOM 8172 C CA . ILE E 1 232 ? 10.708 27.477 11.386 1.00 24.96 252 ILE F CA 1
ATOM 8173 C C . ILE E 1 232 ? 9.875 26.243 11.729 1.00 33.64 252 ILE F C 1
ATOM 8174 O O . ILE E 1 232 ? 10.245 25.124 11.336 1.00 30.00 252 ILE F O 1
ATOM 8179 N N . PRO E 1 233 ? 8.799 26.365 12.502 1.00 32.05 253 PRO F N 1
ATOM 8180 C CA . PRO E 1 233 ? 7.998 25.179 12.839 1.00 30.14 253 PRO F CA 1
ATOM 8181 C C . PRO E 1 233 ? 7.387 24.530 11.601 1.00 29.91 253 PRO F C 1
ATOM 8182 O O . PRO E 1 233 ? 7.206 25.155 10.556 1.00 38.49 253 PRO F O 1
ATOM 8186 N N . TYR E 1 234 ? 7.091 23.239 11.734 1.00 26.47 254 TYR F N 1
ATOM 8187 C CA . TYR E 1 234 ? 6.337 22.526 10.715 1.00 26.13 254 TYR F CA 1
ATOM 8188 C C . TYR E 1 234 ? 4.888 22.991 10.727 1.00 28.76 254 TYR F C 1
ATOM 8189 O O . TYR E 1 234 ? 4.384 23.439 11.756 1.00 30.12 254 TYR F O 1
ATOM 8198 N N . PRO E 1 235 ? 4.183 22.852 9.606 1.00 24.51 255 PRO F N 1
ATOM 8199 C CA . PRO E 1 235 ? 2.768 23.207 9.585 1.00 29.82 255 PRO F CA 1
ATOM 8200 C C . PRO E 1 235 ? 1.993 22.388 10.619 1.00 33.03 255 PRO F C 1
ATOM 8201 O O . PRO E 1 235 ? 2.391 21.260 10.952 1.00 26.83 255 PRO F O 1
ATOM 8205 N N . PRO E 1 236 ? 0.893 22.938 11.130 1.00 30.50 256 PRO F N 1
ATOM 8206 C CA . PRO E 1 236 ? 0.117 22.185 12.119 1.00 30.34 256 PRO F CA 1
ATOM 8207 C C . PRO E 1 236 ? -0.326 20.862 11.518 1.00 24.35 256 PRO F C 1
ATOM 8208 O O . PRO E 1 236 ? -0.536 20.755 10.314 1.00 27.83 256 PRO F O 1
ATOM 8212 N N . HIS E 1 237 ? -0.403 19.841 12.371 1.00 31.55 257 HIS F N 1
ATOM 8213 C CA . HIS E 1 237 ? -0.889 18.505 12.033 1.00 33.53 257 HIS F CA 1
ATOM 8214 C C . HIS E 1 237 ? 0.061 17.725 11.131 1.00 32.28 257 HIS F C 1
ATOM 8215 O O . HIS E 1 237 ? -0.325 16.672 10.614 1.00 25.93 257 HIS F O 1
ATOM 8222 N N . THR E 1 238 ? 1.283 18.208 10.917 1.00 28.75 258 THR F N 1
ATOM 8223 C CA . THR E 1 238 ? 2.232 17.453 10.097 1.00 26.76 258 THR F CA 1
ATOM 8224 C C . THR E 1 238 ? 2.407 16.044 10.642 1.00 25.12 258 THR F C 1
ATOM 8225 O O . THR E 1 238 ? 2.327 15.054 9.899 1.00 26.16 258 THR F O 1
ATOM 8229 N N A GLN E 1 239 ? 2.638 15.935 11.949 0.57 20.79 259 GLN F N 1
ATOM 8230 N N B GLN E 1 239 ? 2.636 15.923 11.952 0.43 21.48 259 GLN F N 1
ATOM 8231 C CA A GLN E 1 239 ? 2.853 14.629 12.554 0.57 23.33 259 GLN F CA 1
ATOM 8232 C CA B GLN E 1 239 ? 2.861 14.601 12.526 0.43 23.66 259 GLN F CA 1
ATOM 8233 C C A GLN E 1 239 ? 1.596 13.773 12.481 0.57 28.92 259 GLN F C 1
ATOM 8234 C C B GLN E 1 239 ? 1.595 13.756 12.517 0.43 28.28 259 GLN F C 1
ATOM 8235 O O A GLN E 1 239 ? 1.674 12.573 12.197 0.57 26.06 259 GLN F O 1
ATOM 8236 O O B GLN E 1 239 ? 1.670 12.541 12.308 0.43 26.43 259 GLN F O 1
ATOM 8247 N N . ASP E 1 240 ? 0.425 14.375 12.725 1.00 23.20 260 ASP F N 1
ATOM 8248 C CA . ASP E 1 240 ? -0.821 13.625 12.644 1.00 23.41 260 ASP F CA 1
ATOM 8249 C C . ASP E 1 240 ? -1.014 13.046 11.253 1.00 19.17 260 ASP F C 1
ATOM 8250 O O . ASP E 1 240 ? -1.516 11.927 11.097 1.00 25.92 260 ASP F O 1
ATOM 8255 N N . ARG E 1 241 ? -0.694 13.832 10.223 1.00 18.60 261 ARG F N 1
ATOM 8256 C CA . ARG E 1 241 ? -0.968 13.380 8.874 1.00 17.05 261 ARG F CA 1
ATOM 8257 C C . ARG E 1 241 ? 0.001 12.289 8.442 1.00 22.50 261 ARG F C 1
ATOM 8258 O O . ARG E 1 241 ? -0.358 11.454 7.605 1.00 20.35 261 ARG F O 1
ATOM 8266 N N . ILE E 1 242 ? 1.230 12.308 8.955 1.00 20.14 262 ILE F N 1
ATOM 8267 C CA . ILE E 1 242 ? 2.149 11.202 8.683 1.00 23.99 262 ILE F CA 1
ATOM 8268 C C . ILE E 1 242 ? 1.569 9.898 9.208 1.00 23.71 262 ILE F C 1
ATOM 8269 O O . ILE E 1 242 ? 1.518 8.885 8.501 1.00 19.10 262 ILE F O 1
ATOM 8274 N N . LEU E 1 243 ? 1.101 9.903 10.454 1.00 19.54 263 LEU F N 1
ATOM 8275 C CA . LEU E 1 243 ? 0.501 8.688 10.988 1.00 20.25 263 LEU F CA 1
ATOM 8276 C C . LEU E 1 243 ? -0.715 8.289 10.175 1.00 18.68 263 LEU F C 1
ATOM 8277 O O . LEU E 1 243 ? -0.919 7.107 9.882 1.00 21.91 263 LEU F O 1
ATOM 8282 N N . ARG E 1 244 ? -1.545 9.271 9.803 1.00 17.26 264 ARG F N 1
ATOM 8283 C CA . ARG E 1 244 ? -2.747 8.955 9.050 1.00 18.61 264 ARG F CA 1
ATOM 8284 C C . ARG E 1 244 ? -2.400 8.289 7.729 1.00 21.75 264 ARG F C 1
ATOM 8285 O O . ARG E 1 244 ? -3.131 7.408 7.259 1.00 18.88 264 ARG F O 1
ATOM 8293 N N . LEU E 1 245 ? -1.322 8.735 7.084 1.00 19.14 265 LEU F N 1
ATOM 8294 C CA . LEU E 1 245 ? -0.951 8.117 5.808 1.00 22.08 265 LEU F CA 1
ATOM 8295 C C . LEU E 1 245 ? -0.770 6.604 5.972 1.00 23.94 265 LEU F C 1
ATOM 8296 O O . LEU E 1 245 ? -1.263 5.817 5.152 1.00 18.85 265 LEU F O 1
ATOM 8301 N N . PHE E 1 246 ? -0.078 6.177 7.028 1.00 17.46 266 PHE F N 1
ATOM 8302 C CA . PHE E 1 246 ? 0.150 4.741 7.228 1.00 17.05 266 PHE F CA 1
ATOM 8303 C C . PHE E 1 246 ? -1.121 4.041 7.665 1.00 26.68 266 PHE F C 1
ATOM 8304 O O . PHE E 1 246 ? -1.450 2.954 7.174 1.00 19.58 266 PHE F O 1
ATOM 8312 N N . GLN E 1 247 ? -1.854 4.659 8.587 1.00 17.51 267 GLN F N 1
ATOM 8313 C CA . GLN E 1 247 ? -2.949 3.978 9.266 1.00 17.84 267 GLN F CA 1
ATOM 8314 C C . GLN E 1 247 ? -4.190 3.867 8.393 1.00 19.83 267 GLN F C 1
ATOM 8315 O O . GLN E 1 247 ? -4.918 2.863 8.456 1.00 20.92 267 GLN F O 1
ATOM 8321 N N . ALA E 1 248 ? -4.470 4.899 7.590 1.00 19.94 268 ALA F N 1
ATOM 8322 C CA . ALA E 1 248 ? -5.675 4.946 6.789 1.00 20.20 268 ALA F CA 1
ATOM 8323 C C . ALA E 1 248 ? -5.429 4.570 5.337 1.00 18.12 268 ALA F C 1
ATOM 8324 O O . ALA E 1 248 ? -6.397 4.337 4.603 1.00 21.62 268 ALA F O 1
ATOM 8326 N N . TYR E 1 249 ? -4.169 4.532 4.895 1.00 18.88 269 TYR F N 1
ATOM 8327 C CA . TYR E 1 249 ? -3.912 4.250 3.472 1.00 17.75 269 TYR F CA 1
ATOM 8328 C C . TYR E 1 249 ? -2.872 3.139 3.274 1.00 19.62 269 TYR F C 1
ATOM 8329 O O . TYR E 1 249 ? -3.195 2.109 2.682 1.00 19.79 269 TYR F O 1
ATOM 8338 N N . LEU E 1 250 ? -1.624 3.341 3.703 1.00 20.57 270 LEU F N 1
ATOM 8339 C CA . LEU E 1 250 ? -0.582 2.377 3.335 1.00 21.67 270 LEU F CA 1
ATOM 8340 C C . LEU E 1 250 ? -0.926 0.975 3.824 1.00 23.24 270 LEU F C 1
ATOM 8341 O O . LEU E 1 250 ? -0.880 0.005 3.052 1.00 21.08 270 LEU F O 1
ATOM 8346 N N . ILE E 1 251 ? -1.292 0.842 5.095 1.00 17.66 271 ILE F N 1
ATOM 8347 C CA . ILE E 1 251 ? -1.611 -0.482 5.614 1.00 21.58 271 ILE F CA 1
ATOM 8348 C C . ILE E 1 251 ? -2.863 -1.053 4.949 1.00 26.49 271 ILE F C 1
ATOM 8349 O O . ILE E 1 251 ? -2.788 -2.165 4.390 1.00 23.22 271 ILE F O 1
ATOM 8354 N N . PRO E 1 252 ? -4.021 -0.369 4.948 1.00 24.22 272 PRO F N 1
ATOM 8355 C CA . PRO E 1 252 ? -5.206 -1.001 4.350 1.00 20.30 272 PRO F CA 1
ATOM 8356 C C . PRO E 1 252 ? -5.096 -1.230 2.846 1.00 21.36 272 PRO F C 1
ATOM 8357 O O . PRO E 1 252 ? -5.673 -2.205 2.355 1.00 21.42 272 PRO F O 1
ATOM 8361 N N . ILE E 1 253 ? -4.409 -0.359 2.101 1.00 20.02 273 ILE F N 1
ATOM 8362 C CA . ILE E 1 253 ? -4.264 -0.605 0.660 1.00 18.35 273 ILE F CA 1
ATOM 8363 C C . ILE E 1 253 ? -3.363 -1.812 0.403 1.00 22.63 273 ILE F C 1
ATOM 8364 O O . ILE E 1 253 ? -3.630 -2.631 -0.492 1.00 25.15 273 ILE F O 1
ATOM 8369 N N . THR E 1 254 ? -2.267 -1.927 1.152 1.00 20.34 274 THR F N 1
ATOM 8370 C CA . THR E 1 254 ? -1.434 -3.118 1.035 1.00 22.71 274 THR F CA 1
ATOM 8371 C C . THR E 1 254 ? -2.262 -4.375 1.280 1.00 25.52 274 THR F C 1
ATOM 8372 O O . THR E 1 254 ? -2.188 -5.344 0.509 1.00 23.23 274 THR F O 1
ATOM 8376 N N . THR E 1 255 ? -3.089 -4.365 2.336 1.00 25.36 275 THR F N 1
ATOM 8377 C CA . THR E 1 255 ? -3.927 -5.534 2.619 1.00 23.94 275 THR F CA 1
ATOM 8378 C C . THR E 1 255 ? -4.894 -5.818 1.472 1.00 22.51 275 THR F C 1
ATOM 8379 O O . THR E 1 255 ? -5.146 -6.985 1.139 1.00 23.33 275 THR F O 1
ATOM 8383 N N . GLN E 1 256 ? -5.464 -4.780 0.862 1.00 23.24 276 GLN F N 1
ATOM 8384 C CA . GLN E 1 256 ? -6.392 -5.033 -0.239 1.00 24.35 276 GLN F CA 1
ATOM 8385 C C . GLN E 1 256 ? -5.681 -5.602 -1.453 1.00 23.08 276 GLN F C 1
ATOM 8386 O O . GLN E 1 256 ? -6.254 -6.432 -2.175 1.00 24.50 276 GLN F O 1
ATOM 8392 N N . ILE E 1 257 ? -4.470 -5.121 -1.733 1.00 20.14 277 ILE F N 1
ATOM 8393 C CA . ILE E 1 257 ? -3.686 -5.692 -2.823 1.00 23.54 277 ILE F CA 1
ATOM 8394 C C . ILE E 1 257 ? -3.387 -7.148 -2.526 1.00 27.37 277 ILE F C 1
ATOM 8395 O O . ILE E 1 257 ? -3.493 -8.021 -3.400 1.00 23.73 277 ILE F O 1
ATOM 8400 N N . GLU E 1 258 ? -3.029 -7.442 -1.278 1.00 19.37 278 GLU F N 1
ATOM 8401 C CA . GLU E 1 258 ? -2.800 -8.832 -0.901 1.00 21.11 278 GLU F CA 1
ATOM 8402 C C . GLU E 1 258 ? -4.043 -9.681 -1.112 1.00 24.72 278 GLU F C 1
ATOM 8403 O O . GLU E 1 258 ? -3.961 -10.810 -1.614 1.00 24.01 278 GLU F O 1
ATOM 8409 N N . ALA E 1 259 ? -5.198 -9.180 -0.692 1.00 20.51 279 ALA F N 1
ATOM 8410 C CA . ALA E 1 259 ? -6.423 -9.955 -0.855 1.00 25.30 279 ALA F CA 1
ATOM 8411 C C . ALA E 1 259 ? -6.715 -10.209 -2.325 1.00 25.87 279 ALA F C 1
ATOM 8412 O O . ALA E 1 259 ? -7.156 -11.307 -2.699 1.00 25.07 279 ALA F O 1
ATOM 8414 N N . ALA E 1 260 ? -6.499 -9.197 -3.173 1.00 27.15 280 ALA F N 1
ATOM 8415 C CA . ALA E 1 260 ? -6.703 -9.390 -4.609 1.00 24.81 280 ALA F CA 1
ATOM 8416 C C . ALA E 1 260 ? -5.795 -10.487 -5.135 1.00 22.96 280 ALA F C 1
ATOM 8417 O O . ALA E 1 260 ? -6.238 -11.371 -5.883 1.00 28.94 280 ALA F O 1
ATOM 8419 N N . ALA E 1 261 ? -4.532 -10.475 -4.722 1.00 22.98 281 ALA F N 1
ATOM 8420 C CA . ALA E 1 261 ? -3.614 -11.507 -5.189 1.00 25.16 281 ALA F CA 1
ATOM 8421 C C . ALA E 1 261 ? -4.052 -12.890 -4.724 1.00 29.88 281 ALA F C 1
ATOM 8422 O O . ALA E 1 261 ? -3.963 -13.858 -5.487 1.00 31.20 281 ALA F O 1
ATOM 8424 N N . ILE E 1 262 ? -4.545 -13.007 -3.483 1.00 25.98 282 ILE F N 1
ATOM 8425 C CA . ILE E 1 262 ? -4.984 -14.316 -2.997 1.00 28.34 282 ILE F CA 1
ATOM 8426 C C . ILE E 1 262 ? -6.174 -14.807 -3.809 1.00 36.95 282 ILE F C 1
ATOM 8427 O O . ILE E 1 262 ? -6.222 -15.963 -4.240 1.00 31.81 282 ILE F O 1
ATOM 8432 N N . LEU E 1 263 ? -7.179 -13.940 -3.994 1.00 28.83 283 LEU F N 1
ATOM 8433 C CA . LEU E 1 263 ? -8.348 -14.314 -4.774 1.00 35.04 283 LEU F CA 1
ATOM 8434 C C . LEU E 1 263 ? -7.943 -14.698 -6.194 1.00 36.81 283 LEU F C 1
ATOM 8435 O O . LEU E 1 263 ? -8.575 -15.567 -6.814 1.00 33.99 283 LEU F O 1
ATOM 8440 N N . ASP E 1 264 ? -6.881 -14.072 -6.719 1.00 32.70 284 ASP F N 1
ATOM 8441 C CA . ASP E 1 264 ? -6.420 -14.358 -8.073 1.00 37.24 284 ASP F CA 1
ATOM 8442 C C . ASP E 1 264 ? -5.877 -15.774 -8.206 1.00 40.21 284 ASP F C 1
ATOM 8443 O O . ASP E 1 264 ? -5.815 -16.302 -9.321 1.00 40.48 284 ASP F O 1
ATOM 8448 N N . HIS E 1 265 ? -5.511 -16.411 -7.099 1.00 38.93 285 HIS F N 1
ATOM 8449 C CA . HIS E 1 265 ? -4.867 -17.713 -7.165 1.00 36.83 285 HIS F CA 1
ATOM 8450 C C . HIS E 1 265 ? -5.706 -18.792 -6.506 1.00 30.45 285 HIS F C 1
ATOM 8451 O O . HIS E 1 265 ? -5.176 -19.826 -6.081 1.00 43.53 285 HIS F O 1
ATOM 8458 N N . ALA E 1 266 ? -7.025 -18.574 -6.431 1.00 29.51 286 ALA F N 1
ATOM 8459 C CA . ALA E 1 266 ? -7.931 -19.592 -5.920 1.00 36.54 286 ALA F CA 1
ATOM 8460 C C . ALA E 1 266 ? -7.805 -20.878 -6.724 1.00 38.77 286 ALA F C 1
ATOM 8461 O O . ALA E 1 266 ? -8.099 -21.964 -6.215 1.00 38.42 286 ALA F O 1
ATOM 8463 N N . ASN E 1 267 ? -7.406 -20.761 -7.990 1.00 35.12 287 ASN F N 1
ATOM 8464 C CA . ASN E 1 267 ? -7.162 -21.918 -8.850 1.00 43.57 287 ASN F CA 1
ATOM 8465 C C . ASN E 1 267 ? -6.022 -22.809 -8.345 1.00 44.93 287 ASN F C 1
ATOM 8466 O O . ASN E 1 267 ? -5.809 -23.896 -8.901 1.00 37.34 287 ASN F O 1
ATOM 8471 N N . LYS E 1 268 ? -5.273 -22.386 -7.325 1.00 33.31 288 LYS F N 1
ATOM 8472 C CA . LYS E 1 268 ? -4.273 -23.279 -6.758 1.00 36.90 288 LYS F CA 1
ATOM 8473 C C . LYS E 1 268 ? -4.838 -24.141 -5.641 1.00 32.55 288 LYS F C 1
ATOM 8474 O O . LYS E 1 268 ? -4.116 -24.991 -5.119 1.00 35.44 288 LYS F O 1
ATOM 8480 N N . CYS E 1 269 ? -6.123 -24.008 -5.318 1.00 28.13 289 CYS F N 1
ATOM 8481 C CA . CYS E 1 269 ? -6.751 -24.833 -4.294 1.00 34.87 289 CYS F CA 1
ATOM 8482 C C . CYS E 1 269 ? -7.371 -26.036 -4.985 1.00 43.44 289 CYS F C 1
ATOM 8483 O O . CYS E 1 269 ? -8.505 -25.980 -5.465 1.00 47.75 289 CYS F O 1
ATOM 8486 N N . THR E 1 270 ? -6.611 -27.118 -5.054 1.00 44.49 290 THR F N 1
ATOM 8487 C CA . THR E 1 270 ? -7.021 -28.329 -5.746 1.00 52.64 290 THR F CA 1
ATOM 8488 C C . THR E 1 270 ? -6.732 -29.536 -4.861 1.00 59.02 290 THR F C 1
ATOM 8489 O O . THR E 1 270 ? -6.271 -29.400 -3.725 1.00 65.14 290 THR F O 1
ATOM 8493 N N . LEU E 1 271 ? -7.028 -30.721 -5.400 1.00 64.56 291 LEU F N 1
ATOM 8494 C CA . LEU E 1 271 ? -6.518 -32.019 -4.927 1.00 68.44 291 LEU F CA 1
ATOM 8495 C C . LEU E 1 271 ? -6.042 -32.073 -3.477 1.00 73.18 291 LEU F C 1
ATOM 8496 O O . LEU E 1 271 ? -4.839 -32.022 -3.211 1.00 80.40 291 LEU F O 1
ATOM 8501 N N . GLY F 1 6 ? 17.917 60.804 5.722 1.00 67.28 26 GLY G N 1
ATOM 8502 C CA . GLY F 1 6 ? 16.693 60.258 6.240 1.00 68.64 26 GLY G CA 1
ATOM 8503 C C . GLY F 1 6 ? 16.367 59.062 5.404 1.00 73.41 26 GLY G C 1
ATOM 8504 O O . GLY F 1 6 ? 16.019 58.012 5.886 1.00 65.05 26 GLY G O 1
ATOM 8505 N N . LYS F 1 7 ? 16.483 59.279 4.115 1.00 78.44 27 LYS G N 1
ATOM 8506 C CA . LYS F 1 7 ? 16.289 58.287 3.098 1.00 74.67 27 LYS G CA 1
ATOM 8507 C C . LYS F 1 7 ? 17.377 57.215 3.154 1.00 76.94 27 LYS G C 1
ATOM 8508 O O . LYS F 1 7 ? 17.153 56.074 2.818 1.00 71.44 27 LYS G O 1
ATOM 8514 N N . SER F 1 8 ? 18.573 57.610 3.519 1.00 74.74 28 SER G N 1
ATOM 8515 C CA . SER F 1 8 ? 19.645 56.672 3.583 1.00 70.09 28 SER G CA 1
ATOM 8516 C C . SER F 1 8 ? 19.280 55.687 4.650 1.00 70.79 28 SER G C 1
ATOM 8517 O O . SER F 1 8 ? 19.177 54.503 4.441 1.00 73.12 28 SER G O 1
ATOM 8520 N N . GLU F 1 9 ? 19.019 56.206 5.801 1.00 60.54 29 GLU G N 1
ATOM 8521 C CA . GLU F 1 9 ? 18.722 55.390 6.885 1.00 60.06 29 GLU G CA 1
ATOM 8522 C C . GLU F 1 9 ? 17.589 54.490 6.566 1.00 58.17 29 GLU G C 1
ATOM 8523 O O . GLU F 1 9 ? 17.618 53.361 6.867 1.00 52.09 29 GLU G O 1
ATOM 8529 N N . ALA F 1 10 ? 16.589 54.998 5.915 1.00 56.12 30 ALA G N 1
ATOM 8530 C CA . ALA F 1 10 ? 15.431 54.158 5.622 1.00 51.39 30 ALA G CA 1
ATOM 8531 C C . ALA F 1 10 ? 15.797 53.027 4.671 1.00 50.16 30 ALA G C 1
ATOM 8532 O O . ALA F 1 10 ? 15.282 51.908 4.793 1.00 46.77 30 ALA G O 1
ATOM 8534 N N . ALA F 1 11 ? 16.658 53.309 3.694 1.00 45.16 31 ALA G N 1
ATOM 8535 C CA . ALA F 1 11 ? 17.048 52.281 2.739 1.00 43.14 31 ALA G CA 1
ATOM 8536 C C . ALA F 1 11 ? 17.845 51.172 3.421 1.00 46.15 31 ALA G C 1
ATOM 8537 O O . ALA F 1 11 ? 17.693 49.991 3.087 1.00 40.87 31 ALA G O 1
ATOM 8539 N N . GLU F 1 12 ? 18.709 51.538 4.371 1.00 45.07 32 GLU G N 1
ATOM 8540 C CA . GLU F 1 12 ? 19.470 50.539 5.115 1.00 42.03 32 GLU G CA 1
ATOM 8541 C C . GLU F 1 12 ? 18.567 49.697 6.010 1.00 41.03 32 GLU G C 1
ATOM 8542 O O . GLU F 1 12 ? 18.802 48.493 6.163 1.00 38.84 32 GLU G O 1
ATOM 8548 N N . ILE F 1 13 ? 17.542 50.300 6.631 1.00 36.69 33 ILE G N 1
ATOM 8549 C CA . ILE F 1 13 ? 16.607 49.496 7.428 1.00 37.99 33 ILE G CA 1
ATOM 8550 C C . ILE F 1 13 ? 15.918 48.473 6.541 1.00 43.61 33 ILE G C 1
ATOM 8551 O O . ILE F 1 13 ? 15.805 47.291 6.893 1.00 34.75 33 ILE G O 1
ATOM 8556 N N . GLU F 1 14 ? 15.432 48.924 5.381 1.00 44.59 34 GLU G N 1
ATOM 8557 C CA . GLU F 1 14 ? 14.754 48.028 4.453 1.00 43.28 34 GLU G CA 1
ATOM 8558 C C . GLU F 1 14 ? 15.657 46.864 4.067 1.00 36.86 34 GLU G C 1
ATOM 8559 O O . GLU F 1 14 ? 15.205 45.717 3.995 1.00 36.19 34 GLU G O 1
ATOM 8565 N N . ALA F 1 15 ? 16.930 47.155 3.777 1.00 37.99 35 ALA G N 1
ATOM 8566 C CA . ALA F 1 15 ? 17.873 46.124 3.359 1.00 33.49 35 ALA G CA 1
ATOM 8567 C C . ALA F 1 15 ? 18.144 45.138 4.481 1.00 34.50 35 ALA G C 1
ATOM 8568 O O . ALA F 1 15 ? 18.231 43.929 4.245 1.00 37.99 35 ALA G O 1
ATOM 8570 N N . GLY F 1 16 ? 18.316 45.643 5.700 1.00 29.22 36 GLY G N 1
ATOM 8571 C CA . GLY F 1 16 ? 18.460 44.753 6.840 1.00 29.54 36 GLY G CA 1
ATOM 8572 C C . GLY F 1 16 ? 17.264 43.838 6.993 1.00 35.13 36 GLY G C 1
ATOM 8573 O O . GLY F 1 16 ? 17.412 42.638 7.246 1.00 33.82 36 GLY G O 1
ATOM 8574 N N . ASP F 1 17 ? 16.059 44.389 6.820 1.00 29.27 37 ASP G N 1
ATOM 8575 C CA . ASP F 1 17 ? 14.855 43.569 6.878 1.00 30.35 37 ASP G CA 1
ATOM 8576 C C . ASP F 1 17 ? 14.867 42.505 5.785 1.00 33.41 37 ASP G C 1
ATOM 8577 O O . ASP F 1 17 ? 14.548 41.339 6.050 1.00 35.04 37 ASP G O 1
ATOM 8582 N N . ARG F 1 18 ? 15.235 42.888 4.550 1.00 34.54 38 ARG G N 1
ATOM 8583 C CA . ARG F 1 18 ? 15.294 41.913 3.463 1.00 35.70 38 ARG G CA 1
ATOM 8584 C C . ARG F 1 18 ? 16.315 40.828 3.754 1.00 37.41 38 ARG G C 1
ATOM 8585 O O . ARG F 1 18 ? 16.066 39.646 3.496 1.00 31.24 38 ARG G O 1
ATOM 8593 N N . LEU F 1 19 ? 17.477 41.224 4.276 1.00 36.78 39 LEU G N 1
ATOM 8594 C CA . LEU F 1 19 ? 18.533 40.277 4.606 1.00 31.35 39 LEU G CA 1
ATOM 8595 C C . LEU F 1 19 ? 18.079 39.284 5.665 1.00 30.03 39 LEU G C 1
ATOM 8596 O O . LEU F 1 19 ? 18.387 38.093 5.566 1.00 28.57 39 LEU G O 1
ATOM 8601 N N . ASP F 1 20 ? 17.404 39.761 6.722 1.00 30.83 40 ASP G N 1
ATOM 8602 C CA . ASP F 1 20 ? 16.908 38.848 7.751 1.00 29.23 40 ASP G CA 1
ATOM 8603 C C . ASP F 1 20 ? 16.009 37.787 7.132 1.00 31.84 40 ASP G C 1
ATOM 8604 O O . ASP F 1 20 ? 16.124 36.596 7.443 1.00 29.98 40 ASP G O 1
ATOM 8609 N N . ALA F 1 21 ? 15.104 38.211 6.249 1.00 32.81 41 ALA G N 1
ATOM 8610 C CA . ALA F 1 21 ? 14.162 37.282 5.649 1.00 29.09 41 ALA G CA 1
ATOM 8611 C C . ALA F 1 21 ? 14.874 36.286 4.751 1.00 27.56 41 ALA G C 1
ATOM 8612 O O . ALA F 1 21 ? 14.533 35.102 4.752 1.00 28.25 41 ALA G O 1
ATOM 8614 N N . LEU F 1 22 ? 15.853 36.751 3.965 1.00 29.32 42 LEU G N 1
ATOM 8615 C CA . LEU F 1 22 ? 16.582 35.859 3.069 1.00 26.07 42 LEU G CA 1
ATOM 8616 C C . LEU F 1 22 ? 17.439 34.858 3.840 1.00 22.98 42 LEU G C 1
ATOM 8617 O O . LEU F 1 22 ? 17.584 33.704 3.413 1.00 24.52 42 LEU G O 1
ATOM 8622 N N . ARG F 1 23 ? 17.998 35.280 4.978 1.00 23.69 43 ARG G N 1
ATOM 8623 C CA . ARG F 1 23 ? 18.738 34.356 5.825 1.00 24.05 43 ARG G CA 1
ATOM 8624 C C . ARG F 1 23 ? 17.832 33.259 6.368 1.00 27.14 43 ARG G C 1
ATOM 8625 O O . ARG F 1 23 ? 18.244 32.096 6.463 1.00 25.87 43 ARG G O 1
ATOM 8633 N N . ASP F 1 24 ? 16.603 33.613 6.762 1.00 25.99 44 ASP G N 1
ATOM 8634 C CA . ASP F 1 24 ? 15.638 32.594 7.164 1.00 26.48 44 ASP G CA 1
ATOM 8635 C C . ASP F 1 24 ? 15.349 31.647 6.012 1.00 24.58 44 ASP G C 1
ATOM 8636 O O . ASP F 1 24 ? 15.195 30.442 6.221 1.00 28.79 44 ASP G O 1
ATOM 8641 N N . GLN F 1 25 ? 15.256 32.177 4.790 1.00 22.42 45 GLN G N 1
ATOM 8642 C CA . GLN F 1 25 ? 15.009 31.298 3.640 1.00 24.76 45 GLN G CA 1
ATOM 8643 C C . GLN F 1 25 ? 16.186 30.355 3.431 1.00 25.69 45 GLN G C 1
ATOM 8644 O O . GLN F 1 25 ? 16.005 29.186 3.060 1.00 26.86 45 GLN G O 1
ATOM 8650 N N . LEU F 1 26 ? 17.405 30.860 3.653 1.00 21.69 46 LEU G N 1
ATOM 8651 C CA . LEU F 1 26 ? 18.601 30.036 3.507 1.00 24.53 46 LEU G CA 1
ATOM 8652 C C . LEU F 1 26 ? 18.613 28.921 4.543 1.00 24.44 46 LEU G C 1
ATOM 8653 O O . LEU F 1 26 ? 18.834 27.743 4.210 1.00 24.02 46 LEU G O 1
ATOM 8658 N N . GLN F 1 27 ? 18.363 29.269 5.814 1.00 21.29 47 GLN G N 1
ATOM 8659 C CA . GLN F 1 27 ? 18.353 28.246 6.847 1.00 21.89 47 GLN G CA 1
ATOM 8660 C C . GLN F 1 27 ? 17.251 27.228 6.609 1.00 24.08 47 GLN G C 1
ATOM 8661 O O . GLN F 1 27 ? 17.370 26.084 7.047 1.00 26.57 47 GLN G O 1
ATOM 8667 N N . ARG F 1 28 ? 16.169 27.629 5.945 1.00 22.39 48 ARG G N 1
ATOM 8668 C CA . ARG F 1 28 ? 15.054 26.718 5.713 1.00 22.76 48 ARG G CA 1
ATOM 8669 C C . ARG F 1 28 ? 15.436 25.517 4.840 1.00 26.77 48 ARG G C 1
ATOM 8670 O O . ARG F 1 28 ? 14.750 24.493 4.889 1.00 23.56 48 ARG G O 1
ATOM 8678 N N . TYR F 1 29 ? 16.518 25.609 4.063 1.00 24.04 49 TYR G N 1
ATOM 8679 C CA . TYR F 1 29 ? 16.963 24.459 3.272 1.00 24.63 49 TYR G CA 1
ATOM 8680 C C . TYR F 1 29 ? 17.672 23.386 4.099 1.00 24.34 49 TYR G C 1
ATOM 8681 O O . TYR F 1 29 ? 17.868 22.268 3.603 1.00 21.30 49 TYR G O 1
ATOM 8690 N N . GLU F 1 30 ? 18.107 23.702 5.317 1.00 21.77 50 GLU G N 1
ATOM 8691 C CA . GLU F 1 30 ? 18.943 22.773 6.078 1.00 21.98 50 GLU G CA 1
ATOM 8692 C C . GLU F 1 30 ? 18.253 21.435 6.296 1.00 24.35 50 GLU G C 1
ATOM 8693 O O . GLU F 1 30 ? 18.801 20.366 5.984 1.00 19.96 50 GLU G O 1
ATOM 8699 N N . THR F 1 31 ? 17.085 21.473 6.938 1.00 20.21 51 THR G N 1
ATOM 8700 C CA . THR F 1 31 ? 16.392 20.236 7.266 1.00 19.46 51 THR G CA 1
ATOM 8701 C C . THR F 1 31 ? 15.947 19.497 6.006 1.00 19.09 51 THR G C 1
ATOM 8702 O O . THR F 1 31 ? 16.148 18.271 5.945 1.00 18.46 51 THR G O 1
ATOM 8706 N N . PRO F 1 32 ? 15.379 20.144 4.990 1.00 17.42 52 PRO G N 1
ATOM 8707 C CA . PRO F 1 32 ? 15.033 19.386 3.764 1.00 19.13 52 PRO G CA 1
ATOM 8708 C C . PRO F 1 32 ? 16.222 18.683 3.135 1.00 18.60 52 PRO G C 1
ATOM 8709 O O . PRO F 1 32 ? 16.096 17.537 2.690 1.00 20.21 52 PRO G O 1
ATOM 8713 N N . ILE F 1 33 ? 17.375 19.338 3.084 1.00 16.55 53 ILE G N 1
ATOM 8714 C CA . ILE F 1 33 ? 18.558 18.690 2.505 1.00 19.17 53 ILE G CA 1
ATOM 8715 C C . ILE F 1 33 ? 18.946 17.464 3.324 1.00 19.78 53 ILE G C 1
ATOM 8716 O O . ILE F 1 33 ? 19.183 16.376 2.792 1.00 19.64 53 ILE G O 1
ATOM 8721 N N . ILE F 1 34 ? 18.980 17.613 4.646 1.00 19.19 54 ILE G N 1
ATOM 8722 C CA . ILE F 1 34 ? 19.393 16.494 5.492 1.00 17.54 54 ILE G CA 1
ATOM 8723 C C . ILE F 1 34 ? 18.375 15.356 5.432 1.00 19.97 54 ILE G C 1
ATOM 8724 O O . ILE F 1 34 ? 18.743 14.176 5.332 1.00 18.55 54 ILE G O 1
ATOM 8729 N N . GLN F 1 35 ? 17.080 15.679 5.501 1.00 17.48 55 GLN G N 1
ATOM 8730 C CA . GLN F 1 35 ? 16.061 14.632 5.438 1.00 18.21 55 GLN G CA 1
ATOM 8731 C C . GLN F 1 35 ? 16.097 13.919 4.095 1.00 18.63 55 GLN G C 1
ATOM 8732 O O . GLN F 1 35 ? 15.852 12.709 4.017 1.00 20.20 55 GLN G O 1
ATOM 8738 N N . THR F 1 36 ? 16.356 14.666 3.030 1.00 16.26 56 THR G N 1
ATOM 8739 C CA . THR F 1 36 ? 16.375 14.052 1.694 1.00 15.95 56 THR G CA 1
ATOM 8740 C C . THR F 1 36 ? 17.574 13.110 1.556 1.00 18.72 56 THR G C 1
ATOM 8741 O O . THR F 1 36 ? 17.442 11.995 1.018 1.00 22.11 56 THR G O 1
ATOM 8745 N N . ILE F 1 37 ? 18.735 13.514 2.071 1.00 20.70 57 ILE G N 1
ATOM 8746 C CA . ILE F 1 37 ? 19.895 12.617 2.100 1.00 19.30 57 ILE G CA 1
ATOM 8747 C C . ILE F 1 37 ? 19.591 11.368 2.912 1.00 21.18 57 ILE G C 1
ATOM 8748 O O . ILE F 1 37 ? 19.891 10.246 2.492 1.00 21.89 57 ILE G O 1
ATOM 8753 N N . LEU F 1 38 ? 19.021 11.543 4.107 1.00 18.82 58 LEU G N 1
ATOM 8754 C CA . LEU F 1 38 ? 18.705 10.392 4.943 1.00 21.30 58 LEU G CA 1
ATOM 8755 C C . LEU F 1 38 ? 17.661 9.493 4.286 1.00 21.69 58 LEU G C 1
ATOM 8756 O O . LEU F 1 38 ? 17.741 8.260 4.383 1.00 23.38 58 LEU G O 1
ATOM 8761 N N . ALA F 1 39 ? 16.656 10.086 3.634 1.00 18.64 59 ALA G N 1
ATOM 8762 C CA . ALA F 1 39 ? 15.644 9.272 2.964 1.00 19.60 59 ALA G CA 1
ATOM 8763 C C . ALA F 1 39 ? 16.290 8.366 1.917 1.00 19.18 59 ALA G C 1
ATOM 8764 O O . ALA F 1 39 ? 15.996 7.163 1.846 1.00 20.48 59 ALA G O 1
ATOM 8766 N N . ARG F 1 40 ? 17.183 8.928 1.111 1.00 18.52 60 ARG G N 1
ATOM 8767 C CA . ARG F 1 40 ? 17.837 8.116 0.070 1.00 21.10 60 ARG G CA 1
ATOM 8768 C C . ARG F 1 40 ? 18.744 7.063 0.698 1.00 20.94 60 ARG G C 1
ATOM 8769 O O . ARG F 1 40 ? 18.811 5.916 0.223 1.00 22.23 60 ARG G O 1
ATOM 8777 N N . SER F 1 41 ? 19.446 7.433 1.772 1.00 19.73 61 SER G N 1
ATOM 8778 C CA . SER F 1 41 ? 20.368 6.496 2.414 1.00 20.02 61 SER G CA 1
ATOM 8779 C C . SER F 1 41 ? 19.625 5.362 3.111 1.00 26.88 61 SER G C 1
ATOM 8780 O O . SER F 1 41 ? 20.132 4.234 3.182 1.00 25.34 61 SER G O 1
ATOM 8783 N N . ALA F 1 42 ? 18.445 5.646 3.680 1.00 19.49 62 ALA G N 1
ATOM 8784 C CA . ALA F 1 42 ? 17.639 4.617 4.346 1.00 22.79 62 ALA G CA 1
ATOM 8785 C C . ALA F 1 42 ? 16.972 3.690 3.349 1.00 22.15 62 ALA G C 1
ATOM 8786 O O . ALA F 1 42 ? 16.645 2.533 3.677 1.00 24.79 62 ALA G O 1
ATOM 8788 N N . LEU F 1 43 ? 16.768 4.174 2.141 1.00 17.96 63 LEU G N 1
ATOM 8789 C CA . LEU F 1 43 ? 15.929 3.463 1.191 1.00 20.97 63 LEU G CA 1
ATOM 8790 C C . LEU F 1 43 ? 16.596 2.168 0.733 1.00 25.63 63 LEU G C 1
ATOM 8791 O O . LEU F 1 43 ? 15.931 1.131 0.623 1.00 26.86 63 LEU G O 1
ATOM 8796 N N . GLY F 1 44 ? 17.895 2.202 0.476 1.00 28.41 64 GLY G N 1
ATOM 8797 C CA . GLY F 1 44 ? 18.596 1.022 0.013 1.00 33.82 64 GLY G CA 1
ATOM 8798 C C . GLY F 1 44 ? 19.819 1.393 -0.800 1.00 35.56 64 GLY G C 1
ATOM 8799 O O . GLY F 1 44 ? 20.235 2.552 -0.865 1.00 26.62 64 GLY G O 1
ATOM 8800 N N . GLY F 1 45 ? 20.396 0.379 -1.429 1.00 33.33 65 GLY G N 1
ATOM 8801 C CA . GLY F 1 45 ? 21.589 0.574 -2.222 1.00 29.14 65 GLY G CA 1
ATOM 8802 C C . GLY F 1 45 ? 21.304 1.239 -3.551 1.00 33.60 65 GLY G C 1
ATOM 8803 O O . GLY F 1 45 ? 20.213 1.740 -3.824 1.00 30.80 65 GLY G O 1
ATOM 8804 N N . ARG F 1 46 ? 22.319 1.215 -4.409 1.00 29.90 66 ARG G N 1
ATOM 8805 C CA . ARG F 1 46 ? 22.254 1.888 -5.696 1.00 33.64 66 ARG G CA 1
ATOM 8806 C C . ARG F 1 46 ? 21.617 0.963 -6.722 1.00 35.57 66 ARG G C 1
ATOM 8807 O O . ARG F 1 46 ? 21.966 -0.217 -6.796 1.00 36.18 66 ARG G O 1
ATOM 8815 N N . ALA F 1 47 ? 20.670 1.495 -7.490 1.00 30.13 67 ALA G N 1
ATOM 8816 C CA . ALA F 1 47 ? 19.983 0.765 -8.542 1.00 36.94 67 ALA G CA 1
ATOM 8817 C C . ALA F 1 47 ? 20.858 0.690 -9.792 1.00 44.73 67 ALA G C 1
ATOM 8818 O O . ALA F 1 47 ? 21.696 1.570 -10.031 1.00 29.86 67 ALA G O 1
ATOM 8820 N N . PRO F 1 48 ? 20.668 -0.339 -10.619 1.00 45.63 68 PRO G N 1
ATOM 8821 C CA . PRO F 1 48 ? 21.382 -0.386 -11.903 1.00 43.99 68 PRO G CA 1
ATOM 8822 C C . PRO F 1 48 ? 21.126 0.873 -12.716 1.00 42.66 68 PRO G C 1
ATOM 8823 O O . PRO F 1 48 ? 19.980 1.296 -12.895 1.00 42.65 68 PRO G O 1
ATOM 8827 N N . SER F 1 49 ? 22.213 1.466 -13.216 1.00 32.44 69 SER G N 1
ATOM 8828 C CA . SER F 1 49 ? 22.152 2.626 -14.111 1.00 37.90 69 SER G CA 1
ATOM 8829 C C . SER F 1 49 ? 21.508 3.838 -13.441 1.00 35.57 69 SER G C 1
ATOM 8830 O O . SER F 1 49 ? 20.968 4.714 -14.120 1.00 36.12 69 SER G O 1
ATOM 8833 N N . GLU F 1 50 ? 21.592 3.919 -12.111 1.00 38.46 70 GLU G N 1
ATOM 8834 C CA . GLU F 1 50 ? 20.937 5.015 -11.395 1.00 28.19 70 GLU G CA 1
ATOM 8835 C C . GLU F 1 50 ? 21.497 6.364 -11.818 1.00 25.94 70 GLU G C 1
ATOM 8836 O O . GLU F 1 50 ? 20.745 7.312 -12.075 1.00 29.00 70 GLU G O 1
ATOM 8842 N N . GLN F 1 51 ? 22.821 6.467 -11.909 1.00 33.29 71 GLN G N 1
ATOM 8843 C CA . GLN F 1 51 ? 23.429 7.739 -12.271 1.00 35.64 71 GLN G CA 1
ATOM 8844 C C . GLN F 1 51 ? 23.014 8.147 -13.675 1.00 31.99 71 GLN G C 1
ATOM 8845 O O . GLN F 1 51 ? 22.748 9.326 -13.934 1.00 28.40 71 GLN G O 1
ATOM 8851 N N . ASP F 1 52 ? 22.910 7.178 -14.592 1.00 30.42 72 ASP G N 1
ATOM 8852 C CA . ASP F 1 52 ? 22.410 7.499 -15.926 1.00 26.92 72 ASP G CA 1
ATOM 8853 C C . ASP F 1 52 ? 20.968 7.981 -15.876 1.00 27.89 72 ASP G C 1
ATOM 8854 O O . ASP F 1 52 ? 20.595 8.933 -16.577 1.00 30.40 72 ASP G O 1
ATOM 8859 N N . GLU F 1 53 ? 20.134 7.325 -15.057 1.00 30.43 73 GLU G N 1
ATOM 8860 C CA . GLU F 1 53 ? 18.730 7.714 -14.992 1.00 26.46 73 GLU G CA 1
ATOM 8861 C C . GLU F 1 53 ? 18.561 9.082 -14.362 1.00 26.41 73 GLU G C 1
ATOM 8862 O O . GLU F 1 53 ? 17.644 9.821 -14.731 1.00 29.97 73 GLU G O 1
ATOM 8868 N N . VAL F 1 54 ? 19.418 9.428 -13.399 1.00 32.64 74 VAL G N 1
ATOM 8869 C CA . VAL F 1 54 ? 19.378 10.774 -12.833 1.00 32.25 74 VAL G CA 1
ATOM 8870 C C . VAL F 1 54 ? 19.646 11.820 -13.904 1.00 24.95 74 VAL G C 1
ATOM 8871 O O . VAL F 1 54 ? 18.915 12.812 -14.024 1.00 26.20 74 VAL G O 1
ATOM 8875 N N . ARG F 1 55 ? 20.694 11.618 -14.710 1.00 34.01 75 ARG G N 1
ATOM 8876 C CA . ARG F 1 55 ? 20.964 12.575 -15.781 1.00 30.36 75 ARG G CA 1
ATOM 8877 C C . ARG F 1 55 ? 19.799 12.640 -16.765 1.00 27.61 75 ARG G C 1
ATOM 8878 O O . ARG F 1 55 ? 19.403 13.731 -17.189 1.00 29.49 75 ARG G O 1
ATOM 8886 N N . ALA F 1 56 ? 19.226 11.484 -17.121 1.00 27.90 76 ALA G N 1
ATOM 8887 C CA . ALA F 1 56 ? 18.102 11.478 -18.051 1.00 32.13 76 ALA G CA 1
ATOM 8888 C C . ALA F 1 56 ? 16.884 12.172 -17.455 1.00 29.48 76 ALA G C 1
ATOM 8889 O O . ALA F 1 56 ? 16.191 12.931 -18.143 1.00 27.22 76 ALA G O 1
ATOM 8891 N N . ALA F 1 57 ? 16.622 11.952 -16.160 1.00 31.36 77 ALA G N 1
ATOM 8892 C CA . ALA F 1 57 ? 15.482 12.614 -15.520 1.00 27.38 77 ALA G CA 1
ATOM 8893 C C . ALA F 1 57 ? 15.643 14.130 -15.519 1.00 28.29 77 ALA G C 1
ATOM 8894 O O . ALA F 1 57 ? 14.674 14.866 -15.756 1.00 29.33 77 ALA G O 1
ATOM 8896 N N . LEU F 1 58 ? 16.860 14.618 -15.249 1.00 25.84 78 LEU G N 1
ATOM 8897 C CA . LEU F 1 58 ? 17.128 16.053 -15.295 1.00 24.85 78 LEU G CA 1
ATOM 8898 C C . LEU F 1 58 ? 16.899 16.624 -16.693 1.00 29.99 78 LEU G C 1
ATOM 8899 O O . LEU F 1 58 ? 16.423 17.760 -16.838 1.00 28.64 78 LEU G O 1
ATOM 8904 N N . SER F 1 59 ? 17.262 15.861 -17.730 1.00 36.55 79 SER G N 1
ATOM 8905 C CA . SER F 1 59 ? 17.058 16.327 -19.105 1.00 36.77 79 SER G CA 1
ATOM 8906 C C . SER F 1 59 ? 15.577 16.420 -19.437 1.00 35.89 79 SER G C 1
ATOM 8907 O O . SER F 1 59 ? 15.126 17.415 -20.017 1.00 33.53 79 SER G O 1
ATOM 8910 N N . ARG F 1 60 ? 14.850 15.389 -19.075 1.00 32.68 80 ARG G N 1
ATOM 8911 C CA . ARG F 1 60 ? 13.442 15.335 -19.329 1.00 37.75 80 ARG G CA 1
ATOM 8912 C C . ARG F 1 60 ? 12.612 16.341 -18.633 1.00 44.52 80 ARG G C 1
ATOM 8913 O O . ARG F 1 60 ? 11.596 16.669 -19.131 1.00 42.66 80 ARG G O 1
ATOM 8921 N N . ASN F 1 61 ? 12.920 16.694 -17.405 1.00 37.28 81 ASN G N 1
ATOM 8922 C CA . ASN F 1 61 ? 12.136 17.765 -16.846 1.00 47.07 81 ASN G CA 1
ATOM 8923 C C . ASN F 1 61 ? 13.056 18.692 -16.370 1.00 50.56 81 ASN G C 1
ATOM 8924 O O . ASN F 1 61 ? 13.557 18.569 -15.292 1.00 44.56 81 ASN G O 1
ATOM 8929 N N . ALA F 1 62 ? 13.218 19.669 -17.214 1.00 37.23 82 ALA G N 1
ATOM 8930 C CA . ALA F 1 62 ? 14.147 20.659 -16.994 1.00 48.64 82 ALA G CA 1
ATOM 8931 C C . ALA F 1 62 ? 13.552 21.835 -16.388 1.00 54.08 82 ALA G C 1
ATOM 8932 O O . ALA F 1 62 ? 12.798 22.508 -16.981 1.00 54.22 82 ALA G O 1
ATOM 8934 N N . PHE F 1 63 ? 14.014 22.138 -15.226 1.00 44.05 83 PHE G N 1
ATOM 8935 C CA . PHE F 1 63 ? 13.597 23.317 -14.486 1.00 37.62 83 PHE G CA 1
ATOM 8936 C C . PHE F 1 63 ? 14.676 24.388 -14.593 1.00 37.01 83 PHE G C 1
ATOM 8937 O O . PHE F 1 63 ? 15.833 24.104 -14.909 1.00 37.26 83 PHE G O 1
ATOM 8945 N N . GLU F 1 64 ? 14.290 25.630 -14.328 1.00 45.37 84 GLU G N 1
ATOM 8946 C CA . GLU F 1 64 ? 15.249 26.725 -14.350 1.00 49.96 84 GLU G CA 1
ATOM 8947 C C . GLU F 1 64 ? 14.948 27.699 -13.226 1.00 54.13 84 GLU G C 1
ATOM 8948 O O . GLU F 1 64 ? 13.787 27.862 -12.828 1.00 59.44 84 GLU G O 1
ATOM 8954 N N . PRO F 1 65 ? 15.984 28.339 -12.674 1.00 51.60 85 PRO G N 1
ATOM 8955 C CA . PRO F 1 65 ? 15.757 29.378 -11.665 1.00 54.16 85 PRO G CA 1
ATOM 8956 C C . PRO F 1 65 ? 15.052 30.565 -12.294 1.00 53.29 85 PRO G C 1
ATOM 8957 O O . PRO F 1 65 ? 14.778 30.577 -13.498 1.00 53.99 85 PRO G O 1
ATOM 8961 N N . SER F 1 66 ? 14.785 31.575 -11.479 1.00 57.06 86 SER G N 1
ATOM 8962 C CA . SER F 1 66 ? 14.094 32.778 -11.905 1.00 47.30 86 SER G CA 1
ATOM 8963 C C . SER F 1 66 ? 14.745 33.433 -13.113 1.00 51.61 86 SER G C 1
ATOM 8964 O O . SER F 1 66 ? 15.895 33.145 -13.464 1.00 46.22 86 SER G O 1
ATOM 8967 N N . GLU F 1 67 ? 13.993 34.324 -13.755 1.00 53.39 87 GLU G N 1
ATOM 8968 C CA . GLU F 1 67 ? 14.508 35.029 -14.918 1.00 47.72 87 GLU G CA 1
ATOM 8969 C C . GLU F 1 67 ? 15.715 35.874 -14.537 1.00 46.74 87 GLU G C 1
ATOM 8970 O O . GLU F 1 67 ? 16.697 35.948 -15.287 1.00 55.26 87 GLU G O 1
ATOM 8976 N N . VAL F 1 68 ? 15.686 36.465 -13.341 1.00 43.60 88 VAL G N 1
ATOM 8977 C CA . VAL F 1 68 ? 16.802 37.291 -12.888 1.00 51.25 88 VAL G CA 1
ATOM 8978 C C . VAL F 1 68 ? 18.062 36.445 -12.760 1.00 46.40 88 VAL G C 1
ATOM 8979 O O . VAL F 1 68 ? 19.128 36.807 -13.272 1.00 52.85 88 VAL G O 1
ATOM 8983 N N . ILE F 1 69 ? 17.945 35.282 -12.105 1.00 42.80 89 ILE G N 1
ATOM 8984 C CA . ILE F 1 69 ? 19.105 34.417 -11.909 1.00 41.09 89 ILE G CA 1
ATOM 8985 C C . ILE F 1 69 ? 19.606 33.880 -13.237 1.00 36.25 89 ILE G C 1
ATOM 8986 O O . ILE F 1 69 ? 20.812 33.868 -13.507 1.00 38.79 89 ILE G O 1
ATOM 8991 N N . SER F 1 70 ? 18.691 33.419 -14.083 1.00 39.42 90 SER G N 1
ATOM 8992 C CA . SER F 1 70 ? 19.101 32.858 -15.360 1.00 42.69 90 SER G CA 1
ATOM 8993 C C . SER F 1 70 ? 19.837 33.884 -16.218 1.00 43.53 90 SER G C 1
ATOM 8994 O O . SER F 1 70 ? 20.766 33.518 -16.948 1.00 40.58 90 SER G O 1
ATOM 8997 N N . GLU F 1 71 ? 19.461 35.175 -16.175 1.00 43.26 91 GLU G N 1
ATOM 8998 C CA . GLU F 1 71 ? 20.203 36.052 -17.085 1.00 47.68 91 GLU G CA 1
ATOM 8999 C C . GLU F 1 71 ? 21.574 36.319 -16.478 1.00 46.46 91 GLU G C 1
ATOM 9000 O O . GLU F 1 71 ? 22.550 36.561 -17.192 1.00 43.42 91 GLU G O 1
ATOM 9006 N N . TRP F 1 72 ? 21.625 36.370 -15.133 1.00 48.57 92 TRP G N 1
ATOM 9007 C CA . TRP F 1 72 ? 22.896 36.511 -14.420 1.00 43.38 92 TRP G CA 1
ATOM 9008 C C . TRP F 1 72 ? 23.837 35.391 -14.808 1.00 36.86 92 TRP G C 1
ATOM 9009 O O . TRP F 1 72 ? 25.041 35.609 -14.978 1.00 38.67 92 TRP G O 1
ATOM 9020 N N . LEU F 1 73 ? 23.300 34.173 -14.923 1.00 35.26 93 LEU G N 1
ATOM 9021 C CA . LEU F 1 73 ? 24.099 33.022 -15.301 1.00 36.55 93 LEU G CA 1
ATOM 9022 C C . LEU F 1 73 ? 24.632 33.114 -16.717 1.00 39.79 93 LEU G C 1
ATOM 9023 O O . LEU F 1 73 ? 25.496 32.304 -17.080 1.00 43.63 93 LEU G O 1
ATOM 9028 N N . GLN F 1 74 ? 24.153 34.071 -17.516 1.00 41.25 94 GLN G N 1
ATOM 9029 C CA . GLN F 1 74 ? 24.710 34.316 -18.840 1.00 47.71 94 GLN G CA 1
ATOM 9030 C C . GLN F 1 74 ? 25.818 35.356 -18.852 1.00 45.99 94 GLN G C 1
ATOM 9031 O O . GLN F 1 74 ? 26.617 35.367 -19.793 1.00 53.47 94 GLN G O 1
ATOM 9037 N N . THR F 1 75 ? 25.904 36.206 -17.832 1.00 40.52 95 THR G N 1
ATOM 9038 C CA . THR F 1 75 ? 26.958 37.208 -17.758 1.00 38.73 95 THR G CA 1
ATOM 9039 C C . THR F 1 75 ? 28.304 36.538 -17.486 1.00 45.13 95 THR G C 1
ATOM 9040 O O . THR F 1 75 ? 28.389 35.351 -17.169 1.00 44.56 95 THR G O 1
ATOM 9044 N N . GLU F 1 76 ? 29.372 37.328 -17.620 1.00 46.10 96 GLU G N 1
ATOM 9045 C CA . GLU F 1 76 ? 30.723 36.798 -17.450 1.00 51.11 96 GLU G CA 1
ATOM 9046 C C . GLU F 1 76 ? 30.976 36.295 -16.030 1.00 47.57 96 GLU G C 1
ATOM 9047 O O . GLU F 1 76 ? 31.580 35.235 -15.838 1.00 58.80 96 GLU G O 1
ATOM 9053 N N . SER F 1 77 ? 30.531 37.035 -15.014 1.00 49.38 97 SER G N 1
ATOM 9054 C CA . SER F 1 77 ? 30.749 36.551 -13.652 1.00 60.12 97 SER G CA 1
ATOM 9055 C C . SER F 1 77 ? 29.804 35.401 -13.314 1.00 58.33 97 SER G C 1
ATOM 9056 O O . SER F 1 77 ? 30.228 34.400 -12.728 1.00 59.23 97 SER G O 1
ATOM 9059 N N . GLY F 1 78 ? 28.527 35.521 -13.690 1.00 50.05 98 GLY G N 1
ATOM 9060 C CA . GLY F 1 78 ? 27.561 34.480 -13.382 1.00 41.95 98 GLY G CA 1
ATOM 9061 C C . GLY F 1 78 ? 27.803 33.168 -14.107 1.00 47.74 98 GLY G C 1
ATOM 9062 O O . GLY F 1 78 ? 27.425 32.102 -13.607 1.00 35.24 98 GLY G O 1
ATOM 9063 N N . ALA F 1 79 ? 28.414 33.218 -15.296 1.00 40.84 99 ALA G N 1
ATOM 9064 C CA . ALA F 1 79 ? 28.616 31.997 -16.074 1.00 38.33 99 ALA G CA 1
ATOM 9065 C C . ALA F 1 79 ? 29.459 30.963 -15.339 1.00 35.57 99 ALA G C 1
ATOM 9066 O O . ALA F 1 79 ? 29.337 29.765 -15.616 1.00 34.79 99 ALA G O 1
ATOM 9068 N N . ARG F 1 80 ? 30.310 31.388 -14.402 1.00 33.50 100 ARG G N 1
ATOM 9069 C CA . ARG F 1 80 ? 31.115 30.414 -13.674 1.00 34.47 100 ARG G CA 1
ATOM 9070 C C . ARG F 1 80 ? 30.258 29.477 -12.839 1.00 34.21 100 ARG G C 1
ATOM 9071 O O . ARG F 1 80 ? 30.721 28.391 -12.477 1.00 33.60 100 ARG G O 1
ATOM 9079 N N . PHE F 1 81 ? 29.011 29.843 -12.585 1.00 35.74 101 PHE G N 1
ATOM 9080 C CA . PHE F 1 81 ? 28.107 29.027 -11.799 1.00 28.28 101 PHE G CA 1
ATOM 9081 C C . PHE F 1 81 ? 27.080 28.316 -12.663 1.00 35.20 101 PHE G C 1
ATOM 9082 O O . PHE F 1 81 ? 26.170 27.674 -12.129 1.00 33.87 101 PHE G O 1
ATOM 9090 N N . ARG F 1 82 ? 27.209 28.416 -13.984 1.00 32.67 102 ARG G N 1
ATOM 9091 C CA . ARG F 1 82 ? 26.342 27.699 -14.905 1.00 35.13 102 ARG G CA 1
ATOM 9092 C C . ARG F 1 82 ? 26.946 26.320 -15.145 1.00 36.23 102 ARG G C 1
ATOM 9093 O O . ARG F 1 82 ? 28.148 26.199 -15.390 1.00 40.81 102 ARG G O 1
ATOM 9101 N N . SER F 1 83 ? 26.136 25.284 -14.992 1.00 30.84 103 SER G N 1
ATOM 9102 C CA . SER F 1 83 ? 26.611 23.921 -15.153 1.00 23.76 103 SER G CA 1
ATOM 9103 C C . SER F 1 83 ? 26.387 23.437 -16.584 1.00 25.31 103 SER G C 1
ATOM 9104 O O . SER F 1 83 ? 25.611 24.014 -17.339 1.00 33.10 103 SER G O 1
ATOM 9107 N N . THR F 1 84 ? 27.086 22.361 -16.933 1.00 30.30 104 THR G N 1
ATOM 9108 C CA . THR F 1 84 ? 26.787 21.622 -18.154 1.00 41.27 104 THR G CA 1
ATOM 9109 C C . THR F 1 84 ? 25.372 21.051 -18.098 1.00 41.24 104 THR G C 1
ATOM 9110 O O . THR F 1 84 ? 25.005 20.383 -17.127 1.00 33.81 104 THR G O 1
ATOM 9114 N N . ARG F 1 85 ? 24.597 21.269 -19.157 1.00 37.86 105 ARG G N 1
ATOM 9115 C CA . ARG F 1 85 ? 23.255 20.703 -19.212 1.00 38.92 105 ARG G CA 1
ATOM 9116 C C . ARG F 1 85 ? 23.340 19.189 -19.054 1.00 35.80 105 ARG G C 1
ATOM 9117 O O . ARG F 1 85 ? 24.280 18.563 -19.555 1.00 36.83 105 ARG G O 1
ATOM 9125 N N . PRO F 1 86 ? 22.410 18.569 -18.317 1.00 31.19 106 PRO G N 1
ATOM 9126 C CA . PRO F 1 86 ? 21.205 19.161 -17.728 1.00 36.12 106 PRO G CA 1
ATOM 9127 C C . PRO F 1 86 ? 21.323 19.512 -16.230 1.00 39.34 106 PRO G C 1
ATOM 9128 O O . PRO F 1 86 ? 20.296 19.656 -15.566 1.00 35.02 106 PRO G O 1
ATOM 9132 N N . LEU F 1 87 ? 22.542 19.662 -15.718 1.00 32.22 107 LEU G N 1
ATOM 9133 C CA . LEU F 1 87 ? 22.723 19.873 -14.277 1.00 26.13 107 LEU G CA 1
ATOM 9134 C C . LEU F 1 87 ? 22.241 21.255 -13.833 1.00 26.10 107 LEU G C 1
ATOM 9135 O O . LEU F 1 87 ? 22.399 22.248 -14.557 1.00 27.02 107 LEU G O 1
ATOM 9140 N N . PRO F 1 88 ? 21.693 21.364 -12.627 1.00 30.00 108 PRO G N 1
ATOM 9141 C CA . PRO F 1 88 ? 21.235 22.667 -12.131 1.00 24.44 108 PRO G CA 1
ATOM 9142 C C . PRO F 1 88 ? 22.402 23.582 -11.791 1.00 20.77 108 PRO G C 1
ATOM 9143 O O . PRO F 1 88 ? 23.548 23.130 -11.654 1.00 26.30 108 PRO G O 1
ATOM 9147 N N . PRO F 1 89 ? 22.151 24.880 -11.657 1.00 23.80 109 PRO G N 1
ATOM 9148 C CA . PRO F 1 89 ? 23.250 25.830 -11.423 1.00 29.41 109 PRO G CA 1
ATOM 9149 C C . PRO F 1 89 ? 24.071 25.482 -10.192 1.00 30.73 109 PRO G C 1
ATOM 9150 O O . PRO F 1 89 ? 23.558 24.931 -9.215 1.00 25.84 109 PRO G O 1
ATOM 9154 N N . ALA F 1 90 ? 25.371 25.771 -10.274 1.00 27.78 110 ALA G N 1
ATOM 9155 C CA . ALA F 1 90 ? 26.340 25.805 -9.182 1.00 25.86 110 ALA G CA 1
ATOM 9156 C C . ALA F 1 90 ? 26.818 24.425 -8.738 1.00 28.27 110 ALA G C 1
ATOM 9157 O O . ALA F 1 90 ? 27.773 24.350 -7.963 1.00 30.56 110 ALA G O 1
ATOM 9159 N N . VAL F 1 91 ? 26.193 23.322 -9.175 1.00 23.09 111 VAL G N 1
ATOM 9160 C CA . VAL F 1 91 ? 26.641 22.021 -8.690 1.00 26.74 111 VAL G CA 1
ATOM 9161 C C . VAL F 1 91 ? 27.934 21.562 -9.339 1.00 26.82 111 VAL G C 1
ATOM 9162 O O . VAL F 1 91 ? 28.499 20.561 -8.898 1.00 26.10 111 VAL G O 1
ATOM 9166 N N . GLU F 1 92 ? 28.445 22.263 -10.353 1.00 28.29 112 GLU G N 1
ATOM 9167 C CA . GLU F 1 92 ? 29.756 21.932 -10.903 1.00 25.32 112 GLU G CA 1
ATOM 9168 C C . GLU F 1 92 ? 30.832 22.927 -10.502 1.00 26.17 112 GLU G C 1
ATOM 9169 O O . GLU F 1 92 ? 32.004 22.715 -10.824 1.00 32.19 112 GLU G O 1
ATOM 9175 N N . PHE F 1 93 ? 30.467 23.976 -9.776 1.00 26.86 113 PHE G N 1
ATOM 9176 C CA . PHE F 1 93 ? 31.426 25.005 -9.411 1.00 28.67 113 PHE G CA 1
ATOM 9177 C C . PHE F 1 93 ? 32.473 24.447 -8.456 1.00 29.33 113 PHE G C 1
ATOM 9178 O O . PHE F 1 93 ? 32.145 23.755 -7.486 1.00 29.56 113 PHE G O 1
ATOM 9186 N N . ILE F 1 94 ? 33.738 24.745 -8.737 1.00 31.90 114 ILE G N 1
ATOM 9187 C CA . ILE F 1 94 ? 34.860 24.200 -7.983 1.00 33.87 114 ILE G CA 1
ATOM 9188 C C . ILE F 1 94 ? 35.467 25.323 -7.159 1.00 29.43 114 ILE G C 1
ATOM 9189 O O . ILE F 1 94 ? 36.034 26.271 -7.713 1.00 30.18 114 ILE G O 1
ATOM 9194 N N . THR F 1 95 ? 35.363 25.220 -5.817 1.00 30.43 115 THR G N 1
ATOM 9195 C CA . THR F 1 95 ? 36.096 26.188 -5.021 1.00 27.07 115 THR G CA 1
ATOM 9196 C C . THR F 1 95 ? 37.559 25.775 -4.932 1.00 27.47 115 THR G C 1
ATOM 9197 O O . THR F 1 95 ? 37.875 24.586 -4.968 1.00 28.81 115 THR G O 1
ATOM 9201 N N . PRO F 1 96 ? 38.467 26.741 -4.820 1.00 32.67 116 PRO G N 1
ATOM 9202 C CA . PRO F 1 96 ? 39.879 26.398 -4.662 1.00 36.52 116 PRO G CA 1
ATOM 9203 C C . PRO F 1 96 ? 40.099 25.651 -3.359 1.00 37.19 116 PRO G C 1
ATOM 9204 O O . PRO F 1 96 ? 39.474 25.952 -2.342 1.00 33.50 116 PRO G O 1
ATOM 9208 N N . VAL F 1 97 ? 41.023 24.693 -3.395 1.00 34.79 117 VAL G N 1
ATOM 9209 C CA . VAL F 1 97 ? 41.470 24.056 -2.169 1.00 35.68 117 VAL G CA 1
ATOM 9210 C C . VAL F 1 97 ? 42.004 25.141 -1.241 1.00 36.63 117 VAL G C 1
ATOM 9211 O O . VAL F 1 97 ? 42.844 25.959 -1.640 1.00 32.38 117 VAL G O 1
ATOM 9215 N N . VAL F 1 98 ? 41.500 25.172 -0.006 1.00 30.11 118 VAL G N 1
ATOM 9216 C CA . VAL F 1 98 ? 41.949 26.138 0.991 1.00 30.32 118 VAL G CA 1
ATOM 9217 C C . VAL F 1 98 ? 42.462 25.483 2.263 1.00 27.28 118 VAL G C 1
ATOM 9218 O O . VAL F 1 98 ? 43.140 26.158 3.050 1.00 28.90 118 VAL G O 1
ATOM 9222 N N . LEU F 1 99 ? 42.217 24.201 2.472 1.00 27.79 119 LEU G N 1
ATOM 9223 C CA . LEU F 1 99 ? 42.638 23.481 3.661 1.00 30.81 119 LEU G CA 1
ATOM 9224 C C . LEU F 1 99 ? 43.758 22.511 3.311 1.00 35.45 119 LEU G C 1
ATOM 9225 O O . LEU F 1 99 ? 43.943 22.132 2.152 1.00 34.10 119 LEU G O 1
ATOM 9230 N N . SER F 1 100 ? 44.502 22.103 4.327 1.00 34.55 120 SER G N 1
ATOM 9231 C CA . SER F 1 100 ? 45.552 21.124 4.091 1.00 40.94 120 SER G CA 1
ATOM 9232 C C . SER F 1 100 ? 44.998 19.707 4.251 1.00 40.16 120 SER G C 1
ATOM 9233 O O . SER F 1 100 ? 43.903 19.498 4.778 1.00 30.08 120 SER G O 1
ATOM 9236 N N . ARG F 1 101 ? 45.738 18.730 3.717 1.00 31.05 121 ARG G N 1
ATOM 9237 C CA . ARG F 1 101 ? 45.304 17.335 3.802 1.00 31.02 121 ARG G CA 1
ATOM 9238 C C . ARG F 1 101 ? 44.945 16.943 5.229 1.00 24.93 121 ARG G C 1
ATOM 9239 O O . ARG F 1 101 ? 44.037 16.133 5.451 1.00 32.21 121 ARG G O 1
ATOM 9247 N N . ASP F 1 102 ? 45.698 17.441 6.205 1.00 27.62 122 ASP G N 1
ATOM 9248 C CA . ASP F 1 102 ? 45.527 16.992 7.580 1.00 31.33 122 ASP G CA 1
ATOM 9249 C C . ASP F 1 102 ? 44.667 17.924 8.427 1.00 30.42 122 ASP G C 1
ATOM 9250 O O . ASP F 1 102 ? 44.665 17.782 9.654 1.00 30.18 122 ASP G O 1
ATOM 9255 N N . THR F 1 103 ? 43.968 18.882 7.819 1.00 29.79 123 THR G N 1
ATOM 9256 C CA . THR F 1 103 ? 43.140 19.796 8.608 1.00 30.82 123 THR G CA 1
ATOM 9257 C C . THR F 1 103 ? 42.079 19.007 9.368 1.00 25.98 123 THR G C 1
ATOM 9258 O O . THR F 1 103 ? 41.360 18.197 8.780 1.00 26.65 123 THR G O 1
ATOM 9262 N N . VAL F 1 104 ? 41.957 19.264 10.670 1.00 26.93 124 VAL G N 1
ATOM 9263 C CA . VAL F 1 104 ? 40.958 18.579 11.487 1.00 23.11 124 VAL G CA 1
ATOM 9264 C C . VAL F 1 104 ? 39.608 19.248 11.259 1.00 25.29 124 VAL G C 1
ATOM 9265 O O . VAL F 1 104 ? 39.467 20.456 11.463 1.00 24.77 124 VAL G O 1
ATOM 9269 N N . LEU F 1 105 ? 38.613 18.465 10.849 1.00 23.99 125 LEU G N 1
ATOM 9270 C CA . LEU F 1 105 ? 37.390 19.058 10.314 1.00 27.36 125 LEU G CA 1
ATOM 9271 C C . LEU F 1 105 ? 36.274 19.249 11.326 1.00 29.86 125 LEU G C 1
ATOM 9272 O O . LEU F 1 105 ? 35.469 20.180 11.166 1.00 25.94 125 LEU G O 1
ATOM 9277 N N . ASP F 1 106 ? 36.178 18.384 12.340 1.00 24.69 126 ASP G N 1
ATOM 9278 C CA . ASP F 1 106 ? 34.924 18.272 13.075 1.00 22.64 126 ASP G CA 1
ATOM 9279 C C . ASP F 1 106 ? 35.100 18.156 14.587 1.00 25.61 126 ASP G C 1
ATOM 9280 O O . ASP F 1 106 ? 34.206 17.625 15.254 1.00 30.58 126 ASP G O 1
ATOM 9285 N N . LYS F 1 107 ? 36.224 18.586 15.136 1.00 26.70 127 LYS G N 1
ATOM 9286 C CA . LYS F 1 107 ? 36.410 18.631 16.580 1.00 27.13 127 LYS G CA 1
ATOM 9287 C C . LYS F 1 107 ? 37.205 19.875 16.951 1.00 25.91 127 LYS G C 1
ATOM 9288 O O . LYS F 1 107 ? 37.894 20.455 16.103 1.00 30.03 127 LYS G O 1
ATOM 9294 N N . PRO F 1 108 ? 37.091 20.344 18.196 1.00 28.12 128 PRO G N 1
ATOM 9295 C CA . PRO F 1 108 ? 37.762 21.606 18.547 1.00 29.99 128 PRO G CA 1
ATOM 9296 C C . PRO F 1 108 ? 39.273 21.428 18.570 1.00 33.99 128 PRO G C 1
ATOM 9297 O O . PRO F 1 108 ? 39.787 20.440 19.095 1.00 36.09 128 PRO G O 1
ATOM 9301 N N . VAL F 1 109 ? 39.975 22.377 17.960 1.00 28.17 129 VAL G N 1
ATOM 9302 C CA . VAL F 1 109 ? 41.431 22.367 17.874 1.00 30.94 129 VAL G CA 1
ATOM 9303 C C . VAL F 1 109 ? 41.960 23.546 18.677 1.00 33.82 129 VAL G C 1
ATOM 9304 O O . VAL F 1 109 ? 41.572 24.696 18.430 1.00 31.16 129 VAL G O 1
ATOM 9308 N N . VAL F 1 110 ? 42.851 23.264 19.633 1.00 31.81 130 VAL G N 1
ATOM 9309 C CA . VAL F 1 110 ? 43.418 24.332 20.452 1.00 34.73 130 VAL G CA 1
ATOM 9310 C C . VAL F 1 110 ? 44.081 25.367 19.554 1.00 30.14 130 VAL G C 1
ATOM 9311 O O . VAL F 1 110 ? 44.836 25.028 18.638 1.00 33.80 130 VAL G O 1
ATOM 9315 N N . GLY F 1 111 ? 43.745 26.637 19.764 1.00 32.83 131 GLY G N 1
ATOM 9316 C CA . GLY F 1 111 ? 44.367 27.694 18.995 1.00 32.60 131 GLY G CA 1
ATOM 9317 C C . GLY F 1 111 ? 43.854 27.878 17.585 1.00 32.70 131 GLY G C 1
ATOM 9318 O O . GLY F 1 111 ? 44.462 28.632 16.816 1.00 35.06 131 GLY G O 1
ATOM 9319 N N . LYS F 1 112 ? 42.772 27.200 17.206 1.00 37.20 132 LYS G N 1
ATOM 9320 C CA . LYS F 1 112 ? 42.185 27.425 15.889 1.00 36.51 132 LYS G CA 1
ATOM 9321 C C . LYS F 1 112 ? 40.672 27.556 15.988 1.00 26.19 132 LYS G C 1
ATOM 9322 O O . LYS F 1 112 ? 40.096 28.494 15.430 1.00 34.68 132 LYS G O 1
ATOM 9328 N N . GLY F 1 113 ? 40.021 26.631 16.697 1.00 31.22 133 GLY G N 1
ATOM 9329 C CA . GLY F 1 113 ? 38.572 26.571 16.759 1.00 23.06 133 GLY G CA 1
ATOM 9330 C C . GLY F 1 113 ? 38.042 25.278 16.149 1.00 26.51 133 GLY G C 1
ATOM 9331 O O . GLY F 1 113 ? 38.631 24.202 16.301 1.00 27.05 133 GLY G O 1
ATOM 9332 N N . ILE F 1 114 ? 36.925 25.392 15.432 1.00 27.97 134 ILE G N 1
ATOM 9333 C CA . ILE F 1 114 ? 36.233 24.215 14.919 1.00 24.61 134 ILE G CA 1
ATOM 9334 C C . ILE F 1 114 ? 35.596 24.535 13.568 1.00 22.55 134 ILE G C 1
ATOM 9335 O O . ILE F 1 114 ? 35.364 25.694 13.216 1.00 26.15 134 ILE G O 1
ATOM 9340 N N . PHE F 1 115 ? 35.356 23.471 12.789 1.00 22.81 135 PHE G N 1
ATOM 9341 C CA . PHE F 1 115 ? 34.645 23.465 11.507 1.00 24.17 135 PHE G CA 1
ATOM 9342 C C . PHE F 1 115 ? 35.267 24.411 10.491 1.00 24.26 135 PHE G C 1
ATOM 9343 O O . PHE F 1 115 ? 34.561 25.281 9.954 1.00 23.96 135 PHE G O 1
ATOM 9351 N N . PRO F 1 116 ? 36.553 24.280 10.176 1.00 23.11 136 PRO G N 1
ATOM 9352 C CA . PRO F 1 116 ? 37.123 25.106 9.107 1.00 24.13 136 PRO G CA 1
ATOM 9353 C C . PRO F 1 116 ? 36.432 24.805 7.779 1.00 22.78 136 PRO G C 1
ATOM 9354 O O . PRO F 1 116 ? 36.148 23.651 7.459 1.00 24.64 136 PRO G O 1
ATOM 9358 N N . ILE F 1 117 ? 36.165 25.874 7.012 1.00 28.75 137 ILE G N 1
ATOM 9359 C CA . ILE F 1 117 ? 35.354 25.846 5.790 1.00 27.44 137 ILE G CA 1
ATOM 9360 C C . ILE F 1 117 ? 36.205 25.471 4.577 1.00 23.47 137 ILE G C 1
ATOM 9361 O O . ILE F 1 117 ? 37.383 25.819 4.490 1.00 27.72 137 ILE G O 1
ATOM 9366 N N . GLY F 1 118 ? 35.584 24.810 3.598 1.00 22.01 138 GLY G N 1
ATOM 9367 C CA . GLY F 1 118 ? 36.181 24.682 2.272 1.00 26.37 138 GLY G CA 1
ATOM 9368 C C . GLY F 1 118 ? 36.790 23.312 2.032 1.00 25.12 138 GLY G C 1
ATOM 9369 O O . GLY F 1 118 ? 36.677 22.388 2.843 1.00 23.41 138 GLY G O 1
ATOM 9370 N N . ARG F 1 119 ? 37.441 23.173 0.866 1.00 25.65 139 ARG G N 1
ATOM 9371 C CA . ARG F 1 119 ? 37.963 21.876 0.427 1.00 19.72 139 ARG G CA 1
ATOM 9372 C C . ARG F 1 119 ? 39.424 21.641 0.822 1.00 22.60 139 ARG G C 1
ATOM 9373 O O . ARG F 1 119 ? 40.254 22.562 0.809 1.00 25.85 139 ARG G O 1
ATOM 9381 N N . ARG F 1 120 ? 39.711 20.405 1.203 1.00 28.62 140 ARG G N 1
ATOM 9382 C CA . ARG F 1 120 ? 41.055 19.836 1.230 1.00 31.09 140 ARG G CA 1
ATOM 9383 C C . ARG F 1 120 ? 41.401 19.284 -0.149 1.00 31.03 140 ARG G C 1
ATOM 9384 O O . ARG F 1 120 ? 40.531 19.149 -1.018 1.00 27.96 140 ARG G O 1
ATOM 9392 N N . PRO F 1 121 ? 42.678 18.951 -0.396 1.00 33.28 141 PRO G N 1
ATOM 9393 C CA . PRO F 1 121 ? 43.029 18.388 -1.714 1.00 32.64 141 PRO G CA 1
ATOM 9394 C C . PRO F 1 121 ? 42.269 17.114 -2.051 1.00 29.98 141 PRO G C 1
ATOM 9395 O O . PRO F 1 121 ? 41.910 16.893 -3.217 1.00 32.91 141 PRO G O 1
ATOM 9399 N N . GLN F 1 122 ? 41.995 16.273 -1.055 1.00 26.37 142 GLN G N 1
ATOM 9400 C CA . GLN F 1 122 ? 41.319 15.010 -1.275 1.00 25.84 142 GLN G CA 1
ATOM 9401 C C . GLN F 1 122 ? 39.801 15.147 -1.357 1.00 30.17 142 GLN G C 1
ATOM 9402 O O . GLN F 1 122 ? 39.135 14.141 -1.574 1.00 27.11 142 GLN G O 1
ATOM 9408 N N . ASP F 1 123 ? 39.216 16.364 -1.146 1.00 32.97 143 ASP G N 1
ATOM 9409 C CA . ASP F 1 123 ? 37.757 16.439 -1.294 1.00 29.95 143 ASP G CA 1
ATOM 9410 C C . ASP F 1 123 ? 37.368 16.489 -2.775 1.00 25.01 143 ASP G C 1
ATOM 9411 O O . ASP F 1 123 ? 38.039 17.156 -3.564 1.00 28.68 143 ASP G O 1
ATOM 9416 N N . PRO F 1 124 ? 36.263 15.850 -3.169 1.00 25.66 144 PRO G N 1
ATOM 9417 C CA . PRO F 1 124 ? 35.801 15.961 -4.558 1.00 29.13 144 PRO G CA 1
ATOM 9418 C C . PRO F 1 124 ? 35.664 17.419 -4.981 1.00 31.92 144 PRO G C 1
ATOM 9419 O O . PRO F 1 124 ? 35.422 18.312 -4.164 1.00 27.40 144 PRO G O 1
ATOM 9423 N N . THR F 1 125 ? 35.812 17.657 -6.288 1.00 26.38 145 THR G N 1
ATOM 9424 C CA . THR F 1 125 ? 35.949 19.022 -6.789 1.00 25.39 145 THR G CA 1
ATOM 9425 C C . THR F 1 125 ? 34.685 19.852 -6.572 1.00 26.30 145 THR G C 1
ATOM 9426 O O . THR F 1 125 ? 34.774 21.042 -6.223 1.00 26.33 145 THR G O 1
ATOM 9430 N N . ASN F 1 126 ? 33.504 19.256 -6.762 1.00 24.37 146 ASN G N 1
ATOM 9431 C CA . ASN F 1 126 ? 32.249 20.007 -6.762 1.00 25.61 146 ASN G CA 1
ATOM 9432 C C . ASN F 1 126 ? 31.127 19.138 -6.175 1.00 28.00 146 ASN G C 1
ATOM 9433 O O . ASN F 1 126 ? 31.313 17.968 -5.848 1.00 24.04 146 ASN G O 1
ATOM 9438 N N . MET F 1 127 ? 29.935 19.725 -6.050 1.00 26.85 147 MET G N 1
ATOM 9439 C CA . MET F 1 127 ? 28.838 19.018 -5.394 1.00 26.72 147 MET G CA 1
ATOM 9440 C C . MET F 1 127 ? 28.399 17.815 -6.236 1.00 23.63 147 MET G C 1
ATOM 9441 O O . MET F 1 127 ? 28.068 16.753 -5.698 1.00 24.07 147 MET G O 1
ATOM 9446 N N . ASP F 1 128 ? 28.418 17.961 -7.571 1.00 24.84 148 ASP G N 1
ATOM 9447 C CA . ASP F 1 128 ? 28.061 16.848 -8.446 1.00 22.88 148 ASP G CA 1
ATOM 9448 C C . ASP F 1 128 ? 28.955 15.648 -8.177 1.00 25.47 148 ASP G C 1
ATOM 9449 O O . ASP F 1 128 ? 28.469 14.538 -7.937 1.00 27.98 148 ASP G O 1
ATOM 9454 N N . GLU F 1 129 ? 30.273 15.860 -8.152 1.00 28.54 149 GLU G N 1
ATOM 9455 C CA . GLU F 1 129 ? 31.191 14.755 -7.883 1.00 23.83 149 GLU G CA 1
ATOM 9456 C C . GLU F 1 129 ? 31.053 14.259 -6.451 1.00 26.61 149 GLU G C 1
ATOM 9457 O O . GLU F 1 129 ? 31.189 13.064 -6.182 1.00 30.16 149 GLU G O 1
ATOM 9463 N N . PHE F 1 130 ? 30.842 15.178 -5.508 1.00 25.16 150 PHE G N 1
ATOM 9464 C CA . PHE F 1 130 ? 30.714 14.771 -4.109 1.00 21.82 150 PHE G CA 1
ATOM 9465 C C . PHE F 1 130 ? 29.534 13.828 -3.931 1.00 20.12 150 PHE G C 1
ATOM 9466 O O . PHE F 1 130 ? 29.647 12.775 -3.284 1.00 21.81 150 PHE G O 1
ATOM 9474 N N . LEU F 1 131 ? 28.391 14.190 -4.514 1.00 26.69 151 LEU G N 1
ATOM 9475 C CA . LEU F 1 131 ? 27.198 13.366 -4.386 1.00 22.85 151 LEU G CA 1
ATOM 9476 C C . LEU F 1 131 ? 27.313 12.094 -5.218 1.00 23.63 151 LEU G C 1
ATOM 9477 O O . LEU F 1 131 ? 26.851 11.030 -4.795 1.00 25.75 151 LEU G O 1
ATOM 9482 N N . ASP F 1 132 ? 27.944 12.176 -6.391 1.00 27.53 152 ASP G N 1
ATOM 9483 C CA . ASP F 1 132 ? 28.182 10.963 -7.167 1.00 28.13 152 ASP G CA 1
ATOM 9484 C C . ASP F 1 132 ? 29.068 9.993 -6.392 1.00 28.19 152 ASP G C 1
ATOM 9485 O O . ASP F 1 132 ? 28.792 8.786 -6.341 1.00 30.95 152 ASP G O 1
ATOM 9490 N N . THR F 1 133 ? 30.107 10.515 -5.734 1.00 29.34 153 THR G N 1
ATOM 9491 C CA . THR F 1 133 ? 30.960 9.672 -4.905 1.00 27.51 153 THR G CA 1
ATOM 9492 C C . THR F 1 133 ? 30.151 9.014 -3.795 1.00 33.53 153 THR G C 1
ATOM 9493 O O . THR F 1 133 ? 30.323 7.822 -3.517 1.00 32.19 153 THR G O 1
ATOM 9497 N N . SER F 1 134 ? 29.252 9.775 -3.158 1.00 29.71 154 SER G N 1
ATOM 9498 C CA . SER F 1 134 ? 28.390 9.195 -2.133 1.00 30.13 154 SER G CA 1
ATOM 9499 C C . SER F 1 134 ? 27.574 8.052 -2.711 1.00 35.67 154 SER G C 1
ATOM 9500 O O . SER F 1 134 ? 27.513 6.960 -2.136 1.00 44.88 154 SER G O 1
ATOM 9503 N N . LEU F 1 135 ? 26.962 8.285 -3.872 1.00 35.66 155 LEU G N 1
ATOM 9504 C CA . LEU F 1 135 ? 26.134 7.264 -4.492 1.00 29.31 155 LEU G CA 1
ATOM 9505 C C . LEU F 1 135 ? 26.953 6.032 -4.836 1.00 39.08 155 LEU G C 1
ATOM 9506 O O . LEU F 1 135 ? 26.505 4.899 -4.615 1.00 36.87 155 LEU G O 1
ATOM 9511 N N . LEU F 1 136 ? 28.163 6.229 -5.360 1.00 36.89 156 LEU G N 1
ATOM 9512 C CA . LEU F 1 136 ? 28.992 5.092 -5.739 1.00 47.48 156 LEU G CA 1
ATOM 9513 C C . LEU F 1 136 ? 29.456 4.278 -4.534 1.00 47.14 156 LEU G C 1
ATOM 9514 O O . LEU F 1 136 ? 29.794 3.100 -4.697 1.00 55.98 156 LEU G O 1
ATOM 9519 N N . SER F 1 137 ? 29.466 4.860 -3.333 1.00 42.27 157 SER G N 1
ATOM 9520 C CA . SER F 1 137 ? 29.891 4.113 -2.153 1.00 42.95 157 SER G CA 1
ATOM 9521 C C . SER F 1 137 ? 28.828 3.148 -1.646 1.00 53.01 157 SER G C 1
ATOM 9522 O O . SER F 1 137 ? 29.125 2.332 -0.763 1.00 49.23 157 SER G O 1
ATOM 9525 N N . LEU F 1 138 ? 27.601 3.232 -2.154 1.00 41.70 158 LEU G N 1
ATOM 9526 C CA . LEU F 1 138 ? 26.583 2.262 -1.780 1.00 43.86 158 LEU G CA 1
ATOM 9527 C C . LEU F 1 138 ? 26.801 0.959 -2.546 1.00 44.12 158 LEU G C 1
ATOM 9528 O O . LEU F 1 138 ? 27.449 0.927 -3.590 1.00 48.25 158 LEU G O 1
ATOM 9533 N N . ASN F 1 139 ? 26.260 -0.128 -2.022 1.00 51.96 159 ASN G N 1
ATOM 9534 C CA . ASN F 1 139 ? 26.307 -1.400 -2.740 1.00 55.43 159 ASN G CA 1
ATOM 9535 C C . ASN F 1 139 ? 25.220 -1.459 -3.814 1.00 51.94 159 ASN G C 1
ATOM 9536 O O . ASN F 1 139 ? 24.181 -0.808 -3.672 1.00 46.43 159 ASN G O 1
ATOM 9541 N N . GLN F 1 140 ? 25.425 -2.261 -4.880 1.00 51.42 160 GLN G N 1
ATOM 9542 C CA . GLN F 1 140 ? 24.284 -2.476 -5.772 1.00 48.51 160 GLN G CA 1
ATOM 9543 C C . GLN F 1 140 ? 23.149 -3.182 -5.076 1.00 47.23 160 GLN G C 1
ATOM 9544 O O . GLN F 1 140 ? 23.326 -4.141 -4.315 1.00 45.38 160 GLN G O 1
ATOM 9550 N N . SER F 1 141 ? 21.968 -2.704 -5.393 1.00 42.07 161 SER G N 1
ATOM 9551 C CA . SER F 1 141 ? 20.764 -3.324 -4.927 1.00 43.37 161 SER G CA 1
ATOM 9552 C C . SER F 1 141 ? 19.911 -3.686 -6.126 1.00 32.64 161 SER G C 1
ATOM 9553 O O . SER F 1 141 ? 19.715 -2.865 -7.027 1.00 37.37 161 SER G O 1
ATOM 9556 N N . SER F 1 142 ? 19.379 -4.899 -6.103 1.00 36.10 162 SER G N 1
ATOM 9557 C CA . SER F 1 142 ? 18.400 -5.339 -7.079 1.00 38.14 162 SER G CA 1
ATOM 9558 C C . SER F 1 142 ? 16.969 -5.124 -6.597 1.00 45.06 162 SER G C 1
ATOM 9559 O O . SER F 1 142 ? 16.035 -5.352 -7.369 1.00 41.27 162 SER G O 1
ATOM 9562 N N . THR F 1 143 ? 16.777 -4.668 -5.355 1.00 38.36 163 THR G N 1
ATOM 9563 C CA . THR F 1 143 ? 15.442 -4.491 -4.797 1.00 38.97 163 THR G CA 1
ATOM 9564 C C . THR F 1 143 ? 15.041 -3.029 -4.632 1.00 32.64 163 THR G C 1
ATOM 9565 O O . THR F 1 143 ? 13.850 -2.746 -4.454 1.00 32.32 163 THR G O 1
ATOM 9569 N N . VAL F 1 144 ? 15.985 -2.097 -4.707 1.00 31.47 164 VAL G N 1
ATOM 9570 C CA . VAL F 1 144 ? 15.632 -0.696 -4.523 1.00 30.27 164 VAL G CA 1
ATOM 9571 C C . VAL F 1 144 ? 14.789 -0.238 -5.700 1.00 35.21 164 VAL G C 1
ATOM 9572 O O . VAL F 1 144 ? 15.009 -0.643 -6.854 1.00 29.03 164 VAL G O 1
ATOM 9576 N N . ASP F 1 145 ? 13.770 0.556 -5.402 1.00 25.08 165 ASP G N 1
ATOM 9577 C CA . ASP F 1 145 ? 12.862 1.035 -6.426 1.00 25.78 165 ASP G CA 1
ATOM 9578 C C . ASP F 1 145 ? 13.541 2.137 -7.225 1.00 27.11 165 ASP G C 1
ATOM 9579 O O . ASP F 1 145 ? 13.910 3.168 -6.669 1.00 25.36 165 ASP G O 1
ATOM 9584 N N . LEU F 1 146 ? 13.719 1.919 -8.534 1.00 23.23 166 LEU G N 1
ATOM 9585 C CA . LEU F 1 146 ? 14.438 2.904 -9.342 1.00 21.94 166 LEU G CA 1
ATOM 9586 C C . LEU F 1 146 ? 13.748 4.267 -9.320 1.00 23.28 166 LEU G C 1
ATOM 9587 O O . LEU F 1 146 ? 14.408 5.303 -9.183 1.00 25.91 166 LEU G O 1
ATOM 9592 N N . ALA F 1 147 ? 12.428 4.292 -9.507 1.00 21.86 167 ALA G N 1
ATOM 9593 C CA . ALA F 1 147 ? 11.728 5.576 -9.582 1.00 20.18 167 ALA G CA 1
ATOM 9594 C C . ALA F 1 147 ? 11.933 6.370 -8.296 1.00 21.87 167 ALA G C 1
ATOM 9595 O O . ALA F 1 147 ? 12.216 7.574 -8.332 1.00 22.27 167 ALA G O 1
ATOM 9597 N N . SER F 1 148 ? 11.795 5.700 -7.153 1.00 20.64 168 SER G N 1
ATOM 9598 C CA . SER F 1 148 ? 11.968 6.383 -5.871 1.00 25.06 168 SER G CA 1
ATOM 9599 C C . SER F 1 148 ? 13.403 6.859 -5.686 1.00 24.29 168 SER G C 1
ATOM 9600 O O . SER F 1 148 ? 13.647 7.995 -5.257 1.00 20.99 168 SER G O 1
ATOM 9603 N N . ALA F 1 149 ? 14.374 5.997 -5.984 1.00 19.11 169 ALA G N 1
ATOM 9604 C CA . ALA F 1 149 ? 15.772 6.358 -5.758 1.00 24.72 169 ALA G CA 1
ATOM 9605 C C . ALA F 1 149 ? 16.179 7.548 -6.618 1.00 25.87 169 ALA G C 1
ATOM 9606 O O . ALA F 1 149 ? 16.805 8.502 -6.135 1.00 21.26 169 ALA G O 1
ATOM 9608 N N . VAL F 1 150 ? 15.858 7.495 -7.914 1.00 20.73 170 VAL G N 1
ATOM 9609 C CA . VAL F 1 150 ? 16.212 8.573 -8.828 1.00 23.59 170 VAL G CA 1
ATOM 9610 C C . VAL F 1 150 ? 15.525 9.874 -8.432 1.00 23.15 170 VAL G C 1
ATOM 9611 O O . VAL F 1 150 ? 16.122 10.953 -8.493 1.00 23.02 170 VAL G O 1
ATOM 9615 N N . SER F 1 151 ? 14.255 9.794 -8.040 1.00 19.94 171 SER G N 1
ATOM 9616 C CA . SER F 1 151 ? 13.525 11.011 -7.692 1.00 20.43 171 SER G CA 1
ATOM 9617 C C . SER F 1 151 ? 14.139 11.691 -6.466 1.00 18.40 171 SER G C 1
ATOM 9618 O O . SER F 1 151 ? 14.244 12.925 -6.422 1.00 21.70 171 SER G O 1
ATOM 9621 N N . LEU F 1 152 ? 14.557 10.902 -5.476 1.00 20.38 172 LEU G N 1
ATOM 9622 C CA . LEU F 1 152 ? 15.227 11.487 -4.311 1.00 20.01 172 LEU G CA 1
ATOM 9623 C C . LEU F 1 152 ? 16.585 12.071 -4.694 1.00 24.33 172 LEU G C 1
ATOM 9624 O O . LEU F 1 152 ? 16.975 13.118 -4.176 1.00 20.16 172 LEU G O 1
ATOM 9629 N N . ASP F 1 153 ? 17.328 11.411 -5.595 1.00 19.39 173 ASP G N 1
ATOM 9630 C CA . ASP F 1 153 ? 18.590 11.986 -6.060 1.00 22.38 173 ASP G CA 1
ATOM 9631 C C . ASP F 1 153 ? 18.353 13.339 -6.713 1.00 22.46 173 ASP G C 1
ATOM 9632 O O . ASP F 1 153 ? 19.109 14.292 -6.493 1.00 20.95 173 ASP G O 1
ATOM 9637 N N . VAL F 1 154 ? 17.341 13.414 -7.587 1.00 22.38 174 VAL G N 1
ATOM 9638 C CA . VAL F 1 154 ? 17.036 14.647 -8.307 1.00 24.00 174 VAL G CA 1
ATOM 9639 C C . VAL F 1 154 ? 16.607 15.737 -7.328 1.00 22.35 174 VAL G C 1
ATOM 9640 O O . VAL F 1 154 ? 17.011 16.903 -7.440 1.00 21.95 174 VAL G O 1
ATOM 9644 N N . SER F 1 155 ? 15.776 15.365 -6.360 1.00 23.20 175 SER G N 1
ATOM 9645 C CA . SER F 1 155 ? 15.380 16.291 -5.307 1.00 21.83 175 SER G CA 1
ATOM 9646 C C . SER F 1 155 ? 16.591 16.933 -4.642 1.00 20.35 175 SER G C 1
ATOM 9647 O O . SER F 1 155 ? 16.648 18.158 -4.472 1.00 22.07 175 SER G O 1
ATOM 9650 N N . LEU F 1 156 ? 17.567 16.110 -4.248 1.00 22.18 176 LEU G N 1
ATOM 9651 C CA . LEU F 1 156 ? 18.746 16.628 -3.567 1.00 22.54 176 LEU G CA 1
ATOM 9652 C C . LEU F 1 156 ? 19.529 17.582 -4.458 1.00 22.58 176 LEU G C 1
ATOM 9653 O O . LEU F 1 156 ? 20.006 18.630 -4.001 1.00 21.28 176 LEU G O 1
ATOM 9658 N N . LEU F 1 157 ? 19.679 17.246 -5.748 1.00 19.04 177 LEU G N 1
ATOM 9659 C CA . LEU F 1 157 ? 20.393 18.157 -6.639 1.00 19.11 177 LEU G CA 1
ATOM 9660 C C . LEU F 1 157 ? 19.694 19.507 -6.746 1.00 18.65 177 LEU G C 1
ATOM 9661 O O . LEU F 1 157 ? 20.349 20.554 -6.769 1.00 20.48 177 LEU G O 1
ATOM 9666 N N . HIS F 1 158 ? 18.368 19.512 -6.844 1.00 21.49 178 HIS G N 1
ATOM 9667 C CA . HIS F 1 158 ? 17.659 20.788 -6.898 1.00 19.46 178 HIS G CA 1
ATOM 9668 C C . HIS F 1 158 ? 17.763 21.539 -5.577 1.00 21.44 178 HIS G C 1
ATOM 9669 O O . HIS F 1 158 ? 17.858 22.771 -5.571 1.00 23.36 178 HIS G O 1
ATOM 9676 N N . LEU F 1 159 ? 17.732 20.818 -4.456 1.00 20.86 179 LEU G N 1
ATOM 9677 C CA . LEU F 1 159 ? 17.818 21.471 -3.150 1.00 21.27 179 LEU G CA 1
ATOM 9678 C C . LEU F 1 159 ? 19.162 22.173 -2.953 1.00 22.25 179 LEU G C 1
ATOM 9679 O O . LEU F 1 159 ? 19.197 23.324 -2.513 1.00 22.08 179 LEU G O 1
ATOM 9684 N N . VAL F 1 160 ? 20.283 21.499 -3.253 1.00 20.92 180 VAL G N 1
ATOM 9685 C CA . VAL F 1 160 ? 21.585 22.131 -3.011 1.00 18.69 180 VAL G CA 1
ATOM 9686 C C . VAL F 1 160 ? 21.820 23.282 -3.964 1.00 21.40 180 VAL G C 1
ATOM 9687 O O . VAL F 1 160 ? 22.431 24.297 -3.591 1.00 21.05 180 VAL G O 1
ATOM 9691 N N . SER F 1 161 ? 21.302 23.179 -5.189 1.00 20.99 181 SER G N 1
ATOM 9692 C CA . SER F 1 161 ? 21.443 24.262 -6.148 1.00 19.79 181 SER G CA 1
ATOM 9693 C C . SER F 1 161 ? 20.670 25.485 -5.683 1.00 21.21 181 SER G C 1
ATOM 9694 O O . SER F 1 161 ? 21.199 26.598 -5.667 1.00 21.44 181 SER G O 1
ATOM 9697 N N . ALA F 1 162 ? 19.405 25.298 -5.306 1.00 22.87 182 ALA G N 1
ATOM 9698 C CA . ALA F 1 162 ? 18.595 26.420 -4.840 1.00 19.49 182 ALA G CA 1
ATOM 9699 C C . ALA F 1 162 ? 19.173 27.046 -3.571 1.00 24.37 182 ALA G C 1
ATOM 9700 O O . ALA F 1 162 ? 19.097 28.274 -3.380 1.00 27.03 182 ALA G O 1
ATOM 9702 N N . ARG F 1 163 ? 19.721 26.209 -2.680 1.00 21.09 183 ARG G N 1
ATOM 9703 C CA . ARG F 1 163 ? 20.268 26.735 -1.424 1.00 17.64 183 ARG G CA 1
ATOM 9704 C C . ARG F 1 163 ? 21.388 27.720 -1.693 1.00 18.51 183 ARG G C 1
ATOM 9705 O O . ARG F 1 163 ? 21.394 28.832 -1.151 1.00 22.67 183 ARG G O 1
ATOM 9713 N N . VAL F 1 164 ? 22.353 27.345 -2.536 1.00 21.97 184 VAL G N 1
ATOM 9714 C CA . VAL F 1 164 ? 23.505 28.217 -2.733 1.00 19.76 184 VAL G CA 1
ATOM 9715 C C . VAL F 1 164 ? 23.135 29.440 -3.579 1.00 21.66 184 VAL G C 1
ATOM 9716 O O . VAL F 1 164 ? 23.718 30.526 -3.406 1.00 23.59 184 VAL G O 1
ATOM 9720 N N . LEU F 1 165 ? 22.143 29.315 -4.466 1.00 23.47 185 LEU G N 1
ATOM 9721 C CA . LEU F 1 165 ? 21.738 30.456 -5.285 1.00 29.33 185 LEU G CA 1
ATOM 9722 C C . LEU F 1 165 ? 21.098 31.578 -4.466 1.00 29.76 185 LEU G C 1
ATOM 9723 O O . LEU F 1 165 ? 21.030 32.720 -4.938 1.00 27.25 185 LEU G O 1
ATOM 9728 N N . LEU F 1 166 ? 20.636 31.296 -3.249 1.00 24.32 186 LEU G N 1
ATOM 9729 C CA . LEU F 1 166 ? 20.208 32.380 -2.374 1.00 24.73 186 LEU G CA 1
ATOM 9730 C C . LEU F 1 166 ? 21.343 33.339 -2.059 1.00 26.46 186 LEU G C 1
ATOM 9731 O O . LEU F 1 166 ? 21.085 34.462 -1.624 1.00 25.37 186 LEU G O 1
ATOM 9736 N N . GLY F 1 167 ? 22.591 32.928 -2.270 1.00 27.04 187 GLY G N 1
ATOM 9737 C CA . GLY F 1 167 ? 23.699 33.853 -2.108 1.00 24.33 187 GLY G CA 1
ATOM 9738 C C . GLY F 1 167 ? 23.545 35.105 -2.946 1.00 27.33 187 GLY G C 1
ATOM 9739 O O . GLY F 1 167 ? 24.013 36.175 -2.564 1.00 29.10 187 GLY G O 1
ATOM 9740 N N . TYR F 1 168 ? 22.891 34.993 -4.099 1.00 27.59 188 TYR G N 1
ATOM 9741 C CA . TYR F 1 168 ? 22.791 36.167 -4.968 1.00 28.91 188 TYR G CA 1
ATOM 9742 C C . TYR F 1 168 ? 21.892 37.229 -4.346 1.00 26.62 188 TYR G C 1
ATOM 9743 O O . TYR F 1 168 ? 22.365 38.359 -4.120 1.00 30.98 188 TYR G O 1
ATOM 9752 N N . PRO F 1 169 ? 20.621 36.950 -4.007 1.00 25.59 189 PRO G N 1
ATOM 9753 C CA . PRO F 1 169 ? 19.818 37.997 -3.353 1.00 25.12 189 PRO G CA 1
ATOM 9754 C C . PRO F 1 169 ? 20.330 38.402 -1.983 1.00 26.08 189 PRO G C 1
ATOM 9755 O O . PRO F 1 169 ? 20.174 39.570 -1.598 1.00 26.19 189 PRO G O 1
ATOM 9759 N N . ILE F 1 170 ? 20.939 37.473 -1.238 1.00 27.75 190 ILE G N 1
ATOM 9760 C CA . ILE F 1 170 ? 21.516 37.815 0.060 1.00 30.09 190 ILE G CA 1
ATOM 9761 C C . ILE F 1 170 ? 22.583 38.888 -0.110 1.00 30.41 190 ILE G C 1
ATOM 9762 O O . ILE F 1 170 ? 22.627 39.874 0.638 1.00 31.13 190 ILE G O 1
ATOM 9767 N N . ALA F 1 171 ? 23.454 38.718 -1.102 1.00 28.99 191 ALA G N 1
ATOM 9768 C CA . ALA F 1 171 ? 24.535 39.678 -1.300 1.00 32.79 191 ALA G CA 1
ATOM 9769 C C . ALA F 1 171 ? 23.988 41.062 -1.643 1.00 39.24 191 ALA G C 1
ATOM 9770 O O . ALA F 1 171 ? 24.467 42.075 -1.118 1.00 35.81 191 ALA G O 1
ATOM 9772 N N . LEU F 1 172 ? 22.951 41.124 -2.482 1.00 39.98 192 LEU G N 1
ATOM 9773 C CA . LEU F 1 172 ? 22.364 42.421 -2.812 1.00 36.18 192 LEU G CA 1
ATOM 9774 C C . LEU F 1 172 ? 21.811 43.105 -1.570 1.00 38.53 192 LEU G C 1
ATOM 9775 O O . LEU F 1 172 ? 21.945 44.326 -1.414 1.00 39.44 192 LEU G O 1
ATOM 9780 N N . ALA F 1 173 ? 21.174 42.340 -0.675 1.00 34.87 193 ALA G N 1
ATOM 9781 C CA . ALA F 1 173 ? 20.672 42.929 0.563 1.00 35.25 193 ALA G CA 1
ATOM 9782 C C . ALA F 1 173 ? 21.816 43.334 1.486 1.00 38.19 193 ALA G C 1
ATOM 9783 O O . ALA F 1 173 ? 21.749 44.381 2.142 1.00 38.65 193 ALA G O 1
ATOM 9785 N N . LYS F 1 174 ? 22.853 42.494 1.584 1.00 41.81 194 LYS G N 1
ATOM 9786 C CA . LYS F 1 174 ? 24.021 42.846 2.388 1.00 40.92 194 LYS G CA 1
ATOM 9787 C C . LYS F 1 174 ? 24.690 44.109 1.870 1.00 40.52 194 LYS G C 1
ATOM 9788 O O . LYS F 1 174 ? 25.109 44.973 2.653 1.00 36.91 194 LYS G O 1
ATOM 9794 N N . PHE F 1 175 ? 24.784 44.238 0.549 1.00 37.70 195 PHE G N 1
ATOM 9795 C CA . PHE F 1 175 ? 25.424 45.408 -0.034 1.00 37.42 195 PHE G CA 1
ATOM 9796 C C . PHE F 1 175 ? 24.682 46.679 0.370 1.00 42.69 195 PHE G C 1
ATOM 9797 O O . PHE F 1 175 ? 25.299 47.659 0.800 1.00 48.35 195 PHE G O 1
ATOM 9805 N N . ASP F 1 176 ? 23.351 46.674 0.282 1.00 40.02 196 ASP G N 1
ATOM 9806 C CA . ASP F 1 176 ? 22.610 47.869 0.675 1.00 45.81 196 ASP G CA 1
ATOM 9807 C C . ASP F 1 176 ? 22.693 48.121 2.180 1.00 46.67 196 ASP G C 1
ATOM 9808 O O . ASP F 1 176 ? 22.704 49.277 2.612 1.00 41.87 196 ASP G O 1
ATOM 9813 N N . TRP F 1 177 ? 22.760 47.058 2.983 1.00 41.04 197 TRP G N 1
ATOM 9814 C CA . TRP F 1 177 ? 22.780 47.197 4.440 1.00 35.69 197 TRP G CA 1
ATOM 9815 C C . TRP F 1 177 ? 24.123 47.716 4.935 1.00 36.75 197 TRP G C 1
ATOM 9816 O O . TRP F 1 177 ? 24.187 48.476 5.907 1.00 43.03 197 TRP G O 1
ATOM 9827 N N . LEU F 1 178 ? 25.204 47.282 4.304 1.00 38.04 198 LEU G N 1
ATOM 9828 C CA . LEU F 1 178 ? 26.569 47.579 4.708 1.00 44.17 198 LEU G CA 1
ATOM 9829 C C . LEU F 1 178 ? 27.282 48.311 3.587 1.00 38.46 198 LEU G C 1
ATOM 9830 O O . LEU F 1 178 ? 28.425 48.007 3.240 1.00 47.47 198 LEU G O 1
ATOM 9835 N N . HIS F 1 179 ? 26.569 49.262 2.982 1.00 45.25 199 HIS G N 1
ATOM 9836 C CA . HIS F 1 179 ? 27.033 49.920 1.764 1.00 49.56 199 HIS G CA 1
ATOM 9837 C C . HIS F 1 179 ? 28.453 50.456 1.910 1.00 48.10 199 HIS G C 1
ATOM 9838 O O . HIS F 1 179 ? 29.337 50.143 1.104 1.00 44.69 199 HIS G O 1
ATOM 9845 N N . ASP F 1 180 ? 28.694 51.245 2.959 1.00 47.10 200 ASP G N 1
ATOM 9846 C CA . ASP F 1 180 ? 30.000 51.872 3.124 1.00 50.66 200 ASP G CA 1
ATOM 9847 C C . ASP F 1 180 ? 31.112 50.833 3.250 1.00 53.97 200 ASP G C 1
ATOM 9848 O O . ASP F 1 180 ? 32.199 51.015 2.688 1.00 58.41 200 ASP G O 1
ATOM 9853 N N . ASN F 1 181 ? 30.849 49.726 3.960 1.00 49.38 201 ASN G N 1
ATOM 9854 C CA . ASN F 1 181 ? 31.866 48.688 4.150 1.00 51.39 201 ASN G CA 1
ATOM 9855 C C . ASN F 1 181 ? 32.334 48.103 2.825 1.00 47.53 201 ASN G C 1
ATOM 9856 O O . ASN F 1 181 ? 33.538 47.974 2.582 1.00 50.40 201 ASN G O 1
ATOM 9861 N N . PHE F 1 182 ? 31.392 47.706 1.965 1.00 47.66 202 PHE G N 1
ATOM 9862 C CA . PHE F 1 182 ? 31.783 47.084 0.705 1.00 44.59 202 PHE G CA 1
ATOM 9863 C C . PHE F 1 182 ? 32.411 48.096 -0.245 1.00 50.29 202 PHE G C 1
ATOM 9864 O O . PHE F 1 182 ? 33.371 47.769 -0.955 1.00 49.88 202 PHE G O 1
ATOM 9872 N N . CYS F 1 183 ? 31.881 49.326 -0.277 1.00 52.41 203 CYS G N 1
ATOM 9873 C CA . CYS F 1 183 ? 32.403 50.340 -1.196 1.00 63.19 203 CYS G CA 1
ATOM 9874 C C . CYS F 1 183 ? 33.827 50.752 -0.850 1.00 65.07 203 CYS G C 1
ATOM 9875 O O . CYS F 1 183 ? 34.621 51.042 -1.754 1.00 62.50 203 CYS G O 1
ATOM 9878 N N . HIS F 1 184 ? 34.167 50.773 0.446 1.00 58.68 204 HIS G N 1
ATOM 9879 C CA . HIS F 1 184 ? 35.535 51.061 0.864 1.00 58.72 204 HIS G CA 1
ATOM 9880 C C . HIS F 1 184 ? 36.520 50.045 0.290 1.00 59.03 204 HIS G C 1
ATOM 9881 O O . HIS F 1 184 ? 37.679 50.384 0.030 1.00 59.42 204 HIS G O 1
ATOM 9888 N N . ILE F 1 185 ? 36.092 48.812 0.113 1.00 58.46 205 ILE G N 1
ATOM 9889 C CA . ILE F 1 185 ? 36.958 47.852 -0.511 1.00 55.12 205 ILE G CA 1
ATOM 9890 C C . ILE F 1 185 ? 36.903 47.962 -2.001 1.00 59.88 205 ILE G C 1
ATOM 9891 O O . ILE F 1 185 ? 37.793 47.663 -2.665 1.00 63.16 205 ILE G O 1
ATOM 9896 N N . LEU F 1 186 ? 35.747 48.261 -2.522 1.00 68.07 206 LEU G N 1
ATOM 9897 C CA . LEU F 1 186 ? 35.579 48.269 -3.967 1.00 63.46 206 LEU G CA 1
ATOM 9898 C C . LEU F 1 186 ? 36.347 49.378 -4.668 1.00 62.29 206 LEU G C 1
ATOM 9899 O O . LEU F 1 186 ? 36.916 49.179 -5.690 1.00 62.10 206 LEU G O 1
ATOM 9904 N N . THR F 1 187 ? 36.343 50.525 -4.034 1.00 57.07 207 THR G N 1
ATOM 9905 C CA . THR F 1 187 ? 36.999 51.709 -4.541 1.00 56.41 207 THR G CA 1
ATOM 9906 C C . THR F 1 187 ? 38.393 51.907 -4.152 1.00 61.02 207 THR G C 1
ATOM 9907 O O . THR F 1 187 ? 38.960 52.861 -4.531 1.00 66.89 207 THR G O 1
ATOM 9911 N N . ASN F 1 188 ? 38.987 51.007 -3.418 1.00 66.31 208 ASN G N 1
ATOM 9912 C CA . ASN F 1 188 ? 40.383 51.163 -3.088 1.00 71.51 208 ASN G CA 1
ATOM 9913 C C . ASN F 1 188 ? 41.137 50.722 -4.310 1.00 68.71 208 ASN G C 1
ATOM 9914 O O . ASN F 1 188 ? 41.143 49.602 -4.572 1.00 73.27 208 ASN G O 1
ATOM 9919 N N . THR F 1 189 ? 41.874 51.634 -4.967 1.00 72.35 209 THR G N 1
ATOM 9920 C CA . THR F 1 189 ? 42.633 51.472 -6.212 1.00 74.03 209 THR G CA 1
ATOM 9921 C C . THR F 1 189 ? 44.035 50.900 -6.011 1.00 78.64 209 THR G C 1
ATOM 9922 O O . THR F 1 189 ? 44.696 50.563 -7.000 1.00 79.98 209 THR G O 1
ATOM 9926 N N . THR F 1 190 ? 44.480 50.767 -4.761 1.00 78.66 210 THR G N 1
ATOM 9927 C CA . THR F 1 190 ? 45.691 50.062 -4.394 1.00 68.79 210 THR G CA 1
ATOM 9928 C C . THR F 1 190 ? 45.543 48.541 -4.374 1.00 71.47 210 THR G C 1
ATOM 9929 O O . THR F 1 190 ? 46.559 47.840 -4.394 1.00 71.80 210 THR G O 1
ATOM 9933 N N . LEU F 1 191 ? 44.325 48.003 -4.380 1.00 72.09 211 LEU G N 1
ATOM 9934 C CA . LEU F 1 191 ? 44.143 46.558 -4.352 1.00 69.18 211 LEU G CA 1
ATOM 9935 C C . LEU F 1 191 ? 44.054 45.981 -5.762 1.00 67.37 211 LEU G C 1
ATOM 9936 O O . LEU F 1 191 ? 43.448 46.587 -6.651 1.00 64.06 211 LEU G O 1
ATOM 9941 N N . SER F 1 192 ? 44.692 44.821 -5.967 1.00 62.71 212 SER G N 1
ATOM 9942 C CA . SER F 1 192 ? 44.624 44.061 -7.222 1.00 67.66 212 SER G CA 1
ATOM 9943 C C . SER F 1 192 ? 43.244 43.370 -7.380 1.00 75.14 212 SER G C 1
ATOM 9944 O O . SER F 1 192 ? 42.431 43.378 -6.481 1.00 80.81 212 SER G O 1
ATOM 9947 N N . LYS F 1 193 ? 42.957 42.799 -8.561 1.00 73.35 213 LYS G N 1
ATOM 9948 C CA . LYS F 1 193 ? 41.660 42.116 -8.737 1.00 76.11 213 LYS G CA 1
ATOM 9949 C C . LYS F 1 193 ? 41.385 41.040 -7.708 1.00 77.43 213 LYS G C 1
ATOM 9950 O O . LYS F 1 193 ? 40.230 40.967 -7.220 1.00 80.16 213 LYS G O 1
ATOM 9956 N N . SER F 1 194 ? 42.333 40.111 -7.442 1.00 68.81 214 SER G N 1
ATOM 9957 C CA . SER F 1 194 ? 41.776 39.196 -6.472 1.00 72.96 214 SER G CA 1
ATOM 9958 C C . SER F 1 194 ? 41.970 39.661 -5.042 1.00 71.92 214 SER G C 1
ATOM 9959 O O . SER F 1 194 ? 41.330 39.069 -4.143 1.00 79.93 214 SER G O 1
ATOM 9962 N N . GLN F 1 195 ? 42.895 40.588 -4.750 1.00 68.91 215 GLN G N 1
ATOM 9963 C CA . GLN F 1 195 ? 42.936 41.080 -3.370 1.00 64.06 215 GLN G CA 1
ATOM 9964 C C . GLN F 1 195 ? 41.606 41.743 -3.040 1.00 61.20 215 GLN G C 1
ATOM 9965 O O . GLN F 1 195 ? 41.188 41.740 -1.873 1.00 63.24 215 GLN G O 1
ATOM 9971 N N . LYS F 1 196 ? 40.965 42.365 -4.034 1.00 55.67 216 LYS G N 1
ATOM 9972 C CA . LYS F 1 196 ? 39.636 42.898 -3.794 1.00 58.27 216 LYS G CA 1
ATOM 9973 C C . LYS F 1 196 ? 38.648 41.783 -3.538 1.00 55.36 216 LYS G C 1
ATOM 9974 O O . LYS F 1 196 ? 37.816 41.865 -2.621 1.00 55.17 216 LYS G O 1
ATOM 9980 N N . LEU F 1 197 ? 38.744 40.713 -4.305 1.00 55.51 217 LEU G N 1
ATOM 9981 C CA . LEU F 1 197 ? 37.923 39.538 -4.086 1.00 57.14 217 LEU G CA 1
ATOM 9982 C C . LEU F 1 197 ? 38.147 38.952 -2.697 1.00 60.19 217 LEU G C 1
ATOM 9983 O O . LEU F 1 197 ? 37.189 38.687 -1.964 1.00 55.82 217 LEU G O 1
ATOM 9988 N N . ALA F 1 198 ? 39.415 38.792 -2.304 1.00 61.65 218 ALA G N 1
ATOM 9989 C CA . ALA F 1 198 ? 39.728 38.225 -0.992 1.00 56.17 218 ALA G CA 1
ATOM 9990 C C . ALA F 1 198 ? 39.136 39.065 0.137 1.00 57.16 218 ALA G C 1
ATOM 9991 O O . ALA F 1 198 ? 38.609 38.524 1.116 1.00 48.41 218 ALA G O 1
ATOM 9993 N N . ASN F 1 199 ? 39.261 40.391 0.040 1.00 47.45 219 ASN G N 1
ATOM 9994 C CA . ASN F 1 199 ? 38.725 41.270 1.072 1.00 53.48 219 ASN G CA 1
ATOM 9995 C C . ASN F 1 199 ? 37.201 41.250 1.089 1.00 48.94 219 ASN G C 1
ATOM 9996 O O . ASN F 1 199 ? 36.583 41.396 2.150 1.00 56.04 219 ASN G O 1
ATOM 10001 N N . ILE F 1 200 ? 36.577 41.117 -0.082 1.00 45.81 220 ILE G N 1
ATOM 10002 C CA . ILE F 1 200 ? 35.118 41.047 -0.143 1.00 44.01 220 ILE G CA 1
ATOM 10003 C C . ILE F 1 200 ? 34.638 39.784 0.548 1.00 33.13 220 ILE G C 1
ATOM 10004 O O . ILE F 1 200 ? 33.692 39.803 1.347 1.00 40.20 220 ILE G O 1
ATOM 10009 N N . ILE F 1 201 ? 35.281 38.663 0.229 1.00 37.27 221 ILE G N 1
ATOM 10010 C CA . ILE F 1 201 ? 34.960 37.396 0.871 1.00 39.99 221 ILE G CA 1
ATOM 10011 C C . ILE F 1 201 ? 35.133 37.512 2.375 1.00 46.21 221 ILE G C 1
ATOM 10012 O O . ILE F 1 201 ? 34.286 37.069 3.149 1.00 36.24 221 ILE G O 1
ATOM 10017 N N . GLN F 1 202 ? 36.199 38.142 2.836 1.00 43.97 222 GLN G N 1
ATOM 10018 C CA . GLN F 1 202 ? 36.359 38.265 4.248 1.00 51.69 222 GLN G CA 1
ATOM 10019 C C . GLN F 1 202 ? 35.297 39.093 4.886 1.00 40.81 222 GLN G C 1
ATOM 10020 O O . GLN F 1 202 ? 34.853 38.763 5.899 1.00 39.43 222 GLN G O 1
ATOM 10026 N N . GLN F 1 203 ? 34.922 40.188 4.297 1.00 32.06 223 GLN G N 1
ATOM 10027 C CA . GLN F 1 203 ? 33.809 40.974 4.805 1.00 31.91 223 GLN G CA 1
ATOM 10028 C C . GLN F 1 203 ? 32.522 40.162 4.813 1.00 37.81 223 GLN G C 1
ATOM 10029 O O . GLN F 1 203 ? 31.647 40.399 5.655 1.00 38.96 223 GLN G O 1
ATOM 10035 N N . LEU F 1 204 ? 32.352 39.241 3.855 1.00 35.46 224 LEU G N 1
ATOM 10036 C CA . LEU F 1 204 ? 31.153 38.418 3.801 1.00 30.65 224 LEU G CA 1
ATOM 10037 C C . LEU F 1 204 ? 31.194 37.238 4.763 1.00 33.89 224 LEU G C 1
ATOM 10038 O O . LEU F 1 204 ? 30.171 36.566 4.932 1.00 39.84 224 LEU G O 1
ATOM 10043 N N . THR F 1 205 ? 32.356 36.917 5.318 1.00 31.71 225 THR G N 1
ATOM 10044 C CA . THR F 1 205 ? 32.553 35.701 6.092 1.00 34.93 225 THR G CA 1
ATOM 10045 C C . THR F 1 205 ? 32.430 35.991 7.580 1.00 37.56 225 THR G C 1
ATOM 10046 O O . THR F 1 205 ? 33.144 36.846 8.107 1.00 38.53 225 THR G O 1
ATOM 10050 N N . ASP F 1 206 ? 31.562 35.251 8.266 1.00 28.96 226 ASP G N 1
ATOM 10051 C CA . ASP F 1 206 ? 31.482 35.332 9.732 1.00 25.53 226 ASP G CA 1
ATOM 10052 C C . ASP F 1 206 ? 31.571 33.907 10.271 1.00 26.34 226 ASP G C 1
ATOM 10053 O O . ASP F 1 206 ? 30.583 33.171 10.259 1.00 24.83 226 ASP G O 1
ATOM 10058 N N . HIS F 1 207 ? 32.769 33.495 10.704 1.00 28.09 227 HIS G N 1
ATOM 10059 C CA . HIS F 1 207 ? 32.944 32.093 11.077 1.00 25.47 227 HIS G CA 1
ATOM 10060 C C . HIS F 1 207 ? 32.149 31.737 12.334 1.00 22.64 227 HIS G C 1
ATOM 10061 O O . HIS F 1 207 ? 31.719 30.592 12.485 1.00 24.84 227 HIS G O 1
ATOM 10068 N N . LYS F 1 208 ? 31.918 32.691 13.238 1.00 24.08 228 LYS G N 1
ATOM 10069 C CA . LYS F 1 208 ? 31.069 32.351 14.376 1.00 25.63 228 LYS G CA 1
ATOM 10070 C C . LYS F 1 208 ? 29.680 31.929 13.897 1.00 27.66 228 LYS G C 1
ATOM 10071 O O . LYS F 1 208 ? 29.112 30.956 14.401 1.00 24.65 228 LYS G O 1
ATOM 10077 N N . GLN F 1 209 ? 29.137 32.613 12.883 1.00 25.09 229 GLN G N 1
ATOM 10078 C CA . GLN F 1 209 ? 27.873 32.166 12.285 1.00 25.66 229 GLN G CA 1
ATOM 10079 C C . GLN F 1 209 ? 28.011 30.826 11.558 1.00 24.45 229 GLN G C 1
ATOM 10080 O O . GLN F 1 209 ? 27.057 30.034 11.510 1.00 21.95 229 GLN G O 1
ATOM 10086 N N . GLU F 1 210 ? 29.158 30.578 10.919 1.00 21.25 230 GLU G N 1
ATOM 10087 C CA . GLU F 1 210 ? 29.363 29.282 10.285 1.00 23.69 230 GLU G CA 1
ATOM 10088 C C . GLU F 1 210 ? 29.356 28.166 11.324 1.00 20.79 230 GLU G C 1
ATOM 10089 O O . GLU F 1 210 ? 28.788 27.097 11.091 1.00 20.39 230 GLU G O 1
ATOM 10095 N N . VAL F 1 211 ? 30.007 28.393 12.472 1.00 19.66 231 VAL G N 1
ATOM 10096 C CA . VAL F 1 211 ? 30.006 27.379 13.529 1.00 19.79 231 VAL G CA 1
ATOM 10097 C C . VAL F 1 211 ? 28.595 27.150 14.044 1.00 20.43 231 VAL G C 1
ATOM 10098 O O . VAL F 1 211 ? 28.197 26.012 14.311 1.00 22.06 231 VAL G O 1
ATOM 10102 N N . ASN F 1 212 ? 27.804 28.219 14.181 1.00 20.99 232 ASN G N 1
ATOM 10103 C CA . ASN F 1 212 ? 26.423 28.029 14.608 1.00 20.79 232 ASN G CA 1
ATOM 10104 C C . ASN F 1 212 ? 25.669 27.094 13.660 1.00 26.46 232 ASN G C 1
ATOM 10105 O O . ASN F 1 212 ? 24.940 26.196 14.105 1.00 21.35 232 ASN G O 1
ATOM 10110 N N . VAL F 1 213 ? 25.818 27.309 12.348 1.00 22.49 233 VAL G N 1
ATOM 10111 C CA . VAL F 1 213 ? 25.174 26.445 11.357 1.00 22.67 233 VAL G CA 1
ATOM 10112 C C . VAL F 1 213 ? 25.705 25.024 11.451 1.00 20.00 233 VAL G C 1
ATOM 10113 O O . VAL F 1 213 ? 24.942 24.047 11.485 1.00 22.32 233 VAL G O 1
ATOM 10117 N N . LEU F 1 214 ? 27.024 24.878 11.446 1.00 21.24 234 LEU G N 1
ATOM 10118 C CA . LEU F 1 214 ? 27.569 23.533 11.323 1.00 20.31 234 LEU G CA 1
ATOM 10119 C C . LEU F 1 214 ? 27.349 22.726 12.598 1.00 19.55 234 LEU G C 1
ATOM 10120 O O . LEU F 1 214 ? 27.099 21.518 12.524 1.00 21.65 234 LEU G O 1
ATOM 10125 N N . SER F 1 215 ? 27.380 23.385 13.761 1.00 19.42 235 SER G N 1
ATOM 10126 C CA . SER F 1 215 ? 26.962 22.736 14.996 1.00 21.86 235 SER G CA 1
ATOM 10127 C C . SER F 1 215 ? 25.533 22.209 14.881 1.00 23.16 235 SER G C 1
ATOM 10128 O O . SER F 1 215 ? 25.251 21.051 15.224 1.00 23.31 235 SER G O 1
ATOM 10131 N N . ARG F 1 216 ? 24.630 23.033 14.348 1.00 20.09 236 ARG G N 1
ATOM 10132 C CA . ARG F 1 216 ? 23.238 22.612 14.204 1.00 19.43 236 ARG G CA 1
ATOM 10133 C C . ARG F 1 216 ? 23.092 21.494 13.173 1.00 27.79 236 ARG G C 1
ATOM 10134 O O . ARG F 1 216 ? 22.315 20.556 13.385 1.00 21.39 236 ARG G O 1
ATOM 10142 N N . VAL F 1 217 ? 23.833 21.572 12.061 1.00 23.51 237 VAL G N 1
ATOM 10143 C CA . VAL F 1 217 ? 23.806 20.509 11.046 1.00 23.25 237 VAL G CA 1
ATOM 10144 C C . VAL F 1 217 ? 24.256 19.172 11.643 1.00 23.96 237 VAL G C 1
ATOM 10145 O O . VAL F 1 217 ? 23.644 18.120 11.404 1.00 24.47 237 VAL G O 1
ATOM 10149 N N . GLU F 1 218 ? 25.337 19.183 12.416 1.00 21.30 238 GLU G N 1
ATOM 10150 C CA . GLU F 1 218 ? 25.806 17.954 13.045 1.00 23.31 238 GLU G CA 1
ATOM 10151 C C . GLU F 1 218 ? 24.747 17.390 13.990 1.00 22.11 238 GLU G C 1
ATOM 10152 O O . GLU F 1 218 ? 24.484 16.176 14.002 1.00 27.09 238 GLU G O 1
ATOM 10158 N N . GLN F 1 219 ? 24.113 18.266 14.768 1.00 25.45 239 GLN G N 1
ATOM 10159 C CA . GLN F 1 219 ? 23.043 17.857 15.672 1.00 24.66 239 GLN G CA 1
ATOM 10160 C C . GLN F 1 219 ? 21.866 17.268 14.903 1.00 31.50 239 GLN G C 1
ATOM 10161 O O . GLN F 1 219 ? 21.323 16.218 15.277 1.00 28.98 239 GLN G O 1
ATOM 10167 N N . LYS F 1 220 ? 21.453 17.940 13.826 1.00 23.49 240 LYS G N 1
ATOM 10168 C CA . LYS F 1 220 ? 20.351 17.425 13.016 1.00 20.43 240 LYS G CA 1
ATOM 10169 C C . LYS F 1 220 ? 20.716 16.079 12.416 1.00 26.54 240 LYS G C 1
ATOM 10170 O O . LYS F 1 220 ? 19.908 15.149 12.409 1.00 26.58 240 LYS G O 1
ATOM 10176 N N . SER F 1 221 ? 21.941 15.949 11.918 1.00 25.90 241 SER G N 1
ATOM 10177 C CA . SER F 1 221 ? 22.327 14.695 11.290 1.00 30.23 241 SER G CA 1
ATOM 10178 C C . SER F 1 221 ? 22.294 13.562 12.295 1.00 29.58 241 SER G C 1
ATOM 10179 O O . SER F 1 221 ? 21.911 12.433 11.970 1.00 31.26 241 SER G O 1
ATOM 10182 N N . LYS F 1 222 ? 22.683 13.844 13.524 1.00 24.89 242 LYS G N 1
ATOM 10183 C CA . LYS F 1 222 ? 22.697 12.772 14.503 1.00 30.23 242 LYS G CA 1
ATOM 10184 C C . LYS F 1 222 ? 21.281 12.455 15.022 1.00 26.46 242 LYS G C 1
ATOM 10185 O O . LYS F 1 222 ? 20.909 11.285 15.117 1.00 31.97 242 LYS G O 1
ATOM 10191 N N . SER F 1 223 ? 20.456 13.464 15.321 1.00 23.98 243 SER G N 1
ATOM 10192 C CA . SER F 1 223 ? 19.073 13.209 15.759 1.00 28.86 243 SER G CA 1
ATOM 10193 C C . SER F 1 223 ? 18.216 12.584 14.654 1.00 31.72 243 SER G C 1
ATOM 10194 O O . SER F 1 223 ? 17.423 11.668 14.919 1.00 32.72 243 SER G O 1
ATOM 10197 N N . LEU F 1 224 ? 18.298 13.098 13.437 1.00 23.33 244 LEU G N 1
ATOM 10198 C CA . LEU F 1 224 ? 17.392 12.624 12.398 1.00 22.61 244 LEU G CA 1
ATOM 10199 C C . LEU F 1 224 ? 17.787 11.259 11.868 1.00 26.75 244 LEU G C 1
ATOM 10200 O O . LEU F 1 224 ? 16.988 10.631 11.165 1.00 23.44 244 LEU G O 1
ATOM 10205 N N . SER F 1 225 ? 18.989 10.791 12.191 1.00 20.58 245 SER G N 1
ATOM 10206 C CA . SER F 1 225 ? 19.431 9.466 11.782 1.00 26.52 245 SER G CA 1
ATOM 10207 C C . SER F 1 225 ? 19.276 8.449 12.903 1.00 30.68 245 SER G C 1
ATOM 10208 O O . SER F 1 225 ? 19.868 7.366 12.851 1.00 30.22 245 SER G O 1
ATOM 10211 N N . HIS F 1 226 ? 18.496 8.784 13.926 1.00 26.70 246 HIS G N 1
ATOM 10212 C CA . HIS F 1 226 ? 18.256 7.852 15.015 1.00 26.93 246 HIS G CA 1
ATOM 10213 C C . HIS F 1 226 ? 17.637 6.566 14.499 1.00 32.38 246 HIS G C 1
ATOM 10214 O O . HIS F 1 226 ? 16.687 6.584 13.716 1.00 30.54 246 HIS G O 1
ATOM 10221 N N . LEU F 1 227 ? 18.148 5.442 14.978 1.00 31.73 247 LEU G N 1
ATOM 10222 C CA . LEU F 1 227 ? 17.584 4.159 14.607 1.00 30.66 247 LEU G CA 1
ATOM 10223 C C . LEU F 1 227 ? 16.536 3.780 15.641 1.00 37.56 247 LEU G C 1
ATOM 10224 O O . LEU F 1 227 ? 16.799 3.807 16.853 1.00 36.56 247 LEU G O 1
ATOM 10229 N N . PHE F 1 228 ? 15.384 3.366 15.162 1.00 34.82 248 PHE G N 1
ATOM 10230 C CA . PHE F 1 228 ? 14.270 2.985 16.013 1.00 41.81 248 PHE G CA 1
ATOM 10231 C C . PHE F 1 228 ? 14.159 1.467 15.996 1.00 46.07 248 PHE G C 1
ATOM 10232 O O . PHE F 1 228 ? 14.943 0.774 15.335 1.00 38.52 248 PHE G O 1
ATOM 10240 N N . ARG F 1 229 ? 13.201 0.970 16.731 1.00 52.60 249 ARG G N 1
ATOM 10241 C CA . ARG F 1 229 ? 13.067 -0.431 16.920 1.00 58.04 249 ARG G CA 1
ATOM 10242 C C . ARG F 1 229 ? 13.075 -1.101 15.633 1.00 52.54 249 ARG G C 1
ATOM 10243 O O . ARG F 1 229 ? 12.209 -0.839 14.871 1.00 58.21 249 ARG G O 1
ATOM 10251 N N . ASN F 1 230 ? 13.985 -2.021 15.442 1.00 41.06 250 ASN G N 1
ATOM 10252 C CA . ASN F 1 230 ? 14.153 -2.834 14.237 1.00 48.51 250 ASN G CA 1
ATOM 10253 C C . ASN F 1 230 ? 14.616 -2.165 12.925 1.00 50.62 250 ASN G C 1
ATOM 10254 O O . ASN F 1 230 ? 14.537 -2.777 11.904 1.00 48.83 250 ASN G O 1
ATOM 10259 N N . ASP F 1 231 ? 15.092 -0.943 12.950 1.00 44.77 251 ASP G N 1
ATOM 10260 C CA . ASP F 1 231 ? 15.524 -0.306 11.711 1.00 44.09 251 ASP G CA 1
ATOM 10261 C C . ASP F 1 231 ? 16.871 -0.851 11.173 1.00 41.18 251 ASP G C 1
ATOM 10262 O O . ASP F 1 231 ? 17.700 -1.237 11.891 1.00 45.18 251 ASP G O 1
ATOM 10267 N N . ILE F 1 232 ? 17.028 -0.873 9.880 1.00 43.04 252 ILE G N 1
ATOM 10268 C CA . ILE F 1 232 ? 18.315 -1.198 9.253 1.00 50.17 252 ILE G CA 1
ATOM 10269 C C . ILE F 1 232 ? 19.257 -0.004 9.415 1.00 56.39 252 ILE G C 1
ATOM 10270 O O . ILE F 1 232 ? 18.828 1.141 9.196 1.00 48.53 252 ILE G O 1
ATOM 10275 N N . PRO F 1 233 ? 20.524 -0.210 9.808 1.00 48.05 253 PRO G N 1
ATOM 10276 C CA . PRO F 1 233 ? 21.441 0.933 9.963 1.00 42.15 253 PRO G CA 1
ATOM 10277 C C . PRO F 1 233 ? 21.687 1.678 8.656 1.00 38.01 253 PRO G C 1
ATOM 10278 O O . PRO F 1 233 ? 21.606 1.116 7.559 1.00 36.62 253 PRO G O 1
ATOM 10282 N N . TYR F 1 234 ? 22.036 2.959 8.798 1.00 33.11 254 TYR G N 1
ATOM 10283 C CA . TYR F 1 234 ? 22.483 3.764 7.674 1.00 29.61 254 TYR G CA 1
ATOM 10284 C C . TYR F 1 234 ? 23.867 3.308 7.228 1.00 26.20 254 TYR G C 1
ATOM 10285 O O . TYR F 1 234 ? 24.601 2.699 8.011 1.00 30.55 254 TYR G O 1
ATOM 10294 N N . PRO F 1 235 ? 24.243 3.578 5.981 1.00 28.64 255 PRO G N 1
ATOM 10295 C CA . PRO F 1 235 ? 25.593 3.258 5.543 1.00 33.05 255 PRO G CA 1
ATOM 10296 C C . PRO F 1 235 ? 26.627 3.998 6.407 1.00 42.58 255 PRO G C 1
ATOM 10297 O O . PRO F 1 235 ? 26.327 5.068 6.954 1.00 36.05 255 PRO G O 1
ATOM 10301 N N . PRO F 1 236 ? 27.824 3.431 6.543 1.00 38.24 256 PRO G N 1
ATOM 10302 C CA . PRO F 1 236 ? 28.846 4.127 7.333 1.00 33.88 256 PRO G CA 1
ATOM 10303 C C . PRO F 1 236 ? 29.121 5.506 6.752 1.00 26.81 256 PRO G C 1
ATOM 10304 O O . PRO F 1 236 ? 29.017 5.722 5.548 1.00 35.29 256 PRO G O 1
ATOM 10308 N N . HIS F 1 237 ? 29.455 6.454 7.631 1.00 28.51 257 HIS G N 1
ATOM 10309 C CA . HIS F 1 237 ? 29.867 7.805 7.271 1.00 30.74 257 HIS G CA 1
ATOM 10310 C C . HIS F 1 237 ? 28.716 8.650 6.750 1.00 27.39 257 HIS G C 1
ATOM 10311 O O . HIS F 1 237 ? 28.958 9.730 6.191 1.00 25.68 257 HIS G O 1
ATOM 10318 N N . THR F 1 238 ? 27.472 8.189 6.898 1.00 27.06 258 THR G N 1
ATOM 10319 C CA . THR F 1 238 ? 26.334 8.983 6.434 1.00 29.92 258 THR G CA 1
ATOM 10320 C C . THR F 1 238 ? 26.314 10.356 7.092 1.00 25.26 258 THR G C 1
ATOM 10321 O O . THR F 1 238 ? 26.171 11.370 6.407 1.00 25.97 258 THR G O 1
ATOM 10325 N N . GLN F 1 239 ? 26.473 10.412 8.419 1.00 25.63 259 GLN G N 1
ATOM 10326 C CA . GLN F 1 239 ? 26.448 11.704 9.102 1.00 26.16 259 GLN G CA 1
ATOM 10327 C C . GLN F 1 239 ? 27.658 12.545 8.725 1.00 27.40 259 GLN G C 1
ATOM 10328 O O . GLN F 1 239 ? 27.547 13.764 8.553 1.00 23.32 259 GLN G O 1
ATOM 10334 N N . ASP F 1 240 ? 28.836 11.911 8.623 1.00 20.78 260 ASP G N 1
ATOM 10335 C CA . ASP F 1 240 ? 30.040 12.645 8.254 1.00 24.64 260 ASP G CA 1
ATOM 10336 C C . ASP F 1 240 ? 29.860 13.347 6.920 1.00 20.28 260 ASP G C 1
ATOM 10337 O O . ASP F 1 240 ? 30.321 14.478 6.743 1.00 20.65 260 ASP G O 1
ATOM 10342 N N . ARG F 1 241 ? 29.239 12.657 5.942 1.00 19.87 261 ARG G N 1
ATOM 10343 C CA . ARG F 1 241 ? 29.110 13.225 4.612 1.00 18.83 261 ARG G CA 1
ATOM 10344 C C . ARG F 1 241 ? 28.056 14.321 4.563 1.00 21.25 261 ARG G C 1
ATOM 10345 O O . ARG F 1 241 ? 28.188 15.259 3.780 1.00 23.79 261 ARG G O 1
ATOM 10353 N N . ILE F 1 242 ? 27.010 14.219 5.382 1.00 21.30 262 ILE G N 1
ATOM 10354 C CA . ILE F 1 242 ? 26.056 15.324 5.486 1.00 19.50 262 ILE G CA 1
ATOM 10355 C C . ILE F 1 242 ? 26.774 16.583 5.967 1.00 23.79 262 ILE G C 1
ATOM 10356 O O . ILE F 1 242 ? 26.677 17.654 5.351 1.00 22.42 262 ILE G O 1
ATOM 10361 N N . LEU F 1 243 ? 27.549 16.466 7.046 1.00 20.96 263 LEU G N 1
ATOM 10362 C CA . LEU F 1 243 ? 28.307 17.632 7.506 1.00 20.01 263 LEU G CA 1
ATOM 10363 C C . LEU F 1 243 ? 29.259 18.121 6.421 1.00 21.54 263 LEU G C 1
ATOM 10364 O O . LEU F 1 243 ? 29.377 19.330 6.182 1.00 20.71 263 LEU G O 1
ATOM 10369 N N . ARG F 1 244 ? 29.949 17.199 5.746 1.00 21.16 264 ARG G N 1
ATOM 10370 C CA . ARG F 1 244 ? 30.914 17.635 4.740 1.00 21.35 264 ARG G CA 1
ATOM 10371 C C . ARG F 1 244 ? 30.240 18.444 3.640 1.00 19.75 264 ARG G C 1
ATOM 10372 O O . ARG F 1 244 ? 30.792 19.442 3.165 1.00 21.82 264 ARG G O 1
ATOM 10380 N N . LEU F 1 245 ? 29.046 18.026 3.223 1.00 21.86 265 LEU G N 1
ATOM 10381 C CA . LEU F 1 245 ? 28.320 18.749 2.179 1.00 21.55 265 LEU G CA 1
ATOM 10382 C C . LEU F 1 245 ? 28.135 20.218 2.543 1.00 22.21 265 LEU G C 1
ATOM 10383 O O . LEU F 1 245 ? 28.344 21.110 1.705 1.00 22.86 265 LEU G O 1
ATOM 10388 N N . PHE F 1 246 ? 27.755 20.493 3.796 1.00 21.64 266 PHE G N 1
ATOM 10389 C CA . PHE F 1 246 ? 27.566 21.877 4.229 1.00 16.98 266 PHE G CA 1
ATOM 10390 C C . PHE F 1 246 ? 28.896 22.604 4.399 1.00 17.30 266 PHE G C 1
ATOM 10391 O O . PHE F 1 246 ? 29.031 23.763 3.980 1.00 20.89 266 PHE G O 1
ATOM 10399 N N . GLN F 1 247 ? 29.881 21.939 5.006 1.00 19.74 267 GLN G N 1
ATOM 10400 C CA . GLN F 1 247 ? 31.120 22.588 5.434 1.00 19.73 267 GLN G CA 1
ATOM 10401 C C . GLN F 1 247 ? 32.060 22.831 4.256 1.00 25.04 267 GLN G C 1
ATOM 10402 O O . GLN F 1 247 ? 32.735 23.866 4.198 1.00 23.98 267 GLN G O 1
ATOM 10408 N N . ALA F 1 248 ? 32.131 21.883 3.329 1.00 23.39 268 ALA G N 1
ATOM 10409 C CA . ALA F 1 248 ? 33.087 21.981 2.234 1.00 22.66 268 ALA G CA 1
ATOM 10410 C C . ALA F 1 248 ? 32.472 22.514 0.946 1.00 26.03 268 ALA G C 1
ATOM 10411 O O . ALA F 1 248 ? 33.224 22.953 0.060 1.00 26.62 268 ALA G O 1
ATOM 10413 N N . TYR F 1 249 ? 31.135 22.527 0.830 1.00 20.90 269 TYR G N 1
ATOM 10414 C CA . TYR F 1 249 ? 30.489 22.948 -0.411 1.00 23.83 269 TYR G CA 1
ATOM 10415 C C . TYR F 1 249 ? 29.449 24.044 -0.190 1.00 22.29 269 TYR G C 1
ATOM 10416 O O . TYR F 1 249 ? 29.627 25.167 -0.666 1.00 23.41 269 TYR G O 1
ATOM 10425 N N . LEU F 1 250 ? 28.362 23.752 0.528 1.00 20.88 270 LEU G N 1
ATOM 10426 C CA . LEU F 1 250 ? 27.245 24.701 0.548 1.00 25.01 270 LEU G CA 1
ATOM 10427 C C . LEU F 1 250 ? 27.673 26.065 1.073 1.00 22.97 270 LEU G C 1
ATOM 10428 O O . LEU F 1 250 ? 27.413 27.096 0.435 1.00 22.49 270 LEU G O 1
ATOM 10433 N N . ILE F 1 251 ? 28.343 26.101 2.226 1.00 19.35 271 ILE G N 1
ATOM 10434 C CA . ILE F 1 251 ? 28.756 27.387 2.789 1.00 23.77 271 ILE G CA 1
ATOM 10435 C C . ILE F 1 251 ? 29.754 28.099 1.884 1.00 24.91 271 ILE G C 1
ATOM 10436 O O . ILE F 1 251 ? 29.507 29.262 1.533 1.00 23.28 271 ILE G O 1
ATOM 10441 N N . PRO F 1 252 ? 30.875 27.491 1.466 1.00 24.62 272 PRO G N 1
ATOM 10442 C CA . PRO F 1 252 ? 31.832 28.265 0.658 1.00 25.07 272 PRO G CA 1
ATOM 10443 C C . PRO F 1 252 ? 31.305 28.651 -0.712 1.00 27.56 272 PRO G C 1
ATOM 10444 O O . PRO F 1 252 ? 31.659 29.729 -1.199 1.00 28.54 272 PRO G O 1
ATOM 10448 N N . ILE F 1 253 ? 30.478 27.819 -1.348 1.00 25.50 273 ILE G N 1
ATOM 10449 C CA . ILE F 1 253 ? 29.929 28.191 -2.650 1.00 23.05 273 ILE G CA 1
ATOM 10450 C C . ILE F 1 253 ? 28.954 29.348 -2.499 1.00 29.05 273 ILE G C 1
ATOM 10451 O O . ILE F 1 253 ? 28.983 30.316 -3.280 1.00 28.73 273 ILE G O 1
ATOM 10456 N N . THR F 1 254 ? 28.088 29.286 -1.481 1.00 24.06 274 THR G N 1
ATOM 10457 C CA . THR F 1 254 ? 27.200 30.412 -1.237 1.00 22.90 274 THR G CA 1
ATOM 10458 C C . THR F 1 254 ? 28.000 31.698 -1.077 1.00 24.34 274 THR G C 1
ATOM 10459 O O . THR F 1 254 ? 27.654 32.731 -1.664 1.00 26.00 274 THR G O 1
ATOM 10463 N N . THR F 1 255 ? 29.094 31.645 -0.313 1.00 28.04 275 THR G N 1
ATOM 10464 C CA . THR F 1 255 ? 29.926 32.836 -0.114 1.00 29.30 275 THR G CA 1
ATOM 10465 C C . THR F 1 255 ? 30.519 33.325 -1.430 1.00 26.65 275 THR G C 1
ATOM 10466 O O . THR F 1 255 ? 30.596 34.538 -1.670 1.00 30.24 275 THR G O 1
ATOM 10470 N N . GLN F 1 256 ? 30.952 32.399 -2.290 1.00 31.94 276 GLN G N 1
ATOM 10471 C CA . GLN F 1 256 ? 31.540 32.801 -3.568 1.00 35.43 276 GLN G CA 1
ATOM 10472 C C . GLN F 1 256 ? 30.499 33.442 -4.480 1.00 34.68 276 GLN G C 1
ATOM 10473 O O . GLN F 1 256 ? 30.800 34.417 -5.175 1.00 32.30 276 GLN G O 1
ATOM 10479 N N . ILE F 1 257 ? 29.269 32.916 -4.484 1.00 27.19 277 ILE G N 1
ATOM 10480 C CA . ILE F 1 257 ? 28.189 33.554 -5.233 1.00 34.03 277 ILE G CA 1
ATOM 10481 C C . ILE F 1 257 ? 27.937 34.962 -4.694 1.00 35.50 277 ILE G C 1
ATOM 10482 O O . ILE F 1 257 ? 27.801 35.929 -5.461 1.00 30.08 277 ILE G O 1
ATOM 10487 N N . GLU F 1 258 ? 27.925 35.116 -3.366 1.00 30.97 278 GLU G N 1
ATOM 10488 C CA . GLU F 1 258 ? 27.735 36.446 -2.794 1.00 26.11 278 GLU G CA 1
ATOM 10489 C C . GLU F 1 258 ? 28.829 37.405 -3.256 1.00 29.88 278 GLU G C 1
ATOM 10490 O O . GLU F 1 258 ? 28.542 38.546 -3.651 1.00 35.56 278 GLU G O 1
ATOM 10496 N N . ALA F 1 259 ? 30.090 36.955 -3.225 1.00 30.94 279 ALA G N 1
ATOM 10497 C CA . ALA F 1 259 ? 31.192 37.815 -3.658 1.00 32.31 279 ALA G CA 1
ATOM 10498 C C . ALA F 1 259 ? 31.025 38.225 -5.117 1.00 41.19 279 ALA G C 1
ATOM 10499 O O . ALA F 1 259 ? 31.242 39.388 -5.471 1.00 38.89 279 ALA G O 1
ATOM 10501 N N . ALA F 1 260 ? 30.631 37.279 -5.977 1.00 39.69 280 ALA G N 1
ATOM 10502 C CA . ALA F 1 260 ? 30.394 37.599 -7.380 1.00 30.76 280 ALA G CA 1
ATOM 10503 C C . ALA F 1 260 ? 29.321 38.668 -7.524 1.00 36.74 280 ALA G C 1
ATOM 10504 O O . ALA F 1 260 ? 29.465 39.600 -8.325 1.00 40.49 280 ALA G O 1
ATOM 10506 N N . ALA F 1 261 ? 28.241 38.561 -6.746 1.00 35.28 281 ALA G N 1
ATOM 10507 C CA . ALA F 1 261 ? 27.168 39.546 -6.840 1.00 33.17 281 ALA G CA 1
ATOM 10508 C C . ALA F 1 261 ? 27.639 40.920 -6.390 1.00 41.76 281 ALA G C 1
ATOM 10509 O O . ALA F 1 261 ? 27.267 41.942 -6.985 1.00 39.99 281 ALA G O 1
ATOM 10511 N N . ILE F 1 262 ? 28.458 40.966 -5.338 1.00 40.69 282 ILE G N 1
ATOM 10512 C CA . ILE F 1 262 ? 28.952 42.247 -4.847 1.00 32.60 282 ILE G CA 1
ATOM 10513 C C . ILE F 1 262 ? 29.794 42.909 -5.922 1.00 30.77 282 ILE G C 1
ATOM 10514 O O . ILE F 1 262 ? 29.631 44.097 -6.225 1.00 40.09 282 ILE G O 1
ATOM 10519 N N . LEU F 1 263 ? 30.717 42.142 -6.509 1.00 38.50 283 LEU G N 1
ATOM 10520 C CA . LEU F 1 263 ? 31.577 42.671 -7.559 1.00 44.03 283 LEU G CA 1
ATOM 10521 C C . LEU F 1 263 ? 30.751 43.169 -8.738 1.00 51.18 283 LEU G C 1
ATOM 10522 O O . LEU F 1 263 ? 31.094 44.188 -9.352 1.00 52.14 283 LEU G O 1
ATOM 10527 N N . ASP F 1 264 ? 29.632 42.498 -9.031 1.00 46.13 284 ASP G N 1
ATOM 10528 C CA . ASP F 1 264 ? 28.796 42.877 -10.165 1.00 51.39 284 ASP G CA 1
ATOM 10529 C C . ASP F 1 264 ? 28.116 44.214 -9.956 1.00 62.72 284 ASP G C 1
ATOM 10530 O O . ASP F 1 264 ? 27.793 44.895 -10.936 1.00 64.14 284 ASP G O 1
ATOM 10535 N N . HIS F 1 265 ? 27.965 44.645 -8.711 1.00 62.30 285 HIS G N 1
ATOM 10536 C CA . HIS F 1 265 ? 27.210 45.848 -8.398 1.00 65.47 285 HIS G CA 1
ATOM 10537 C C . HIS F 1 265 ? 28.120 46.948 -7.875 1.00 59.75 285 HIS G C 1
ATOM 10538 O O . HIS F 1 265 ? 27.681 47.825 -7.136 1.00 62.79 285 HIS G O 1
ATOM 10545 N N . ALA F 1 266 ? 29.393 46.891 -8.258 1.00 59.19 286 ALA G N 1
ATOM 10546 C CA . ALA F 1 266 ? 30.346 47.924 -7.873 1.00 55.43 286 ALA G CA 1
ATOM 10547 C C . ALA F 1 266 ? 29.923 49.313 -8.333 1.00 72.66 286 ALA G C 1
ATOM 10548 O O . ALA F 1 266 ? 30.300 50.308 -7.700 1.00 84.81 286 ALA G O 1
ATOM 10550 N N . ASN F 1 267 ? 28.914 49.384 -9.172 1.00 82.85 287 ASN G N 1
ATOM 10551 C CA . ASN F 1 267 ? 28.373 50.668 -9.582 1.00 86.96 287 ASN G CA 1
ATOM 10552 C C . ASN F 1 267 ? 27.495 51.262 -8.517 1.00 88.25 287 ASN G C 1
ATOM 10553 O O . ASN F 1 267 ? 27.082 52.355 -8.633 1.00 95.09 287 ASN G O 1
ATOM 10558 N N . LYS F 1 268 ? 27.176 50.554 -7.459 1.00 80.57 288 LYS G N 1
ATOM 10559 C CA . LYS F 1 268 ? 26.359 51.148 -6.414 1.00 79.67 288 LYS G CA 1
ATOM 10560 C C . LYS F 1 268 ? 27.135 52.152 -5.576 1.00 77.75 288 LYS G C 1
ATOM 10561 O O . LYS F 1 268 ? 26.545 52.942 -4.882 1.00 75.69 288 LYS G O 1
ATOM 10567 N N . CYS F 1 269 ? 28.444 52.057 -5.564 1.00 76.73 289 CYS G N 1
ATOM 10568 C CA . CYS F 1 269 ? 29.250 52.959 -4.805 1.00 75.66 289 CYS G CA 1
ATOM 10569 C C . CYS F 1 269 ? 29.630 54.119 -5.705 1.00 76.18 289 CYS G C 1
ATOM 10570 O O . CYS F 1 269 ? 30.445 53.962 -6.578 1.00 81.40 289 CYS G O 1
ATOM 10573 N N . THR F 1 270 ? 29.083 55.274 -5.386 1.00 71.08 290 THR G N 1
ATOM 10574 C CA . THR F 1 270 ? 29.222 56.497 -6.135 1.00 73.40 290 THR G CA 1
ATOM 10575 C C . THR F 1 270 ? 29.698 57.602 -5.241 1.00 67.54 290 THR G C 1
ATOM 10576 O O . THR F 1 270 ? 30.874 57.794 -5.114 1.00 76.15 290 THR G O 1
ATOM 10580 N N . THR G 2 10 ? 47.394 51.532 15.096 1.00 70.95 41 THR H N 1
ATOM 10581 C CA . THR G 2 10 ? 46.510 51.268 16.226 1.00 74.87 41 THR H CA 1
ATOM 10582 C C . THR G 2 10 ? 45.069 51.013 15.756 1.00 76.68 41 THR H C 1
ATOM 10583 O O . THR G 2 10 ? 44.720 51.303 14.610 1.00 80.09 41 THR H O 1
ATOM 10587 N N . CYS G 2 11 ? 44.243 50.479 16.654 1.00 70.02 42 CYS H N 1
ATOM 10588 C CA . CYS G 2 11 ? 42.943 49.919 16.287 1.00 67.46 42 CYS H CA 1
ATOM 10589 C C . CYS G 2 11 ? 41.887 51.010 16.090 1.00 61.10 42 CYS H C 1
ATOM 10590 O O . CYS G 2 11 ? 41.602 51.771 17.020 1.00 60.07 42 CYS H O 1
ATOM 10593 N N . GLN G 2 12 ? 41.292 51.062 14.897 1.00 58.92 43 GLN H N 1
ATOM 10594 C CA . GLN G 2 12 ? 40.205 51.968 14.560 1.00 61.60 43 GLN H CA 1
ATOM 10595 C C . GLN G 2 12 ? 38.956 51.182 14.148 1.00 50.72 43 GLN H C 1
ATOM 10596 O O . GLN G 2 12 ? 39.041 49.999 13.800 1.00 50.86 43 GLN H O 1
ATOM 10602 N N . PRO G 2 13 ? 37.774 51.807 14.187 1.00 50.86 44 PRO H N 1
ATOM 10603 C CA . PRO G 2 13 ? 36.556 51.119 13.738 1.00 51.66 44 PRO H CA 1
ATOM 10604 C C . PRO G 2 13 ? 36.639 50.673 12.287 1.00 54.81 44 PRO H C 1
ATOM 10605 O O . PRO G 2 13 ? 37.342 51.271 11.467 1.00 61.04 44 PRO H O 1
ATOM 10609 N N . SER G 2 14 ? 35.895 49.607 11.985 1.00 53.55 45 SER H N 1
ATOM 10610 C CA . SER G 2 14 ? 35.749 49.058 10.643 1.00 50.70 45 SER H CA 1
ATOM 10611 C C . SER G 2 14 ? 34.549 49.608 9.883 1.00 51.28 45 SER H C 1
ATOM 10612 O O . SER G 2 14 ? 34.462 49.409 8.663 1.00 54.55 45 SER H O 1
ATOM 10615 N N . GLY G 2 15 ? 33.617 50.252 10.563 1.00 48.83 46 GLY H N 1
ATOM 10616 C CA . GLY G 2 15 ? 32.407 50.755 9.930 1.00 45.41 46 GLY H CA 1
ATOM 10617 C C . GLY G 2 15 ? 31.311 50.899 10.966 1.00 47.42 46 GLY H C 1
ATOM 10618 O O . GLY G 2 15 ? 31.588 51.050 12.159 1.00 48.25 46 GLY H O 1
ATOM 10619 N N . SER G 2 16 ? 30.066 50.844 10.491 1.00 46.75 47 SER H N 1
ATOM 10620 C CA . SER G 2 16 ? 28.931 50.985 11.396 1.00 49.97 47 SER H CA 1
ATOM 10621 C C . SER G 2 16 ? 27.673 50.425 10.747 1.00 50.45 47 SER H C 1
ATOM 10622 O O . SER G 2 16 ? 27.621 50.202 9.537 1.00 52.28 47 SER H O 1
ATOM 10625 N N . ILE G 2 17 ? 26.660 50.194 11.580 1.00 48.58 48 ILE H N 1
ATOM 10626 C CA . ILE G 2 17 ? 25.421 49.544 11.177 1.00 49.48 48 ILE H CA 1
ATOM 10627 C C . ILE G 2 17 ? 24.251 50.359 11.707 1.00 49.04 48 ILE H C 1
ATOM 10628 O O . ILE G 2 17 ? 24.241 50.765 12.876 1.00 49.13 48 ILE H O 1
ATOM 10633 N N . GLN G 2 18 ? 23.243 50.551 10.863 1.00 40.79 49 GLN H N 1
ATOM 10634 C CA . GLN G 2 18 ? 22.059 51.285 11.277 1.00 45.79 49 GLN H CA 1
ATOM 10635 C C . GLN G 2 18 ? 21.244 50.467 12.270 1.00 47.15 49 GLN H C 1
ATOM 10636 O O . GLN G 2 18 ? 20.930 49.297 12.026 1.00 49.52 49 GLN H O 1
ATOM 10642 N N . GLY G 2 19 ? 20.918 51.083 13.401 1.00 45.50 50 GLY H N 1
ATOM 10643 C CA . GLY G 2 19 ? 20.154 50.384 14.417 1.00 49.77 50 GLY H CA 1
ATOM 10644 C C . GLY G 2 19 ? 18.791 49.946 13.906 1.00 54.14 50 GLY H C 1
ATOM 10645 O O . GLY G 2 19 ? 18.142 50.640 13.119 1.00 47.36 50 GLY H O 1
ATOM 10646 N N . ARG G 2 20 ? 18.392 48.746 14.322 1.00 50.31 51 ARG H N 1
ATOM 10647 C CA . ARG G 2 20 ? 17.035 48.239 14.195 1.00 43.06 51 ARG H CA 1
ATOM 10648 C C . ARG G 2 20 ? 16.734 47.506 15.489 1.00 48.19 51 ARG H C 1
ATOM 10649 O O . ARG G 2 20 ? 17.562 46.717 15.949 1.00 52.72 51 ARG H O 1
ATOM 10657 N N . SER G 2 21 ? 15.565 47.756 16.076 1.00 45.07 52 SER H N 1
ATOM 10658 C CA . SER G 2 21 ? 15.219 47.097 17.328 1.00 52.19 52 SER H CA 1
ATOM 10659 C C . SER G 2 21 ? 14.492 45.779 17.121 1.00 51.66 52 SER H C 1
ATOM 10660 O O . SER G 2 21 ? 14.474 44.951 18.041 1.00 47.17 52 SER H O 1
ATOM 10663 N N . GLY G 2 22 ? 13.911 45.574 15.941 1.00 51.81 53 GLY H N 1
ATOM 10664 C CA . GLY G 2 22 ? 13.201 44.342 15.641 1.00 52.24 53 GLY H CA 1
ATOM 10665 C C . GLY G 2 22 ? 12.214 43.966 16.725 1.00 56.73 53 GLY H C 1
ATOM 10666 O O . GLY G 2 22 ? 11.369 44.768 17.134 1.00 68.14 53 GLY H O 1
ATOM 10667 N N . ASN G 2 23 ? 12.343 42.742 17.228 1.00 56.46 54 ASN H N 1
ATOM 10668 C CA . ASN G 2 23 ? 11.512 42.241 18.313 1.00 58.33 54 ASN H CA 1
ATOM 10669 C C . ASN G 2 23 ? 12.318 42.028 19.596 1.00 56.21 54 ASN H C 1
ATOM 10670 O O . ASN G 2 23 ? 11.981 41.173 20.419 1.00 60.09 54 ASN H O 1
ATOM 10675 N N . CYS G 2 24 ? 13.368 42.798 19.760 1.00 55.74 55 CYS H N 1
ATOM 10676 C CA . CYS G 2 24 ? 14.169 42.750 20.957 1.00 61.55 55 CYS H CA 1
ATOM 10677 C C . CYS G 2 24 ? 13.460 43.400 22.155 1.00 69.41 55 CYS H C 1
ATOM 10678 O O . CYS G 2 24 ? 13.194 44.571 22.156 1.00 64.67 55 CYS H O 1
ATOM 10681 N N . ASN G 2 25 ? 13.173 42.573 23.152 1.00 79.08 56 ASN H N 1
ATOM 10682 C CA . ASN G 2 25 ? 12.520 42.895 24.412 1.00 81.97 56 ASN H CA 1
ATOM 10683 C C . ASN G 2 25 ? 13.339 43.691 25.384 1.00 83.63 56 ASN H C 1
ATOM 10684 O O . ASN G 2 25 ? 14.489 43.400 25.618 1.00 84.78 56 ASN H O 1
ATOM 10689 N N . THR G 2 26 ? 12.718 44.609 26.075 1.00 85.26 57 THR H N 1
ATOM 10690 C CA . THR G 2 26 ? 13.468 45.434 26.981 1.00 89.21 57 THR H CA 1
ATOM 10691 C C . THR G 2 26 ? 13.842 44.837 28.304 1.00 93.46 57 THR H C 1
ATOM 10692 O O . THR G 2 26 ? 12.990 44.584 29.145 1.00 94.74 57 THR H O 1
ATOM 10696 N N . GLU G 2 27 ? 15.158 44.760 28.450 1.00 96.94 58 GLU H N 1
ATOM 10697 C CA . GLU G 2 27 ? 15.997 44.252 29.533 1.00 95.18 58 GLU H CA 1
ATOM 10698 C C . GLU G 2 27 ? 17.375 44.004 28.904 1.00 94.98 58 GLU H C 1
ATOM 10699 O O . GLU G 2 27 ? 17.513 43.428 27.803 1.00 93.64 58 GLU H O 1
ATOM 10705 N N . GLU G 2 31 ? 19.084 44.694 26.231 1.00 68.21 62 GLU H N 1
ATOM 10706 C CA . GLU G 2 31 ? 20.129 45.421 25.522 1.00 67.56 62 GLU H CA 1
ATOM 10707 C C . GLU G 2 31 ? 19.927 45.407 24.030 1.00 57.82 62 GLU H C 1
ATOM 10708 O O . GLU G 2 31 ? 20.706 44.895 23.307 1.00 58.77 62 GLU H O 1
ATOM 10714 N N . CYS G 2 32 ? 18.891 46.044 23.574 1.00 55.92 63 CYS H N 1
ATOM 10715 C CA . CYS G 2 32 ? 18.535 45.957 22.189 1.00 54.77 63 CYS H CA 1
ATOM 10716 C C . CYS G 2 32 ? 19.032 47.155 21.390 1.00 42.67 63 CYS H C 1
ATOM 10717 O O . CYS G 2 32 ? 19.296 48.103 21.954 1.00 55.10 63 CYS H O 1
ATOM 10720 N N . CYS G 2 33 ? 19.282 47.048 20.098 1.00 36.89 64 CYS H N 1
ATOM 10721 C CA . CYS G 2 33 ? 19.764 48.133 19.211 1.00 41.88 64 CYS H CA 1
ATOM 10722 C C . CYS G 2 33 ? 18.607 49.197 19.139 1.00 55.43 64 CYS H C 1
ATOM 10723 O O . CYS G 2 33 ? 17.503 48.780 19.113 1.00 65.80 64 CYS H O 1
ATOM 10726 N N . LYS G 2 34 ? 18.828 50.516 19.065 1.00 56.90 65 LYS H N 1
ATOM 10727 C CA . LYS G 2 34 ? 17.808 51.557 19.059 1.00 52.86 65 LYS H CA 1
ATOM 10728 C C . LYS G 2 34 ? 17.627 52.063 17.639 1.00 59.22 65 LYS H C 1
ATOM 10729 O O . LYS G 2 34 ? 18.597 52.181 16.877 1.00 54.91 65 LYS H O 1
ATOM 10735 N N . ASN G 2 35 ? 16.387 52.373 17.274 1.00 67.83 66 ASN H N 1
ATOM 10736 C CA . ASN G 2 35 ? 16.193 52.878 15.916 1.00 68.76 66 ASN H CA 1
ATOM 10737 C C . ASN G 2 35 ? 16.522 54.373 15.918 1.00 66.10 66 ASN H C 1
ATOM 10738 O O . ASN G 2 35 ? 16.241 55.081 16.905 1.00 61.05 66 ASN H O 1
ATOM 10743 N N . GLY G 2 36 ? 17.242 54.837 14.903 1.00 60.58 67 GLY H N 1
ATOM 10744 C CA . GLY G 2 36 ? 17.723 56.202 14.870 1.00 65.25 67 GLY H CA 1
ATOM 10745 C C . GLY G 2 36 ? 19.125 56.447 15.423 1.00 66.87 67 GLY H C 1
ATOM 10746 O O . GLY G 2 36 ? 19.533 57.576 15.596 1.00 63.79 67 GLY H O 1
ATOM 10747 N N . ARG G 2 37 ? 19.868 55.373 15.542 1.00 64.11 68 ARG H N 1
ATOM 10748 C CA . ARG G 2 37 ? 21.214 55.357 16.005 1.00 58.82 68 ARG H CA 1
ATOM 10749 C C . ARG G 2 37 ? 22.015 54.416 15.138 1.00 61.15 68 ARG H C 1
ATOM 10750 O O . ARG G 2 37 ? 21.477 53.544 14.553 1.00 60.19 68 ARG H O 1
ATOM 10758 N N . ARG G 2 38 ? 23.303 54.612 15.060 1.00 58.21 69 ARG H N 1
ATOM 10759 C CA . ARG G 2 38 ? 24.174 53.716 14.374 1.00 57.71 69 ARG H CA 1
ATOM 10760 C C . ARG G 2 38 ? 25.081 53.067 15.396 1.00 52.80 69 ARG H C 1
ATOM 10761 O O . ARG G 2 38 ? 25.342 53.623 16.420 1.00 49.13 69 ARG H O 1
ATOM 10769 N N . TYR G 2 39 ? 25.520 51.857 15.107 1.00 46.04 70 TYR H N 1
ATOM 10770 C CA . TYR G 2 39 ? 26.371 51.139 15.977 1.00 42.40 70 TYR H CA 1
ATOM 10771 C C . TYR G 2 39 ? 27.687 50.802 15.312 1.00 45.30 70 TYR H C 1
ATOM 10772 O O . TYR G 2 39 ? 27.707 50.325 14.253 1.00 55.54 70 TYR H O 1
ATOM 10781 N N . THR G 2 40 ? 28.790 51.076 15.970 1.00 45.94 71 THR H N 1
ATOM 10782 C CA . THR G 2 40 ? 30.137 50.910 15.441 1.00 44.00 71 THR H CA 1
ATOM 10783 C C . THR G 2 40 ? 30.534 49.436 15.427 1.00 46.24 71 THR H C 1
ATOM 10784 O O . THR G 2 40 ? 30.188 48.676 16.338 1.00 42.38 71 THR H O 1
ATOM 10788 N N . THR G 2 41 ? 31.252 49.033 14.379 1.00 47.54 72 THR H N 1
ATOM 10789 C CA . THR G 2 41 ? 31.820 47.697 14.261 1.00 43.28 72 THR H CA 1
ATOM 10790 C C . THR G 2 41 ? 33.341 47.789 14.319 1.00 45.00 72 THR H C 1
ATOM 10791 O O . THR G 2 41 ? 33.931 48.817 13.972 1.00 52.52 72 THR H O 1
ATOM 10795 N N . TYR G 2 42 ? 33.969 46.710 14.788 1.00 37.93 73 TYR H N 1
ATOM 10796 C CA . TYR G 2 42 ? 35.418 46.622 14.919 1.00 34.83 73 TYR H CA 1
ATOM 10797 C C . TYR G 2 42 ? 35.901 45.268 14.445 1.00 39.07 73 TYR H C 1
ATOM 10798 O O . TYR G 2 42 ? 35.252 44.251 14.697 1.00 37.11 73 TYR H O 1
ATOM 10807 N N . GLY G 2 43 ? 37.045 45.265 13.767 1.00 38.09 74 GLY H N 1
ATOM 10808 C CA . GLY G 2 43 ? 37.755 44.040 13.481 1.00 34.05 74 GLY H CA 1
ATOM 10809 C C . GLY G 2 43 ? 38.929 43.808 14.409 1.00 39.82 74 GLY H C 1
ATOM 10810 O O . GLY G 2 43 ? 39.489 42.710 14.465 1.00 41.01 74 GLY H O 1
ATOM 10811 N N . CYS G 2 44 ? 39.316 44.842 15.142 1.00 43.80 75 CYS H N 1
ATOM 10812 C CA . CYS G 2 44 ? 40.488 44.807 16.000 1.00 44.98 75 CYS H CA 1
ATOM 10813 C C . CYS G 2 44 ? 40.099 45.118 17.439 1.00 42.36 75 CYS H C 1
ATOM 10814 O O . CYS G 2 44 ? 39.001 45.602 17.728 1.00 39.60 75 CYS H O 1
ATOM 10817 N N . SER G 2 45 ? 41.035 44.862 18.336 1.00 45.22 76 SER H N 1
ATOM 10818 C CA . SER G 2 45 ? 40.917 45.157 19.756 1.00 39.16 76 SER H CA 1
ATOM 10819 C C . SER G 2 45 ? 42.159 45.912 20.188 1.00 45.63 76 SER H C 1
ATOM 10820 O O . SER G 2 45 ? 43.119 46.036 19.421 1.00 51.62 76 SER H O 1
ATOM 10823 N N . PRO G 2 46 ? 42.175 46.443 21.409 1.00 43.44 77 PRO H N 1
ATOM 10824 C CA . PRO G 2 46 ? 43.386 47.113 21.915 1.00 43.75 77 PRO H CA 1
ATOM 10825 C C . PRO G 2 46 ? 44.538 46.131 22.035 1.00 45.85 77 PRO H C 1
ATOM 10826 O O . PRO G 2 46 ? 44.327 44.910 21.958 1.00 43.77 77 PRO H O 1
ATOM 10830 N N . PRO G 2 47 ? 45.774 46.620 22.185 1.00 46.64 78 PRO H N 1
ATOM 10831 C CA . PRO G 2 47 ? 46.927 45.707 22.262 1.00 44.54 78 PRO H CA 1
ATOM 10832 C C . PRO G 2 47 ? 46.836 44.775 23.461 1.00 43.95 78 PRO H C 1
ATOM 10833 O O . PRO G 2 47 ? 46.315 45.134 24.518 1.00 56.52 78 PRO H O 1
ATOM 10837 N N . VAL G 2 48 ? 47.343 43.561 23.285 1.00 43.66 79 VAL H N 1
ATOM 10838 C CA . VAL G 2 48 ? 47.421 42.595 24.373 1.00 49.29 79 VAL H CA 1
ATOM 10839 C C . VAL G 2 48 ? 48.742 42.763 25.118 1.00 53.60 79 VAL H C 1
ATOM 10840 O O . VAL G 2 48 ? 49.817 42.497 24.573 1.00 57.26 79 VAL H O 1
ATOM 10844 N N . THR G 2 49 ? 48.659 43.184 26.369 1.00 56.67 80 THR H N 1
ATOM 10845 C CA . THR G 2 49 ? 49.822 43.335 27.223 1.00 59.67 80 THR H CA 1
ATOM 10846 C C . THR G 2 49 ? 49.780 42.229 28.275 1.00 62.18 80 THR H C 1
ATOM 10847 O O . THR G 2 49 ? 48.950 41.315 28.218 1.00 60.15 80 THR H O 1
ATOM 10851 N N . GLY G 2 50 ? 50.682 42.308 29.243 1.00 55.59 81 GLY H N 1
ATOM 10852 C CA . GLY G 2 50 ? 50.674 41.321 30.299 1.00 57.40 81 GLY H CA 1
ATOM 10853 C C . GLY G 2 50 ? 49.624 41.578 31.352 1.00 54.83 81 GLY H C 1
ATOM 10854 O O . GLY G 2 50 ? 49.395 40.729 32.218 1.00 63.41 81 GLY H O 1
ATOM 10855 N N . SER G 2 51 ? 48.979 42.713 31.260 1.00 44.72 82 SER H N 1
ATOM 10856 C CA . SER G 2 51 ? 47.837 43.040 32.091 1.00 53.26 82 SER H CA 1
ATOM 10857 C C . SER G 2 51 ? 46.960 43.879 31.199 1.00 56.74 82 SER H C 1
ATOM 10858 O O . SER G 2 51 ? 47.003 45.058 31.236 1.00 61.13 82 SER H O 1
ATOM 10861 N N . THR G 2 52 ? 46.162 43.254 30.362 1.00 55.10 83 THR H N 1
ATOM 10862 C CA . THR G 2 52 ? 45.376 43.966 29.411 1.00 44.24 83 THR H CA 1
ATOM 10863 C C . THR G 2 52 ? 44.112 44.452 29.981 1.00 47.22 83 THR H C 1
ATOM 10864 O O . THR G 2 52 ? 43.400 43.719 30.529 1.00 50.86 83 THR H O 1
ATOM 10868 N N . ARG G 2 53 ? 43.844 45.719 29.819 1.00 47.26 84 ARG H N 1
ATOM 10869 C CA . ARG G 2 53 ? 42.634 46.303 30.319 1.00 43.29 84 ARG H CA 1
ATOM 10870 C C . ARG G 2 53 ? 41.431 45.906 29.495 1.00 41.44 84 ARG H C 1
ATOM 10871 O O . ARG G 2 53 ? 41.427 46.047 28.329 1.00 43.69 84 ARG H O 1
ATOM 10879 N N . ALA G 2 54 ? 40.368 45.598 30.173 1.00 42.71 85 ALA H N 1
ATOM 10880 C CA . ALA G 2 54 ? 39.183 45.133 29.475 1.00 39.82 85 ALA H CA 1
ATOM 10881 C C . ALA G 2 54 ? 37.969 45.464 30.324 1.00 39.32 85 ALA H C 1
ATOM 10882 O O . ALA G 2 54 ? 38.087 45.847 31.494 1.00 38.03 85 ALA H O 1
ATOM 10884 N N . VAL G 2 55 ? 36.798 45.356 29.707 1.00 38.30 86 VAL H N 1
ATOM 10885 C CA . VAL G 2 55 ? 35.524 45.412 30.408 1.00 31.37 86 VAL H CA 1
ATOM 10886 C C . VAL G 2 55 ? 34.968 43.995 30.449 1.00 37.08 86 VAL H C 1
ATOM 10887 O O . VAL G 2 55 ? 34.875 43.324 29.409 1.00 35.63 86 VAL H O 1
ATOM 10891 N N . LEU G 2 56 ? 34.665 43.518 31.653 1.00 37.64 87 LEU H N 1
ATOM 10892 C CA . LEU G 2 56 ? 34.020 42.227 31.844 1.00 32.79 87 LEU H CA 1
ATOM 10893 C C . LEU G 2 56 ? 32.512 42.418 31.757 1.00 32.13 87 LEU H C 1
ATOM 10894 O O . LEU G 2 56 ? 31.944 43.247 32.472 1.00 34.74 87 LEU H O 1
ATOM 10899 N N . THR G 2 57 ? 31.871 41.687 30.858 1.00 30.38 88 THR H N 1
ATOM 10900 C CA . THR G 2 57 ? 30.417 41.636 30.830 1.00 38.47 88 THR H CA 1
ATOM 10901 C C . THR G 2 57 ? 29.949 40.245 31.250 1.00 32.21 88 THR H C 1
ATOM 10902 O O . THR G 2 57 ? 30.752 39.330 31.476 1.00 31.98 88 THR H O 1
ATOM 10906 N N . LEU G 2 58 ? 28.633 40.112 31.386 1.00 32.10 89 LEU H N 1
ATOM 10907 C CA . LEU G 2 58 ? 27.999 38.917 31.928 1.00 36.26 89 LEU H CA 1
ATOM 10908 C C . LEU G 2 58 ? 27.148 38.261 30.854 1.00 28.79 89 LEU H C 1
ATOM 10909 O O . LEU G 2 58 ? 26.331 38.927 30.211 1.00 35.80 89 LEU H O 1
ATOM 10914 N N . ASN G 2 59 ? 27.315 36.953 30.694 1.00 29.58 90 ASN H N 1
ATOM 10915 C CA . ASN G 2 59 ? 26.581 36.205 29.683 1.00 31.15 90 ASN H CA 1
ATOM 10916 C C . ASN G 2 59 ? 26.378 34.782 30.175 1.00 28.82 90 ASN H C 1
ATOM 10917 O O . ASN G 2 59 ? 27.196 34.254 30.928 1.00 39.93 90 ASN H O 1
ATOM 10922 N N . SER G 2 60 ? 25.290 34.155 29.729 1.00 38.83 91 SER H N 1
ATOM 10923 C CA . SER G 2 60 ? 25.090 32.725 29.912 1.00 35.69 91 SER H CA 1
ATOM 10924 C C . SER G 2 60 ? 25.367 32.016 28.591 1.00 26.25 91 SER H C 1
ATOM 10925 O O . SER G 2 60 ? 24.796 32.379 27.561 1.00 35.66 91 SER H O 1
ATOM 10928 N N . PHE G 2 61 ? 26.216 31.001 28.635 1.00 31.10 92 PHE H N 1
ATOM 10929 C CA . PHE G 2 61 ? 26.550 30.228 27.452 1.00 34.10 92 PHE H CA 1
ATOM 10930 C C . PHE G 2 61 ? 25.721 28.958 27.364 1.00 41.02 92 PHE H C 1
ATOM 10931 O O . PHE G 2 61 ? 26.078 28.039 26.623 1.00 36.39 92 PHE H O 1
ATOM 10939 N N . ALA G 2 62 ? 24.648 28.913 28.116 1.00 41.42 93 ALA H N 1
ATOM 10940 C CA . ALA G 2 62 ? 23.805 27.765 28.148 1.00 46.39 93 ALA H CA 1
ATOM 10941 C C . ALA G 2 62 ? 22.917 27.682 26.935 1.00 43.12 93 ALA H C 1
ATOM 10942 O O . ALA G 2 62 ? 22.617 28.627 26.341 1.00 37.22 93 ALA H O 1
ATOM 10944 N N . GLU G 2 63 ? 22.474 26.494 26.650 1.00 52.05 94 GLU H N 1
ATOM 10945 C CA . GLU G 2 63 ? 21.714 26.269 25.452 1.00 67.40 94 GLU H CA 1
ATOM 10946 C C . GLU G 2 63 ? 20.444 27.079 25.425 1.00 73.00 94 GLU H C 1
ATOM 10947 O O . GLU G 2 63 ? 20.281 27.888 24.544 1.00 70.97 94 GLU H O 1
ATOM 10953 N N . GLY G 2 64 ? 19.625 26.980 26.445 1.00 72.58 95 GLY H N 1
ATOM 10954 C CA . GLY G 2 64 ? 18.570 27.956 26.551 1.00 73.90 95 GLY H CA 1
ATOM 10955 C C . GLY G 2 64 ? 17.669 28.440 25.459 1.00 68.81 95 GLY H C 1
ATOM 10956 O O . GLY G 2 64 ? 17.086 27.703 24.746 1.00 68.50 95 GLY H O 1
ATOM 10957 N N . GLY G 2 65 ? 17.626 29.750 25.348 1.00 70.96 96 GLY H N 1
ATOM 10958 C CA . GLY G 2 65 ? 16.783 30.384 24.377 1.00 73.98 96 GLY H CA 1
ATOM 10959 C C . GLY G 2 65 ? 17.186 31.767 23.937 1.00 79.03 96 GLY H C 1
ATOM 10960 O O . GLY G 2 65 ? 16.397 32.413 23.268 1.00 81.77 96 GLY H O 1
ATOM 10961 N N . GLY G 2 68 ? 20.997 33.022 21.394 1.00 65.91 99 GLY H N 1
ATOM 10962 C CA . GLY G 2 68 ? 22.437 32.826 21.403 1.00 70.75 99 GLY H CA 1
ATOM 10963 C C . GLY G 2 68 ? 22.882 31.574 20.663 1.00 69.93 99 GLY H C 1
ATOM 10964 O O . GLY G 2 68 ? 22.309 30.498 20.845 1.00 71.57 99 GLY H O 1
ATOM 10965 N N . GLY G 2 69 ? 23.931 31.696 19.846 1.00 60.05 100 GLY H N 1
ATOM 10966 C CA . GLY G 2 69 ? 24.433 30.564 19.100 1.00 48.51 100 GLY H CA 1
ATOM 10967 C C . GLY G 2 69 ? 25.473 29.756 19.868 1.00 44.83 100 GLY H C 1
ATOM 10968 O O . GLY G 2 69 ? 25.869 30.068 20.994 1.00 40.93 100 GLY H O 1
ATOM 10969 N N . ALA G 2 70 ? 25.917 28.683 19.224 1.00 30.81 101 ALA H N 1
ATOM 10970 C CA . ALA G 2 70 ? 26.952 27.828 19.787 1.00 27.40 101 ALA H CA 1
ATOM 10971 C C . ALA G 2 70 ? 28.265 28.590 19.933 1.00 29.50 101 ALA H C 1
ATOM 10972 O O . ALA G 2 70 ? 28.528 29.557 19.217 1.00 29.86 101 ALA H O 1
ATOM 10974 N N . ALA G 2 71 ? 29.102 28.141 20.870 1.00 30.12 102 ALA H N 1
ATOM 10975 C CA . ALA G 2 71 ? 30.395 28.794 21.078 1.00 28.34 102 ALA H CA 1
ATOM 10976 C C . ALA G 2 71 ? 31.283 28.613 19.849 1.00 28.86 102 ALA H C 1
ATOM 10977 O O . ALA G 2 71 ? 31.400 27.511 19.310 1.00 26.74 102 ALA H O 1
ATOM 10979 N N . ALA G 2 72 ? 31.937 29.704 19.433 1.00 27.91 103 ALA H N 1
ATOM 10980 C CA . ALA G 2 72 ? 32.694 29.698 18.178 1.00 26.41 103 ALA H CA 1
ATOM 10981 C C . ALA G 2 72 ? 33.876 28.725 18.198 1.00 33.08 103 ALA H C 1
ATOM 10982 O O . ALA G 2 72 ? 34.258 28.207 17.141 1.00 26.56 103 ALA H O 1
ATOM 10984 N N . CYS G 2 73 ? 34.505 28.495 19.362 1.00 28.48 104 CYS H N 1
ATOM 10985 C CA . CYS G 2 73 ? 35.691 27.642 19.380 1.00 23.52 104 CYS H CA 1
ATOM 10986 C C . CYS G 2 73 ? 35.349 26.161 19.270 1.00 24.13 104 CYS H C 1
ATOM 10987 O O . CYS G 2 73 ? 36.189 25.374 18.829 1.00 23.30 104 CYS H O 1
ATOM 10990 N N . THR G 2 74 ? 34.149 25.754 19.704 1.00 25.74 105 THR H N 1
ATOM 10991 C CA . THR G 2 74 ? 33.872 24.345 19.962 1.00 24.70 105 THR H CA 1
ATOM 10992 C C . THR G 2 74 ? 32.519 23.891 19.449 1.00 26.21 105 THR H C 1
ATOM 10993 O O . THR G 2 74 ? 32.275 22.681 19.412 1.00 27.82 105 THR H O 1
ATOM 10997 N N . GLY G 2 75 ? 31.624 24.802 19.066 1.00 26.20 106 GLY H N 1
ATOM 10998 C CA . GLY G 2 75 ? 30.287 24.408 18.667 1.00 27.78 106 GLY H CA 1
ATOM 10999 C C . GLY G 2 75 ? 29.404 23.947 19.803 1.00 37.48 106 GLY H C 1
ATOM 11000 O O . GLY G 2 75 ? 28.369 23.326 19.558 1.00 26.20 106 GLY H O 1
ATOM 11001 N N . LYS G 2 76 ? 29.775 24.233 21.046 1.00 32.90 107 LYS H N 1
ATOM 11002 C CA . LYS G 2 76 ? 29.078 23.697 22.204 1.00 37.30 107 LYS H CA 1
ATOM 11003 C C . LYS G 2 76 ? 28.445 24.818 23.025 1.00 39.32 107 LYS H C 1
ATOM 11004 O O . LYS G 2 76 ? 28.622 26.018 22.757 1.00 30.27 107 LYS H O 1
ATOM 11010 N N . PHE G 2 77 ? 27.666 24.397 24.019 1.00 39.24 108 PHE H N 1
ATOM 11011 C CA . PHE G 2 77 ? 27.068 25.280 25.010 1.00 31.74 108 PHE H CA 1
ATOM 11012 C C . PHE G 2 77 ? 27.653 24.911 26.366 1.00 31.03 108 PHE H C 1
ATOM 11013 O O . PHE G 2 77 ? 28.181 23.814 26.545 1.00 31.77 108 PHE H O 1
ATOM 11021 N N . TYR G 2 78 ? 27.599 25.851 27.321 1.00 33.55 109 TYR H N 1
ATOM 11022 C CA . TYR G 2 78 ? 28.247 25.660 28.617 1.00 31.46 109 TYR H CA 1
ATOM 11023 C C . TYR G 2 78 ? 27.302 26.120 29.720 1.00 34.27 109 TYR H C 1
ATOM 11024 O O . TYR G 2 78 ? 26.773 27.233 29.653 1.00 37.40 109 TYR H O 1
ATOM 11033 N N . ASP G 2 79 ? 27.047 25.260 30.704 1.00 41.16 110 ASP H N 1
ATOM 11034 C CA . ASP G 2 79 ? 26.170 25.691 31.785 1.00 43.58 110 ASP H CA 1
ATOM 11035 C C . ASP G 2 79 ? 26.876 26.740 32.639 1.00 40.01 110 ASP H C 1
ATOM 11036 O O . ASP G 2 79 ? 28.106 26.837 32.665 1.00 34.92 110 ASP H O 1
ATOM 11041 N N . ASP G 2 80 ? 26.073 27.521 33.358 1.00 47.90 111 ASP H N 1
ATOM 11042 C CA . ASP G 2 80 ? 26.564 28.704 34.063 1.00 45.52 111 ASP H CA 1
ATOM 11043 C C . ASP G 2 80 ? 27.620 28.409 35.121 1.00 49.31 111 ASP H C 1
ATOM 11044 O O . ASP G 2 80 ? 28.284 29.349 35.577 1.00 43.55 111 ASP H O 1
ATOM 11049 N N . SER G 2 81 ? 27.803 27.150 35.524 1.00 49.21 112 SER H N 1
ATOM 11050 C CA . SER G 2 81 ? 28.828 26.811 36.503 1.00 41.46 112 SER H CA 1
ATOM 11051 C C . SER G 2 81 ? 30.218 26.723 35.897 1.00 41.91 112 SER H C 1
ATOM 11052 O O . SER G 2 81 ? 31.199 26.662 36.644 1.00 41.37 112 SER H O 1
ATOM 11055 N N . LYS G 2 82 ? 30.326 26.680 34.574 1.00 39.61 113 LYS H N 1
ATOM 11056 C CA . LYS G 2 82 ? 31.621 26.589 33.917 1.00 37.30 113 LYS H CA 1
ATOM 11057 C C . LYS G 2 82 ? 32.262 27.966 33.812 1.00 31.81 113 LYS H C 1
ATOM 11058 O O . LYS G 2 82 ? 31.590 28.955 33.518 1.00 36.88 113 LYS H O 1
ATOM 11064 N N . LYS G 2 83 ? 33.566 28.023 34.060 1.00 36.62 114 LYS H N 1
ATOM 11065 C CA . LYS G 2 83 ? 34.339 29.264 33.976 1.00 37.45 114 LYS H CA 1
ATOM 11066 C C . LYS G 2 83 ? 34.841 29.435 32.550 1.00 35.53 114 LYS H C 1
ATOM 11067 O O . LYS G 2 83 ? 35.939 28.995 32.196 1.00 30.47 114 LYS H O 1
ATOM 11073 N N . VAL G 2 84 ? 34.028 30.092 31.723 1.00 34.09 115 VAL H N 1
ATOM 11074 C CA . VAL G 2 84 ? 34.324 30.254 30.307 1.00 32.81 115 VAL H CA 1
ATOM 11075 C C . VAL G 2 84 ? 34.062 31.702 29.911 1.00 30.04 115 VAL H C 1
ATOM 11076 O O . VAL G 2 84 ? 33.255 32.393 30.533 1.00 29.11 115 VAL H O 1
ATOM 11080 N N . VAL G 2 85 ? 34.732 32.153 28.835 1.00 31.62 116 VAL H N 1
ATOM 11081 C CA . VAL G 2 85 ? 34.590 33.520 28.343 1.00 32.19 116 VAL H CA 1
ATOM 11082 C C . VAL G 2 85 ? 34.542 33.552 26.821 1.00 25.98 116 VAL H C 1
ATOM 11083 O O . VAL G 2 85 ? 35.047 32.662 26.130 1.00 26.34 116 VAL H O 1
ATOM 11087 N N . ALA G 2 86 ? 33.957 34.634 26.317 1.00 24.99 117 ALA H N 1
ATOM 11088 C CA . ALA G 2 86 ? 34.093 35.060 24.937 1.00 31.24 117 ALA H CA 1
ATOM 11089 C C . ALA G 2 86 ? 34.960 36.314 24.900 1.00 30.44 117 ALA H C 1
ATOM 11090 O O . ALA G 2 86 ? 34.904 37.153 25.803 1.00 32.84 117 ALA H O 1
ATOM 11092 N N . LEU G 2 87 ? 35.746 36.461 23.838 1.00 30.54 118 LEU H N 1
ATOM 11093 C CA . LEU G 2 87 ? 36.616 37.622 23.683 1.00 27.74 118 LEU H CA 1
ATOM 11094 C C . LEU G 2 87 ? 36.182 38.413 22.458 1.00 28.89 118 LEU H C 1
ATOM 11095 O O . LEU G 2 87 ? 35.799 37.823 21.435 1.00 28.48 118 LEU H O 1
ATOM 11100 N N . SER G 2 88 ? 36.231 39.745 22.577 1.00 33.75 119 SER H N 1
ATOM 11101 C CA . SER G 2 88 ? 36.070 40.632 21.430 1.00 31.68 119 SER H CA 1
ATOM 11102 C C . SER G 2 88 ? 36.872 40.111 20.240 1.00 31.34 119 SER H C 1
ATOM 11103 O O . SER G 2 88 ? 37.960 39.554 20.396 1.00 31.63 119 SER H O 1
ATOM 11106 N N . THR G 2 89 ? 36.276 40.250 19.049 1.00 30.17 120 THR H N 1
ATOM 11107 C CA . THR G 2 89 ? 36.862 39.775 17.795 1.00 32.69 120 THR H CA 1
ATOM 11108 C C . THR G 2 89 ? 38.376 39.951 17.686 1.00 35.03 120 THR H C 1
ATOM 11109 O O . THR G 2 89 ? 39.087 39.021 17.287 1.00 34.81 120 THR H O 1
ATOM 11113 N N . GLY G 2 90 ? 38.891 41.143 18.005 1.00 37.09 121 GLY H N 1
ATOM 11114 C CA . GLY G 2 90 ? 40.324 41.370 17.858 1.00 36.99 121 GLY H CA 1
ATOM 11115 C C . GLY G 2 90 ? 41.152 40.462 18.751 1.00 44.37 121 GLY H C 1
ATOM 11116 O O . GLY G 2 90 ? 42.100 39.819 18.297 1.00 37.96 121 GLY H O 1
ATOM 11117 N N . TRP G 2 91 ? 40.798 40.398 20.043 1.00 33.05 122 TRP H N 1
ATOM 11118 C CA . TRP G 2 91 ? 41.449 39.470 20.967 1.00 32.77 122 TRP H CA 1
ATOM 11119 C C . TRP G 2 91 ? 41.150 38.019 20.613 1.00 30.43 122 TRP H C 1
ATOM 11120 O O . TRP G 2 91 ? 41.993 37.134 20.824 1.00 35.82 122 TRP H O 1
ATOM 11131 N N . TYR G 2 92 ? 39.963 37.746 20.070 1.00 33.58 123 TYR H N 1
ATOM 11132 C CA . TYR G 2 92 ? 39.688 36.388 19.616 1.00 30.89 123 TYR H CA 1
ATOM 11133 C C . TYR G 2 92 ? 40.689 35.964 18.546 1.00 34.54 123 TYR H C 1
ATOM 11134 O O . TYR G 2 92 ? 41.068 34.789 18.479 1.00 31.55 123 TYR H O 1
ATOM 11143 N N . ASN G 2 93 ? 41.143 36.916 17.727 1.00 36.07 124 ASN H N 1
ATOM 11144 C CA . ASN G 2 93 ? 42.305 36.754 16.849 1.00 39.37 124 ASN H CA 1
ATOM 11145 C C . ASN G 2 93 ? 42.196 35.511 15.975 1.00 35.99 124 ASN H C 1
ATOM 11146 O O . ASN G 2 93 ? 43.080 34.646 15.964 1.00 34.90 124 ASN H O 1
ATOM 11151 N N . GLY G 2 94 ? 41.083 35.409 15.255 1.00 38.08 125 GLY H N 1
ATOM 11152 C CA . GLY G 2 94 ? 40.912 34.298 14.335 1.00 35.88 125 GLY H CA 1
ATOM 11153 C C . GLY G 2 94 ? 40.930 32.936 14.985 1.00 35.17 125 GLY H C 1
ATOM 11154 O O . GLY G 2 94 ? 41.154 31.941 14.302 1.00 32.61 125 GLY H O 1
ATOM 11155 N N . GLY G 2 95 ? 40.732 32.863 16.298 1.00 34.87 126 GLY H N 1
ATOM 11156 C CA . GLY G 2 95 ? 40.726 31.599 16.999 1.00 28.64 126 GLY H CA 1
ATOM 11157 C C . GLY G 2 95 ? 42.010 31.235 17.716 1.00 28.52 126 GLY H C 1
ATOM 11158 O O . GLY G 2 95 ? 42.095 30.134 18.272 1.00 33.07 126 GLY H O 1
ATOM 11159 N N . SER G 2 96 ? 43.000 32.127 17.748 1.00 35.26 127 SER H N 1
ATOM 11160 C CA . SER G 2 96 ? 44.304 31.744 18.277 1.00 38.16 127 SER H CA 1
ATOM 11161 C C . SER G 2 96 ? 44.275 31.446 19.772 1.00 40.27 127 SER H C 1
ATOM 11162 O O . SER G 2 96 ? 45.201 30.804 20.274 1.00 39.13 127 SER H O 1
ATOM 11165 N N . ARG G 2 97 ? 43.244 31.883 20.493 1.00 36.07 128 ARG H N 1
ATOM 11166 C CA . ARG G 2 97 ? 43.125 31.582 21.913 1.00 37.02 128 ARG H CA 1
ATOM 11167 C C . ARG G 2 97 ? 42.091 30.514 22.213 1.00 31.72 128 ARG H C 1
ATOM 11168 O O . ARG G 2 97 ? 41.788 30.280 23.386 1.00 29.26 128 ARG H O 1
ATOM 11176 N N . CYS G 2 98 ? 41.560 29.846 21.188 1.00 27.42 129 CYS H N 1
ATOM 11177 C CA . CYS G 2 98 ? 40.522 28.852 21.419 1.00 29.56 129 CYS H CA 1
ATOM 11178 C C . CYS G 2 98 ? 41.009 27.712 22.316 1.00 30.94 129 CYS H C 1
ATOM 11179 O O . CYS G 2 98 ? 42.041 27.083 22.057 1.00 31.05 129 CYS H O 1
ATOM 11182 N N . ARG G 2 99 ? 40.227 27.425 23.354 1.00 32.18 130 ARG H N 1
ATOM 11183 C CA . ARG G 2 99 ? 40.502 26.369 24.326 1.00 37.29 130 ARG H CA 1
ATOM 11184 C C . ARG G 2 99 ? 41.819 26.590 25.044 1.00 41.65 130 ARG H C 1
ATOM 11185 O O . ARG G 2 99 ? 42.425 25.639 25.552 1.00 35.67 130 ARG H O 1
ATOM 11193 N N . LYS G 2 100 ? 42.260 27.836 25.080 1.00 34.09 131 LYS H N 1
ATOM 11194 C CA . LYS G 2 100 ? 43.327 28.269 25.964 1.00 33.96 131 LYS H CA 1
ATOM 11195 C C . LYS G 2 100 ? 42.716 29.030 27.133 1.00 39.36 131 LYS H C 1
ATOM 11196 O O . LYS G 2 100 ? 41.552 29.442 27.097 1.00 36.65 131 LYS H O 1
ATOM 11202 N N . HIS G 2 101 ? 43.504 29.188 28.189 1.00 35.75 132 HIS H N 1
ATOM 11203 C CA . HIS G 2 101 ? 43.040 29.893 29.370 1.00 36.19 132 HIS H CA 1
ATOM 11204 C C . HIS G 2 101 ? 43.607 31.301 29.419 1.00 33.90 132 HIS H C 1
ATOM 11205 O O . HIS G 2 101 ? 44.710 31.567 28.940 1.00 41.82 132 HIS H O 1
ATOM 11212 N N . ILE G 2 102 ? 42.826 32.208 30.005 1.00 34.46 133 ILE H N 1
ATOM 11213 C CA . ILE G 2 102 ? 43.320 33.524 30.376 1.00 34.45 133 ILE H CA 1
ATOM 11214 C C . ILE G 2 102 ? 43.132 33.696 31.883 1.00 37.49 133 ILE H C 1
ATOM 11215 O O . ILE G 2 102 ? 42.229 33.106 32.490 1.00 36.46 133 ILE H O 1
ATOM 11220 N N . MET G 2 103 ? 44.022 34.481 32.487 1.00 39.22 134 MET H N 1
ATOM 11221 C CA . MET G 2 103 ? 43.941 34.848 33.897 1.00 38.75 134 MET H CA 1
ATOM 11222 C C . MET G 2 103 ? 43.343 36.243 33.997 1.00 35.36 134 MET H C 1
ATOM 11223 O O . MET G 2 103 ? 43.889 37.198 33.435 1.00 41.91 134 MET H O 1
ATOM 11228 N N . ILE G 2 104 ? 42.240 36.364 34.723 1.00 32.57 135 ILE H N 1
ATOM 11229 C CA . ILE G 2 104 ? 41.497 37.611 34.843 1.00 35.07 135 ILE H CA 1
ATOM 11230 C C . ILE G 2 104 ? 41.679 38.130 36.265 1.00 39.94 135 ILE H C 1
ATOM 11231 O O . ILE G 2 104 ? 41.529 37.369 37.225 1.00 39.59 135 ILE H O 1
ATOM 11236 N N . HIS G 2 105 ? 41.982 39.419 36.396 1.00 35.16 136 HIS H N 1
ATOM 11237 C CA . HIS G 2 105 ? 42.116 40.083 37.694 1.00 43.43 136 HIS H CA 1
ATOM 11238 C C . HIS G 2 105 ? 41.044 41.151 37.850 1.00 45.77 136 HIS H C 1
ATOM 11239 O O . HIS G 2 105 ? 40.863 41.984 36.953 1.00 40.97 136 HIS H O 1
ATOM 11246 N N . ALA G 2 106 ? 40.312 41.106 38.969 1.00 43.54 137 ALA H N 1
ATOM 11247 C CA . ALA G 2 106 ? 39.372 42.159 39.327 1.00 37.04 137 ALA H CA 1
ATOM 11248 C C . ALA G 2 106 ? 40.030 43.127 40.308 1.00 43.19 137 ALA H C 1
ATOM 11249 O O . ALA G 2 106 ? 40.952 42.766 41.043 1.00 40.23 137 ALA H O 1
ATOM 11251 N N . GLY G 2 107 ? 39.510 44.357 40.340 1.00 40.38 138 GLY H N 1
ATOM 11252 C CA . GLY G 2 107 ? 40.075 45.400 41.183 1.00 43.22 138 GLY H CA 1
ATOM 11253 C C . GLY G 2 107 ? 40.058 45.094 42.668 1.00 52.11 138 GLY H C 1
ATOM 11254 O O . GLY G 2 107 ? 40.859 45.661 43.424 1.00 47.36 138 GLY H O 1
ATOM 11255 N N . ASN G 2 108 ? 39.163 44.220 43.109 1.00 46.59 139 ASN H N 1
ATOM 11256 C CA . ASN G 2 108 ? 39.095 43.872 44.520 1.00 49.52 139 ASN H CA 1
ATOM 11257 C C . ASN G 2 108 ? 40.193 42.893 44.929 1.00 55.88 139 ASN H C 1
ATOM 11258 O O . ASN G 2 108 ? 40.306 42.561 46.117 1.00 50.83 139 ASN H O 1
ATOM 11263 N N . GLY G 2 109 ? 41.027 42.460 43.974 1.00 46.10 140 GLY H N 1
ATOM 11264 C CA . GLY G 2 109 ? 42.141 41.580 44.228 1.00 44.88 140 GLY H CA 1
ATOM 11265 C C . GLY G 2 109 ? 41.893 40.118 43.930 1.00 48.88 140 GLY H C 1
ATOM 11266 O O . GLY G 2 109 ? 42.857 39.347 43.905 1.00 54.50 140 GLY H O 1
ATOM 11267 N N . ASN G 2 110 ? 40.652 39.712 43.673 1.00 48.35 141 ASN H N 1
ATOM 11268 C CA . ASN G 2 110 ? 40.409 38.334 43.270 1.00 49.02 141 ASN H CA 1
ATOM 11269 C C . ASN G 2 110 ? 40.869 38.128 41.835 1.00 48.33 141 ASN H C 1
ATOM 11270 O O . ASN G 2 110 ? 40.908 39.063 41.032 1.00 42.78 141 ASN H O 1
ATOM 11275 N N . SER G 2 111 ? 41.220 36.885 41.514 1.00 52.96 142 SER H N 1
ATOM 11276 C CA . SER G 2 111 ? 41.565 36.527 40.147 1.00 49.38 142 SER H CA 1
ATOM 11277 C C . SER G 2 111 ? 40.990 35.154 39.833 1.00 43.57 142 SER H C 1
ATOM 11278 O O . SER G 2 111 ? 40.691 34.367 40.730 1.00 45.97 142 SER H O 1
ATOM 11281 N N . VAL G 2 112 ? 40.803 34.874 38.541 1.00 35.02 143 VAL H N 1
ATOM 11282 C CA . VAL G 2 112 ? 40.309 33.567 38.140 1.00 38.75 143 VAL H CA 1
ATOM 11283 C C . VAL G 2 112 ? 40.870 33.216 36.770 1.00 43.44 143 VAL H C 1
ATOM 11284 O O . VAL G 2 112 ? 41.164 34.090 35.947 1.00 35.12 143 VAL H O 1
ATOM 11288 N N . SER G 2 113 ? 41.097 31.921 36.579 1.00 34.57 144 SER H N 1
ATOM 11289 C CA . SER G 2 113 ? 41.463 31.346 35.291 1.00 40.77 144 SER H CA 1
ATOM 11290 C C . SER G 2 113 ? 40.189 30.932 34.569 1.00 42.12 144 SER H C 1
ATOM 11291 O O . SER G 2 113 ? 39.339 30.242 35.145 1.00 41.41 144 SER H O 1
ATOM 11294 N N . ALA G 2 114 ? 40.045 31.361 33.311 1.00 33.51 145 ALA H N 1
ATOM 11295 C CA . ALA G 2 114 ? 38.848 31.066 32.541 1.00 27.78 145 ALA H CA 1
ATOM 11296 C C . ALA G 2 114 ? 39.240 30.509 31.184 1.00 31.86 145 ALA H C 1
ATOM 11297 O O . ALA G 2 114 ? 40.275 30.876 30.622 1.00 33.30 145 ALA H O 1
ATOM 11299 N N . LEU G 2 115 ? 38.407 29.607 30.675 1.00 32.26 146 LEU H N 1
ATOM 11300 C CA . LEU G 2 115 ? 38.616 28.988 29.372 1.00 33.20 146 LEU H CA 1
ATOM 11301 C C . LEU G 2 115 ? 37.987 29.849 28.272 1.00 33.74 146 LEU H C 1
ATOM 11302 O O . LEU G 2 115 ? 36.816 30.230 28.376 1.00 28.45 146 LEU H O 1
ATOM 11307 N N . VAL G 2 116 ? 38.754 30.131 27.216 1.00 33.19 147 VAL H N 1
ATOM 11308 C CA . VAL G 2 116 ? 38.246 30.899 26.080 1.00 33.48 147 VAL H CA 1
ATOM 11309 C C . VAL G 2 116 ? 37.482 29.943 25.172 1.00 27.85 147 VAL H C 1
ATOM 11310 O O . VAL G 2 116 ? 38.057 28.959 24.695 1.00 29.67 147 VAL H O 1
ATOM 11314 N N . VAL G 2 117 ? 36.181 30.203 24.954 1.00 23.86 148 VAL H N 1
ATOM 11315 C CA . VAL G 2 117 ? 35.403 29.258 24.148 1.00 22.85 148 VAL H CA 1
ATOM 11316 C C . VAL G 2 117 ? 34.687 29.930 22.985 1.00 27.64 148 VAL H C 1
ATOM 11317 O O . VAL G 2 117 ? 34.119 29.251 22.125 1.00 26.82 148 VAL H O 1
ATOM 11321 N N . ASP G 2 118 ? 34.673 31.258 22.954 1.00 30.37 149 ASP H N 1
ATOM 11322 C CA . ASP G 2 118 ? 33.737 31.928 22.062 1.00 29.36 149 ASP H CA 1
ATOM 11323 C C . ASP G 2 118 ? 34.272 33.291 21.660 1.00 30.29 149 ASP H C 1
ATOM 11324 O O . ASP G 2 118 ? 35.203 33.826 22.264 1.00 27.61 149 ASP H O 1
ATOM 11329 N N . GLU G 2 119 ? 33.675 33.834 20.607 1.00 26.50 150 GLU H N 1
ATOM 11330 C CA . GLU G 2 119 ? 33.963 35.174 20.123 1.00 23.95 150 GLU H CA 1
ATOM 11331 C C . GLU G 2 119 ? 32.816 36.104 20.485 1.00 26.39 150 GLU H C 1
ATOM 11332 O O . GLU G 2 119 ? 31.646 35.768 20.225 1.00 25.95 150 GLU H O 1
ATOM 11338 N N . CYS G 2 120 ? 33.161 37.260 21.094 1.00 25.24 151 CYS H N 1
ATOM 11339 C CA . CYS G 2 120 ? 32.248 38.384 21.253 1.00 24.19 151 CYS H CA 1
ATOM 11340 C C . CYS G 2 120 ? 32.366 39.191 19.970 1.00 28.46 151 CYS H C 1
ATOM 11341 O O . CYS G 2 120 ? 33.300 39.968 19.789 1.00 30.56 151 CYS H O 1
ATOM 11344 N N . ASP G 2 121 ? 31.410 39.002 19.067 1.00 27.56 152 ASP H N 1
ATOM 11345 C CA . ASP G 2 121 ? 31.589 39.392 17.672 1.00 27.91 152 ASP H CA 1
ATOM 11346 C C . ASP G 2 121 ? 31.348 40.890 17.509 1.00 29.23 152 ASP H C 1
ATOM 11347 O O . ASP G 2 121 ? 30.211 41.356 17.615 1.00 30.96 152 ASP H O 1
ATOM 11352 N N . SER G 2 122 ? 32.407 41.654 17.261 1.00 34.10 153 SER H N 1
ATOM 11353 C CA . SER G 2 122 ? 32.241 43.093 17.075 1.00 34.53 153 SER H CA 1
ATOM 11354 C C . SER G 2 122 ? 32.041 43.489 15.611 1.00 32.98 153 SER H C 1
ATOM 11355 O O . SER G 2 122 ? 31.936 44.684 15.320 1.00 38.07 153 SER H O 1
ATOM 11358 N N . THR G 2 123 ? 31.954 42.526 14.690 1.00 35.24 154 THR H N 1
ATOM 11359 C CA . THR G 2 123 ? 31.892 42.832 13.261 1.00 43.46 154 THR H CA 1
ATOM 11360 C C . THR G 2 123 ? 30.471 43.026 12.745 1.00 40.95 154 THR H C 1
ATOM 11361 O O . THR G 2 123 ? 30.299 43.461 11.598 1.00 37.71 154 THR H O 1
ATOM 11365 N N . VAL G 2 124 ? 29.456 42.686 13.537 1.00 30.74 155 VAL H N 1
ATOM 11366 C CA . VAL G 2 124 ? 28.092 42.626 13.038 1.00 37.06 155 VAL H CA 1
ATOM 11367 C C . VAL G 2 124 ? 27.151 42.676 14.227 1.00 33.88 155 VAL H C 1
ATOM 11368 O O . VAL G 2 124 ? 27.516 42.299 15.346 1.00 36.30 155 VAL H O 1
ATOM 11372 N N . GLY G 2 125 ? 25.945 43.171 13.983 1.00 32.10 156 GLY H N 1
ATOM 11373 C CA . GLY G 2 125 ? 24.925 43.254 15.007 1.00 35.08 156 GLY H CA 1
ATOM 11374 C C . GLY G 2 125 ? 23.696 43.923 14.430 1.00 32.83 156 GLY H C 1
ATOM 11375 O O . GLY G 2 125 ? 23.638 44.219 13.236 1.00 41.99 156 GLY H O 1
ATOM 11376 N N . CYS G 2 126 ? 22.712 44.168 15.299 1.00 36.18 157 CYS H N 1
ATOM 11377 C CA . CYS G 2 126 ? 21.466 44.826 14.902 1.00 40.65 157 CYS H CA 1
ATOM 11378 C C . CYS G 2 126 ? 20.810 44.077 13.748 1.00 39.25 157 CYS H C 1
ATOM 11379 O O . CYS G 2 126 ? 20.342 44.672 12.778 1.00 33.42 157 CYS H O 1
ATOM 11382 N N . ASP G 2 127 ? 20.815 42.752 13.832 1.00 36.55 158 ASP H N 1
ATOM 11383 C CA . ASP G 2 127 ? 20.119 41.935 12.852 1.00 32.52 158 ASP H CA 1
ATOM 11384 C C . ASP G 2 127 ? 19.444 40.792 13.591 1.00 30.13 158 ASP H C 1
ATOM 11385 O O . ASP G 2 127 ? 19.671 40.574 14.785 1.00 32.35 158 ASP H O 1
ATOM 11390 N N . LYS G 2 128 ? 18.585 40.072 12.865 1.00 31.91 159 LYS H N 1
ATOM 11391 C CA . LYS G 2 128 ? 17.829 38.982 13.473 1.00 33.87 159 LYS H CA 1
ATOM 11392 C C . LYS G 2 128 ? 18.763 37.903 14.019 1.00 34.85 159 LYS H C 1
ATOM 11393 O O . LYS G 2 128 ? 18.486 37.309 15.072 1.00 35.66 159 LYS H O 1
ATOM 11399 N N . ASP G 2 129 ? 19.891 37.662 13.332 1.00 32.73 160 ASP H N 1
ATOM 11400 C CA . ASP G 2 129 ? 20.883 36.687 13.789 1.00 27.84 160 ASP H CA 1
ATOM 11401 C C . ASP G 2 129 ? 21.341 36.952 15.216 1.00 31.16 160 ASP H C 1
ATOM 11402 O O . ASP G 2 129 ? 21.657 36.010 15.951 1.00 29.67 160 ASP H O 1
ATOM 11407 N N . HIS G 2 130 ? 21.416 38.222 15.607 1.00 33.50 161 HIS H N 1
ATOM 11408 C CA . HIS G 2 130 ? 21.881 38.607 16.932 1.00 32.25 161 HIS H CA 1
ATOM 11409 C C . HIS G 2 130 ? 20.764 39.178 17.797 1.00 40.14 161 HIS H C 1
ATOM 11410 O O . HIS G 2 130 ? 21.028 39.944 18.734 1.00 34.25 161 HIS H O 1
ATOM 11417 N N . ASN G 2 131 ? 19.519 38.805 17.496 1.00 41.83 162 ASN H N 1
ATOM 11418 C CA . ASN G 2 131 ? 18.351 39.228 18.264 1.00 44.68 162 ASN H CA 1
ATOM 11419 C C . ASN G 2 131 ? 18.305 40.745 18.380 1.00 45.82 162 ASN H C 1
ATOM 11420 O O . ASN G 2 131 ? 17.885 41.301 19.402 1.00 49.95 162 ASN H O 1
ATOM 11425 N N . PHE G 2 132 ? 18.769 41.391 17.353 1.00 37.51 163 PHE H N 1
ATOM 11426 C CA . PHE G 2 132 ? 18.817 42.790 17.226 1.00 38.17 163 PHE H CA 1
ATOM 11427 C C . PHE G 2 132 ? 19.576 43.471 18.327 1.00 40.96 163 PHE H C 1
ATOM 11428 O O . PHE G 2 132 ? 19.180 44.461 18.768 1.00 46.87 163 PHE H O 1
ATOM 11436 N N . GLU G 2 133 ? 20.643 42.873 18.780 1.00 42.34 164 GLU H N 1
ATOM 11437 C CA . GLU G 2 133 ? 21.527 43.439 19.778 1.00 41.89 164 GLU H CA 1
ATOM 11438 C C . GLU G 2 133 ? 22.671 44.036 19.077 1.00 37.96 164 GLU H C 1
ATOM 11439 O O . GLU G 2 133 ? 23.015 43.680 18.011 1.00 38.24 164 GLU H O 1
ATOM 11445 N N . PRO G 2 134 ? 23.309 44.969 19.705 1.00 41.40 165 PRO H N 1
ATOM 11446 C CA . PRO G 2 134 ? 24.419 45.630 19.064 1.00 38.83 165 PRO H CA 1
ATOM 11447 C C . PRO G 2 134 ? 25.672 44.782 18.913 1.00 36.48 165 PRO H C 1
ATOM 11448 O O . PRO G 2 134 ? 25.819 43.829 19.596 1.00 34.12 165 PRO H O 1
ATOM 11452 N N . PRO G 2 135 ? 26.525 45.163 18.000 1.00 31.32 166 PRO H N 1
ATOM 11453 C CA . PRO G 2 135 ? 27.808 44.468 17.920 1.00 27.27 166 PRO H CA 1
ATOM 11454 C C . PRO G 2 135 ? 28.508 44.530 19.259 1.00 35.68 166 PRO H C 1
ATOM 11455 O O . PRO G 2 135 ? 28.353 45.488 20.012 1.00 32.18 166 PRO H O 1
ATOM 11459 N N . CYS G 2 136 ? 29.295 43.499 19.539 1.00 37.41 167 CYS H N 1
ATOM 11460 C CA . CYS G 2 136 ? 30.165 43.541 20.705 1.00 34.11 167 CYS H CA 1
ATOM 11461 C C . CYS G 2 136 ? 31.070 44.768 20.641 1.00 36.70 167 CYS H C 1
ATOM 11462 O O . CYS G 2 136 ? 31.498 45.190 19.568 1.00 37.38 167 CYS H O 1
ATOM 11465 N N . ARG G 2 137 ? 31.383 45.339 21.805 1.00 31.83 168 ARG H N 1
ATOM 11466 C CA . ARG G 2 137 ? 32.456 46.315 21.866 1.00 33.42 168 ARG H CA 1
ATOM 11467 C C . ARG G 2 137 ? 33.795 45.605 21.647 1.00 32.99 168 ARG H C 1
ATOM 11468 O O . ARG G 2 137 ? 33.874 44.377 21.587 1.00 37.55 168 ARG H O 1
ATOM 11476 N N . ASN G 2 138 ? 34.862 46.382 21.503 1.00 38.51 169 ASN H N 1
ATOM 11477 C CA . ASN G 2 138 ? 36.122 45.790 21.085 1.00 36.39 169 ASN H CA 1
ATOM 11478 C C . ASN G 2 138 ? 37.073 45.486 22.240 1.00 34.85 169 ASN H C 1
ATOM 11479 O O . ASN G 2 138 ? 38.171 44.982 21.991 1.00 37.91 169 ASN H O 1
ATOM 11484 N N . ASN G 2 139 ? 36.679 45.752 23.492 1.00 32.02 170 ASN H N 1
ATOM 11485 C CA . ASN G 2 139 ? 37.568 45.531 24.638 1.00 40.07 170 ASN H CA 1
ATOM 11486 C C . ASN G 2 139 ? 36.870 44.688 25.706 1.00 40.85 170 ASN H C 1
ATOM 11487 O O . ASN G 2 139 ? 36.977 44.948 26.910 1.00 41.57 170 ASN H O 1
ATOM 11492 N N . ILE G 2 140 ? 36.169 43.644 25.266 1.00 38.99 171 ILE H N 1
ATOM 11493 C CA . ILE G 2 140 ? 35.244 42.895 26.099 1.00 30.33 171 ILE H CA 1
ATOM 11494 C C . ILE G 2 140 ? 35.784 41.510 26.419 1.00 30.01 171 ILE H C 1
ATOM 11495 O O . ILE G 2 140 ? 36.273 40.789 25.535 1.00 32.28 171 ILE H O 1
ATOM 11500 N N . VAL G 2 141 ? 35.656 41.126 27.683 1.00 28.36 172 VAL H N 1
ATOM 11501 C CA . VAL G 2 141 ? 35.697 39.730 28.096 1.00 28.85 172 VAL H CA 1
ATOM 11502 C C . VAL G 2 141 ? 34.287 39.420 28.576 1.00 30.63 172 VAL H C 1
ATOM 11503 O O . VAL G 2 141 ? 33.804 40.027 29.538 1.00 31.18 172 VAL H O 1
ATOM 11507 N N . ASP G 2 142 ? 33.589 38.548 27.862 1.00 27.22 173 ASP H N 1
ATOM 11508 C CA . ASP G 2 142 ? 32.192 38.237 28.156 1.00 33.04 173 ASP H CA 1
ATOM 11509 C C . ASP G 2 142 ? 32.212 36.956 28.979 1.00 33.72 173 ASP H C 1
ATOM 11510 O O . ASP G 2 142 ? 32.419 35.871 28.439 1.00 33.14 173 ASP H O 1
ATOM 11515 N N . GLY G 2 143 ? 31.977 37.078 30.285 1.00 32.18 174 GLY H N 1
ATOM 11516 C CA . GLY G 2 143 ? 32.225 35.988 31.209 1.00 30.85 174 GLY H CA 1
ATOM 11517 C C . GLY G 2 143 ? 30.949 35.307 31.665 1.00 31.28 174 GLY H C 1
ATOM 11518 O O . GLY G 2 143 ? 29.909 35.941 31.822 1.00 30.06 174 GLY H O 1
ATOM 11519 N N . SER G 2 144 ? 31.046 33.998 31.879 1.00 27.25 175 SER H N 1
ATOM 11520 C CA . SER G 2 144 ? 29.937 33.245 32.434 1.00 37.50 175 SER H CA 1
ATOM 11521 C C . SER G 2 144 ? 29.705 33.669 33.884 1.00 37.66 175 SER H C 1
ATOM 11522 O O . SER G 2 144 ? 30.577 34.287 34.503 1.00 32.56 175 SER H O 1
ATOM 11525 N N . PRO G 2 145 ? 28.539 33.330 34.454 1.00 38.19 176 PRO H N 1
ATOM 11526 C CA . PRO G 2 145 ? 28.306 33.650 35.880 1.00 40.71 176 PRO H CA 1
ATOM 11527 C C . PRO G 2 145 ? 29.377 33.116 36.816 1.00 44.13 176 PRO H C 1
ATOM 11528 O O . PRO G 2 145 ? 29.703 33.771 37.816 1.00 46.76 176 PRO H O 1
ATOM 11532 N N . ALA G 2 146 ? 29.929 31.935 36.533 1.00 41.65 177 ALA H N 1
ATOM 11533 C CA . ALA G 2 146 ? 30.941 31.374 37.424 1.00 45.38 177 ALA H CA 1
ATOM 11534 C C . ALA G 2 146 ? 32.222 32.197 37.434 1.00 43.63 177 ALA H C 1
ATOM 11535 O O . ALA G 2 146 ? 32.934 32.219 38.452 1.00 37.06 177 ALA H O 1
ATOM 11537 N N . VAL G 2 147 ? 32.533 32.882 36.330 1.00 40.12 178 VAL H N 1
ATOM 11538 C CA . VAL G 2 147 ? 33.681 33.787 36.319 1.00 35.13 178 VAL H CA 1
ATOM 11539 C C . VAL G 2 147 ? 33.442 34.946 37.274 1.00 32.64 178 VAL H C 1
ATOM 11540 O O . VAL G 2 147 ? 34.316 35.311 38.070 1.00 33.55 178 VAL H O 1
ATOM 11544 N N . TRP G 2 148 ? 32.256 35.546 37.191 1.00 38.42 179 TRP H N 1
ATOM 11545 C CA . TRP G 2 148 ? 31.919 36.664 38.060 1.00 41.40 179 TRP H CA 1
ATOM 11546 C C . TRP G 2 148 ? 31.972 36.247 39.522 1.00 48.15 179 TRP H C 1
ATOM 11547 O O . TRP G 2 148 ? 32.548 36.949 40.362 1.00 46.44 179 TRP H O 1
ATOM 11558 N N . ASP G 2 149 ? 31.373 35.097 39.838 1.00 43.39 180 ASP H N 1
ATOM 11559 C CA . ASP G 2 149 ? 31.337 34.631 41.218 1.00 48.08 180 ASP H CA 1
ATOM 11560 C C . ASP G 2 149 ? 32.734 34.376 41.756 1.00 44.64 180 ASP H C 1
ATOM 11561 O O . ASP G 2 149 ? 33.040 34.739 42.895 1.00 45.85 180 ASP H O 1
ATOM 11566 N N . ALA G 2 150 ? 33.601 33.757 40.953 1.00 44.46 181 ALA H N 1
ATOM 11567 C CA . ALA G 2 150 ? 34.981 33.562 41.382 1.00 51.48 181 ALA H CA 1
ATOM 11568 C C . ALA G 2 150 ? 35.686 34.891 41.617 1.00 53.42 181 ALA H C 1
ATOM 11569 O O . ALA G 2 150 ? 36.540 34.996 42.506 1.00 45.35 181 ALA H O 1
ATOM 11571 N N . LEU G 2 151 ? 35.341 35.920 40.846 1.00 51.95 182 LEU H N 1
ATOM 11572 C CA . LEU G 2 151 ? 35.950 37.230 41.050 1.00 52.60 182 LEU H CA 1
ATOM 11573 C C . LEU G 2 151 ? 35.302 38.010 42.184 1.00 38.24 182 LEU H C 1
ATOM 11574 O O . LEU G 2 151 ? 35.729 39.135 42.460 1.00 35.81 182 LEU H O 1
ATOM 11579 N N . GLY G 2 152 ? 34.280 37.456 42.833 1.00 42.24 183 GLY H N 1
ATOM 11580 C CA . GLY G 2 152 ? 33.584 38.182 43.879 1.00 44.16 183 GLY H CA 1
ATOM 11581 C C . GLY G 2 152 ? 32.870 39.431 43.416 1.00 47.50 183 GLY H C 1
ATOM 11582 O O . GLY G 2 152 ? 32.632 40.336 44.221 1.00 44.08 183 GLY H O 1
ATOM 11583 N N . LEU G 2 153 ? 32.539 39.518 42.130 1.00 40.25 184 LEU H N 1
ATOM 11584 C CA . LEU G 2 153 ? 31.882 40.693 41.578 1.00 44.46 184 LEU H CA 1
ATOM 11585 C C . LEU G 2 153 ? 30.375 40.478 41.606 1.00 48.17 184 LEU H C 1
ATOM 11586 O O . LEU G 2 153 ? 29.893 39.350 41.484 1.00 47.56 184 LEU H O 1
ATOM 11591 N N . ASN G 2 154 ? 29.629 41.567 41.791 1.00 46.54 185 ASN H N 1
ATOM 11592 C CA . ASN G 2 154 ? 28.166 41.499 41.814 1.00 47.90 185 ASN H CA 1
ATOM 11593 C C . ASN G 2 154 ? 27.603 41.514 40.400 1.00 48.16 185 ASN H C 1
ATOM 11594 O O . ASN G 2 154 ? 27.720 42.514 39.682 1.00 42.18 185 ASN H O 1
ATOM 11599 N N . LYS G 2 155 ? 26.934 40.428 40.032 1.00 45.60 186 LYS H N 1
ATOM 11600 C CA . LYS G 2 155 ? 26.436 40.320 38.670 1.00 45.83 186 LYS H CA 1
ATOM 11601 C C . LYS G 2 155 ? 25.390 41.381 38.351 1.00 52.01 186 LYS H C 1
ATOM 11602 O O . LYS G 2 155 ? 25.166 41.673 37.172 1.00 56.88 186 LYS H O 1
ATOM 11608 N N . ASP G 2 156 ? 24.772 41.997 39.363 1.00 46.52 187 ASP H N 1
ATOM 11609 C CA . ASP G 2 156 ? 23.863 43.103 39.084 1.00 56.09 187 ASP H CA 1
ATOM 11610 C C . ASP G 2 156 ? 24.568 44.295 38.454 1.00 54.68 187 ASP H C 1
ATOM 11611 O O . ASP G 2 156 ? 23.904 45.123 37.822 1.00 54.19 187 ASP H O 1
ATOM 11616 N N . ASP G 2 157 ? 25.890 44.400 38.601 1.00 49.85 188 ASP H N 1
ATOM 11617 C CA . ASP G 2 157 ? 26.576 45.569 38.059 1.00 42.91 188 ASP H CA 1
ATOM 11618 C C . ASP G 2 157 ? 26.570 45.573 36.535 1.00 44.82 188 ASP H C 1
ATOM 11619 O O . ASP G 2 157 ? 26.663 46.643 35.925 1.00 44.88 188 ASP H O 1
ATOM 11624 N N . GLY G 2 158 ? 26.444 44.404 35.913 1.00 45.30 189 GLY H N 1
ATOM 11625 C CA . GLY G 2 158 ? 26.424 44.318 34.464 1.00 44.58 189 GLY H CA 1
ATOM 11626 C C . GLY G 2 158 ? 27.799 44.357 33.820 1.00 48.10 189 GLY H C 1
ATOM 11627 O O . GLY G 2 158 ? 28.056 43.615 32.864 1.00 37.02 189 GLY H O 1
ATOM 11628 N N . GLN G 2 159 ? 28.691 45.213 34.318 1.00 44.74 190 GLN H N 1
ATOM 11629 C CA . GLN G 2 159 ? 30.056 45.238 33.810 1.00 49.73 190 GLN H CA 1
ATOM 11630 C C . GLN G 2 159 ? 31.023 45.647 34.912 1.00 48.33 190 GLN H C 1
ATOM 11631 O O . GLN G 2 159 ? 30.632 46.200 35.945 1.00 37.33 190 GLN H O 1
ATOM 11637 N N . ALA G 2 160 ? 32.297 45.327 34.689 1.00 44.04 191 ALA H N 1
ATOM 11638 C CA . ALA G 2 160 ? 33.356 45.604 35.651 1.00 44.26 191 ALA H CA 1
ATOM 11639 C C . ALA G 2 160 ? 34.665 45.837 34.916 1.00 34.18 191 ALA H C 1
ATOM 11640 O O . ALA G 2 160 ? 34.917 45.246 33.866 1.00 37.67 191 ALA H O 1
ATOM 11642 N N . GLN G 2 161 ? 35.509 46.700 35.486 1.00 34.09 192 GLN H N 1
ATOM 11643 C CA . GLN G 2 161 ? 36.836 46.897 34.924 1.00 40.75 192 GLN H CA 1
ATOM 11644 C C . GLN G 2 161 ? 37.737 45.756 35.380 1.00 44.98 192 GLN H C 1
ATOM 11645 O O . GLN G 2 161 ? 37.809 45.458 36.576 1.00 44.70 192 GLN H O 1
ATOM 11651 N N . ILE G 2 162 ? 38.426 45.114 34.431 1.00 39.74 193 ILE H N 1
ATOM 11652 C CA . ILE G 2 162 ? 39.301 43.988 34.730 1.00 36.52 193 ILE H CA 1
ATOM 11653 C C . ILE G 2 162 ? 40.614 44.157 33.977 1.00 41.53 193 ILE H C 1
ATOM 11654 O O . ILE G 2 162 ? 40.786 45.071 33.167 1.00 40.48 193 ILE H O 1
ATOM 11659 N N . THR G 2 163 ? 41.561 43.276 34.294 1.00 37.66 194 THR H N 1
ATOM 11660 C CA . THR G 2 163 ? 42.750 43.045 33.487 1.00 37.02 194 THR H CA 1
ATOM 11661 C C . THR G 2 163 ? 42.876 41.549 33.253 1.00 39.08 194 THR H C 1
ATOM 11662 O O . THR G 2 163 ? 42.402 40.743 34.056 1.00 43.59 194 THR H O 1
ATOM 11666 N N . TRP G 2 164 ? 43.506 41.179 32.140 1.00 38.92 195 TRP H N 1
ATOM 11667 C CA . TRP G 2 164 ? 43.679 39.776 31.825 1.00 42.80 195 TRP H CA 1
ATOM 11668 C C . TRP G 2 164 ? 44.997 39.584 31.094 1.00 40.21 195 TRP H C 1
ATOM 11669 O O . TRP G 2 164 ? 45.563 40.527 30.534 1.00 47.18 195 TRP H O 1
ATOM 11680 N N . SER G 2 165 ? 45.486 38.348 31.131 1.00 42.51 196 SER H N 1
ATOM 11681 C CA . SER G 2 165 ? 46.694 37.951 30.421 1.00 46.88 196 SER H CA 1
ATOM 11682 C C . SER G 2 165 ? 46.561 36.506 29.960 1.00 40.78 196 SER H C 1
ATOM 11683 O O . SER G 2 165 ? 45.790 35.723 30.519 1.00 43.36 196 SER H O 1
ATOM 11686 N N . ASP G 2 166 ? 47.328 36.158 28.931 1.00 46.27 197 ASP H N 1
ATOM 11687 C CA . ASP G 2 166 ? 47.389 34.771 28.488 1.00 41.09 197 ASP H CA 1
ATOM 11688 C C . ASP G 2 166 ? 48.066 33.887 29.530 1.00 50.96 197 ASP H C 1
ATOM 11689 O O . ASP G 2 166 ? 49.017 34.304 30.201 1.00 50.43 197 ASP H O 1
ATOM 11694 N N . GLU G 2 167 ? 47.515 32.688 29.710 1.00 41.92 198 GLU H N 1
ATOM 11695 C CA . GLU G 2 167 ? 48.023 31.653 30.602 1.00 53.84 198 GLU H CA 1
ATOM 11696 C C . GLU G 2 167 ? 48.761 30.550 29.854 1.00 56.88 198 GLU H C 1
ATOM 11697 O O . GLU G 2 167 ? 48.478 30.258 28.690 1.00 44.43 198 GLU H O 1
ATOM 11703 N N . LEU G 2 168 ? 49.668 29.889 30.576 1.00 50.47 199 LEU H N 1
ATOM 11704 C CA . LEU G 2 168 ? 50.448 28.775 30.032 1.00 43.77 199 LEU H CA 1
ATOM 11705 C C . LEU G 2 168 ? 49.662 27.473 30.191 1.00 39.48 199 LEU H C 1
ATOM 11706 O O . LEU G 2 168 ? 49.334 26.801 29.195 1.00 47.82 199 LEU H O 1
ATOM 11711 N N . THR H 2 10 ? -17.970 -25.599 18.358 1.00 64.85 41 THR I N 1
ATOM 11712 C CA . THR H 2 10 ? -16.817 -25.613 19.257 1.00 64.23 41 THR I CA 1
ATOM 11713 C C . THR H 2 10 ? -15.540 -25.140 18.576 1.00 63.72 41 THR I C 1
ATOM 11714 O O . THR H 2 10 ? -15.458 -25.071 17.352 1.00 66.58 41 THR I O 1
ATOM 11718 N N . CYS H 2 11 ? -14.541 -24.803 19.388 1.00 58.31 42 CYS I N 1
ATOM 11719 C CA . CYS H 2 11 ? -13.337 -24.162 18.883 1.00 49.75 42 CYS I CA 1
ATOM 11720 C C . CYS H 2 11 ? -12.411 -25.210 18.283 1.00 51.26 42 CYS I C 1
ATOM 11721 O O . CYS H 2 11 ? -11.933 -26.094 18.999 1.00 54.26 42 CYS I O 1
ATOM 11724 N N . GLN H 2 12 ? -12.133 -25.107 16.994 1.00 50.10 43 GLN I N 1
ATOM 11725 C CA . GLN H 2 12 ? -11.184 -25.986 16.328 1.00 52.86 43 GLN I CA 1
ATOM 11726 C C . GLN H 2 12 ? -10.016 -25.213 15.746 1.00 57.40 43 GLN I C 1
ATOM 11727 O O . GLN H 2 12 ? -10.107 -24.000 15.549 1.00 71.42 43 GLN I O 1
ATOM 11733 N N . PRO H 2 13 ? -8.893 -25.891 15.458 1.00 51.18 44 PRO I N 1
ATOM 11734 C CA . PRO H 2 13 ? -7.749 -25.194 14.854 1.00 52.43 44 PRO I CA 1
ATOM 11735 C C . PRO H 2 13 ? -8.131 -24.513 13.551 1.00 50.02 44 PRO I C 1
ATOM 11736 O O . PRO H 2 13 ? -9.046 -24.944 12.835 1.00 44.00 44 PRO I O 1
ATOM 11740 N N . SER H 2 14 ? -7.407 -23.434 13.259 1.00 46.39 45 SER I N 1
ATOM 11741 C CA . SER H 2 14 ? -7.560 -22.711 12.012 1.00 43.79 45 SER I CA 1
ATOM 11742 C C . SER H 2 14 ? -6.619 -23.227 10.943 1.00 44.07 45 SER I C 1
ATOM 11743 O O . SER H 2 14 ? -6.805 -22.910 9.763 1.00 38.78 45 SER I O 1
ATOM 11746 N N . GLY H 2 15 ? -5.616 -24.001 11.339 1.00 37.05 46 GLY I N 1
ATOM 11747 C CA . GLY H 2 15 ? -4.636 -24.535 10.405 1.00 42.23 46 GLY I CA 1
ATOM 11748 C C . GLY H 2 15 ? -3.331 -24.840 11.120 1.00 43.59 46 GLY I C 1
ATOM 11749 O O . GLY H 2 15 ? -3.311 -25.069 12.331 1.00 39.02 46 GLY I O 1
ATOM 11750 N N . SER H 2 16 ? -2.245 -24.821 10.349 1.00 37.19 47 SER I N 1
ATOM 11751 C CA . SER H 2 16 ? -0.946 -25.085 10.947 1.00 41.63 47 SER I CA 1
ATOM 11752 C C . SER H 2 16 ? 0.137 -24.535 10.036 1.00 42.92 47 SER I C 1
ATOM 11753 O O . SER H 2 16 ? -0.093 -24.280 8.851 1.00 38.72 47 SER I O 1
ATOM 11756 N N . ILE H 2 17 ? 1.333 -24.395 10.598 1.00 34.81 48 ILE I N 1
ATOM 11757 C CA . ILE H 2 17 ? 2.451 -23.726 9.948 1.00 34.07 48 ILE I CA 1
ATOM 11758 C C . ILE H 2 17 ? 3.672 -24.624 10.043 1.00 32.80 48 ILE I C 1
ATOM 11759 O O . ILE H 2 17 ? 3.933 -25.214 11.097 1.00 37.92 48 ILE I O 1
ATOM 11764 N N . GLN H 2 18 ? 4.420 -24.725 8.946 1.00 34.32 49 GLN I N 1
ATOM 11765 C CA . GLN H 2 18 ? 5.642 -25.522 8.955 1.00 41.21 49 GLN I CA 1
ATOM 11766 C C . GLN H 2 18 ? 6.710 -24.830 9.795 1.00 29.81 49 GLN I C 1
ATOM 11767 O O . GLN H 2 18 ? 7.014 -23.654 9.585 1.00 32.58 49 GLN I O 1
ATOM 11773 N N . GLY H 2 19 ? 7.274 -25.565 10.751 1.00 31.93 50 GLY I N 1
ATOM 11774 C CA . GLY H 2 19 ? 8.274 -24.979 11.629 1.00 32.40 50 GLY I CA 1
ATOM 11775 C C . GLY H 2 19 ? 9.513 -24.514 10.880 1.00 34.87 50 GLY I C 1
ATOM 11776 O O . GLY H 2 19 ? 9.991 -25.168 9.949 1.00 32.57 50 GLY I O 1
ATOM 11777 N N . ARG H 2 20 ? 10.033 -23.361 11.298 1.00 34.46 51 ARG I N 1
ATOM 11778 C CA . ARG H 2 20 ? 11.337 -22.858 10.889 1.00 27.31 51 ARG I CA 1
ATOM 11779 C C . ARG H 2 20 ? 11.994 -22.283 12.125 1.00 42.28 51 ARG I C 1
ATOM 11780 O O . ARG H 2 20 ? 11.364 -21.501 12.846 1.00 31.00 51 ARG I O 1
ATOM 11788 N N . SER H 2 21 ? 13.258 -22.634 12.355 1.00 34.69 52 SER I N 1
ATOM 11789 C CA . SER H 2 21 ? 13.940 -22.149 13.549 1.00 39.36 52 SER I CA 1
ATOM 11790 C C . SER H 2 21 ? 14.641 -20.818 13.330 1.00 35.33 52 SER I C 1
ATOM 11791 O O . SER H 2 21 ? 14.886 -20.098 14.306 1.00 38.42 52 SER I O 1
ATOM 11794 N N . GLY H 2 22 ? 14.929 -20.471 12.075 1.00 37.85 53 GLY I N 1
ATOM 11795 C CA . GLY H 2 22 ? 15.589 -19.219 11.748 1.00 42.45 53 GLY I CA 1
ATOM 11796 C C . GLY H 2 22 ? 16.820 -18.986 12.593 1.00 48.51 53 GLY I C 1
ATOM 11797 O O . GLY H 2 22 ? 17.676 -19.862 12.737 1.00 50.01 53 GLY I O 1
ATOM 11798 N N . ASN H 2 23 ? 16.838 -17.879 13.271 1.00 48.44 54 ASN I N 1
ATOM 11799 C CA . ASN H 2 23 ? 17.923 -17.525 14.109 1.00 46.59 54 ASN I CA 1
ATOM 11800 C C . ASN H 2 23 ? 17.538 -17.451 15.561 1.00 49.18 54 ASN I C 1
ATOM 11801 O O . ASN H 2 23 ? 18.158 -16.808 16.341 1.00 49.81 54 ASN I O 1
ATOM 11806 N N . CYS H 2 24 ? 16.504 -18.148 15.918 1.00 49.02 55 CYS I N 1
ATOM 11807 C CA . CYS H 2 24 ? 16.075 -18.202 17.273 1.00 42.87 55 CYS I CA 1
ATOM 11808 C C . CYS H 2 24 ? 17.077 -19.037 18.040 1.00 54.20 55 CYS I C 1
ATOM 11809 O O . CYS H 2 24 ? 17.466 -20.053 17.613 1.00 47.75 55 CYS I O 1
ATOM 11812 N N . ASN H 2 25 ? 17.464 -18.583 19.200 1.00 58.29 56 ASN I N 1
ATOM 11813 C CA . ASN H 2 25 ? 18.376 -19.353 19.998 1.00 64.15 56 ASN I CA 1
ATOM 11814 C C . ASN H 2 25 ? 17.710 -19.895 21.211 1.00 58.10 56 ASN I C 1
ATOM 11815 O O . ASN H 2 25 ? 17.292 -19.153 22.041 1.00 67.74 56 ASN I O 1
ATOM 11820 N N . THR H 2 26 ? 17.681 -21.189 21.326 1.00 60.49 57 THR I N 1
ATOM 11821 C CA . THR H 2 26 ? 17.086 -21.885 22.439 1.00 71.34 57 THR I CA 1
ATOM 11822 C C . THR H 2 26 ? 17.546 -21.572 23.906 1.00 82.97 57 THR I C 1
ATOM 11823 O O . THR H 2 26 ? 18.528 -20.893 24.190 1.00 81.18 57 THR I O 1
ATOM 11827 N N . SER H 2 30 ? 12.829 -19.162 26.148 1.00 70.77 61 SER I N 1
ATOM 11828 C CA . SER H 2 30 ? 11.623 -19.050 25.328 1.00 70.93 61 SER I CA 1
ATOM 11829 C C . SER H 2 30 ? 11.740 -19.877 24.034 1.00 65.72 61 SER I C 1
ATOM 11830 O O . SER H 2 30 ? 12.747 -19.830 23.322 1.00 59.59 61 SER I O 1
ATOM 11833 N N . GLU H 2 31 ? 10.671 -20.618 23.752 1.00 63.12 62 GLU I N 1
ATOM 11834 C CA . GLU H 2 31 ? 10.682 -21.681 22.754 1.00 66.13 62 GLU I CA 1
ATOM 11835 C C . GLU H 2 31 ? 10.937 -21.175 21.343 1.00 57.21 62 GLU I C 1
ATOM 11836 O O . GLU H 2 31 ? 10.464 -20.108 20.947 1.00 55.04 62 GLU I O 1
ATOM 11842 N N . CYS H 2 32 ? 11.722 -21.935 20.598 1.00 47.65 63 CYS I N 1
ATOM 11843 C CA . CYS H 2 32 ? 11.884 -21.719 19.173 1.00 42.47 63 CYS I CA 1
ATOM 11844 C C . CYS H 2 32 ? 11.048 -22.747 18.424 1.00 38.88 63 CYS I C 1
ATOM 11845 O O . CYS H 2 32 ? 10.833 -23.859 18.906 1.00 41.37 63 CYS I O 1
ATOM 11848 N N . CYS H 2 33 ? 10.522 -22.356 17.262 1.00 36.86 64 CYS I N 1
ATOM 11849 C CA . CYS H 2 33 ? 10.016 -23.377 16.359 1.00 30.52 64 CYS I CA 1
ATOM 11850 C C . CYS H 2 33 ? 11.164 -24.285 15.963 1.00 30.50 64 CYS I C 1
ATOM 11851 O O . CYS H 2 33 ? 12.304 -23.836 15.791 1.00 33.82 64 CYS I O 1
ATOM 11854 N N . LYS H 2 34 ? 10.859 -25.564 15.830 1.00 35.87 65 LYS I N 1
ATOM 11855 C CA . LYS H 2 34 ? 11.842 -26.536 15.377 1.00 43.54 65 LYS I CA 1
ATOM 11856 C C . LYS H 2 34 ? 11.535 -26.921 13.937 1.00 45.07 65 LYS I C 1
ATOM 11857 O O . LYS H 2 34 ? 10.369 -26.953 13.525 1.00 36.09 65 LYS I O 1
ATOM 11863 N N . ASN H 2 35 ? 12.580 -27.189 13.167 1.00 45.66 66 ASN I N 1
ATOM 11864 C CA . ASN H 2 35 ? 12.351 -27.639 11.806 1.00 47.12 66 ASN I CA 1
ATOM 11865 C C . ASN H 2 35 ? 11.809 -29.065 11.847 1.00 47.98 66 ASN I C 1
ATOM 11866 O O . ASN H 2 35 ? 12.001 -29.803 12.820 1.00 48.01 66 ASN I O 1
ATOM 11871 N N . GLY H 2 36 ? 11.100 -29.444 10.791 1.00 43.35 67 GLY I N 1
ATOM 11872 C CA . GLY H 2 36 ? 10.563 -30.787 10.670 1.00 45.73 67 GLY I CA 1
ATOM 11873 C C . GLY H 2 36 ? 9.294 -31.082 11.439 1.00 50.73 67 GLY I C 1
ATOM 11874 O O . GLY H 2 36 ? 8.899 -32.249 11.517 1.00 51.87 67 GLY I O 1
ATOM 11875 N N . ARG H 2 37 ? 8.645 -30.076 12.023 1.00 51.20 68 ARG I N 1
ATOM 11876 C CA . ARG H 2 37 ? 7.352 -30.260 12.669 1.00 47.38 68 ARG I CA 1
ATOM 11877 C C . ARG H 2 37 ? 6.466 -29.071 12.333 1.00 44.03 68 ARG I C 1
ATOM 11878 O O . ARG H 2 37 ? 6.943 -27.999 11.949 1.00 40.07 68 ARG I O 1
ATOM 11886 N N . ARG H 2 38 ? 5.167 -29.270 12.495 1.00 38.95 69 ARG I N 1
ATOM 11887 C CA . ARG H 2 38 ? 4.183 -28.236 12.229 1.00 41.00 69 ARG I CA 1
ATOM 11888 C C . ARG H 2 38 ? 3.608 -27.697 13.531 1.00 39.57 69 ARG I C 1
ATOM 11889 O O . ARG H 2 38 ? 3.624 -28.370 14.562 1.00 39.16 69 ARG I O 1
ATOM 11897 N N . TYR H 2 39 ? 3.128 -26.455 13.479 1.00 35.37 70 TYR I N 1
ATOM 11898 C CA . TYR H 2 39 ? 2.613 -25.762 14.650 1.00 38.28 70 TYR I CA 1
ATOM 11899 C C . TYR H 2 39 ? 1.182 -25.309 14.411 1.00 35.25 70 TYR I C 1
ATOM 11900 O O . TYR H 2 39 ? 0.903 -24.610 13.434 1.00 36.46 70 TYR I O 1
ATOM 11909 N N . THR H 2 40 ? 0.297 -25.677 15.331 1.00 38.02 71 THR I N 1
ATOM 11910 C CA . THR H 2 40 ? -1.127 -25.412 15.177 1.00 43.21 71 THR I CA 1
ATOM 11911 C C . THR H 2 40 ? -1.447 -23.938 15.422 1.00 33.86 71 THR I C 1
ATOM 11912 O O . THR H 2 40 ? -0.900 -23.308 16.331 1.00 31.93 71 THR I O 1
ATOM 11916 N N . THR H 2 41 ? -2.347 -23.394 14.606 1.00 33.86 72 THR I N 1
ATOM 11917 C CA . THR H 2 41 ? -2.848 -22.040 14.771 1.00 34.92 72 THR I CA 1
ATOM 11918 C C . THR H 2 41 ? -4.320 -22.088 15.152 1.00 34.95 72 THR I C 1
ATOM 11919 O O . THR H 2 41 ? -5.043 -23.023 14.787 1.00 38.04 72 THR I O 1
ATOM 11923 N N . TYR H 2 42 ? -4.748 -21.070 15.894 1.00 34.14 73 TYR I N 1
ATOM 11924 C CA . TYR H 2 42 ? -6.127 -20.931 16.346 1.00 37.93 73 TYR I CA 1
ATOM 11925 C C . TYR H 2 42 ? -6.577 -19.491 16.191 1.00 39.35 73 TYR I C 1
ATOM 11926 O O . TYR H 2 42 ? -5.833 -18.562 16.516 1.00 32.89 73 TYR I O 1
ATOM 11935 N N . GLY H 2 43 ? -7.819 -19.320 15.754 1.00 40.47 74 GLY I N 1
ATOM 11936 C CA . GLY H 2 43 ? -8.478 -18.033 15.806 1.00 38.72 74 GLY I CA 1
ATOM 11937 C C . GLY H 2 43 ? -9.401 -17.942 17.004 1.00 33.83 74 GLY I C 1
ATOM 11938 O O . GLY H 2 43 ? -9.853 -16.851 17.359 1.00 39.26 74 GLY I O 1
ATOM 11939 N N . CYS H 2 44 ? -9.671 -19.075 17.649 1.00 30.99 75 CYS I N 1
ATOM 11940 C CA . CYS H 2 44 ? -10.624 -19.139 18.744 1.00 35.98 75 CYS I CA 1
ATOM 11941 C C . CYS H 2 44 ? -9.962 -19.667 20.010 1.00 37.20 75 CYS I C 1
ATOM 11942 O O . CYS H 2 44 ? -8.867 -20.230 19.989 1.00 38.27 75 CYS I O 1
ATOM 11945 N N . SER H 2 45 ? -10.678 -19.511 21.114 1.00 35.13 76 SER I N 1
ATOM 11946 C CA . SER H 2 45 ? -10.299 -20.008 22.428 1.00 40.78 76 SER I CA 1
ATOM 11947 C C . SER H 2 45 ? -11.480 -20.781 22.986 1.00 41.37 76 SER I C 1
ATOM 11948 O O . SER H 2 45 ? -12.569 -20.767 22.404 1.00 37.66 76 SER I O 1
ATOM 11951 N N . PRO H 2 46 ? -11.295 -21.497 24.096 1.00 38.43 77 PRO I N 1
ATOM 11952 C CA . PRO H 2 46 ? -12.422 -22.199 24.731 1.00 36.36 77 PRO I CA 1
ATOM 11953 C C . PRO H 2 46 ? -13.465 -21.226 25.254 1.00 44.85 77 PRO I C 1
ATOM 11954 O O . PRO H 2 46 ? -13.198 -20.020 25.378 1.00 36.75 77 PRO I O 1
ATOM 11958 N N . PRO H 2 47 ? -14.661 -21.715 25.599 1.00 44.02 78 PRO I N 1
ATOM 11959 C CA . PRO H 2 47 ? -15.722 -20.809 26.065 1.00 41.79 78 PRO I CA 1
ATOM 11960 C C . PRO H 2 47 ? -15.327 -20.049 27.323 1.00 38.22 78 PRO I C 1
ATOM 11961 O O . PRO H 2 47 ? -14.653 -20.578 28.207 1.00 43.78 78 PRO I O 1
ATOM 11965 N N . VAL H 2 48 ? -15.757 -18.793 27.390 1.00 40.55 79 VAL I N 1
ATOM 11966 C CA . VAL H 2 48 ? -15.616 -17.971 28.586 1.00 37.92 79 VAL I CA 1
ATOM 11967 C C . VAL H 2 48 ? -16.855 -18.263 29.423 1.00 45.45 79 VAL I C 1
ATOM 11968 O O . VAL H 2 48 ? -17.974 -17.934 29.022 1.00 42.88 79 VAL I O 1
ATOM 11972 N N . THR H 2 49 ? -16.655 -18.881 30.589 1.00 42.46 80 THR I N 1
ATOM 11973 C CA . THR H 2 49 ? -17.752 -19.387 31.410 1.00 45.01 80 THR I CA 1
ATOM 11974 C C . THR H 2 49 ? -18.046 -18.556 32.648 1.00 51.08 80 THR I C 1
ATOM 11975 O O . THR H 2 49 ? -19.095 -18.754 33.268 1.00 58.18 80 THR I O 1
ATOM 11979 N N . GLY H 2 50 ? -17.169 -17.637 33.014 1.00 50.58 81 GLY I N 1
ATOM 11980 C CA . GLY H 2 50 ? -17.251 -16.925 34.263 1.00 46.07 81 GLY I CA 1
ATOM 11981 C C . GLY H 2 50 ? -16.322 -17.489 35.316 1.00 44.63 81 GLY I C 1
ATOM 11982 O O . GLY H 2 50 ? -16.049 -16.816 36.314 1.00 48.44 81 GLY I O 1
ATOM 11983 N N . SER H 2 51 ? -15.831 -18.719 35.106 1.00 42.14 82 SER I N 1
ATOM 11984 C CA . SER H 2 51 ? -14.716 -19.281 35.848 1.00 52.57 82 SER I CA 1
ATOM 11985 C C . SER H 2 51 ? -13.918 -20.113 34.839 1.00 50.61 82 SER I C 1
ATOM 11986 O O . SER H 2 51 ? -13.835 -21.336 34.899 1.00 45.81 82 SER I O 1
ATOM 11989 N N . THR H 2 52 ? -13.299 -19.420 33.889 1.00 49.08 83 THR I N 1
ATOM 11990 C CA . THR H 2 52 ? -12.720 -20.066 32.721 1.00 38.91 83 THR I CA 1
ATOM 11991 C C . THR H 2 52 ? -11.367 -20.674 33.063 1.00 44.58 83 THR I C 1
ATOM 11992 O O . THR H 2 52 ? -10.487 -19.981 33.581 1.00 41.98 83 THR I O 1
ATOM 11996 N N . ARG H 2 53 ? -11.220 -21.972 32.797 1.00 43.35 84 ARG I N 1
ATOM 11997 C CA . ARG H 2 53 ? -9.954 -22.665 33.015 1.00 47.26 84 ARG I CA 1
ATOM 11998 C C . ARG H 2 53 ? -8.933 -22.239 31.968 1.00 44.64 84 ARG I C 1
ATOM 11999 O O . ARG H 2 53 ? -9.244 -22.166 30.780 1.00 43.42 84 ARG I O 1
ATOM 12007 N N . ALA H 2 54 ? -7.707 -21.963 32.418 1.00 52.68 85 ALA I N 1
ATOM 12008 C CA . ALA H 2 54 ? -6.650 -21.453 31.552 1.00 44.69 85 ALA I CA 1
ATOM 12009 C C . ALA H 2 54 ? -5.286 -21.901 32.069 1.00 41.34 85 ALA I C 1
ATOM 12010 O O . ALA H 2 54 ? -5.147 -22.395 33.194 1.00 36.29 85 ALA I O 1
ATOM 12012 N N . VAL H 2 55 ? -4.274 -21.735 31.222 1.00 41.85 86 VAL I N 1
ATOM 12013 C CA . VAL H 2 55 ? -2.880 -21.920 31.614 1.00 42.59 86 VAL I CA 1
ATOM 12014 C C . VAL H 2 55 ? -2.246 -20.543 31.740 1.00 47.83 86 VAL I C 1
ATOM 12015 O O . VAL H 2 55 ? -2.247 -19.760 30.783 1.00 48.14 86 VAL I O 1
ATOM 12019 N N . LEU H 2 56 ? -1.712 -20.250 32.918 1.00 39.27 87 LEU I N 1
ATOM 12020 C CA . LEU H 2 56 ? -0.973 -19.019 33.152 1.00 39.27 87 LEU I CA 1
ATOM 12021 C C . LEU H 2 56 ? 0.485 -19.250 32.771 1.00 51.53 87 LEU I C 1
ATOM 12022 O O . LEU H 2 56 ? 1.127 -20.176 33.280 1.00 43.94 87 LEU I O 1
ATOM 12027 N N . THR H 2 57 ? 0.998 -18.434 31.858 1.00 47.25 88 THR I N 1
ATOM 12028 C CA . THR H 2 57 ? 2.414 -18.447 31.534 1.00 43.20 88 THR I CA 1
ATOM 12029 C C . THR H 2 57 ? 3.052 -17.155 32.036 1.00 44.84 88 THR I C 1
ATOM 12030 O O . THR H 2 57 ? 2.375 -16.267 32.558 1.00 36.59 88 THR I O 1
ATOM 12034 N N . LEU H 2 58 ? 4.371 -17.060 31.886 1.00 44.52 89 LEU I N 1
ATOM 12035 C CA . LEU H 2 58 ? 5.153 -15.955 32.430 1.00 43.54 89 LEU I CA 1
ATOM 12036 C C . LEU H 2 58 ? 5.776 -15.163 31.287 1.00 40.17 89 LEU I C 1
ATOM 12037 O O . LEU H 2 58 ? 6.377 -15.745 30.381 1.00 38.86 89 LEU I O 1
ATOM 12042 N N . ASN H 2 59 ? 5.630 -13.840 31.333 1.00 37.03 90 ASN I N 1
ATOM 12043 C CA . ASN H 2 59 ? 6.169 -12.987 30.289 1.00 40.22 90 ASN I CA 1
ATOM 12044 C C . ASN H 2 59 ? 6.524 -11.618 30.851 1.00 37.05 90 ASN I C 1
ATOM 12045 O O . ASN H 2 59 ? 5.895 -11.130 31.791 1.00 44.67 90 ASN I O 1
ATOM 12050 N N . SER H 2 60 ? 7.520 -10.989 30.243 1.00 39.18 91 SER I N 1
ATOM 12051 C CA . SER H 2 60 ? 7.849 -9.601 30.529 1.00 41.76 91 SER I CA 1
ATOM 12052 C C . SER H 2 60 ? 7.350 -8.715 29.394 1.00 33.37 91 SER I C 1
ATOM 12053 O O . SER H 2 60 ? 7.569 -9.017 28.219 1.00 43.53 91 SER I O 1
ATOM 12056 N N . PHE H 2 61 ? 6.659 -7.643 29.759 1.00 40.88 92 PHE I N 1
ATOM 12057 C CA . PHE H 2 61 ? 6.140 -6.650 28.831 1.00 40.56 92 PHE I CA 1
ATOM 12058 C C . PHE H 2 61 ? 7.008 -5.397 28.778 1.00 44.32 92 PHE I C 1
ATOM 12059 O O . PHE H 2 61 ? 6.565 -4.360 28.262 1.00 41.92 92 PHE I O 1
ATOM 12067 N N . ALA H 2 62 ? 8.231 -5.469 29.304 1.00 39.19 93 ALA I N 1
ATOM 12068 C CA . ALA H 2 62 ? 9.103 -4.311 29.424 1.00 38.78 93 ALA I CA 1
ATOM 12069 C C . ALA H 2 62 ? 9.759 -3.996 28.087 1.00 43.73 93 ALA I C 1
ATOM 12070 O O . ALA H 2 62 ? 9.919 -4.864 27.227 1.00 43.52 93 ALA I O 1
ATOM 12072 N N . GLU H 2 63 ? 10.158 -2.732 27.925 1.00 47.95 94 GLU I N 1
ATOM 12073 C CA . GLU H 2 63 ? 10.672 -2.243 26.650 1.00 57.29 94 GLU I CA 1
ATOM 12074 C C . GLU H 2 63 ? 11.949 -2.945 26.195 1.00 74.21 94 GLU I C 1
ATOM 12075 O O . GLU H 2 63 ? 11.924 -3.690 25.214 1.00 83.88 94 GLU I O 1
ATOM 12081 N N . GLY H 2 64 ? 13.074 -2.667 26.845 1.00 78.32 95 GLY I N 1
ATOM 12082 C CA . GLY H 2 64 ? 14.356 -3.187 26.407 1.00 85.43 95 GLY I CA 1
ATOM 12083 C C . GLY H 2 64 ? 14.434 -4.694 26.293 1.00 90.69 95 GLY I C 1
ATOM 12084 O O . GLY H 2 64 ? 14.236 -5.394 27.287 1.00 96.52 95 GLY I O 1
ATOM 12085 N N . GLY H 2 65 ? 14.735 -5.203 25.099 1.00 85.37 96 GLY I N 1
ATOM 12086 C CA . GLY H 2 65 ? 14.677 -6.635 24.849 1.00 80.06 96 GLY I CA 1
ATOM 12087 C C . GLY H 2 65 ? 13.318 -7.265 25.118 1.00 72.57 96 GLY I C 1
ATOM 12088 O O . GLY H 2 65 ? 13.164 -8.098 26.016 1.00 70.75 96 GLY I O 1
ATOM 12089 N N . GLY H 2 68 ? 9.465 -8.613 23.124 1.00 79.80 99 GLY I N 1
ATOM 12090 C CA . GLY H 2 68 ? 8.813 -8.545 21.829 1.00 79.25 99 GLY I CA 1
ATOM 12091 C C . GLY H 2 68 ? 8.389 -7.153 21.392 1.00 78.31 99 GLY I C 1
ATOM 12092 O O . GLY H 2 68 ? 9.144 -6.184 21.507 1.00 76.47 99 GLY I O 1
ATOM 12093 N N . GLY H 2 69 ? 7.166 -7.062 20.868 1.00 73.01 100 GLY I N 1
ATOM 12094 C CA . GLY H 2 69 ? 6.617 -5.802 20.413 1.00 64.08 100 GLY I CA 1
ATOM 12095 C C . GLY H 2 69 ? 5.826 -5.054 21.475 1.00 55.54 100 GLY I C 1
ATOM 12096 O O . GLY H 2 69 ? 5.694 -5.470 22.625 1.00 53.56 100 GLY I O 1
ATOM 12097 N N . ALA H 2 70 ? 5.307 -3.900 21.063 1.00 46.89 101 ALA I N 1
ATOM 12098 C CA . ALA H 2 70 ? 4.434 -3.119 21.929 1.00 48.05 101 ALA I CA 1
ATOM 12099 C C . ALA H 2 70 ? 3.142 -3.883 22.218 1.00 39.16 101 ALA I C 1
ATOM 12100 O O . ALA H 2 70 ? 2.722 -4.747 21.443 1.00 35.63 101 ALA I O 1
ATOM 12102 N N . ALA H 2 71 ? 2.521 -3.575 23.354 1.00 29.58 102 ALA I N 1
ATOM 12103 C CA . ALA H 2 71 ? 1.275 -4.240 23.730 1.00 28.22 102 ALA I CA 1
ATOM 12104 C C . ALA H 2 71 ? 0.146 -3.880 22.766 1.00 30.59 102 ALA I C 1
ATOM 12105 O O . ALA H 2 71 ? -0.033 -2.715 22.388 1.00 27.88 102 ALA I O 1
ATOM 12107 N N . ALA H 2 72 ? -0.634 -4.893 22.372 1.00 29.24 103 ALA I N 1
ATOM 12108 C CA . ALA H 2 72 ? -1.617 -4.685 21.314 1.00 24.53 103 ALA I CA 1
ATOM 12109 C C . ALA H 2 72 ? -2.686 -3.675 21.710 1.00 24.20 103 ALA I C 1
ATOM 12110 O O . ALA H 2 72 ? -3.186 -2.950 20.848 1.00 22.22 103 ALA I O 1
ATOM 12112 N N . CYS H 2 73 ? -3.054 -3.608 22.997 1.00 23.58 104 CYS I N 1
ATOM 12113 C CA . CYS H 2 73 ? -4.162 -2.736 23.392 1.00 25.44 104 CYS I CA 1
ATOM 12114 C C . CYS H 2 73 ? -3.782 -1.265 23.399 1.00 26.95 104 CYS I C 1
ATOM 12115 O O . CYS H 2 73 ? -4.653 -0.393 23.253 1.00 26.30 104 CYS I O 1
ATOM 12118 N N . THR H 2 74 ? -2.507 -0.968 23.597 1.00 25.99 105 THR I N 1
ATOM 12119 C CA . THR H 2 74 ? -2.105 0.381 23.957 1.00 27.80 105 THR I CA 1
ATOM 12120 C C . THR H 2 74 ? -0.884 0.873 23.212 1.00 34.64 105 THR I C 1
ATOM 12121 O O . THR H 2 74 ? -0.578 2.065 23.303 1.00 32.75 105 THR I O 1
ATOM 12125 N N . GLY H 2 75 ? -0.151 0.005 22.526 1.00 30.60 106 GLY I N 1
ATOM 12126 C CA . GLY H 2 75 ? 1.088 0.412 21.914 1.00 35.05 106 GLY I CA 1
ATOM 12127 C C . GLY H 2 75 ? 2.194 0.707 22.900 1.00 30.35 106 GLY I C 1
ATOM 12128 O O . GLY H 2 75 ? 3.210 1.275 22.500 1.00 37.59 106 GLY I O 1
ATOM 12129 N N . LYS H 2 76 ? 2.043 0.315 24.165 1.00 27.05 107 LYS I N 1
ATOM 12130 C CA . LYS H 2 76 ? 2.985 0.675 25.212 1.00 37.52 107 LYS I CA 1
ATOM 12131 C C . LYS H 2 76 ? 3.707 -0.563 25.738 1.00 43.16 107 LYS I C 1
ATOM 12132 O O . LYS H 2 76 ? 3.406 -1.702 25.367 1.00 39.14 107 LYS I O 1
ATOM 12138 N N . PHE H 2 77 ? 4.701 -0.303 26.591 1.00 37.35 108 PHE I N 1
ATOM 12139 C CA . PHE H 2 77 ? 5.451 -1.311 27.321 1.00 36.72 108 PHE I CA 1
ATOM 12140 C C . PHE H 2 77 ? 5.180 -1.125 28.809 1.00 42.37 108 PHE I C 1
ATOM 12141 O O . PHE H 2 77 ? 4.741 -0.057 29.253 1.00 43.61 108 PHE I O 1
ATOM 12149 N N . TYR H 2 78 ? 5.404 -2.186 29.583 1.00 38.08 109 TYR I N 1
ATOM 12150 C CA . TYR H 2 78 ? 5.055 -2.182 31.005 1.00 36.73 109 TYR I CA 1
ATOM 12151 C C . TYR H 2 78 ? 6.179 -2.800 31.830 1.00 45.40 109 TYR I C 1
ATOM 12152 O O . TYR H 2 78 ? 6.708 -3.848 31.447 1.00 51.06 109 TYR I O 1
ATOM 12161 N N . ASP H 2 79 ? 6.542 -2.159 32.955 1.00 46.93 110 ASP I N 1
ATOM 12162 C CA . ASP H 2 79 ? 7.533 -2.750 33.846 1.00 56.17 110 ASP I CA 1
ATOM 12163 C C . ASP H 2 79 ? 7.018 -4.060 34.411 1.00 52.21 110 ASP I C 1
ATOM 12164 O O . ASP H 2 79 ? 5.808 -4.302 34.512 1.00 50.93 110 ASP I O 1
ATOM 12169 N N . ASP H 2 80 ? 7.960 -4.878 34.882 1.00 53.72 111 ASP I N 1
ATOM 12170 C CA . ASP H 2 80 ? 7.586 -6.114 35.531 1.00 47.82 111 ASP I CA 1
ATOM 12171 C C . ASP H 2 80 ? 6.820 -5.867 36.824 1.00 47.49 111 ASP I C 1
ATOM 12172 O O . ASP H 2 80 ? 6.183 -6.795 37.338 1.00 49.40 111 ASP I O 1
ATOM 12177 N N . SER H 2 81 ? 6.844 -4.650 37.360 1.00 49.92 112 SER I N 1
ATOM 12178 C CA . SER H 2 81 ? 6.059 -4.408 38.564 1.00 48.35 112 SER I CA 1
ATOM 12179 C C . SER H 2 81 ? 4.575 -4.220 38.265 1.00 50.02 112 SER I C 1
ATOM 12180 O O . SER H 2 81 ? 3.771 -4.260 39.198 1.00 47.89 112 SER I O 1
ATOM 12183 N N . LYS H 2 82 ? 4.195 -4.019 37.002 1.00 51.78 113 LYS I N 1
ATOM 12184 C CA . LYS H 2 82 ? 2.793 -3.832 36.653 1.00 47.56 113 LYS I CA 1
ATOM 12185 C C . LYS H 2 82 ? 2.099 -5.181 36.536 1.00 43.35 113 LYS I C 1
ATOM 12186 O O . LYS H 2 82 ? 2.635 -6.118 35.937 1.00 42.09 113 LYS I O 1
ATOM 12192 N N . LYS H 2 83 ? 0.888 -5.269 37.087 1.00 38.08 114 LYS I N 1
ATOM 12193 C CA . LYS H 2 83 ? 0.097 -6.500 37.011 1.00 40.86 114 LYS I CA 1
ATOM 12194 C C . LYS H 2 83 ? -0.698 -6.444 35.713 1.00 45.01 114 LYS I C 1
ATOM 12195 O O . LYS H 2 83 ? -1.796 -5.888 35.657 1.00 36.72 114 LYS I O 1
ATOM 12201 N N . VAL H 2 84 ? -0.116 -7.000 34.648 1.00 37.34 115 VAL I N 1
ATOM 12202 C CA . VAL H 2 84 ? -0.698 -6.956 33.312 1.00 34.81 115 VAL I CA 1
ATOM 12203 C C . VAL H 2 84 ? -0.631 -8.345 32.691 1.00 39.07 115 VAL I C 1
ATOM 12204 O O . VAL H 2 84 ? 0.204 -9.182 33.055 1.00 34.91 115 VAL I O 1
ATOM 12208 N N . VAL H 2 85 ? -1.531 -8.592 31.726 1.00 32.09 116 VAL I N 1
ATOM 12209 C CA . VAL H 2 85 ? -1.603 -9.887 31.063 1.00 27.76 116 VAL I CA 1
ATOM 12210 C C . VAL H 2 85 ? -1.869 -9.692 29.580 1.00 33.72 116 VAL I C 1
ATOM 12211 O O . VAL H 2 85 ? -2.335 -8.643 29.136 1.00 29.76 116 VAL I O 1
ATOM 12215 N N . ALA H 2 86 ? -1.512 -10.722 28.823 1.00 30.43 117 ALA I N 1
ATOM 12216 C CA . ALA H 2 86 ? -1.974 -10.940 27.466 1.00 31.08 117 ALA I CA 1
ATOM 12217 C C . ALA H 2 86 ? -2.888 -12.157 27.461 1.00 31.70 117 ALA I C 1
ATOM 12218 O O . ALA H 2 86 ? -2.750 -13.055 28.300 1.00 31.69 117 ALA I O 1
ATOM 12220 N N . LEU H 2 87 ? -3.855 -12.161 26.539 1.00 31.68 118 LEU I N 1
ATOM 12221 C CA . LEU H 2 87 ? -4.810 -13.257 26.389 1.00 29.93 118 LEU I CA 1
ATOM 12222 C C . LEU H 2 87 ? -4.688 -13.872 25.003 1.00 29.14 118 LEU I C 1
ATOM 12223 O O . LEU H 2 87 ? -4.543 -13.146 24.012 1.00 30.83 118 LEU I O 1
ATOM 12228 N N . SER H 2 88 ? -4.774 -15.204 24.930 1.00 30.18 119 SER I N 1
ATOM 12229 C CA . SER H 2 88 ? -4.905 -15.889 23.644 1.00 32.91 119 SER I CA 1
ATOM 12230 C C . SER H 2 88 ? -5.931 -15.193 22.759 1.00 30.84 119 SER I C 1
ATOM 12231 O O . SER H 2 88 ? -6.950 -14.694 23.242 1.00 31.30 119 SER I O 1
ATOM 12234 N N . THR H 2 89 ? -5.633 -15.169 21.455 1.00 32.04 120 THR I N 1
ATOM 12235 C CA . THR H 2 89 ? -6.455 -14.505 20.443 1.00 32.22 120 THR I CA 1
ATOM 12236 C C . THR H 2 89 ? -7.965 -14.616 20.680 1.00 35.97 120 THR I C 1
ATOM 12237 O O . THR H 2 89 ? -8.671 -13.603 20.686 1.00 30.80 120 THR I O 1
ATOM 12241 N N . GLY H 2 90 ? -8.478 -15.834 20.900 1.00 30.74 121 GLY I N 1
ATOM 12242 C CA . GLY H 2 90 ? -9.921 -15.986 21.061 1.00 32.91 121 GLY I CA 1
ATOM 12243 C C . GLY H 2 90 ? -10.458 -15.206 22.249 1.00 37.65 121 GLY I C 1
ATOM 12244 O O . GLY H 2 90 ? -11.439 -14.464 22.137 1.00 34.20 121 GLY I O 1
ATOM 12245 N N . TRP H 2 91 ? -9.814 -15.356 23.405 1.00 33.12 122 TRP I N 1
ATOM 12246 C CA . TRP H 2 91 ? -10.192 -14.564 24.575 1.00 31.90 122 TRP I CA 1
ATOM 12247 C C . TRP H 2 91 ? -9.900 -13.084 24.378 1.00 25.77 122 TRP I C 1
ATOM 12248 O O . TRP H 2 91 ? -10.606 -12.225 24.927 1.00 27.65 122 TRP I O 1
ATOM 12259 N N . TYR H 2 92 ? -8.845 -12.760 23.631 1.00 32.16 123 TYR I N 1
ATOM 12260 C CA . TYR H 2 92 ? -8.571 -11.363 23.326 1.00 33.25 123 TYR I CA 1
ATOM 12261 C C . TYR H 2 92 ? -9.739 -10.728 22.573 1.00 29.96 123 TYR I C 1
ATOM 12262 O O . TYR H 2 92 ? -10.018 -9.534 22.746 1.00 27.18 123 TYR I O 1
ATOM 12271 N N . ASN H 2 93 ? -10.433 -11.516 21.750 1.00 29.78 124 ASN I N 1
ATOM 12272 C CA . ASN H 2 93 ? -11.751 -11.172 21.214 1.00 31.56 124 ASN I CA 1
ATOM 12273 C C . ASN H 2 93 ? -11.762 -9.807 20.526 1.00 29.21 124 ASN I C 1
ATOM 12274 O O . ASN H 2 93 ? -12.596 -8.946 20.814 1.00 34.20 124 ASN I O 1
ATOM 12279 N N . GLY H 2 94 ? -10.831 -9.611 19.599 1.00 28.79 125 GLY I N 1
ATOM 12280 C CA . GLY H 2 94 ? -10.796 -8.369 18.836 1.00 28.10 125 GLY I CA 1
ATOM 12281 C C . GLY H 2 94 ? -10.571 -7.101 19.649 1.00 32.20 125 GLY I C 1
ATOM 12282 O O . GLY H 2 94 ? -10.830 -6.009 19.150 1.00 29.05 125 GLY I O 1
ATOM 12283 N N . GLY H 2 95 ? -10.080 -7.207 20.887 1.00 29.34 126 GLY I N 1
ATOM 12284 C CA . GLY H 2 95 ? -9.834 -6.038 21.721 1.00 23.38 126 GLY I CA 1
ATOM 12285 C C . GLY H 2 95 ? -10.913 -5.727 22.740 1.00 26.96 126 GLY I C 1
ATOM 12286 O O . GLY H 2 95 ? -10.806 -4.717 23.449 1.00 30.30 126 GLY I O 1
ATOM 12287 N N . SER H 2 96 ? -11.933 -6.566 22.854 1.00 26.41 127 SER I N 1
ATOM 12288 C CA . SER H 2 96 ? -13.073 -6.254 23.710 1.00 26.93 127 SER I CA 1
ATOM 12289 C C . SER H 2 96 ? -12.704 -6.247 25.190 1.00 30.49 127 SER I C 1
ATOM 12290 O O . SER H 2 96 ? -13.473 -5.723 26.001 1.00 30.29 127 SER I O 1
ATOM 12293 N N . ARG H 2 97 ? -11.560 -6.818 25.561 1.00 30.59 128 ARG I N 1
ATOM 12294 C CA . ARG H 2 97 ? -11.104 -6.788 26.942 1.00 30.96 128 ARG I CA 1
ATOM 12295 C C . ARG H 2 97 ? -9.966 -5.790 27.170 1.00 29.96 128 ARG I C 1
ATOM 12296 O O . ARG H 2 97 ? -9.408 -5.756 28.271 1.00 30.15 128 ARG I O 1
ATOM 12304 N N . CYS H 2 98 ? -9.627 -4.966 26.163 1.00 27.90 129 CYS I N 1
ATOM 12305 C CA . CYS H 2 98 ? -8.510 -4.030 26.287 1.00 22.86 129 CYS I CA 1
ATOM 12306 C C . CYS H 2 98 ? -8.748 -3.020 27.399 1.00 27.99 129 CYS I C 1
ATOM 12307 O O . CYS H 2 98 ? -9.805 -2.390 27.468 1.00 31.14 129 CYS I O 1
ATOM 12310 N N . ARG H 2 99 ? -7.741 -2.871 28.262 1.00 30.51 130 ARG I N 1
ATOM 12311 C CA . ARG H 2 99 ? -7.749 -1.962 29.408 1.00 30.32 130 ARG I CA 1
ATOM 12312 C C . ARG H 2 99 ? -8.876 -2.277 30.387 1.00 31.62 130 ARG I C 1
ATOM 12313 O O . ARG H 2 99 ? -9.283 -1.417 31.174 1.00 33.98 130 ARG I O 1
ATOM 12321 N N . LYS H 2 100 ? -9.363 -3.511 30.367 1.00 31.20 131 LYS I N 1
ATOM 12322 C CA . LYS H 2 100 ? -10.235 -4.049 31.400 1.00 30.33 131 LYS I CA 1
ATOM 12323 C C . LYS H 2 100 ? -9.458 -5.029 32.265 1.00 34.84 131 LYS I C 1
ATOM 12324 O O . LYS H 2 100 ? -8.404 -5.530 31.872 1.00 35.46 131 LYS I O 1
ATOM 12330 N N . HIS H 2 101 ? -10.011 -5.325 33.436 1.00 27.35 132 HIS I N 1
ATOM 12331 C CA . HIS H 2 101 ? -9.368 -6.217 34.387 1.00 28.10 132 HIS I CA 1
ATOM 12332 C C . HIS H 2 101 ? -10.002 -7.602 34.373 1.00 33.88 132 HIS I C 1
ATOM 12333 O O . HIS H 2 101 ? -11.202 -7.763 34.134 1.00 35.66 132 HIS I O 1
ATOM 12340 N N . ILE H 2 102 ? -9.176 -8.607 34.640 1.00 33.85 133 ILE I N 1
ATOM 12341 C CA . ILE H 2 102 ? -9.663 -9.946 34.919 1.00 34.27 133 ILE I CA 1
ATOM 12342 C C . ILE H 2 102 ? -9.152 -10.360 36.292 1.00 42.62 133 ILE I C 1
ATOM 12343 O O . ILE H 2 102 ? -8.077 -9.944 36.740 1.00 38.86 133 ILE I O 1
ATOM 12348 N N . MET H 2 103 ? -9.944 -11.174 36.966 1.00 39.09 134 MET I N 1
ATOM 12349 C CA . MET H 2 103 ? -9.573 -11.736 38.253 1.00 42.45 134 MET I CA 1
ATOM 12350 C C . MET H 2 103 ? -9.044 -13.141 37.999 1.00 45.58 134 MET I C 1
ATOM 12351 O O . MET H 2 103 ? -9.741 -13.972 37.404 1.00 45.62 134 MET I O 1
ATOM 12356 N N . ILE H 2 104 ? -7.812 -13.398 38.433 1.00 40.80 135 ILE I N 1
ATOM 12357 C CA . ILE H 2 104 ? -7.140 -14.675 38.218 1.00 37.10 135 ILE I CA 1
ATOM 12358 C C . ILE H 2 104 ? -7.093 -15.394 39.557 1.00 44.49 135 ILE I C 1
ATOM 12359 O O . ILE H 2 104 ? -6.732 -14.784 40.571 1.00 42.60 135 ILE I O 1
ATOM 12364 N N . HIS H 2 105 ? -7.459 -16.677 39.558 1.00 49.20 136 HIS I N 1
ATOM 12365 C CA . HIS H 2 105 ? -7.430 -17.523 40.747 1.00 49.69 136 HIS I CA 1
ATOM 12366 C C . HIS H 2 105 ? -6.444 -18.661 40.536 1.00 45.46 136 HIS I C 1
ATOM 12367 O O . HIS H 2 105 ? -6.569 -19.426 39.576 1.00 49.14 136 HIS I O 1
ATOM 12374 N N . ALA H 2 106 ? -5.496 -18.803 41.454 1.00 55.83 137 ALA I N 1
ATOM 12375 C CA . ALA H 2 106 ? -4.534 -19.896 41.413 1.00 59.32 137 ALA I CA 1
ATOM 12376 C C . ALA H 2 106 ? -4.983 -21.060 42.292 1.00 57.47 137 ALA I C 1
ATOM 12377 O O . ALA H 2 106 ? -5.815 -20.909 43.192 1.00 54.60 137 ALA I O 1
ATOM 12379 N N . GLY H 2 107 ? -4.422 -22.239 42.003 1.00 59.95 138 GLY I N 1
ATOM 12380 C CA . GLY H 2 107 ? -4.746 -23.443 42.754 1.00 65.75 138 GLY I CA 1
ATOM 12381 C C . GLY H 2 107 ? -4.434 -23.358 44.237 1.00 70.40 138 GLY I C 1
ATOM 12382 O O . GLY H 2 107 ? -5.029 -24.094 45.030 1.00 65.76 138 GLY I O 1
ATOM 12383 N N . ASN H 2 108 ? -3.504 -22.490 44.632 1.00 68.80 139 ASN I N 1
ATOM 12384 C CA . ASN H 2 108 ? -3.188 -22.337 46.046 1.00 64.69 139 ASN I CA 1
ATOM 12385 C C . ASN H 2 108 ? -4.196 -21.462 46.785 1.00 62.74 139 ASN I C 1
ATOM 12386 O O . ASN H 2 108 ? -4.048 -21.264 47.995 1.00 68.90 139 ASN I O 1
ATOM 12391 N N . GLY H 2 109 ? -5.199 -20.920 46.094 1.00 62.08 140 GLY I N 1
ATOM 12392 C CA . GLY H 2 109 ? -6.229 -20.119 46.722 1.00 59.41 140 GLY I CA 1
ATOM 12393 C C . GLY H 2 109 ? -6.010 -18.621 46.658 1.00 63.08 140 GLY I C 1
ATOM 12394 O O . GLY H 2 109 ? -6.921 -17.864 47.016 1.00 68.12 140 GLY I O 1
ATOM 12395 N N . ASN H 2 110 ? -4.836 -18.171 46.228 1.00 61.69 141 ASN I N 1
ATOM 12396 C CA . ASN H 2 110 ? -4.596 -16.747 46.040 1.00 59.50 141 ASN I CA 1
ATOM 12397 C C . ASN H 2 110 ? -5.267 -16.262 44.759 1.00 58.52 141 ASN I C 1
ATOM 12398 O O . ASN H 2 110 ? -5.498 -17.032 43.823 1.00 54.00 141 ASN I O 1
ATOM 12403 N N . SER H 2 111 ? -5.587 -14.971 44.728 1.00 62.28 142 SER I N 1
ATOM 12404 C CA . SER H 2 111 ? -6.157 -14.347 43.541 1.00 60.07 142 SER I CA 1
ATOM 12405 C C . SER H 2 111 ? -5.567 -12.963 43.351 1.00 56.79 142 SER I C 1
ATOM 12406 O O . SER H 2 111 ? -5.082 -12.336 44.296 1.00 54.55 142 SER I O 1
ATOM 12409 N N . VAL H 2 112 ? -5.615 -12.482 42.108 1.00 47.40 143 VAL I N 1
ATOM 12410 C CA . VAL H 2 112 ? -5.133 -11.143 41.816 1.00 43.65 143 VAL I CA 1
ATOM 12411 C C . VAL H 2 112 ? -5.905 -10.585 40.629 1.00 40.77 143 VAL I C 1
ATOM 12412 O O . VAL H 2 112 ? -6.310 -11.316 39.720 1.00 43.26 143 VAL I O 1
ATOM 12416 N N . SER H 2 113 ? -6.125 -9.279 40.670 1.00 34.37 144 SER I N 1
ATOM 12417 C CA . SER H 2 113 ? -6.705 -8.526 39.568 1.00 42.18 144 SER I CA 1
ATOM 12418 C C . SER H 2 113 ? -5.587 -8.010 38.667 1.00 49.55 144 SER I C 1
ATOM 12419 O O . SER H 2 113 ? -4.632 -7.395 39.151 1.00 53.74 144 SER I O 1
ATOM 12422 N N . ALA H 2 114 ? -5.702 -8.266 37.360 1.00 44.13 145 ALA I N 1
ATOM 12423 C CA . ALA H 2 114 ? -4.683 -7.865 36.396 1.00 36.57 145 ALA I CA 1
ATOM 12424 C C . ALA H 2 114 ? -5.319 -7.159 35.199 1.00 33.64 145 ALA I C 1
ATOM 12425 O O . ALA H 2 114 ? -6.421 -7.503 34.769 1.00 37.49 145 ALA I O 1
ATOM 12427 N N . LEU H 2 115 ? -4.593 -6.188 34.652 1.00 31.18 146 LEU I N 1
ATOM 12428 C CA . LEU H 2 115 ? -5.052 -5.416 33.496 1.00 33.08 146 LEU I CA 1
ATOM 12429 C C . LEU H 2 115 ? -4.732 -6.146 32.197 1.00 30.22 146 LEU I C 1
ATOM 12430 O O . LEU H 2 115 ? -3.594 -6.580 31.993 1.00 31.80 146 LEU I O 1
ATOM 12435 N N . VAL H 2 116 ? -5.731 -6.286 31.319 1.00 33.74 147 VAL I N 1
ATOM 12436 C CA . VAL H 2 116 ? -5.514 -6.885 30.000 1.00 31.72 147 VAL I CA 1
ATOM 12437 C C . VAL H 2 116 ? -4.922 -5.819 29.085 1.00 25.11 147 VAL I C 1
ATOM 12438 O O . VAL H 2 116 ? -5.534 -4.767 28.863 1.00 28.68 147 VAL I O 1
ATOM 12442 N N . VAL H 2 117 ? -3.723 -6.081 28.551 1.00 27.87 148 VAL I N 1
ATOM 12443 C CA . VAL H 2 117 ? -3.046 -5.072 27.745 1.00 27.11 148 VAL I CA 1
ATOM 12444 C C . VAL H 2 117 ? -2.650 -5.610 26.377 1.00 23.20 148 VAL I C 1
ATOM 12445 O O . VAL H 2 117 ? -2.212 -4.843 25.518 1.00 26.60 148 VAL I O 1
ATOM 12449 N N . ASP H 2 118 ? -2.767 -6.914 26.163 1.00 27.43 149 ASP I N 1
ATOM 12450 C CA . ASP H 2 118 ? -2.099 -7.462 24.987 1.00 26.68 149 ASP I CA 1
ATOM 12451 C C . ASP H 2 118 ? -2.791 -8.744 24.540 1.00 22.34 149 ASP I C 1
ATOM 12452 O O . ASP H 2 118 ? -3.555 -9.365 25.284 1.00 28.83 149 ASP I O 1
ATOM 12457 N N . GLU H 2 119 ? -2.477 -9.131 23.310 1.00 25.68 150 GLU I N 1
ATOM 12458 C CA . GLU H 2 119 ? -2.910 -10.380 22.710 1.00 25.58 150 GLU I CA 1
ATOM 12459 C C . GLU H 2 119 ? -1.742 -11.361 22.680 1.00 28.33 150 GLU I C 1
ATOM 12460 O O . GLU H 2 119 ? -0.628 -10.996 22.286 1.00 27.16 150 GLU I O 1
ATOM 12466 N N . CYS H 2 120 ? -1.986 -12.581 23.149 1.00 25.65 151 CYS I N 1
ATOM 12467 C CA . CYS H 2 120 ? -1.098 -13.719 22.927 1.00 30.67 151 CYS I CA 1
ATOM 12468 C C . CYS H 2 120 ? -1.559 -14.383 21.628 1.00 28.07 151 CYS I C 1
ATOM 12469 O O . CYS H 2 120 ? -2.567 -15.090 21.596 1.00 30.84 151 CYS I O 1
ATOM 12472 N N . ASP H 2 121 ? -0.841 -14.114 20.544 1.00 27.81 152 ASP I N 1
ATOM 12473 C CA . ASP H 2 121 ? -1.346 -14.328 19.191 1.00 28.58 152 ASP I CA 1
ATOM 12474 C C . ASP H 2 121 ? -1.208 -15.797 18.804 1.00 31.34 152 ASP I C 1
ATOM 12475 O O . ASP H 2 121 ? -0.097 -16.280 18.570 1.00 28.14 152 ASP I O 1
ATOM 12480 N N . SER H 2 122 ? -2.332 -16.501 18.700 1.00 31.29 153 SER I N 1
ATOM 12481 C CA . SER H 2 122 ? -2.328 -17.900 18.295 1.00 30.51 153 SER I CA 1
ATOM 12482 C C . SER H 2 122 ? -2.514 -18.078 16.791 1.00 34.48 153 SER I C 1
ATOM 12483 O O . SER H 2 122 ? -2.578 -19.223 16.319 1.00 31.10 153 SER I O 1
ATOM 12486 N N . THR H 2 123 ? -2.579 -16.987 16.024 1.00 30.42 154 THR I N 1
ATOM 12487 C CA . THR H 2 123 ? -2.893 -17.095 14.606 1.00 32.38 154 THR I CA 1
ATOM 12488 C C . THR H 2 123 ? -1.663 -17.293 13.737 1.00 33.98 154 THR I C 1
ATOM 12489 O O . THR H 2 123 ? -1.808 -17.650 12.565 1.00 35.87 154 THR I O 1
ATOM 12493 N N . VAL H 2 124 ? -0.461 -17.077 14.270 1.00 28.95 155 VAL I N 1
ATOM 12494 C CA . VAL H 2 124 ? 0.739 -17.038 13.442 1.00 32.57 155 VAL I CA 1
ATOM 12495 C C . VAL H 2 124 ? 1.953 -17.247 14.335 1.00 28.95 155 VAL I C 1
ATOM 12496 O O . VAL H 2 124 ? 1.911 -17.003 15.543 1.00 31.40 155 VAL I O 1
ATOM 12500 N N . GLY H 2 125 ? 3.038 -17.722 13.737 1.00 30.63 156 GLY I N 1
ATOM 12501 C CA . GLY H 2 125 ? 4.292 -17.922 14.439 1.00 26.09 156 GLY I CA 1
ATOM 12502 C C . GLY H 2 125 ? 5.294 -18.463 13.447 1.00 32.80 156 GLY I C 1
ATOM 12503 O O . GLY H 2 125 ? 5.017 -18.568 12.250 1.00 28.79 156 GLY I O 1
ATOM 12504 N N . CYS H 2 126 ? 6.475 -18.795 13.961 1.00 28.13 157 CYS I N 1
ATOM 12505 C CA . CYS H 2 126 ? 7.542 -19.399 13.159 1.00 27.89 157 CYS I CA 1
ATOM 12506 C C . CYS H 2 126 ? 7.911 -18.529 11.961 1.00 31.42 157 CYS I C 1
ATOM 12507 O O . CYS H 2 126 ? 8.177 -19.030 10.869 1.00 26.45 157 CYS I O 1
ATOM 12510 N N . ASP H 2 127 ? 7.958 -17.215 12.175 1.00 24.85 158 ASP I N 1
ATOM 12511 C CA . ASP H 2 127 ? 8.409 -16.294 11.150 1.00 22.57 158 ASP I CA 1
ATOM 12512 C C . ASP H 2 127 ? 9.291 -15.251 11.822 1.00 26.30 158 ASP I C 1
ATOM 12513 O O . ASP H 2 127 ? 9.333 -15.144 13.048 1.00 25.85 158 ASP I O 1
ATOM 12518 N N . LYS H 2 128 ? 9.981 -14.462 10.999 1.00 25.10 159 LYS I N 1
ATOM 12519 C CA . LYS H 2 128 ? 10.928 -13.494 11.535 1.00 23.63 159 LYS I CA 1
ATOM 12520 C C . LYS H 2 128 ? 10.232 -12.466 12.428 1.00 28.21 159 LYS I C 1
ATOM 12521 O O . LYS H 2 128 ? 10.782 -12.067 13.463 1.00 25.89 159 LYS I O 1
ATOM 12527 N N . ASP H 2 129 ? 9.004 -12.065 12.070 1.00 31.04 160 ASP I N 1
ATOM 12528 C CA . ASP H 2 129 ? 8.233 -11.136 12.898 1.00 31.70 160 ASP I CA 1
ATOM 12529 C C . ASP H 2 129 ? 8.104 -11.621 14.335 1.00 34.60 160 ASP I C 1
ATOM 12530 O O . ASP H 2 129 ? 7.965 -10.804 15.251 1.00 28.48 160 ASP I O 1
ATOM 12535 N N . HIS H 2 130 ? 8.066 -12.941 14.553 1.00 24.89 161 HIS I N 1
ATOM 12536 C CA . HIS H 2 130 ? 7.914 -13.483 15.899 1.00 25.25 161 HIS I CA 1
ATOM 12537 C C . HIS H 2 130 ? 9.179 -14.161 16.413 1.00 26.99 161 HIS I C 1
ATOM 12538 O O . HIS H 2 130 ? 9.096 -15.007 17.313 1.00 26.42 161 HIS I O 1
ATOM 12545 N N . ASN H 2 131 ? 10.353 -13.779 15.887 1.00 27.54 162 ASN I N 1
ATOM 12546 C CA . ASN H 2 131 ? 11.628 -14.364 16.322 1.00 30.94 162 ASN I CA 1
ATOM 12547 C C . ASN H 2 131 ? 11.584 -15.888 16.191 1.00 31.33 162 ASN I C 1
ATOM 12548 O O . ASN H 2 131 ? 12.174 -16.628 16.983 1.00 33.88 162 ASN I O 1
ATOM 12553 N N . PHE H 2 132 ? 10.859 -16.364 15.231 1.00 32.16 163 PHE I N 1
ATOM 12554 C CA . PHE H 2 132 ? 10.753 -17.750 14.954 1.00 26.66 163 PHE I CA 1
ATOM 12555 C C . PHE H 2 132 ? 10.211 -18.550 16.132 1.00 31.54 163 PHE I C 1
ATOM 12556 O O . PHE H 2 132 ? 10.536 -19.660 16.319 1.00 35.59 163 PHE I O 1
ATOM 12564 N N . GLU H 2 133 ? 9.351 -17.941 16.908 1.00 29.47 164 GLU I N 1
ATOM 12565 C CA . GLU H 2 133 ? 8.746 -18.603 18.016 1.00 30.68 164 GLU I CA 1
ATOM 12566 C C . GLU H 2 133 ? 7.416 -19.134 17.604 1.00 29.43 164 GLU I C 1
ATOM 12567 O O . GLU H 2 133 ? 6.811 -18.649 16.758 1.00 30.34 164 GLU I O 1
ATOM 12573 N N . PRO H 2 134 ? 6.928 -20.135 18.289 1.00 28.03 165 PRO I N 1
ATOM 12574 C CA . PRO H 2 134 ? 5.663 -20.707 17.936 1.00 35.74 165 PRO I CA 1
ATOM 12575 C C . PRO H 2 134 ? 4.492 -19.786 18.257 1.00 34.61 165 PRO I C 1
ATOM 12576 O O . PRO H 2 134 ? 4.555 -18.914 18.975 1.00 28.39 165 PRO I O 1
ATOM 12580 N N . PRO H 2 135 ? 3.394 -20.070 17.655 1.00 36.92 166 PRO I N 1
ATOM 12581 C CA . PRO H 2 135 ? 2.168 -19.354 17.891 1.00 30.78 166 PRO I CA 1
ATOM 12582 C C . PRO H 2 135 ? 1.662 -19.598 19.288 1.00 35.48 166 PRO I C 1
ATOM 12583 O O . PRO H 2 135 ? 1.837 -20.649 19.789 1.00 33.75 166 PRO I O 1
ATOM 12587 N N . CYS H 2 136 ? 1.089 -18.612 19.912 1.00 30.19 167 CYS I N 1
ATOM 12588 C CA . CYS H 2 136 ? 0.531 -18.813 21.241 1.00 35.30 167 CYS I CA 1
ATOM 12589 C C . CYS H 2 136 ? -0.431 -20.001 21.226 1.00 35.80 167 CYS I C 1
ATOM 12590 O O . CYS H 2 136 ? -1.052 -20.317 20.206 1.00 32.37 167 CYS I O 1
ATOM 12593 N N . ARG H 2 137 ? -0.515 -20.701 22.352 1.00 35.55 168 ARG I N 1
ATOM 12594 C CA . ARG H 2 137 ? -1.603 -21.650 22.512 1.00 38.14 168 ARG I CA 1
ATOM 12595 C C . ARG H 2 137 ? -2.926 -20.885 22.639 1.00 40.38 168 ARG I C 1
ATOM 12596 O O . ARG H 2 137 ? -2.950 -19.657 22.735 1.00 36.83 168 ARG I O 1
ATOM 12604 N N . ASN H 2 138 ? -4.041 -21.609 22.634 1.00 35.93 169 ASN I N 1
ATOM 12605 C CA . ASN H 2 138 ? -5.336 -20.943 22.565 1.00 34.53 169 ASN I CA 1
ATOM 12606 C C . ASN H 2 138 ? -6.021 -20.753 23.911 1.00 35.84 169 ASN I C 1
ATOM 12607 O O . ASN H 2 138 ? -7.120 -20.180 23.949 1.00 36.56 169 ASN I O 1
ATOM 12612 N N . ASN H 2 139 ? -5.406 -21.181 25.019 1.00 34.04 170 ASN I N 1
ATOM 12613 C CA . ASN H 2 139 ? -6.018 -21.089 26.344 1.00 35.44 170 ASN I CA 1
ATOM 12614 C C . ASN H 2 139 ? -5.074 -20.426 27.342 1.00 36.19 170 ASN I C 1
ATOM 12615 O O . ASN H 2 139 ? -4.960 -20.848 28.499 1.00 34.55 170 ASN I O 1
ATOM 12620 N N . ILE H 2 140 ? -4.403 -19.360 26.924 1.00 33.41 171 ILE I N 1
ATOM 12621 C CA . ILE H 2 140 ? -3.308 -18.776 27.688 1.00 35.51 171 ILE I CA 1
ATOM 12622 C C . ILE H 2 140 ? -3.714 -17.449 28.312 1.00 41.42 171 ILE I C 1
ATOM 12623 O O . ILE H 2 140 ? -4.324 -16.591 27.661 1.00 34.66 171 ILE I O 1
ATOM 12628 N N . VAL H 2 141 ? -3.355 -17.284 29.581 1.00 34.90 172 VAL I N 1
ATOM 12629 C CA . VAL H 2 141 ? -3.228 -15.976 30.205 1.00 37.45 172 VAL I CA 1
ATOM 12630 C C . VAL H 2 141 ? -1.736 -15.777 30.449 1.00 39.46 172 VAL I C 1
ATOM 12631 O O . VAL H 2 141 ? -1.122 -16.506 31.239 1.00 38.19 172 VAL I O 1
ATOM 12635 N N . ASP H 2 142 ? -1.136 -14.825 29.740 1.00 39.82 173 ASP I N 1
ATOM 12636 C CA . ASP H 2 142 ? 0.308 -14.606 29.776 1.00 36.35 173 ASP I CA 1
ATOM 12637 C C . ASP H 2 142 ? 0.575 -13.441 30.733 1.00 38.49 173 ASP I C 1
ATOM 12638 O O . ASP H 2 142 ? 0.299 -12.287 30.399 1.00 40.82 173 ASP I O 1
ATOM 12643 N N . GLY H 2 143 ? 1.089 -13.735 31.933 1.00 33.51 174 GLY I N 1
ATOM 12644 C CA . GLY H 2 143 ? 1.125 -12.767 33.023 1.00 32.24 174 GLY I CA 1
ATOM 12645 C C . GLY H 2 143 ? 2.511 -12.207 33.297 1.00 40.79 174 GLY I C 1
ATOM 12646 O O . GLY H 2 143 ? 3.514 -12.910 33.159 1.00 45.34 174 GLY I O 1
ATOM 12647 N N . SER H 2 144 ? 2.564 -10.936 33.721 1.00 38.77 175 SER I N 1
ATOM 12648 C CA . SER H 2 144 ? 3.827 -10.310 34.105 1.00 40.52 175 SER I CA 1
ATOM 12649 C C . SER H 2 144 ? 4.346 -10.970 35.384 1.00 40.55 175 SER I C 1
ATOM 12650 O O . SER H 2 144 ? 3.614 -11.699 36.053 1.00 38.48 175 SER I O 1
ATOM 12653 N N . PRO H 2 145 ? 5.624 -10.760 35.731 1.00 45.73 176 PRO I N 1
ATOM 12654 C CA . PRO H 2 145 ? 6.121 -11.307 37.011 1.00 48.19 176 PRO I CA 1
ATOM 12655 C C . PRO H 2 145 ? 5.317 -10.856 38.214 1.00 51.00 176 PRO I C 1
ATOM 12656 O O . PRO H 2 145 ? 5.103 -11.643 39.144 1.00 61.11 176 PRO I O 1
ATOM 12660 N N . ALA H 2 146 ? 4.849 -9.607 38.220 1.00 56.10 177 ALA I N 1
ATOM 12661 C CA . ALA H 2 146 ? 4.082 -9.133 39.362 1.00 53.07 177 ALA I CA 1
ATOM 12662 C C . ALA H 2 146 ? 2.781 -9.907 39.512 1.00 54.75 177 ALA I C 1
ATOM 12663 O O . ALA H 2 146 ? 2.295 -10.095 40.633 1.00 52.43 177 ALA I O 1
ATOM 12665 N N . VAL H 2 147 ? 2.229 -10.406 38.406 1.00 49.51 178 VAL I N 1
ATOM 12666 C CA . VAL H 2 147 ? 1.045 -11.257 38.490 1.00 52.00 178 VAL I CA 1
ATOM 12667 C C . VAL H 2 147 ? 1.372 -12.542 39.241 1.00 49.56 178 VAL I C 1
ATOM 12668 O O . VAL H 2 147 ? 0.640 -12.957 40.148 1.00 44.97 178 VAL I O 1
ATOM 12672 N N . TRP H 2 148 ? 2.479 -13.189 38.868 1.00 49.11 179 TRP I N 1
ATOM 12673 C CA . TRP H 2 148 ? 2.888 -14.431 39.516 1.00 50.59 179 TRP I CA 1
ATOM 12674 C C . TRP H 2 148 ? 3.187 -14.218 41.000 1.00 58.19 179 TRP I C 1
ATOM 12675 O O . TRP H 2 148 ? 2.734 -14.991 41.855 1.00 55.95 179 TRP I O 1
ATOM 12686 N N . ASP H 2 149 ? 3.951 -13.171 41.326 1.00 57.85 180 ASP I N 1
ATOM 12687 C CA . ASP H 2 149 ? 4.288 -12.910 42.723 1.00 60.44 180 ASP I CA 1
ATOM 12688 C C . ASP H 2 149 ? 3.034 -12.657 43.548 1.00 63.77 180 ASP I C 1
ATOM 12689 O O . ASP H 2 149 ? 2.919 -13.139 44.681 1.00 59.27 180 ASP I O 1
ATOM 12694 N N . ALA H 2 150 ? 2.077 -11.908 42.995 1.00 54.76 181 ALA I N 1
ATOM 12695 C CA . ALA H 2 150 ? 0.823 -11.682 43.709 1.00 51.74 181 ALA I CA 1
ATOM 12696 C C . ALA H 2 150 ? 0.078 -12.987 43.963 1.00 50.19 181 ALA I C 1
ATOM 12697 O O . ALA H 2 150 ? -0.655 -13.098 44.952 1.00 64.71 181 ALA I O 1
ATOM 12699 N N . LEU H 2 151 ? 0.218 -13.967 43.072 1.00 46.06 182 LEU I N 1
ATOM 12700 C CA . LEU H 2 151 ? -0.424 -15.267 43.238 1.00 58.26 182 LEU I CA 1
ATOM 12701 C C . LEU H 2 151 ? 0.360 -16.223 44.140 1.00 65.97 182 LEU I C 1
ATOM 12702 O O . LEU H 2 151 ? -0.120 -17.337 44.389 1.00 63.16 182 LEU I O 1
ATOM 12707 N N . GLY H 2 152 ? 1.526 -15.814 44.552 1.00 68.56 183 GLY I N 1
ATOM 12708 C CA . GLY H 2 152 ? 2.344 -16.625 45.415 1.00 64.15 183 GLY I CA 1
ATOM 12709 C C . GLY H 2 152 ? 2.934 -17.764 44.671 1.00 62.40 183 GLY I C 1
ATOM 12710 O O . GLY H 2 152 ? 3.545 -18.570 45.248 1.00 67.30 183 GLY I O 1
ATOM 12711 N N . LEU H 2 153 ? 2.752 -17.814 43.377 1.00 59.18 184 LEU I N 1
ATOM 12712 C CA . LEU H 2 153 ? 3.264 -18.869 42.573 1.00 59.28 184 LEU I CA 1
ATOM 12713 C C . LEU H 2 153 ? 4.756 -18.778 42.328 1.00 60.04 184 LEU I C 1
ATOM 12714 O O . LEU H 2 153 ? 5.333 -17.739 42.490 1.00 58.17 184 LEU I O 1
ATOM 12719 N N . ASN H 2 154 ? 5.367 -19.909 41.998 1.00 61.44 185 ASN I N 1
ATOM 12720 C CA . ASN H 2 154 ? 6.790 -19.970 41.728 1.00 64.15 185 ASN I CA 1
ATOM 12721 C C . ASN H 2 154 ? 7.083 -19.887 40.273 1.00 63.02 185 ASN I C 1
ATOM 12722 O O . ASN H 2 154 ? 6.831 -20.791 39.518 1.00 63.62 185 ASN I O 1
ATOM 12727 N N . LYS H 2 155 ? 7.784 -18.846 39.932 1.00 59.95 186 LYS I N 1
ATOM 12728 C CA . LYS H 2 155 ? 8.060 -18.533 38.575 1.00 58.66 186 LYS I CA 1
ATOM 12729 C C . LYS H 2 155 ? 8.878 -19.554 37.849 1.00 65.81 186 LYS I C 1
ATOM 12730 O O . LYS H 2 155 ? 8.853 -19.619 36.650 1.00 54.74 186 LYS I O 1
ATOM 12736 N N . ASP H 2 156 ? 9.621 -20.362 38.593 1.00 66.31 187 ASP I N 1
ATOM 12737 C CA . ASP H 2 156 ? 10.440 -21.394 37.943 1.00 67.81 187 ASP I CA 1
ATOM 12738 C C . ASP H 2 156 ? 9.590 -22.411 37.228 1.00 66.17 187 ASP I C 1
ATOM 12739 O O . ASP H 2 156 ? 10.092 -23.161 36.384 1.00 69.79 187 ASP I O 1
ATOM 12744 N N . ASP H 2 157 ? 8.337 -22.460 37.586 1.00 67.69 188 ASP I N 1
ATOM 12745 C CA . ASP H 2 157 ? 7.487 -23.565 37.249 1.00 70.66 188 ASP I CA 1
ATOM 12746 C C . ASP H 2 157 ? 7.053 -23.443 35.777 1.00 76.70 188 ASP I C 1
ATOM 12747 O O . ASP H 2 157 ? 6.677 -24.433 35.140 1.00 79.08 188 ASP I O 1
ATOM 12752 N N . GLY H 2 158 ? 7.121 -22.217 35.243 1.00 74.65 189 GLY I N 1
ATOM 12753 C CA . GLY H 2 158 ? 6.829 -21.905 33.849 1.00 78.83 189 GLY I CA 1
ATOM 12754 C C . GLY H 2 158 ? 5.372 -21.739 33.492 1.00 74.90 189 GLY I C 1
ATOM 12755 O O . GLY H 2 158 ? 5.018 -20.823 32.743 1.00 79.10 189 GLY I O 1
ATOM 12756 N N . GLN H 2 159 ? 4.514 -22.590 34.042 1.00 61.81 190 GLN I N 1
ATOM 12757 C CA . GLN H 2 159 ? 3.091 -22.442 33.811 1.00 50.93 190 GLN I CA 1
ATOM 12758 C C . GLN H 2 159 ? 2.333 -22.950 35.023 1.00 57.32 190 GLN I C 1
ATOM 12759 O O . GLN H 2 159 ? 2.858 -23.714 35.832 1.00 56.92 190 GLN I O 1
ATOM 12765 N N . ALA H 2 160 ? 1.080 -22.519 35.132 1.00 47.08 191 ALA I N 1
ATOM 12766 C CA . ALA H 2 160 ? 0.236 -22.911 36.248 1.00 48.61 191 ALA I CA 1
ATOM 12767 C C . ALA H 2 160 ? -1.202 -22.984 35.765 1.00 55.77 191 ALA I C 1
ATOM 12768 O O . ALA H 2 160 ? -1.617 -22.222 34.884 1.00 48.72 191 ALA I O 1
ATOM 12770 N N . GLN H 2 161 ? -1.956 -23.914 36.349 1.00 48.34 192 GLN I N 1
ATOM 12771 C CA . GLN H 2 161 ? -3.374 -24.038 36.052 1.00 51.60 192 GLN I CA 1
ATOM 12772 C C . GLN H 2 161 ? -4.136 -22.977 36.831 1.00 49.67 192 GLN I C 1
ATOM 12773 O O . GLN H 2 161 ? -3.963 -22.847 38.049 1.00 54.39 192 GLN I O 1
ATOM 12779 N N . ILE H 2 162 ? -4.982 -22.217 36.134 1.00 40.38 193 ILE I N 1
ATOM 12780 C CA . ILE H 2 162 ? -5.733 -21.136 36.759 1.00 45.08 193 ILE I CA 1
ATOM 12781 C C . ILE H 2 162 ? -7.177 -21.151 36.272 1.00 38.16 193 ILE I C 1
ATOM 12782 O O . ILE H 2 162 ? -7.562 -21.909 35.380 1.00 40.11 193 ILE I O 1
ATOM 12787 N N . THR H 2 163 ? -7.976 -20.303 36.896 1.00 50.76 194 THR I N 1
ATOM 12788 C CA . THR H 2 163 ? -9.260 -19.875 36.369 1.00 43.51 194 THR I CA 1
ATOM 12789 C C . THR H 2 163 ? -9.261 -18.358 36.371 1.00 46.08 194 THR I C 1
ATOM 12790 O O . THR H 2 163 ? -8.552 -17.723 37.156 1.00 48.38 194 THR I O 1
ATOM 12794 N N . TRP H 2 164 ? -10.057 -17.773 35.485 1.00 42.28 195 TRP I N 1
ATOM 12795 C CA . TRP H 2 164 ? -10.134 -16.329 35.419 1.00 39.39 195 TRP I CA 1
ATOM 12796 C C . TRP H 2 164 ? -11.558 -15.919 35.080 1.00 34.26 195 TRP I C 1
ATOM 12797 O O . TRP H 2 164 ? -12.347 -16.705 34.555 1.00 40.30 195 TRP I O 1
ATOM 12808 N N . SER H 2 165 ? -11.885 -14.683 35.425 1.00 36.75 196 SER I N 1
ATOM 12809 C CA . SER H 2 165 ? -13.179 -14.127 35.073 1.00 43.73 196 SER I CA 1
ATOM 12810 C C . SER H 2 165 ? -13.029 -12.637 34.823 1.00 41.81 196 SER I C 1
ATOM 12811 O O . SER H 2 165 ? -12.144 -11.979 35.377 1.00 37.90 196 SER I O 1
ATOM 12814 N N . ASP H 2 166 ? -13.923 -12.111 33.999 1.00 36.49 197 ASP I N 1
ATOM 12815 C CA . ASP H 2 166 ? -13.967 -10.677 33.776 1.00 38.69 197 ASP I CA 1
ATOM 12816 C C . ASP H 2 166 ? -14.357 -9.986 35.071 1.00 39.59 197 ASP I C 1
ATOM 12817 O O . ASP H 2 166 ? -15.139 -10.518 35.859 1.00 38.26 197 ASP I O 1
ATOM 12822 N N . GLU H 2 167 ? -13.789 -8.816 35.310 1.00 45.54 198 GLU I N 1
ATOM 12823 C CA . GLU H 2 167 ? -14.162 -8.047 36.489 1.00 50.37 198 GLU I CA 1
ATOM 12824 C C . GLU H 2 167 ? -15.245 -7.076 36.048 1.00 55.10 198 GLU I C 1
ATOM 12825 O O . GLU H 2 167 ? -14.976 -6.093 35.354 1.00 61.69 198 GLU I O 1
ATOM 12831 N N . LEU H 2 168 ? -16.487 -7.411 36.378 1.00 57.16 199 LEU I N 1
ATOM 12832 C CA . LEU H 2 168 ? -17.645 -6.615 36.004 1.00 58.91 199 LEU I CA 1
ATOM 12833 C C . LEU H 2 168 ? -17.994 -5.600 37.083 1.00 61.66 199 LEU I C 1
ATOM 12834 O O . LEU H 2 168 ? -18.372 -4.468 36.783 1.00 66.30 199 LEU I O 1
#

InterPro domains:
  IPR036263 Chorismate mutase type II superfamily [SSF48600] (29-287)
  IPR037039 Chorismate mutase, AroQ class superfamily, eukaryotic [G3DSA:1.10.590.10] (31-287)